Protein 4WF7 (pdb70)

B-factor: mean 33.3, std 8.45, range [8.9, 93.49]

Structure (mmCIF, N/CA/C/O backbone):
data_4WF7
#
_entry.id   4WF7
#
_cell.length_a   96.250
_cell.length_b   133.705
_cell.length_c   196.614
_cell.angle_alpha   90.000
_cell.angle_beta   90.000
_cell.angle_gamma   90.000
#
_symmetry.space_group_name_H-M   'P 21 21 21'
#
loop_
_entity.id
_entity.type
_entity.pdbx_description
1 polymer 'Trehalose synthase'
2 non-polymer 'CALCIUM ION'
3 non-polymer 'MAGNESIUM ION'
4 non-polymer 2-AMINO-2-HYDROXYMETHYL-PROPANE-1,3-DIOL
5 water water
#
loop_
_atom_site.group_PDB
_atom_site.id
_atom_site.type_symbol
_atom_site.label_atom_id
_atom_site.label_alt_id
_atom_site.label_comp_id
_atom_site.label_asym_id
_atom_site.label_entity_id
_atom_site.label_seq_id
_atom_site.pdbx_PDB_ins_code
_atom_site.Cartn_x
_atom_site.Cartn_y
_atom_site.Cartn_z
_atom_site.occupancy
_atom_site.B_iso_or_equiv
_atom_site.auth_seq_id
_atom_site.auth_comp_id
_atom_site.auth_asym_id
_atom_site.auth_atom_id
_atom_site.pdbx_PDB_model_num
ATOM 1 N N . PRO A 1 8 ? 9.720 5.838 16.589 1.00 57.91 6 PRO A N 1
ATOM 2 C CA . PRO A 1 8 ? 8.909 4.685 16.164 1.00 54.67 6 PRO A CA 1
ATOM 3 C C . PRO A 1 8 ? 7.462 4.765 16.661 1.00 47.12 6 PRO A C 1
ATOM 4 O O . PRO A 1 8 ? 7.176 5.515 17.579 1.00 43.47 6 PRO A O 1
ATOM 8 N N . GLU A 1 9 ? 6.561 4.005 16.036 1.00 44.76 7 GLU A N 1
ATOM 9 C CA . GLU A 1 9 ? 5.141 4.043 16.391 1.00 38.96 7 GLU A CA 1
ATOM 10 C C . GLU A 1 9 ? 4.966 3.522 17.818 1.00 36.36 7 GLU A C 1
ATOM 11 O O . GLU A 1 9 ? 5.758 2.685 18.301 1.00 34.26 7 GLU A O 1
ATOM 17 N N . TRP A 1 10 ? 3.936 4.017 18.499 1.00 31.33 8 TRP A N 1
ATOM 18 C CA . TRP A 1 10 ? 3.778 3.765 19.916 1.00 30.69 8 TRP A CA 1
ATOM 19 C C . TRP A 1 10 ? 3.709 2.282 20.270 1.00 30.45 8 TRP A C 1
ATOM 20 O O . TRP A 1 10 ? 4.229 1.886 21.295 1.00 29.40 8 TRP A O 1
ATOM 31 N N . TYR A 1 11 ? 3.063 1.489 19.413 1.00 30.89 9 TYR A N 1
ATOM 32 C CA . TYR A 1 11 ? 2.798 0.063 19.671 1.00 30.17 9 TYR A CA 1
ATOM 33 C C . TYR A 1 11 ? 4.096 -0.728 19.667 1.00 30.04 9 TYR A C 1
ATOM 34 O O . TYR A 1 11 ? 4.173 -1.785 20.257 1.00 30.36 9 TYR A O 1
ATOM 43 N N . LYS A 1 12 ? 5.129 -0.201 19.025 1.00 31.29 10 LYS A N 1
ATOM 44 C CA . LYS A 1 12 ? 6.428 -0.850 19.057 1.00 31.02 10 LYS A CA 1
ATOM 45 C C . LYS A 1 12 ? 7.110 -0.786 20.417 1.00 31.67 10 LYS A C 1
ATOM 46 O O . LYS A 1 12 ? 7.940 -1.660 20.743 1.00 32.86 10 LYS A O 1
ATOM 52 N N . SER A 1 13 ? 6.796 0.239 21.205 1.00 29.66 11 SER A N 1
ATOM 53 C CA . SER A 1 13 ? 7.412 0.412 22.526 1.00 31.47 11 SER A CA 1
ATOM 54 C C . SER A 1 13 ? 6.513 -0.063 23.633 1.00 29.92 11 SER A C 1
ATOM 55 O O . SER A 1 13 ? 6.897 0.016 24.779 1.00 32.05 11 SER A O 1
ATOM 58 N N . ALA A 1 14 ? 5.310 -0.501 23.309 1.00 27.55 12 ALA A N 1
ATOM 59 C CA . ALA A 1 14 ? 4.342 -0.892 24.321 1.00 28.50 12 ALA A CA 1
ATOM 60 C C . ALA A 1 14 ? 4.566 -2.297 24.918 1.00 28.23 12 ALA A C 1
ATOM 61 O O . ALA A 1 14 ? 5.145 -3.191 24.297 1.00 28.93 12 ALA A O 1
ATOM 63 N N . VAL A 1 15 ? 4.078 -2.446 26.141 1.00 25.39 13 VAL A N 1
ATOM 64 C CA . VAL A 1 15 ? 3.848 -3.713 26.757 1.00 25.09 13 VAL A CA 1
ATOM 65 C C . VAL A 1 15 ? 2.335 -3.881 26.885 1.00 24.72 13 VAL A C 1
ATOM 66 O O . VAL A 1 15 ? 1.653 -3.036 27.473 1.00 25.05 13 VAL A O 1
ATOM 70 N N . PHE A 1 16 ? 1.810 -4.975 26.336 1.00 24.75 14 PHE A N 1
ATOM 71 C CA . PHE A 1 16 ? 0.378 -5.210 26.289 1.00 24.16 14 PHE A CA 1
ATOM 72 C C . PHE A 1 16 ? -0.053 -6.105 27.430 1.00 24.99 14 PHE A C 1
ATOM 73 O O . PHE A 1 16 ? 0.764 -6.878 27.971 1.00 27.46 14 PHE A O 1
ATOM 81 N N . TYR A 1 17 ? -1.322 -5.984 27.815 1.00 23.01 15 TYR A N 1
ATOM 82 C CA . TYR A 1 17 ? -1.893 -6.787 28.865 1.00 22.38 15 TYR A CA 1
ATOM 83 C C . TYR A 1 17 ? -3.276 -7.150 28.431 1.00 22.88 15 TYR A C 1
ATOM 84 O O . TYR A 1 17 ? -4.079 -6.271 28.131 1.00 21.77 15 TYR A O 1
ATOM 93 N N . GLU A 1 18 ? -3.542 -8.461 28.396 1.00 24.19 16 GLU A N 1
ATOM 94 C CA . GLU A 1 18 ? -4.818 -9.037 27.965 1.00 23.56 16 GLU A CA 1
ATOM 95 C C . GLU A 1 18 ? -5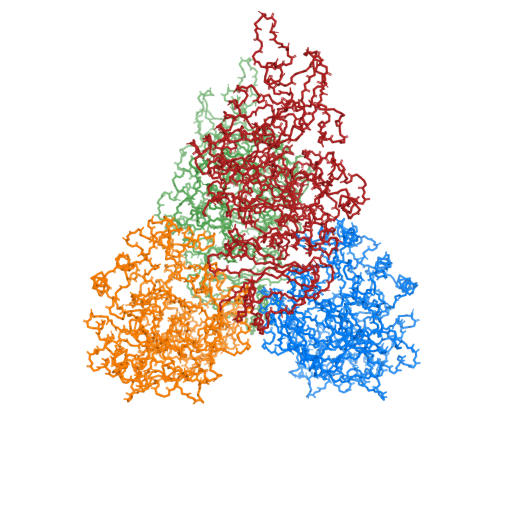.716 -9.378 29.155 1.00 23.21 16 GLU A C 1
ATOM 96 O O . GLU A 1 18 ? -5.340 -10.173 30.007 1.00 20.61 16 GLU A O 1
ATOM 102 N N . LEU A 1 19 ? -6.918 -8.808 29.196 1.00 23.86 17 LEU A N 1
ATOM 103 C CA . LEU A 1 19 ? -7.857 -9.097 30.270 1.00 24.29 17 LEU A CA 1
ATOM 104 C C . LEU A 1 19 ? -9.291 -9.213 29.771 1.00 24.08 17 LEU A C 1
ATOM 105 O O . LEU A 1 19 ? -9.610 -8.712 28.713 1.00 22.13 17 LEU A O 1
ATOM 110 N N . SER A 1 20 ? -10.128 -9.901 30.545 1.00 24.76 18 SER A N 1
ATOM 111 C CA . SER A 1 20 ? -11.550 -10.033 30.261 1.00 25.81 18 SER A CA 1
ATOM 112 C C . SER A 1 20 ? -12.281 -9.219 31.300 1.00 26.52 18 SER A C 1
ATOM 113 O O . SER A 1 20 ? -12.177 -9.502 32.502 1.00 26.03 18 SER A O 1
ATOM 116 N N . VAL A 1 21 ? -13.046 -8.223 30.859 1.00 26.20 19 VAL A N 1
ATOM 117 C CA . VAL A 1 21 ? -13.671 -7.301 31.811 1.00 24.85 19 VAL A CA 1
ATOM 118 C C . VAL A 1 21 ? -14.573 -8.043 32.771 1.00 23.17 19 VAL A C 1
ATOM 119 O O . VAL A 1 21 ? -14.594 -7.754 33.946 1.00 24.88 19 VAL A O 1
ATOM 123 N N . ARG A 1 22 ? -15.311 -9.015 32.271 1.00 22.73 20 ARG A N 1
ATOM 124 C CA . ARG A 1 22 ? -16.222 -9.786 33.107 1.00 23.06 20 ARG A CA 1
ATOM 125 C C . ARG A 1 22 ? -15.518 -10.600 34.207 1.00 24.60 20 ARG A C 1
ATOM 126 O O . ARG A 1 22 ? -16.172 -11.097 35.126 1.00 23.88 20 ARG A O 1
ATOM 134 N N . THR A 1 23 ? -14.194 -10.676 34.133 1.00 23.83 21 THR A N 1
ATOM 135 C CA . THR A 1 23 ? -13.413 -11.540 34.970 1.00 24.76 21 THR A CA 1
ATOM 136 C C . THR A 1 23 ? -12.291 -10.804 35.763 1.00 23.51 21 THR A C 1
ATOM 137 O O . THR A 1 23 ? -11.550 -11.437 36.511 1.00 23.35 21 THR A O 1
ATOM 141 N N . PHE A 1 24 ? -12.197 -9.471 35.636 1.00 21.39 22 PHE A N 1
ATOM 142 C CA . PHE A 1 24 ? -11.090 -8.719 36.206 1.00 23.00 22 PHE A CA 1
ATOM 143 C C . PHE A 1 24 ? -11.497 -8.158 37.561 1.00 24.50 22 PHE A C 1
ATOM 144 O O . PHE A 1 24 ? -10.907 -8.525 38.579 1.00 23.92 22 PHE A O 1
ATOM 152 N N . GLN A 1 25 ? -12.532 -7.318 37.580 1.00 24.42 23 GLN A N 1
ATOM 153 C CA . GLN A 1 25 ? -12.982 -6.722 38.827 1.00 24.52 23 GLN A CA 1
ATOM 154 C C . GLN A 1 25 ? -14.464 -6.383 38.775 1.00 25.52 23 GLN A C 1
ATOM 155 O O . GLN A 1 25 ? -14.896 -5.613 37.920 1.00 26.31 23 GLN A O 1
ATOM 161 N N . ASP A 1 26 ? -15.224 -6.944 39.715 1.00 24.13 24 ASP A N 1
ATOM 162 C CA . ASP A 1 26 ? -16.632 -6.656 39.865 1.00 24.39 24 ASP A CA 1
ATOM 163 C C . ASP A 1 26 ? -16.724 -5.408 40.696 1.00 26.70 24 ASP A C 1
ATOM 164 O O . ASP A 1 26 ? -16.211 -5.378 41.800 1.00 26.80 24 ASP A O 1
ATOM 169 N N . GLY A 1 27 ? -17.361 -4.372 40.160 1.00 28.10 25 GLY A N 1
ATOM 170 C CA . GLY A 1 27 ? -17.551 -3.142 40.882 1.00 29.19 25 GLY A CA 1
ATOM 171 C C . GLY A 1 27 ? -18.920 -3.012 41.528 1.00 30.11 25 GLY A C 1
ATOM 172 O O . GLY A 1 27 ? -19.207 -1.961 42.085 1.00 31.08 25 GLY A O 1
ATOM 173 N N . ASN A 1 28 ? -19.779 -4.040 41.469 1.00 30.41 26 ASN A N 1
ATOM 174 C CA . ASN A 1 28 ? -21.157 -3.867 42.006 1.00 31.05 26 ASN A CA 1
ATOM 175 C C . ASN A 1 28 ? -21.780 -5.059 42.711 1.00 29.30 26 ASN A C 1
ATOM 176 O O . ASN A 1 28 ? -22.998 -5.104 42.909 1.00 28.47 26 ASN A O 1
ATOM 181 N N . GLY A 1 29 ? -20.942 -6.003 43.126 1.00 29.38 27 GLY A N 1
ATOM 182 C CA . GLY A 1 29 ? -21.376 -7.142 43.938 1.00 26.33 27 GLY A CA 1
ATOM 183 C C . GLY A 1 29 ? -22.214 -8.209 43.243 1.00 26.62 27 GLY A C 1
ATOM 184 O O . GLY A 1 29 ? -22.725 -9.098 43.906 1.00 27.44 27 GLY A O 1
ATOM 185 N N . ASP A 1 30 ? -22.372 -8.164 41.927 1.00 25.74 28 ASP A N 1
ATOM 186 C CA . ASP A 1 30 ? -23.239 -9.165 41.289 1.00 26.69 28 ASP A CA 1
ATOM 187 C C . ASP A 1 30 ? -22.441 -10.392 40.812 1.00 25.55 28 ASP A C 1
ATOM 188 O O . ASP A 1 30 ? -22.997 -11.266 40.205 1.00 26.61 28 ASP A O 1
ATOM 193 N N . GLY A 1 31 ? -21.142 -10.456 41.090 1.00 25.86 29 GLY A N 1
ATOM 194 C CA . GLY A 1 31 ? -20.313 -11.612 40.670 1.00 24.09 29 GLY A CA 1
ATOM 195 C C . GLY A 1 31 ? -19.767 -11.508 39.254 1.00 24.07 29 GLY A C 1
ATOM 196 O O . GLY A 1 31 ? -19.022 -12.375 38.819 1.00 23.80 29 GLY A O 1
ATOM 197 N N . LYS A 1 32 ? -20.155 -10.469 38.518 1.00 25.04 30 LYS A N 1
ATOM 198 C CA . LYS A 1 32 ? -19.606 -10.202 37.181 1.00 27.29 30 LYS A CA 1
ATOM 199 C C . LYS A 1 32 ? -18.672 -9.017 37.185 1.00 26.33 30 LYS A C 1
ATOM 200 O O . LYS A 1 32 ? -19.042 -7.945 37.626 1.00 28.70 30 LYS A O 1
ATOM 206 N N . GLY A 1 33 ? -17.475 -9.197 36.654 1.00 26.57 31 GLY A N 1
ATOM 207 C CA . GLY A 1 33 ? -16.559 -8.074 36.404 1.00 25.22 31 GLY A CA 1
ATOM 208 C C . GLY A 1 33 ? -17.189 -7.032 35.496 1.00 26.13 31 GLY A C 1
ATOM 209 O O . GLY A 1 33 ? -18.086 -7.350 34.676 1.00 26.96 31 GLY A O 1
ATOM 210 N N . ASP A 1 34 ? -16.768 -5.783 35.657 1.00 23.41 32 ASP A N 1
ATOM 211 C CA . ASP A 1 34 ? -17.414 -4.702 34.945 1.00 24.41 32 ASP A CA 1
ATOM 212 C C . ASP A 1 34 ? -16.487 -3.527 34.776 1.00 23.96 32 ASP A C 1
ATOM 213 O O . ASP A 1 34 ? -15.364 -3.507 35.305 1.00 21.89 32 ASP A O 1
ATOM 218 N N . PHE A 1 35 ? -16.931 -2.577 33.971 1.00 23.18 33 PHE A N 1
ATOM 219 C CA . PHE A 1 35 ? -16.064 -1.455 33.631 1.00 25.47 33 PHE A CA 1
ATOM 220 C C . PHE A 1 35 ? -15.722 -0.564 34.839 1.00 25.75 33 PHE A C 1
ATOM 221 O O . PHE A 1 35 ? -14.578 -0.151 34.968 1.00 28.48 33 PHE A O 1
ATOM 229 N N . PRO A 1 36 ? -16.696 -0.270 35.718 1.00 27.52 34 PRO A N 1
ATOM 230 C CA . PRO A 1 36 ? -16.347 0.531 36.907 1.00 28.01 34 PRO A CA 1
ATOM 231 C C . PRO A 1 36 ? -15.278 -0.146 37.773 1.00 27.13 34 PRO A C 1
ATOM 232 O O . PRO A 1 36 ? -14.374 0.525 38.298 1.00 27.06 34 PRO A O 1
ATOM 236 N N . GLY A 1 37 ? -15.394 -1.468 37.887 1.00 26.56 35 GLY A N 1
ATOM 237 C CA . GLY A 1 37 ? -14.408 -2.318 38.566 1.00 24.91 35 GLY A CA 1
ATOM 238 C C . GLY A 1 37 ? -13.071 -2.256 37.871 1.00 25.33 35 GLY A C 1
ATOM 239 O O . GLY A 1 37 ? -12.042 -2.084 38.514 1.00 24.47 35 GLY A O 1
ATOM 240 N N . LEU A 1 38 ? -13.070 -2.374 36.545 1.00 26.23 36 LEU A N 1
ATOM 241 C CA . LEU A 1 38 ? -11.825 -2.263 35.816 1.00 26.70 36 LEU A CA 1
ATOM 242 C C . LEU A 1 38 ? -11.203 -0.886 36.051 1.00 27.18 36 LEU A C 1
ATOM 243 O O . LEU A 1 38 ? -9.999 -0.784 36.334 1.00 26.33 36 LEU A O 1
ATOM 248 N N . THR A 1 39 ? -12.024 0.163 35.958 1.00 26.25 37 THR A N 1
ATOM 249 C CA . THR A 1 39 ? -11.537 1.515 36.138 1.00 24.94 37 THR A CA 1
ATOM 250 C C . THR A 1 39 ? -10.873 1.669 37.504 1.00 25.16 37 THR A C 1
ATOM 251 O O . THR A 1 39 ? -9.840 2.272 37.612 1.00 24.91 37 THR A O 1
ATOM 255 N N . SER A 1 40 ? -11.446 1.062 38.530 1.00 25.90 38 SER A N 1
ATOM 256 C CA . SER A 1 40 ? -10.923 1.168 39.877 1.00 26.96 38 SER A CA 1
ATOM 257 C C . SER A 1 40 ? -9.583 0.502 40.112 1.00 25.87 38 SER A C 1
ATOM 258 O O . SER A 1 40 ? -9.044 0.643 41.191 1.00 24.72 38 SER A O 1
ATOM 261 N N . ARG A 1 41 ? -9.102 -0.267 39.137 1.00 24.95 39 ARG A N 1
ATOM 262 C CA . ARG A 1 41 ? -7.877 -1.035 39.228 1.00 24.33 39 ARG A CA 1
ATOM 263 C C . ARG A 1 41 ? -6.802 -0.626 38.258 1.00 24.73 39 ARG A C 1
ATOM 264 O O . ARG A 1 41 ? -5.835 -1.362 38.086 1.00 24.26 39 ARG A O 1
ATOM 272 N N . LEU A 1 42 ? -6.958 0.523 37.604 1.00 25.84 40 LEU A N 1
ATOM 273 C CA . LEU A 1 42 ? -6.015 0.931 36.572 1.00 25.65 40 LEU A CA 1
ATOM 274 C C . LEU A 1 42 ? -4.633 1.299 37.121 1.00 26.50 40 LEU A C 1
ATOM 275 O O . LEU A 1 42 ? -3.639 1.259 36.373 1.00 25.95 40 LEU A O 1
ATOM 280 N N . ASP A 1 43 ? -4.558 1.708 38.385 1.00 25.90 41 ASP A N 1
ATOM 281 C CA . ASP A 1 43 ? -3.264 2.055 38.948 1.00 27.76 41 ASP A CA 1
ATOM 282 C C . ASP A 1 43 ? -2.378 0.833 39.047 1.00 26.43 41 ASP A C 1
ATOM 283 O O . ASP A 1 43 ? -1.187 0.940 38.853 1.00 27.83 41 ASP A O 1
ATOM 288 N N . TYR A 1 44 ? -2.978 -0.311 39.335 1.00 25.07 42 TYR A N 1
ATOM 289 C CA . TYR A 1 44 ? -2.268 -1.586 39.378 1.00 26.11 42 TYR A CA 1
ATOM 290 C C . TYR A 1 44 ? -1.582 -1.863 38.049 1.00 25.22 42 TYR A C 1
ATOM 291 O O . TYR A 1 44 ? -0.401 -2.183 38.018 1.00 24.81 42 TYR A O 1
ATOM 300 N N . LEU A 1 45 ? -2.317 -1.694 36.954 1.00 25.15 43 LEU A N 1
ATOM 301 C CA . LEU A 1 45 ? -1.775 -1.962 35.616 1.00 26.05 43 LEU A CA 1
ATOM 302 C C . LEU A 1 45 ? -0.700 -0.940 35.243 1.00 27.23 43 LEU A C 1
ATOM 303 O O . LEU A 1 45 ? 0.365 -1.305 34.694 1.00 25.19 43 LEU A O 1
ATOM 308 N N . LYS A 1 46 ? -0.983 0.330 35.549 1.00 28.81 44 LYS A N 1
ATOM 309 C CA . LYS A 1 46 ? -0.038 1.427 35.335 1.00 32.60 44 LYS A CA 1
ATOM 310 C C . LYS A 1 46 ? 1.269 1.103 36.033 1.00 32.09 44 LYS A C 1
ATOM 311 O O . LYS A 1 46 ? 2.352 1.195 35.443 1.00 30.86 44 LYS A O 1
ATOM 317 N N . ASN A 1 47 ? 1.163 0.721 37.300 1.00 30.30 45 ASN A N 1
ATOM 318 C CA . ASN A 1 47 ? 2.347 0.465 38.103 1.00 31.37 45 ASN A CA 1
ATOM 319 C C . ASN A 1 47 ? 3.056 -0.834 37.770 1.00 29.50 45 ASN A C 1
ATOM 320 O O . ASN A 1 47 ? 4.240 -0.959 38.002 1.00 28.84 45 ASN A O 1
ATOM 325 N N . LEU A 1 48 ? 2.346 -1.788 37.182 1.00 30.68 46 LEU A N 1
ATOM 326 C CA . LEU A 1 48 ? 2.978 -3.017 36.730 1.00 28.32 46 LEU A CA 1
ATOM 327 C C . LEU A 1 48 ? 4.014 -2.768 35.642 1.00 28.61 46 LEU A C 1
ATOM 328 O O . LEU A 1 48 ? 5.017 -3.479 35.545 1.00 29.34 46 LEU A O 1
ATOM 333 N N . GLY A 1 49 ? 3.756 -1.766 34.809 1.00 28.24 47 GLY A N 1
ATOM 334 C CA . GLY A 1 49 ? 4.594 -1.489 33.656 1.00 28.84 47 GLY A CA 1
ATOM 335 C C . GLY A 1 49 ? 3.916 -1.746 32.320 1.00 29.69 47 GLY A C 1
ATOM 336 O O . GLY A 1 49 ? 4.571 -1.789 31.286 1.00 28.56 47 GLY A O 1
ATOM 337 N N . VAL A 1 50 ? 2.601 -1.894 32.348 1.00 30.58 48 VAL A N 1
ATOM 338 C CA . VAL A 1 50 ? 1.800 -2.109 31.158 1.00 31.85 48 VAL A CA 1
ATOM 339 C C . VAL A 1 50 ? 1.491 -0.797 30.456 1.00 31.25 48 VAL A C 1
ATOM 340 O O . VAL A 1 50 ? 1.233 0.197 31.110 1.00 33.01 48 VAL A O 1
ATOM 344 N N . ASP A 1 51 ? 1.508 -0.800 29.127 1.00 31.14 49 ASP A N 1
ATOM 345 C CA . ASP A 1 51 ? 1.184 0.390 28.331 1.00 31.48 49 ASP A CA 1
ATOM 346 C C . ASP A 1 51 ? -0.116 0.274 27.549 1.00 29.90 49 ASP A C 1
ATOM 347 O O . ASP A 1 51 ? -0.754 1.269 27.280 1.00 28.89 49 ASP A O 1
ATOM 352 N N . CYS A 1 52 ? -0.489 -0.930 27.144 1.00 28.45 50 CYS A N 1
ATOM 353 C CA . CYS A 1 52 ? -1.689 -1.106 26.361 1.00 27.54 50 CYS A CA 1
ATOM 354 C C . CYS A 1 52 ? -2.517 -2.272 26.861 1.00 26.57 50 CYS A C 1
ATOM 355 O O . CYS A 1 52 ? -2.019 -3.392 26.957 1.00 23.33 50 CYS A O 1
ATOM 358 N N . LEU A 1 53 ? -3.795 -1.984 27.136 1.00 25.09 51 LEU A N 1
ATOM 359 C CA . LEU A 1 53 ? -4.749 -2.963 27.573 1.00 25.83 51 LEU A CA 1
ATOM 360 C C . LEU A 1 53 ? -5.482 -3.484 26.375 1.00 25.21 51 LEU A C 1
ATOM 361 O O . LEU A 1 53 ? -6.031 -2.689 25.613 1.00 25.54 51 LEU A O 1
ATOM 366 N N . TRP A 1 54 ? -5.481 -4.803 26.201 1.00 24.72 52 TRP A N 1
ATOM 367 C CA . TRP A 1 54 ? -6.332 -5.466 25.214 1.00 24.85 52 TRP A CA 1
ATOM 368 C C . TRP A 1 54 ? -7.454 -6.154 25.932 1.00 25.28 52 TRP A C 1
ATOM 369 O O . TRP A 1 54 ? -7.229 -7.097 26.667 1.00 27.98 52 TRP A O 1
ATOM 380 N N . LEU A 1 55 ? -8.668 -5.672 25.701 1.00 25.55 53 LEU A N 1
ATOM 381 C CA . LEU A 1 55 ? -9.863 -6.180 26.361 1.00 25.43 53 LEU A CA 1
ATOM 382 C C . LEU A 1 55 ? -10.559 -7.148 25.426 1.00 25.79 53 LEU A C 1
ATOM 383 O O . LEU A 1 55 ? -10.794 -6.820 24.260 1.00 25.89 53 LEU A O 1
ATOM 388 N N . LEU A 1 56 ? -10.899 -8.326 25.944 1.00 26.62 54 LEU A N 1
ATOM 389 C CA . LEU A 1 56 ? -11.779 -9.265 25.260 1.00 27.91 54 LEU A CA 1
ATOM 390 C C . LEU A 1 56 ? -13.130 -8.621 24.961 1.00 28.34 54 LEU A C 1
ATOM 391 O O . LEU A 1 56 ? -13.503 -7.625 25.602 1.00 29.44 54 LEU A O 1
ATOM 396 N N . PRO A 1 57 ? -13.866 -9.189 23.995 1.00 28.26 55 PRO A N 1
ATOM 397 C CA . PRO A 1 57 ? -15.163 -8.652 23.543 1.00 28.86 55 PRO A CA 1
ATOM 398 C C . PRO A 1 57 ? -16.052 -8.199 24.683 1.00 27.11 55 PRO A C 1
ATOM 399 O O . PRO A 1 57 ? -16.304 -8.962 25.590 1.00 30.16 55 PRO A O 1
ATOM 403 N N . TRP A 1 58 ? -16.517 -6.960 24.611 1.00 27.46 56 TRP A N 1
ATOM 404 C CA . TRP A 1 58 ? -17.303 -6.331 25.683 1.00 27.04 56 TRP A CA 1
ATOM 405 C C . TRP A 1 58 ? -18.743 -6.057 25.235 1.00 27.16 56 TRP A C 1
ATOM 406 O O . TRP A 1 58 ? -19.473 -5.310 25.892 1.00 29.14 56 TRP A O 1
ATOM 417 N N . PHE A 1 59 ? -19.143 -6.676 24.121 1.00 28.29 57 PHE A N 1
ATOM 418 C CA . PHE A 1 59 ? -20.405 -6.392 23.421 1.00 26.17 57 PHE A CA 1
ATOM 419 C C . PHE A 1 59 ? -21.581 -7.237 23.913 1.00 25.21 57 PHE A C 1
ATOM 420 O O . PHE A 1 59 ? -21.400 -8.342 24.452 1.00 23.30 57 PHE A O 1
ATOM 428 N N . PRO A 1 60 ? -22.813 -6.743 23.712 1.00 26.02 58 PRO A N 1
ATOM 429 C CA . PRO A 1 60 ? -23.933 -7.617 24.044 1.00 25.95 58 PRO A CA 1
ATOM 430 C C . PRO A 1 60 ? -23.791 -8.944 23.307 1.00 26.95 58 PRO A C 1
ATOM 431 O O . PRO A 1 60 ? -23.319 -8.968 22.175 1.00 28.38 58 PRO A O 1
ATOM 435 N N . SER A 1 61 ? -24.206 -10.024 23.951 1.00 25.98 59 SER A N 1
ATOM 436 C CA . SER A 1 61 ? -23.917 -11.360 23.504 1.00 26.42 59 SER A CA 1
ATOM 437 C C . SER A 1 61 ? -24.572 -12.336 24.478 1.00 27.78 59 SER A C 1
ATOM 438 O O . SER A 1 61 ? -24.644 -12.066 25.691 1.00 28.70 59 SER A O 1
ATOM 441 N N . PRO A 1 62 ? -25.081 -13.464 23.967 1.00 26.87 60 PRO A N 1
ATOM 442 C CA . PRO A 1 62 ? -25.552 -14.481 24.894 1.00 27.34 60 PRO A CA 1
ATOM 443 C C . PRO A 1 62 ? -24.384 -15.310 25.462 1.00 25.76 60 PRO A C 1
ATOM 444 O O . PRO A 1 62 ? -24.607 -16.192 26.247 1.00 27.18 60 PRO A O 1
ATOM 448 N N . LEU A 1 63 ? -23.161 -15.037 25.035 1.00 26.28 61 LEU A N 1
ATOM 449 C CA . LEU A 1 63 ? -21.948 -15.577 25.674 1.00 27.94 61 LEU A CA 1
ATOM 450 C C . LEU A 1 63 ? -21.698 -17.061 25.468 1.00 27.13 61 LEU A C 1
ATOM 451 O O . LEU A 1 63 ? -21.079 -17.708 26.299 1.00 26.22 61 LEU A O 1
ATOM 456 N N . ARG A 1 64 ? -22.144 -17.582 24.337 1.00 28.93 62 ARG A N 1
ATOM 457 C CA . ARG A 1 64 ? -21.948 -18.981 24.024 1.00 29.58 62 ARG A CA 1
ATOM 458 C C . ARG A 1 64 ? -20.481 -19.235 23.664 1.00 28.11 62 ARG A C 1
ATOM 459 O O . ARG A 1 64 ? -19.992 -20.345 23.829 1.00 27.40 62 ARG A O 1
ATOM 467 N N . ASP A 1 65 ? -19.775 -18.207 23.208 1.00 26.87 63 ASP A N 1
ATOM 468 C CA . ASP A 1 65 ? -18.321 -18.274 23.072 1.00 26.90 63 ASP A CA 1
ATOM 469 C C . ASP A 1 65 ? -17.725 -17.110 23.853 1.00 26.86 63 ASP A C 1
ATOM 470 O O . ASP A 1 65 ? -16.841 -16.405 23.376 1.00 25.28 63 ASP A O 1
ATOM 475 N N . ASP A 1 66 ? -18.233 -16.919 25.065 1.00 29.49 64 ASP A N 1
ATOM 476 C CA . ASP A 1 66 ? -17.740 -15.888 25.996 1.00 32.32 64 ASP A CA 1
ATOM 477 C C . ASP A 1 66 ? -17.642 -14.494 25.392 1.00 32.19 64 ASP A C 1
ATOM 478 O O . ASP A 1 66 ? -16.724 -13.758 25.717 1.00 32.19 64 ASP A O 1
ATOM 483 N N . GLY A 1 67 ? -18.575 -14.138 24.506 1.00 31.86 65 GLY A N 1
ATOM 484 C CA . GLY A 1 67 ? -18.593 -12.784 23.921 1.00 31.15 65 GLY A CA 1
ATOM 485 C C . GLY A 1 67 ? -17.991 -12.662 22.536 1.00 29.72 65 GLY A C 1
ATOM 486 O O . GLY A 1 67 ? -18.140 -11.641 21.879 1.00 30.90 65 GLY A O 1
ATOM 487 N N . TYR A 1 68 ? -17.294 -13.696 22.092 1.00 30.06 66 TYR A N 1
ATOM 488 C CA . TYR A 1 68 ? -16.849 -13.767 20.719 1.00 30.87 66 TYR A CA 1
ATOM 489 C C . TYR A 1 68 ? -18.017 -14.132 19.765 1.00 33.90 66 TYR A C 1
ATOM 490 O O . TYR A 1 68 ? -17.817 -14.278 18.549 1.00 35.86 66 TYR A O 1
ATOM 499 N N . ASP A 1 69 ? -19.211 -14.310 20.350 1.00 33.89 67 ASP A N 1
ATOM 500 C CA . ASP A 1 69 ? -20.498 -14.318 19.650 1.00 31.31 67 ASP A CA 1
ATOM 501 C C . ASP A 1 69 ? -21.249 -12.994 19.860 1.00 28.78 67 ASP A C 1
ATOM 502 O O . ASP A 1 69 ? -22.069 -12.857 20.766 1.00 30.05 67 ASP A O 1
ATOM 507 N N . VAL A 1 70 ? -20.956 -12.034 18.998 1.00 27.01 68 VAL A N 1
ATOM 508 C CA . VAL A 1 70 ? -21.460 -10.661 19.118 1.00 28.10 68 VAL A CA 1
ATOM 509 C C . VAL A 1 70 ? -22.881 -10.495 18.582 1.00 28.52 68 VAL A C 1
ATOM 510 O O . VAL A 1 70 ? -23.182 -10.895 17.451 1.00 28.83 68 VAL A O 1
ATOM 514 N N . ALA A 1 71 ? -23.737 -9.907 19.418 1.00 30.07 69 ALA A N 1
ATOM 515 C CA . ALA A 1 71 ? -25.141 -9.610 19.099 1.00 29.95 69 ALA A CA 1
ATOM 516 C C . ALA A 1 71 ? -25.384 -8.128 18.792 1.00 30.33 69 ALA A C 1
ATOM 517 O O . ALA A 1 71 ? -26.455 -7.770 18.303 1.00 32.30 69 ALA A O 1
ATOM 519 N N . ASP A 1 72 ? -24.395 -7.275 19.065 1.00 30.84 70 ASP A N 1
ATOM 520 C CA . ASP A 1 72 ? -24.500 -5.822 18.822 1.00 29.01 70 ASP A CA 1
ATOM 521 C C . ASP A 1 72 ? -23.115 -5.202 18.875 1.00 27.97 70 ASP A C 1
ATOM 522 O O . ASP A 1 72 ? -22.534 -5.072 19.946 1.00 30.14 70 ASP A O 1
ATOM 527 N N . TYR A 1 73 ? -22.597 -4.765 17.739 1.00 28.85 71 TYR A N 1
ATOM 528 C CA . TYR A 1 73 ? -21.243 -4.221 17.696 1.00 29.33 71 TYR A CA 1
ATOM 529 C C . TYR A 1 73 ? -21.093 -2.850 18.289 1.00 30.59 71 TYR A C 1
ATOM 530 O O . TYR A 1 73 ? -19.964 -2.361 18.434 1.00 30.67 71 TYR A O 1
ATOM 539 N N . ARG A 1 74 ? -22.200 -2.195 18.596 1.00 30.97 72 ARG A N 1
ATOM 540 C CA . ARG A 1 74 ? -22.144 -0.784 18.941 1.00 35.17 72 ARG A CA 1
ATOM 541 C C . ARG A 1 74 ? -22.629 -0.567 20.381 1.00 35.93 72 ARG A C 1
ATOM 542 O O . ARG A 1 74 ? -23.109 0.500 20.735 1.00 36.95 72 ARG A O 1
ATOM 550 N N . GLY A 1 75 ? -22.465 -1.583 21.220 1.00 33.07 73 GLY A N 1
ATOM 551 C CA . GLY A 1 75 ? -22.953 -1.519 22.582 1.00 33.32 73 GLY A CA 1
ATOM 552 C C . GLY A 1 75 ? -22.032 -2.151 23.607 1.00 33.81 73 GLY A C 1
ATOM 553 O O . GLY A 1 75 ? -21.025 -2.818 23.268 1.00 32.93 73 GLY A O 1
ATOM 554 N N . ILE A 1 76 ? -22.400 -1.945 24.866 1.00 30.89 74 ILE A N 1
ATOM 555 C CA . ILE A 1 76 ? -21.718 -2.554 25.975 1.00 30.04 74 ILE A CA 1
ATOM 556 C C . ILE A 1 76 ? -22.641 -3.631 26.499 1.00 29.35 74 ILE A C 1
ATOM 557 O O . ILE A 1 76 ? -23.817 -3.383 26.683 1.00 33.30 74 ILE A O 1
ATOM 562 N N . HIS A 1 77 ? -22.119 -4.836 26.693 1.00 27.34 75 HIS A N 1
ATOM 563 C CA . HIS A 1 77 ? -22.868 -5.900 27.347 1.00 27.89 75 HIS A CA 1
ATOM 564 C C . HIS A 1 77 ? -23.396 -5.398 28.702 1.00 28.75 75 HIS A C 1
ATOM 565 O O . HIS A 1 77 ? -22.653 -4.790 29.466 1.00 30.58 75 HIS A O 1
ATOM 572 N N . PRO A 1 78 ? -24.671 -5.651 29.016 1.00 30.58 76 PRO A N 1
ATOM 573 C CA . PRO A 1 78 ? -25.212 -5.149 30.289 1.00 30.55 76 PRO A CA 1
ATOM 574 C C . PRO A 1 78 ? -24.501 -5.653 31.558 1.00 30.97 76 PRO A C 1
ATOM 575 O O . PRO A 1 78 ? -24.506 -4.953 32.567 1.00 33.18 76 PRO A O 1
ATOM 579 N N . ASP A 1 79 ? -23.930 -6.850 31.538 1.00 29.29 77 ASP A N 1
ATOM 580 C CA . ASP A 1 79 ? -23.064 -7.304 32.630 1.00 29.74 77 ASP A CA 1
ATOM 581 C C . ASP A 1 79 ? -21.981 -6.280 32.945 1.00 28.64 77 ASP A C 1
ATOM 582 O O . ASP A 1 79 ? -21.585 -6.129 34.094 1.00 31.27 77 ASP A O 1
ATOM 587 N N . LEU A 1 80 ? -21.475 -5.592 31.936 1.00 26.84 78 LEU A N 1
ATOM 588 C CA . LEU A 1 80 ? -20.277 -4.795 32.123 1.00 27.00 78 LEU A CA 1
ATOM 589 C C . LEU A 1 80 ? -20.524 -3.317 32.438 1.00 29.27 78 LEU A C 1
ATOM 590 O O . LEU A 1 80 ? -19.568 -2.561 32.626 1.00 27.97 78 LEU A O 1
ATOM 595 N N . GLY A 1 81 ? -21.791 -2.919 32.530 1.00 30.57 79 GLY A N 1
ATOM 596 C CA . GLY A 1 81 ? -22.151 -1.518 32.760 1.00 30.06 79 GLY A CA 1
ATOM 597 C C . GLY A 1 81 ? -22.738 -0.897 31.508 1.00 30.88 79 GLY A C 1
ATOM 598 O O . GLY A 1 81 ? -23.440 -1.566 30.749 1.00 32.30 79 GLY A O 1
ATOM 599 N N . THR A 1 82 ? -22.440 0.379 31.293 1.00 29.98 80 THR A N 1
ATOM 600 C CA . THR A 1 82 ? -23.042 1.140 30.228 1.00 30.99 80 THR A CA 1
ATOM 601 C C . THR A 1 82 ? -21.972 1.783 29.387 1.00 30.64 80 THR A C 1
ATOM 602 O O . THR A 1 82 ? -20.805 1.800 29.749 1.00 29.79 80 THR A O 1
ATOM 606 N N . LEU A 1 83 ? -22.396 2.367 28.276 1.00 32.37 81 LEU A N 1
ATOM 607 C CA . LEU A 1 83 ? -21.483 3.058 27.393 1.00 34.85 81 LEU A CA 1
ATOM 608 C C . LEU A 1 83 ? -20.798 4.206 28.122 1.00 34.92 81 LEU A C 1
ATOM 609 O O . LEU A 1 83 ? -19.631 4.492 27.859 1.00 34.88 81 LEU A O 1
ATOM 614 N N . ASP A 1 84 ? -21.526 4.885 29.011 1.00 36.22 82 ASP A N 1
ATOM 615 C CA . ASP A 1 84 ? -20.922 5.915 29.863 1.00 39.27 82 ASP A CA 1
ATOM 616 C C . ASP A 1 84 ? -19.781 5.365 30.689 1.00 32.92 82 ASP A C 1
ATOM 617 O O . ASP A 1 84 ? -18.768 6.017 30.807 1.00 31.53 82 ASP A O 1
ATOM 622 N N . ASP A 1 85 ? -19.989 4.205 31.314 1.00 31.61 83 ASP A N 1
ATOM 623 C CA . ASP A 1 85 ? -18.913 3.527 32.060 1.00 32.32 83 ASP A CA 1
ATOM 624 C C . ASP A 1 85 ? -17.735 3.292 31.145 1.00 30.37 83 ASP A C 1
ATOM 625 O O . ASP A 1 85 ? -16.595 3.521 31.525 1.00 29.33 83 ASP A O 1
ATOM 630 N N . PHE A 1 86 ? -18.011 2.837 29.920 1.00 30.62 84 PHE A N 1
ATOM 631 C CA . PHE A 1 86 ? -16.934 2.594 28.979 1.00 29.13 84 PHE A CA 1
ATOM 632 C C . PHE A 1 86 ? -16.139 3.888 28.681 1.00 30.77 84 PHE A C 1
ATOM 633 O O . PHE A 1 86 ? -14.894 3.885 28.620 1.00 30.91 84 PHE A O 1
ATOM 641 N N . LYS A 1 87 ? -16.836 5.007 28.544 1.00 32.07 85 LYS A N 1
ATOM 642 C CA . LYS A 1 87 ? -16.165 6.282 28.240 1.00 31.78 85 LYS A CA 1
ATOM 643 C C . LYS A 1 87 ? -15.394 6.793 29.436 1.00 31.52 85 LYS A C 1
ATOM 644 O O . LYS A 1 87 ? -14.319 7.366 29.286 1.00 30.35 85 LYS A O 1
ATOM 650 N N . VAL A 1 88 ? -15.934 6.587 30.634 1.00 30.23 86 VAL A N 1
ATOM 651 C CA . VAL A 1 88 ? -15.170 6.939 31.818 1.00 32.31 86 VAL A CA 1
ATOM 652 C C . VAL A 1 88 ? -13.887 6.085 31.884 1.00 29.56 86 VAL A C 1
ATOM 653 O O . VAL A 1 88 ? -12.807 6.624 32.074 1.00 28.74 86 VAL A O 1
ATOM 657 N N . PHE A 1 89 ? -14.014 4.777 31.684 1.00 26.97 87 PHE A N 1
ATOM 658 C CA . PHE A 1 89 ? -12.862 3.877 31.716 1.00 26.20 87 PHE A CA 1
ATOM 659 C C . PHE A 1 89 ? -11.791 4.363 30.741 1.00 27.10 87 PHE A C 1
ATOM 660 O O . PHE A 1 89 ? -10.598 4.486 31.079 1.00 26.12 87 PHE A O 1
ATOM 668 N N . LEU A 1 90 ? -12.220 4.704 29.538 1.00 27.43 88 LEU A N 1
ATOM 669 C CA . LEU A 1 90 ? -11.269 5.053 28.505 1.00 27.32 88 LEU A CA 1
ATOM 670 C C . LEU A 1 90 ? -10.562 6.348 28.861 1.00 28.20 88 LEU A C 1
ATOM 671 O O . LEU A 1 90 ? -9.342 6.474 28.704 1.00 27.68 88 LEU A O 1
ATOM 676 N N . ARG A 1 91 ? -11.325 7.305 29.367 1.00 27.64 89 ARG A N 1
ATOM 677 C CA . ARG A 1 91 ? -10.744 8.563 29.799 1.00 30.53 89 ARG A CA 1
ATOM 678 C C . ARG A 1 91 ? -9.727 8.329 30.936 1.00 27.71 89 ARG A C 1
ATOM 679 O O . ARG A 1 91 ? -8.639 8.864 30.923 1.00 25.77 89 ARG A O 1
ATOM 687 N N . GLU A 1 92 ? -10.086 7.508 31.906 1.00 30.17 90 GLU A N 1
ATOM 688 C CA . GLU A 1 92 ? -9.179 7.202 33.028 1.00 30.98 90 GLU A CA 1
ATOM 689 C C . GLU A 1 92 ? -7.960 6.399 32.600 1.00 28.78 90 GLU A C 1
ATOM 690 O O . GLU A 1 92 ? -6.871 6.605 33.135 1.00 29.11 90 GLU A O 1
ATOM 696 N N . ALA A 1 93 ? -8.129 5.475 31.649 1.00 27.95 91 ALA A N 1
ATOM 697 C CA . ALA A 1 93 ? -6.975 4.747 31.118 1.00 27.71 91 ALA A CA 1
ATOM 698 C C . ALA A 1 93 ? -6.019 5.708 30.407 1.00 27.49 91 ALA A C 1
ATOM 699 O O . ALA A 1 93 ? -4.796 5.714 30.665 1.00 25.55 91 ALA A O 1
ATOM 701 N N . HIS A 1 94 ? -6.586 6.555 29.558 1.00 28.31 92 HIS A N 1
ATOM 702 C CA . HIS A 1 94 ? -5.778 7.531 28.820 1.00 29.65 92 HIS A CA 1
ATOM 703 C C . HIS A 1 94 ? -5.056 8.475 29.769 1.00 29.28 92 HIS A C 1
ATOM 704 O O . HIS A 1 94 ? -3.889 8.741 29.568 1.00 29.66 92 HIS A O 1
ATOM 711 N N . ALA A 1 95 ? -5.709 8.921 30.834 1.00 29.05 93 ALA A N 1
ATOM 712 C CA . ALA A 1 95 ? -5.055 9.847 31.773 1.00 29.50 93 ALA A CA 1
ATOM 713 C C . ALA A 1 95 ? -3.845 9.238 32.470 1.00 30.82 93 ALA A C 1
ATOM 714 O O . ALA A 1 95 ? -3.016 9.952 32.985 1.00 32.55 93 ALA A O 1
ATOM 716 N N . ARG A 1 96 ? -3.756 7.916 32.498 1.00 31.60 94 ARG A N 1
ATOM 717 C CA . ARG A 1 96 ? -2.635 7.242 33.111 1.00 30.91 94 ARG A CA 1
ATOM 718 C C . ARG A 1 96 ? -1.605 6.762 32.098 1.00 29.20 94 ARG A C 1
ATOM 719 O O . ARG A 1 96 ? -0.735 5.998 32.446 1.00 32.75 94 ARG A O 1
ATOM 727 N N . GLY A 1 97 ? -1.678 7.213 30.860 1.00 28.53 95 GLY A N 1
ATOM 728 C CA . GLY A 1 97 ? -0.737 6.757 29.847 1.00 29.70 95 GLY A CA 1
ATOM 729 C C . GLY A 1 97 ? -0.970 5.323 29.356 1.00 30.47 95 GLY A C 1
ATOM 730 O O . GLY A 1 97 ? -0.043 4.654 28.870 1.00 33.46 95 GLY A O 1
ATOM 731 N N . LEU A 1 98 ? -2.202 4.842 29.479 1.00 29.21 96 LEU A N 1
ATOM 732 C CA . LEU A 1 98 ? -2.555 3.533 28.969 1.00 27.82 96 LEU A CA 1
ATOM 733 C C . LEU A 1 98 ? -3.345 3.673 27.682 1.00 27.06 96 LEU A C 1
ATOM 734 O O . LEU A 1 98 ? -4.393 4.283 27.660 1.00 26.37 96 LEU A O 1
ATOM 739 N N . TRP A 1 99 ? -2.850 3.061 26.619 1.00 28.49 97 TRP A N 1
ATOM 740 C CA . TRP A 1 99 ? -3.609 2.871 25.406 1.00 27.26 97 TRP A CA 1
ATOM 741 C C . TRP A 1 99 ? -4.533 1.684 25.636 1.00 28.65 97 TRP A C 1
ATOM 742 O O . TRP A 1 99 ? -4.277 0.846 26.519 1.00 26.21 97 TRP A O 1
ATOM 753 N N . VAL A 1 100 ? -5.607 1.619 24.839 1.00 29.89 98 VAL A N 1
ATOM 754 C CA . VAL A 1 100 ? -6.620 0.580 24.935 1.00 27.65 98 VAL A CA 1
ATOM 755 C C . VAL A 1 100 ? -7.046 0.105 23.561 1.00 27.43 98 VAL A C 1
ATOM 756 O O . VAL A 1 100 ? -7.368 0.906 22.679 1.00 28.65 98 VAL A O 1
ATOM 760 N N . ILE A 1 101 ? -7.053 -1.202 23.373 1.00 26.28 99 ILE A N 1
ATOM 761 C CA . ILE A 1 101 ? -7.582 -1.759 22.147 1.00 26.00 99 ILE A CA 1
ATOM 762 C C . ILE A 1 101 ? -8.674 -2.728 22.464 1.00 25.50 99 ILE A C 1
ATOM 763 O O . ILE A 1 101 ? -8.662 -3.334 23.518 1.00 26.58 99 ILE A O 1
ATOM 768 N N . GLY A 1 102 ? -9.646 -2.803 21.565 1.00 26.61 100 GLY A N 1
ATOM 769 C CA . GLY A 1 1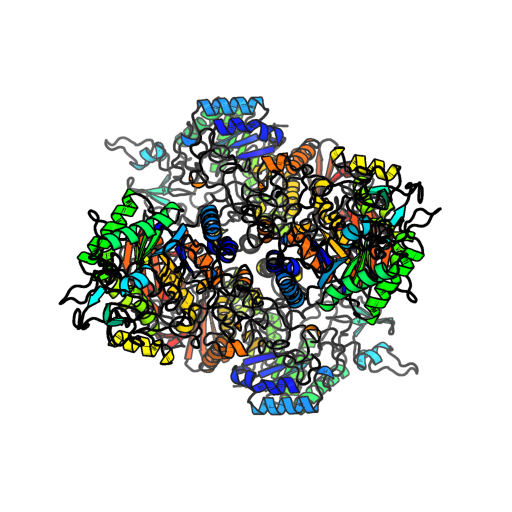02 ? -10.800 -3.686 21.687 1.00 27.70 100 GLY A CA 1
ATOM 770 C C . GLY A 1 102 ? -10.603 -4.889 20.778 1.00 28.72 100 GLY A C 1
ATOM 771 O O . GLY A 1 102 ? -9.594 -4.989 20.093 1.00 29.17 100 GLY A O 1
ATOM 772 N N . ASP A 1 103 ? -11.572 -5.800 20.780 1.00 28.74 101 ASP A N 1
ATOM 773 C CA . ASP A 1 103 ? -11.482 -7.034 20.041 1.00 29.01 101 ASP A CA 1
ATOM 774 C C . ASP A 1 103 ? -12.558 -6.933 18.978 1.00 29.59 101 ASP A C 1
ATOM 775 O O . ASP A 1 103 ? -13.740 -6.937 19.300 1.00 30.19 101 ASP A O 1
ATOM 780 N N . LEU A 1 104 ? -12.156 -6.792 17.719 1.00 30.32 102 LEU A N 1
ATOM 781 C CA . LEU A 1 104 ? -13.114 -6.644 16.605 1.00 29.29 102 LEU A CA 1
ATOM 782 C C . LEU A 1 104 ? -13.360 -8.005 15.965 1.00 29.94 102 LEU A C 1
ATOM 783 O O . LEU A 1 104 ? -12.452 -8.581 15.352 1.00 26.46 102 LEU A O 1
ATOM 788 N N . VAL A 1 105 ? -14.573 -8.526 16.146 1.00 29.01 103 VAL A N 1
ATOM 789 C CA . VAL A 1 105 ? -14.891 -9.866 15.699 1.00 30.42 103 VAL A CA 1
ATOM 790 C C . VAL A 1 105 ? -15.522 -9.768 14.299 1.00 30.71 103 VAL A C 1
ATOM 791 O O . VAL A 1 105 ? -16.743 -9.669 14.162 1.00 31.11 103 VAL A O 1
ATOM 795 N N . THR A 1 106 ? -14.673 -9.825 13.274 1.00 30.94 104 THR A N 1
ATOM 796 C CA . THR A 1 106 ? -15.098 -9.598 11.905 1.00 33.08 104 THR A CA 1
ATOM 797 C C . THR A 1 106 ? -15.707 -10.800 11.201 1.00 30.25 104 THR A C 1
ATOM 798 O O . THR A 1 106 ? -16.536 -10.647 10.306 1.00 29.10 104 THR A O 1
ATOM 802 N N . ASN A 1 107 ? -15.297 -11.995 11.567 1.00 28.32 105 ASN A N 1
ATOM 803 C CA . ASN A 1 107 ? -15.664 -13.143 10.743 1.00 27.61 105 ASN A CA 1
ATOM 804 C C . ASN A 1 107 ? -17.109 -13.636 10.905 1.00 27.12 105 ASN A C 1
ATOM 805 O O . ASN A 1 107 ? -17.642 -14.311 10.027 1.00 29.92 105 ASN A O 1
ATOM 810 N N . HIS A 1 108 ? -17.742 -13.336 12.029 1.00 27.34 106 HIS A N 1
ATOM 811 C CA . HIS A 1 108 ? -19.027 -13.957 12.369 1.00 26.17 106 HIS A CA 1
ATOM 812 C C . HIS A 1 108 ? -19.684 -13.151 13.472 1.00 25.99 106 HIS A C 1
ATOM 813 O O . HIS A 1 108 ? -19.053 -12.289 14.094 1.00 27.31 106 HIS A O 1
ATOM 820 N N . THR A 1 109 ? -20.968 -13.412 13.680 1.00 26.82 107 THR A N 1
ATOM 821 C CA . THR A 1 109 ? -21.765 -12.734 14.693 1.00 24.97 107 THR A CA 1
ATOM 822 C C . THR A 1 109 ? -22.371 -13.852 15.482 1.00 25.45 107 THR A C 1
ATOM 823 O O . THR A 1 109 ? -22.302 -14.995 15.067 1.00 25.48 107 THR A O 1
ATOM 827 N N . SER A 1 110 ? -22.989 -13.523 16.604 1.00 26.13 108 SER A N 1
ATOM 828 C CA . SER A 1 110 ? -23.901 -14.460 17.257 1.00 26.98 108 SER A CA 1
ATOM 829 C C . SER A 1 110 ? -25.077 -14.731 16.331 1.00 28.52 108 SER A C 1
ATOM 830 O O . SER A 1 110 ? -25.429 -13.870 15.501 1.00 29.74 108 SER A O 1
ATOM 833 N N . SER A 1 111 ? -25.692 -15.902 16.494 1.00 28.63 109 SER A N 1
ATOM 834 C CA . SER A 1 111 ? -26.968 -16.203 15.849 1.00 29.54 109 SER A CA 1
ATOM 835 C C . SER A 1 111 ? -28.117 -15.355 16.401 1.00 31.66 109 SER A C 1
ATOM 836 O O . SER A 1 111 ? -29.199 -15.293 15.797 1.00 33.43 109 SER A O 1
ATOM 839 N N . ASP A 1 112 ? -27.891 -14.732 17.550 1.00 31.63 110 ASP A N 1
ATOM 840 C CA . ASP A 1 112 ? -28.839 -13.813 18.150 1.00 32.53 110 ASP A CA 1
ATOM 841 C C . ASP A 1 112 ? -28.644 -12.395 17.623 1.00 31.10 110 ASP A C 1
ATOM 842 O O . ASP A 1 112 ? -29.410 -11.504 17.941 1.00 30.01 110 ASP A O 1
ATOM 847 N N . HIS A 1 113 ? -27.609 -12.147 16.847 1.00 32.27 111 HIS A N 1
ATOM 848 C CA . HIS A 1 113 ? -27.457 -10.816 16.272 1.00 29.78 111 HIS A CA 1
ATOM 849 C C . HIS A 1 113 ? -28.693 -10.543 15.396 1.00 31.28 111 HIS A C 1
ATOM 850 O O . HIS A 1 113 ? -29.108 -11.436 14.654 1.00 30.48 111 HIS A O 1
ATOM 857 N N . PRO A 1 114 ? -29.316 -9.335 15.506 1.00 32.89 112 PRO A N 1
ATOM 858 C CA . PRO A 1 114 ? -30.502 -8.998 14.672 1.00 33.57 112 PRO A CA 1
ATOM 859 C C . PRO A 1 114 ? -30.343 -9.289 13.187 1.00 32.34 112 PRO A C 1
ATOM 860 O O . PRO A 1 114 ? -31.300 -9.701 12.531 1.00 33.16 112 PRO A O 1
ATOM 864 N N . TRP A 1 115 ? -29.149 -9.099 12.659 1.00 31.52 113 TRP A N 1
ATOM 865 C CA . TRP A 1 115 ? -28.900 -9.448 11.275 1.00 32.55 113 TRP A CA 1
ATOM 866 C C . TRP A 1 115 ? -29.202 -10.899 10.979 1.00 31.69 113 TRP A C 1
ATOM 867 O O . TRP A 1 115 ? -29.806 -11.203 9.952 1.00 33.23 113 TRP A O 1
ATOM 878 N N . PHE A 1 116 ? -28.770 -11.808 11.837 1.00 31.29 114 PHE A N 1
ATOM 879 C CA . PHE A 1 116 ? -28.989 -13.220 11.554 1.00 30.16 114 PHE A CA 1
ATOM 880 C C . PHE A 1 116 ? -30.435 -13.598 11.796 1.00 32.11 114 PHE A C 1
ATOM 881 O O . PHE A 1 116 ? -30.980 -14.457 11.092 1.00 31.30 114 PHE A O 1
ATOM 889 N N . GLN A 1 117 ? -31.036 -12.986 12.820 1.00 35.93 115 GLN A N 1
ATOM 890 C CA . GLN A 1 117 ? -32.470 -13.177 13.119 1.00 38.69 115 GLN A CA 1
ATOM 891 C C . GLN A 1 117 ? -33.285 -12.756 11.904 1.00 37.10 115 GLN A C 1
ATOM 892 O O . GLN A 1 117 ? -34.253 -13.401 11.546 1.00 35.17 115 GLN A O 1
ATOM 898 N N . ALA A 1 118 ? -32.848 -11.682 11.260 1.00 36.17 116 ALA A N 1
ATOM 899 C CA . ALA A 1 118 ? -33.446 -11.244 10.015 1.00 35.95 116 ALA A CA 1
ATOM 900 C C . ALA A 1 118 ? -33.139 -12.231 8.889 1.00 37.22 116 ALA A C 1
ATOM 901 O O . ALA A 1 118 ? -34.050 -12.721 8.238 1.00 34.45 116 ALA A O 1
ATOM 903 N N . ALA A 1 119 ? -31.860 -12.532 8.692 1.00 34.19 117 ALA A N 1
ATOM 904 C CA . ALA A 1 119 ? -31.419 -13.366 7.578 1.00 34.49 117 ALA A CA 1
ATOM 905 C C . ALA A 1 119 ? -32.082 -14.719 7.531 1.00 36.03 117 ALA A C 1
ATOM 906 O O . ALA A 1 119 ? -32.312 -15.271 6.437 1.00 35.61 117 ALA A O 1
ATOM 908 N N . ARG A 1 120 ? -32.373 -15.284 8.701 1.00 34.49 118 ARG A N 1
ATOM 909 C CA . ARG A 1 120 ? -32.883 -16.642 8.730 1.00 35.57 118 ARG A CA 1
ATOM 910 C C . ARG A 1 120 ? -34.348 -16.761 8.257 1.00 35.53 118 ARG A C 1
ATOM 911 O O . ARG A 1 120 ? -34.869 -17.872 8.130 1.00 36.76 118 ARG A O 1
ATOM 919 N N . ARG A 1 121 ? -34.993 -15.636 7.958 1.00 34.05 119 ARG A N 1
ATOM 920 C CA . ARG A 1 121 ? -36.357 -15.662 7.451 1.00 36.70 119 ARG A CA 1
ATOM 921 C C . ARG A 1 121 ? -36.315 -16.178 6.023 1.00 39.81 119 ARG A C 1
ATOM 922 O O . ARG A 1 121 ? -37.302 -16.698 5.521 1.00 43.35 119 ARG A O 1
ATOM 930 N N . GLY A 1 122 ? -35.150 -16.071 5.387 1.00 40.27 120 GLY A N 1
ATOM 931 C CA . GLY A 1 122 ? -34.927 -16.602 4.036 1.00 40.89 120 GLY A CA 1
ATOM 932 C C . GLY A 1 122 ? -34.727 -15.479 3.041 1.00 38.23 120 GLY A C 1
ATOM 933 O O . GLY A 1 122 ? -34.670 -14.317 3.425 1.00 35.75 120 GLY A O 1
ATOM 934 N N . PRO A 1 123 ? -34.627 -15.815 1.750 1.00 38.66 121 PRO A N 1
ATOM 935 C CA . PRO A 1 123 ? -34.305 -14.776 0.746 1.00 38.91 121 PRO A CA 1
ATOM 936 C C . PRO A 1 123 ? -35.353 -13.648 0.559 1.00 38.64 121 PRO A C 1
ATOM 937 O O . PRO A 1 123 ? -34.986 -12.525 0.203 1.00 37.71 121 PRO A O 1
ATOM 941 N N . THR A 1 124 ? -36.628 -13.915 0.821 1.00 40.57 122 THR A N 1
ATOM 942 C CA . THR A 1 124 ? -37.648 -12.870 0.695 1.00 44.22 122 THR A CA 1
ATOM 943 C C . THR A 1 124 ? -38.502 -12.816 1.956 1.00 45.11 122 THR A C 1
ATOM 944 O O . THR A 1 124 ? -38.724 -13.840 2.577 1.00 47.00 122 THR A O 1
ATOM 948 N N . LEU A 1 125 ? -38.977 -11.622 2.316 1.00 46.15 123 LEU A N 1
ATOM 949 C CA . LEU A 1 125 ? -39.860 -11.434 3.472 1.00 48.39 123 LEU A CA 1
ATOM 950 C C . LEU A 1 125 ? -41.250 -12.026 3.159 1.00 53.32 123 LEU A C 1
ATOM 951 O O . LEU A 1 125 ? -41.496 -12.431 2.023 1.00 50.44 123 LEU A O 1
ATOM 956 N N . PRO A 1 126 ? -42.152 -12.117 4.160 1.00 59.02 124 PRO A N 1
ATOM 957 C CA . PRO A 1 126 ? -43.451 -12.775 3.911 1.00 60.30 124 PRO A CA 1
ATOM 958 C C . PRO A 1 126 ? -44.214 -12.191 2.720 1.00 62.40 124 PRO A C 1
ATOM 959 O O . PRO A 1 126 ? -44.792 -12.943 1.932 1.00 62.65 124 PRO A O 1
ATOM 963 N N . ASP A 1 127 ? -44.178 -10.865 2.583 1.00 63.08 125 ASP A N 1
ATOM 964 C CA . ASP A 1 127 ? -44.849 -10.153 1.485 1.00 62.89 125 ASP A CA 1
ATOM 965 C C . ASP A 1 127 ? -44.041 -10.085 0.178 1.00 60.64 125 ASP A C 1
ATOM 966 O O . ASP A 1 127 ? -44.122 -9.092 -0.544 1.00 60.40 125 ASP A O 1
ATOM 971 N N . GLY A 1 128 ? -43.258 -11.117 -0.121 1.00 55.82 126 GLY A N 1
ATOM 972 C CA . GLY A 1 128 ? -42.524 -11.191 -1.377 1.00 53.87 126 GLY A CA 1
ATOM 973 C C . GLY A 1 128 ? -41.300 -10.302 -1.541 1.00 53.44 126 GLY A C 1
ATOM 974 O O . GLY A 1 128 ? -40.474 -10.573 -2.412 1.00 54.65 126 GLY A O 1
ATOM 975 N N . SER A 1 129 ? -41.167 -9.251 -0.729 1.00 52.01 127 SER A N 1
ATOM 976 C CA . SER A 1 129 ? -40.024 -8.330 -0.825 1.00 51.73 127 SER A CA 1
ATOM 977 C C . SER A 1 129 ? -38.665 -8.978 -0.477 1.00 51.86 127 SER A C 1
ATOM 978 O O . SER A 1 129 ? -38.589 -9.880 0.370 1.00 50.44 127 SER A O 1
ATOM 981 N N . PRO A 1 130 ? -37.579 -8.507 -1.118 1.00 49.95 128 PRO A N 1
ATOM 982 C CA . PRO A 1 130 ? -36.269 -9.067 -0.764 1.00 49.75 128 PRO A CA 1
ATOM 983 C C . PRO A 1 130 ? -35.842 -8.756 0.688 1.00 47.65 128 PRO A C 1
ATOM 984 O O . PRO A 1 130 ? -35.981 -7.627 1.157 1.00 46.87 128 PRO A O 1
ATOM 988 N N . ASN A 1 131 ? -35.363 -9.784 1.381 1.00 46.62 129 ASN A N 1
ATOM 989 C CA . ASN A 1 131 ? -34.782 -9.673 2.723 1.00 41.77 129 ASN A CA 1
ATOM 990 C C . ASN A 1 131 ? -33.333 -9.246 2.564 1.00 43.18 129 ASN A C 1
ATOM 991 O O . ASN A 1 131 ? -32.469 -10.079 2.259 1.00 41.49 129 ASN A O 1
ATOM 996 N N . GLU A 1 132 ? -33.061 -7.957 2.746 1.00 43.76 130 GLU A N 1
ATOM 997 C CA . GLU A 1 132 ? -31.711 -7.433 2.554 1.00 43.92 130 GLU A CA 1
ATOM 998 C C . GLU A 1 132 ? -30.686 -8.144 3.459 1.00 43.17 130 GLU A C 1
ATOM 999 O O . GLU A 1 132 ? -29.510 -8.238 3.122 1.00 42.74 130 GLU A O 1
ATOM 1005 N N . TYR A 1 133 ? -31.127 -8.660 4.601 1.00 40.70 131 TYR A N 1
ATOM 1006 C CA . TYR A 1 133 ? -30.186 -9.263 5.543 1.00 38.24 131 TYR A CA 1
ATOM 1007 C C . TYR A 1 133 ? -29.868 -10.706 5.221 1.00 36.11 131 TYR A C 1
ATOM 1008 O O . TYR A 1 133 ? -28.893 -11.231 5.732 1.00 37.54 131 TYR A O 1
ATOM 1017 N N . HIS A 1 134 ? -30.657 -11.357 4.372 1.00 35.47 132 HIS A N 1
ATOM 1018 C CA . HIS A 1 134 ? -30.365 -12.742 4.026 1.00 34.39 132 HIS A CA 1
ATOM 1019 C C . HIS A 1 134 ? -28.923 -12.915 3.555 1.00 35.08 132 HIS A C 1
ATOM 1020 O O . HIS A 1 134 ? -28.257 -13.877 3.937 1.00 35.16 132 HIS A O 1
ATOM 1027 N N . ASP A 1 135 ? -28.444 -11.976 2.752 1.00 34.68 133 ASP A N 1
ATOM 1028 C CA . ASP A 1 135 ? -27.115 -12.071 2.166 1.00 38.84 133 ASP A CA 1
ATOM 1029 C C . ASP A 1 135 ? -25.957 -11.617 3.075 1.00 35.56 133 ASP A C 1
ATOM 1030 O O . ASP A 1 135 ? -24.789 -11.565 2.638 1.00 32.85 133 ASP A O 1
ATOM 1035 N N . TYR A 1 136 ? -26.276 -11.254 4.312 1.00 31.95 134 TYR A N 1
ATOM 1036 C CA . TYR A 1 136 ? -25.245 -10.970 5.304 1.00 32.56 134 TYR A CA 1
ATOM 1037 C C . TYR A 1 136 ? -24.479 -12.248 5.664 1.00 30.67 134 TYR A C 1
ATOM 1038 O O . TYR A 1 136 ? -23.322 -12.186 6.093 1.00 29.46 134 TYR A O 1
ATOM 1047 N N . TYR A 1 137 ? -25.108 -13.397 5.440 1.00 30.50 135 TYR A N 1
ATOM 1048 C CA . TYR A 1 137 ? -24.556 -14.695 5.844 1.00 32.01 135 TYR A CA 1
ATOM 1049 C C . TYR A 1 137 ? -24.360 -15.629 4.652 1.00 31.66 135 TYR A C 1
ATOM 1050 O O . TYR A 1 137 ? -24.700 -15.277 3.544 1.00 31.19 135 TYR A O 1
ATOM 1059 N N . VAL A 1 138 ? -23.759 -16.792 4.881 1.00 31.87 136 VAL A N 1
ATOM 1060 C CA . VAL A 1 138 ? -23.314 -17.665 3.794 1.00 31.54 136 VAL A CA 1
ATOM 1061 C C . VAL A 1 138 ? -24.182 -18.912 3.766 1.00 33.06 136 VAL A C 1
ATOM 1062 O O . VAL A 1 138 ? -24.065 -19.753 4.653 1.00 31.75 136 VAL A O 1
ATOM 1066 N N . TRP A 1 139 ? -25.060 -19.008 2.756 1.00 34.51 137 TRP A N 1
ATOM 1067 C CA . TRP A 1 139 ? -26.112 -20.054 2.687 1.00 32.29 137 TRP A CA 1
ATOM 1068 C C . TRP A 1 139 ? -25.870 -21.106 1.603 1.00 33.07 137 TRP A C 1
ATOM 1069 O O . TRP A 1 139 ? -25.182 -20.866 0.602 1.00 30.09 137 TRP A O 1
ATOM 1080 N N . SER A 1 140 ? -26.453 -22.279 1.821 1.00 34.91 138 SER A N 1
ATOM 1081 C CA . SER A 1 140 ? -26.253 -23.412 0.938 1.00 36.24 138 SER A CA 1
ATOM 1082 C C . SER A 1 140 ? -27.442 -24.336 1.015 1.00 39.09 138 SER A C 1
ATOM 1083 O O . SER A 1 140 ? -28.041 -24.535 2.093 1.00 37.15 138 SER A O 1
ATOM 1086 N N . ASP A 1 141 ? -27.784 -24.888 -0.146 1.00 40.55 139 ASP A N 1
ATOM 1087 C CA . ASP A 1 141 ? -28.937 -25.761 -0.289 1.00 42.49 139 ASP A CA 1
ATOM 1088 C C . ASP A 1 141 ? -28.692 -27.052 0.431 1.00 42.44 139 ASP A C 1
ATOM 1089 O O . ASP A 1 141 ? -29.570 -27.541 1.140 1.00 39.23 139 ASP A O 1
ATOM 1094 N N . GLU A 1 142 ? -27.488 -27.587 0.260 1.00 44.82 140 GLU A N 1
ATOM 1095 C CA . GLU A 1 142 ? -27.155 -28.913 0.775 1.00 48.66 140 GLU A CA 1
ATOM 1096 C C . GLU A 1 142 ? -25.854 -28.980 1.566 1.00 48.21 140 GLU A C 1
ATOM 1097 O O . GLU A 1 142 ? -25.417 -30.073 1.930 1.00 48.53 140 GLU A O 1
ATOM 1103 N N . GLY A 1 143 ? -25.229 -27.839 1.833 1.00 44.04 141 GLY A N 1
ATOM 1104 C CA . GLY A 1 143 ? -24.013 -27.832 2.630 1.00 44.57 141 GLY A CA 1
ATOM 1105 C C . GLY A 1 143 ? -22.892 -28.669 2.038 1.00 41.72 141 GLY A C 1
ATOM 1106 O O . GLY A 1 143 ? -22.168 -29.374 2.755 1.00 43.96 141 GLY A O 1
ATOM 1107 N N . LYS A 1 144 ? -22.709 -28.574 0.734 1.00 38.95 142 LYS A N 1
ATOM 1108 C CA . LYS A 1 144 ? -21.666 -29.355 0.112 1.00 42.24 142 LYS A CA 1
ATOM 1109 C C . LYS A 1 144 ? -20.498 -28.541 -0.434 1.00 40.46 142 LYS A C 1
ATOM 1110 O O . LYS A 1 144 ? -19.474 -29.109 -0.836 1.00 40.67 142 LYS A O 1
ATOM 1116 N N . GLU A 1 145 ? -20.608 -27.218 -0.396 1.00 38.06 143 GLU A N 1
ATOM 1117 C CA . GLU A 1 145 ? -19.518 -26.376 -0.862 1.00 38.55 143 GLU A CA 1
ATOM 1118 C C . GLU A 1 145 ? -18.412 -26.394 0.178 1.00 37.51 143 GLU A C 1
ATOM 1119 O O . GLU A 1 145 ? -18.636 -26.753 1.341 1.00 35.54 143 GLU A O 1
ATOM 1125 N N . TYR A 1 146 ? -17.212 -26.063 -0.284 1.00 35.38 144 TYR A N 1
ATOM 1126 C CA . TYR A 1 146 ? -16.032 -25.996 0.553 1.00 34.39 144 TYR A CA 1
ATOM 1127 C C . TYR A 1 146 ? -15.776 -27.277 1.351 1.00 35.54 144 TYR A C 1
ATOM 1128 O O . TYR A 1 146 ? -15.337 -27.220 2.483 1.00 34.90 144 TYR A O 1
ATOM 1137 N N . ALA A 1 147 ? -16.013 -28.431 0.758 1.00 40.13 145 ALA A N 1
ATOM 1138 C CA . ALA A 1 147 ? -15.710 -29.711 1.427 1.00 43.10 145 ALA A CA 1
ATOM 1139 C C . ALA A 1 147 ? -14.220 -29.814 1.810 1.00 43.52 145 ALA A C 1
ATOM 1140 O O . ALA A 1 147 ? -13.382 -29.135 1.243 1.00 43.57 145 ALA A O 1
ATOM 1142 N N . ASP A 1 148 ? -13.893 -30.639 2.797 1.00 52.72 146 ASP A N 1
ATOM 1143 C CA . ASP A 1 148 ? -12.478 -30.878 3.212 1.00 62.56 146 ASP A CA 1
ATOM 1144 C C . ASP A 1 148 ? -11.717 -29.687 3.813 1.00 60.78 146 ASP A C 1
ATOM 1145 O O . ASP A 1 148 ? -10.557 -29.821 4.216 1.00 65.91 146 ASP A O 1
ATOM 1150 N N . THR A 1 149 ? -12.357 -28.531 3.852 1.00 54.45 147 THR A N 1
ATOM 1151 C CA . THR A 1 149 ? -11.940 -27.462 4.721 1.00 49.45 147 THR A CA 1
ATOM 1152 C C . THR A 1 149 ? -11.940 -28.007 6.173 1.00 42.69 147 THR A C 1
ATOM 1153 O O . THR A 1 149 ? -12.768 -28.813 6.545 1.00 42.04 147 THR A O 1
ATOM 1157 N N . ARG A 1 150 ? -10.984 -27.562 6.967 1.00 39.30 148 ARG A N 1
ATOM 1158 C CA . ARG A 1 150 ? -10.775 -28.016 8.353 1.00 38.36 148 ARG A CA 1
ATOM 1159 C C . ARG A 1 150 ? -11.861 -27.556 9.338 1.00 35.31 148 ARG A C 1
ATOM 1160 O O . ARG A 1 150 ? -12.437 -26.479 9.164 1.00 32.77 148 ARG A O 1
ATOM 1168 N N . ILE A 1 151 ? -12.147 -28.376 10.356 1.00 33.56 149 ILE A N 1
ATOM 1169 C CA . ILE A 1 151 ? -12.975 -27.936 11.487 1.00 34.92 149 ILE A CA 1
ATOM 1170 C C . ILE A 1 151 ? -12.134 -27.438 12.669 1.00 35.27 149 ILE A C 1
ATOM 1171 O O . ILE A 1 151 ? -11.284 -28.162 13.171 1.00 34.12 149 ILE A O 1
ATOM 1176 N N . ILE A 1 152 ? -12.402 -26.213 13.130 1.00 32.09 150 ILE A N 1
ATOM 1177 C CA . ILE A 1 152 ? -11.572 -25.604 14.162 1.00 30.62 150 ILE A CA 1
ATOM 1178 C C . ILE A 1 152 ? -11.982 -26.128 15.548 1.00 31.57 150 ILE A C 1
ATOM 1179 O O . ILE A 1 152 ? -11.156 -26.636 16.292 1.00 32.68 150 ILE A O 1
ATOM 1184 N N . PHE A 1 153 ? -13.255 -26.025 15.892 1.00 30.39 151 PHE A N 1
ATOM 1185 C CA . PHE A 1 153 ? -13.712 -26.526 17.186 1.00 30.60 151 PHE A CA 1
ATOM 1186 C C . PHE A 1 153 ? -14.010 -28.012 17.062 1.00 30.04 151 PHE A C 1
ATOM 1187 O O . PHE A 1 153 ? -15.166 -28.418 17.051 1.00 29.20 151 PHE A O 1
ATOM 1195 N N . THR A 1 154 ? -12.941 -28.810 16.958 1.00 31.88 152 THR A N 1
ATOM 1196 C CA . THR A 1 154 ? -13.049 -30.267 16.686 1.00 33.76 152 THR A CA 1
ATOM 1197 C C . THR A 1 154 ? -13.826 -31.032 17.749 1.00 34.88 152 THR A C 1
ATOM 1198 O O . THR A 1 154 ? -14.479 -32.002 17.425 1.00 36.67 152 THR A O 1
ATOM 1202 N N . ASP A 1 155 ? -13.785 -30.588 19.003 1.00 34.42 153 ASP A N 1
ATOM 1203 C CA . ASP A 1 155 ? -14.538 -31.258 20.060 1.00 35.98 153 ASP A CA 1
ATOM 1204 C C . ASP A 1 155 ? -16.019 -30.908 20.133 1.00 34.24 153 ASP A C 1
ATOM 1205 O O . ASP A 1 155 ? -16.731 -31.490 20.926 1.00 35.42 153 ASP A O 1
ATOM 1210 N N . THR A 1 156 ? -16.500 -29.966 19.327 1.00 32.47 154 THR A N 1
ATOM 1211 C CA . THR A 1 156 ? -17.936 -29.607 19.373 1.00 30.22 154 THR A CA 1
ATOM 1212 C C . THR A 1 156 ? -18.655 -29.751 18.041 1.00 28.24 154 THR A C 1
ATOM 1213 O O . THR A 1 156 ? -19.751 -30.237 18.014 1.00 28.41 154 THR A O 1
ATOM 1217 N N . GLU A 1 157 ? -18.020 -29.327 16.959 1.00 27.41 155 GLU A N 1
ATOM 1218 C CA . GLU A 1 157 ? -18.634 -29.263 15.658 1.00 27.14 155 GLU A CA 1
ATOM 1219 C C . GLU A 1 157 ? -18.187 -30.415 14.783 1.00 28.79 155 GLU A C 1
ATOM 1220 O O . GLU A 1 157 ? -17.001 -30.722 14.681 1.00 27.48 155 GLU A O 1
ATOM 1226 N N . VAL A 1 158 ? -19.142 -31.028 14.108 1.00 31.54 156 VAL A N 1
ATOM 1227 C CA . VAL A 1 158 ? -18.832 -32.072 13.144 1.00 35.28 156 VAL A CA 1
ATOM 1228 C C . VAL A 1 158 ? -18.803 -31.547 11.724 1.00 36.38 156 VAL A C 1
ATOM 1229 O O . VAL A 1 158 ? -18.317 -32.231 10.837 1.00 38.47 156 VAL A O 1
ATOM 1233 N N . SER A 1 159 ? -19.313 -30.335 11.514 1.00 36.29 157 SER A N 1
ATOM 1234 C CA . SER A 1 159 ? -19.330 -29.716 10.183 1.00 34.67 157 SER A CA 1
ATOM 1235 C C . SER A 1 159 ? -19.270 -28.193 10.264 1.00 32.44 157 SER A C 1
ATOM 1236 O O . SER A 1 159 ? -19.689 -27.608 11.253 1.00 31.85 157 SER A O 1
ATOM 1239 N N . ASN A 1 160 ? -18.723 -27.572 9.224 1.00 30.55 158 ASN A N 1
ATOM 1240 C CA . ASN A 1 160 ? -18.756 -26.118 9.084 1.00 30.93 158 ASN A CA 1
ATOM 1241 C C . ASN A 1 160 ? -20.095 -25.634 8.490 1.00 29.07 158 ASN A C 1
ATOM 1242 O O . ASN A 1 160 ? -20.282 -24.445 8.324 1.00 29.22 158 ASN A O 1
ATOM 1247 N N . TRP A 1 161 ? -21.013 -26.545 8.166 1.00 29.05 159 TRP A N 1
ATOM 1248 C CA . TRP A 1 161 ? -22.379 -26.173 7.743 1.00 29.11 159 TRP A CA 1
ATOM 1249 C C . TRP A 1 161 ? -23.388 -26.685 8.742 1.00 27.18 159 TRP A C 1
ATOM 1250 O O . TRP A 1 161 ? -23.323 -27.845 9.122 1.00 27.81 159 TRP A O 1
ATOM 1261 N N . THR A 1 162 ? -24.344 -25.836 9.122 1.00 27.76 160 THR A N 1
ATOM 1262 C CA . THR A 1 162 ? -25.464 -26.236 9.965 1.00 27.14 160 THR A CA 1
ATOM 1263 C C . THR A 1 162 ? -26.800 -25.858 9.318 1.00 29.14 160 THR A C 1
ATOM 1264 O O . THR A 1 162 ? -26.961 -24.766 8.767 1.00 31.29 160 THR A O 1
ATOM 1268 N N . LEU A 1 163 ? -27.762 -26.769 9.405 1.00 31.10 161 LEU A N 1
ATOM 1269 C CA . LEU A 1 163 ? -29.102 -26.547 8.872 1.00 32.93 161 LEU A CA 1
ATOM 1270 C C . LEU A 1 163 ? -29.864 -25.647 9.796 1.00 33.11 161 LEU A C 1
ATOM 1271 O O . LEU A 1 163 ? -30.023 -25.979 10.949 1.00 33.33 161 LEU A O 1
ATOM 1276 N N . ASP A 1 164 ? -30.332 -24.505 9.295 1.00 36.94 162 ASP A N 1
ATOM 1277 C CA . ASP A 1 164 ? -31.245 -23.637 10.053 1.00 41.03 162 ASP A CA 1
ATOM 1278 C C . ASP A 1 164 ? -32.701 -24.075 9.806 1.00 46.04 162 ASP A C 1
ATOM 1279 O O . ASP A 1 164 ? -33.132 -24.129 8.664 1.00 43.06 162 ASP A O 1
ATOM 1284 N N . GLU A 1 165 ? -33.439 -24.385 10.876 1.00 51.45 163 GLU A N 1
ATOM 1285 C CA . GLU A 1 165 ? -34.813 -24.880 10.765 1.00 56.78 163 GLU A CA 1
ATOM 1286 C C . GLU A 1 165 ? -35.726 -23.875 10.055 1.00 53.92 163 GLU A C 1
ATOM 1287 O O . GLU A 1 165 ? -36.500 -24.266 9.195 1.00 54.06 163 GLU A O 1
ATOM 1293 N N . GLN A 1 166 ? -35.601 -22.587 10.381 1.00 49.29 164 GLN A N 1
ATOM 1294 C CA . GLN A 1 166 ? -36.478 -21.556 9.823 1.00 47.86 164 GLN A CA 1
ATOM 1295 C C . GLN A 1 166 ? -36.212 -21.190 8.372 1.00 47.95 164 GLN A C 1
ATOM 1296 O O . GLN A 1 166 ? -37.141 -20.825 7.654 1.00 45.81 164 GLN A O 1
ATOM 1302 N N . ALA A 1 167 ? -34.949 -21.195 7.962 1.00 43.49 165 ALA A N 1
ATOM 1303 C CA . ALA A 1 167 ? -34.607 -20.845 6.588 1.00 41.34 165 ALA A CA 1
ATOM 1304 C C . ALA A 1 167 ? -34.682 -22.080 5.714 1.00 40.61 165 ALA A C 1
ATOM 1305 O O . ALA A 1 167 ? -34.855 -21.966 4.505 1.00 36.84 165 ALA A O 1
ATOM 1307 N N . GLY A 1 168 ? -34.531 -23.253 6.338 1.00 39.92 166 GLY A N 1
ATOM 1308 C CA . GLY A 1 168 ? -34.482 -24.531 5.631 1.00 37.62 166 GLY A CA 1
ATOM 1309 C C . GLY A 1 168 ? -33.267 -24.633 4.741 1.00 38.55 166 GLY A C 1
ATOM 1310 O O . GLY A 1 168 ? -33.295 -25.318 3.749 1.00 42.07 166 GLY A O 1
ATOM 1311 N N . LYS A 1 169 ? -32.197 -23.931 5.076 1.00 38.30 167 LYS A N 1
ATOM 1312 C CA . LYS A 1 169 ? -30.955 -24.055 4.336 1.00 38.65 167 LYS A CA 1
ATOM 1313 C C . LYS A 1 169 ? -29.806 -24.075 5.317 1.00 37.65 167 LYS A C 1
ATOM 1314 O O . LYS A 1 169 ? -29.977 -23.768 6.506 1.00 36.53 167 LYS A O 1
ATOM 1320 N N . TYR A 1 170 ? -28.634 -24.429 4.810 1.00 34.99 168 TYR A N 1
ATOM 1321 C CA . TYR A 1 170 ? -27.448 -24.514 5.631 1.00 33.54 168 TYR A CA 1
ATOM 1322 C C . TYR A 1 170 ? -26.763 -23.176 5.652 1.00 32.64 168 TYR A C 1
ATOM 1323 O O . TYR A 1 170 ? -26.822 -22.434 4.677 1.00 30.10 168 TYR A O 1
ATOM 1332 N N . TYR A 1 171 ? -26.121 -22.868 6.773 1.00 29.83 169 TYR A N 1
ATOM 1333 C CA . TYR A 1 171 ? -25.275 -21.682 6.858 1.00 30.28 169 TYR A CA 1
ATOM 1334 C C . TYR A 1 171 ? -23.879 -22.076 7.322 1.00 29.33 169 TYR A C 1
ATOM 1335 O O . TYR A 1 171 ? -23.706 -23.084 8.051 1.00 28.46 169 TYR A O 1
ATOM 1344 N N . TRP A 1 172 ? -22.897 -21.294 6.865 1.00 26.09 170 TRP A N 1
ATOM 1345 C CA . TRP A 1 172 ? -21.494 -21.561 7.132 1.00 26.87 170 TRP A CA 1
ATOM 1346 C C . TRP A 1 172 ? -21.086 -21.000 8.487 1.00 28.16 170 TRP A C 1
ATOM 1347 O O . TRP A 1 172 ? -21.548 -19.920 8.880 1.00 27.96 170 TRP A O 1
ATOM 1358 N N . HIS A 1 173 ? -20.195 -21.709 9.176 1.00 27.30 171 HIS A N 1
ATOM 1359 C CA . HIS A 1 173 ? -19.606 -21.190 10.428 1.00 27.04 171 HIS A CA 1
ATOM 1360 C C . HIS A 1 173 ? -18.298 -21.903 10.721 1.00 25.90 171 HIS A C 1
ATOM 1361 O O . HIS A 1 173 ? -18.269 -23.146 10.812 1.00 24.90 171 HIS A O 1
ATOM 1368 N N . ARG A 1 174 ? -17.220 -21.127 10.828 1.00 25.70 172 ARG A N 1
ATOM 1369 C CA . ARG A 1 174 ? -15.906 -21.686 11.121 1.00 27.96 172 ARG A CA 1
ATOM 1370 C C . ARG A 1 174 ? -15.784 -22.047 12.591 1.00 27.89 172 ARG A C 1
ATOM 1371 O O . ARG A 1 174 ? -14.935 -22.852 12.952 1.00 30.95 172 ARG A O 1
ATOM 1379 N N . PHE A 1 175 ? -16.650 -21.478 13.417 1.00 27.34 173 PHE A N 1
ATOM 1380 C CA . PHE A 1 175 ? -16.649 -21.725 14.860 1.00 28.81 173 PHE A CA 1
ATOM 1381 C C . PHE A 1 175 ? -17.965 -22.389 15.268 1.00 29.41 173 PHE A C 1
ATOM 1382 O O . PHE A 1 175 ? -18.436 -23.271 14.540 1.00 30.37 173 PHE A O 1
ATOM 1390 N N . PHE A 1 176 ? -18.535 -22.040 16.417 1.00 28.59 174 PHE A N 1
ATOM 1391 C CA . PHE A 1 176 ? -19.767 -22.697 16.849 1.00 29.25 174 PHE A CA 1
ATOM 1392 C C . PHE A 1 176 ? -20.920 -22.451 15.855 1.00 29.57 174 PHE A C 1
ATOM 1393 O O . PHE A 1 176 ? -20.934 -21.473 15.096 1.00 26.46 174 PHE A O 1
ATOM 1401 N N . ALA A 1 177 ? -21.897 -23.348 15.895 1.00 29.37 175 ALA A N 1
ATOM 1402 C CA . ALA A 1 177 ? -23.113 -23.197 15.131 1.00 29.55 175 ALA A CA 1
ATOM 1403 C C . ALA A 1 177 ? -23.810 -21.897 15.512 1.00 28.82 175 ALA A C 1
ATOM 1404 O O . ALA A 1 177 ? -24.514 -21.318 14.708 1.00 30.56 175 ALA A O 1
ATOM 1406 N N . SER A 1 178 ? -23.620 -21.442 16.742 1.00 28.59 176 SER A N 1
ATOM 1407 C CA . SER A 1 178 ? -24.197 -20.174 17.198 1.00 27.81 176 SER A CA 1
ATOM 1408 C C . SER A 1 178 ? -23.355 -18.962 16.779 1.00 27.58 176 SER A C 1
ATOM 1409 O O . SER A 1 178 ? -23.600 -17.860 17.272 1.00 29.05 176 SER A O 1
ATOM 1412 N N . GLN A 1 179 ? -22.370 -19.158 15.891 1.00 26.63 177 GLN A N 1
ATOM 1413 C CA . GLN A 1 179 ? -21.548 -18.064 15.364 1.00 25.51 177 GLN A CA 1
ATOM 1414 C C . GLN A 1 179 ? -21.559 -18.100 13.834 1.00 25.56 177 GLN A C 1
ATOM 1415 O O . GLN A 1 179 ? -20.546 -18.421 13.201 1.00 25.56 177 GLN A O 1
ATOM 1421 N N . PRO A 1 180 ? -22.711 -17.773 13.220 1.00 25.85 178 PRO A N 1
ATOM 1422 C CA . PRO A 1 180 ? -22.772 -17.796 11.738 1.00 25.29 178 PRO A CA 1
ATOM 1423 C C . PRO A 1 180 ? -21.783 -16.826 11.082 1.00 24.44 178 PRO A C 1
ATOM 1424 O O . PRO A 1 180 ? -21.727 -15.674 11.459 1.00 26.69 178 PRO A O 1
ATOM 1428 N N . ASP A 1 181 ? -20.996 -17.319 10.136 1.00 24.64 179 ASP A N 1
ATOM 1429 C CA . ASP A 1 181 ? -20.008 -16.526 9.421 1.00 26.24 179 ASP A CA 1
ATOM 1430 C C . ASP A 1 181 ? -20.652 -15.442 8.579 1.00 27.96 179 ASP A C 1
ATOM 1431 O O . ASP A 1 181 ? -21.686 -15.679 7.939 1.00 28.40 179 ASP A O 1
ATOM 1436 N N . LEU A 1 182 ? -20.016 -14.273 8.555 1.00 27.68 180 LEU A N 1
ATOM 1437 C CA . LEU A 1 182 ? -20.486 -13.151 7.752 1.00 28.99 180 LEU A CA 1
ATOM 1438 C C . LEU A 1 182 ? -19.958 -13.223 6.305 1.00 30.07 180 LEU A C 1
ATOM 1439 O O . LEU A 1 182 ? -18.864 -13.734 6.022 1.00 28.74 180 LEU A O 1
ATOM 1444 N N . ASN A 1 183 ? -20.755 -12.669 5.401 1.00 30.45 181 ASN A N 1
ATOM 1445 C CA . ASN A 1 183 ? -20.546 -12.826 3.987 1.00 30.30 181 ASN A CA 1
ATOM 1446 C C . ASN A 1 183 ? -19.799 -11.617 3.456 1.00 30.02 181 ASN A C 1
ATOM 1447 O O . ASN A 1 183 ? -20.398 -10.605 3.096 1.00 29.01 181 ASN A O 1
ATOM 1452 N N . TYR A 1 184 ? -18.483 -11.748 3.386 1.00 29.76 182 TYR A N 1
ATOM 1453 C CA . TYR A 1 184 ? -17.631 -10.665 2.918 1.00 29.13 182 TYR A CA 1
ATOM 1454 C C . TYR A 1 184 ? -17.594 -10.484 1.400 1.00 29.52 182 TYR A C 1
ATOM 1455 O O . TYR A 1 184 ? -16.940 -9.584 0.907 1.00 33.05 182 TYR A O 1
ATOM 1464 N N . ASP A 1 185 ? -18.296 -11.327 0.668 1.00 30.76 183 ASP A N 1
ATOM 1465 C CA . ASP A 1 185 ? -18.561 -11.073 -0.753 1.00 31.87 183 ASP A CA 1
ATOM 1466 C C . ASP A 1 185 ? -19.695 -10.087 -0.941 1.00 31.81 183 ASP A C 1
ATOM 1467 O O . ASP A 1 185 ? -19.880 -9.601 -2.036 1.00 34.35 183 ASP A O 1
ATOM 1472 N N . ASN A 1 186 ? -20.411 -9.772 0.143 1.00 32.02 184 ASN A N 1
ATOM 1473 C CA . ASN A 1 186 ? -21.413 -8.726 0.168 1.00 30.50 184 ASN A CA 1
ATOM 1474 C C . ASN A 1 186 ? -20.827 -7.402 0.639 1.00 31.45 184 ASN A C 1
ATOM 1475 O O . ASN A 1 186 ? -20.509 -7.254 1.813 1.00 30.52 184 ASN A O 1
ATOM 1480 N N . PRO A 1 187 ? -20.708 -6.415 -0.269 1.00 34.10 185 PRO A N 1
ATOM 1481 C CA . PRO A 1 187 ? -20.115 -5.097 0.056 1.00 34.06 185 PRO A CA 1
ATOM 1482 C C . PRO A 1 187 ? -20.742 -4.430 1.262 1.00 34.70 185 PRO A C 1
ATOM 1483 O O . PRO A 1 187 ? -20.100 -3.627 1.947 1.00 35.04 185 PRO A O 1
ATOM 1487 N N . LYS A 1 188 ? -22.004 -4.753 1.498 1.00 34.86 186 LYS A N 1
ATOM 1488 C CA . LYS A 1 188 ? -22.710 -4.195 2.608 1.00 36.02 186 LYS A CA 1
ATOM 1489 C C . LYS A 1 188 ? -22.129 -4.668 3.918 1.00 33.49 186 LYS A C 1
ATOM 1490 O O . LYS A 1 188 ? -22.053 -3.893 4.878 1.00 32.75 186 LYS A O 1
ATOM 1496 N N . VAL A 1 189 ? -21.740 -5.939 3.957 1.00 31.93 187 VAL A N 1
ATOM 1497 C CA . VAL A 1 189 ? -21.161 -6.525 5.165 1.00 31.98 187 VAL A CA 1
ATOM 1498 C C . VAL A 1 189 ? -19.837 -5.807 5.451 1.00 32.21 187 VAL A C 1
ATOM 1499 O O . VAL A 1 189 ? -19.602 -5.350 6.568 1.00 33.53 187 VAL A O 1
ATOM 1503 N N . VAL A 1 190 ? -19.003 -5.645 4.432 1.00 31.78 188 VAL A N 1
ATOM 1504 C CA . VAL A 1 190 ? -17.762 -4.913 4.608 1.00 33.25 188 VAL A CA 1
ATOM 1505 C C . VAL A 1 190 ? -18.034 -3.534 5.211 1.00 36.12 188 VAL A C 1
ATOM 1506 O O . VAL A 1 190 ? -17.364 -3.105 6.152 1.00 33.87 188 VAL A O 1
ATOM 1510 N N . GLU A 1 191 ? -19.026 -2.843 4.661 1.00 37.75 189 GLU A N 1
ATOM 1511 C CA . GLU A 1 191 ? -19.366 -1.512 5.150 1.00 38.49 189 GLU A CA 1
ATOM 1512 C C . GLU A 1 191 ? -19.843 -1.519 6.601 1.00 33.90 189 GLU A C 1
ATOM 1513 O O . GLU A 1 191 ? -19.519 -0.612 7.353 1.00 31.45 189 GLU A O 1
ATOM 1519 N N . GLU A 1 192 ? -20.624 -2.524 6.974 1.00 30.07 190 GLU A N 1
ATOM 1520 C CA . GLU A 1 192 ? -21.088 -2.657 8.356 1.00 31.65 190 GLU A CA 1
ATOM 1521 C C . GLU A 1 192 ? -19.935 -2.769 9.359 1.00 31.23 190 GLU A C 1
ATOM 1522 O O . GLU A 1 192 ? -19.976 -2.204 10.462 1.00 29.84 190 GLU A O 1
ATOM 1528 N N . LEU A 1 193 ? -18.891 -3.490 8.987 1.00 32.29 191 LEU A N 1
ATOM 1529 C CA . LEU A 1 193 ? -17.781 -3.650 9.906 1.00 33.64 191 LEU A CA 1
ATOM 1530 C C . LEU A 1 193 ? -16.796 -2.507 9.891 1.00 33.19 191 LEU A C 1
ATOM 1531 O O . LEU A 1 193 ? -16.200 -2.220 10.934 1.00 31.16 191 LEU A O 1
ATOM 1536 N N . HIS A 1 194 ? -16.666 -1.800 8.761 1.00 33.31 192 HIS A N 1
ATOM 1537 C CA . HIS A 1 194 ? -15.986 -0.494 8.790 1.00 32.66 192 HIS A CA 1
ATOM 1538 C C . HIS A 1 194 ? -16.724 0.463 9.730 1.00 31.68 192 HIS A C 1
ATOM 1539 O O . HIS A 1 194 ? -16.108 1.225 10.454 1.00 32.86 192 HIS A O 1
ATOM 1546 N N . GLY A 1 195 ? -18.052 0.403 9.703 1.00 31.18 193 GLY A N 1
ATOM 1547 C CA . GLY A 1 195 ? -18.892 1.230 10.535 1.00 29.64 193 GLY A CA 1
ATOM 1548 C C . GLY A 1 195 ? -18.759 0.916 11.998 1.00 29.44 193 GLY A C 1
ATOM 1549 O O . GLY A 1 195 ? -18.710 1.829 12.829 1.00 34.00 193 GLY A O 1
ATOM 1550 N N . ALA A 1 196 ? -18.714 -0.366 12.330 1.00 29.33 194 ALA A N 1
ATOM 1551 C CA . ALA A 1 196 ? -18.498 -0.772 13.726 1.00 29.75 194 ALA A CA 1
ATOM 1552 C C . ALA A 1 196 ? -17.163 -0.237 14.232 1.00 29.35 194 ALA A C 1
ATOM 1553 O O . ALA A 1 196 ? -17.082 0.357 15.308 1.00 33.09 194 ALA A O 1
ATOM 1555 N N . ALA A 1 197 ? -16.135 -0.393 13.421 1.00 27.99 195 ALA A N 1
ATOM 1556 C CA . ALA A 1 197 ? -14.815 0.084 13.780 1.00 30.48 195 ALA A CA 1
ATOM 1557 C C . ALA A 1 197 ? -14.781 1.611 14.046 1.00 32.32 195 ALA A C 1
ATOM 1558 O O . ALA A 1 197 ? -14.234 2.068 15.070 1.00 33.06 195 ALA A O 1
ATOM 1560 N N . ARG A 1 198 ? -15.374 2.382 13.131 1.00 29.71 196 ARG A N 1
ATOM 1561 C CA . ARG A 1 198 ? -15.532 3.821 13.301 1.00 30.55 196 ARG A CA 1
ATOM 1562 C C . ARG A 1 198 ? -16.229 4.170 14.589 1.00 28.75 196 ARG A C 1
ATOM 1563 O O . ARG A 1 198 ? -15.821 5.090 15.269 1.00 29.90 196 ARG A O 1
ATOM 1571 N N . PHE A 1 199 ? -17.294 3.457 14.923 1.00 27.51 197 PHE A N 1
ATOM 1572 C CA . PHE A 1 199 ? -18.027 3.788 16.133 1.00 28.85 197 PHE A CA 1
ATOM 1573 C C . PHE A 1 199 ? -17.067 3.867 17.336 1.00 32.19 197 PHE A C 1
ATOM 1574 O O . PHE A 1 199 ? -17.122 4.822 18.121 1.00 35.48 197 PHE A O 1
ATOM 1582 N N . TRP A 1 200 ? -16.178 2.883 17.471 1.00 32.43 198 TRP A N 1
ATOM 1583 C CA . TRP A 1 200 ? -15.303 2.831 18.647 1.00 30.48 198 TRP A CA 1
ATOM 1584 C C . TRP A 1 200 ? -14.127 3.753 18.476 1.00 30.22 198 TRP A C 1
ATOM 1585 O O . TRP A 1 200 ? -13.769 4.423 19.415 1.00 30.78 198 TRP A O 1
ATOM 1596 N N . LEU A 1 201 ? -13.549 3.825 17.283 1.00 29.76 199 LEU A N 1
ATOM 1597 C CA . LEU A 1 201 ? -12.435 4.731 17.074 1.00 30.98 199 LEU A CA 1
ATOM 1598 C C . LEU A 1 201 ? -12.865 6.195 17.245 1.00 32.91 199 LEU A C 1
ATOM 1599 O O . LEU A 1 201 ? -12.057 7.012 17.667 1.00 38.24 199 LEU A O 1
ATOM 1604 N N . ASP A 1 202 ? -14.123 6.517 16.939 1.00 32.26 200 ASP A N 1
ATOM 1605 C CA . ASP A 1 202 ? -14.655 7.853 17.171 1.00 32.24 200 ASP A CA 1
ATOM 1606 C C . ASP A 1 202 ? -14.727 8.175 18.659 1.00 33.47 200 ASP A C 1
ATOM 1607 O O . ASP A 1 202 ? -14.638 9.333 19.029 1.00 35.40 200 ASP A O 1
ATOM 1612 N N . LEU A 1 203 ? -14.914 7.164 19.505 1.00 33.16 201 LEU A N 1
ATOM 1613 C CA . LEU A 1 203 ? -14.829 7.351 20.961 1.00 31.67 201 LEU A CA 1
ATOM 1614 C C . LEU A 1 203 ? -13.387 7.471 21.497 1.00 31.56 201 LEU A C 1
ATOM 1615 O O . LEU A 1 203 ? -13.181 7.816 22.653 1.00 31.77 201 LEU A O 1
ATOM 1620 N N . GLY A 1 204 ? -12.384 7.215 20.673 1.00 29.79 202 GLY A N 1
ATOM 1621 C CA . GLY A 1 204 ? -10.997 7.390 21.105 1.00 28.39 202 GLY A CA 1
ATOM 1622 C C . GLY A 1 204 ? -10.292 6.079 21.440 1.00 29.28 202 GLY A C 1
ATOM 1623 O O . GLY A 1 204 ? -9.186 6.085 21.953 1.00 30.17 202 GLY A O 1
ATOM 1624 N N . LEU A 1 205 ? -10.920 4.948 21.141 1.00 28.54 203 LEU A N 1
ATOM 1625 C CA . LEU A 1 205 ? -10.257 3.676 21.294 1.00 29.41 203 LEU A CA 1
ATOM 1626 C C . LEU A 1 205 ? -9.023 3.698 20.398 1.00 28.97 203 LEU A C 1
ATOM 1627 O O . LEU A 1 205 ? -9.065 4.203 19.276 1.00 30.02 203 LEU A O 1
ATOM 1632 N N . ASP A 1 206 ? -7.924 3.162 20.907 1.00 26.26 204 ASP A N 1
ATOM 1633 C CA . ASP A 1 206 ? -6.643 3.270 20.242 1.00 25.34 204 ASP A CA 1
ATOM 1634 C C . ASP A 1 206 ? -6.398 2.229 19.160 1.00 26.09 204 ASP A C 1
ATOM 1635 O O . ASP A 1 206 ? -5.352 2.261 18.499 1.00 28.98 204 ASP A O 1
ATOM 1640 N N . GLY A 1 207 ? -7.337 1.306 18.960 1.00 26.44 205 GLY A N 1
ATOM 1641 C CA . GLY A 1 207 ? -7.162 0.269 17.932 1.00 27.27 205 GLY A CA 1
ATOM 1642 C C . GLY A 1 207 ? -7.921 -1.003 18.232 1.00 27.35 205 GLY A C 1
ATOM 1643 O O . GLY A 1 207 ? -8.756 -1.038 19.151 1.00 25.07 205 GLY A O 1
ATOM 1644 N N . PHE A 1 208 ? -7.636 -2.052 17.457 1.00 26.49 206 PHE A N 1
ATOM 1645 C CA . PHE A 1 208 ? -8.294 -3.336 17.655 1.00 27.90 206 PHE A CA 1
ATOM 1646 C C . PHE A 1 208 ? -7.332 -4.459 17.505 1.00 27.05 206 PHE A C 1
ATOM 1647 O O . PHE A 1 208 ? -6.433 -4.417 16.651 1.00 26.62 206 PHE A O 1
ATOM 1655 N N . ARG A 1 209 ? -7.522 -5.459 18.358 1.00 29.21 207 ARG A N 1
ATOM 1656 C CA . ARG A 1 209 ? -7.117 -6.804 18.052 1.00 29.49 207 ARG A CA 1
ATOM 1657 C C . ARG A 1 209 ? -8.201 -7.370 17.137 1.00 29.94 207 ARG A C 1
ATOM 1658 O O . ARG A 1 209 ? -9.393 -7.372 17.495 1.00 27.90 207 ARG A O 1
ATOM 1666 N N . VAL A 1 210 ? -7.813 -7.850 15.963 1.00 29.24 208 VAL A N 1
ATOM 1667 C CA . VAL A 1 210 ? -8.796 -8.402 15.035 1.00 29.03 208 VAL A CA 1
ATOM 1668 C C . VAL A 1 210 ? -8.778 -9.914 15.020 1.00 28.23 208 VAL A C 1
ATOM 1669 O O . VAL A 1 210 ? -7.756 -10.562 14.743 1.00 26.52 208 VAL A O 1
ATOM 1673 N N . ASP A 1 211 ? -9.959 -10.449 15.278 1.00 26.82 209 ASP A N 1
ATOM 1674 C CA . ASP A 1 211 ? -10.162 -11.843 15.610 1.00 27.30 209 ASP A CA 1
ATOM 1675 C C . ASP A 1 211 ? -10.254 -12.674 14.334 1.00 27.73 209 ASP A C 1
ATOM 1676 O O . ASP A 1 211 ? -10.892 -12.230 13.362 1.00 27.19 209 ASP A O 1
ATOM 1681 N N . ALA A 1 212 ? -9.615 -13.859 14.337 1.00 26.05 210 ALA A N 1
ATOM 1682 C CA . ALA A 1 212 ? -9.849 -14.888 13.299 1.00 26.42 210 ALA A CA 1
ATOM 1683 C C . ALA A 1 212 ? -9.697 -14.349 11.870 1.00 25.29 210 ALA A C 1
ATOM 1684 O O . ALA A 1 212 ? -10.524 -14.602 11.002 1.00 23.57 210 ALA A O 1
ATOM 1686 N N . VAL A 1 213 ? -8.632 -13.598 11.639 1.00 27.41 211 VAL A N 1
ATOM 1687 C CA . VAL A 1 213 ? -8.491 -12.898 10.368 1.00 28.46 211 VAL A CA 1
ATOM 1688 C C . VAL A 1 213 ? -8.350 -13.828 9.159 1.00 28.85 211 VAL A C 1
ATOM 1689 O O . VAL A 1 213 ? -8.722 -13.428 8.069 1.00 31.15 211 VAL A O 1
ATOM 1693 N N . PRO A 1 214 ? -7.841 -15.060 9.348 1.00 27.26 212 PRO A N 1
ATOM 1694 C CA . PRO A 1 214 ? -7.612 -15.849 8.156 1.00 27.75 212 PRO A CA 1
ATOM 1695 C C . PRO A 1 214 ? -8.851 -16.410 7.498 1.00 29.05 212 PRO A C 1
ATOM 1696 O O . PRO A 1 214 ? -8.739 -16.867 6.371 1.00 29.46 212 PRO A O 1
ATOM 1700 N N . TYR A 1 215 ? -10.006 -16.368 8.169 1.00 29.88 213 TYR A N 1
ATOM 1701 C CA . TYR A 1 215 ? -11.217 -17.066 7.705 1.00 30.21 213 TYR A CA 1
ATOM 1702 C C . TYR A 1 215 ? -12.297 -16.187 7.042 1.00 29.83 213 TYR A C 1
ATOM 1703 O O . TYR A 1 215 ? -13.425 -16.640 6.867 1.00 26.72 213 TYR A O 1
ATOM 1712 N N . LEU A 1 216 ? -11.995 -14.946 6.657 1.00 29.00 214 LEU A N 1
ATOM 1713 C CA . LEU A 1 216 ? -13.089 -14.083 6.162 1.00 28.67 214 LEU A CA 1
ATOM 1714 C C . LEU A 1 216 ? -13.731 -14.672 4.899 1.00 28.62 214 LEU A C 1
ATOM 1715 O O . LEU A 1 216 ? -14.903 -15.046 4.922 1.00 25.95 214 LEU A O 1
ATOM 1720 N N . ILE A 1 217 ? -12.939 -14.817 3.835 1.00 28.68 215 ILE A N 1
ATOM 1721 C CA . ILE A 1 217 ? -13.455 -15.286 2.542 1.00 28.72 215 ILE A CA 1
ATOM 1722 C C . ILE A 1 217 ? -13.299 -16.798 2.395 1.00 29.52 215 ILE A C 1
ATOM 1723 O O . ILE A 1 217 ? -12.292 -17.389 2.809 1.00 30.92 215 ILE A O 1
ATOM 1728 N N . GLU A 1 218 ? -14.310 -17.421 1.800 1.00 28.74 216 GLU A N 1
ATOM 1729 C CA . GLU A 1 218 ? -14.232 -18.821 1.402 1.00 29.44 216 GLU A CA 1
ATOM 1730 C C . GLU A 1 218 ? -14.196 -18.929 -0.134 1.00 30.95 216 GLU A C 1
ATOM 1731 O O . GLU A 1 218 ? -14.880 -18.194 -0.819 1.00 27.92 216 GLU A O 1
ATOM 1737 N N . ARG A 1 219 ? -13.396 -19.850 -0.667 1.00 31.13 217 ARG A N 1
ATOM 1738 C CA . ARG A 1 219 ? -13.368 -20.095 -2.092 1.00 31.47 217 ARG A CA 1
ATOM 1739 C C . ARG A 1 219 ? -13.325 -21.598 -2.326 1.00 32.96 217 ARG A C 1
ATOM 1740 O O . ARG A 1 219 ? -12.587 -22.330 -1.647 1.00 30.57 217 ARG A O 1
ATOM 1748 N N . GLU A 1 220 ? -14.133 -22.033 -3.292 1.00 33.89 218 GLU A N 1
ATOM 1749 C CA . GLU A 1 220 ? -14.205 -23.432 -3.697 1.00 36.57 218 GLU A CA 1
ATOM 1750 C C . GLU A 1 220 ? -12.827 -23.851 -4.161 1.00 33.61 218 GLU A C 1
ATOM 1751 O O . GLU A 1 220 ? -12.103 -23.070 -4.771 1.00 31.66 218 GLU A O 1
ATOM 1757 N N . GLY A 1 221 ? -12.442 -25.069 -3.821 1.00 34.10 219 GLY A N 1
ATOM 1758 C CA . GLY A 1 221 ? -11.108 -25.557 -4.147 1.00 35.27 219 GLY A CA 1
ATOM 1759 C C . GLY A 1 221 ? -9.948 -24.837 -3.481 1.00 37.53 219 GLY A C 1
ATOM 1760 O O . GLY A 1 221 ? -8.865 -24.765 -4.066 1.00 39.97 219 GLY A O 1
ATOM 1761 N N . THR A 1 222 ? -10.172 -24.277 -2.285 1.00 34.53 220 THR A N 1
ATOM 1762 C CA . THR A 1 222 ? -9.073 -23.759 -1.439 1.00 33.23 220 THR A CA 1
ATOM 1763 C C . THR A 1 222 ? -9.283 -24.261 -0.010 1.00 29.91 220 THR A C 1
ATOM 1764 O O . THR A 1 222 ? -10.296 -24.883 0.293 1.00 29.43 220 THR A O 1
ATOM 1768 N N . SER A 1 223 ? -8.332 -23.985 0.872 1.00 30.59 221 SER A N 1
ATOM 1769 C CA . SER A 1 223 ? -8.493 -24.300 2.304 1.00 31.01 221 SER A CA 1
ATOM 1770 C C . SER A 1 223 ? -9.430 -23.316 3.020 1.00 31.21 221 SER A C 1
ATOM 1771 O O . SER A 1 223 ? -9.894 -23.573 4.132 1.00 33.22 221 SER A O 1
ATOM 1774 N N . CYS A 1 224 ? -9.709 -22.189 2.388 1.00 29.05 222 CYS A N 1
ATOM 1775 C CA . CYS A 1 224 ? -10.628 -21.197 2.957 1.00 30.60 222 CYS A CA 1
ATOM 1776 C C . CYS A 1 224 ? -9.987 -20.488 4.158 1.00 29.72 222 CYS A C 1
ATOM 1777 O O . CYS A 1 224 ? -10.686 -20.070 5.089 1.00 29.28 222 CYS A O 1
ATOM 1780 N N . GLU A 1 225 ? -8.661 -20.355 4.057 1.00 28.93 223 GLU A N 1
ATOM 1781 C CA . GLU A 1 225 ? -7.780 -19.750 5.032 1.00 31.85 223 GLU A CA 1
ATOM 1782 C C . GLU A 1 225 ? -6.741 -18.958 4.277 1.00 28.35 223 GLU A C 1
ATOM 1783 O O . GLU A 1 225 ? -6.171 -19.474 3.334 1.00 29.01 223 GLU A O 1
ATOM 1789 N N . ASN A 1 226 ? -6.437 -17.755 4.741 1.00 26.45 224 ASN A N 1
ATOM 1790 C CA . ASN A 1 226 ? -5.373 -16.928 4.167 1.00 27.96 224 ASN A CA 1
ATOM 1791 C C . ASN A 1 226 ? -5.553 -16.562 2.685 1.00 27.85 224 ASN A C 1
ATOM 1792 O O . ASN A 1 226 ? -4.586 -16.264 2.004 1.00 29.63 224 ASN A O 1
ATOM 1797 N N . LEU A 1 227 ? -6.779 -16.540 2.190 1.00 27.69 225 LEU A N 1
ATOM 1798 C CA . LEU A 1 227 ? -7.006 -16.267 0.778 1.00 28.56 225 LEU A CA 1
ATOM 1799 C C . LEU A 1 227 ? -6.613 -14.840 0.405 1.00 29.96 225 LEU A C 1
ATOM 1800 O O . LEU A 1 227 ? -6.742 -13.937 1.218 1.00 31.09 225 LEU A O 1
ATOM 1805 N N . PRO A 1 228 ? -6.102 -14.635 -0.826 1.00 29.99 226 PRO A N 1
ATOM 1806 C CA . PRO A 1 228 ? -5.780 -13.280 -1.267 1.00 29.07 226 PRO A CA 1
ATOM 1807 C C . PRO A 1 228 ? -6.916 -12.321 -1.059 1.00 29.06 226 PRO A C 1
ATOM 1808 O O . PRO A 1 228 ? -6.690 -11.167 -0.709 1.00 30.21 226 PRO A O 1
ATOM 1812 N N . GLU A 1 229 ? -8.135 -12.810 -1.255 1.00 30.26 227 GLU A N 1
ATOM 1813 C CA . GLU A 1 229 ? -9.328 -12.010 -1.159 1.00 30.05 227 GLU A CA 1
ATOM 1814 C C . GLU A 1 229 ? -9.569 -11.553 0.270 1.00 30.75 227 GLU A C 1
ATOM 1815 O O . GLU A 1 229 ? -10.067 -10.454 0.497 1.00 29.55 227 GLU A O 1
ATOM 1821 N N . THR A 1 230 ? -9.231 -12.417 1.229 1.00 30.23 228 THR A N 1
ATOM 1822 C CA . THR A 1 230 ? -9.281 -12.067 2.651 1.00 28.69 228 THR A CA 1
ATOM 1823 C C . THR A 1 230 ? -8.293 -10.960 2.956 1.00 29.13 228 THR A C 1
ATOM 1824 O O . THR A 1 230 ? -8.666 -9.954 3.578 1.00 26.01 228 THR A O 1
ATOM 1828 N N . HIS A 1 231 ? -7.046 -11.134 2.506 1.00 28.80 229 HIS A N 1
ATOM 1829 C CA . HIS A 1 231 ? -6.039 -10.057 2.617 1.00 31.76 229 HIS A CA 1
ATOM 1830 C C . HIS A 1 231 ? -6.484 -8.709 2.015 1.00 34.14 229 HIS A C 1
ATOM 1831 O O . HIS A 1 231 ? -6.252 -7.663 2.589 1.00 34.09 229 HIS A O 1
ATOM 1838 N N . GLU A 1 232 ? -7.128 -8.761 0.862 1.00 35.67 230 GLU A N 1
ATOM 1839 C CA . GLU A 1 232 ? -7.671 -7.570 0.215 1.00 39.00 230 GLU A CA 1
ATOM 1840 C C . GLU A 1 232 ? -8.573 -6.828 1.169 1.00 34.03 230 GLU A C 1
ATOM 1841 O O . GLU A 1 232 ? -8.429 -5.627 1.357 1.00 32.97 230 GLU A O 1
ATOM 1847 N N . ILE A 1 233 ? -9.519 -7.541 1.760 1.00 32.23 231 ILE A N 1
ATOM 1848 C CA . ILE A 1 233 ? -10.444 -6.928 2.709 1.00 33.23 231 ILE A CA 1
ATOM 1849 C C . ILE A 1 233 ? -9.690 -6.287 3.876 1.00 33.80 231 ILE A C 1
ATOM 1850 O O . ILE A 1 233 ? -9.953 -5.141 4.255 1.00 33.93 231 ILE A O 1
ATOM 1855 N N . LEU A 1 234 ? -8.705 -6.993 4.402 1.00 30.90 232 LEU A N 1
ATOM 1856 C CA . LEU A 1 234 ? -8.006 -6.505 5.585 1.00 31.94 232 LEU A CA 1
ATOM 1857 C C . LEU A 1 234 ? -7.213 -5.252 5.250 1.00 32.89 232 LEU A C 1
ATOM 1858 O O . LEU A 1 234 ? -7.138 -4.319 6.054 1.00 31.20 232 LEU A O 1
ATOM 1863 N N . LYS A 1 235 ? -6.640 -5.214 4.055 1.00 32.72 233 LYS A N 1
ATOM 1864 C CA . LYS A 1 235 ? -6.025 -3.976 3.564 1.00 36.34 233 LYS A CA 1
ATOM 1865 C C . LYS A 1 235 ? -7.009 -2.813 3.500 1.00 34.23 233 LYS A C 1
ATOM 1866 O O . LYS A 1 235 ? -6.659 -1.688 3.830 1.00 35.37 233 LYS A O 1
ATOM 1872 N N . GLY A 1 236 ? -8.234 -3.093 3.081 1.00 34.52 234 GLY A N 1
ATOM 1873 C CA . GLY A 1 236 ? -9.320 -2.117 3.162 1.00 31.89 234 GLY A CA 1
ATOM 1874 C C . GLY A 1 236 ? -9.472 -1.515 4.549 1.00 32.57 234 GLY A C 1
ATOM 1875 O O . GLY A 1 236 ? -9.574 -0.294 4.680 1.00 32.83 234 GLY A O 1
ATOM 1876 N N . PHE A 1 237 ? -9.499 -2.357 5.591 1.00 32.40 235 PHE A N 1
ATOM 1877 C CA . PHE A 1 237 ? -9.530 -1.865 6.985 1.00 32.25 235 PHE A CA 1
ATOM 1878 C C . PHE A 1 237 ? -8.323 -0.966 7.283 1.00 29.73 235 PHE A C 1
ATOM 1879 O O . PHE A 1 237 ? -8.453 0.111 7.848 1.00 32.37 235 PHE A O 1
ATOM 1887 N N . ARG A 1 238 ? -7.143 -1.403 6.900 1.00 29.03 236 ARG A N 1
ATOM 1888 C CA . ARG A 1 238 ? -5.944 -0.630 7.167 1.00 30.15 236 ARG A CA 1
ATOM 1889 C C . ARG A 1 238 ? -6.030 0.745 6.487 1.00 30.94 236 ARG A C 1
ATOM 1890 O O . ARG A 1 238 ? -5.700 1.778 7.086 1.00 28.94 236 ARG A O 1
ATOM 1898 N N . ALA A 1 239 ? -6.493 0.771 5.246 1.00 32.20 237 ALA A N 1
ATOM 1899 C CA . ALA A 1 239 ? -6.496 2.038 4.502 1.00 33.48 237 ALA A CA 1
ATOM 1900 C C . ALA A 1 239 ? -7.457 3.013 5.172 1.00 35.48 237 ALA A C 1
ATOM 1901 O O . ALA A 1 239 ? -7.163 4.211 5.285 1.00 37.85 237 ALA A O 1
ATOM 1903 N N . MET A 1 240 ? -8.600 2.482 5.615 1.00 36.25 238 MET A N 1
ATOM 1904 C CA . MET A 1 240 ? -9.600 3.263 6.343 1.00 37.39 238 MET A CA 1
ATOM 1905 C C . MET A 1 240 ? -8.984 3.892 7.592 1.00 36.25 238 MET A C 1
ATOM 1906 O O . MET A 1 240 ? -9.107 5.091 7.821 1.00 36.82 238 MET A O 1
ATOM 1911 N N . VAL A 1 241 ? -8.283 3.090 8.383 1.00 35.32 239 VAL A N 1
ATOM 1912 C CA . VAL A 1 241 ? -7.646 3.602 9.588 1.00 36.47 239 VAL A CA 1
ATOM 1913 C C . VAL A 1 241 ? -6.522 4.623 9.282 1.00 35.79 239 VAL A C 1
ATOM 1914 O O . VAL A 1 241 ? -6.431 5.657 9.946 1.00 34.98 239 VAL A O 1
ATOM 1918 N N . ASP A 1 242 ? -5.679 4.335 8.295 1.00 35.77 240 ASP A N 1
ATOM 1919 C CA . ASP A 1 242 ? -4.640 5.281 7.858 1.00 39.47 240 ASP A CA 1
ATOM 1920 C C . ASP A 1 242 ? -5.166 6.638 7.382 1.00 39.94 240 ASP A C 1
ATOM 1921 O O . ASP A 1 242 ? -4.516 7.651 7.604 1.00 37.18 240 ASP A O 1
ATOM 1926 N N . ARG A 1 243 ? -6.309 6.641 6.696 1.00 42.46 241 ARG A N 1
ATOM 1927 C CA . ARG A 1 243 ? -6.922 7.885 6.197 1.00 43.98 241 ARG A CA 1
ATOM 1928 C C . ARG A 1 243 ? -7.682 8.612 7.293 1.00 40.39 241 ARG A C 1
ATOM 1929 O O . ARG A 1 243 ? -7.542 9.813 7.437 1.00 39.18 241 ARG A O 1
ATOM 1937 N N . GLU A 1 244 ? -8.503 7.888 8.053 1.00 36.86 242 GLU A N 1
ATOM 1938 C CA . GLU A 1 244 ? -9.442 8.528 8.977 1.00 34.54 242 GLU A CA 1
ATOM 1939 C C . GLU A 1 244 ? -8.973 8.580 10.437 1.00 35.06 242 GLU A C 1
ATOM 1940 O O . GLU A 1 244 ? -9.390 9.459 11.167 1.00 34.37 242 GLU A O 1
ATOM 1946 N N . TYR A 1 245 ? -8.141 7.634 10.881 1.00 35.20 243 TYR A N 1
ATOM 1947 C CA . TYR A 1 245 ? -7.699 7.613 12.271 1.00 34.78 243 TYR A CA 1
ATOM 1948 C C . TYR A 1 245 ? -6.196 7.357 12.361 1.00 36.16 243 TYR A C 1
ATOM 1949 O O . TYR A 1 245 ? -5.758 6.324 12.868 1.00 34.95 243 TYR A O 1
ATOM 1958 N N . PRO A 1 246 ? -5.391 8.302 11.865 1.00 36.81 244 PRO A N 1
ATOM 1959 C CA . PRO A 1 246 ? -3.963 8.040 11.822 1.00 36.93 244 PRO A CA 1
ATOM 1960 C C . PRO A 1 246 ? -3.428 7.761 13.213 1.00 35.47 244 PRO A C 1
ATOM 1961 O O . PRO A 1 246 ? -3.816 8.435 14.160 1.00 33.62 244 PRO A O 1
ATOM 1965 N N . GLY A 1 247 ? -2.587 6.733 13.319 1.00 34.24 245 GLY A N 1
ATOM 1966 C CA . GLY A 1 247 ? -1.924 6.368 14.563 1.00 33.68 245 GLY A CA 1
ATOM 1967 C C . GLY A 1 247 ? -2.558 5.231 15.365 1.00 35.41 245 GLY A C 1
ATOM 1968 O O . GLY A 1 247 ? -1.990 4.812 16.376 1.00 35.55 245 GLY A O 1
ATOM 1969 N N . ARG A 1 248 ? -3.716 4.726 14.944 1.00 33.36 246 ARG A N 1
ATOM 1970 C CA . ARG A 1 248 ? -4.363 3.638 15.665 1.00 34.02 246 ARG A CA 1
ATOM 1971 C C . ARG A 1 248 ? -3.838 2.285 15.199 1.00 34.69 246 ARG A C 1
ATOM 1972 O O . ARG A 1 248 ? -3.374 2.125 14.061 1.00 33.23 246 ARG A O 1
ATOM 1980 N N . LEU A 1 249 ? -3.985 1.301 16.082 1.00 32.43 247 LEU A N 1
ATOM 1981 C CA . LEU A 1 249 ? -3.362 0.009 15.909 1.00 29.75 247 LEU A CA 1
ATOM 1982 C C . LEU A 1 249 ? -4.326 -1.004 15.380 1.00 27.81 247 LEU A C 1
ATOM 1983 O O . LEU A 1 249 ? -5.426 -1.120 15.871 1.00 26.97 247 LEU A O 1
ATOM 1988 N N . LEU A 1 250 ? -3.888 -1.761 14.383 1.00 27.19 248 LEU A N 1
ATOM 1989 C CA . LEU A 1 250 ? -4.539 -3.012 14.014 1.00 28.41 248 LEU A CA 1
ATOM 1990 C C . LEU A 1 250 ? -3.560 -4.178 14.290 1.00 27.76 248 LEU A C 1
ATOM 1991 O O . LEU A 1 250 ? -2.452 -4.209 13.765 1.00 24.43 248 LEU A O 1
ATOM 1996 N N . LEU A 1 251 ? -4.024 -5.125 15.101 1.00 28.31 249 LEU A N 1
ATOM 1997 C CA . LEU A 1 251 ? -3.271 -6.290 15.557 1.00 27.67 249 LEU A CA 1
ATOM 1998 C C . LEU A 1 251 ? -4.021 -7.555 15.164 1.00 25.38 249 LEU A C 1
ATOM 1999 O O . LEU A 1 251 ? -5.167 -7.726 15.536 1.00 25.86 249 LEU A O 1
ATOM 2004 N N . ALA A 1 252 ? -3.376 -8.455 14.448 1.00 25.60 250 ALA A N 1
ATOM 2005 C CA . ALA A 1 252 ? -4.081 -9.625 13.871 1.00 26.81 250 ALA A CA 1
ATOM 2006 C C . ALA A 1 252 ? -3.892 -10.886 14.690 1.00 29.05 250 ALA A C 1
ATOM 2007 O O . ALA A 1 252 ? -2.759 -11.221 15.060 1.00 28.67 250 ALA A O 1
ATOM 2009 N N . GLU A 1 253 ? -5.001 -11.576 14.979 1.00 29.78 251 GLU A N 1
ATOM 2010 C CA . GLU A 1 253 ? -4.934 -12.974 15.407 1.00 31.47 251 GLU A CA 1
ATOM 2011 C C . GLU A 1 253 ? -4.909 -13.878 14.180 1.00 30.45 251 GLU A C 1
ATOM 2012 O O . GLU A 1 253 ? -5.973 -14.203 13.627 1.00 29.78 251 GLU A O 1
ATOM 2018 N N . ALA A 1 254 ? -3.705 -14.267 13.762 1.00 28.58 252 ALA A N 1
ATOM 2019 C CA . ALA A 1 254 ? -3.482 -15.199 12.630 1.00 28.05 252 ALA A CA 1
ATOM 2020 C C . ALA A 1 254 ? -2.665 -16.404 13.083 1.00 27.68 252 ALA A C 1
ATOM 2021 O O . ALA A 1 254 ? -1.438 -16.358 13.095 1.00 27.59 252 ALA A O 1
ATOM 2023 N N . ALA A 1 255 ? -3.354 -17.447 13.521 1.00 28.16 253 ALA A N 1
ATOM 2024 C CA . ALA A 1 255 ? -2.713 -18.640 14.053 1.00 29.29 253 ALA A CA 1
ATOM 2025 C C . ALA A 1 255 ? -2.355 -19.590 12.900 1.00 29.00 253 ALA A C 1
ATOM 2026 O O . ALA A 1 255 ? -3.049 -20.555 12.665 1.00 28.35 253 ALA A O 1
ATOM 2028 N N . GLN A 1 256 ? -1.258 -19.295 12.191 1.00 30.30 254 GLN A N 1
ATOM 2029 C CA . GLN A 1 256 ? -0.893 -20.006 10.966 1.00 29.49 254 GLN A CA 1
ATOM 2030 C C . GLN A 1 256 ? 0.618 -20.249 10.897 1.00 30.51 254 GLN A C 1
ATOM 2031 O O . GLN A 1 256 ? 1.366 -19.773 11.751 1.00 29.99 254 GLN A O 1
ATOM 2037 N N . TRP A 1 257 ? 1.061 -20.958 9.850 1.00 32.61 255 TRP A N 1
ATOM 2038 C CA . TRP A 1 257 ? 2.491 -21.173 9.604 1.00 34.93 255 TRP A CA 1
ATOM 2039 C C . TRP A 1 257 ? 3.217 -19.850 9.272 1.00 33.46 255 TRP A C 1
ATOM 2040 O O . TRP A 1 257 ? 2.598 -18.924 8.768 1.00 32.96 255 TRP A O 1
ATOM 2051 N N . PRO A 1 258 ? 4.529 -19.754 9.585 1.00 33.91 256 PRO A N 1
ATOM 2052 C CA . PRO A 1 258 ? 5.280 -18.498 9.509 1.00 35.03 256 PRO A CA 1
ATOM 2053 C C . PRO A 1 258 ? 5.059 -17.664 8.246 1.00 34.30 256 PRO A C 1
ATOM 2054 O O . PRO A 1 258 ? 4.835 -16.456 8.345 1.00 32.99 256 PRO A O 1
ATOM 2058 N N . GLU A 1 259 ? 5.126 -18.306 7.084 1.00 34.82 257 GLU A N 1
ATOM 2059 C CA . GLU A 1 259 ? 5.031 -17.600 5.813 1.00 39.28 257 GLU A CA 1
ATOM 2060 C C . GLU A 1 259 ? 3.600 -17.071 5.583 1.00 35.79 257 GLU A C 1
ATOM 2061 O O . GLU A 1 259 ? 3.437 -15.963 5.112 1.00 38.96 257 GLU A O 1
ATOM 2067 N N . GLU A 1 260 ? 2.581 -17.836 5.977 1.00 32.26 258 GLU A N 1
ATOM 2068 C CA . GLU A 1 260 ? 1.203 -17.363 5.934 1.00 32.11 258 GLU A CA 1
ATOM 2069 C C . GLU A 1 260 ? 0.974 -16.161 6.852 1.00 31.94 258 GLU A C 1
ATOM 2070 O O . GLU A 1 260 ? 0.261 -15.249 6.468 1.00 30.34 258 GLU A O 1
ATOM 2076 N N . VAL A 1 261 ? 1.569 -16.174 8.054 1.00 29.89 259 VAL A N 1
ATOM 2077 C CA . VAL A 1 261 ? 1.339 -15.134 9.067 1.00 30.49 259 VAL A CA 1
ATOM 2078 C C . VAL A 1 261 ? 1.924 -13.814 8.628 1.00 31.39 259 VAL A C 1
ATOM 2079 O O . VAL A 1 261 ? 1.282 -12.785 8.751 1.00 30.45 259 VAL A O 1
ATOM 2083 N N . VAL A 1 262 ? 3.143 -13.851 8.105 1.00 32.24 260 VAL A N 1
ATOM 2084 C CA . VAL A 1 262 ? 3.813 -12.634 7.680 1.00 33.68 260 VAL A CA 1
ATOM 2085 C C . VAL A 1 262 ? 3.111 -11.891 6.549 1.00 32.61 260 VAL A C 1
ATOM 2086 O O . VAL A 1 262 ? 3.247 -10.683 6.440 1.00 35.55 260 VAL A O 1
ATOM 2090 N N . GLU A 1 263 ? 2.326 -12.593 5.759 1.00 31.85 261 GLU A N 1
ATOM 2091 C CA . GLU A 1 263 ? 1.484 -11.943 4.767 1.00 31.66 261 GLU A CA 1
ATOM 2092 C C . GLU A 1 263 ? 0.456 -10.999 5.373 1.00 31.24 261 GLU A C 1
ATOM 2093 O O . GLU A 1 263 ? 0.015 -10.052 4.705 1.00 27.32 261 GLU A O 1
ATOM 2099 N N . TYR A 1 264 ? 0.089 -11.204 6.645 1.00 29.27 262 TYR A N 1
ATOM 2100 C CA . TYR A 1 264 ? -0.929 -10.339 7.255 1.00 27.81 262 TYR A CA 1
ATOM 2101 C C . TYR A 1 264 ? -0.408 -8.941 7.566 1.00 28.60 262 TYR A C 1
ATOM 2102 O O . TYR A 1 264 ? -1.206 -8.039 7.789 1.00 28.57 262 TYR A O 1
ATOM 2111 N N . PHE A 1 265 ? 0.915 -8.746 7.544 1.00 28.90 263 PHE A N 1
ATOM 2112 C CA . PHE A 1 265 ? 1.467 -7.393 7.574 1.00 29.93 263 PHE A CA 1
ATOM 2113 C C . PHE A 1 265 ? 1.290 -6.613 6.249 1.00 30.33 263 PHE A C 1
ATOM 2114 O O . PHE A 1 265 ? 1.383 -5.388 6.236 1.00 30.17 263 PHE A O 1
ATOM 2122 N N . GLY A 1 266 ? 1.043 -7.314 5.144 1.00 31.49 264 GLY A N 1
ATOM 2123 C CA . GLY A 1 266 ? 1.032 -6.684 3.826 1.00 32.30 264 GLY A CA 1
ATOM 2124 C C . GLY A 1 266 ? 2.421 -6.228 3.401 1.00 33.27 264 GLY A C 1
ATOM 2125 O O . GLY A 1 266 ? 3.438 -6.807 3.809 1.00 33.60 264 GLY A O 1
ATOM 2126 N N . THR A 1 267 ? 2.460 -5.172 2.590 1.00 34.43 265 THR A N 1
ATOM 2127 C CA . THR A 1 267 ? 3.707 -4.624 2.069 1.00 35.18 265 THR A CA 1
ATOM 2128 C C . THR A 1 267 ? 3.816 -3.132 2.369 1.00 34.04 265 THR A C 1
ATOM 2129 O O . THR A 1 267 ? 2.893 -2.520 2.878 1.00 35.72 265 THR A O 1
ATOM 2133 N N . GLU A 1 268 ? 4.965 -2.560 2.047 1.00 34.09 266 GLU A N 1
ATOM 2134 C CA . GLU A 1 268 ? 5.168 -1.124 2.173 1.00 36.91 266 GLU A CA 1
ATOM 2135 C C . GLU A 1 268 ? 4.182 -0.390 1.266 1.00 35.99 266 GLU A C 1
ATOM 2136 O O . GLU A 1 268 ? 3.608 0.603 1.645 1.00 36.32 266 GLU A O 1
ATOM 2142 N N . ALA A 1 269 ? 3.983 -0.905 0.063 1.00 38.62 267 ALA A N 1
ATOM 2143 C CA . ALA A 1 269 ? 3.064 -0.296 -0.899 1.00 37.10 267 ALA A CA 1
ATOM 2144 C C . ALA A 1 269 ? 1.604 -0.549 -0.519 1.00 40.00 267 ALA A C 1
ATOM 2145 O O . ALA A 1 269 ? 0.744 0.318 -0.727 1.00 38.14 267 ALA A O 1
ATOM 2147 N N . GLU A 1 270 ? 1.324 -1.750 0.004 1.00 38.21 268 GLU A N 1
ATOM 2148 C CA . GLU A 1 270 ? -0.027 -2.144 0.397 1.00 37.96 268 GLU A CA 1
ATOM 2149 C C . GLU A 1 270 ? -0.118 -2.648 1.846 1.00 37.02 268 GLU A C 1
ATOM 2150 O O . GLU A 1 270 ? -0.193 -3.844 2.097 1.00 35.18 268 GLU A O 1
ATOM 2156 N N . PRO A 1 271 ? -0.124 -1.728 2.803 1.00 36.21 269 PRO A N 1
ATOM 2157 C CA . PRO A 1 271 ? -0.083 -2.138 4.213 1.00 34.54 269 PRO A CA 1
ATOM 2158 C C . PRO A 1 271 ? -1.357 -2.843 4.670 1.00 35.10 269 PRO A C 1
ATOM 2159 O O . PRO A 1 271 ? -2.466 -2.562 4.190 1.00 36.15 269 PRO A O 1
ATOM 2163 N N . GLU A 1 272 ? -1.189 -3.754 5.613 1.00 33.18 270 GLU A N 1
ATOM 2164 C CA . GLU A 1 272 ? -2.296 -4.500 6.156 1.00 30.79 270 GLU A CA 1
ATOM 2165 C C . GLU A 1 272 ? -2.245 -4.316 7.693 1.00 29.41 270 GLU A C 1
ATOM 2166 O O . GLU A 1 272 ? -2.528 -3.212 8.174 1.00 27.06 270 GLU A O 1
ATOM 2172 N N . PHE A 1 273 ? -1.881 -5.332 8.478 1.00 27.43 271 PHE A N 1
ATOM 2173 C CA . PHE A 1 273 ? -1.772 -5.125 9.912 1.00 26.37 271 PHE A CA 1
ATOM 2174 C C . PHE A 1 273 ? -0.462 -4.450 10.317 1.00 26.72 271 PHE A C 1
ATOM 2175 O O . PHE A 1 273 ? 0.576 -4.622 9.660 1.00 25.09 271 PHE A O 1
ATOM 2183 N N . HIS A 1 274 ? -0.531 -3.649 11.383 1.00 27.63 272 HIS A N 1
ATOM 2184 C CA . HIS A 1 274 ? 0.673 -3.163 12.042 1.00 29.16 272 HIS A CA 1
ATOM 2185 C C . HIS A 1 274 ? 1.335 -4.309 12.800 1.00 29.61 272 HIS A C 1
ATOM 2186 O O . HIS A 1 274 ? 2.575 -4.419 12.805 1.00 29.69 272 HIS A O 1
ATOM 2193 N N . MET A 1 275 ? 0.513 -5.153 13.436 1.00 27.60 273 MET A N 1
ATOM 2194 C CA . MET A 1 275 ? 1.010 -6.182 14.331 1.00 28.48 273 MET A CA 1
ATOM 2195 C C . MET A 1 275 ? 0.320 -7.511 14.112 1.00 27.84 273 MET A C 1
ATOM 2196 O O . MET A 1 275 ? -0.862 -7.563 13.787 1.00 25.95 273 MET A O 1
ATOM 2201 N N . CYS A 1 276 ? 1.087 -8.576 14.335 1.00 27.32 274 CYS A N 1
ATOM 2202 C CA . CYS A 1 276 ? 0.585 -9.950 14.353 1.00 28.07 274 CYS A CA 1
ATOM 2203 C C . CYS A 1 276 ? 1.174 -10.668 15.562 1.00 27.89 274 CYS A C 1
ATOM 2204 O O . CYS A 1 276 ? 2.326 -10.429 15.938 1.00 27.69 274 CYS A O 1
ATOM 2207 N N . PHE A 1 277 ? 0.391 -11.529 16.190 1.00 27.64 275 PHE A N 1
ATOM 2208 C CA . PHE A 1 277 ? 0.927 -12.345 17.274 1.00 28.96 275 PHE A CA 1
ATOM 2209 C C . PHE A 1 277 ? 1.932 -13.318 16.672 1.00 28.34 275 PHE A C 1
ATOM 2210 O O . PHE A 1 277 ? 1.656 -13.904 15.635 1.00 27.44 275 PHE A O 1
ATOM 2218 N N . ASN A 1 278 ? 3.093 -13.478 17.302 1.00 29.21 276 ASN A N 1
ATOM 2219 C CA . ASN A 1 278 ? 4.009 -14.584 16.956 1.00 30.22 276 ASN A CA 1
ATOM 2220 C C . ASN A 1 278 ? 3.528 -15.978 17.433 1.00 29.04 276 ASN A C 1
ATOM 2221 O O . ASN A 1 278 ? 4.108 -16.591 18.348 1.00 28.90 276 ASN A O 1
ATOM 2226 N N . PHE A 1 279 ? 2.499 -16.487 16.752 1.00 28.93 277 PHE A N 1
ATOM 2227 C CA . PHE A 1 279 ? 1.961 -17.809 17.026 1.00 29.61 277 PHE A CA 1
ATOM 2228 C C . PHE A 1 279 ? 2.983 -18.925 16.786 1.00 29.35 277 PHE A C 1
ATOM 2229 O O . PHE A 1 279 ? 3.041 -19.870 17.566 1.00 31.71 277 PHE A O 1
ATOM 2237 N N . PRO A 1 280 ? 3.812 -18.801 15.744 1.00 27.70 278 PRO A N 1
ATOM 2238 C CA . PRO A 1 280 ? 4.756 -19.865 15.428 1.00 29.60 278 PRO A CA 1
ATOM 2239 C C . PRO A 1 280 ? 5.770 -20.161 16.523 1.00 30.72 278 PRO A C 1
ATOM 2240 O O . PRO A 1 280 ? 6.022 -21.329 16.816 1.00 30.15 278 PRO A O 1
ATOM 2244 N N . VAL A 1 281 ? 6.348 -19.128 17.134 1.00 30.21 279 VAL A N 1
ATOM 2245 C CA . VAL A 1 281 ? 7.387 -19.365 18.138 1.00 31.63 279 VAL A CA 1
ATOM 2246 C C . VAL A 1 281 ? 6.809 -19.958 19.435 1.00 32.06 279 VAL A C 1
ATOM 2247 O O . VAL A 1 281 ? 7.489 -20.721 20.147 1.00 31.76 279 VAL A O 1
ATOM 2251 N N . MET A 1 282 ? 5.542 -19.649 19.717 1.00 29.26 280 MET A N 1
ATOM 2252 C CA . MET A 1 282 ? 4.983 -19.905 21.030 1.00 29.51 280 MET A CA 1
ATOM 2253 C C . MET A 1 282 ? 5.033 -21.402 21.437 1.00 29.48 280 MET A C 1
ATOM 2254 O O . MET A 1 282 ? 5.513 -21.718 22.519 1.00 30.17 280 MET A O 1
ATOM 2259 N N . PRO A 1 283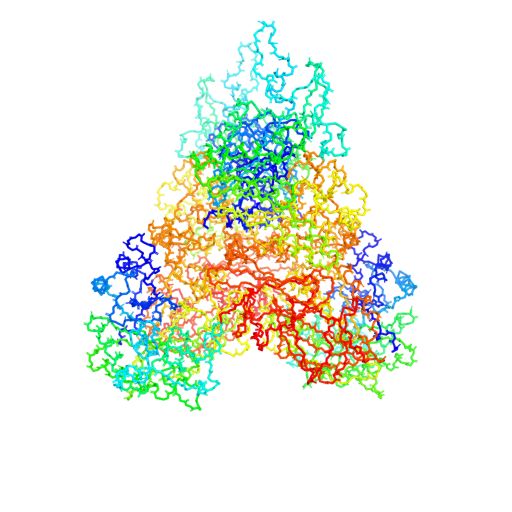 ? 4.550 -22.325 20.586 1.00 26.96 281 PRO A N 1
ATOM 2260 C CA . PRO A 1 283 ? 4.641 -23.720 20.987 1.00 26.95 281 PRO A CA 1
ATOM 2261 C C . PRO A 1 283 ? 6.086 -24.228 21.145 1.00 27.46 281 PRO A C 1
ATOM 2262 O O . PRO A 1 283 ? 6.331 -25.071 21.992 1.00 24.79 281 PRO A O 1
ATOM 2266 N N . ARG A 1 284 ? 7.023 -23.705 20.343 1.00 28.17 282 ARG A N 1
ATOM 2267 C CA . ARG A 1 284 ? 8.419 -24.182 20.349 1.00 28.40 282 ARG A CA 1
ATOM 2268 C C . ARG A 1 284 ? 9.147 -23.783 21.631 1.00 29.96 282 ARG A C 1
ATOM 2269 O O . ARG A 1 284 ? 10.130 -24.427 22.031 1.00 29.69 282 ARG A O 1
ATOM 2277 N N . LEU A 1 285 ? 8.647 -22.742 22.298 1.00 28.52 283 LEU A N 1
ATOM 2278 C CA . LEU A 1 285 ? 9.167 -22.382 23.619 1.00 29.61 283 LEU A CA 1
ATOM 2279 C C . LEU A 1 285 ? 8.954 -23.539 24.635 1.00 28.22 283 LEU A C 1
ATOM 2280 O O . LEU A 1 285 ? 9.866 -23.946 25.357 1.00 25.22 283 LEU A O 1
ATOM 2285 N N . TYR A 1 286 ? 7.735 -24.046 24.671 1.00 27.24 284 TYR A N 1
ATOM 2286 C CA . TYR A 1 286 ? 7.366 -25.085 25.606 1.00 27.74 284 TYR A CA 1
ATOM 2287 C C . TYR A 1 286 ? 8.045 -26.380 25.205 1.00 30.73 284 TYR A C 1
ATOM 2288 O O . TYR A 1 286 ? 8.503 -27.140 26.069 1.00 32.49 284 TYR A O 1
ATOM 2297 N N . MET A 1 287 ? 8.118 -26.629 23.898 1.00 32.66 285 MET A N 1
ATOM 2298 C CA . MET A 1 287 ? 8.776 -27.829 23.390 1.00 35.24 285 MET A CA 1
ATOM 2299 C C . MET A 1 287 ? 10.247 -27.858 23.753 1.00 32.30 285 MET A C 1
ATOM 2300 O O . MET A 1 287 ? 10.753 -28.886 24.237 1.00 30.87 285 MET A O 1
ATOM 2305 N N . SER A 1 288 ? 10.934 -26.748 23.488 1.00 29.68 286 SER A N 1
ATOM 2306 C CA . SER A 1 288 ? 12.359 -26.658 23.772 1.00 29.16 286 SER A CA 1
ATOM 2307 C C . SER A 1 288 ? 12.697 -26.860 25.247 1.00 30.15 286 SER A C 1
ATOM 2308 O O . SER A 1 288 ? 13.749 -27.400 25.575 1.00 29.40 286 SER A O 1
ATOM 2311 N N . LEU A 1 289 ? 11.801 -26.426 26.126 1.00 29.94 287 LEU A N 1
ATOM 2312 C CA . LEU A 1 289 ? 11.991 -26.589 27.558 1.00 31.12 287 LEU A CA 1
ATOM 2313 C C . LEU A 1 289 ? 11.947 -28.082 27.944 1.00 32.71 287 LEU A C 1
ATOM 2314 O O . LEU A 1 289 ? 12.789 -28.579 28.691 1.00 32.92 287 LEU A O 1
ATOM 2319 N N . LYS A 1 290 ? 10.982 -28.816 27.409 1.00 32.90 288 LYS A N 1
ATOM 2320 C CA . LYS A 1 290 ? 10.849 -30.230 27.763 1.00 32.64 288 LYS A CA 1
ATOM 2321 C C . LYS A 1 290 ? 11.961 -31.021 27.121 1.00 31.05 288 LYS A C 1
ATOM 2322 O O . LYS A 1 290 ? 12.519 -31.899 27.740 1.00 31.81 288 LYS A O 1
ATOM 2328 N N . ARG A 1 291 ? 12.302 -30.695 25.879 1.00 30.52 289 ARG A N 1
ATOM 2329 C CA . ARG A 1 291 ? 13.407 -31.366 25.189 1.00 32.75 289 ARG A CA 1
ATOM 2330 C C . ARG A 1 291 ? 14.784 -30.889 25.597 1.00 31.15 289 ARG A C 1
ATOM 2331 O O . ARG A 1 291 ? 15.773 -31.442 25.166 1.00 32.72 289 ARG A O 1
ATOM 2339 N N . GLU A 1 292 ? 14.860 -29.832 26.379 1.00 32.22 290 GLU A N 1
ATOM 2340 C CA . GLU A 1 292 ? 16.151 -29.254 26.723 1.00 33.83 290 GLU A CA 1
ATOM 2341 C C . GLU A 1 292 ? 16.972 -29.059 25.484 1.00 32.85 290 GLU A C 1
ATOM 2342 O O . GLU A 1 292 ? 18.163 -29.322 25.488 1.00 33.09 290 GLU A O 1
ATOM 2348 N N . ASP A 1 293 ? 16.316 -28.565 24.434 1.00 31.72 291 ASP A N 1
ATOM 2349 C CA . ASP A 1 293 ? 16.938 -28.357 23.133 1.00 31.69 291 ASP A CA 1
ATOM 2350 C C . ASP A 1 293 ? 16.159 -27.254 22.446 1.00 30.42 291 ASP A C 1
ATOM 2351 O O . ASP A 1 293 ? 14.947 -27.411 22.221 1.00 27.93 291 ASP A O 1
ATOM 2356 N N . THR A 1 294 ? 16.865 -26.177 22.075 1.00 27.77 292 THR A N 1
ATOM 2357 C CA . THR A 1 294 ? 16.239 -24.959 21.590 1.00 27.29 292 THR A CA 1
ATOM 2358 C C . THR A 1 294 ? 16.340 -24.768 20.084 1.00 29.51 292 THR A C 1
ATOM 2359 O O . THR A 1 294 ? 16.071 -23.670 19.566 1.00 26.02 292 THR A O 1
ATOM 2363 N N . SER A 1 295 ? 16.730 -25.820 19.363 1.00 29.88 293 SER A N 1
ATOM 2364 C CA . SER A 1 295 ? 16.878 -25.698 17.923 1.00 30.67 293 SER A CA 1
ATOM 2365 C C . SER A 1 295 ? 15.547 -25.311 17.230 1.00 29.57 293 SER A C 1
ATOM 2366 O O . SER A 1 295 ? 15.531 -24.536 16.284 1.00 27.48 293 SER A O 1
ATOM 2369 N N . SER A 1 296 ? 14.431 -25.827 17.738 1.00 31.33 294 SER A N 1
ATOM 2370 C CA . SER A 1 296 ? 13.121 -25.554 17.171 1.00 29.70 294 SER A CA 1
ATOM 2371 C C . SER A 1 296 ? 12.828 -24.078 17.252 1.00 31.75 294 SER A C 1
ATOM 2372 O O . SER A 1 296 ? 12.107 -23.556 16.423 1.00 29.73 294 SER A O 1
ATOM 2375 N N . ILE A 1 297 ? 13.367 -23.389 18.258 1.00 33.28 295 ILE A N 1
ATOM 2376 C CA . ILE A 1 297 ? 13.129 -21.952 18.362 1.00 32.22 295 ILE A CA 1
ATOM 2377 C C . ILE A 1 297 ? 13.861 -21.191 17.247 1.00 32.16 295 ILE A C 1
ATOM 2378 O O . ILE A 1 297 ? 13.254 -20.354 16.576 1.00 30.62 295 ILE A O 1
ATOM 2383 N N . ARG A 1 298 ? 15.139 -21.493 17.034 1.00 31.99 296 ARG A N 1
ATOM 2384 C CA . ARG A 1 298 ? 15.901 -20.888 15.921 1.00 33.30 296 ARG A CA 1
ATOM 2385 C C . ARG A 1 298 ? 15.269 -21.204 14.557 1.00 34.01 296 ARG A C 1
ATOM 2386 O O . ARG A 1 298 ? 15.142 -20.317 13.687 1.00 33.43 296 ARG A O 1
ATOM 2394 N N . GLU A 1 299 ? 14.821 -22.450 14.399 1.00 33.35 297 GLU A N 1
ATOM 2395 C CA . GLU A 1 299 ? 14.307 -22.917 13.114 1.00 35.34 297 GLU A CA 1
ATOM 2396 C C . GLU A 1 299 ? 13.034 -22.155 12.756 1.00 35.84 297 GLU A C 1
ATOM 2397 O O . GLU A 1 299 ? 12.921 -21.632 11.659 1.00 35.48 297 GLU A O 1
ATOM 2403 N N . ILE A 1 300 ? 12.101 -22.064 13.698 1.00 32.18 298 ILE A N 1
ATOM 2404 C CA . ILE A 1 300 ? 10.844 -21.371 13.438 1.00 31.15 298 ILE A CA 1
ATOM 2405 C C . ILE A 1 300 ? 11.005 -19.852 13.324 1.00 29.57 298 ILE A C 1
ATOM 2406 O O . ILE A 1 300 ? 10.347 -19.238 12.472 1.00 29.85 298 ILE A O 1
ATOM 2411 N N . MET A 1 301 ? 11.871 -19.243 14.134 1.00 29.65 299 MET A N 1
ATOM 2412 C CA . MET A 1 301 ? 12.212 -17.835 13.909 1.00 32.76 299 MET A CA 1
ATOM 2413 C C . MET A 1 301 ? 12.848 -17.625 12.514 1.00 32.39 299 MET A C 1
ATOM 2414 O O . MET A 1 301 ? 12.574 -16.627 11.857 1.00 33.30 299 MET A O 1
ATOM 2419 N N . GLY A 1 302 ? 13.678 -18.564 12.066 1.00 34.53 300 GLY A N 1
ATOM 2420 C CA . GLY A 1 302 ? 14.380 -18.445 10.773 1.00 32.36 300 GLY A CA 1
ATOM 2421 C C . GLY A 1 302 ? 13.440 -18.513 9.588 1.00 33.97 300 GLY A C 1
ATOM 2422 O O . GLY A 1 302 ? 13.745 -17.985 8.539 1.00 36.96 300 GLY A O 1
ATOM 2423 N N . ARG A 1 303 ? 12.297 -19.178 9.752 1.00 36.06 301 ARG A N 1
ATOM 2424 C CA . ARG A 1 303 ? 11.283 -19.238 8.712 1.00 36.56 301 ARG A CA 1
ATOM 2425 C C . ARG A 1 303 ? 10.403 -17.989 8.658 1.00 37.71 301 ARG A C 1
ATOM 2426 O O . ARG A 1 303 ? 9.573 -17.867 7.759 1.00 38.26 301 ARG A O 1
ATOM 2434 N N . LEU A 1 304 ? 10.550 -17.071 9.617 1.00 37.59 302 LEU A N 1
ATOM 2435 C CA . LEU A 1 304 ? 9.786 -15.825 9.567 1.00 38.84 302 LEU A CA 1
ATOM 2436 C C . LEU A 1 304 ? 10.469 -14.858 8.602 1.00 38.60 302 LEU A C 1
ATOM 2437 O O . LEU A 1 304 ? 11.579 -14.421 8.869 1.00 37.52 302 LEU A O 1
ATOM 2442 N N . PRO A 1 305 ? 9.800 -14.521 7.477 1.00 41.39 303 PRO A N 1
ATOM 2443 C CA . PRO A 1 305 ? 10.360 -13.474 6.614 1.00 41.77 303 PRO A CA 1
ATOM 2444 C C . PRO A 1 305 ? 10.486 -12.116 7.320 1.00 42.08 303 PRO A C 1
ATOM 2445 O O . PRO A 1 305 ? 9.814 -11.862 8.330 1.00 41.42 303 PRO A O 1
ATOM 2449 N N . LYS A 1 306 ? 11.359 -11.270 6.788 1.00 42.98 304 LYS A N 1
ATOM 2450 C CA . LYS A 1 306 ? 11.355 -9.844 7.099 1.00 46.27 304 LYS A CA 1
ATOM 2451 C C . LYS A 1 306 ? 9.920 -9.290 7.067 1.00 41.38 304 LYS A C 1
ATOM 2452 O O . LYS A 1 306 ? 9.105 -9.699 6.239 1.00 39.95 304 LYS A O 1
ATOM 2458 N N . ILE A 1 307 ? 9.621 -8.371 7.974 1.00 36.57 305 ILE A N 1
ATOM 2459 C CA . ILE A 1 307 ? 8.327 -7.709 8.001 1.00 35.73 305 ILE A CA 1
ATOM 2460 C C . ILE A 1 307 ? 8.501 -6.242 7.565 1.00 33.26 305 ILE A C 1
ATOM 2461 O O . ILE A 1 307 ? 9.599 -5.734 7.545 1.00 31.79 305 ILE A O 1
ATOM 2466 N N . PRO A 1 308 ? 7.407 -5.555 7.223 1.00 32.89 306 PRO A N 1
ATOM 2467 C CA . PRO A 1 308 ? 7.512 -4.144 6.799 1.00 32.98 306 PRO A CA 1
ATOM 2468 C C . PRO A 1 308 ? 8.039 -3.185 7.858 1.00 34.16 306 PRO A C 1
ATOM 2469 O O . PRO A 1 308 ? 8.132 -3.534 9.037 1.00 35.40 306 PRO A O 1
ATOM 2473 N N . SER A 1 309 ? 8.366 -1.975 7.425 1.00 33.32 307 SER A N 1
ATOM 2474 C CA . SER A 1 309 ? 8.907 -0.928 8.295 1.00 33.75 307 SER A CA 1
ATOM 2475 C C . SER A 1 309 ? 8.034 -0.671 9.517 1.00 32.51 307 SER A C 1
ATOM 2476 O O . SER A 1 309 ? 8.525 -0.580 10.649 1.00 30.74 307 SER A O 1
ATOM 2479 N N . PHE A 1 310 ? 6.738 -0.537 9.269 1.00 30.40 308 PHE A N 1
ATOM 2480 C CA . PHE A 1 310 ? 5.758 -0.245 10.309 1.00 29.11 308 PHE A CA 1
ATOM 2481 C C . PHE A 1 310 ? 5.397 -1.475 11.185 1.00 29.55 308 PHE A C 1
ATOM 2482 O O . PHE A 1 310 ? 4.742 -1.339 12.201 1.00 28.51 308 PHE A O 1
ATOM 2490 N N . GLY A 1 311 ? 5.768 -2.677 10.754 1.00 30.08 309 GLY A N 1
ATOM 2491 C CA . GLY A 1 311 ? 5.341 -3.906 11.433 1.00 31.84 309 GLY A CA 1
ATOM 2492 C C . GLY A 1 311 ? 6.019 -4.187 12.769 1.00 30.60 309 GLY A C 1
ATOM 2493 O O . GLY A 1 311 ? 7.167 -3.844 12.953 1.00 31.12 309 GLY A O 1
ATOM 2494 N N . GLN A 1 312 ? 5.310 -4.824 13.704 1.00 31.79 310 GLN A N 1
ATOM 2495 C CA . GLN A 1 312 ? 5.926 -5.300 14.962 1.00 29.33 310 GLN A CA 1
ATOM 2496 C C . GLN A 1 312 ? 5.256 -6.582 15.365 1.00 28.14 310 GLN A C 1
ATOM 2497 O O . GLN A 1 312 ? 4.030 -6.663 15.342 1.00 29.74 310 GLN A O 1
ATOM 2503 N N . TRP A 1 313 ? 6.048 -7.585 15.723 1.00 26.16 311 TRP A N 1
ATOM 2504 C CA . TRP A 1 313 ? 5.501 -8.823 16.258 1.00 27.78 311 TRP A CA 1
ATOM 2505 C C . TRP A 1 313 ? 4.888 -8.573 17.629 1.00 27.95 311 TRP A C 1
ATOM 2506 O O . TRP A 1 313 ? 5.383 -7.752 18.395 1.00 30.28 311 TRP A O 1
ATOM 2517 N N . CYS A 1 314 ? 3.813 -9.273 17.943 1.00 28.90 312 CYS A N 1
ATOM 2518 C CA . CYS A 1 314 ? 3.310 -9.268 19.309 1.00 32.49 312 CYS A CA 1
ATOM 2519 C C . CYS A 1 314 ? 3.644 -10.623 19.952 1.00 31.53 312 CYS A C 1
ATOM 2520 O O . CYS A 1 314 ? 3.123 -11.646 19.549 1.00 31.78 312 CYS A O 1
ATOM 2523 N N . ILE A 1 315 ? 4.563 -10.645 20.908 1.00 31.90 313 ILE A N 1
ATOM 2524 C CA . ILE A 1 315 ? 5.026 -11.939 21.478 1.00 33.13 313 ILE A CA 1
ATOM 2525 C C . ILE A 1 315 ? 4.184 -12.320 22.700 1.00 29.58 313 ILE A C 1
ATOM 2526 O O . ILE A 1 315 ? 3.864 -11.472 23.521 1.00 28.76 313 ILE A O 1
ATOM 2531 N N . PHE A 1 316 ? 3.882 -13.600 22.854 1.00 27.50 314 PHE A N 1
ATOM 2532 C CA . PHE A 1 316 ? 3.082 -14.057 23.973 1.00 25.63 314 PHE A CA 1
ATOM 2533 C C . PHE A 1 316 ? 3.419 -15.493 24.414 1.00 26.23 314 PHE A C 1
ATOM 2534 O O . PHE A 1 316 ? 3.971 -16.302 23.643 1.00 26.02 314 PHE A O 1
ATOM 2542 N N . LEU A 1 317 ? 3.055 -15.812 25.659 1.00 25.78 315 LEU A N 1
ATOM 2543 C CA . LEU A 1 317 ? 3.249 -17.166 26.209 1.00 26.89 315 LEU A CA 1
ATOM 2544 C C . LEU A 1 317 ? 1.951 -17.899 26.241 1.00 25.40 315 LEU A C 1
ATOM 2545 O O . LEU A 1 317 ? 1.870 -19.050 25.818 1.00 25.98 315 LEU A O 1
ATOM 2550 N N . ARG A 1 318 ? 0.943 -17.223 26.776 1.00 25.63 316 ARG A N 1
ATOM 2551 C CA . ARG A 1 318 ? -0.397 -17.764 26.843 1.00 25.20 316 ARG A CA 1
ATOM 2552 C C . ARG A 1 318 ? -1.410 -16.663 26.601 1.00 25.31 316 ARG A C 1
ATOM 2553 O O . ARG A 1 318 ? -1.056 -15.489 26.439 1.00 26.25 316 ARG A O 1
ATOM 2561 N N . ASN A 1 319 ? -2.671 -17.074 26.556 1.00 25.25 317 ASN A N 1
ATOM 2562 C CA . ASN A 1 319 ? -3.790 -16.213 26.244 1.00 24.13 317 ASN A CA 1
ATOM 2563 C C . ASN A 1 319 ? -5.068 -16.885 26.752 1.00 23.65 317 ASN A C 1
ATOM 2564 O O . ASN A 1 319 ? -4.998 -17.881 27.472 1.00 24.53 317 ASN A O 1
ATOM 2569 N N . HIS A 1 320 ? -6.213 -16.337 26.390 1.00 22.95 318 HIS A N 1
ATOM 2570 C CA . HIS A 1 320 ? -7.507 -16.774 26.900 1.00 25.05 318 HIS A CA 1
ATOM 2571 C C . HIS A 1 320 ? -7.993 -18.058 26.271 1.00 25.47 318 HIS A C 1
ATOM 2572 O O . HIS A 1 320 ? -9.008 -18.596 26.699 1.00 26.07 318 HIS A O 1
ATOM 2579 N N . ASP A 1 321 ? -7.282 -18.528 25.253 1.00 26.22 319 ASP A N 1
ATOM 2580 C CA . ASP A 1 321 ? -7.590 -19.770 24.575 1.00 26.88 319 ASP A CA 1
ATOM 2581 C C . ASP A 1 321 ? -6.656 -20.876 25.058 1.00 27.50 319 ASP A C 1
ATOM 2582 O O . ASP A 1 321 ? -5.749 -20.662 25.874 1.00 26.92 319 ASP A O 1
ATOM 2587 N N . GLU A 1 322 ? -6.888 -22.062 24.536 1.00 27.18 320 GLU A N 1
ATOM 2588 C CA . GLU A 1 322 ? -5.971 -23.174 24.741 1.00 28.88 320 GLU A CA 1
ATOM 2589 C C . GLU A 1 322 ? -4.632 -22.849 24.125 1.00 27.50 320 GLU A C 1
ATOM 2590 O O . GLU A 1 322 ? -4.532 -21.967 23.242 1.00 27.09 320 GLU A O 1
ATOM 2596 N N . LEU A 1 323 ? -3.598 -23.543 24.610 1.00 26.36 321 LEU A N 1
ATOM 2597 C CA . LEU A 1 323 ? -2.289 -23.518 23.960 1.00 27.43 321 LEU A CA 1
ATOM 2598 C C . LEU A 1 323 ? -2.460 -24.271 22.635 1.00 26.72 321 LEU A C 1
ATOM 2599 O O . LEU A 1 323 ? -2.597 -25.490 22.624 1.00 27.26 321 LEU A O 1
ATOM 2604 N N . THR A 1 324 ? -2.466 -23.557 21.524 1.00 26.31 322 THR A N 1
ATOM 2605 C CA . THR A 1 324 ? -2.821 -24.209 20.270 1.00 28.70 322 THR A CA 1
ATOM 2606 C C . THR A 1 324 ? -1.641 -24.985 19.682 1.00 28.25 322 THR A C 1
ATOM 2607 O O . THR A 1 324 ? -0.495 -24.531 19.695 1.00 26.38 322 THR A O 1
ATOM 2611 N N . LEU A 1 325 ? -1.958 -26.168 19.177 1.00 30.11 323 LEU A N 1
ATOM 2612 C CA . LEU A 1 325 ? -0.980 -27.044 18.562 1.00 30.01 323 LEU A CA 1
ATOM 2613 C C . LEU A 1 325 ? -1.396 -27.350 17.128 1.00 30.82 323 LEU A C 1
ATOM 2614 O O . LEU A 1 325 ? -0.924 -28.302 16.538 1.00 28.80 323 LEU A O 1
ATOM 2619 N N . GLU A 1 326 ? -2.254 -26.510 16.566 1.00 36.27 324 GLU A N 1
ATOM 2620 C CA . GLU A 1 326 ? -2.803 -26.746 15.242 1.00 41.05 324 GLU A CA 1
ATOM 2621 C C . GLU A 1 326 ? -1.745 -26.625 14.144 1.00 38.36 324 GLU A C 1
ATOM 2622 O O . GLU A 1 326 ? -1.794 -27.349 13.140 1.00 35.46 324 GLU A O 1
ATOM 2628 N N . MET A 1 327 ? -0.787 -25.730 14.349 1.00 34.52 325 MET A N 1
ATOM 2629 C CA . MET A 1 327 ? 0.209 -25.425 13.342 1.00 35.27 325 MET A CA 1
ATOM 2630 C C . MET A 1 327 ? 1.597 -25.959 13.686 1.00 37.92 325 MET A C 1
ATOM 2631 O O . MET A 1 327 ? 2.588 -25.295 13.395 1.00 44.16 325 MET A O 1
ATOM 2636 N N . VAL A 1 328 ? 1.667 -27.133 14.331 1.00 36.38 326 VAL A N 1
ATOM 2637 C CA . VAL A 1 328 ? 2.927 -27.887 14.486 1.00 32.20 326 VAL A CA 1
ATOM 2638 C C . VAL A 1 328 ? 2.701 -29.234 13.819 1.00 30.82 326 VAL A C 1
ATOM 2639 O O . VAL A 1 328 ? 1.581 -29.565 13.468 1.00 27.08 326 VAL A O 1
ATOM 2643 N N . THR A 1 329 ? 3.755 -30.028 13.666 1.00 31.04 327 THR A N 1
ATOM 2644 C CA . THR A 1 329 ? 3.612 -31.308 12.972 1.00 30.60 327 THR A CA 1
ATOM 2645 C C . THR A 1 329 ? 2.886 -32.279 13.864 1.00 32.42 327 THR A C 1
ATOM 2646 O O . THR A 1 329 ? 2.696 -32.009 15.053 1.00 33.68 327 THR A O 1
ATOM 2650 N N . ASP A 1 330 ? 2.466 -33.396 13.280 1.00 32.11 328 ASP A N 1
ATOM 2651 C CA . ASP A 1 330 ? 1.826 -34.463 14.036 1.00 33.26 328 ASP A CA 1
ATOM 2652 C C . ASP A 1 330 ? 2.675 -35.004 15.173 1.00 29.89 328 ASP A C 1
ATOM 2653 O O . ASP A 1 330 ? 2.151 -35.304 16.212 1.00 29.06 328 ASP A O 1
ATOM 2658 N N . ASP A 1 331 ? 3.974 -35.122 14.966 1.00 28.93 329 ASP A N 1
ATOM 2659 C CA . ASP A 1 331 ? 4.873 -35.598 16.006 1.00 33.86 329 ASP A CA 1
ATOM 2660 C C . ASP A 1 331 ? 5.145 -34.557 17.100 1.00 32.07 329 ASP A C 1
ATOM 2661 O O . ASP A 1 331 ? 5.302 -34.919 18.245 1.00 32.19 329 ASP A O 1
ATOM 2666 N N . GLU A 1 332 ? 5.215 -33.281 16.737 1.00 32.34 330 GLU A N 1
ATOM 2667 C CA . GLU A 1 332 ? 5.367 -32.212 17.730 1.00 31.38 330 GLU A CA 1
ATOM 2668 C C . GLU A 1 332 ? 4.137 -32.159 18.608 1.00 31.17 330 GLU A C 1
ATOM 2669 O O . GLU A 1 332 ? 4.235 -32.022 19.839 1.00 29.71 330 GLU A O 1
ATOM 2675 N N . ARG A 1 333 ? 2.982 -32.313 17.975 1.00 29.49 331 ARG A N 1
ATOM 2676 C CA . ARG A 1 333 ? 1.737 -32.277 18.688 1.00 30.63 331 ARG A CA 1
ATOM 2677 C C . ARG A 1 333 ? 1.669 -33.404 19.705 1.00 30.82 331 ARG A C 1
ATOM 2678 O O . ARG A 1 333 ? 1.376 -33.171 20.877 1.00 30.89 331 ARG A O 1
ATOM 2686 N N . ALA A 1 334 ? 1.943 -34.621 19.261 1.00 28.72 332 ALA A N 1
ATOM 2687 C CA . ALA A 1 334 ? 1.931 -35.766 20.153 1.00 28.11 332 ALA A CA 1
ATOM 2688 C C . ALA A 1 334 ? 2.957 -35.618 21.275 1.00 26.17 332 ALA A C 1
ATOM 2689 O O . ALA A 1 334 ? 2.660 -35.940 22.428 1.00 27.87 332 ALA A O 1
ATOM 2691 N N . PHE A 1 335 ? 4.135 -35.100 20.951 1.00 24.98 333 PHE A N 1
ATOM 2692 C CA . PHE A 1 335 ? 5.124 -34.794 21.963 1.00 25.07 333 PHE A CA 1
ATOM 2693 C C . PHE A 1 335 ? 4.542 -33.816 22.995 1.00 26.34 333 PHE A C 1
ATOM 2694 O O . PHE A 1 335 ? 4.624 -34.022 24.227 1.00 26.18 333 PHE A O 1
ATOM 2702 N N . MET A 1 336 ? 3.903 -32.772 22.502 1.00 27.13 334 MET A N 1
ATOM 2703 C CA . MET A 1 336 ? 3.359 -31.748 23.405 1.00 28.35 334 MET A CA 1
ATOM 2704 C C . MET A 1 336 ? 2.263 -32.282 24.301 1.00 26.19 334 MET A C 1
ATOM 2705 O O . MET A 1 336 ? 2.188 -31.886 25.443 1.00 25.23 334 MET A O 1
ATOM 2710 N N . TYR A 1 337 ? 1.420 -33.174 23.792 1.00 28.09 335 TYR A N 1
ATOM 2711 C CA . TYR A 1 337 ? 0.341 -33.724 24.602 1.00 29.04 335 TYR A CA 1
ATOM 2712 C C . TYR A 1 337 ? 0.940 -34.603 25.684 1.00 30.98 335 TYR A C 1
ATOM 2713 O O . TYR A 1 337 ? 0.505 -34.554 26.836 1.00 32.27 335 TYR A O 1
ATOM 2722 N N . ALA A 1 338 ? 1.929 -35.422 25.312 1.00 30.24 336 ALA A N 1
ATOM 2723 C CA . ALA A 1 338 ? 2.580 -36.311 26.266 1.00 29.36 336 ALA A CA 1
ATOM 2724 C C . ALA A 1 338 ? 3.253 -35.515 27.358 1.00 29.67 336 ALA A C 1
ATOM 2725 O O . ALA A 1 338 ? 3.207 -35.903 28.510 1.00 32.55 336 ALA A O 1
ATOM 2727 N N . ALA A 1 339 ? 3.884 -34.407 26.989 1.00 27.60 337 ALA A N 1
ATOM 2728 C CA . ALA A 1 339 ? 4.652 -33.617 27.932 1.00 27.28 337 ALA A CA 1
ATOM 2729 C C . ALA A 1 339 ? 3.802 -32.664 28.753 1.00 26.24 337 ALA A C 1
ATOM 2730 O O . ALA A 1 339 ? 4.136 -32.384 29.891 1.00 26.07 337 ALA A O 1
ATOM 2732 N N . TYR A 1 340 ? 2.737 -32.114 28.176 1.00 26.53 338 TYR A N 1
ATOM 2733 C CA . TYR A 1 340 ? 2.010 -31.033 28.853 1.00 26.77 338 TYR A CA 1
ATOM 2734 C C . TYR A 1 340 ? 0.532 -31.303 29.095 1.00 28.39 338 TYR A C 1
ATOM 2735 O O . TYR A 1 340 ? -0.183 -30.457 29.641 1.00 29.62 338 TYR A O 1
ATOM 2744 N N . ALA A 1 341 ? 0.063 -32.483 28.716 1.00 29.69 339 ALA A N 1
ATOM 2745 C CA . ALA A 1 341 ? -1.338 -32.824 28.915 1.00 31.24 339 ALA A CA 1
ATOM 2746 C C . ALA A 1 341 ? -1.458 -34.277 29.306 1.00 32.57 339 ALA A C 1
ATOM 2747 O O . ALA A 1 341 ? -2.046 -35.060 28.582 1.00 32.22 339 ALA A O 1
ATOM 2749 N N . PRO A 1 342 ? -0.865 -34.653 30.443 1.00 35.74 340 PRO A N 1
ATOM 2750 C CA . PRO A 1 342 ? -0.965 -36.056 30.822 1.00 38.23 340 PRO A CA 1
ATOM 2751 C C . PRO A 1 342 ? -2.413 -36.523 31.068 1.00 38.93 340 PRO A C 1
ATOM 2752 O O . PRO A 1 342 ? -2.714 -37.649 30.736 1.00 42.11 340 PRO A O 1
ATOM 2756 N N . ASP A 1 343 ? -3.294 -35.692 31.624 1.00 38.78 341 ASP A N 1
ATOM 2757 C CA . ASP A 1 343 ? -4.722 -36.062 31.745 1.00 40.72 341 ASP A CA 1
ATOM 2758 C C . ASP A 1 343 ? -5.525 -35.601 30.508 1.00 40.03 341 ASP A C 1
ATOM 2759 O O . ASP A 1 343 ? -5.402 -34.457 30.055 1.00 37.20 341 ASP A O 1
ATOM 2764 N N . ALA A 1 344 ? -6.372 -36.481 29.996 1.00 37.05 342 ALA A N 1
ATOM 2765 C CA . ALA A 1 344 ? -7.190 -36.190 28.814 1.00 37.76 342 ALA A CA 1
ATOM 2766 C C . ALA A 1 344 ? -7.968 -34.887 28.925 1.00 36.24 342 ALA A C 1
ATOM 2767 O O . ALA A 1 344 ? -8.053 -34.150 27.949 1.00 36.36 342 ALA A O 1
ATOM 2769 N N . ARG A 1 345 ? -8.546 -34.596 30.087 1.00 32.87 343 ARG A N 1
ATOM 2770 C CA . ARG A 1 345 ? -9.338 -33.384 30.199 1.00 33.96 343 ARG A CA 1
ATOM 2771 C C . ARG A 1 345 ? -8.522 -32.084 30.010 1.00 32.24 343 ARG A C 1
ATOM 2772 O O . ARG A 1 345 ? -9.122 -31.027 29.834 1.00 32.07 343 ARG A O 1
ATOM 2780 N N . MET A 1 346 ? -7.182 -32.168 30.005 1.00 27.54 344 MET A N 1
ATOM 2781 C CA . MET A 1 346 ? -6.325 -31.028 29.723 1.00 27.06 344 MET A CA 1
ATOM 2782 C C . MET A 1 346 ? -6.286 -30.650 28.252 1.00 28.32 344 MET A C 1
ATOM 2783 O O . MET A 1 346 ? -5.725 -29.612 27.888 1.00 29.40 344 MET A O 1
ATOM 2788 N N . LYS A 1 347 ? -6.844 -31.466 27.380 1.00 30.72 345 LYS A N 1
ATOM 2789 C CA . LYS A 1 347 ? -6.744 -31.101 25.999 1.00 35.20 345 LYS A CA 1
ATOM 2790 C C . LYS A 1 347 ? -8.086 -30.653 25.441 1.00 31.93 345 LYS A C 1
ATOM 2791 O O . LYS A 1 347 ? -9.129 -31.070 25.908 1.00 31.60 345 LYS A O 1
ATOM 2797 N N . ILE A 1 348 ? -8.052 -29.725 24.495 1.00 32.55 346 ILE A N 1
ATOM 2798 C CA . ILE A 1 348 ? -9.269 -29.348 23.774 1.00 30.67 346 ILE A CA 1
ATOM 2799 C C . ILE A 1 348 ? -8.940 -28.856 22.365 1.00 28.68 346 ILE A C 1
ATOM 2800 O O . ILE A 1 348 ? -7.947 -28.157 22.166 1.00 27.24 346 ILE A O 1
ATOM 2805 N N . ASN A 1 349 ? -9.750 -29.270 21.387 1.00 30.38 347 ASN A N 1
ATOM 2806 C CA . ASN A 1 349 ? -9.667 -28.747 20.042 1.00 32.22 347 ASN A CA 1
ATOM 2807 C C . ASN A 1 349 ? -8.246 -28.668 19.501 1.00 35.97 347 ASN A C 1
ATOM 2808 O O . ASN A 1 349 ? -7.821 -27.606 19.026 1.00 44.15 347 ASN A O 1
ATOM 2813 N N . VAL A 1 350 ? -7.486 -29.728 19.540 1.00 30.32 348 VAL A N 1
ATOM 2814 C CA . VAL A 1 350 ? -6.122 -29.598 19.001 1.00 30.86 348 VAL A CA 1
ATOM 2815 C C . VAL A 1 350 ? -5.284 -28.597 19.790 1.00 30.26 348 VAL A C 1
ATOM 2816 O O . VAL A 1 350 ? -4.558 -27.784 19.229 1.00 31.21 348 VAL A O 1
ATOM 2820 N N . GLY A 1 351 ? -5.353 -28.684 21.114 1.00 30.82 349 GLY A N 1
ATOM 2821 C CA . GLY A 1 351 ? -4.574 -27.787 21.967 1.00 29.31 349 GLY A CA 1
ATOM 2822 C C . GLY A 1 351 ? -4.701 -28.166 23.423 1.00 28.11 349 GLY A C 1
ATOM 2823 O O . GLY A 1 351 ? -5.318 -29.177 23.776 1.00 28.16 349 GLY A O 1
ATOM 2824 N N . ILE A 1 352 ? -4.115 -27.353 24.277 1.00 26.64 350 ILE A N 1
ATOM 2825 C CA . ILE A 1 352 ? -3.995 -27.699 25.678 1.00 28.00 350 ILE A CA 1
ATOM 2826 C C . ILE A 1 352 ? -4.523 -26.542 26.518 1.00 26.16 350 ILE A C 1
ATOM 2827 O O . ILE A 1 352 ? -3.947 -25.477 26.516 1.00 28.59 350 ILE A O 1
ATOM 2832 N N . ARG A 1 353 ? -5.634 -26.762 27.196 1.00 25.69 351 ARG A N 1
ATOM 2833 C CA . ARG A 1 353 ? -6.316 -25.711 27.934 1.00 26.74 351 ARG A CA 1
ATOM 2834 C C . ARG A 1 353 ? -5.810 -25.546 29.382 1.00 24.89 351 ARG A C 1
ATOM 2835 O O . ARG A 1 353 ? -6.536 -25.783 30.338 1.00 24.68 351 ARG A O 1
ATOM 2843 N N . ARG A 1 354 ? -4.568 -25.117 29.527 1.00 24.25 352 ARG A N 1
ATOM 2844 C CA . ARG A 1 354 ? -3.966 -24.957 30.842 1.00 23.68 352 ARG A CA 1
ATOM 2845 C C . ARG A 1 354 ? -3.272 -23.595 30.925 1.00 22.98 352 ARG A C 1
ATOM 2846 O O . ARG A 1 354 ? -2.800 -23.081 29.925 1.00 21.28 352 ARG A O 1
ATOM 2854 N N . ARG A 1 355 ? -3.154 -23.055 32.125 1.00 22.89 353 ARG A N 1
ATOM 2855 C CA . ARG A 1 355 ? -2.349 -21.851 32.318 1.00 24.56 353 ARG A CA 1
ATOM 2856 C C . ARG A 1 355 ? -0.856 -22.102 32.383 1.00 25.14 353 ARG A C 1
ATOM 2857 O O . ARG A 1 355 ? -0.403 -23.215 32.668 1.00 26.41 353 ARG A O 1
ATOM 2865 N N . LEU A 1 356 ? -0.112 -21.015 32.190 1.00 24.27 354 LEU A N 1
ATOM 2866 C CA . LEU A 1 356 ? 1.345 -21.009 32.184 1.00 24.40 354 LEU A CA 1
ATOM 2867 C C . LEU A 1 356 ? 1.960 -21.678 33.396 1.00 24.09 354 LEU A C 1
ATOM 2868 O O . LEU A 1 356 ? 2.793 -22.587 33.260 1.00 24.08 354 LEU A O 1
ATOM 2873 N N . ALA A 1 357 ? 1.559 -21.244 34.585 1.00 23.48 355 ALA A N 1
ATOM 2874 C CA . ALA A 1 357 ? 2.211 -21.749 35.792 1.00 23.59 355 ALA A CA 1
ATOM 2875 C C . ALA A 1 357 ? 1.998 -23.271 35.960 1.00 23.64 355 ALA A C 1
ATOM 2876 O O . ALA A 1 357 ? 2.967 -24.021 36.160 1.00 24.20 355 ALA A O 1
ATOM 2878 N N . PRO A 1 358 ? 0.757 -23.742 35.803 1.00 24.29 356 PRO A N 1
ATOM 2879 C CA . PRO A 1 358 ? 0.530 -25.189 35.771 1.00 24.16 356 PRO A CA 1
ATOM 2880 C C . PRO A 1 358 ? 1.334 -25.926 34.692 1.00 24.76 356 PRO A C 1
ATOM 2881 O O . PRO A 1 358 ? 1.944 -26.947 34.965 1.00 26.84 356 PRO A O 1
ATOM 2885 N N . LEU A 1 359 ? 1.338 -25.410 33.479 1.00 25.28 357 LEU A N 1
ATOM 2886 C CA . LEU A 1 359 ? 2.140 -25.987 32.415 1.00 24.94 357 LEU A CA 1
ATOM 2887 C C . LEU A 1 359 ? 3.562 -26.199 32.824 1.00 24.92 357 LEU A C 1
ATOM 2888 O O . LEU A 1 359 ? 4.162 -27.159 32.411 1.00 25.56 357 LEU A O 1
ATOM 2893 N N . LEU A 1 360 ? 4.112 -25.279 33.608 1.00 24.90 358 LEU A N 1
ATOM 2894 C CA . LEU A 1 360 ? 5.488 -25.372 34.046 1.00 26.06 358 LEU A CA 1
ATOM 2895 C C . LEU A 1 360 ? 5.654 -25.943 35.457 1.00 25.42 358 LEU A C 1
ATOM 2896 O O . LEU A 1 360 ? 6.642 -25.654 36.097 1.00 24.97 358 LEU A O 1
ATOM 2901 N N . ASP A 1 361 ? 4.707 -26.743 35.940 1.00 28.45 359 ASP A N 1
ATOM 2902 C CA . ASP A 1 361 ? 4.799 -27.344 37.311 1.00 31.28 359 ASP A CA 1
ATOM 2903 C C . ASP A 1 361 ? 4.981 -26.326 38.432 1.00 26.74 359 ASP A C 1
ATOM 2904 O O . ASP A 1 361 ? 5.573 -26.615 39.479 1.00 25.28 359 ASP A O 1
ATOM 2909 N N . ASN A 1 362 ? 4.438 -25.144 38.204 1.00 24.83 360 ASN A N 1
ATOM 2910 C CA . ASN A 1 362 ? 4.564 -24.035 39.124 1.00 25.15 360 ASN A CA 1
ATOM 2911 C C . ASN A 1 362 ? 6.026 -23.739 39.454 1.00 26.24 360 ASN A C 1
ATOM 2912 O O . ASN A 1 362 ? 6.346 -23.238 40.526 1.00 26.17 360 ASN A O 1
ATOM 2917 N N . ASP A 1 363 ? 6.923 -24.031 38.509 1.00 27.22 361 ASP A N 1
ATOM 2918 C CA . ASP A 1 363 ? 8.334 -23.839 38.742 1.00 26.35 361 ASP A CA 1
ATOM 2919 C C . ASP A 1 363 ? 8.723 -22.390 38.386 1.00 26.83 361 ASP A C 1
ATOM 2920 O O . ASP A 1 363 ? 8.898 -22.036 37.226 1.00 27.46 361 ASP A O 1
ATOM 2925 N N . ARG A 1 364 ? 8.865 -21.568 39.406 1.00 25.65 362 ARG A N 1
ATOM 2926 C CA . ARG A 1 364 ? 9.250 -20.192 39.234 1.00 27.24 362 ARG A CA 1
ATOM 2927 C C . ARG A 1 364 ? 10.522 -20.004 38.365 1.00 27.23 362 ARG A C 1
ATOM 2928 O O . ARG A 1 364 ? 10.575 -19.080 37.564 1.00 26.29 362 ARG A O 1
ATOM 2936 N N . ARG A 1 365 ? 11.519 -20.884 38.490 1.00 26.93 363 ARG A N 1
ATOM 2937 C CA . ARG A 1 365 ? 12.718 -20.799 37.632 1.00 26.80 363 ARG A CA 1
ATOM 2938 C C . ARG A 1 365 ? 12.348 -20.909 36.140 1.00 27.11 363 ARG A C 1
ATOM 2939 O O . ARG A 1 365 ? 12.831 -20.131 35.322 1.00 25.65 363 ARG A O 1
ATOM 2947 N N . ARG A 1 366 ? 11.459 -21.841 35.802 1.00 26.72 364 ARG A N 1
ATOM 2948 C CA . ARG A 1 366 ? 10.928 -21.945 34.435 1.00 28.29 364 ARG A CA 1
ATOM 2949 C C . ARG A 1 366 ? 10.012 -20.776 34.012 1.00 25.87 364 ARG A C 1
ATOM 2950 O O . ARG A 1 366 ? 10.133 -20.288 32.905 1.00 23.91 364 ARG A O 1
ATOM 2958 N N . ILE A 1 367 ? 9.117 -20.337 34.895 1.00 26.15 365 ILE A N 1
ATOM 2959 C CA . ILE A 1 367 ? 8.221 -19.219 34.600 1.00 24.16 365 ILE A CA 1
ATOM 2960 C C . ILE A 1 367 ? 9.060 -17.986 34.301 1.00 25.01 365 ILE A C 1
ATOM 2961 O O . ILE A 1 367 ? 8.881 -17.323 33.273 1.00 24.72 365 ILE A O 1
ATOM 2966 N N . GLU A 1 368 ? 10.030 -17.701 35.159 1.00 24.99 366 GLU A N 1
ATOM 2967 C CA . GLU A 1 368 ? 10.917 -16.574 34.916 1.00 26.72 366 GLU A CA 1
ATOM 2968 C C . GLU A 1 368 ? 11.686 -16.737 33.617 1.00 27.06 366 GLU A C 1
ATOM 2969 O O . GLU A 1 368 ? 11.829 -15.774 32.836 1.00 26.29 366 GLU A O 1
ATOM 2975 N N . LEU A 1 369 ? 12.180 -17.952 33.368 1.00 27.71 367 LEU A N 1
ATOM 2976 C CA . LEU A 1 369 ? 12.919 -18.203 32.134 1.00 27.15 367 LEU A CA 1
ATOM 2977 C C . LEU A 1 369 ? 12.106 -17.833 30.903 1.00 26.53 367 LEU A C 1
ATOM 2978 O O . LEU A 1 369 ? 12.570 -17.076 30.049 1.00 26.41 367 LEU A O 1
ATOM 2983 N N . LEU A 1 370 ? 10.900 -18.367 30.812 1.00 27.36 368 LEU A N 1
ATOM 2984 C CA . LEU A 1 370 ? 10.066 -18.106 29.646 1.00 28.26 368 LEU A CA 1
ATOM 2985 C C . LEU A 1 370 ? 9.633 -16.643 29.596 1.00 26.87 368 LEU A C 1
ATOM 2986 O O . LEU A 1 370 ? 9.568 -16.077 28.537 1.00 27.44 368 LEU A O 1
ATOM 2991 N N . ASN A 1 371 ? 9.329 -16.021 30.722 1.00 28.22 369 ASN A N 1
ATOM 2992 C CA . ASN A 1 371 ? 9.021 -14.581 30.675 1.00 28.00 369 ASN A CA 1
ATOM 2993 C C . ASN A 1 371 ? 10.223 -13.778 30.179 1.00 26.31 369 ASN A C 1
ATOM 2994 O O . ASN A 1 371 ? 10.036 -12.808 29.484 1.00 24.98 369 ASN A O 1
ATOM 2999 N N . THR A 1 372 ? 11.442 -14.188 30.515 1.00 24.25 370 THR A N 1
ATOM 3000 C CA . THR A 1 372 ? 12.618 -13.467 30.028 1.00 25.11 370 THR A CA 1
ATOM 3001 C C . THR A 1 372 ? 12.750 -13.563 28.530 1.00 26.69 370 THR A C 1
ATOM 3002 O O . THR A 1 372 ? 13.133 -12.596 27.863 1.00 30.07 370 THR A O 1
ATOM 3006 N N . VAL A 1 373 ? 12.382 -14.707 27.987 1.00 26.85 371 VAL A N 1
ATOM 3007 C CA . VAL A 1 373 ? 12.462 -14.892 26.576 1.00 26.58 371 VAL A CA 1
ATOM 3008 C C . VAL A 1 373 ? 11.349 -14.123 25.919 1.00 26.68 371 VAL A C 1
ATOM 3009 O O . VAL A 1 373 ? 11.575 -13.483 24.897 1.00 26.30 371 VAL A O 1
ATOM 3013 N N . LEU A 1 374 ? 10.150 -14.187 26.493 1.00 27.01 372 LEU A N 1
ATOM 3014 C CA . LEU A 1 374 ? 9.031 -13.321 26.083 1.00 27.52 372 LEU A CA 1
ATOM 3015 C C . LEU A 1 374 ? 9.461 -11.857 25.907 1.00 27.73 372 LEU A C 1
ATOM 3016 O O . LEU A 1 374 ? 9.146 -11.232 24.885 1.00 31.04 372 LEU A O 1
ATOM 3021 N N . LEU A 1 375 ? 10.178 -11.327 26.893 1.00 26.59 373 LEU A N 1
ATOM 3022 C CA . LEU A 1 375 ? 10.580 -9.920 26.890 1.00 27.25 373 LEU A CA 1
ATOM 3023 C C . LEU A 1 375 ? 11.799 -9.620 26.024 1.00 28.50 373 LEU A C 1
ATOM 3024 O O . LEU A 1 375 ? 12.050 -8.470 25.679 1.00 26.59 373 LEU A O 1
ATOM 3029 N N . ALA A 1 376 ? 12.577 -10.641 25.682 1.00 30.03 374 ALA A N 1
ATOM 3030 C CA . ALA A 1 376 ? 13.835 -10.409 24.998 1.00 29.48 374 ALA A CA 1
ATOM 3031 C C . ALA A 1 376 ? 13.790 -10.671 23.503 1.00 30.57 374 ALA A C 1
ATOM 3032 O O . ALA A 1 376 ? 14.699 -10.224 22.788 1.00 30.80 374 ALA A O 1
ATOM 3034 N N . LEU A 1 377 ? 12.769 -11.389 23.021 1.00 31.20 375 LEU A N 1
ATOM 3035 C CA . LEU A 1 377 ? 12.631 -11.643 21.582 1.00 32.91 375 LEU A CA 1
ATOM 3036 C C . LEU A 1 377 ? 12.096 -10.403 20.909 1.00 31.75 375 LEU A C 1
ATOM 3037 O O . LEU A 1 377 ? 11.474 -9.572 21.566 1.00 33.08 375 LEU A O 1
ATOM 3042 N N . PRO A 1 378 ? 12.323 -10.278 19.597 1.00 31.82 376 PRO A N 1
ATOM 3043 C CA . PRO A 1 378 ? 11.917 -9.049 18.920 1.00 32.92 376 PRO A CA 1
ATOM 3044 C C . PRO A 1 378 ? 10.415 -8.884 18.789 1.00 33.49 376 PRO A C 1
ATOM 3045 O O . PRO A 1 378 ? 9.760 -9.654 18.100 1.00 44.02 376 PRO A O 1
ATOM 3049 N N . GLY A 1 379 ? 9.887 -7.858 19.436 1.00 30.49 377 GLY A N 1
ATOM 3050 C CA . GLY A 1 379 ? 8.474 -7.531 19.344 1.00 30.16 377 GLY A CA 1
ATOM 3051 C C . GLY A 1 379 ? 8.020 -6.739 20.549 1.00 30.45 377 GLY A C 1
ATOM 3052 O O . GLY A 1 379 ? 8.845 -6.227 21.337 1.00 30.21 377 GLY A O 1
ATOM 3053 N N . SER A 1 380 ? 6.705 -6.632 20.675 1.00 28.52 378 SER A N 1
ATOM 3054 C CA . SER A 1 380 ? 6.074 -6.059 21.855 1.00 28.79 378 SER A CA 1
ATOM 3055 C C . SER A 1 380 ? 5.379 -7.201 22.582 1.00 27.63 378 SER A C 1
ATOM 3056 O O . SER A 1 380 ? 4.642 -7.960 21.978 1.00 27.35 378 SER A O 1
ATOM 3059 N N . PRO A 1 381 ? 5.659 -7.366 23.876 1.00 28.05 379 PRO A N 1
ATOM 3060 C CA . PRO A 1 381 ? 5.130 -8.526 24.542 1.00 29.02 379 PRO A CA 1
ATOM 3061 C C . PRO A 1 381 ? 3.734 -8.294 25.101 1.00 28.27 379 PRO A C 1
ATOM 3062 O O . PRO A 1 381 ? 3.369 -7.151 25.423 1.00 27.97 379 PRO A O 1
ATOM 3066 N N . VAL A 1 382 ? 2.977 -9.373 25.237 1.00 27.41 380 VAL A N 1
ATOM 3067 C CA . VAL A 1 382 ? 1.669 -9.300 25.887 1.00 29.65 380 VAL A CA 1
ATOM 3068 C C . VAL A 1 382 ? 1.616 -10.288 27.055 1.00 28.08 380 VAL A C 1
ATOM 3069 O O . VAL A 1 382 ? 1.986 -11.473 26.911 1.00 26.93 380 VAL A O 1
ATOM 3073 N N . LEU A 1 383 ? 1.196 -9.770 28.212 1.00 25.53 381 LEU A N 1
ATOM 3074 C CA . LEU A 1 383 ? 1.004 -10.564 29.410 1.00 24.98 381 LEU A CA 1
ATOM 3075 C C . LEU A 1 383 ? -0.439 -10.950 29.480 1.00 23.22 381 LEU A C 1
ATOM 3076 O O . LEU A 1 383 ? -1.312 -10.130 29.232 1.00 23.04 381 LEU A O 1
ATOM 3081 N N . TYR A 1 384 ? -0.716 -12.197 29.824 1.00 22.23 382 TYR A N 1
ATOM 3082 C CA . TYR A 1 384 ? -2.096 -12.603 30.047 1.00 21.78 382 TYR A CA 1
ATOM 3083 C C . TYR A 1 384 ? -2.426 -12.365 31.518 1.00 21.98 382 TYR A C 1
ATOM 3084 O O . TYR A 1 384 ? -1.643 -12.722 32.385 1.00 21.96 382 TYR A O 1
ATOM 3093 N N . TYR A 1 385 ? -3.593 -11.784 31.796 1.00 23.39 383 TYR A N 1
ATOM 3094 C CA . TYR A 1 385 ? -3.872 -11.236 33.112 1.00 23.17 383 TYR A CA 1
ATOM 3095 C C . TYR A 1 385 ? -3.738 -12.351 34.126 1.00 24.47 383 TYR A C 1
ATOM 3096 O O . TYR A 1 385 ? -4.188 -13.481 33.905 1.00 25.93 383 TYR A O 1
ATOM 3105 N N . GLY A 1 386 ? -3.092 -12.039 35.232 1.00 24.49 384 GLY A N 1
ATOM 3106 C CA . GLY A 1 386 ? -2.918 -12.995 36.282 1.00 24.07 384 GLY A CA 1
ATOM 3107 C C . GLY A 1 386 ? -1.676 -13.858 36.168 1.00 24.02 384 GLY A C 1
ATOM 3108 O O . GLY A 1 386 ? -1.304 -14.484 37.155 1.00 24.37 384 GLY A O 1
ATOM 3109 N N . ASP A 1 387 ? -1.038 -13.929 35.002 1.00 22.87 385 ASP A N 1
ATOM 3110 C CA . ASP A 1 387 ? 0.182 -14.712 34.907 1.00 23.18 385 ASP A CA 1
ATOM 3111 C C . ASP A 1 387 ? 1.285 -14.046 35.694 1.00 23.05 385 ASP A C 1
ATOM 3112 O O . ASP A 1 387 ? 2.164 -14.743 36.177 1.00 23.24 385 ASP A O 1
ATOM 3117 N N . GLU A 1 388 ? 1.230 -12.725 35.859 1.00 23.96 386 GLU A N 1
ATOM 3118 C CA . GLU A 1 388 ? 2.235 -12.005 36.670 1.00 23.98 386 GLU A CA 1
ATOM 3119 C C . GLU A 1 388 ? 2.216 -12.334 38.180 1.00 24.19 386 GLU A C 1
ATOM 3120 O O . GLU A 1 388 ? 3.162 -12.006 38.905 1.00 25.06 386 GLU A O 1
ATOM 3126 N N . ILE A 1 389 ? 1.146 -12.959 38.665 1.00 24.54 387 ILE A N 1
ATOM 3127 C CA . ILE A 1 389 ? 1.122 -13.482 40.044 1.00 24.65 387 ILE A CA 1
ATOM 3128 C C . ILE A 1 389 ? 1.157 -15.007 40.088 1.00 24.81 387 ILE A C 1
ATOM 3129 O O . ILE A 1 389 ? 1.189 -15.572 41.171 1.00 25.32 387 ILE A O 1
ATOM 3134 N N . GLY A 1 390 ? 1.171 -15.669 38.930 1.00 23.65 388 GLY A N 1
ATOM 3135 C CA . GLY A 1 390 ? 1.274 -17.123 38.879 1.00 23.55 388 GLY A CA 1
ATOM 3136 C C . GLY A 1 390 ? -0.073 -17.810 39.047 1.00 24.23 388 GLY A C 1
ATOM 3137 O O . GLY A 1 390 ? -0.174 -18.840 39.671 1.00 20.35 388 GLY A O 1
ATOM 3138 N N . MET A 1 391 ? -1.132 -17.249 38.480 1.00 25.18 389 MET A N 1
ATOM 3139 C CA . MET A 1 391 ? -2.427 -17.915 38.598 1.00 25.12 389 MET A CA 1
ATOM 3140 C C . MET A 1 391 ? -2.416 -19.296 37.969 1.00 23.93 389 MET A C 1
ATOM 3141 O O . MET A 1 391 ? -1.659 -19.565 37.029 1.00 24.51 389 MET A O 1
ATOM 3146 N N . GLY A 1 392 ? -3.274 -20.158 38.497 1.00 23.46 390 GLY A N 1
ATOM 3147 C CA . GLY A 1 392 ? -3.536 -21.460 37.923 1.00 24.43 390 GLY A CA 1
ATOM 3148 C C . GLY A 1 392 ? -4.801 -21.507 37.082 1.00 25.53 390 GLY A C 1
ATOM 3149 O O . GLY A 1 392 ? -5.279 -20.473 36.564 1.00 27.09 390 GLY A O 1
ATOM 3150 N N . ASP A 1 393 ? -5.337 -22.715 36.935 1.00 25.15 391 ASP A N 1
ATOM 3151 C CA . ASP A 1 393 ? -6.537 -22.935 36.155 1.00 26.20 391 ASP A CA 1
ATOM 3152 C C . ASP A 1 393 ? -7.565 -23.807 36.878 1.00 26.49 391 ASP A C 1
ATOM 3153 O O . ASP A 1 393 ? -7.284 -24.381 37.922 1.00 25.45 391 ASP A O 1
ATOM 3158 N N . ASP A 1 394 ? -8.761 -23.892 36.300 1.00 25.71 392 ASP A N 1
ATOM 3159 C CA . ASP A 1 394 ? -9.797 -24.748 36.813 1.00 26.27 392 ASP A CA 1
ATOM 3160 C C . ASP A 1 394 ? -10.367 -25.572 35.665 1.00 27.52 392 ASP A C 1
ATOM 3161 O O . ASP A 1 394 ? -11.354 -25.200 35.027 1.00 26.90 392 ASP A O 1
ATOM 3166 N N . LEU A 1 395 ? -9.748 -26.720 35.430 1.00 29.51 393 LEU A N 1
ATOM 3167 C CA . LEU A 1 395 ? -10.165 -27.622 34.339 1.00 31.52 393 LEU A CA 1
ATOM 3168 C C . LEU A 1 395 ? -11.506 -28.324 34.568 1.00 29.50 393 LEU A C 1
ATOM 3169 O O . LEU A 1 395 ? -11.977 -29.034 33.691 1.00 29.62 393 LEU A O 1
ATOM 3174 N N . GLY A 1 396 ? -12.130 -28.100 35.725 1.00 30.54 394 GLY A N 1
ATOM 3175 C CA . GLY A 1 396 ? -13.556 -28.451 35.910 1.00 29.52 394 GLY A CA 1
ATOM 3176 C C . GLY A 1 396 ? -14.536 -27.574 35.123 1.00 28.41 394 GLY A C 1
ATOM 3177 O O . GLY A 1 396 ? -15.688 -27.946 34.938 1.00 32.49 394 GLY A O 1
ATOM 3178 N N . LEU A 1 397 ? -14.105 -26.391 34.699 1.00 26.65 395 LEU A N 1
ATOM 3179 C CA . LEU A 1 397 ? -14.939 -25.518 33.912 1.00 27.22 395 LEU A CA 1
ATOM 3180 C C . LEU A 1 397 ? -14.872 -25.922 32.465 1.00 27.04 395 LEU A C 1
ATOM 3181 O O . LEU A 1 397 ? -13.827 -26.393 31.990 1.00 26.80 395 LEU A O 1
ATOM 3186 N N . PRO A 1 398 ? -15.982 -25.709 31.740 1.00 28.21 396 PRO A N 1
ATOM 3187 C CA . PRO A 1 398 ? -16.070 -26.160 30.346 1.00 27.16 396 PRO A CA 1
ATOM 3188 C C . PRO A 1 398 ? -15.294 -25.306 29.374 1.00 26.52 396 PRO A C 1
ATOM 3189 O O . PRO A 1 398 ? -14.888 -24.179 29.678 1.00 26.93 396 PRO A O 1
ATOM 3193 N N . ASP A 1 399 ? -15.083 -25.873 28.199 1.00 25.46 397 ASP A N 1
ATOM 3194 C CA . ASP A 1 399 ? -14.433 -25.195 27.104 1.00 25.80 397 ASP A CA 1
ATOM 3195 C C . ASP A 1 399 ? -13.068 -24.626 27.541 1.00 25.47 397 ASP A C 1
ATOM 3196 O O . ASP A 1 399 ? -12.249 -25.371 28.096 1.00 26.85 397 ASP A O 1
ATOM 3201 N N . ARG A 1 400 ? -12.795 -23.356 27.261 1.00 23.91 398 ARG A N 1
ATOM 3202 C CA . ARG A 1 400 ? -11.532 -22.738 27.637 1.00 23.12 398 ARG A CA 1
ATOM 3203 C C . ARG A 1 400 ? -11.695 -21.830 28.837 1.00 21.96 398 ARG A C 1
ATOM 3204 O O . ARG A 1 400 ? -10.826 -21.067 29.148 1.00 23.19 398 ARG A O 1
ATOM 3212 N N . ASN A 1 401 ? -12.806 -21.954 29.533 1.00 23.58 399 ASN A N 1
ATOM 3213 C CA . ASN A 1 401 ? -13.122 -21.095 30.657 1.00 25.38 399 ASN A CA 1
ATOM 3214 C C . ASN A 1 401 ? -12.229 -21.283 31.882 1.00 26.03 399 ASN A C 1
ATOM 3215 O O . ASN A 1 401 ? -12.123 -20.371 32.711 1.00 24.12 399 ASN A O 1
ATOM 3220 N N . GLY A 1 402 ? -11.639 -22.473 32.004 1.00 22.69 400 GLY A N 1
ATOM 3221 C CA . GLY A 1 402 ? -10.704 -22.757 33.090 1.00 24.38 400 GLY A CA 1
ATOM 3222 C C . GLY A 1 402 ? -9.434 -21.925 33.162 1.00 22.52 400 GLY A C 1
ATOM 3223 O O . GLY A 1 402 ? -8.784 -21.918 34.185 1.00 25.40 400 GLY A O 1
ATOM 3224 N N . VAL A 1 403 ? -9.084 -21.223 32.095 1.00 23.46 401 VAL A N 1
ATOM 3225 C CA . VAL A 1 403 ? -7.989 -20.223 32.133 1.00 23.57 401 VAL A CA 1
ATOM 3226 C C . VAL A 1 403 ? -8.466 -18.756 32.289 1.00 22.94 401 VAL A C 1
ATOM 3227 O O . VAL A 1 403 ? -7.665 -17.824 32.224 1.00 21.32 401 VAL A O 1
ATOM 3231 N N . ARG A 1 404 ? -9.760 -18.583 32.550 1.00 23.00 402 ARG A N 1
ATOM 3232 C CA . ARG A 1 404 ? -10.406 -17.284 32.577 1.00 23.92 402 ARG A CA 1
ATOM 3233 C C . ARG A 1 404 ? -11.070 -16.998 33.915 1.00 25.31 402 ARG A C 1
ATOM 3234 O O . ARG A 1 404 ? -12.023 -16.189 33.984 1.00 25.32 402 ARG A O 1
ATOM 3242 N N . THR A 1 405 ? -10.588 -17.665 34.971 1.00 23.91 403 THR A N 1
ATOM 3243 C CA . THR A 1 405 ? -11.136 -17.473 36.310 1.00 23.71 403 THR A CA 1
ATOM 3244 C C . THR A 1 405 ? -10.794 -16.046 36.765 1.00 23.24 403 THR A C 1
ATOM 3245 O O . THR A 1 405 ? -9.867 -15.414 36.219 1.00 24.07 403 THR A O 1
ATOM 3249 N N . PRO A 1 406 ? -11.566 -15.507 37.730 1.00 23.76 404 PRO A N 1
ATOM 3250 C CA . PRO A 1 406 ? -11.367 -14.153 38.232 1.00 22.88 404 PRO A CA 1
ATOM 3251 C C . PRO A 1 406 ? -9.952 -13.836 38.704 1.00 22.57 404 PRO A C 1
ATOM 3252 O O . PRO A 1 406 ? -9.303 -14.637 39.363 1.00 23.57 404 PRO A O 1
ATOM 3256 N N . MET A 1 407 ? -9.517 -12.627 38.408 1.00 23.01 405 MET A N 1
ATOM 3257 C CA . MET A 1 407 ? -8.267 -12.115 38.907 1.00 22.84 405 MET A CA 1
ATOM 3258 C C . MET A 1 407 ? -8.238 -12.188 40.456 1.00 23.16 405 MET A C 1
ATOM 3259 O O . MET A 1 407 ? -9.270 -11.997 41.135 1.00 23.45 405 MET A O 1
ATOM 3264 N N . GLN A 1 408 ? -7.057 -12.466 41.005 1.00 23.08 406 GLN A N 1
ATOM 3265 C CA . GLN A 1 408 ? -6.905 -12.759 42.435 1.00 22.19 406 GLN A CA 1
ATOM 3266 C C . GLN A 1 408 ? -6.170 -11.621 43.124 1.00 22.77 406 GLN A C 1
ATOM 3267 O O . GLN A 1 408 ? -4.935 -11.557 43.155 1.00 23.17 406 GLN A O 1
ATOM 3273 N N . TRP A 1 409 ? -6.964 -10.711 43.674 1.00 22.15 407 TRP A N 1
ATOM 3274 C CA . TRP A 1 409 ? -6.469 -9.450 44.188 1.00 24.32 407 TRP A CA 1
ATOM 3275 C C . TRP A 1 409 ? -5.984 -9.554 45.618 1.00 24.14 407 TRP A C 1
ATOM 3276 O O . TRP A 1 409 ? -5.004 -8.909 46.001 1.00 23.04 407 TRP A O 1
ATOM 3287 N N . ASN A 1 410 ? -6.655 -10.389 46.397 1.00 23.92 408 ASN A N 1
ATOM 3288 C CA . ASN A 1 410 ? -6.291 -10.534 47.789 1.00 24.86 408 ASN A CA 1
ATOM 3289 C C . ASN A 1 410 ? -6.893 -11.811 48.344 1.00 23.89 408 ASN A C 1
ATOM 3290 O O . ASN A 1 410 ? -7.483 -12.591 47.590 1.00 25.19 408 ASN A O 1
ATOM 3295 N N . ALA A 1 411 ? -6.754 -12.036 49.645 1.00 23.70 409 ALA A N 1
ATOM 3296 C CA . ALA A 1 411 ? -7.221 -13.279 50.270 1.00 24.76 409 ALA A CA 1
ATOM 3297 C C . ALA A 1 411 ? -8.621 -13.155 50.830 1.00 24.36 409 ALA A C 1
ATOM 3298 O O . ALA A 1 411 ? -9.115 -14.093 51.416 1.00 24.98 409 ALA A O 1
ATOM 3300 N N . GLY A 1 412 ? -9.266 -12.012 50.635 1.00 26.46 410 GLY A N 1
ATOM 3301 C CA . GLY A 1 412 ? -10.606 -11.767 51.168 1.00 25.51 410 GLY A CA 1
ATOM 3302 C C . GLY A 1 412 ? -11.660 -12.423 50.296 1.00 26.11 410 GLY A C 1
ATOM 3303 O O . GLY A 1 412 ? -11.334 -13.233 49.430 1.00 27.88 410 GLY A O 1
ATOM 3304 N N . THR A 1 413 ? -12.924 -12.087 50.539 1.00 26.50 411 THR A N 1
ATOM 3305 C CA . THR A 1 413 ? -14.058 -12.686 49.829 1.00 26.15 411 THR A CA 1
ATOM 3306 C C . THR A 1 413 ? -13.751 -12.838 48.334 1.00 24.85 411 THR A C 1
ATOM 3307 O O . THR A 1 413 ? -13.405 -11.854 47.676 1.00 25.24 411 THR A O 1
ATOM 3311 N N . SER A 1 414 ? -13.846 -14.063 47.811 1.00 22.86 412 SER A N 1
ATOM 3312 C CA . SER A 1 414 ? -13.699 -14.322 46.361 1.00 23.18 412 SER A CA 1
ATOM 3313 C C . SER A 1 414 ? -12.395 -13.775 45.742 1.00 23.27 412 SER A C 1
ATOM 3314 O O . SER A 1 414 ? -12.365 -13.374 44.585 1.00 23.85 412 SER A O 1
ATOM 3317 N N . GLY A 1 415 ? -11.321 -13.770 46.531 1.00 23.99 413 GLY A N 1
ATOM 3318 C CA . GLY A 1 415 ? -10.037 -13.275 46.069 1.00 23.79 413 GLY A CA 1
ATOM 3319 C C . GLY A 1 415 ? -10.024 -11.782 45.808 1.00 25.18 413 GLY A C 1
ATOM 3320 O O . GLY A 1 415 ? -9.138 -11.297 45.111 1.00 25.23 413 GLY A O 1
ATOM 3321 N N . GLY A 1 416 ? -10.983 -11.039 46.382 1.00 25.26 414 GLY A N 1
ATOM 3322 C CA . GLY A 1 416 ? -11.044 -9.605 46.172 1.00 25.44 414 GLY A CA 1
ATOM 3323 C C . GLY A 1 416 ? -11.701 -9.223 44.842 1.00 26.59 414 GLY A C 1
ATOM 3324 O O . GLY A 1 416 ? -11.934 -8.033 44.576 1.00 26.12 414 GLY A O 1
ATOM 3325 N N . PHE A 1 417 ? -11.985 -10.217 43.997 1.00 24.77 415 PHE A N 1
ATOM 3326 C CA . PHE A 1 417 ? -12.659 -9.981 42.728 1.00 24.84 415 PHE A CA 1
ATOM 3327 C C . PHE A 1 417 ? -14.057 -9.421 42.897 1.00 25.57 415 PHE A C 1
ATOM 3328 O O . PHE A 1 417 ? -14.504 -8.624 42.063 1.00 25.24 415 PHE A O 1
ATOM 3336 N N . SER A 1 418 ? -14.738 -9.844 43.963 1.00 24.70 416 SER A N 1
ATOM 3337 C CA . SER A 1 418 ? -16.113 -9.455 44.204 1.00 24.69 416 SER A CA 1
ATOM 3338 C C . SER A 1 418 ? -16.473 -9.626 45.656 1.00 25.81 416 SER A C 1
ATOM 3339 O O . SER A 1 418 ? -15.906 -10.490 46.336 1.00 26.58 416 SER A O 1
ATOM 3342 N N . THR A 1 419 ? -17.449 -8.845 46.126 1.00 26.49 417 THR A N 1
ATOM 3343 C CA . THR A 1 419 ? -18.031 -9.068 47.439 1.00 28.35 417 THR A CA 1
ATOM 3344 C C . THR A 1 419 ? -19.059 -10.197 47.449 1.00 29.47 417 THR A C 1
ATOM 3345 O O . THR A 1 419 ? -19.489 -10.616 48.517 1.00 30.44 417 THR A O 1
ATOM 3349 N N . ALA A 1 420 ? -19.469 -10.674 46.283 1.00 29.26 418 ALA A N 1
ATOM 3350 C CA . ALA A 1 420 ? -20.323 -11.834 46.223 1.00 29.25 418 ALA A CA 1
ATOM 3351 C C . ALA A 1 420 ? -19.480 -13.084 46.490 1.00 30.81 418 ALA A C 1
ATOM 3352 O O . ALA A 1 420 ? -18.268 -13.143 46.177 1.00 28.07 418 ALA A O 1
ATOM 3354 N N . GLN A 1 421 ? -20.133 -14.082 47.076 1.00 32.06 419 GLN A N 1
ATOM 3355 C CA . GLN A 1 421 ? -19.494 -15.372 47.391 1.00 32.29 419 GLN A CA 1
ATOM 3356 C C . GLN A 1 421 ? -18.936 -16.059 46.134 1.00 29.68 419 GLN A C 1
ATOM 3357 O O . GLN A 1 421 ? -19.450 -15.851 45.030 1.00 28.98 419 GLN A O 1
ATOM 3363 N N . PRO A 1 422 ? -17.895 -16.882 46.295 1.00 28.36 420 PRO A N 1
ATOM 3364 C CA . PRO A 1 422 ? -17.286 -17.581 45.162 1.00 28.31 420 PRO A CA 1
ATOM 3365 C C . PRO A 1 422 ? -18.258 -18.245 44.211 1.00 27.21 420 PRO A C 1
ATOM 3366 O O . PRO A 1 422 ? -18.121 -18.103 42.996 1.00 25.99 420 PRO A O 1
ATOM 3370 N N . SER A 1 423 ? -19.246 -18.943 44.752 1.00 28.18 421 SER A N 1
ATOM 3371 C CA . SER A 1 423 ? -20.183 -19.711 43.932 1.00 31.66 421 SER A CA 1
ATOM 3372 C C . SER A 1 423 ? -21.198 -18.864 43.191 1.00 32.19 421 SER A C 1
ATOM 3373 O O . SER A 1 423 ? -21.951 -19.401 42.388 1.00 35.02 421 SER A O 1
ATOM 3376 N N . ASP A 1 424 ? -21.248 -17.569 43.490 1.00 31.07 422 ASP A N 1
ATOM 3377 C CA . ASP A 1 424 ? -22.049 -16.622 42.727 1.00 32.00 422 ASP A CA 1
ATOM 3378 C C . ASP A 1 424 ? -21.221 -15.853 41.708 1.00 32.26 422 ASP A C 1
ATOM 3379 O O . ASP A 1 424 ? -21.762 -15.018 41.017 1.00 28.51 422 ASP A O 1
ATOM 3384 N N . CYS A 1 425 ? -19.921 -16.123 41.607 1.00 30.65 423 CYS A N 1
ATOM 3385 C CA . CYS A 1 425 ? -19.114 -15.430 40.604 1.00 30.40 423 CYS A CA 1
ATOM 3386 C C . CYS A 1 425 ? -19.344 -16.033 39.216 1.00 27.84 423 CYS A C 1
ATOM 3387 O O . CYS A 1 425 ? -19.647 -17.204 39.084 1.00 27.21 423 CYS A O 1
ATOM 3390 N N . PHE A 1 426 ? -19.240 -15.202 38.190 1.00 27.72 424 PHE A N 1
ATOM 3391 C CA . PHE A 1 426 ? -19.498 -15.637 36.830 1.00 27.38 424 PHE A CA 1
ATOM 3392 C C . PHE A 1 426 ? -18.682 -16.901 36.526 1.00 27.64 424 PHE A C 1
ATOM 3393 O O . PHE A 1 426 ? -19.218 -17.876 36.008 1.00 26.01 424 PHE A O 1
ATOM 3401 N N . PHE A 1 427 ? -17.387 -16.861 36.811 1.00 26.92 425 PHE A N 1
ATOM 3402 C CA . PHE A 1 427 ? -16.600 -18.088 36.918 1.00 27.42 425 PHE A CA 1
ATOM 3403 C C . PHE A 1 427 ? -16.055 -18.127 38.336 1.00 28.94 425 PHE A C 1
ATOM 3404 O O . PHE A 1 427 ? -15.742 -17.053 38.913 1.00 28.03 425 PHE A O 1
ATOM 3412 N N . PRO A 1 428 ? -15.946 -19.348 38.909 1.00 27.61 426 PRO A N 1
ATOM 3413 C CA . PRO A 1 428 ? -15.511 -19.453 40.296 1.00 28.91 426 PRO A CA 1
ATOM 3414 C C . PRO A 1 428 ? -14.004 -19.117 40.504 1.00 27.76 426 PRO A C 1
ATOM 3415 O O . PRO A 1 428 ? -13.124 -19.638 39.801 1.00 26.54 426 PRO A O 1
ATOM 3419 N N . PRO A 1 429 ? -13.723 -18.235 41.461 1.00 27.24 427 PRO A N 1
ATOM 3420 C CA . PRO A 1 429 ? -12.342 -17.910 41.764 1.00 28.37 427 PRO A CA 1
ATOM 3421 C C . PRO A 1 429 ? -11.571 -19.136 42.307 1.00 27.43 427 PRO A C 1
ATOM 3422 O O . PRO A 1 429 ? -12.114 -19.936 43.084 1.00 25.38 427 PRO A O 1
ATOM 3426 N N . ILE A 1 430 ? -10.337 -19.316 41.840 1.00 26.18 428 ILE A N 1
ATOM 3427 C CA . ILE A 1 430 ? -9.613 -20.527 42.183 1.00 25.39 428 ILE A CA 1
ATOM 3428 C C . ILE A 1 430 ? -9.332 -20.576 43.703 1.00 26.14 428 ILE A C 1
ATOM 3429 O O . ILE A 1 430 ? -8.849 -19.597 44.283 1.00 22.88 428 ILE A O 1
ATOM 3434 N N . GLN A 1 431 ? -9.650 -21.712 44.334 1.00 25.42 429 GLN A N 1
ATOM 3435 C CA . GLN A 1 431 ? -9.398 -21.871 45.745 1.00 27.01 429 GLN A CA 1
ATOM 3436 C C . GLN A 1 431 ? -8.526 -23.042 46.123 1.00 29.04 429 GLN A C 1
ATOM 3437 O O . GLN A 1 431 ? -8.436 -23.332 47.302 1.00 29.78 429 GLN A O 1
ATOM 3443 N N . ASP A 1 432 ? -7.891 -23.731 45.178 1.00 29.30 430 ASP A N 1
ATOM 3444 C CA . ASP A 1 432 ? -7.149 -24.938 45.554 1.00 29.42 430 ASP A CA 1
ATOM 3445 C C . ASP A 1 432 ? -5.875 -24.587 46.358 1.00 28.38 430 ASP A C 1
ATOM 3446 O O . ASP A 1 432 ? -5.399 -23.453 46.338 1.00 28.37 430 ASP A O 1
ATOM 3451 N N . PRO A 1 433 ? -5.312 -25.567 47.073 1.00 29.80 431 PRO A N 1
ATOM 3452 C CA . PRO A 1 433 ? -4.177 -25.229 47.970 1.00 27.49 431 PRO A CA 1
ATOM 3453 C C . PRO A 1 433 ? -2.921 -24.702 47.279 1.00 28.76 431 PRO A C 1
ATOM 3454 O O . PRO A 1 433 ? -2.068 -24.082 47.941 1.00 26.95 431 PRO A O 1
ATOM 3458 N N . VAL A 1 434 ? -2.781 -24.944 45.974 1.00 27.04 432 VAL A N 1
ATOM 3459 C CA . VAL A 1 434 ? -1.562 -24.542 45.270 1.00 27.02 432 VAL A CA 1
ATOM 3460 C C . VAL A 1 434 ? -1.743 -23.163 44.669 1.00 28.81 432 VAL A C 1
ATOM 3461 O O . VAL A 1 434 ? -0.901 -22.269 44.876 1.00 27.94 432 VAL A O 1
ATOM 3465 N N . TYR A 1 435 ? -2.857 -22.981 43.957 1.00 25.78 433 TYR A N 1
ATOM 3466 C CA . TYR A 1 435 ? -3.064 -21.765 43.165 1.00 25.59 433 TYR A CA 1
ATOM 3467 C C . TYR A 1 435 ? -4.171 -20.840 43.685 1.00 24.98 433 TYR A C 1
ATOM 3468 O O . TYR A 1 435 ? -4.380 -19.754 43.139 1.00 23.58 433 TYR A O 1
ATOM 3477 N N . GLY A 1 436 ? -4.860 -21.258 44.746 1.00 25.96 434 GLY A N 1
ATOM 3478 C CA . GLY A 1 436 ? -6.020 -20.512 45.255 1.00 25.74 434 GLY A CA 1
ATOM 3479 C C . GLY A 1 436 ? -5.662 -19.116 45.727 1.00 25.94 434 GLY A C 1
ATOM 3480 O O . GLY A 1 436 ? -4.487 -18.830 45.986 1.00 25.67 434 GLY A O 1
ATOM 3481 N N . PHE A 1 437 ? -6.670 -18.241 45.818 1.00 25.62 435 PHE A N 1
ATOM 3482 C CA . PHE A 1 437 ? -6.430 -16.857 46.217 1.00 24.85 435 PHE A CA 1
ATOM 3483 C C . PHE A 1 437 ? -5.854 -16.748 47.631 1.00 25.26 435 PHE A C 1
ATOM 3484 O O . PHE A 1 437 ? -5.208 -15.761 47.954 1.00 26.52 435 PHE A O 1
ATOM 3492 N N . GLY A 1 438 ? -6.033 -17.784 48.445 1.00 25.50 436 GLY A N 1
ATOM 3493 C CA . GLY A 1 438 ? -5.400 -17.831 49.771 1.00 27.02 436 GLY A CA 1
ATOM 3494 C C . GLY A 1 438 ? -3.896 -17.708 49.683 1.00 26.67 436 GLY A C 1
ATOM 3495 O O . GLY A 1 438 ? -3.280 -17.120 50.542 1.00 28.67 436 GLY A O 1
ATOM 3496 N N . ARG A 1 439 ? -3.327 -18.265 48.623 1.00 26.09 437 ARG A N 1
ATOM 3497 C CA . ARG A 1 439 ? -1.904 -18.374 48.454 1.00 27.06 437 ARG A CA 1
ATOM 3498 C C . ARG A 1 439 ? -1.360 -17.499 47.340 1.00 25.49 437 ARG A C 1
ATOM 3499 O O . ARG A 1 439 ? -0.261 -17.002 47.458 1.00 27.79 437 ARG A O 1
ATOM 3507 N N . VAL A 1 440 ? -2.119 -17.317 46.274 1.00 23.78 438 VAL A N 1
ATOM 3508 C CA . VAL A 1 440 ? -1.707 -16.499 45.134 1.00 23.55 438 VAL A CA 1
ATOM 3509 C C . VAL A 1 440 ? -2.632 -15.265 44.973 1.00 22.85 438 VAL A C 1
ATOM 3510 O O . VAL A 1 440 ? -3.799 -15.380 44.547 1.00 20.79 438 VAL A O 1
ATOM 3514 N N . ASN A 1 441 ? -2.129 -14.092 45.330 1.00 21.79 439 ASN A N 1
ATOM 3515 C CA . ASN A 1 441 ? -2.921 -12.868 45.220 1.00 21.74 439 ASN A CA 1
ATOM 3516 C C . ASN A 1 441 ? -2.051 -11.671 45.224 1.00 22.10 439 ASN A C 1
ATOM 3517 O O . ASN A 1 441 ? -0.944 -11.689 45.774 1.00 20.55 439 ASN A O 1
ATOM 3522 N N . VAL A 1 442 ? -2.558 -10.622 44.590 1.00 23.30 440 VAL A N 1
ATOM 3523 C CA . VAL A 1 442 ? -1.775 -9.435 44.313 1.00 23.82 440 VAL A CA 1
ATOM 3524 C C . VAL A 1 442 ? -1.255 -8.845 45.621 1.00 25.55 440 VAL A C 1
ATOM 3525 O O . VAL A 1 442 ? -0.048 -8.488 45.753 1.00 24.28 440 VAL A O 1
ATOM 3529 N N . GLN A 1 443 ? -2.155 -8.754 46.592 1.00 25.81 441 GLN A N 1
ATOM 3530 C CA . GLN A 1 443 ? -1.833 -8.059 47.842 1.00 29.53 441 GLN A CA 1
ATOM 3531 C C . GLN A 1 443 ? -0.655 -8.712 48.582 1.00 28.58 441 GLN A C 1
ATOM 3532 O O . GLN A 1 443 ? 0.283 -8.029 48.996 1.00 29.45 441 GLN A O 1
ATOM 3538 N N . SER A 1 444 ? -0.690 -10.030 48.707 1.00 27.97 442 SER A N 1
ATOM 3539 C CA . SER A 1 444 ? 0.445 -10.768 49.262 1.00 29.14 442 SER A CA 1
ATOM 3540 C C . SER A 1 444 ? 1.727 -10.428 48.514 1.00 28.58 442 SER A C 1
ATOM 3541 O O . SER A 1 444 ? 2.769 -10.185 49.119 1.00 27.24 442 SER A O 1
ATOM 3544 N N . GLN A 1 445 ? 1.649 -10.432 47.183 1.00 26.84 443 GLN A N 1
ATOM 3545 C CA . GLN A 1 445 ? 2.840 -10.222 46.364 1.00 27.16 443 GLN A CA 1
ATOM 3546 C C . GLN A 1 445 ? 3.328 -8.779 46.359 1.00 25.80 443 GLN A C 1
ATOM 3547 O O . GLN A 1 445 ? 4.498 -8.520 46.074 1.00 27.40 443 GLN A O 1
ATOM 3553 N N . LEU A 1 446 ? 2.450 -7.851 46.697 1.00 26.85 444 LEU A N 1
ATOM 3554 C CA . LEU A 1 446 ? 2.862 -6.459 46.908 1.00 28.96 444 LEU A CA 1
ATOM 3555 C C . LEU A 1 446 ? 3.633 -6.327 48.202 1.00 29.48 444 LEU A C 1
ATOM 3556 O O . LEU A 1 446 ? 4.480 -5.483 48.308 1.00 31.06 444 LEU A O 1
ATOM 3561 N N . GLN A 1 447 ? 3.344 -7.158 49.186 1.00 30.87 445 GLN A N 1
ATOM 3562 C CA . GLN A 1 447 ? 4.093 -7.134 50.452 1.00 32.18 445 GLN A CA 1
ATOM 3563 C C . GLN A 1 447 ? 5.294 -8.076 50.526 1.00 32.47 445 GLN A C 1
ATOM 3564 O O . GLN A 1 447 ? 6.197 -7.860 51.308 1.00 33.54 445 GLN A O 1
ATOM 3570 N N . ASP A 1 448 ? 5.307 -9.117 49.711 1.00 29.79 446 ASP A N 1
ATOM 3571 C CA . ASP A 1 448 ? 6.421 -10.042 49.678 1.00 29.52 446 ASP A CA 1
ATOM 3572 C C . ASP A 1 448 ? 7.520 -9.461 48.814 1.00 27.35 446 ASP A C 1
ATOM 3573 O O . ASP A 1 448 ? 7.310 -9.305 47.623 1.00 26.06 446 ASP A O 1
ATOM 3578 N N . PRO A 1 449 ? 8.709 -9.184 49.391 1.00 27.05 447 PRO A N 1
ATOM 3579 C CA . PRO A 1 449 ? 9.762 -8.538 48.625 1.00 26.97 447 PRO A CA 1
ATOM 3580 C C . PRO A 1 449 ? 10.211 -9.343 47.442 1.00 27.77 447 PRO A C 1
ATOM 3581 O O . PRO A 1 449 ? 10.696 -8.754 46.501 1.00 31.81 447 PRO A O 1
ATOM 3585 N N . SER A 1 450 ? 10.066 -10.671 47.472 1.00 25.27 448 SER A N 1
ATOM 3586 C CA . SER A 1 450 ? 10.622 -11.498 46.405 1.00 25.84 448 SER A CA 1
ATOM 3587 C C . SER A 1 450 ? 9.571 -12.168 45.536 1.00 25.66 448 SER A C 1
ATOM 3588 O O . SER A 1 450 ? 9.837 -13.221 44.953 1.00 24.81 448 SER A O 1
ATOM 3591 N N . SER A 1 451 ? 8.378 -11.563 45.455 1.00 25.66 449 SER A N 1
ATOM 3592 C CA . SER A 1 451 ? 7.252 -12.164 44.754 1.00 24.94 449 SER A CA 1
ATOM 3593 C C . SER A 1 451 ? 7.445 -12.138 43.249 1.00 24.99 449 SER A C 1
ATOM 3594 O O . SER A 1 451 ? 8.207 -11.346 42.732 1.00 24.61 449 SER A O 1
ATOM 3597 N N . LEU A 1 452 ? 6.665 -12.966 42.562 1.00 24.09 450 LEU A N 1
ATOM 3598 C CA . LEU A 1 452 ? 6.630 -12.993 41.119 1.00 23.80 450 LEU A CA 1
ATOM 3599 C C . LEU A 1 452 ? 6.122 -11.668 40.519 1.00 23.75 450 LEU A C 1
ATOM 3600 O O . LEU A 1 452 ? 6.606 -11.204 39.491 1.00 23.54 450 LEU A O 1
ATOM 3605 N N . LEU A 1 453 ? 5.151 -11.058 41.183 1.00 25.80 451 LEU A N 1
ATOM 3606 C CA . LEU A 1 453 ? 4.623 -9.771 40.772 1.00 25.48 451 LEU A CA 1
ATOM 3607 C C . LEU A 1 453 ? 5.728 -8.745 40.720 1.00 25.54 451 LEU A C 1
ATOM 3608 O O . LEU A 1 453 ? 5.930 -8.092 39.708 1.00 24.43 451 LEU A O 1
ATOM 3613 N N . LYS A 1 454 ? 6.465 -8.655 41.819 1.00 25.83 452 LYS A N 1
ATOM 3614 C CA . LYS A 1 454 ? 7.623 -7.781 41.911 1.00 28.70 452 LYS A CA 1
ATOM 3615 C C . LYS A 1 454 ? 8.653 -8.114 40.865 1.00 25.25 452 LYS A C 1
ATOM 3616 O O . LYS A 1 454 ? 9.274 -7.225 40.305 1.00 24.58 452 LYS A O 1
ATOM 3622 N N . TRP A 1 455 ? 8.892 -9.403 40.659 1.00 24.44 453 TRP A N 1
ATOM 3623 C CA . TRP A 1 455 ? 9.916 -9.814 39.713 1.00 24.59 453 TRP A CA 1
ATOM 3624 C C . TRP A 1 455 ? 9.544 -9.350 38.316 1.00 25.89 453 TRP A C 1
ATOM 3625 O O . TRP A 1 455 ? 10.396 -8.881 37.576 1.00 25.37 453 TRP A O 1
ATOM 3636 N N . THR A 1 456 ? 8.258 -9.471 37.975 1.00 27.01 454 THR A N 1
ATOM 3637 C CA . THR A 1 456 ? 7.766 -9.128 36.638 1.00 26.17 454 THR A CA 1
ATOM 3638 C C . THR A 1 456 ? 7.845 -7.623 36.404 1.00 26.93 454 THR A C 1
ATOM 3639 O O . THR A 1 456 ? 8.252 -7.199 35.329 1.00 25.84 454 THR A O 1
ATOM 3643 N N . ALA A 1 457 ? 7.417 -6.815 37.387 1.00 25.54 455 ALA A N 1
ATOM 3644 C CA . ALA A 1 457 ? 7.506 -5.351 37.254 1.00 25.28 455 ALA A CA 1
ATOM 3645 C C . ALA A 1 457 ? 8.973 -4.925 37.102 1.00 26.00 455 ALA A C 1
ATOM 3646 O O . ALA A 1 457 ? 9.309 -4.030 36.309 1.00 25.24 455 ALA A O 1
ATOM 3648 N N . ARG A 1 458 ? 9.853 -5.585 37.846 1.00 24.72 456 ARG A N 1
ATOM 3649 C CA . ARG A 1 458 ? 11.269 -5.262 37.772 1.00 25.68 456 ARG A CA 1
ATOM 3650 C C . ARG A 1 458 ? 11.845 -5.658 36.406 1.00 26.15 456 ARG A C 1
ATOM 3651 O O . ARG A 1 458 ? 12.549 -4.877 35.776 1.00 28.09 456 ARG A O 1
ATOM 3659 N N . GLN A 1 459 ? 11.499 -6.845 35.924 1.00 25.35 457 GLN A N 1
ATOM 3660 C CA . GLN A 1 459 ? 11.988 -7.297 34.638 1.00 26.65 457 GLN A CA 1
ATOM 3661 C C . GLN A 1 459 ? 11.496 -6.372 33.508 1.00 26.57 457 GLN A C 1
ATOM 3662 O O . GLN A 1 459 ? 12.266 -6.049 32.611 1.00 25.37 457 GLN A O 1
ATOM 3668 N N . LEU A 1 460 ? 10.241 -5.918 33.568 1.00 24.98 458 LEU A N 1
ATOM 3669 C CA . LEU A 1 460 ? 9.754 -4.897 32.627 1.00 26.00 458 LEU A CA 1
ATOM 3670 C C . LEU A 1 460 ? 10.554 -3.578 32.710 1.00 28.66 458 LEU A C 1
ATOM 3671 O O . LEU A 1 460 ? 10.919 -2.970 31.684 1.00 28.08 458 LEU A O 1
ATOM 3676 N N . GLU A 1 461 ? 10.851 -3.148 33.931 1.00 31.11 459 GLU A N 1
ATOM 3677 C CA . GLU A 1 461 ? 11.614 -1.913 34.124 1.00 33.66 459 GLU A CA 1
ATOM 3678 C C . GLU A 1 461 ? 13.007 -2.055 33.513 1.00 32.24 459 GLU A C 1
ATOM 3679 O O . GLU A 1 461 ? 13.527 -1.119 32.906 1.00 30.09 459 GLU A O 1
ATOM 3685 N N . LEU A 1 462 ? 13.567 -3.254 33.626 1.00 31.72 460 LEU A N 1
ATOM 3686 C CA . LEU A 1 462 ? 14.846 -3.560 33.046 1.00 31.18 460 LEU A CA 1
ATOM 3687 C C . LEU A 1 462 ? 14.740 -3.563 31.521 1.00 32.42 460 LEU A C 1
ATOM 3688 O O . LEU A 1 462 ? 15.551 -2.934 30.832 1.00 30.79 460 LEU A O 1
ATOM 3693 N N . ARG A 1 463 ? 13.730 -4.237 30.983 1.00 30.10 461 ARG A N 1
ATOM 3694 C CA . ARG A 1 463 ? 13.465 -4.143 29.551 1.00 28.99 461 ARG A CA 1
ATOM 3695 C C . ARG A 1 463 ? 13.337 -2.685 29.079 1.00 29.06 461 ARG A C 1
ATOM 3696 O O . ARG A 1 463 ? 14.009 -2.285 28.137 1.00 26.70 461 ARG A O 1
ATOM 3704 N N . ARG A 1 464 ? 12.480 -1.913 29.743 1.00 30.06 462 ARG A N 1
ATOM 3705 C CA . ARG A 1 464 ? 12.263 -0.488 29.418 1.00 32.29 462 ARG A CA 1
ATOM 3706 C C . ARG A 1 464 ? 13.558 0.347 29.374 1.00 31.49 462 ARG A C 1
ATOM 3707 O O . ARG A 1 464 ? 13.692 1.233 28.549 1.00 33.57 462 ARG A O 1
ATOM 3715 N N . ALA A 1 465 ? 14.513 0.067 30.242 1.00 30.55 463 ALA A N 1
ATOM 3716 C CA . ALA A 1 465 ? 15.765 0.816 30.215 1.00 32.56 463 ALA A CA 1
ATOM 3717 C C . ALA A 1 465 ? 16.638 0.487 28.998 1.00 31.73 463 ALA A C 1
ATOM 3718 O O . ALA A 1 465 ? 17.633 1.160 28.768 1.00 32.61 463 ALA A O 1
ATOM 3720 N N . HIS A 1 466 ? 16.273 -0.532 28.212 1.00 32.39 464 HIS A N 1
ATOM 3721 C CA . HIS A 1 466 ? 17.049 -0.888 27.004 1.00 30.72 464 HIS A CA 1
ATOM 3722 C C . HIS A 1 466 ? 16.204 -1.022 25.746 1.00 29.92 464 HIS A C 1
ATOM 3723 O O . HIS A 1 466 ? 15.748 -2.099 25.431 1.00 29.04 464 HIS A O 1
ATOM 3730 N N . PRO A 1 467 ? 16.031 0.078 25.002 1.00 30.41 465 PRO A N 1
ATOM 3731 C CA . PRO A 1 467 ? 15.157 0.083 23.836 1.00 29.80 465 PRO A CA 1
ATOM 3732 C C . PRO A 1 467 ? 15.460 -0.951 22.745 1.00 29.79 465 PRO A C 1
ATOM 3733 O O . PRO A 1 467 ? 14.616 -1.154 21.851 1.00 30.47 465 PRO A O 1
ATOM 3737 N N . ALA A 1 468 ? 16.621 -1.593 22.800 1.00 27.83 466 ALA A N 1
ATOM 3738 C CA . ALA A 1 468 ? 16.964 -2.628 21.825 1.00 28.76 466 ALA A CA 1
ATOM 3739 C C . ALA A 1 468 ? 16.070 -3.868 21.948 1.00 29.17 466 ALA A C 1
ATOM 3740 O O . ALA A 1 468 ? 15.922 -4.621 21.002 1.00 28.36 466 ALA A O 1
ATOM 3742 N N . PHE A 1 469 ? 15.473 -4.096 23.108 1.00 29.27 467 PHE A N 1
ATOM 3743 C CA . PHE A 1 469 ? 14.549 -5.205 23.217 1.00 29.66 467 PHE A CA 1
ATOM 3744 C C . PHE A 1 469 ? 13.318 -4.949 22.344 1.00 31.16 467 PHE A C 1
ATOM 3745 O O . PHE A 1 469 ? 12.815 -5.859 21.699 1.00 32.66 467 PHE A O 1
ATOM 3753 N N . ALA A 1 470 ? 12.821 -3.715 22.374 1.00 32.06 468 ALA A N 1
ATOM 3754 C CA . ALA A 1 470 ? 11.633 -3.328 21.609 1.00 32.80 468 ALA A CA 1
ATOM 3755 C C . ALA A 1 470 ? 11.931 -3.129 20.139 1.00 32.64 468 ALA A C 1
ATOM 3756 O O . ALA A 1 470 ? 11.095 -3.476 19.296 1.00 32.30 468 ALA A O 1
ATOM 3758 N N . HIS A 1 471 ? 13.106 -2.559 19.840 1.00 30.78 469 HIS A N 1
ATOM 3759 C CA . HIS A 1 471 ? 13.430 -2.080 18.484 1.00 31.40 469 HIS A CA 1
ATOM 3760 C C . HIS A 1 471 ? 14.617 -2.766 17.773 1.00 31.09 469 HIS A C 1
ATOM 3761 O O . HIS A 1 471 ? 14.821 -2.559 16.589 1.00 29.55 469 HIS A O 1
ATOM 3768 N N . GLY A 1 472 ? 15.379 -3.604 18.466 1.00 30.53 470 GLY A N 1
ATOM 3769 C CA . GLY A 1 472 ? 16.624 -4.121 17.894 1.00 30.50 470 GLY A CA 1
ATOM 3770 C C . GLY A 1 472 ? 16.415 -5.161 16.816 1.00 31.27 470 GLY A C 1
ATOM 3771 O O . GLY A 1 472 ? 15.310 -5.705 16.670 1.00 31.09 470 GLY A O 1
ATOM 3772 N N . ASP A 1 473 ? 17.467 -5.438 16.050 1.00 29.21 471 ASP A N 1
ATOM 3773 C CA . ASP A 1 473 ? 17.465 -6.630 15.201 1.00 31.19 471 ASP A CA 1
ATOM 3774 C C . ASP A 1 473 ? 17.721 -7.869 16.093 1.00 30.98 471 ASP A C 1
ATOM 3775 O O . ASP A 1 473 ? 17.899 -7.759 17.308 1.00 31.33 471 ASP A O 1
ATOM 3780 N N . LEU A 1 474 ? 17.719 -9.039 15.492 1.00 30.80 472 LEU A N 1
ATOM 3781 C CA . LEU A 1 474 ? 18.011 -10.268 16.218 1.00 32.64 472 LEU A CA 1
ATOM 3782 C C . LEU A 1 474 ? 19.048 -11.068 15.454 1.00 31.84 472 LEU A C 1
ATOM 3783 O O . LEU A 1 474 ? 18.874 -11.297 14.257 1.00 28.67 472 LEU A O 1
ATOM 3788 N N . THR A 1 475 ? 20.104 -11.520 16.124 1.00 31.85 473 THR A N 1
ATOM 3789 C CA . THR A 1 475 ? 20.996 -12.502 15.498 1.00 31.87 473 THR A CA 1
ATOM 3790 C C . THR A 1 475 ? 21.252 -13.651 16.419 1.00 31.34 473 THR A C 1
ATOM 3791 O O . THR A 1 475 ? 21.795 -13.451 17.503 1.00 31.58 473 THR A O 1
ATOM 3795 N N . PHE A 1 476 ? 20.936 -14.863 15.987 1.00 30.32 474 PHE A N 1
ATOM 3796 C CA . PHE A 1 476 ? 21.251 -16.019 16.818 1.00 32.27 474 PHE A CA 1
ATOM 3797 C C . PHE A 1 476 ? 22.746 -16.315 16.800 1.00 34.32 474 PHE A C 1
ATOM 3798 O O . PHE A 1 476 ? 23.401 -16.122 15.793 1.00 35.22 474 PHE A O 1
ATOM 3806 N N . ILE A 1 477 ? 23.262 -16.750 17.942 1.00 33.26 475 ILE A N 1
ATOM 3807 C CA . ILE A 1 477 ? 24.669 -17.017 18.141 1.00 35.99 475 ILE A CA 1
ATOM 3808 C C . ILE A 1 477 ? 24.821 -18.525 18.375 1.00 37.57 475 ILE A C 1
ATOM 3809 O O . ILE A 1 477 ? 24.041 -19.139 19.139 1.00 33.86 475 ILE A O 1
ATOM 3814 N N . GLU A 1 478 ? 25.824 -19.123 17.738 1.00 36.73 476 GLU A N 1
ATOM 3815 C CA . GLU A 1 478 ? 26.063 -20.556 17.911 1.00 39.59 476 GLU A CA 1
ATOM 3816 C C . GLU A 1 478 ? 26.618 -20.789 19.313 1.00 34.89 476 GLU A C 1
ATOM 3817 O O . GLU A 1 478 ? 27.445 -20.013 19.778 1.00 30.95 476 GLU A O 1
ATOM 3823 N N . THR A 1 479 ? 26.166 -21.843 19.983 1.00 32.48 477 THR A N 1
ATOM 3824 C CA . THR A 1 479 ? 26.582 -22.094 21.375 1.00 33.09 477 THR A CA 1
ATOM 3825 C C . THR A 1 479 ? 27.276 -23.417 21.623 1.00 33.81 477 THR A C 1
ATOM 3826 O O . THR A 1 479 ? 27.842 -23.615 22.707 1.00 35.03 477 THR A O 1
ATOM 3830 N N . GLY A 1 480 ? 27.197 -24.327 20.655 1.00 34.53 478 GLY A N 1
ATOM 3831 C CA . GLY A 1 480 ? 27.714 -25.689 20.796 1.00 33.09 478 GLY A CA 1
ATOM 3832 C C . GLY A 1 480 ? 26.909 -26.574 21.739 1.00 33.89 478 GLY A C 1
ATOM 3833 O O . GLY A 1 480 ? 27.277 -27.723 22.000 1.00 32.44 478 GLY A O 1
ATOM 3834 N N . ASN A 1 481 ? 25.804 -26.055 22.249 1.00 32.05 479 ASN A N 1
ATOM 3835 C CA . ASN A 1 481 ? 24.973 -26.831 23.139 1.00 33.85 479 ASN A CA 1
ATOM 3836 C C . ASN A 1 481 ? 23.509 -26.491 22.845 1.00 34.49 479 ASN A C 1
ATOM 3837 O O . ASN A 1 481 ? 23.103 -25.365 23.048 1.00 32.59 479 ASN A O 1
ATOM 3842 N N . PRO A 1 482 ? 22.721 -27.472 22.371 1.00 33.56 480 PRO A N 1
ATOM 3843 C CA . PRO A 1 482 ? 21.354 -27.151 22.009 1.00 33.74 480 PRO A CA 1
ATOM 3844 C C . PRO A 1 482 ? 20.529 -26.624 23.183 1.00 34.38 480 PRO A C 1
ATOM 3845 O O . PRO A 1 482 ? 19.527 -25.950 22.961 1.00 34.35 480 PRO A O 1
ATOM 3849 N N . ALA A 1 483 ? 20.940 -26.934 24.411 1.00 33.18 481 ALA A N 1
ATOM 3850 C CA . ALA A 1 483 ? 20.210 -26.492 25.599 1.00 33.51 481 ALA A CA 1
ATOM 3851 C C . ALA A 1 483 ? 20.319 -24.978 25.830 1.00 32.30 481 ALA A C 1
ATOM 3852 O O . ALA A 1 483 ? 19.452 -24.364 26.468 1.00 31.44 481 ALA A O 1
ATOM 3854 N N . ILE A 1 484 ? 21.393 -24.390 25.312 1.00 30.07 482 ILE A N 1
ATOM 3855 C CA . ILE A 1 484 ? 21.688 -22.991 25.501 1.00 30.24 482 ILE A CA 1
ATOM 3856 C C . ILE A 1 484 ? 21.325 -22.195 24.238 1.00 29.83 482 ILE A C 1
ATOM 3857 O O . ILE A 1 484 ? 21.913 -22.409 23.169 1.00 30.97 482 ILE A O 1
ATOM 3862 N N . LEU A 1 485 ? 20.376 -21.282 24.391 1.00 26.65 483 LEU A N 1
ATOM 3863 C CA . LEU A 1 485 ? 19.951 -20.365 23.343 1.00 27.47 483 LEU A CA 1
ATOM 3864 C C . LEU A 1 485 ? 20.671 -19.043 23.533 1.00 28.96 483 LEU A C 1
ATOM 3865 O O . LEU A 1 485 ? 20.666 -18.484 24.629 1.00 31.21 483 LEU A O 1
ATOM 3870 N N . ALA A 1 486 ? 21.304 -18.529 22.491 1.00 29.17 484 ALA A N 1
ATOM 3871 C CA . ALA A 1 486 ? 21.927 -17.226 22.614 1.00 30.19 484 ALA A CA 1
ATOM 3872 C C . ALA A 1 486 ? 21.579 -16.344 21.434 1.00 28.46 484 ALA A C 1
ATOM 3873 O O . ALA A 1 486 ? 21.533 -16.802 20.303 1.00 29.20 484 ALA A O 1
ATOM 3875 N N . PHE A 1 487 ? 21.323 -15.073 21.688 1.00 29.28 485 PHE A N 1
ATOM 3876 C CA . PHE A 1 487 ? 21.188 -14.127 20.576 1.00 28.55 485 PHE A CA 1
ATOM 3877 C C . PHE A 1 487 ? 21.582 -12.751 20.975 1.00 29.15 485 PHE A C 1
ATOM 3878 O O . PHE A 1 487 ? 21.631 -12.446 22.164 1.00 33.60 485 PHE A O 1
ATOM 3886 N N . THR A 1 488 ? 21.883 -11.934 19.973 1.00 28.76 486 THR A N 1
ATOM 3887 C CA . THR A 1 488 ? 22.102 -10.520 20.170 1.00 30.34 486 THR A CA 1
ATOM 3888 C C . THR A 1 488 ? 20.912 -9.701 19.658 1.00 30.02 486 THR A C 1
ATOM 3889 O O . THR A 1 488 ? 20.213 -10.105 18.717 1.00 29.98 486 THR A O 1
ATOM 3893 N N . ARG A 1 489 ? 20.667 -8.585 20.336 1.00 30.20 487 ARG A N 1
ATOM 3894 C CA . ARG A 1 489 ? 19.735 -7.557 19.892 1.00 31.76 487 ARG A CA 1
ATOM 3895 C C . ARG A 1 489 ? 20.548 -6.273 19.809 1.00 32.73 487 ARG A C 1
ATOM 3896 O O . ARG A 1 489 ? 21.185 -5.893 20.794 1.00 31.38 487 ARG A O 1
ATOM 3904 N N . GLN A 1 490 ? 20.542 -5.621 18.645 1.00 35.15 488 GLN A N 1
ATOM 3905 C CA . GLN A 1 490 ? 21.342 -4.392 18.419 1.00 38.20 488 GLN A CA 1
ATOM 3906 C C . GLN A 1 490 ? 20.451 -3.261 17.984 1.00 35.16 488 GLN A C 1
ATOM 3907 O O . GLN A 1 490 ? 19.600 -3.444 17.137 1.00 36.20 488 GLN A O 1
ATOM 3913 N N . TYR A 1 491 ? 20.639 -2.099 18.578 1.00 34.59 489 TYR A N 1
ATOM 3914 C CA . TYR A 1 491 ? 19.847 -0.933 18.223 1.00 36.71 489 TYR A CA 1
ATOM 3915 C C . TYR A 1 491 ? 20.527 0.316 18.752 1.00 39.75 489 TYR A C 1
ATOM 3916 O O . TYR A 1 491 ? 20.802 0.417 19.952 1.00 37.86 489 TYR A O 1
ATOM 3925 N N . ASP A 1 492 ? 20.846 1.233 17.839 1.00 42.69 490 ASP A N 1
ATOM 3926 C CA . ASP A 1 492 ? 21.226 2.589 18.188 1.00 44.47 490 ASP A CA 1
ATOM 3927 C C . ASP A 1 492 ? 22.419 2.643 19.130 1.00 44.51 490 ASP A C 1
ATOM 3928 O O . ASP A 1 492 ? 22.372 3.311 20.161 1.00 50.28 490 ASP A O 1
ATOM 3933 N N . GLY A 1 493 ? 23.473 1.910 18.797 1.00 41.59 491 GLY A N 1
ATOM 3934 C CA . GLY A 1 493 ? 24.698 1.935 19.586 1.00 42.71 491 GLY A CA 1
ATOM 3935 C C . GLY A 1 493 ? 24.811 0.939 20.743 1.00 44.96 491 GLY A C 1
ATOM 3936 O O . GLY A 1 493 ? 25.890 0.804 21.322 1.00 45.23 491 GLY A O 1
ATOM 3937 N N . GLU A 1 494 ? 23.722 0.256 21.098 1.00 42.25 492 GLU A N 1
ATOM 3938 C CA . GLU A 1 494 ? 23.765 -0.803 22.127 1.00 40.76 492 GLU A CA 1
ATOM 3939 C C . GLU A 1 494 ? 23.608 -2.188 21.498 1.00 37.67 492 GLU A C 1
ATOM 3940 O O . GLU A 1 494 ? 22.689 -2.418 20.706 1.00 35.57 492 GLU A O 1
ATOM 3946 N N . THR A 1 495 ? 24.527 -3.087 21.840 1.00 34.86 493 THR A N 1
ATOM 3947 C CA . THR A 1 495 ? 24.373 -4.506 21.569 1.00 35.19 493 THR A CA 1
ATOM 3948 C C . THR A 1 495 ? 24.102 -5.298 22.850 1.00 33.29 493 THR A C 1
ATOM 3949 O O . THR A 1 495 ? 24.911 -5.301 23.774 1.00 31.12 493 THR A O 1
ATOM 3953 N N . LEU A 1 496 ? 22.968 -5.982 22.882 1.00 32.23 494 LEU A N 1
ATOM 3954 C CA . LEU A 1 496 ? 22.630 -6.900 23.970 1.00 31.10 494 LEU A CA 1
ATOM 3955 C C . LEU A 1 496 ? 22.918 -8.359 23.581 1.00 30.31 494 LEU A C 1
ATOM 3956 O O . LEU A 1 496 ? 22.737 -8.771 22.423 1.00 29.17 494 LEU A O 1
ATOM 3961 N N . LEU A 1 497 ? 23.394 -9.116 24.559 1.00 29.79 495 LEU A N 1
ATOM 3962 C CA . LEU A 1 497 ? 23.612 -10.543 24.429 1.00 31.29 495 LEU A CA 1
ATOM 3963 C C . LEU A 1 497 ? 22.754 -11.232 25.464 1.00 29.82 495 LEU A C 1
ATOM 3964 O O . LEU A 1 497 ? 22.909 -11.006 26.653 1.00 28.93 495 LEU A O 1
ATOM 3969 N N . ILE A 1 498 ? 21.864 -12.082 24.978 1.00 30.32 496 ILE A N 1
ATOM 3970 C CA . ILE A 1 498 ? 20.888 -12.770 25.790 1.00 28.86 496 ILE A CA 1
ATOM 3971 C C . ILE A 1 498 ? 21.162 -14.279 25.704 1.00 27.80 496 ILE A C 1
ATOM 3972 O O . ILE A 1 498 ? 21.149 -14.860 24.622 1.00 25.88 496 ILE A O 1
ATOM 3977 N N . VAL A 1 499 ? 21.437 -14.896 26.847 1.00 26.51 497 VAL A N 1
ATOM 3978 C CA . VAL A 1 499 ? 21.876 -16.294 26.884 1.00 26.63 497 VAL A CA 1
ATOM 3979 C C . VAL A 1 499 ? 20.949 -16.994 27.853 1.00 26.74 497 VAL A C 1
ATOM 3980 O O . VAL A 1 499 ? 20.768 -16.530 28.993 1.00 26.47 497 VAL A O 1
ATOM 3984 N N . SER A 1 500 ? 20.319 -18.065 27.386 1.00 26.91 498 SER A N 1
ATOM 3985 C CA . SER A 1 500 ? 19.254 -18.722 28.133 1.00 28.13 498 SER A CA 1
ATOM 3986 C C . SER A 1 500 ? 19.478 -20.229 28.135 1.00 30.06 498 SER A C 1
ATOM 3987 O O . SER A 1 500 ? 19.742 -20.825 27.083 1.00 29.79 498 SER A O 1
ATOM 3990 N N . ASN A 1 501 ? 19.387 -20.840 29.318 1.00 29.58 499 ASN A N 1
ATOM 3991 C CA . ASN A 1 501 ? 19.537 -22.282 29.482 1.00 27.09 499 ASN A CA 1
ATOM 3992 C C . ASN A 1 501 ? 18.197 -22.954 29.667 1.00 27.82 499 ASN A C 1
ATOM 3993 O O . ASN A 1 501 ? 17.541 -22.752 30.703 1.00 27.43 499 ASN A O 1
ATOM 3998 N N . PHE A 1 502 ? 17.820 -23.814 28.713 1.00 26.66 500 PHE A N 1
ATOM 3999 C CA . PHE A 1 502 ? 16.512 -24.465 28.751 1.00 27.86 500 PHE A CA 1
ATOM 4000 C C . PHE A 1 502 ? 16.574 -25.832 29.414 1.00 28.56 500 PHE A C 1
ATOM 4001 O O . PHE A 1 502 ? 15.569 -26.553 29.415 1.00 29.98 500 PHE A O 1
ATOM 4009 N N . ALA A 1 503 ? 17.734 -26.187 29.956 1.00 25.74 501 ALA A N 1
ATOM 4010 C CA . ALA A 1 503 ? 17.880 -27.423 30.688 1.00 27.56 501 ALA A CA 1
ATOM 4011 C C . ALA A 1 503 ? 17.717 -27.233 32.185 1.00 28.98 501 ALA A C 1
ATOM 4012 O O . ALA A 1 503 ? 18.030 -26.160 32.734 1.00 31.12 501 ALA A O 1
ATOM 4014 N N . GLY A 1 504 ? 17.282 -28.301 32.855 1.00 29.41 502 GLY A N 1
ATOM 4015 C CA . GLY A 1 504 ? 17.020 -28.301 34.291 1.00 30.43 502 GLY A CA 1
ATOM 4016 C C . GLY A 1 504 ? 18.231 -28.597 35.159 1.00 32.55 502 GLY A C 1
ATOM 4017 O O . GLY A 1 504 ? 18.105 -28.823 36.360 1.00 33.53 502 GLY A O 1
ATOM 4018 N N . ASN A 1 505 ? 19.415 -28.565 34.556 1.00 32.48 503 ASN A N 1
ATOM 4019 C CA . ASN A 1 505 ? 20.646 -28.728 35.274 1.00 31.70 503 ASN A CA 1
ATOM 4020 C C . ASN A 1 505 ? 21.713 -27.910 34.574 1.00 30.62 503 ASN A C 1
ATOM 4021 O O . ASN A 1 505 ? 21.453 -27.342 33.515 1.00 31.50 503 ASN A O 1
ATOM 4026 N N . ALA A 1 506 ? 22.898 -27.835 35.168 1.00 28.46 504 ALA A N 1
ATOM 4027 C CA . ALA A 1 506 ? 23.925 -26.942 34.670 1.00 28.25 504 ALA A CA 1
ATOM 4028 C C . ALA A 1 506 ? 24.416 -27.403 33.316 1.00 27.13 504 ALA A C 1
ATOM 4029 O O . ALA A 1 506 ? 24.422 -28.573 33.057 1.00 27.10 504 ALA A O 1
ATOM 4031 N N . GLN A 1 507 ? 24.820 -26.453 32.480 1.00 27.11 505 GLN A N 1
ATOM 4032 C CA . GLN A 1 507 ? 25.174 -26.697 31.097 1.00 28.07 505 GLN A CA 1
ATOM 4033 C C . GLN A 1 507 ? 26.330 -25.784 30.711 1.00 29.80 505 GLN A C 1
ATOM 4034 O O . GLN A 1 507 ? 26.433 -24.651 31.199 1.00 28.47 505 GLN A O 1
ATOM 4040 N N . ALA A 1 508 ? 27.195 -26.289 29.825 1.00 32.44 506 ALA A N 1
ATOM 4041 C CA . ALA A 1 508 ? 28.308 -25.525 29.266 1.00 32.44 506 ALA A CA 1
ATOM 4042 C C . ALA A 1 508 ? 28.054 -25.238 27.809 1.00 34.50 506 ALA A C 1
ATOM 4043 O O . ALA A 1 508 ? 27.435 -26.028 27.113 1.00 31.65 506 ALA A O 1
ATOM 4045 N N . GLY A 1 509 ? 28.566 -24.102 27.348 1.00 36.43 507 GLY A N 1
ATOM 4046 C CA . GLY A 1 509 ? 28.471 -23.752 25.949 1.00 39.24 507 GLY A CA 1
ATOM 4047 C C . GLY A 1 509 ? 29.745 -23.080 25.518 1.00 39.28 507 GLY A C 1
ATOM 4048 O O . GLY A 1 509 ? 30.581 -22.719 26.347 1.00 39.48 507 GLY A O 1
ATOM 4049 N N . LEU A 1 510 ? 29.883 -22.910 24.211 1.00 38.03 508 LEU A N 1
ATOM 4050 C CA . LEU A 1 510 ? 31.021 -22.221 23.640 1.00 36.84 508 LEU A CA 1
ATOM 4051 C C . LEU A 1 510 ? 30.411 -21.255 22.655 1.00 36.36 508 LEU A C 1
ATOM 4052 O O . LEU A 1 510 ? 30.027 -21.637 21.555 1.00 36.42 508 LEU A O 1
ATOM 4057 N N . LEU A 1 511 ? 30.245 -20.006 23.072 1.00 36.52 509 LEU A N 1
ATOM 4058 C CA . LEU A 1 511 ? 29.540 -19.039 22.233 1.00 36.46 509 LEU A CA 1
ATOM 4059 C C . LEU A 1 511 ? 30.441 -18.501 21.117 1.00 36.71 509 LEU A C 1
ATOM 4060 O O . LEU A 1 511 ? 31.603 -18.161 21.357 1.00 36.55 509 LEU A O 1
ATOM 4065 N N . ASP A 1 512 ? 29.900 -18.372 19.908 1.00 36.22 510 ASP A N 1
ATOM 4066 C CA . ASP A 1 512 ? 30.669 -17.803 18.802 1.00 34.43 510 ASP A CA 1
ATOM 4067 C C . ASP A 1 512 ? 30.512 -16.299 18.824 1.00 33.70 510 ASP A C 1
ATOM 4068 O O . ASP A 1 512 ? 29.596 -15.752 18.232 1.00 33.56 510 ASP A O 1
ATOM 4073 N N . LEU A 1 513 ? 31.432 -15.642 19.510 1.00 34.62 511 LEU A N 1
ATOM 4074 C CA . LEU A 1 513 ? 31.480 -14.198 19.590 1.00 35.29 511 LEU A CA 1
ATOM 4075 C C . LEU A 1 513 ? 32.601 -13.589 18.733 1.00 36.31 511 LEU A C 1
ATOM 4076 O O . LEU A 1 513 ? 33.078 -12.489 19.012 1.00 35.60 511 LEU A O 1
ATOM 4081 N N . ALA A 1 514 ? 32.986 -14.290 17.666 1.00 38.24 512 ALA A N 1
ATOM 4082 C CA . ALA A 1 514 ? 33.978 -13.780 16.705 1.00 37.42 512 ALA A CA 1
ATOM 4083 C C . ALA A 1 514 ? 33.735 -12.326 16.318 1.00 37.45 512 ALA A C 1
ATOM 4084 O O . ALA A 1 514 ? 34.660 -11.519 16.341 1.00 41.28 512 ALA A O 1
ATOM 4086 N N . PRO A 1 515 ? 32.481 -11.958 16.018 1.00 39.58 513 PRO A N 1
ATOM 4087 C CA . PRO A 1 515 ? 32.283 -10.573 15.632 1.00 38.23 513 PRO A CA 1
ATOM 4088 C C . PRO A 1 515 ? 32.505 -9.549 16.758 1.00 39.07 513 PRO A C 1
ATOM 4089 O O . PRO A 1 515 ? 32.436 -8.355 16.497 1.00 40.07 513 PRO A O 1
ATOM 4093 N N . PHE A 1 516 ? 32.782 -9.981 17.985 1.00 38.19 514 PHE A N 1
ATOM 4094 C CA . PHE A 1 516 ? 32.906 -9.040 19.082 1.00 37.73 514 PHE A CA 1
ATOM 4095 C C . PHE A 1 516 ? 34.222 -9.125 19.836 1.00 38.13 514 PHE A C 1
ATOM 4096 O O . PHE A 1 516 ? 34.296 -8.724 20.998 1.00 36.03 514 PHE A O 1
ATOM 4104 N N . VAL A 1 517 ? 35.284 -9.585 19.171 1.00 39.04 515 VAL A N 1
ATOM 4105 C CA . VAL A 1 517 ? 36.596 -9.612 19.813 1.00 33.68 515 VAL A CA 1
ATOM 4106 C C . VAL A 1 517 ? 36.959 -8.238 20.334 1.00 35.37 515 VAL A C 1
ATOM 4107 O O . VAL A 1 517 ? 36.743 -7.225 19.666 1.00 33.67 515 VAL A O 1
ATOM 4111 N N . GLY A 1 518 ? 37.481 -8.202 21.557 1.00 36.32 516 GLY A N 1
ATOM 4112 C CA . GLY A 1 518 ? 37.775 -6.933 22.229 1.00 36.51 516 GLY A CA 1
ATOM 4113 C C . GLY A 1 518 ? 36.613 -6.266 22.946 1.00 39.06 516 GLY A C 1
ATOM 4114 O O . GLY A 1 518 ? 36.787 -5.182 23.502 1.00 40.73 516 GLY A O 1
ATOM 4115 N N . ARG A 1 519 ? 35.420 -6.873 22.926 1.00 41.45 517 ARG A N 1
ATOM 4116 C CA . ARG A 1 519 ? 34.269 -6.313 23.651 1.00 39.16 517 ARG A CA 1
ATOM 4117 C C . ARG A 1 519 ? 34.145 -6.908 25.045 1.00 38.41 517 ARG A C 1
ATOM 4118 O O . ARG A 1 519 ? 34.578 -8.039 25.297 1.00 35.17 517 ARG A O 1
ATOM 4126 N N . ALA A 1 520 ? 33.526 -6.142 25.938 1.00 35.51 518 ALA A N 1
ATOM 4127 C CA . ALA A 1 520 ? 33.505 -6.500 27.350 1.00 35.38 518 ALA A CA 1
ATOM 4128 C C . ALA A 1 520 ? 32.064 -6.733 27.777 1.00 34.98 518 ALA A C 1
ATOM 4129 O O . ALA A 1 520 ? 31.333 -5.753 27.990 1.00 35.45 518 ALA A O 1
ATOM 4131 N N . PRO A 1 521 ? 31.646 -8.015 27.905 1.00 32.83 519 PRO A N 1
ATOM 4132 C CA . PRO A 1 521 ? 30.289 -8.272 28.371 1.00 33.32 519 PRO A CA 1
ATOM 4133 C C . PRO A 1 521 ? 30.094 -7.871 29.827 1.00 31.59 519 PRO A C 1
ATOM 4134 O O . PRO A 1 521 ? 30.960 -8.142 30.673 1.00 30.72 519 PRO A O 1
ATOM 4138 N N . VAL A 1 522 ? 28.969 -7.209 30.099 1.00 30.61 520 VAL A N 1
ATOM 4139 C CA . VAL A 1 522 ? 28.582 -6.847 31.454 1.00 29.17 520 VAL A CA 1
ATOM 4140 C C . VAL A 1 522 ? 27.092 -7.114 31.663 1.00 28.44 520 VAL A C 1
ATOM 4141 O O . VAL A 1 522 ? 26.302 -6.958 30.736 1.00 26.45 520 VAL A O 1
ATOM 4145 N N . THR A 1 523 ? 26.709 -7.524 32.876 1.00 26.52 521 THR A N 1
ATOM 4146 C CA . THR A 1 523 ? 25.306 -7.785 33.167 1.00 27.69 521 THR A CA 1
ATOM 4147 C C . THR A 1 523 ? 24.535 -6.477 33.106 1.00 28.13 521 THR A C 1
ATOM 4148 O O . THR A 1 523 ? 25.019 -5.476 33.577 1.00 28.02 521 THR A O 1
ATOM 4152 N N . LEU A 1 524 ? 23.332 -6.494 32.541 1.00 28.87 522 LEU A N 1
ATOM 4153 C CA . LEU A 1 524 ? 22.455 -5.318 32.572 1.00 29.61 522 LEU A CA 1
ATOM 4154 C C . LEU A 1 524 ? 22.105 -4.925 33.998 1.00 29.91 522 LEU A C 1
ATOM 4155 O O . LEU A 1 524 ? 21.923 -3.767 34.294 1.00 30.44 522 LEU A O 1
ATOM 4160 N N . SER A 1 525 ? 22.013 -5.892 34.882 1.00 30.99 523 SER A N 1
ATOM 4161 C CA . SER A 1 525 ? 21.708 -5.596 36.252 1.00 30.68 523 SER A CA 1
ATOM 4162 C C . SER A 1 525 ? 23.040 -5.550 37.011 1.00 31.75 523 SER A C 1
ATOM 4163 O O . SER A 1 525 ? 23.658 -6.585 37.305 1.00 33.69 523 SER A O 1
ATOM 4166 N N . GLY A 1 526 ? 23.518 -4.331 37.265 1.00 29.40 524 GLY A N 1
ATOM 4167 C CA . GLY A 1 526 ? 24.708 -4.100 38.085 1.00 30.73 524 GLY A CA 1
ATOM 4168 C C . GLY A 1 526 ? 26.047 -4.081 37.347 1.00 31.77 524 GLY A C 1
ATOM 4169 O O . GLY A 1 526 ? 27.064 -3.795 37.953 1.00 35.58 524 GLY A O 1
ATOM 4170 N N . ALA A 1 527 ? 26.053 -4.381 36.051 1.00 31.62 525 ALA A N 1
ATOM 4171 C CA . ALA A 1 527 ? 27.274 -4.317 35.223 1.00 32.72 525 ALA A CA 1
ATOM 4172 C C . ALA A 1 527 ? 28.400 -5.144 35.798 1.00 32.38 525 ALA A C 1
ATOM 4173 O O . ALA A 1 527 ? 29.556 -4.729 35.765 1.00 32.58 525 ALA A O 1
ATOM 4175 N N . SER A 1 528 ? 28.067 -6.328 36.303 1.00 31.29 526 SER A N 1
ATOM 4176 C CA . SER A 1 528 ? 29.103 -7.271 36.681 1.00 30.51 526 SER A CA 1
ATOM 4177 C C . SER A 1 528 ? 29.858 -7.694 35.412 1.00 30.20 526 SER A C 1
ATOM 4178 O O . SER A 1 528 ? 29.250 -8.127 34.431 1.00 27.92 526 SER A O 1
ATOM 4181 N N . PRO A 1 529 ? 31.194 -7.579 35.431 1.00 32.45 527 PRO A N 1
ATOM 4182 C CA . PRO A 1 529 ? 31.999 -7.895 34.240 1.00 32.88 527 PRO A CA 1
ATOM 4183 C C . PRO A 1 529 ? 32.276 -9.404 34.025 1.00 33.23 527 PRO A C 1
ATOM 4184 O O . PRO A 1 529 ? 32.561 -10.154 34.976 1.00 34.84 527 PRO A O 1
ATOM 4188 N N . LEU A 1 530 ? 32.167 -9.829 32.771 1.00 32.80 528 LEU A N 1
ATOM 4189 C CA . LEU A 1 530 ? 32.647 -11.136 32.320 1.00 33.48 528 LEU A CA 1
ATOM 4190 C C . LEU A 1 530 ? 33.950 -10.911 31.569 1.00 31.81 528 LEU A C 1
ATOM 4191 O O . LEU A 1 530 ? 34.245 -9.791 31.214 1.00 30.75 528 LEU A O 1
ATOM 4196 N N . PRO A 1 531 ? 34.729 -11.977 31.305 1.00 34.63 529 PRO A N 1
ATOM 4197 C CA . PRO A 1 531 ? 36.005 -11.745 30.618 1.00 33.76 529 PRO A CA 1
ATOM 4198 C C . PRO A 1 531 ? 35.816 -11.114 29.257 1.00 33.91 529 PRO A C 1
ATOM 4199 O O . PRO A 1 531 ? 34.848 -11.394 28.564 1.00 32.19 529 PRO A O 1
ATOM 4203 N N . VAL A 1 532 ? 36.738 -10.228 28.908 1.00 38.82 530 VAL A N 1
ATOM 4204 C CA . VAL A 1 532 ? 36.720 -9.562 27.624 1.00 37.90 530 VAL A CA 1
ATOM 4205 C C . VAL A 1 532 ? 36.875 -10.652 26.577 1.00 38.84 530 VAL A C 1
ATOM 4206 O O . VAL A 1 532 ? 37.533 -11.667 26.818 1.00 40.56 530 VAL A O 1
ATOM 4210 N N . VAL A 1 533 ? 36.231 -10.458 25.435 1.00 38.41 531 VAL A N 1
ATOM 4211 C CA . VAL A 1 533 ? 36.235 -11.456 24.376 1.00 40.35 531 VAL A CA 1
ATOM 4212 C C . VAL A 1 533 ? 37.563 -11.295 23.662 1.00 40.61 531 VAL A C 1
ATOM 4213 O O . VAL A 1 533 ? 37.915 -10.170 23.287 1.00 38.32 531 VAL A O 1
ATOM 4217 N N . THR A 1 534 ? 38.280 -12.411 23.488 1.00 39.88 532 THR A N 1
ATOM 4218 C CA . THR A 1 534 ? 39.602 -12.424 22.863 1.00 41.17 532 THR A CA 1
ATOM 4219 C C . THR A 1 534 ? 39.775 -13.584 21.882 1.00 40.16 532 THR A C 1
ATOM 4220 O O . THR A 1 534 ? 38.941 -14.483 21.801 1.00 36.86 532 THR A O 1
ATOM 4224 N N . GLY A 1 535 ? 40.875 -13.524 21.125 1.00 42.40 533 GLY A N 1
ATOM 4225 C CA . GLY A 1 535 ? 41.325 -14.616 20.261 1.00 39.89 533 GLY A CA 1
ATOM 4226 C C . GLY A 1 535 ? 40.391 -14.786 19.096 1.00 39.50 533 GLY A C 1
ATOM 4227 O O . GLY A 1 535 ? 40.001 -13.813 18.456 1.00 39.13 533 GLY A O 1
ATOM 4228 N N . ASN A 1 536 ? 40.015 -16.031 18.841 1.00 41.92 534 ASN A N 1
ATOM 4229 C CA . ASN A 1 536 ? 38.985 -16.355 17.843 1.00 43.73 534 ASN A CA 1
ATOM 4230 C C . ASN A 1 536 ? 37.559 -16.065 18.320 1.00 43.05 534 ASN A C 1
ATOM 4231 O O . ASN A 1 536 ? 36.597 -16.323 17.608 1.00 44.76 534 ASN A O 1
ATOM 4236 N N . GLY A 1 537 ? 37.418 -15.553 19.536 1.00 43.51 535 GLY A N 1
ATOM 4237 C CA . GLY A 1 537 ? 36.112 -15.142 20.034 1.00 41.93 535 GLY A CA 1
ATOM 4238 C C . GLY A 1 537 ? 35.190 -16.289 20.389 1.00 40.14 535 GLY A C 1
ATOM 4239 O O . GLY A 1 537 ? 33.987 -16.098 20.473 1.00 39.67 535 GLY A O 1
ATOM 4240 N N . GLN A 1 538 ? 35.733 -17.486 20.584 1.00 37.36 536 GLN A N 1
ATOM 4241 C CA . GLN A 1 538 ? 34.921 -18.615 21.019 1.00 36.35 536 GLN A CA 1
ATOM 4242 C C . GLN A 1 538 ? 34.909 -18.536 22.530 1.00 36.07 536 GLN A C 1
ATOM 4243 O O . GLN A 1 538 ? 35.930 -18.754 23.183 1.00 39.50 536 GLN A O 1
ATOM 4249 N N . TYR A 1 539 ? 33.742 -18.215 23.072 1.00 33.58 537 TYR A N 1
ATOM 4250 C CA . TYR A 1 539 ? 33.602 -17.734 24.439 1.00 32.98 537 TYR A CA 1
ATOM 4251 C C . TYR A 1 539 ? 32.923 -18.759 25.354 1.00 31.10 537 TYR A C 1
ATOM 4252 O O . TYR A 1 539 ? 31.747 -19.015 25.205 1.00 30.52 537 TYR A O 1
ATOM 4261 N N . PRO A 1 540 ? 33.665 -19.352 26.295 1.00 30.59 538 PRO A N 1
ATOM 4262 C CA . PRO A 1 540 ? 33.020 -20.389 27.095 1.00 32.26 538 PRO A CA 1
ATOM 4263 C C . PRO A 1 540 ? 32.114 -19.812 28.174 1.00 31.66 538 PRO A C 1
ATOM 4264 O O . PRO A 1 540 ? 32.384 -18.752 28.719 1.00 31.92 538 PRO A O 1
ATOM 4268 N N . VAL A 1 541 ? 31.034 -20.541 28.442 1.00 33.89 539 VAL A N 1
ATOM 4269 C CA . VAL A 1 541 ? 30.089 -20.224 29.490 1.00 34.17 539 VAL A CA 1
ATOM 4270 C C . VAL A 1 541 ? 29.639 -21.492 30.187 1.00 32.48 539 VAL A C 1
ATOM 4271 O O . VAL A 1 541 ? 29.588 -22.572 29.613 1.00 33.18 539 VAL A O 1
ATOM 4275 N N . VAL A 1 542 ? 29.309 -21.339 31.449 1.00 32.52 540 VAL A N 1
ATOM 4276 C CA . VAL A 1 542 ? 28.518 -22.325 32.136 1.00 31.36 540 VAL A CA 1
ATOM 4277 C C . VAL A 1 542 ? 27.272 -21.581 32.626 1.00 31.20 540 VAL A C 1
ATOM 4278 O O . VAL A 1 542 ? 27.297 -20.359 32.845 1.00 29.72 540 VAL A O 1
ATOM 4282 N N . MET A 1 543 ? 26.187 -22.337 32.758 1.00 30.35 541 MET A N 1
ATOM 4283 C CA . MET A 1 543 ? 24.924 -21.814 33.200 1.00 29.50 541 MET A CA 1
ATOM 4284 C C . MET A 1 543 ? 24.281 -22.797 34.178 1.00 28.12 541 MET A C 1
ATOM 4285 O O . MET A 1 543 ? 24.354 -24.011 34.000 1.00 28.77 541 MET A O 1
ATOM 4290 N N . GLY A 1 544 ? 23.670 -22.257 35.220 1.00 26.39 542 GLY A N 1
ATOM 4291 C CA . GLY A 1 544 ? 22.807 -23.028 36.088 1.00 26.06 542 GLY A CA 1
ATOM 4292 C C . GLY A 1 544 ? 21.484 -23.328 35.432 1.00 25.42 542 GLY A C 1
ATOM 4293 O O . GLY A 1 544 ? 21.100 -22.687 34.453 1.00 28.16 542 GLY A O 1
ATOM 4294 N N . LYS A 1 545 ? 20.794 -24.338 35.946 1.00 24.88 543 LYS A N 1
ATOM 4295 C CA . LYS A 1 545 ? 19.460 -24.696 35.449 1.00 26.47 543 LYS A CA 1
ATOM 4296 C C . LYS A 1 545 ? 18.546 -23.465 35.202 1.00 25.34 543 LYS A C 1
ATOM 4297 O O . LYS A 1 545 ? 18.456 -22.563 36.030 1.00 23.58 543 LYS A O 1
ATOM 4303 N N . TYR A 1 546 ? 17.911 -23.413 34.044 1.00 25.24 544 TYR A N 1
ATOM 4304 C CA . TYR A 1 546 ? 16.964 -22.330 33.700 1.00 24.95 544 TYR A CA 1
ATOM 4305 C C . TYR A 1 546 ? 17.489 -20.888 33.860 1.00 24.96 544 TYR A C 1
ATOM 4306 O O . TYR A 1 546 ? 16.692 -19.938 33.903 1.00 26.46 544 TYR A O 1
ATOM 4315 N N . ASP A 1 547 ? 18.808 -20.719 33.890 1.00 23.40 545 ASP A N 1
ATOM 4316 C CA . ASP A 1 547 ? 19.414 -19.399 33.983 1.00 25.77 545 ASP A CA 1
ATOM 4317 C C . ASP A 1 547 ? 19.114 -18.526 32.759 1.00 25.00 545 ASP A C 1
ATOM 4318 O O . ASP A 1 547 ? 19.002 -19.030 31.635 1.00 25.62 545 ASP A O 1
ATOM 4323 N N . TYR A 1 548 ? 19.054 -17.221 32.988 1.00 23.20 546 TYR A N 1
ATOM 4324 C CA . TYR A 1 548 ? 19.025 -16.247 31.922 1.00 23.76 546 TYR A CA 1
ATOM 4325 C C . TYR A 1 548 ? 20.076 -15.213 32.207 1.00 24.12 546 TYR A C 1
ATOM 4326 O O . TYR A 1 548 ? 20.065 -14.592 33.270 1.00 23.96 546 TYR A O 1
ATOM 4335 N N . TYR A 1 549 ? 20.994 -15.050 31.257 1.00 24.80 547 TYR A N 1
ATOM 4336 C CA . TYR A 1 549 ? 22.009 -14.014 31.319 1.00 26.18 547 TYR A CA 1
ATOM 4337 C C . TYR A 1 549 ? 21.605 -12.889 30.371 1.00 28.54 547 TYR A C 1
ATOM 4338 O O . TYR A 1 549 ? 21.594 -13.072 29.145 1.00 26.81 547 TYR A O 1
ATOM 4347 N N . TRP A 1 550 ? 21.277 -11.733 30.949 1.00 28.98 548 TRP A N 1
ATOM 4348 C CA . TRP A 1 550 ? 21.012 -10.523 30.184 1.00 29.22 548 TRP A CA 1
ATOM 4349 C C . TRP A 1 550 ? 22.215 -9.605 30.229 1.00 27.79 548 TRP A C 1
ATOM 4350 O O . TRP A 1 550 ? 22.494 -9.001 31.266 1.00 28.14 548 TRP A O 1
ATOM 4361 N N . LEU A 1 551 ? 22.912 -9.483 29.099 1.00 29.18 549 LEU A N 1
ATOM 4362 C CA . LEU A 1 551 ? 24.223 -8.820 29.062 1.00 31.31 549 LEU A CA 1
ATOM 4363 C C . LEU A 1 551 ? 24.270 -7.687 28.056 1.00 32.37 549 LEU A C 1
ATOM 4364 O O . LEU A 1 551 ? 23.440 -7.608 27.167 1.00 32.30 549 LEU A O 1
ATOM 4369 N N . ARG A 1 552 ? 25.241 -6.801 28.222 1.00 33.37 550 ARG A N 1
ATOM 4370 C CA . ARG A 1 552 ? 25.550 -5.785 27.230 1.00 35.10 550 ARG A CA 1
ATOM 4371 C C . ARG A 1 552 ? 27.005 -5.984 26.822 1.00 33.58 550 ARG A C 1
ATOM 4372 O O . ARG A 1 552 ? 27.861 -6.232 27.663 1.00 30.61 550 ARG A O 1
ATOM 4380 N N . LEU A 1 553 ? 27.268 -5.909 25.520 1.00 32.76 551 LEU A N 1
ATOM 4381 C CA . LEU A 1 553 ? 28.631 -5.967 25.003 1.00 32.30 551 LEU A CA 1
ATOM 4382 C C . LEU A 1 553 ? 29.174 -4.557 24.817 1.00 32.03 551 LEU A C 1
ATOM 4383 O O . LEU A 1 553 ? 28.918 -3.904 23.813 1.00 33.16 551 LEU A O 1
ATOM 4388 N N . ASN A 1 554 ? 29.916 -4.074 25.802 1.00 33.19 552 ASN A N 1
ATOM 4389 C CA . ASN A 1 554 ? 30.494 -2.751 25.710 1.00 36.12 552 ASN A CA 1
ATOM 4390 C C . ASN A 1 554 ? 31.494 -2.750 24.550 1.00 39.17 552 ASN A C 1
ATOM 4391 O O . ASN A 1 554 ? 32.218 -3.714 24.377 1.00 41.73 552 ASN A O 1
ATOM 4396 N N . SER A 1 555 ? 31.504 -1.699 23.732 1.00 44.87 553 SER A N 1
ATOM 4397 C CA . SER A 1 555 ? 32.204 -1.755 22.407 1.00 50.67 553 SER A CA 1
ATOM 4398 C C . SER A 1 555 ? 33.723 -1.588 22.444 1.00 48.21 553 SER A C 1
ATOM 4399 O O . SER A 1 555 ? 34.279 -1.013 23.365 1.00 48.98 553 SER A O 1
ATOM 4402 N N . PRO B 1 8 ? 7.015 -77.481 15.980 1.00 65.68 6 PRO B N 1
ATOM 4403 C CA . PRO B 1 8 ? 7.323 -78.696 16.733 1.00 64.43 6 PRO B CA 1
ATOM 4404 C C . PRO B 1 8 ? 8.663 -78.689 17.498 1.00 55.44 6 PRO B C 1
ATOM 4405 O O . PRO B 1 8 ? 8.795 -79.480 18.427 1.00 55.96 6 PRO B O 1
ATOM 4409 N N . GLU B 1 9 ? 9.646 -77.846 17.140 1.00 48.70 7 GLU B N 1
ATOM 4410 C CA . GLU B 1 9 ? 10.854 -77.720 18.009 1.00 44.17 7 GLU B CA 1
ATOM 4411 C C . GLU B 1 9 ? 10.418 -77.140 19.351 1.00 38.59 7 GLU B C 1
ATOM 4412 O O . GLU B 1 9 ? 9.642 -76.186 19.403 1.00 36.65 7 GLU B O 1
ATOM 4418 N N . TRP B 1 10 ? 10.872 -77.741 20.436 1.00 32.54 8 TRP B N 1
ATOM 4419 C CA . TRP B 1 10 ? 10.379 -77.358 21.753 1.00 29.56 8 TRP B CA 1
ATOM 4420 C C . TRP B 1 10 ? 10.334 -75.827 21.982 1.00 27.74 8 TRP B C 1
ATOM 4421 O O . TRP B 1 10 ? 9.409 -75.350 22.570 1.00 27.33 8 TRP B O 1
ATOM 4432 N N . TYR B 1 11 ? 11.323 -75.077 21.494 1.00 27.57 9 TYR B N 1
ATOM 4433 C CA . TYR B 1 11 ? 11.449 -73.655 21.819 1.00 27.42 9 TYR B CA 1
ATOM 4434 C C . TYR B 1 11 ? 10.316 -72.826 21.199 1.00 28.10 9 TYR B C 1
ATOM 4435 O O . TYR B 1 11 ? 9.995 -71.750 21.686 1.00 23.87 9 TYR B O 1
ATOM 4444 N N . LYS B 1 12 ? 9.701 -73.342 20.141 1.00 28.62 10 LYS B N 1
ATOM 4445 C CA . LYS B 1 12 ? 8.529 -72.705 19.563 1.00 29.91 10 LYS B CA 1
ATOM 4446 C C . LYS B 1 12 ? 7.312 -72.708 20.475 1.00 31.35 10 LYS B C 1
ATOM 4447 O O . LYS B 1 12 ? 6.468 -71.791 20.399 1.00 28.35 10 LYS B O 1
ATOM 4453 N N . SER B 1 13 ? 7.216 -73.739 21.322 1.00 31.68 11 SER B N 1
ATOM 4454 C CA . SER B 1 13 ? 6.063 -73.917 22.206 1.00 32.16 11 SER B CA 1
ATOM 4455 C C . SER B 1 13 ? 6.294 -73.428 23.604 1.00 30.23 11 SER B C 1
ATOM 4456 O O . SER B 1 13 ? 5.384 -73.433 24.412 1.00 34.76 11 SER B O 1
ATOM 4459 N N . ALA B 1 14 ? 7.511 -73.030 23.897 1.00 28.58 12 ALA B N 1
ATOM 4460 C CA . ALA B 1 14 ? 7.912 -72.717 25.253 1.00 27.61 12 ALA B CA 1
ATOM 4461 C C . ALA B 1 14 ? 7.498 -71.306 25.683 1.00 27.23 12 ALA B C 1
ATOM 4462 O O . ALA B 1 14 ? 7.417 -70.392 24.857 1.00 27.83 12 ALA B O 1
ATOM 4464 N N . VAL B 1 15 ? 7.222 -71.161 26.979 1.00 26.09 13 VAL B N 1
ATOM 4465 C CA . VAL B 1 15 ? 7.141 -69.882 27.644 1.00 25.61 13 VAL B CA 1
ATOM 4466 C C . VAL B 1 15 ? 8.426 -69.736 28.453 1.00 24.67 13 VAL B C 1
ATOM 4467 O O . VAL B 1 15 ? 8.787 -70.617 29.247 1.00 22.41 13 VAL B O 1
ATOM 4471 N N . PHE B 1 16 ? 9.108 -68.612 28.253 1.00 23.39 14 PHE B N 1
ATOM 4472 C CA . PHE B 1 16 ? 10.414 -68.393 28.837 1.00 22.60 14 PHE B CA 1
ATOM 4473 C C . PHE B 1 16 ? 10.294 -67.466 30.040 1.00 23.03 14 PHE B C 1
ATOM 4474 O O . PHE B 1 16 ? 9.363 -66.661 30.145 1.00 23.21 14 PHE B O 1
ATOM 4482 N N . TYR B 1 17 ? 11.264 -67.559 30.931 1.00 22.52 15 TYR B N 1
ATOM 4483 C CA . TYR B 1 17 ? 11.251 -66.784 32.140 1.00 22.96 15 TYR B CA 1
ATOM 4484 C C . TYR B 1 17 ? 12.685 -66.427 32.468 1.00 23.35 15 TYR B C 1
ATOM 4485 O O . TYR B 1 17 ? 13.550 -67.303 32.586 1.00 23.66 15 TYR B O 1
ATOM 4494 N N . GLU B 1 18 ? 12.921 -65.123 32.583 1.00 23.51 16 GLU B N 1
ATOM 4495 C CA . GLU B 1 18 ? 14.231 -64.553 32.724 1.00 24.16 16 GLU B CA 1
ATOM 4496 C C . GLU B 1 18 ? 14.489 -64.256 34.185 1.00 24.94 16 GLU B C 1
ATOM 4497 O O . GLU B 1 18 ? 13.758 -63.479 34.799 1.00 23.91 16 GLU B O 1
ATOM 4503 N N . LEU B 1 19 ? 15.543 -64.838 34.746 1.00 25.69 17 LEU B N 1
ATOM 4504 C CA . LEU B 1 19 ? 15.871 -64.548 36.147 1.00 25.46 17 LEU B CA 1
ATOM 4505 C C . LEU B 1 19 ? 17.363 -64.448 36.398 1.00 24.63 17 LEU B C 1
ATOM 4506 O O . LEU B 1 19 ? 18.169 -64.964 35.633 1.00 25.58 17 LEU B O 1
ATOM 4511 N N . SER B 1 20 ? 17.701 -63.731 37.459 1.00 23.55 18 SER B N 1
ATOM 4512 C CA . SER B 1 20 ? 19.043 -63.636 37.943 1.00 24.57 18 SER B CA 1
ATOM 4513 C C . SER B 1 20 ? 19.197 -64.452 39.213 1.00 25.45 18 SER B C 1
ATOM 4514 O O . SER B 1 20 ? 18.586 -64.140 40.246 1.00 26.67 18 SER B O 1
ATOM 4517 N N . VAL B 1 21 ? 20.023 -65.493 39.153 1.00 26.21 19 VAL B N 1
ATOM 4518 C CA . VAL B 1 21 ? 20.211 -66.358 40.308 1.00 26.10 19 VAL B CA 1
ATOM 4519 C C . VAL B 1 21 ? 20.565 -65.564 41.577 1.00 25.93 19 VAL B C 1
ATOM 4520 O O . VAL B 1 21 ? 20.002 -65.829 42.653 1.00 25.02 19 VAL B O 1
ATOM 4524 N N . ARG B 1 22 ? 21.446 -64.565 41.442 1.00 25.17 20 ARG B N 1
ATOM 4525 C CA . ARG B 1 22 ? 21.882 -63.773 42.577 1.00 26.27 20 ARG B CA 1
ATOM 4526 C C . ARG B 1 22 ? 20.736 -62.975 43.241 1.00 25.63 20 ARG B C 1
ATOM 4527 O O . ARG B 1 22 ? 20.885 -62.406 44.326 1.00 26.09 20 ARG B O 1
ATOM 4535 N N . THR B 1 23 ? 19.578 -62.986 42.618 1.00 24.31 21 THR B N 1
ATOM 4536 C CA . THR B 1 23 ? 18.523 -62.079 42.993 1.00 26.67 21 THR B CA 1
ATOM 4537 C C . THR B 1 23 ? 17.147 -62.788 43.143 1.00 25.91 21 THR B C 1
ATOM 4538 O O . THR B 1 23 ? 16.147 -62.145 43.452 1.00 23.63 21 THR B O 1
ATOM 4542 N N . PHE B 1 24 ? 17.115 -64.116 42.971 1.00 24.75 22 PHE B N 1
ATOM 4543 C CA . PHE B 1 24 ? 15.860 -64.863 42.951 1.00 24.46 22 PHE B CA 1
ATOM 4544 C C . PHE B 1 24 ? 15.589 -65.480 44.319 1.00 24.50 22 PHE B C 1
ATOM 4545 O O . PHE B 1 24 ? 14.579 -65.165 44.945 1.00 22.69 22 PHE B O 1
ATOM 4553 N N . GLN B 1 25 ? 16.496 -66.335 44.806 1.00 24.06 23 GLN B N 1
ATOM 4554 C CA . GLN B 1 25 ? 16.342 -66.912 46.146 1.00 23.84 23 GLN B CA 1
ATOM 4555 C C . GLN B 1 25 ? 17.687 -67.262 46.787 1.00 24.98 23 GLN B C 1
ATOM 4556 O O . GLN B 1 25 ? 18.461 -68.071 46.257 1.00 25.96 23 GLN B O 1
ATOM 4562 N N . ASP B 1 26 ? 17.944 -66.639 47.932 1.00 25.37 24 ASP B N 1
ATOM 4563 C CA . ASP B 1 26 ? 19.089 -66.932 48.762 1.00 25.80 24 ASP B CA 1
ATOM 4564 C C . ASP B 1 26 ? 18.766 -68.223 49.516 1.00 28.46 24 ASP B C 1
ATOM 4565 O O . ASP B 1 26 ? 17.769 -68.282 50.231 1.00 30.56 24 ASP B O 1
ATOM 4570 N N . GLY B 1 27 ? 19.583 -69.260 49.336 1.00 30.77 25 GLY B N 1
ATOM 4571 C CA . GLY B 1 27 ? 19.410 -70.529 50.073 1.00 30.54 25 GLY B CA 1
ATOM 4572 C C . GLY B 1 27 ? 20.275 -70.667 51.324 1.00 30.07 25 GLY B C 1
ATOM 4573 O O . GLY B 1 27 ? 20.206 -71.697 52.021 1.00 30.65 25 GLY B O 1
ATOM 4574 N N . ASN B 1 28 ? 21.102 -69.661 51.632 1.00 26.80 26 ASN B N 1
ATOM 4575 C CA . ASN B 1 28 ? 22.027 -69.828 52.752 1.00 27.24 26 ASN B CA 1
ATOM 4576 C C . ASN B 1 28 ? 22.234 -68.659 53.673 1.00 27.31 26 ASN B C 1
ATOM 4577 O O . ASN B 1 28 ? 23.210 -68.639 54.414 1.00 28.96 26 ASN B O 1
ATOM 4582 N N . GLY B 1 29 ? 21.318 -67.692 53.640 1.00 27.33 27 GLY B N 1
ATOM 4583 C CA . GLY B 1 29 ? 21.339 -66.567 54.573 1.00 27.67 27 GLY B CA 1
ATOM 4584 C C . GLY B 1 29 ? 22.458 -65.540 54.433 1.00 28.66 27 GLY B C 1
ATOM 4585 O O . GLY B 1 29 ? 22.619 -64.694 55.305 1.00 28.63 27 GLY B O 1
ATOM 4586 N N . ASP B 1 30 ? 23.228 -65.582 53.352 1.00 27.18 28 ASP B N 1
ATOM 4587 C CA . ASP B 1 30 ? 24.253 -64.572 53.160 1.00 26.78 28 ASP B CA 1
ATOM 4588 C C . ASP B 1 30 ? 23.754 -63.317 52.398 1.00 28.74 28 ASP B C 1
ATOM 4589 O O . ASP B 1 30 ? 24.518 -62.407 52.163 1.00 27.45 28 ASP B O 1
ATOM 4594 N N . GLY B 1 31 ? 22.487 -63.252 51.998 1.00 29.63 29 GLY B N 1
ATOM 4595 C CA . GLY B 1 31 ? 22.017 -62.067 51.246 1.00 29.35 29 GLY B CA 1
ATOM 4596 C C . GLY B 1 31 ? 22.095 -62.164 49.728 1.00 27.91 29 GLY B C 1
ATOM 4597 O O . GLY B 1 31 ? 21.602 -61.291 49.005 1.00 29.60 29 GLY B O 1
ATOM 4598 N N . LYS B 1 32 ? 22.689 -63.233 49.234 1.00 27.41 30 LYS B N 1
ATOM 4599 C CA . LYS B 1 32 ? 22.884 -63.423 47.800 1.00 27.90 30 LYS B CA 1
ATOM 4600 C C . LYS B 1 32 ? 22.139 -64.653 47.353 1.00 26.87 30 LYS B C 1
ATOM 4601 O O . LYS B 1 32 ? 22.190 -65.676 48.021 1.00 26.86 30 LYS B O 1
ATOM 4607 N N . GLY B 1 33 ? 21.440 -64.524 46.232 1.00 25.44 31 GLY B N 1
ATOM 4608 C CA . GLY B 1 33 ? 20.715 -65.612 45.629 1.00 24.73 31 GLY B CA 1
ATOM 4609 C C . GLY B 1 33 ? 21.705 -66.640 45.117 1.00 24.79 31 GLY B C 1
ATOM 4610 O O . GLY B 1 33 ? 22.824 -66.303 44.709 1.00 25.85 31 GLY B O 1
ATOM 4611 N N . ASP B 1 34 ? 21.300 -67.902 45.162 1.00 23.31 32 ASP B N 1
ATOM 4612 C CA . ASP B 1 34 ? 22.181 -68.983 44.807 1.00 23.99 32 ASP B CA 1
ATOM 4613 C C . ASP B 1 34 ? 21.379 -70.132 44.194 1.00 23.96 32 ASP B C 1
ATOM 4614 O O . ASP B 1 34 ? 20.123 -70.096 44.195 1.00 22.05 32 ASP B O 1
ATOM 4619 N N . PHE B 1 35 ? 22.105 -71.103 43.628 1.00 22.50 33 PHE B N 1
ATOM 4620 C CA . PHE B 1 35 ? 21.491 -72.203 42.909 1.00 23.46 33 PHE B CA 1
ATOM 4621 C C . PHE B 1 35 ? 20.663 -73.116 43.813 1.00 23.94 33 PHE B C 1
ATOM 4622 O O . PHE B 1 35 ? 19.596 -73.589 43.403 1.00 24.40 33 PHE B O 1
ATOM 4630 N N . PRO B 1 36 ? 21.120 -73.358 45.046 1.00 25.85 34 PRO B N 1
ATOM 4631 C CA . PRO B 1 36 ? 20.239 -74.169 45.934 1.00 26.50 34 PRO B CA 1
ATOM 4632 C C . PRO B 1 36 ? 18.928 -73.436 46.238 1.00 26.93 34 PRO B C 1
ATOM 4633 O O . PRO B 1 36 ? 17.871 -74.060 46.339 1.00 28.20 34 PRO B O 1
ATOM 4637 N N . GLY B 1 37 ? 18.991 -72.117 46.337 1.00 27.22 35 GLY B N 1
ATOM 4638 C CA . GLY B 1 37 ? 17.787 -71.317 46.585 1.00 27.11 35 GLY B CA 1
ATOM 4639 C C . GLY B 1 37 ? 16.841 -71.376 45.402 1.00 25.79 35 GLY B C 1
ATOM 4640 O O . GLY B 1 37 ? 15.633 -71.524 45.564 1.00 25.61 35 GLY B O 1
ATOM 4641 N N . LEU B 1 38 ? 17.414 -71.298 44.219 1.00 24.77 36 LEU B N 1
ATOM 4642 C CA . LEU B 1 38 ? 16.652 -71.388 42.996 1.00 25.70 36 LEU B CA 1
ATOM 4643 C C . LEU B 1 38 ? 16.025 -72.758 42.863 1.00 25.85 36 LEU B C 1
ATOM 4644 O O . LEU B 1 38 ? 14.859 -72.876 42.457 1.00 23.86 36 LEU B O 1
ATOM 4649 N N . THR B 1 39 ? 16.819 -73.789 43.160 1.00 26.07 37 THR B N 1
ATOM 4650 C CA . THR B 1 39 ? 16.345 -75.146 43.045 1.00 25.81 37 THR B CA 1
ATOM 4651 C C . THR B 1 39 ? 15.112 -75.284 43.911 1.00 24.99 37 THR B C 1
ATOM 4652 O O . THR B 1 39 ? 14.142 -75.897 43.500 1.00 25.14 37 THR B O 1
ATOM 4656 N N . SER B 1 40 ? 15.142 -74.681 45.093 1.00 23.47 38 SER B N 1
ATOM 4657 C CA . SER B 1 40 ? 14.036 -74.787 46.038 1.00 23.07 38 SER B CA 1
ATOM 4658 C C . SER B 1 40 ? 12.743 -74.110 45.611 1.00 23.28 38 SER B C 1
ATOM 4659 O O . SER B 1 40 ? 11.745 -74.318 46.287 1.00 21.33 38 SER B O 1
ATOM 4662 N N . ARG B 1 41 ? 12.752 -73.330 44.515 1.00 23.70 39 ARG B N 1
ATOM 4663 C CA . ARG B 1 41 ? 11.562 -72.599 44.042 1.00 24.47 39 ARG B CA 1
ATOM 4664 C C . ARG B 1 41 ? 11.085 -73.034 42.658 1.00 25.96 39 ARG B C 1
ATOM 4665 O O . ARG B 1 41 ? 10.273 -72.343 42.005 1.00 26.39 39 ARG B O 1
ATOM 4673 N N . LEU B 1 42 ? 11.592 -74.158 42.179 1.00 25.10 40 LEU B N 1
ATOM 4674 C CA . LEU B 1 42 ? 11.278 -74.586 40.834 1.00 24.76 40 LEU B CA 1
ATOM 4675 C C . LEU B 1 42 ? 9.808 -74.924 40.657 1.00 26.06 40 LEU B C 1
ATOM 4676 O O . LEU B 1 42 ? 9.264 -74.739 39.562 1.00 25.56 40 LEU B O 1
ATOM 4681 N N . ASP B 1 43 ? 9.146 -75.405 41.712 1.00 25.14 41 ASP B N 1
ATOM 4682 C CA . ASP B 1 43 ? 7.717 -75.671 41.603 1.00 24.55 41 ASP B CA 1
ATOM 4683 C C . ASP B 1 43 ? 6.905 -74.415 41.327 1.00 24.66 41 ASP B C 1
ATOM 4684 O O . ASP B 1 43 ? 5.917 -74.461 40.585 1.00 23.71 41 ASP B O 1
ATOM 4689 N N . TYR B 1 44 ? 7.315 -73.296 41.909 1.00 23.04 42 TYR B N 1
ATOM 4690 C CA . TYR B 1 44 ? 6.649 -72.033 41.623 1.00 24.33 42 TYR B CA 1
ATOM 4691 C C . TYR B 1 44 ? 6.676 -71.755 40.108 1.00 24.60 42 TYR B C 1
ATOM 4692 O O . TYR B 1 44 ? 5.676 -71.412 39.517 1.00 22.85 42 TYR B O 1
ATOM 4701 N N . LEU B 1 45 ? 7.838 -71.926 39.492 1.00 26.34 43 LEU B N 1
ATOM 4702 C CA . LEU B 1 45 ? 7.987 -71.700 38.054 1.00 27.19 43 LEU B CA 1
ATOM 4703 C C . LEU B 1 45 ? 7.211 -72.737 37.225 1.00 28.66 43 LEU B C 1
ATOM 4704 O O . LEU B 1 45 ? 6.501 -72.387 36.279 1.00 28.91 43 LEU B O 1
ATOM 4709 N N . LYS B 1 46 ? 7.358 -74.007 37.581 1.00 30.93 44 LYS B N 1
ATOM 4710 C CA . LYS B 1 46 ? 6.579 -75.076 36.969 1.00 31.95 44 LYS B CA 1
ATOM 4711 C C . LYS B 1 46 ? 5.084 -74.728 37.027 1.00 30.27 44 LYS B C 1
ATOM 4712 O O . LYS B 1 46 ? 4.406 -74.743 36.021 1.00 28.24 44 LYS B O 1
ATOM 4718 N N . ASN B 1 47 ? 4.586 -74.375 38.203 1.00 29.95 45 ASN B N 1
ATOM 4719 C CA . ASN B 1 47 ? 3.160 -74.088 38.366 1.00 29.97 45 ASN B CA 1
ATOM 4720 C C . ASN B 1 47 ? 2.699 -72.792 37.738 1.00 29.38 45 ASN B C 1
ATOM 4721 O O . ASN B 1 47 ? 1.532 -72.648 37.443 1.00 28.73 45 ASN B O 1
ATOM 4726 N N . LEU B 1 48 ? 3.608 -71.858 37.502 1.00 27.20 46 LEU B N 1
ATOM 4727 C CA . LEU B 1 48 ? 3.243 -70.629 36.806 1.00 27.93 46 LEU B CA 1
ATOM 4728 C C . LEU B 1 48 ? 2.838 -70.879 35.355 1.00 28.55 46 LEU B C 1
ATOM 4729 O O . LEU B 1 48 ? 2.034 -70.133 34.790 1.00 29.19 46 LEU B O 1
ATOM 4734 N N . GLY B 1 49 ? 3.387 -71.930 34.762 1.00 29.32 47 GLY B N 1
ATOM 4735 C CA . GLY B 1 49 ? 3.200 -72.208 33.343 1.00 29.43 47 GLY B CA 1
ATOM 4736 C C . GLY B 1 49 ? 4.430 -71.884 32.513 1.00 29.54 47 GLY B C 1
ATOM 4737 O O . GLY B 1 49 ? 4.336 -71.743 31.286 1.00 29.19 47 GLY B O 1
ATOM 4738 N N . VAL B 1 50 ? 5.584 -71.780 33.168 1.00 29.08 48 VAL B N 1
ATOM 4739 C CA . VAL B 1 50 ? 6.860 -71.537 32.490 1.00 30.26 48 VAL B CA 1
ATOM 4740 C C . VAL B 1 50 ? 7.459 -72.857 31.999 1.00 29.31 48 VAL B C 1
ATOM 4741 O O . VAL B 1 50 ? 7.386 -73.868 32.695 1.00 30.73 48 VAL B O 1
ATOM 4745 N N . ASP B 1 51 ? 8.092 -72.829 30.835 1.00 27.41 49 ASP B N 1
ATOM 4746 C CA . ASP B 1 51 ? 8.776 -74.002 30.290 1.00 28.69 49 ASP B CA 1
ATOM 4747 C C . ASP B 1 51 ? 10.269 -73.873 30.193 1.00 28.59 49 ASP B C 1
ATOM 4748 O O . ASP B 1 51 ? 10.967 -74.903 30.166 1.00 28.75 49 ASP B O 1
ATOM 4753 N N . CYS B 1 52 ? 10.777 -72.645 30.012 1.00 29.12 50 CYS B N 1
ATOM 4754 C CA . CYS B 1 52 ? 12.221 -72.456 29.863 1.00 27.52 50 CYS B CA 1
ATOM 4755 C C . CYS B 1 52 ? 12.745 -71.307 30.704 1.00 27.75 50 CYS B C 1
ATOM 4756 O O . CYS B 1 52 ? 12.239 -70.204 30.624 1.00 28.02 50 CYS B O 1
ATOM 4759 N N . LEU B 1 53 ? 13.764 -71.588 31.513 1.00 26.05 51 LEU B N 1
ATOM 4760 C CA . LEU B 1 53 ? 14.381 -70.594 32.333 1.00 25.87 51 LEU B CA 1
ATOM 4761 C C . LEU B 1 53 ? 15.602 -70.061 31.584 1.00 25.54 51 LEU B C 1
ATOM 4762 O O . LEU B 1 53 ? 16.451 -70.821 31.153 1.00 24.50 51 LEU B O 1
ATOM 4767 N N . TRP B 1 54 ? 15.673 -68.745 31.423 1.00 25.03 52 TRP B N 1
ATOM 4768 C CA . TRP B 1 54 ? 16.885 -68.068 30.949 1.00 24.82 52 TRP B CA 1
ATOM 4769 C C . TRP B 1 54 ? 17.547 -67.429 32.178 1.00 23.85 52 TRP B C 1
ATOM 4770 O O . TRP B 1 54 ? 16.977 -66.562 32.843 1.00 24.47 52 TRP B O 1
ATOM 4781 N N . LEU B 1 55 ? 18.745 -67.907 32.479 1.00 24.52 53 LEU B N 1
ATOM 4782 C CA . LEU B 1 55 ? 19.500 -67.475 33.626 1.00 25.54 53 LEU B CA 1
ATOM 4783 C C . LEU B 1 55 ? 20.564 -66.512 33.167 1.00 26.14 53 LEU B C 1
ATOM 4784 O O . LEU B 1 55 ? 21.283 -66.781 32.197 1.00 26.67 53 LEU B O 1
ATOM 4789 N N . LEU B 1 56 ? 20.666 -65.393 33.870 1.00 27.81 54 LEU B N 1
ATOM 4790 C CA . LEU B 1 56 ? 21.707 -64.407 33.599 1.00 27.87 54 LEU B CA 1
ATOM 4791 C C . LEU B 1 56 ? 23.063 -64.986 33.957 1.00 28.52 54 LEU B C 1
ATOM 4792 O O . LEU B 1 56 ? 23.141 -65.982 34.691 1.00 26.14 54 LEU B O 1
ATOM 4797 N N . PRO B 1 57 ? 24.146 -64.348 33.470 1.00 28.18 55 PRO B N 1
ATOM 4798 C CA . PRO B 1 57 ? 25.446 -64.936 33.707 1.00 27.94 55 PRO B CA 1
ATOM 4799 C C . PRO B 1 57 ? 25.674 -65.374 35.153 1.00 27.27 55 PRO B C 1
ATOM 4800 O O . PRO B 1 57 ? 25.535 -64.588 36.082 1.00 30.75 55 PRO B O 1
ATOM 4804 N N . TRP B 1 58 ? 26.036 -66.634 35.310 1.00 26.04 56 TRP B N 1
ATOM 4805 C CA . TRP B 1 58 ? 26.325 -67.241 36.603 1.00 26.41 56 TRP B CA 1
ATOM 4806 C C . TRP B 1 58 ? 27.835 -67.493 36.821 1.00 27.13 56 TRP B C 1
ATOM 4807 O O . TRP B 1 58 ? 28.203 -68.224 37.734 1.00 25.77 56 TRP B O 1
ATOM 4818 N N . PHE B 1 59 ? 28.693 -66.880 36.000 1.00 27.66 57 PHE B N 1
ATOM 4819 C CA . PHE B 1 59 ? 30.142 -67.196 35.971 1.00 27.21 57 PHE B CA 1
ATOM 4820 C C . PHE B 1 59 ? 30.957 -66.343 36.956 1.00 26.73 57 PHE B C 1
ATOM 4821 O O . PHE B 1 59 ? 30.563 -65.228 37.272 1.00 26.11 57 PHE B O 1
ATOM 4829 N N . PRO B 1 60 ? 32.133 -66.842 37.406 1.00 26.30 58 PRO B N 1
ATOM 4830 C CA . PRO B 1 60 ? 33.004 -65.954 38.179 1.00 25.22 58 PRO B CA 1
ATOM 4831 C C . PRO B 1 60 ? 33.198 -64.645 37.454 1.00 25.21 58 PRO B C 1
ATOM 4832 O O . PRO B 1 60 ? 33.318 -64.616 36.238 1.00 23.17 58 PRO B O 1
ATOM 4836 N N . SER B 1 61 ? 33.237 -63.570 38.216 1.00 26.51 59 SER B N 1
ATOM 4837 C CA . SER B 1 61 ? 33.169 -62.221 37.684 1.00 26.40 59 SER B CA 1
ATOM 4838 C C . SER B 1 61 ? 33.355 -61.271 38.838 1.00 26.11 59 SER B C 1
ATOM 4839 O O . SER B 1 61 ? 32.881 -61.554 39.933 1.00 29.49 59 SER B O 1
ATOM 4842 N N . PRO B 1 62 ? 34.021 -60.134 38.610 1.00 26.26 60 PRO B N 1
ATOM 4843 C CA . PRO B 1 62 ? 34.037 -59.114 39.655 1.00 26.85 60 PRO B CA 1
ATOM 4844 C C . PRO B 1 62 ? 32.732 -58.309 39.630 1.00 26.48 60 PRO B C 1
ATOM 4845 O O . PRO B 1 62 ? 32.537 -57.446 40.459 1.00 26.41 60 PRO B O 1
ATOM 4849 N N . LEU B 1 63 ? 31.830 -58.645 38.708 1.00 25.66 61 LEU B N 1
ATOM 4850 C CA . LEU B 1 63 ? 30.481 -58.105 38.660 1.00 25.13 61 LEU B CA 1
ATOM 4851 C C . LEU B 1 63 ? 30.413 -56.619 38.346 1.00 25.61 61 LEU B C 1
ATOM 4852 O O . LEU B 1 63 ? 29.417 -55.981 38.663 1.00 25.35 61 LEU B O 1
ATOM 4857 N N . ARG B 1 64 ? 31.420 -56.071 37.686 1.00 25.95 62 ARG B N 1
ATOM 4858 C CA . ARG B 1 64 ? 31.335 -54.671 37.273 1.00 28.63 62 ARG B CA 1
ATOM 4859 C C . ARG B 1 64 ? 30.169 -54.427 36.293 1.00 27.17 62 ARG B C 1
ATOM 4860 O O . ARG B 1 64 ? 29.606 -53.316 36.260 1.00 26.72 62 ARG B O 1
ATOM 4868 N N . ASP B 1 65 ? 29.798 -55.453 35.526 1.00 25.96 63 ASP B N 1
ATOM 4869 C CA . ASP B 1 65 ? 28.565 -55.413 34.739 1.00 27.26 63 ASP B CA 1
ATOM 4870 C C . ASP B 1 65 ? 27.650 -56.572 35.134 1.00 28.24 63 ASP B C 1
ATOM 4871 O O . ASP B 1 65 ? 27.022 -57.241 34.286 1.00 26.65 63 ASP B O 1
ATOM 4876 N N . ASP B 1 66 ? 27.566 -56.789 36.445 1.00 30.15 64 ASP B N 1
ATOM 4877 C CA . ASP B 1 66 ? 26.640 -57.775 37.029 1.00 33.00 64 ASP B CA 1
ATOM 4878 C C . ASP B 1 66 ? 26.791 -59.214 36.502 1.00 31.13 64 ASP B C 1
ATOM 4879 O O . ASP B 1 66 ? 25.808 -59.968 36.445 1.00 34.36 64 ASP B O 1
ATOM 4884 N N . GLY B 1 67 ? 28.002 -59.590 36.094 1.00 28.37 65 GLY B N 1
ATOM 4885 C CA . GLY B 1 67 ? 28.239 -60.943 35.576 1.00 28.06 65 GLY B CA 1
ATOM 4886 C C . GLY B 1 67 ? 28.449 -61.014 34.079 1.00 27.73 65 GLY B C 1
ATOM 4887 O O . GLY B 1 67 ? 28.990 -62.000 33.567 1.00 25.34 65 GLY B O 1
ATOM 4888 N N . TYR B 1 68 ? 28.014 -59.979 33.358 1.00 29.29 66 TYR B N 1
ATOM 4889 C CA . TYR B 1 68 ? 28.307 -59.885 31.916 1.00 28.19 66 TYR B CA 1
ATOM 4890 C C . TYR B 1 68 ? 29.772 -59.522 31.677 1.00 30.57 66 TYR B C 1
ATOM 4891 O O . TYR B 1 68 ? 30.189 -59.402 30.524 1.00 32.48 66 TYR B O 1
ATOM 4900 N N . ASP B 1 69 ? 30.530 -59.286 32.770 1.00 31.13 67 ASP B N 1
ATOM 4901 C CA . ASP B 1 69 ? 32.012 -59.332 32.751 1.00 28.48 67 ASP B CA 1
ATOM 4902 C C . ASP B 1 69 ? 32.509 -60.648 33.319 1.00 27.24 67 ASP B C 1
ATOM 4903 O O . ASP B 1 69 ? 32.753 -60.773 34.536 1.00 27.70 67 ASP B O 1
ATOM 4908 N N . VAL B 1 70 ? 32.672 -61.619 32.424 1.00 26.05 68 VAL B N 1
ATOM 4909 C CA . VAL B 1 70 ? 33.098 -62.970 32.782 1.00 26.28 68 VAL B CA 1
ATOM 4910 C C . VAL B 1 70 ? 34.622 -63.114 32.983 1.00 27.97 68 VAL B C 1
ATOM 4911 O O . VAL B 1 70 ? 35.408 -62.751 32.097 1.00 27.64 68 VAL B O 1
ATOM 4915 N N . ALA B 1 71 ? 35.021 -63.683 34.128 1.00 28.39 69 ALA B N 1
ATOM 4916 C CA . ALA B 1 71 ? 36.413 -64.012 34.434 1.00 29.83 69 ALA B CA 1
ATOM 4917 C C . ALA B 1 71 ? 36.771 -65.514 34.281 1.00 32.69 69 ALA B C 1
ATOM 4918 O O . ALA B 1 71 ? 37.943 -65.878 34.372 1.00 31.46 69 ALA B O 1
ATOM 4920 N N . ASP B 1 72 ? 35.766 -66.360 34.023 1.00 31.49 70 ASP B N 1
ATOM 4921 C CA . ASP B 1 72 ? 35.946 -67.785 33.882 1.00 28.69 70 ASP B CA 1
ATOM 4922 C C . ASP B 1 72 ? 34.688 -68.395 33.257 1.00 26.93 70 ASP B C 1
ATOM 4923 O O . ASP B 1 72 ? 33.654 -68.519 33.907 1.00 25.73 70 ASP B O 1
ATOM 4928 N N . TYR B 1 73 ? 34.777 -68.795 31.998 1.00 26.38 71 TYR B N 1
ATOM 4929 C CA . TYR B 1 73 ? 33.610 -69.345 31.292 1.00 28.66 71 TYR B CA 1
ATOM 4930 C C . TYR B 1 73 ? 33.184 -70.743 31.729 1.00 28.68 71 TYR B C 1
ATOM 4931 O O . TYR B 1 73 ? 32.144 -71.239 31.297 1.00 28.70 71 TYR B O 1
ATOM 4940 N N . ARG B 1 74 ? 33.973 -71.390 32.579 1.00 31.46 72 ARG B N 1
ATOM 4941 C CA . ARG B 1 74 ? 33.717 -72.780 32.911 1.00 32.37 72 ARG B CA 1
ATOM 4942 C C . ARG B 1 74 ? 33.447 -73.016 34.387 1.00 33.31 72 ARG B C 1
ATOM 4943 O O . ARG B 1 74 ? 33.516 -74.146 34.851 1.00 30.79 72 ARG B O 1
ATOM 4951 N N . GLY B 1 75 ? 33.090 -71.949 35.106 1.00 33.11 73 GLY B N 1
ATOM 4952 C CA . GLY B 1 75 ? 32.807 -72.061 36.528 1.00 32.99 73 GLY B CA 1
ATOM 4953 C C . GLY B 1 75 ? 31.487 -71.431 36.938 1.00 31.85 73 GLY B C 1
ATOM 4954 O O . GLY B 1 75 ? 30.781 -70.810 36.115 1.00 30.20 73 GLY B O 1
ATOM 4955 N N . ILE B 1 76 ? 31.171 -71.621 38.221 1.00 29.15 74 ILE B N 1
ATOM 4956 C CA . ILE B 1 76 ? 30.070 -70.956 38.865 1.00 28.66 74 ILE B CA 1
ATOM 4957 C C . ILE B 1 76 ? 30.641 -69.887 39.765 1.00 27.00 74 ILE B C 1
ATOM 4958 O O . ILE B 1 76 ? 31.576 -70.135 40.494 1.00 27.53 74 ILE B O 1
ATOM 4963 N N . HIS B 1 77 ? 30.092 -68.677 39.701 1.00 26.57 75 HIS B N 1
ATOM 4964 C CA . HIS B 1 77 ? 30.500 -67.614 40.620 1.00 25.30 75 HIS B CA 1
ATOM 4965 C C . HIS B 1 77 ? 30.306 -68.172 42.022 1.00 26.81 75 HIS B C 1
ATOM 4966 O O . HIS B 1 77 ? 29.251 -68.792 42.318 1.00 27.54 75 HIS B O 1
ATOM 4973 N N . PRO B 1 78 ? 31.307 -67.975 42.894 1.00 27.91 76 PRO B N 1
ATOM 4974 C CA . PRO B 1 78 ? 31.229 -68.409 44.301 1.00 29.46 76 PRO B CA 1
ATOM 4975 C C . PRO B 1 78 ? 29.988 -67.952 45.081 1.00 30.10 76 PRO B C 1
ATOM 4976 O O . PRO B 1 78 ? 29.518 -68.694 45.926 1.00 31.89 76 PRO B O 1
ATOM 4980 N N . ASP B 1 79 ? 29.489 -66.737 44.864 1.00 28.07 77 ASP B N 1
ATOM 4981 C CA . ASP B 1 79 ? 28.199 -66.345 45.443 1.00 28.47 77 ASP B CA 1
ATOM 4982 C C . ASP B 1 79 ? 27.055 -67.335 45.191 1.00 28.74 77 ASP B C 1
ATOM 4983 O O . ASP B 1 79 ? 26.105 -67.369 45.948 1.00 29.78 77 ASP B O 1
ATOM 4988 N N . LEU B 1 80 ? 27.098 -68.078 44.092 1.00 29.21 78 LEU B N 1
ATOM 4989 C CA . LEU B 1 80 ? 25.913 -68.782 43.615 1.00 29.03 78 LEU B CA 1
ATOM 4990 C C . LEU B 1 80 ? 25.937 -70.243 43.975 1.00 29.48 78 LEU B C 1
ATOM 4991 O O . LEU B 1 80 ? 24.974 -70.958 43.736 1.00 31.59 78 LEU B O 1
ATOM 4996 N N . GLY B 1 81 ? 27.042 -70.688 44.552 1.00 31.71 79 GLY B N 1
ATOM 4997 C CA . GLY B 1 81 ? 27.212 -72.083 44.890 1.00 31.26 79 GLY B CA 1
ATOM 4998 C C . GLY B 1 81 ? 28.345 -72.653 44.085 1.00 32.07 79 GLY B C 1
ATOM 4999 O O . GLY B 1 81 ? 29.298 -71.943 43.750 1.00 34.73 79 GLY B O 1
ATOM 5000 N N . THR B 1 82 ? 28.225 -73.939 43.784 1.00 30.01 80 THR B N 1
ATOM 5001 C CA . THR B 1 82 ? 29.275 -74.703 43.172 1.00 28.92 80 THR B CA 1
ATOM 5002 C C . THR B 1 82 ? 28.740 -75.386 41.948 1.00 27.70 80 THR B C 1
ATOM 5003 O O . THR B 1 82 ? 27.536 -75.493 41.748 1.00 28.77 80 THR B O 1
ATOM 5007 N N . LEU B 1 83 ? 29.651 -75.910 41.152 1.00 27.12 81 LEU B N 1
ATOM 5008 C CA . LEU B 1 83 ? 29.258 -76.648 39.981 1.00 29.31 81 LEU B CA 1
ATOM 5009 C C . LEU B 1 83 ? 28.330 -77.814 40.324 1.00 31.82 81 LEU B C 1
ATOM 5010 O O . LEU B 1 83 ? 27.411 -78.140 39.556 1.00 31.20 81 LEU B O 1
ATOM 5015 N N . ASP B 1 84 ? 28.558 -78.454 41.470 1.00 33.19 82 ASP B N 1
ATOM 5016 C CA . ASP B 1 84 ? 27.670 -79.533 41.877 1.00 34.19 82 ASP B CA 1
ATOM 5017 C C . ASP B 1 84 ? 26.269 -78.973 42.116 1.00 31.34 82 ASP B C 1
ATOM 5018 O O . ASP B 1 84 ? 25.280 -79.596 41.726 1.00 31.73 82 ASP B O 1
ATOM 5023 N N . ASP B 1 85 ? 26.172 -77.819 42.783 1.00 29.82 83 ASP B N 1
ATOM 5024 C CA . ASP B 1 85 ? 24.850 -77.198 42.998 1.00 27.10 83 ASP B CA 1
ATOM 5025 C C . ASP B 1 85 ? 24.165 -76.930 41.670 1.00 28.77 83 ASP B C 1
ATOM 5026 O O . ASP B 1 85 ? 22.956 -77.163 41.531 1.00 29.66 83 ASP B O 1
ATOM 5031 N N . PHE B 1 86 ? 24.937 -76.440 40.692 1.00 28.36 84 PHE B N 1
ATOM 5032 C CA . PHE B 1 86 ? 24.407 -76.140 39.367 1.00 27.81 84 PHE B CA 1
ATOM 5033 C C . PHE B 1 86 ? 23.839 -77.408 38.755 1.00 29.07 84 PHE B C 1
ATOM 5034 O O . PHE B 1 86 ? 22.749 -77.384 38.183 1.00 27.51 84 PHE B O 1
ATOM 5042 N N . LYS B 1 87 ? 24.583 -78.509 38.886 1.00 30.66 85 LYS B N 1
ATOM 5043 C CA . LYS B 1 87 ? 24.152 -79.797 38.360 1.00 33.52 85 LYS B CA 1
ATOM 5044 C C . LYS B 1 87 ? 22.867 -80.312 38.990 1.00 31.30 85 LYS B C 1
ATOM 5045 O O . LYS B 1 87 ? 22.000 -80.839 38.299 1.00 29.04 85 LYS B O 1
ATOM 5051 N N . VAL B 1 88 ? 22.743 -80.158 40.294 1.00 30.43 86 VAL B N 1
ATOM 5052 C CA . VAL B 1 88 ? 21.518 -80.577 40.980 1.00 30.87 86 VAL B CA 1
ATOM 5053 C C . VAL B 1 88 ? 20.370 -79.720 40.457 1.00 28.36 86 VAL B C 1
ATOM 5054 O O . VAL B 1 88 ? 19.287 -80.215 40.165 1.00 28.07 86 VAL B O 1
ATOM 5058 N N . PHE B 1 89 ? 20.616 -78.422 40.343 1.00 27.15 87 PHE B N 1
ATOM 5059 C CA . PHE B 1 89 ? 19.615 -77.477 39.812 1.00 25.55 87 PHE B CA 1
ATOM 5060 C C . PHE B 1 89 ? 19.110 -77.950 38.470 1.00 24.83 87 PHE B C 1
ATOM 5061 O O . PHE B 1 89 ? 17.893 -78.051 38.229 1.00 25.28 87 PHE B O 1
ATOM 5069 N N . LEU B 1 90 ? 20.048 -78.268 37.599 1.00 26.11 88 LEU B N 1
ATOM 5070 C CA . LEU B 1 90 ? 19.710 -78.645 36.222 1.00 28.09 88 LEU B CA 1
ATOM 5071 C C . LEU B 1 90 ? 18.876 -79.922 36.150 1.00 29.00 88 LEU B C 1
ATOM 5072 O O . LEU B 1 90 ? 17.873 -79.985 35.407 1.00 28.76 88 LEU B O 1
ATOM 5077 N N . ARG B 1 91 ? 19.269 -80.908 36.953 1.00 30.02 89 ARG B N 1
ATOM 5078 C CA . ARG B 1 91 ? 18.558 -82.194 37.069 1.00 33.00 89 ARG B CA 1
ATOM 5079 C C . ARG B 1 91 ? 17.130 -82.016 37.608 1.00 29.89 89 ARG B C 1
ATOM 5080 O O . ARG B 1 91 ? 16.167 -82.544 37.064 1.00 29.44 89 ARG B O 1
ATOM 5088 N N . GLU B 1 92 ? 17.005 -81.202 38.642 1.00 31.38 90 GLU B N 1
ATOM 5089 C CA . GLU B 1 92 ? 15.711 -80.878 39.235 1.00 31.38 90 GLU B CA 1
ATOM 5090 C C . GLU B 1 92 ? 14.838 -80.045 38.287 1.00 29.00 90 GLU B C 1
ATOM 5091 O O . GLU B 1 92 ? 13.619 -80.239 38.224 1.00 26.28 90 GLU B O 1
ATOM 5097 N N . ALA B 1 93 ? 15.461 -79.138 37.528 1.00 27.74 91 ALA B N 1
ATOM 5098 C CA . ALA B 1 93 ? 14.700 -78.363 36.549 1.00 26.63 91 ALA B CA 1
ATOM 5099 C C . ALA B 1 93 ? 14.187 -79.298 35.471 1.00 27.35 91 ALA B C 1
ATOM 5100 O O . ALA B 1 93 ? 12.985 -79.310 35.161 1.00 27.72 91 ALA B O 1
ATOM 5102 N N . HIS B 1 94 ? 15.078 -80.114 34.929 1.00 27.26 92 HIS B N 1
ATOM 5103 C CA . HIS B 1 94 ? 14.672 -81.069 33.897 1.00 29.52 92 HIS B CA 1
ATOM 5104 C C . HIS B 1 94 ? 13.599 -82.043 34.372 1.00 29.56 92 HIS B C 1
ATOM 5105 O O . HIS B 1 94 ? 12.726 -82.373 33.631 1.00 31.59 92 HIS B O 1
ATOM 5112 N N . ALA B 1 95 ? 13.646 -82.468 35.619 1.00 30.09 93 ALA B N 1
ATOM 5113 C CA . ALA B 1 95 ? 12.659 -83.401 36.150 1.00 29.19 93 ALA B CA 1
ATOM 5114 C C . ALA B 1 95 ? 11.262 -82.791 36.197 1.00 30.81 93 ALA B C 1
ATOM 5115 O O . ALA B 1 95 ? 10.279 -83.504 36.170 1.00 32.61 93 ALA B O 1
ATOM 5117 N N . ARG B 1 96 ? 11.182 -81.466 36.265 1.00 32.04 94 ARG B N 1
ATOM 5118 C CA . ARG B 1 96 ? 9.910 -80.760 36.306 1.00 30.05 94 ARG B CA 1
ATOM 5119 C C . ARG B 1 96 ? 9.429 -80.303 34.932 1.00 29.86 94 ARG B C 1
ATOM 5120 O O . ARG B 1 96 ? 8.405 -79.619 34.805 1.00 28.11 94 ARG B O 1
ATOM 5128 N N . GLY B 1 97 ? 10.149 -80.686 33.889 1.00 31.73 95 GLY B N 1
ATOM 5129 C CA . GLY B 1 97 ? 9.735 -80.335 32.523 1.00 31.39 95 GLY B CA 1
ATOM 5130 C C . GLY B 1 97 ? 10.202 -78.950 32.125 1.00 32.11 95 GLY B C 1
ATOM 5131 O O . GLY B 1 97 ? 9.644 -78.349 31.214 1.00 35.07 95 GLY B O 1
ATOM 5132 N N . LEU B 1 98 ? 11.217 -78.448 32.821 1.00 30.67 96 LEU B N 1
ATOM 5133 C CA . LEU B 1 98 ? 11.798 -77.146 32.556 1.00 31.58 96 LEU B CA 1
ATOM 5134 C C . LEU B 1 98 ? 13.126 -77.271 31.799 1.00 29.70 96 LEU B C 1
ATOM 5135 O O . LEU B 1 98 ? 14.088 -77.835 32.311 1.00 30.68 96 LEU B O 1
ATOM 5140 N N . TRP B 1 99 ? 13.164 -76.726 30.591 1.00 27.87 97 TRP B N 1
ATOM 5141 C CA . TRP B 1 99 ? 14.415 -76.466 29.892 1.00 28.06 97 TRP B CA 1
ATOM 5142 C C . TRP B 1 99 ? 15.148 -75.265 30.521 1.00 27.76 97 TRP B C 1
ATOM 5143 O O . TRP B 1 99 ? 14.549 -74.416 31.189 1.00 28.20 97 TRP B O 1
ATOM 5154 N N . VAL B 1 100 ? 16.445 -75.173 30.286 1.00 28.03 98 VAL B N 1
ATOM 5155 C CA . VAL B 1 100 ? 17.248 -74.131 30.893 1.00 27.78 98 VAL B CA 1
ATOM 5156 C C . VAL B 1 100 ? 18.281 -73.699 29.889 1.00 28.26 98 VAL B C 1
ATOM 5157 O O . VAL B 1 100 ? 18.920 -74.541 29.276 1.00 29.42 98 VAL B O 1
ATOM 5161 N N . ILE B 1 101 ? 18.423 -72.393 29.715 1.00 27.03 99 ILE B N 1
ATOM 5162 C CA . ILE B 1 101 ? 19.476 -71.835 28.889 1.00 26.25 99 ILE B CA 1
ATOM 5163 C C . ILE B 1 101 ? 20.273 -70.838 29.711 1.00 26.72 99 ILE B C 1
ATOM 5164 O O . ILE B 1 101 ? 19.743 -70.196 30.628 1.00 28.42 99 ILE B O 1
ATOM 5169 N N . GLY B 1 102 ? 21.555 -70.746 29.404 1.00 25.75 100 GLY B N 1
ATOM 5170 C CA . GLY B 1 102 ? 22.435 -69.827 30.077 1.00 28.01 100 GLY B CA 1
ATOM 5171 C C . GLY B 1 102 ? 22.742 -68.654 29.167 1.00 29.18 100 GLY B C 1
ATOM 5172 O O . GLY B 1 102 ? 22.168 -68.536 28.093 1.00 31.34 100 GLY B O 1
ATOM 5173 N N . ASP B 1 103 ? 23.669 -67.802 29.588 1.00 29.67 101 ASP B N 1
ATOM 5174 C CA . ASP B 1 103 ? 23.962 -66.572 28.888 1.00 30.08 101 ASP B CA 1
ATOM 5175 C C . ASP B 1 103 ? 25.419 -66.652 28.424 1.00 29.93 101 ASP B C 1
ATOM 5176 O O . ASP B 1 103 ? 26.340 -66.649 29.230 1.00 31.64 101 ASP B O 1
ATOM 5181 N N . LEU B 1 104 ? 25.623 -66.764 27.118 1.00 28.78 102 LEU B N 1
ATOM 5182 C CA . LEU B 1 104 ? 26.955 -66.903 26.550 1.00 28.08 102 LEU B CA 1
ATOM 5183 C C . LEU B 1 104 ? 27.402 -65.511 26.112 1.00 29.57 102 LEU B C 1
ATOM 5184 O O . LEU B 1 104 ? 26.849 -64.931 25.151 1.00 28.95 102 LEU B O 1
ATOM 5189 N N . VAL B 1 105 ? 28.365 -64.961 26.857 1.00 29.61 103 VAL B N 1
ATOM 5190 C CA . VAL B 1 105 ? 28.875 -63.630 26.618 1.00 30.56 103 VAL B CA 1
ATOM 5191 C C . VAL B 1 105 ? 30.084 -63.736 25.677 1.00 32.03 103 VAL B C 1
ATOM 5192 O O . VAL B 1 105 ? 31.223 -63.865 26.115 1.00 29.80 103 VAL B O 1
ATOM 5196 N N . THR B 1 106 ? 29.809 -63.656 24.378 1.00 32.65 104 THR B N 1
ATOM 5197 C CA . THR B 1 106 ? 30.814 -63.905 23.341 1.00 32.89 104 THR B CA 1
ATOM 5198 C C . THR B 1 106 ? 31.699 -62.728 22.992 1.00 29.99 104 THR B C 1
ATOM 5199 O O . THR B 1 106 ? 32.847 -62.915 22.599 1.00 31.98 104 THR B O 1
ATOM 5203 N N . ASN B 1 107 ? 31.178 -61.524 23.113 1.00 28.02 105 ASN B N 1
ATOM 5204 C CA . ASN B 1 107 ? 31.863 -60.365 22.525 1.00 26.17 105 ASN B CA 1
ATOM 5205 C C . ASN B 1 107 ? 33.058 -59.874 23.329 1.00 25.92 105 ASN B C 1
ATOM 5206 O O . ASN B 1 107 ? 33.958 -59.209 22.782 1.00 25.02 105 ASN B O 1
ATOM 5211 N N . HIS B 1 108 ? 33.072 -60.193 24.623 1.00 25.64 106 HIS B N 1
ATOM 5212 C CA . HIS B 1 108 ? 34.012 -59.578 25.554 1.00 26.49 106 HIS B CA 1
ATOM 5213 C C . HIS B 1 108 ? 34.166 -60.404 26.830 1.00 25.98 106 HIS B C 1
ATOM 5214 O O . HIS B 1 108 ? 33.305 -61.201 27.161 1.00 28.39 106 HIS B O 1
ATOM 5221 N N . THR B 1 109 ? 35.275 -60.214 27.531 1.00 25.87 107 THR B N 1
ATOM 5222 C CA . THR B 1 109 ? 35.484 -60.809 28.856 1.00 25.49 107 THR B CA 1
ATOM 5223 C C . THR B 1 109 ? 35.661 -59.695 29.885 1.00 25.74 107 THR B C 1
ATOM 5224 O O . THR B 1 109 ? 35.749 -58.494 29.529 1.00 25.11 107 THR B O 1
ATOM 5228 N N . SER B 1 110 ? 35.738 -60.091 31.156 1.00 26.45 108 SER B N 1
ATOM 5229 C CA . SER B 1 110 ? 36.188 -59.178 32.222 1.00 26.55 108 SER B CA 1
ATOM 5230 C C . SER B 1 110 ? 37.636 -58.892 31.970 1.00 25.34 108 SER B C 1
ATOM 5231 O O . SER B 1 110 ? 38.312 -59.708 31.366 1.00 25.78 108 SER B O 1
ATOM 5234 N N . SER B 1 111 ? 38.108 -57.749 32.447 1.00 27.43 109 SER B N 1
ATOM 5235 C CA . SER B 1 111 ? 39.536 -57.454 32.459 1.00 28.17 109 SER B CA 1
ATOM 5236 C C . SER B 1 111 ? 40.258 -58.305 33.512 1.00 29.20 109 SER B C 1
ATOM 5237 O O . SER B 1 111 ? 41.481 -58.399 33.496 1.00 25.74 109 SER B O 1
ATOM 5240 N N . ASP B 1 112 ? 39.503 -58.910 34.426 1.00 28.98 110 ASP B N 1
ATOM 5241 C CA . ASP B 1 112 ? 40.076 -59.896 35.347 1.00 31.20 110 ASP B CA 1
ATOM 5242 C C . ASP B 1 112 ? 40.179 -61.301 34.732 1.00 29.31 110 ASP B C 1
ATOM 5243 O O . ASP B 1 112 ? 40.741 -62.182 35.335 1.00 30.13 110 ASP B O 1
ATOM 5248 N N . HIS B 1 113 ? 39.626 -61.541 33.559 1.00 28.20 111 HIS B N 1
ATOM 5249 C CA . HIS B 1 113 ? 39.812 -62.851 32.951 1.00 27.54 111 HIS B CA 1
ATOM 5250 C C . HIS B 1 113 ? 41.325 -63.088 32.767 1.00 28.21 111 HIS B C 1
ATOM 5251 O O . HIS B 1 113 ? 42.039 -62.162 32.400 1.00 25.65 111 HIS B O 1
ATOM 5258 N N . PRO B 1 114 ? 41.824 -64.303 33.079 1.00 29.50 112 PRO B N 1
ATOM 5259 C CA . PRO B 1 114 ? 43.271 -64.586 32.903 1.00 30.73 112 PRO B CA 1
ATOM 5260 C C . PRO B 1 114 ? 43.814 -64.338 31.490 1.00 30.22 112 PRO B C 1
ATOM 5261 O O . PRO B 1 114 ? 44.969 -63.988 31.357 1.00 29.37 112 PRO B O 1
ATOM 5265 N N . TRP B 1 115 ? 42.993 -64.544 30.459 1.00 30.68 113 TRP B N 1
ATOM 5266 C CA . TRP B 1 115 ? 43.380 -64.212 29.084 1.00 31.47 113 TRP B CA 1
ATOM 5267 C C . TRP B 1 115 ? 43.773 -62.753 28.938 1.00 32.91 113 TRP B C 1
ATOM 5268 O O . TRP B 1 115 ? 44.745 -62.454 28.244 1.00 34.32 113 TRP B O 1
ATOM 5279 N N . PHE B 1 116 ? 43.000 -61.853 29.550 1.00 31.85 114 PHE B N 1
ATOM 5280 C CA . PHE B 1 116 ? 43.298 -60.420 29.460 1.00 30.96 114 PHE B CA 1
ATOM 5281 C C . PHE B 1 116 ? 44.508 -60.030 30.322 1.00 30.82 114 PHE B C 1
ATOM 5282 O O . PHE B 1 116 ? 45.281 -59.175 29.929 1.00 27.20 114 PHE B O 1
ATOM 5290 N N . GLN B 1 117 ? 44.628 -60.640 31.501 1.00 31.34 115 GLN B N 1
ATOM 5291 C CA . GLN B 1 117 ? 45.772 -60.431 32.388 1.00 33.25 115 GLN B CA 1
ATOM 5292 C C . GLN B 1 117 ? 47.068 -60.886 31.695 1.00 31.29 115 GLN B C 1
ATOM 5293 O O . GLN B 1 117 ? 48.092 -60.206 31.761 1.00 29.76 115 GLN B O 1
ATOM 5299 N N . ALA B 1 118 ? 47.013 -61.992 30.965 1.00 30.52 116 ALA B N 1
ATOM 5300 C CA . ALA B 1 118 ? 48.176 -62.402 30.170 1.00 29.69 116 ALA B CA 1
ATOM 5301 C C . ALA B 1 118 ? 48.374 -61.466 28.964 1.00 30.54 116 ALA B C 1
ATOM 5302 O O . ALA B 1 118 ? 49.492 -61.000 28.703 1.00 30.17 116 ALA B O 1
ATOM 5304 N N . ALA B 1 119 ? 47.285 -61.178 28.249 1.00 31.23 117 ALA B N 1
ATOM 5305 C CA . ALA B 1 119 ? 47.334 -60.330 27.044 1.00 30.94 117 ALA B CA 1
ATOM 5306 C C . ALA B 1 119 ? 47.991 -58.989 27.254 1.00 32.01 117 ALA B C 1
ATOM 5307 O O . ALA B 1 119 ? 48.778 -58.555 26.418 1.00 32.80 117 ALA B O 1
ATOM 5309 N N . ARG B 1 120 ? 47.637 -58.311 28.343 1.00 31.39 118 ARG B N 1
ATOM 5310 C CA . ARG B 1 120 ? 48.125 -56.959 28.588 1.00 33.72 118 ARG B CA 1
ATOM 5311 C C . ARG B 1 120 ? 49.612 -56.891 28.973 1.00 34.96 118 ARG B C 1
ATOM 5312 O O . ARG B 1 120 ? 50.145 -55.803 29.192 1.00 36.88 118 ARG B O 1
ATOM 5320 N N . ARG B 1 121 ? 50.276 -58.033 29.071 1.00 35.40 119 ARG B N 1
ATOM 5321 C CA . ARG B 1 121 ? 51.728 -58.047 29.253 1.00 40.48 119 ARG B CA 1
ATOM 5322 C C . ARG B 1 121 ? 52.469 -57.580 27.981 1.00 39.06 119 ARG B C 1
ATOM 5323 O O . ARG B 1 121 ? 53.625 -57.209 28.040 1.00 36.74 119 ARG B O 1
ATOM 5331 N N . GLY B 1 122 ? 51.782 -57.603 26.841 1.00 38.37 120 GLY B N 1
ATOM 5332 C CA . GLY B 1 122 ? 52.341 -57.180 25.569 1.00 36.95 120 GLY B CA 1
ATOM 5333 C C . GLY B 1 122 ? 52.443 -58.347 24.602 1.00 36.06 120 GLY B C 1
ATOM 5334 O O . GLY B 1 122 ? 52.113 -59.481 24.944 1.00 33.40 120 GLY B O 1
ATOM 5335 N N . PRO B 1 123 ? 52.900 -58.069 23.378 1.00 36.87 121 PRO B N 1
ATOM 5336 C CA . PRO B 1 123 ? 53.028 -59.088 22.334 1.00 37.18 121 PRO B CA 1
ATOM 5337 C C . PRO B 1 123 ? 54.124 -60.140 22.592 1.00 37.10 121 PRO B C 1
ATOM 5338 O O . PRO B 1 123 ? 54.083 -61.232 22.021 1.00 37.04 121 PRO B O 1
ATOM 5342 N N . THR B 1 124 ? 55.088 -59.834 23.445 1.00 40.99 122 THR B N 1
ATOM 5343 C CA . THR B 1 124 ? 56.148 -60.801 23.753 1.00 44.26 122 THR B CA 1
ATOM 5344 C C . THR B 1 124 ? 56.284 -60.969 25.255 1.00 45.41 122 THR B C 1
ATOM 5345 O O . THR B 1 124 ? 56.024 -60.040 26.004 1.00 44.34 122 THR B O 1
ATOM 5349 N N . LEU B 1 125 ? 56.673 -62.160 25.691 1.00 50.12 123 LEU B N 1
ATOM 5350 C CA . LEU B 1 125 ? 56.939 -62.406 27.112 1.00 56.25 123 LEU B CA 1
ATOM 5351 C C . LEU B 1 125 ? 58.325 -61.848 27.486 1.00 58.93 123 LEU B C 1
ATOM 5352 O O . LEU B 1 125 ? 59.173 -61.671 26.604 1.00 56.48 123 LEU B O 1
ATOM 5357 N N . PRO B 1 126 ? 58.563 -61.560 28.786 1.00 61.60 124 PRO B N 1
ATOM 5358 C CA . PRO B 1 126 ? 59.883 -61.059 29.221 1.00 62.25 124 PRO B CA 1
ATOM 5359 C C . PRO B 1 126 ? 61.103 -61.917 28.801 1.00 65.23 124 PRO B C 1
ATOM 5360 O O . PRO B 1 126 ? 62.233 -61.518 29.062 1.00 68.29 124 PRO B O 1
ATOM 5364 N N . ASP B 1 127 ? 60.874 -63.063 28.159 1.00 63.92 125 ASP B N 1
ATOM 5365 C CA . ASP B 1 127 ? 61.934 -63.880 27.576 1.00 61.12 125 ASP B CA 1
ATOM 5366 C C . ASP B 1 127 ? 61.870 -63.922 26.037 1.00 62.60 125 ASP B C 1
ATOM 5367 O O . ASP B 1 127 ? 62.376 -64.859 25.396 1.00 60.79 125 ASP B O 1
ATOM 5372 N N . GLY B 1 128 ? 61.206 -62.938 25.439 1.00 58.93 126 GLY B N 1
ATOM 5373 C CA . GLY B 1 128 ? 61.229 -62.779 23.986 1.00 56.60 126 GLY B CA 1
ATOM 5374 C C . GLY B 1 128 ? 60.310 -63.643 23.133 1.00 52.88 126 GLY B C 1
ATOM 5375 O O . GLY B 1 128 ? 60.037 -63.300 21.976 1.00 53.69 126 GLY B O 1
ATOM 5376 N N . SER B 1 129 ? 59.832 -64.760 23.662 1.00 47.09 127 SER B N 1
ATOM 5377 C CA . SER B 1 129 ? 58.879 -65.573 22.910 1.00 47.97 127 SER B CA 1
ATOM 5378 C C . SER B 1 129 ? 57.512 -64.847 22.755 1.00 44.48 127 SER B C 1
ATOM 5379 O O . SER B 1 129 ? 57.195 -63.918 23.513 1.00 43.75 127 SER B O 1
ATOM 5382 N N . PRO B 1 130 ? 56.714 -65.259 21.765 1.00 42.39 128 PRO B N 1
ATOM 5383 C CA . PRO B 1 130 ? 55.390 -64.664 21.527 1.00 44.75 128 PRO B CA 1
ATOM 5384 C C . PRO B 1 130 ? 54.401 -64.890 22.682 1.00 42.52 128 PRO B C 1
ATOM 5385 O O . PRO B 1 130 ? 54.295 -65.993 23.194 1.00 40.51 128 PRO B O 1
ATOM 5389 N N . ASN B 1 131 ? 53.712 -63.831 23.095 1.00 41.74 129 ASN B N 1
ATOM 5390 C CA . ASN B 1 131 ? 52.616 -63.939 24.064 1.00 37.04 129 ASN B CA 1
ATOM 5391 C C . ASN B 1 131 ? 51.341 -64.265 23.297 1.00 36.22 129 ASN B C 1
ATOM 5392 O O . ASN B 1 131 ? 50.718 -63.386 22.722 1.00 36.47 129 ASN B O 1
ATOM 5397 N N . GLU B 1 132 ? 50.962 -65.531 23.297 1.00 40.49 130 GLU B N 1
ATOM 5398 C CA . GLU B 1 132 ? 49.822 -66.038 22.533 1.00 44.99 130 GLU B CA 1
ATOM 5399 C C . GLU B 1 132 ? 48.474 -65.389 22.899 1.00 43.59 130 GLU B C 1
ATOM 5400 O O . GLU B 1 132 ? 47.538 -65.350 22.089 1.00 43.35 130 GLU B O 1
ATOM 5406 N N . TYR B 1 133 ? 48.372 -64.905 24.129 1.00 38.07 131 TYR B N 1
ATOM 5407 C CA . TYR B 1 133 ? 47.147 -64.306 24.597 1.00 35.11 131 TYR B CA 1
ATOM 5408 C C . TYR B 1 133 ? 47.019 -62.853 24.174 1.00 33.08 131 TYR B C 1
ATOM 5409 O O . TYR B 1 133 ? 45.932 -62.289 24.262 1.00 33.40 131 TYR B O 1
ATOM 5418 N N . HIS B 1 134 ? 48.100 -62.224 23.717 1.00 31.85 132 HIS B N 1
ATOM 5419 C CA . HIS B 1 134 ? 48.003 -60.807 23.344 1.00 32.83 132 HIS B CA 1
ATOM 5420 C C . HIS B 1 134 ? 46.884 -60.600 22.310 1.00 33.66 132 HIS B C 1
ATOM 5421 O O . HIS B 1 134 ? 46.054 -59.691 22.446 1.00 33.23 132 HIS B O 1
ATOM 5428 N N . ASP B 1 135 ? 46.848 -61.479 21.312 1.00 32.85 133 ASP B N 1
ATOM 5429 C CA . ASP B 1 135 ? 45.944 -61.334 20.184 1.00 35.24 133 ASP B CA 1
ATOM 5430 C C . ASP B 1 135 ? 44.551 -61.859 20.466 1.00 33.39 133 ASP B C 1
ATOM 5431 O O . ASP B 1 135 ? 43.746 -61.926 19.549 1.00 33.05 133 ASP B O 1
ATOM 5436 N N . TYR B 1 136 ? 44.275 -62.286 21.694 1.00 32.71 134 TYR B N 1
ATOM 5437 C CA . TYR B 1 136 ? 42.901 -62.595 22.088 1.00 31.59 134 TYR B CA 1
ATOM 5438 C C . TYR B 1 136 ? 42.061 -61.305 22.102 1.00 31.74 134 TYR B C 1
ATOM 5439 O O . TYR B 1 136 ? 40.824 -61.354 21.954 1.00 31.72 134 TYR B O 1
ATOM 5448 N N . TYR B 1 137 ? 42.730 -60.158 22.267 1.00 30.31 135 TYR B N 1
ATOM 5449 C CA . TYR B 1 137 ? 42.053 -58.863 22.378 1.00 28.96 135 TYR B CA 1
ATOM 5450 C C . TYR B 1 137 ? 42.449 -57.914 21.251 1.00 29.70 135 TYR B C 1
ATOM 5451 O O . TYR B 1 137 ? 43.223 -58.279 20.361 1.00 32.13 135 TYR B O 1
ATOM 5460 N N . VAL B 1 138 ? 41.872 -56.721 21.252 1.00 27.76 136 VAL B N 1
ATOM 5461 C CA . VAL B 1 138 ? 41.934 -55.854 20.100 1.00 27.63 136 VAL B CA 1
ATOM 5462 C C . VAL B 1 138 ? 42.708 -54.599 20.463 1.00 29.17 136 VAL B C 1
ATOM 5463 O O . VAL B 1 138 ? 42.212 -53.757 21.199 1.00 26.42 136 VAL B O 1
ATOM 5467 N N . TRP B 1 139 ? 43.930 -54.475 19.943 1.00 30.81 137 TRP B N 1
ATOM 5468 C CA . TRP B 1 139 ? 44.864 -53.432 20.412 1.00 30.38 137 TRP B CA 1
ATOM 5469 C C . TRP B 1 139 ? 45.139 -52.366 19.368 1.00 28.70 137 TRP B C 1
ATOM 5470 O O . TRP B 1 139 ? 44.945 -52.606 18.195 1.00 28.55 137 TRP B O 1
ATOM 5481 N N . SER B 1 140 ? 45.612 -51.199 19.806 1.00 30.21 138 SER B N 1
ATOM 5482 C CA . SER B 1 140 ? 45.859 -50.048 18.926 1.00 31.17 138 SER B CA 1
ATOM 5483 C C . SER B 1 140 ? 46.945 -49.187 19.543 1.00 31.69 138 SER B C 1
ATOM 5484 O O . SER B 1 140 ? 47.024 -49.082 20.755 1.00 30.19 138 SER B O 1
ATOM 5487 N N . ASP B 1 141 ? 47.781 -48.562 18.727 1.00 33.49 139 ASP B N 1
ATOM 5488 C CA . ASP B 1 141 ? 48.874 -47.731 19.267 1.00 36.14 139 ASP B CA 1
ATOM 5489 C C . ASP B 1 141 ? 48.315 -46.430 19.840 1.00 35.13 139 ASP B C 1
ATOM 5490 O O . ASP B 1 141 ? 48.756 -45.947 20.871 1.00 34.86 139 ASP B O 1
ATOM 5495 N N . GLU B 1 142 ? 47.326 -45.868 19.169 1.00 36.35 140 GLU B N 1
ATOM 5496 C CA . GLU B 1 142 ? 46.809 -44.574 19.551 1.00 37.81 140 GLU B CA 1
ATOM 5497 C C . GLU B 1 142 ? 45.307 -44.447 19.581 1.00 34.25 140 GLU B C 1
ATOM 5498 O O . GLU B 1 142 ? 44.816 -43.350 19.778 1.00 38.03 140 GLU B O 1
ATOM 5504 N N . GLY B 1 143 ? 44.576 -45.531 19.397 1.00 32.64 141 GLY B N 1
ATOM 5505 C CA . GLY B 1 143 ? 43.112 -45.483 19.516 1.00 34.48 141 GLY B CA 1
ATOM 5506 C C . GLY B 1 143 ? 42.424 -44.650 18.448 1.00 36.87 141 GLY B C 1
ATOM 5507 O O . GLY B 1 143 ? 41.381 -44.033 18.701 1.00 35.51 141 GLY B O 1
ATOM 5508 N N . LYS B 1 144 ? 42.994 -44.639 17.243 1.00 39.17 142 LYS B N 1
ATOM 5509 C CA . LYS B 1 144 ? 42.420 -43.866 16.144 1.00 41.11 142 LYS B CA 1
ATOM 5510 C C . LYS B 1 144 ? 41.551 -44.690 15.191 1.00 37.09 142 LYS B C 1
ATOM 5511 O O . LYS B 1 144 ? 40.753 -44.115 14.472 1.00 35.22 142 LYS B O 1
ATOM 5517 N N . GLU B 1 145 ? 41.656 -46.020 15.220 1.00 36.03 143 GLU B N 1
ATOM 5518 C CA . GLU B 1 145 ? 40.855 -46.878 14.318 1.00 36.10 143 GLU B CA 1
ATOM 5519 C C . GLU B 1 145 ? 39.370 -46.874 14.724 1.00 33.96 143 GLU B C 1
ATOM 5520 O O . GLU B 1 145 ? 39.022 -46.540 15.866 1.00 34.08 143 GLU B O 1
ATOM 5526 N N . TYR B 1 146 ? 38.517 -47.251 13.780 1.00 32.25 144 TYR B N 1
ATOM 5527 C CA . TYR B 1 146 ? 37.067 -47.327 13.984 1.00 33.68 144 TYR B CA 1
ATOM 5528 C C . TYR B 1 146 ? 36.427 -46.102 14.627 1.00 34.74 144 TYR B C 1
ATOM 5529 O O . TYR B 1 146 ? 35.534 -46.270 15.457 1.00 32.70 144 TYR B O 1
ATOM 5538 N N . ALA B 1 147 ? 36.852 -44.889 14.253 1.00 37.27 145 ALA B N 1
ATOM 5539 C CA . ALA B 1 147 ? 36.247 -43.645 14.785 1.00 38.99 145 ALA B CA 1
ATOM 5540 C C . ALA B 1 147 ? 34.769 -43.476 14.382 1.00 43.63 145 ALA B C 1
ATOM 5541 O O . ALA B 1 147 ? 34.267 -44.181 13.487 1.00 42.28 145 ALA B O 1
ATOM 5543 N N . ASP B 1 148 ? 34.065 -42.553 15.043 1.00 50.78 146 ASP B N 1
ATOM 5544 C CA . ASP B 1 148 ? 32.625 -42.296 14.751 1.00 60.15 146 ASP B CA 1
ATOM 5545 C C . ASP B 1 148 ? 31.834 -43.596 14.716 1.00 55.04 146 ASP B C 1
ATOM 5546 O O . ASP B 1 148 ? 31.006 -43.830 13.847 1.00 59.30 146 ASP B O 1
ATOM 5551 N N . THR B 1 149 ? 32.149 -44.445 15.674 1.00 49.89 147 THR B N 1
ATOM 5552 C CA . THR B 1 149 ? 31.465 -45.693 15.897 1.00 44.54 147 THR B CA 1
ATOM 5553 C C . THR B 1 149 ? 30.699 -45.401 17.182 1.00 38.93 147 THR B C 1
ATOM 5554 O O . THR B 1 149 ? 31.181 -44.737 18.082 1.00 35.31 147 THR B O 1
ATOM 5558 N N . ARG B 1 150 ? 29.461 -45.822 17.227 1.00 36.54 148 ARG B N 1
ATOM 5559 C CA . ARG B 1 150 ? 28.588 -45.499 18.332 1.00 35.22 148 ARG B CA 1
ATOM 5560 C C . ARG B 1 150 ? 29.169 -45.956 19.678 1.00 33.59 148 ARG B C 1
ATOM 5561 O O . ARG B 1 150 ? 29.835 -46.997 19.757 1.00 32.63 148 ARG B O 1
ATOM 5569 N N . ILE B 1 151 ? 28.947 -45.165 20.724 1.00 30.79 149 ILE B N 1
ATOM 5570 C CA . ILE B 1 151 ? 29.232 -45.594 22.096 1.00 30.27 149 ILE B CA 1
ATOM 5571 C C . ILE B 1 151 ? 27.940 -46.063 22.751 1.00 30.49 149 ILE B C 1
ATOM 5572 O O . ILE B 1 151 ? 26.971 -45.316 22.814 1.00 31.31 149 ILE B O 1
ATOM 5577 N N . ILE B 1 152 ? 27.921 -47.291 23.246 1.00 28.91 150 ILE B N 1
ATOM 5578 C CA . ILE B 1 152 ? 26.688 -47.859 23.799 1.00 29.37 150 ILE B CA 1
ATOM 5579 C C . ILE B 1 152 ? 26.380 -47.360 25.208 1.00 29.00 150 ILE B C 1
ATOM 5580 O O . ILE B 1 152 ? 25.281 -46.878 25.466 1.00 31.11 150 ILE B O 1
ATOM 5585 N N . PHE B 1 153 ? 27.339 -47.459 26.114 1.00 28.96 151 PHE B N 1
ATOM 5586 C CA . PHE B 1 153 ? 27.152 -46.979 27.479 1.00 28.76 151 PHE B CA 1
ATOM 5587 C C . PHE B 1 153 ? 27.484 -45.494 27.539 1.00 31.13 151 PHE B C 1
ATOM 5588 O O . PHE B 1 153 ? 28.546 -45.086 28.074 1.00 32.02 151 PHE B O 1
ATOM 5596 N N . THR B 1 154 ? 26.587 -44.685 26.982 1.00 30.04 152 THR B N 1
ATOM 5597 C CA . THR B 1 154 ? 26.878 -43.263 26.790 1.00 31.70 152 THR B CA 1
ATOM 5598 C C . THR B 1 154 ? 27.012 -42.534 28.120 1.00 33.12 152 THR B C 1
ATOM 5599 O O . THR B 1 154 ? 27.696 -41.507 28.178 1.00 31.32 152 THR B O 1
ATOM 5603 N N . ASP B 1 155 ? 26.367 -43.050 29.176 1.00 32.91 153 ASP B N 1
ATOM 5604 C CA . ASP B 1 155 ? 26.455 -42.409 30.491 1.00 34.36 153 ASP B CA 1
ATOM 5605 C C . ASP B 1 155 ? 27.761 -42.702 31.214 1.00 33.48 153 ASP B C 1
ATOM 5606 O O . ASP B 1 155 ? 28.060 -42.042 32.190 1.00 31.67 153 ASP B O 1
ATOM 5611 N N . THR B 1 156 ? 28.557 -43.659 30.734 1.00 30.32 154 THR B N 1
ATOM 5612 C CA . THR B 1 156 ? 29.818 -43.962 31.407 1.00 30.20 154 THR B CA 1
ATOM 5613 C C . THR B 1 156 ? 31.064 -43.810 30.546 1.00 29.77 154 THR B C 1
ATOM 5614 O O . THR B 1 156 ? 32.092 -43.376 31.049 1.00 26.17 154 THR B O 1
ATOM 5618 N N . GLU B 1 157 ? 30.987 -44.203 29.276 1.00 30.14 155 GLU B N 1
ATOM 5619 C CA . GLU B 1 157 ? 32.192 -44.297 28.436 1.00 33.05 155 GLU B CA 1
ATOM 5620 C C . GLU B 1 157 ? 32.271 -43.115 27.462 1.00 31.28 155 GLU B C 1
ATOM 5621 O O . GLU B 1 157 ? 31.283 -42.741 26.855 1.00 35.02 155 GLU B O 1
ATOM 5627 N N . VAL B 1 158 ? 33.446 -42.516 27.354 1.00 32.55 156 VAL B N 1
ATOM 5628 C CA . VAL B 1 158 ? 33.696 -41.428 26.398 1.00 33.77 156 VAL B CA 1
ATOM 5629 C C . VAL B 1 158 ? 34.338 -41.966 25.132 1.00 33.73 156 VAL B C 1
ATOM 5630 O O . VAL B 1 158 ? 34.322 -41.302 24.110 1.00 37.49 156 VAL B O 1
ATOM 5634 N N . SER B 1 159 ? 34.856 -43.192 25.179 1.00 31.62 157 SER B N 1
ATOM 5635 C CA . SER B 1 159 ? 35.458 -43.784 24.005 1.00 31.28 157 SER B CA 1
ATOM 5636 C C . SER B 1 159 ? 35.285 -45.289 24.024 1.00 32.25 157 SER B C 1
ATOM 5637 O O . SER B 1 159 ? 35.092 -45.885 25.081 1.00 33.60 157 SER B O 1
ATOM 5640 N N . ASN B 1 160 ? 35.371 -45.895 22.844 1.00 31.67 158 ASN B N 1
ATOM 5641 C CA . ASN B 1 160 ? 35.456 -47.343 22.718 1.00 32.14 158 ASN B CA 1
ATOM 5642 C C . ASN B 1 160 ? 36.892 -47.896 22.840 1.00 30.49 158 ASN B C 1
ATOM 5643 O O . ASN B 1 160 ? 37.092 -49.102 22.868 1.00 29.55 158 ASN B O 1
ATOM 5648 N N . TRP B 1 161 ? 37.870 -47.005 22.923 1.00 29.94 159 TRP B N 1
ATOM 5649 C CA . TRP B 1 161 ? 39.285 -47.356 23.159 1.00 29.62 159 TRP B CA 1
ATOM 5650 C C . TRP B 1 161 ? 39.675 -46.865 24.541 1.00 29.98 159 TRP B C 1
ATOM 5651 O O . TRP B 1 161 ? 39.335 -45.727 24.876 1.00 29.24 159 TRP B O 1
ATOM 5662 N N . THR B 1 162 ? 40.388 -47.695 25.317 1.00 28.51 160 THR B N 1
ATOM 5663 C CA . THR B 1 162 ? 40.932 -47.301 26.604 1.00 27.75 160 THR B CA 1
ATOM 5664 C C . THR B 1 162 ? 42.410 -47.709 26.727 1.00 28.72 160 THR B C 1
ATOM 5665 O O . THR B 1 162 ? 42.799 -48.796 26.305 1.00 27.98 160 THR B O 1
ATOM 5669 N N . LEU B 1 163 ? 43.232 -46.855 27.327 1.00 30.04 161 LEU B N 1
ATOM 5670 C CA . LEU B 1 163 ? 44.673 -47.134 27.427 1.00 32.99 161 LEU B CA 1
ATOM 5671 C C . LEU B 1 163 ? 44.921 -48.110 28.550 1.00 34.05 161 LEU B C 1
ATOM 5672 O O . LEU B 1 163 ? 44.613 -47.789 29.686 1.00 35.92 161 LEU B O 1
ATOM 5677 N N . ASP B 1 164 ? 45.447 -49.296 28.253 1.00 35.62 162 ASP B N 1
ATOM 5678 C CA . ASP B 1 164 ? 45.905 -50.195 29.320 1.00 38.60 162 ASP B CA 1
ATOM 5679 C C . ASP B 1 164 ? 47.286 -49.739 29.771 1.00 41.41 162 ASP B C 1
ATOM 5680 O O . ASP B 1 164 ? 48.195 -49.617 28.968 1.00 38.64 162 ASP B O 1
ATOM 5685 N N . GLU B 1 165 ? 47.444 -49.483 31.055 1.00 47.60 163 GLU B N 1
ATOM 5686 C CA . GLU B 1 165 ? 48.663 -48.834 31.515 1.00 53.91 163 GLU B CA 1
ATOM 5687 C C . GLU B 1 165 ? 49.840 -49.814 31.472 1.00 48.79 163 GLU B C 1
ATOM 5688 O O . GLU B 1 165 ? 50.961 -49.425 31.200 1.00 49.95 163 GLU B O 1
ATOM 5694 N N . GLN B 1 166 ? 49.573 -51.095 31.663 1.00 45.69 164 GLN B N 1
ATOM 5695 C CA . GLN B 1 166 ? 50.635 -52.086 31.589 1.00 45.23 164 GLN B CA 1
ATOM 5696 C C . GLN B 1 166 ? 51.105 -52.437 30.180 1.00 40.42 164 GLN B C 1
ATOM 5697 O O . GLN B 1 166 ? 52.271 -52.735 29.997 1.00 38.46 164 GLN B O 1
ATOM 5703 N N . ALA B 1 167 ? 50.194 -52.468 29.214 1.00 38.71 165 ALA B N 1
ATOM 5704 C CA . ALA B 1 167 ? 50.546 -52.746 27.823 1.00 37.31 165 ALA B CA 1
ATOM 5705 C C . ALA B 1 167 ? 51.030 -51.496 27.115 1.00 34.72 165 ALA B C 1
ATOM 5706 O O . ALA B 1 167 ? 51.689 -51.584 26.098 1.00 36.42 165 ALA B O 1
ATOM 5708 N N . GLY B 1 168 ? 50.668 -50.333 27.633 1.00 33.26 166 GLY B N 1
ATOM 5709 C CA . GLY B 1 168 ? 50.965 -49.085 26.963 1.00 34.98 166 GLY B CA 1
ATOM 5710 C C . GLY B 1 168 ? 50.304 -48.973 25.608 1.00 34.99 166 GLY B C 1
ATOM 5711 O O . GLY B 1 168 ? 50.792 -48.275 24.734 1.00 35.58 166 GLY B O 1
ATOM 5712 N N . LYS B 1 169 ? 49.175 -49.644 25.454 1.00 35.01 167 LYS B N 1
ATOM 5713 C CA . LYS B 1 169 ? 48.384 -49.557 24.249 1.00 36.74 167 LYS B CA 1
ATOM 5714 C C . LYS B 1 169 ? 46.905 -49.546 24.592 1.00 35.89 167 LYS B C 1
ATOM 5715 O O . LYS B 1 169 ? 46.484 -49.962 25.688 1.00 33.47 167 LYS B O 1
ATOM 5721 N N . TYR B 1 170 ? 46.128 -49.088 23.623 1.00 33.39 168 TYR B N 1
ATOM 5722 C CA . TYR B 1 170 ? 44.698 -48.994 23.752 1.00 34.08 168 TYR B CA 1
ATOM 5723 C C . TYR B 1 170 ? 44.061 -50.317 23.395 1.00 32.53 168 TYR B C 1
ATOM 5724 O O . TYR B 1 170 ? 44.529 -50.993 22.487 1.00 31.37 168 TYR B O 1
ATOM 5733 N N . TYR B 1 171 ? 42.995 -50.677 24.113 1.00 29.42 169 TYR B N 1
ATOM 5734 C CA . TYR B 1 171 ? 42.216 -51.873 23.786 1.00 27.67 169 TYR B CA 1
ATOM 5735 C C . TYR B 1 171 ? 40.782 -51.444 23.538 1.00 26.02 169 TYR B C 1
ATOM 5736 O O . TYR B 1 171 ? 40.304 -50.445 24.093 1.00 25.12 169 TYR B O 1
ATOM 5745 N N . TRP B 1 172 ? 40.112 -52.210 22.695 1.00 24.73 170 TRP B N 1
ATOM 5746 C CA . TRP B 1 172 ? 38.758 -51.938 22.285 1.00 25.30 170 TRP B CA 1
ATOM 5747 C C . TRP B 1 172 ? 37.719 -52.517 23.244 1.00 25.85 170 TRP B C 1
ATOM 5748 O O . TRP B 1 172 ? 37.836 -53.659 23.687 1.00 24.96 170 TRP B O 1
ATOM 5759 N N . HIS B 1 173 ? 36.681 -51.735 23.539 1.00 24.73 171 HIS B N 1
ATOM 5760 C CA . HIS B 1 173 ? 35.543 -52.244 24.287 1.00 24.27 171 HIS B CA 1
ATOM 5761 C C . HIS B 1 173 ? 34.250 -51.536 23.891 1.00 24.49 171 HIS B C 1
ATOM 5762 O O . HIS B 1 173 ? 34.129 -50.291 23.964 1.00 28.28 171 HIS B O 1
ATOM 5769 N N . ARG B 1 174 ? 33.277 -52.326 23.475 1.00 23.09 172 ARG B N 1
ATOM 5770 C CA . ARG B 1 174 ? 31.969 -51.785 23.170 1.00 25.04 172 ARG B CA 1
ATOM 5771 C C . ARG B 1 174 ? 31.170 -51.497 24.435 1.00 25.63 172 ARG B C 1
ATOM 5772 O O . ARG B 1 174 ? 30.175 -50.768 24.377 1.00 27.27 172 ARG B O 1
ATOM 5780 N N . PHE B 1 175 ? 31.561 -52.090 25.560 1.00 25.85 173 PHE B N 1
ATOM 5781 C CA . PHE B 1 175 ? 30.833 -51.854 26.811 1.00 25.85 173 PHE B CA 1
ATOM 5782 C C . PHE B 1 175 ? 31.769 -51.147 27.804 1.00 26.94 173 PHE B C 1
ATOM 5783 O O . PHE B 1 175 ? 32.462 -50.201 27.391 1.00 28.34 173 PHE B O 1
ATOM 5791 N N . PHE B 1 176 ? 31.787 -51.521 29.081 1.00 24.01 174 PHE B N 1
ATOM 5792 C CA . PHE B 1 176 ? 32.640 -50.817 29.994 1.00 24.06 174 PHE B CA 1
ATOM 5793 C C . PHE B 1 176 ? 34.101 -51.113 29.673 1.00 24.60 174 PHE B C 1
ATOM 5794 O O . PHE B 1 176 ? 34.449 -52.171 29.117 1.00 23.31 174 PHE B O 1
ATOM 5802 N N . ALA B 1 177 ? 34.955 -50.187 30.083 1.00 25.32 175 ALA B N 1
ATOM 5803 C CA . ALA B 1 177 ? 36.404 -50.342 29.984 1.00 26.16 175 ALA B CA 1
ATOM 5804 C C . ALA B 1 177 ? 36.886 -51.629 30.652 1.00 25.77 175 ALA B C 1
ATOM 5805 O O . ALA B 1 177 ? 37.897 -52.205 30.244 1.00 24.39 175 ALA B O 1
ATOM 5807 N N . SER B 1 178 ? 36.150 -52.089 31.656 1.00 25.57 176 SER B N 1
ATOM 5808 C CA . SER B 1 178 ? 36.490 -53.345 32.317 1.00 26.94 176 SER B CA 1
ATOM 5809 C C . SER B 1 178 ? 35.926 -54.587 31.595 1.00 25.45 176 SER B C 1
ATOM 5810 O O . SER B 1 178 ? 36.017 -55.690 32.119 1.00 27.04 176 SER B O 1
ATOM 5813 N N . GLN B 1 179 ? 35.365 -54.399 30.397 1.00 25.05 177 GLN B N 1
ATOM 5814 C CA . GLN B 1 179 ? 34.944 -55.481 29.524 1.00 24.10 177 GLN B CA 1
ATOM 5815 C C . GLN B 1 179 ? 35.700 -55.468 28.171 1.00 25.73 177 GLN B C 1
ATOM 5816 O O . GLN B 1 179 ? 35.116 -55.197 27.110 1.00 30.14 177 GLN B O 1
ATOM 5822 N N . PRO B 1 180 ? 36.976 -55.826 28.183 1.00 24.63 178 PRO B N 1
ATOM 5823 C CA . PRO B 1 180 ? 37.670 -55.833 26.901 1.00 26.56 178 PRO B CA 1
ATOM 5824 C C . PRO B 1 180 ? 37.079 -56.777 25.818 1.00 25.32 178 PRO B C 1
ATOM 5825 O O . PRO B 1 180 ? 36.762 -57.941 26.087 1.00 24.74 178 PRO B O 1
ATOM 5829 N N . ASP B 1 181 ? 36.973 -56.259 24.598 1.00 24.77 179 ASP B N 1
ATOM 5830 C CA . ASP B 1 181 ? 36.416 -57.000 23.479 1.00 24.16 179 ASP B CA 1
ATOM 5831 C C . ASP B 1 181 ? 37.379 -58.091 23.006 1.00 25.81 179 ASP B C 1
ATOM 5832 O O . ASP B 1 181 ? 38.626 -57.871 22.884 1.00 25.05 179 ASP B O 1
ATOM 5837 N N . LEU B 1 182 ? 36.802 -59.249 22.702 1.00 25.34 180 LEU B N 1
ATOM 5838 C CA . LEU B 1 182 ? 37.578 -60.362 22.175 1.00 26.69 180 LEU B CA 1
ATOM 5839 C C . LEU B 1 182 ? 37.791 -60.217 20.661 1.00 27.28 180 LEU B C 1
ATOM 5840 O O . LEU B 1 182 ? 36.951 -59.700 19.947 1.00 27.45 180 LEU B O 1
ATOM 5845 N N . ASN B 1 183 ? 38.933 -60.695 20.183 1.00 29.15 181 ASN B N 1
ATOM 5846 C CA . ASN B 1 183 ? 39.352 -60.526 18.802 1.00 27.55 181 ASN B CA 1
ATOM 5847 C C . ASN B 1 183 ? 38.943 -61.706 17.950 1.00 26.99 181 ASN B C 1
ATOM 5848 O O . ASN B 1 183 ? 39.634 -62.719 17.892 1.00 28.51 181 ASN B O 1
ATOM 5853 N N . TYR B 1 184 ? 37.818 -61.583 17.267 1.00 26.84 182 TYR B N 1
ATOM 5854 C CA . TYR B 1 184 ? 37.304 -62.695 16.480 1.00 27.66 182 TYR B CA 1
ATOM 5855 C C . TYR B 1 184 ? 38.002 -62.895 15.137 1.00 26.77 182 TYR B C 1
ATOM 5856 O O . TYR B 1 184 ? 37.692 -63.816 14.404 1.00 26.34 182 TYR B O 1
ATOM 5865 N N . ASP B 1 185 ? 38.945 -62.039 14.803 1.00 29.35 183 ASP B N 1
ATOM 5866 C CA . ASP B 1 185 ? 39.834 -62.339 13.678 1.00 30.55 183 ASP B CA 1
ATOM 5867 C C . ASP B 1 185 ? 40.924 -63.311 14.086 1.00 31.51 183 ASP B C 1
ATOM 5868 O O . ASP B 1 185 ? 41.716 -63.708 13.247 1.00 35.63 183 ASP B O 1
ATOM 5873 N N . ASN B 1 186 ? 40.955 -63.709 15.358 1.00 32.14 184 ASN B N 1
ATOM 5874 C CA . ASN B 1 186 ? 41.892 -64.741 15.827 1.00 31.43 184 ASN B CA 1
ATOM 5875 C C . ASN B 1 186 ? 41.149 -66.067 15.919 1.00 31.11 184 ASN B C 1
ATOM 5876 O O . ASN B 1 186 ? 40.205 -66.200 16.705 1.00 32.59 184 ASN B O 1
ATOM 5881 N N . PRO B 1 187 ? 41.543 -67.056 15.090 1.00 31.42 185 PRO B N 1
ATOM 5882 C CA . PRO B 1 187 ? 40.863 -68.359 15.137 1.00 31.31 185 PRO B CA 1
ATOM 5883 C C . PRO B 1 187 ? 40.881 -69.009 16.506 1.00 30.92 185 PRO B C 1
ATOM 5884 O O . PRO B 1 187 ? 39.987 -69.779 16.809 1.00 30.62 185 PRO B O 1
ATOM 5888 N N . LYS B 1 188 ? 41.896 -68.716 17.316 1.00 32.11 186 LYS B N 1
ATOM 5889 C CA . LYS B 1 188 ? 41.977 -69.261 18.662 1.00 35.90 186 LYS B CA 1
ATOM 5890 C C . LYS B 1 188 ? 40.794 -68.783 19.524 1.00 34.25 186 LYS B C 1
ATOM 5891 O O . LYS B 1 188 ? 40.288 -69.515 20.380 1.00 31.60 186 LYS B O 1
ATOM 5897 N N . VAL B 1 189 ? 40.385 -67.540 19.316 1.00 33.11 187 VAL B N 1
ATOM 5898 C CA . VAL B 1 189 ? 39.289 -66.950 20.076 1.00 32.12 187 VAL B CA 1
ATOM 5899 C C . VAL B 1 189 ? 37.994 -67.673 19.764 1.00 31.20 187 VAL B C 1
ATOM 5900 O O . VAL B 1 189 ? 37.248 -68.022 20.677 1.00 30.84 187 VAL B O 1
ATOM 5904 N N . VAL B 1 190 ? 37.762 -67.929 18.481 1.00 31.82 188 VAL B N 1
ATOM 5905 C CA . VAL B 1 190 ? 36.571 -68.634 18.041 1.00 34.19 188 VAL B CA 1
ATOM 5906 C C . VAL B 1 190 ? 36.501 -70.010 18.690 1.00 34.17 188 VAL B C 1
ATOM 5907 O O . VAL B 1 190 ? 35.438 -70.460 19.128 1.00 34.75 188 VAL B O 1
ATOM 5911 N N . GLU B 1 191 ? 37.639 -70.665 18.784 1.00 34.24 189 GLU B N 1
ATOM 5912 C CA . GLU B 1 191 ? 37.669 -72.001 19.363 1.00 37.82 189 GLU B CA 1
ATOM 5913 C C . GLU B 1 191 ? 37.465 -71.982 20.873 1.00 35.10 189 GLU B C 1
ATOM 5914 O O . GLU B 1 191 ? 36.735 -72.819 21.406 1.00 34.33 189 GLU B O 1
ATOM 5920 N N . GLU B 1 192 ? 38.088 -71.024 21.560 1.00 33.53 190 GLU B N 1
ATOM 5921 C CA . GLU B 1 192 ? 37.884 -70.884 22.999 1.00 33.55 190 GLU B CA 1
ATOM 5922 C C . GLU B 1 192 ? 36.394 -70.793 23.315 1.00 35.74 190 GLU B C 1
ATOM 5923 O O . GLU B 1 192 ? 35.895 -71.426 24.278 1.00 33.14 190 GLU B O 1
ATOM 5929 N N . LEU B 1 193 ? 35.664 -70.025 22.507 1.00 35.66 191 LEU B N 1
ATOM 5930 C CA . LEU B 1 193 ? 34.240 -69.868 22.787 1.00 37.05 191 LEU B CA 1
ATOM 5931 C C . LEU B 1 193 ? 33.368 -70.997 22.287 1.00 33.12 191 LEU B C 1
ATOM 5932 O O . LEU B 1 193 ? 32.335 -71.282 22.898 1.00 34.28 191 LEU B O 1
ATOM 5937 N N . HIS B 1 194 ? 33.773 -71.680 21.231 1.00 30.02 192 HIS B N 1
ATOM 5938 C CA . HIS B 1 194 ? 33.122 -72.975 20.959 1.00 30.03 192 HIS B CA 1
ATOM 5939 C C . HIS B 1 194 ? 33.312 -73.921 22.160 1.00 28.97 192 HIS B C 1
ATOM 5940 O O . HIS B 1 194 ? 32.380 -74.588 22.586 1.00 28.30 192 HIS B O 1
ATOM 5947 N N . GLY B 1 195 ? 34.516 -73.939 22.720 1.00 29.55 193 GLY B N 1
ATOM 5948 C CA . GLY B 1 195 ? 34.830 -74.803 23.852 1.00 30.42 193 GLY B CA 1
ATOM 5949 C C . GLY B 1 195 ? 34.043 -74.454 25.112 1.00 31.22 193 GLY B C 1
ATOM 5950 O O . GLY B 1 195 ? 33.584 -75.365 25.815 1.00 29.51 193 GLY B O 1
ATOM 5951 N N . ALA B 1 196 ? 33.902 -73.149 25.401 1.00 28.48 194 ALA B N 1
ATOM 5952 C CA . ALA B 1 196 ? 33.059 -72.695 26.490 1.00 30.78 194 ALA B CA 1
ATOM 5953 C C . ALA B 1 196 ? 31.646 -73.249 26.307 1.00 30.29 194 ALA B C 1
ATOM 5954 O O . ALA B 1 196 ? 31.077 -73.819 27.224 1.00 31.48 194 ALA B O 1
ATOM 5956 N N . ALA B 1 197 ? 31.110 -73.136 25.106 1.00 30.96 195 ALA B N 1
ATOM 5957 C CA . ALA B 1 197 ? 29.763 -73.622 24.837 1.00 32.47 195 ALA B CA 1
ATOM 5958 C C . ALA B 1 197 ? 29.664 -75.123 25.060 1.00 33.52 195 ALA B C 1
ATOM 5959 O O . ALA B 1 197 ? 28.699 -75.591 25.674 1.00 33.11 195 ALA B O 1
ATOM 5961 N N . ARG B 1 198 ? 30.659 -75.873 24.580 1.00 34.84 196 ARG B N 1
ATOM 5962 C CA . ARG B 1 198 ? 30.679 -77.346 24.750 1.00 34.74 196 ARG B CA 1
ATOM 5963 C C . ARG B 1 198 ? 30.681 -77.737 26.217 1.00 33.55 196 ARG B C 1
ATOM 5964 O O . ARG B 1 198 ? 29.999 -78.681 26.615 1.00 29.53 196 ARG B O 1
ATOM 5972 N N . PHE B 1 199 ? 31.456 -77.005 27.010 1.00 30.95 197 PHE B N 1
ATOM 5973 C CA . PHE B 1 199 ? 31.528 -77.286 28.415 1.00 31.69 197 PHE B CA 1
ATOM 5974 C C . PHE B 1 199 ? 30.132 -77.400 29.065 1.00 32.09 197 PHE B C 1
ATOM 5975 O O . PHE B 1 199 ? 29.857 -78.358 29.773 1.00 36.05 197 PHE B O 1
ATOM 5983 N N . TRP B 1 200 ? 29.263 -76.438 28.806 1.00 30.76 198 TRP B N 1
ATOM 5984 C CA . TRP B 1 200 ? 27.942 -76.413 29.424 1.00 30.08 198 TRP B CA 1
ATOM 5985 C C . TRP B 1 200 ? 26.969 -77.308 28.704 1.00 28.64 198 TRP B C 1
ATOM 5986 O O . TRP B 1 200 ? 26.072 -77.883 29.331 1.00 27.82 198 TRP B O 1
ATOM 5997 N N . LEU B 1 201 ? 27.102 -77.397 27.387 1.00 27.48 199 LEU B N 1
ATOM 5998 C CA . LEU B 1 201 ? 26.196 -78.248 26.635 1.00 28.38 199 LEU B CA 1
ATOM 5999 C C . LEU B 1 201 ? 26.420 -79.721 26.976 1.00 29.71 199 LEU B C 1
ATOM 6000 O O . LEU B 1 201 ? 25.465 -80.485 26.977 1.00 30.11 199 LEU B O 1
ATOM 6005 N N . ASP B 1 202 ? 27.667 -80.105 27.282 1.00 31.30 200 ASP B N 1
ATOM 6006 C CA . ASP B 1 202 ? 27.988 -81.469 27.749 1.00 33.36 200 ASP B CA 1
ATOM 6007 C C . ASP B 1 202 ? 27.350 -81.791 29.091 1.00 33.99 200 ASP B C 1
ATOM 6008 O O . ASP B 1 202 ? 27.125 -82.954 29.379 1.00 31.49 200 ASP B O 1
ATOM 6013 N N . LEU B 1 203 ? 27.107 -80.764 29.908 1.00 33.32 201 LEU B N 1
ATOM 6014 C CA . LEU B 1 203 ? 26.431 -80.918 31.188 1.00 31.30 201 LEU B CA 1
ATOM 6015 C C . LEU B 1 203 ? 24.917 -81.029 31.065 1.00 30.10 201 LEU B C 1
ATOM 6016 O O . LEU B 1 203 ? 24.261 -81.324 32.071 1.00 29.15 201 LEU B O 1
ATOM 6021 N N . GLY B 1 204 ? 24.373 -80.808 29.859 1.00 27.77 202 GLY B N 1
ATOM 6022 C CA . GLY B 1 204 ? 22.935 -80.975 29.595 1.00 26.50 202 GLY B CA 1
ATOM 6023 C C . GLY B 1 204 ? 22.139 -79.667 29.499 1.00 27.68 202 GLY B C 1
ATOM 6024 O O . GLY B 1 204 ? 20.915 -79.675 29.382 1.00 28.04 202 GLY B O 1
ATOM 6025 N N . LEU B 1 205 ? 22.819 -78.533 29.566 1.00 27.75 203 LEU B N 1
ATOM 6026 C CA . LEU B 1 205 ? 22.167 -77.236 29.323 1.00 26.65 203 LEU B CA 1
ATOM 6027 C C . LEU B 1 205 ? 21.520 -77.265 27.952 1.00 26.91 203 LEU B C 1
ATOM 6028 O O . LEU B 1 205 ? 22.100 -77.804 27.004 1.00 27.96 203 LEU B O 1
ATOM 6033 N N . ASP B 1 206 ? 20.324 -76.706 27.840 1.00 25.87 204 ASP B N 1
ATOM 6034 C CA . ASP B 1 206 ? 19.525 -76.860 26.631 1.00 26.62 204 ASP B CA 1
ATOM 6035 C C . ASP B 1 206 ? 19.792 -75.816 25.542 1.00 25.92 204 ASP B C 1
ATOM 6036 O O . ASP B 1 206 ? 19.164 -75.842 24.472 1.00 26.37 204 ASP B O 1
ATOM 6041 N N . GLY B 1 207 ? 20.712 -74.904 25.801 1.00 26.33 205 GLY B N 1
ATOM 6042 C CA . GLY B 1 207 ? 21.062 -73.874 24.826 1.00 25.80 205 GLY B CA 1
ATOM 6043 C C . GLY B 1 207 ? 21.530 -72.628 25.518 1.00 25.63 205 GLY B C 1
ATOM 6044 O O . GLY B 1 207 ? 21.757 -72.638 26.718 1.00 28.00 205 GLY B O 1
ATOM 6045 N N . PHE B 1 208 ? 21.670 -71.549 24.759 1.00 27.46 206 PHE B N 1
ATOM 6046 C CA . PHE B 1 208 ? 22.212 -70.300 25.267 1.00 28.04 206 PHE B CA 1
ATOM 6047 C C . PHE B 1 208 ? 21.433 -69.114 24.714 1.00 30.36 206 PHE B C 1
ATOM 6048 O O . PHE B 1 208 ? 21.021 -69.141 23.541 1.00 28.47 206 PHE B O 1
ATOM 6056 N N . ARG B 1 209 ? 21.212 -68.091 25.558 1.00 30.40 207 ARG B N 1
ATOM 6057 C CA . ARG B 1 209 ? 20.964 -66.749 25.078 1.00 27.68 207 ARG B CA 1
ATOM 6058 C C . ARG B 1 209 ? 22.349 -66.209 24.804 1.00 27.28 207 ARG B C 1
ATOM 6059 O O . ARG B 1 209 ? 23.231 -66.291 25.671 1.00 26.62 207 ARG B O 1
ATOM 6067 N N . VAL B 1 210 ? 22.553 -65.672 23.612 1.00 25.88 208 VAL B N 1
ATOM 6068 C CA . VAL B 1 210 ? 23.849 -65.140 23.245 1.00 25.66 208 VAL B CA 1
ATOM 6069 C C . VAL B 1 210 ? 23.793 -63.632 23.234 1.00 25.72 208 VAL B C 1
ATOM 6070 O O . VAL B 1 210 ? 22.943 -63.006 22.592 1.00 26.50 208 VAL B O 1
ATOM 6074 N N . ASP B 1 211 ? 24.736 -63.063 23.966 1.00 26.33 209 ASP B N 1
ATOM 6075 C CA . ASP B 1 211 ? 24.743 -61.666 24.334 1.00 25.62 209 ASP B CA 1
ATOM 6076 C C . ASP B 1 211 ? 25.441 -60.843 23.254 1.00 27.79 209 ASP B C 1
ATOM 6077 O O . ASP B 1 211 ? 26.486 -61.254 22.731 1.00 27.44 209 ASP B O 1
ATOM 6082 N N . ALA B 1 212 ? 24.862 -59.683 22.924 1.00 28.12 210 ALA B N 1
ATOM 6083 C CA . ALA B 1 212 ? 25.573 -58.644 22.161 1.00 26.69 210 ALA B CA 1
ATOM 6084 C C . ALA B 1 212 ? 26.097 -59.156 20.826 1.00 26.48 210 ALA B C 1
ATOM 6085 O O . ALA B 1 212 ? 27.188 -58.786 20.381 1.00 26.20 210 ALA B O 1
ATOM 6087 N N . VAL B 1 213 ? 25.299 -59.971 20.161 1.00 25.59 211 VAL B N 1
ATOM 6088 C CA . VAL B 1 213 ? 25.779 -60.619 18.946 1.00 27.35 211 VAL B CA 1
ATOM 6089 C C . VAL B 1 213 ? 26.198 -59.671 17.822 1.00 27.65 211 VAL B C 1
ATOM 6090 O O . VAL B 1 213 ? 27.054 -60.058 17.039 1.00 30.15 211 VAL B O 1
ATOM 6094 N N . PRO B 1 214 ? 25.625 -58.446 17.733 1.00 26.26 212 PRO B N 1
ATOM 6095 C CA . PRO B 1 214 ? 26.000 -57.653 16.547 1.00 27.08 212 PRO B CA 1
ATOM 6096 C C . PRO B 1 214 ? 27.425 -57.129 16.529 1.00 26.95 212 PRO B C 1
ATOM 6097 O O . PRO B 1 214 ? 27.894 -56.689 15.479 1.00 28.65 212 PRO B O 1
ATOM 6101 N N . TYR B 1 215 ? 28.126 -57.199 17.654 1.00 27.25 213 TYR B N 1
ATOM 6102 C CA . TYR B 1 215 ? 29.374 -56.451 17.827 1.00 28.32 213 TYR B CA 1
ATOM 6103 C C . TYR B 1 215 ? 30.671 -57.244 17.734 1.00 28.31 213 TYR B C 1
ATOM 6104 O O . TYR B 1 215 ? 31.745 -56.708 18.030 1.00 29.01 213 TYR B O 1
ATOM 6113 N N . LEU B 1 216 ? 30.611 -58.475 17.255 1.00 26.81 214 LEU B N 1
ATOM 6114 C CA . LEU B 1 216 ? 31.809 -59.317 17.266 1.00 26.68 214 LEU B CA 1
ATOM 6115 C C . LEU B 1 216 ? 32.980 -58.721 16.485 1.00 26.19 214 LEU B C 1
ATOM 6116 O O . LEU B 1 216 ? 34.010 -58.363 17.089 1.00 25.25 214 LEU B O 1
ATOM 6121 N N . ILE B 1 217 ? 32.807 -58.587 15.165 1.00 27.23 215 ILE B N 1
ATOM 6122 C CA . ILE B 1 217 ? 33.848 -58.032 14.278 1.00 27.19 215 ILE B CA 1
ATOM 6123 C C . ILE B 1 217 ? 33.759 -56.505 14.120 1.00 25.66 215 ILE B C 1
ATOM 6124 O O . ILE B 1 217 ? 32.678 -55.947 13.971 1.00 25.97 215 ILE B O 1
ATOM 6129 N N . GLU B 1 218 ? 34.907 -55.837 14.187 1.00 26.70 216 GLU B N 1
ATOM 6130 C CA . GLU B 1 218 ? 35.016 -54.425 13.821 1.00 27.27 216 GLU B CA 1
ATOM 6131 C C . GLU B 1 218 ? 35.706 -54.329 12.469 1.00 28.65 216 GLU B C 1
ATOM 6132 O O . GLU B 1 218 ? 36.605 -55.141 12.168 1.00 29.56 216 GLU B O 1
ATOM 6138 N N . ARG B 1 219 ? 35.322 -53.330 11.672 1.00 29.29 217 ARG B N 1
ATOM 6139 C CA . ARG B 1 219 ? 36.010 -53.027 10.402 1.00 29.20 217 ARG B CA 1
ATOM 6140 C C . ARG B 1 219 ? 36.027 -51.524 10.163 1.00 30.38 217 ARG B C 1
ATOM 6141 O O . ARG B 1 219 ? 34.980 -50.863 10.259 1.00 28.92 217 ARG B O 1
ATOM 6149 N N . GLU B 1 220 ? 37.210 -50.994 9.828 1.00 31.20 218 GLU B N 1
ATOM 6150 C CA . GLU B 1 220 ? 37.376 -49.582 9.492 1.00 30.55 218 GLU B CA 1
ATOM 6151 C C . GLU B 1 220 ? 36.343 -49.146 8.443 1.00 28.27 218 GLU B C 1
ATOM 6152 O O . GLU B 1 220 ? 36.037 -49.887 7.526 1.00 26.32 218 GLU B O 1
ATOM 6158 N N . GLY B 1 221 ? 35.768 -47.966 8.609 1.00 26.35 219 GLY B N 1
ATOM 6159 C CA . GLY B 1 221 ? 34.800 -47.477 7.640 1.00 26.68 219 GLY B CA 1
ATOM 6160 C C . GLY B 1 221 ? 33.445 -48.158 7.656 1.00 29.65 219 GLY B C 1
ATOM 6161 O O . GLY B 1 221 ? 32.665 -47.950 6.718 1.00 28.79 219 GLY B O 1
ATOM 6162 N N . THR B 1 222 ? 33.153 -48.954 8.704 1.00 30.44 220 THR B N 1
ATOM 6163 C CA . THR B 1 222 ? 31.811 -49.539 8.932 1.00 29.38 220 THR B CA 1
ATOM 6164 C C . THR B 1 222 ? 31.267 -49.107 10.286 1.00 29.88 220 THR B C 1
ATOM 6165 O O . THR B 1 222 ? 31.980 -48.548 11.093 1.00 28.92 220 THR B O 1
ATOM 6169 N N . SER B 1 223 ? 29.990 -49.370 10.533 1.00 30.78 221 SER B N 1
ATOM 6170 C CA . SER B 1 223 ? 29.398 -49.121 11.864 1.00 31.43 221 SER B CA 1
ATOM 6171 C C . SER B 1 223 ? 29.931 -50.098 12.911 1.00 31.47 221 SER B C 1
ATOM 6172 O O . SER B 1 223 ? 29.731 -49.896 14.107 1.00 33.41 221 SER B O 1
ATOM 6175 N N . CYS B 1 224 ? 30.572 -51.176 12.461 1.00 30.69 222 CYS B N 1
ATOM 6176 C CA . CYS B 1 224 ? 31.071 -52.225 13.350 1.00 30.21 222 CYS B CA 1
ATOM 6177 C C . CYS B 1 224 ? 29.921 -52.898 14.097 1.00 29.21 222 CYS B C 1
ATOM 6178 O O . CYS B 1 224 ? 30.082 -53.345 15.236 1.00 27.69 222 CYS B O 1
ATOM 6181 N N . GLU B 1 225 ? 28.761 -52.938 13.451 1.00 30.69 223 GLU B N 1
ATOM 6182 C CA . GLU B 1 225 ? 27.615 -53.712 13.913 1.00 30.78 223 GLU B CA 1
ATOM 6183 C C . GLU B 1 225 ? 27.051 -54.506 12.727 1.00 28.69 223 GLU B C 1
ATOM 6184 O O . GLU B 1 225 ? 26.969 -53.996 11.608 1.00 27.24 223 GLU B O 1
ATOM 6190 N N . ASN B 1 226 ? 26.641 -55.739 12.979 1.00 27.00 224 ASN B N 1
ATOM 6191 C CA . ASN B 1 226 ? 25.896 -56.513 12.002 1.00 27.08 224 ASN B CA 1
ATOM 6192 C C . ASN B 1 226 ? 26.708 -56.848 10.757 1.00 27.84 224 ASN B C 1
ATOM 6193 O O . ASN B 1 226 ? 26.118 -57.136 9.707 1.00 30.11 224 ASN B O 1
ATOM 6198 N N . LEU B 1 227 ? 28.034 -56.826 10.864 1.00 26.19 225 LEU B N 1
ATOM 6199 C CA . LEU B 1 227 ? 28.887 -57.068 9.715 1.00 28.21 225 LEU B CA 1
ATOM 6200 C C . LEU B 1 227 ? 28.748 -58.504 9.242 1.00 29.50 225 LEU B C 1
ATOM 6201 O O . LEU B 1 227 ? 28.568 -59.419 10.050 1.00 29.09 225 LEU B O 1
ATOM 6206 N N . PRO B 1 228 ? 28.837 -58.718 7.924 1.00 28.97 226 PRO B N 1
ATOM 6207 C CA . PRO B 1 228 ? 28.771 -60.091 7.417 1.00 28.69 226 PRO B CA 1
ATOM 6208 C C . PRO B 1 228 ? 29.748 -61.070 8.104 1.00 29.86 226 PRO B C 1
ATOM 6209 O O . PRO B 1 228 ? 29.423 -62.263 8.281 1.00 30.44 226 PRO B O 1
ATOM 6213 N N . GLU B 1 229 ? 30.931 -60.583 8.481 1.00 30.28 227 GLU B N 1
ATOM 6214 C CA . GLU B 1 229 ? 31.917 -61.436 9.128 1.00 32.39 227 GLU B CA 1
ATOM 6215 C C . GLU B 1 229 ? 31.429 -61.898 10.492 1.00 31.68 227 GLU B C 1
ATOM 6216 O O . GLU B 1 229 ? 31.708 -63.022 10.900 1.00 34.15 227 GLU B O 1
ATOM 6222 N N . THR B 1 230 ? 30.719 -61.021 11.196 1.00 29.76 228 THR B N 1
ATOM 6223 C CA . THR B 1 230 ? 30.089 -61.370 12.463 1.00 28.42 228 THR B CA 1
ATOM 6224 C C . THR B 1 230 ? 29.075 -62.501 12.252 1.00 28.72 228 THR B C 1
ATOM 6225 O O . THR B 1 230 ? 29.035 -63.474 13.024 1.00 28.76 228 THR B O 1
ATOM 6229 N N . HIS B 1 231 ? 28.260 -62.359 11.211 1.00 27.72 229 HIS B N 1
ATOM 6230 C CA . HIS B 1 231 ? 27.248 -63.350 10.890 1.00 30.91 229 HIS B CA 1
ATOM 6231 C C . HIS B 1 231 ? 27.867 -64.699 10.558 1.00 31.66 229 HIS B C 1
ATOM 6232 O O . HIS B 1 231 ? 27.305 -65.740 10.887 1.00 29.97 229 HIS B O 1
ATOM 6239 N N . GLU B 1 232 ? 29.020 -64.667 9.897 1.00 34.73 230 GLU B N 1
ATOM 6240 C CA . GLU B 1 232 ? 29.715 -65.887 9.543 1.00 37.55 230 GLU B CA 1
ATOM 6241 C C . GLU B 1 232 ? 30.148 -66.621 10.812 1.00 34.49 230 GLU B C 1
ATOM 6242 O O . GLU B 1 232 ? 29.962 -67.826 10.946 1.00 29.69 230 GLU B O 1
ATOM 6248 N N . ILE B 1 233 ? 30.706 -65.881 11.754 1.00 33.81 231 ILE B N 1
ATOM 6249 C CA . ILE B 1 233 ? 31.095 -66.474 13.025 1.00 32.99 231 ILE B CA 1
ATOM 6250 C C . ILE B 1 233 ? 29.881 -67.091 13.710 1.00 31.46 231 ILE B C 1
ATOM 6251 O O . ILE B 1 233 ? 29.945 -68.202 14.194 1.00 31.44 231 ILE B O 1
ATOM 6256 N N . LEU B 1 234 ? 28.762 -66.389 13.706 1.00 30.87 232 LEU B N 1
ATOM 6257 C CA . LEU B 1 234 ? 27.582 -66.896 14.387 1.00 30.93 232 LEU B CA 1
ATOM 6258 C C . LEU B 1 234 ? 27.058 -68.151 13.692 1.00 31.85 232 LEU B C 1
ATOM 6259 O O . LEU B 1 234 ? 26.577 -69.071 14.360 1.00 28.47 232 LEU B O 1
ATOM 6264 N N . LYS B 1 235 ? 27.184 -68.195 12.364 1.00 32.24 233 LYS B N 1
ATOM 6265 C CA . LYS B 1 235 ? 26.842 -69.398 11.601 1.00 33.05 233 LYS B CA 1
ATOM 6266 C C . LYS B 1 235 ? 27.634 -70.618 12.038 1.00 31.44 233 LYS B C 1
ATOM 6267 O O . LYS B 1 235 ? 27.081 -71.693 12.120 1.00 33.03 233 LYS B O 1
ATOM 6273 N N . GLY B 1 236 ? 28.916 -70.433 12.345 1.00 32.19 234 GLY B N 1
ATOM 6274 C CA . GLY B 1 236 ? 29.763 -71.492 12.902 1.00 32.27 234 GLY B CA 1
ATOM 6275 C C . GLY B 1 236 ? 29.303 -72.031 14.256 1.00 32.97 234 GLY B C 1
ATOM 6276 O O . GLY B 1 236 ? 29.404 -73.224 14.517 1.00 32.62 234 GLY B O 1
ATOM 6277 N N . PHE B 1 237 ? 28.813 -71.167 15.137 1.00 33.12 235 PHE B N 1
ATOM 6278 C CA . PHE B 1 237 ? 28.293 -71.643 16.418 1.00 33.61 235 PHE B CA 1
ATOM 6279 C C . PHE B 1 237 ? 27.098 -72.529 16.150 1.00 31.98 235 PHE B C 1
ATOM 6280 O O . PHE B 1 237 ? 26.948 -73.583 16.765 1.00 32.40 235 PHE B O 1
ATOM 6288 N N . ARG B 1 238 ? 26.234 -72.091 15.243 1.00 31.08 236 ARG B N 1
ATOM 6289 C CA . ARG B 1 238 ? 25.040 -72.875 14.892 1.00 29.65 236 ARG B CA 1
ATOM 6290 C C . ARG B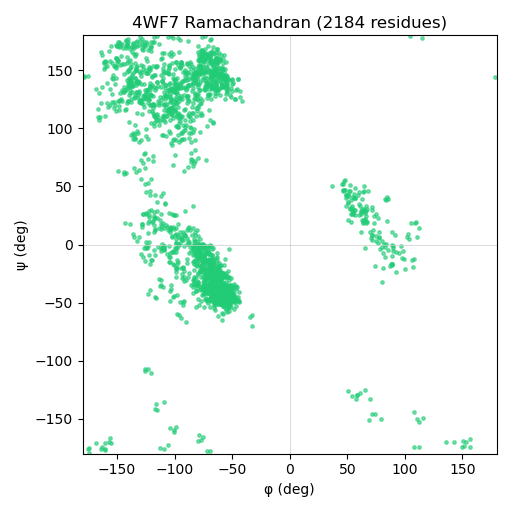 1 238 ? 25.416 -74.188 14.253 1.00 29.73 236 ARG B C 1
ATOM 6291 O O . ARG B 1 238 ? 24.771 -75.211 14.503 1.00 33.34 236 ARG B O 1
ATOM 6299 N N . ALA B 1 239 ? 26.430 -74.166 13.398 1.00 28.83 237 ALA B N 1
ATOM 6300 C CA . ALA B 1 239 ? 26.870 -75.396 12.721 1.00 30.69 237 ALA B CA 1
ATOM 6301 C C . ALA B 1 239 ? 27.419 -76.379 13.753 1.00 32.04 237 ALA B C 1
ATOM 6302 O O . ALA B 1 239 ? 27.184 -77.569 13.686 1.00 31.40 237 ALA B O 1
ATOM 6304 N N . MET B 1 240 ? 28.147 -75.852 14.721 1.00 32.88 238 MET B N 1
ATOM 6305 C CA . MET B 1 240 ? 28.694 -76.669 15.767 1.00 34.81 238 MET B CA 1
ATOM 6306 C C . MET B 1 240 ? 27.550 -77.297 16.545 1.00 35.78 238 MET B C 1
ATOM 6307 O O . MET B 1 240 ? 27.527 -78.487 16.762 1.00 36.12 238 MET B O 1
ATOM 6312 N N . VAL B 1 241 ? 26.567 -76.497 16.920 1.00 35.33 239 VAL B N 1
ATOM 6313 C CA . VAL B 1 241 ? 25.457 -77.008 17.706 1.00 36.99 239 VAL B CA 1
ATOM 6314 C C . VAL B 1 241 ? 24.641 -78.049 16.942 1.00 34.36 239 VAL B C 1
ATOM 6315 O O . VAL B 1 241 ? 24.378 -79.112 17.470 1.00 33.88 239 VAL B O 1
ATOM 6319 N N . ASP B 1 242 ? 24.248 -77.735 15.714 1.00 36.57 240 ASP B N 1
ATOM 6320 C CA . ASP B 1 242 ? 23.558 -78.692 14.833 1.00 38.70 240 ASP B CA 1
ATOM 6321 C C . ASP B 1 242 ? 24.277 -80.045 14.731 1.00 38.78 240 ASP B C 1
ATOM 6322 O O . ASP B 1 242 ? 23.642 -81.087 14.834 1.00 37.32 240 ASP B O 1
ATOM 6327 N N . ARG B 1 243 ? 25.595 -80.024 14.552 1.00 40.80 241 ARG B N 1
ATOM 6328 C CA . ARG B 1 243 ? 26.355 -81.261 14.375 1.00 42.02 241 ARG B CA 1
ATOM 6329 C C . ARG B 1 243 ? 26.495 -82.023 15.685 1.00 40.96 241 ARG B C 1
ATOM 6330 O O . ARG B 1 243 ? 26.249 -83.210 15.704 1.00 39.36 241 ARG B O 1
ATOM 6338 N N . GLU B 1 244 ? 26.862 -81.334 16.773 1.00 40.47 242 GLU B N 1
ATOM 6339 C CA . GLU B 1 244 ? 27.247 -81.988 18.050 1.00 37.04 242 GLU B CA 1
ATOM 6340 C C . GLU B 1 244 ? 26.195 -82.036 19.159 1.00 35.91 242 GLU B C 1
ATOM 6341 O O . GLU B 1 244 ? 26.375 -82.781 20.111 1.00 33.05 242 GLU B O 1
ATOM 6347 N N . TYR B 1 245 ? 25.152 -81.213 19.079 1.00 35.20 243 TYR B N 1
ATOM 6348 C CA . TYR B 1 245 ? 24.154 -81.100 20.149 1.00 34.89 243 TYR B CA 1
ATOM 6349 C C . TYR B 1 245 ? 22.821 -80.763 19.507 1.00 36.80 243 TYR B C 1
ATOM 6350 O O . TYR B 1 245 ? 22.246 -79.686 19.746 1.00 36.37 243 TYR B O 1
ATOM 6359 N N . PRO B 1 246 ? 22.320 -81.686 18.668 1.00 37.55 244 PRO B N 1
ATOM 6360 C CA . PRO B 1 246 ? 21.041 -81.455 17.989 1.00 36.38 244 PRO B CA 1
ATOM 6361 C C . PRO B 1 246 ? 19.921 -81.189 18.987 1.00 34.94 244 PRO B C 1
ATOM 6362 O O . PRO B 1 246 ? 19.853 -81.856 20.004 1.00 36.65 244 PRO B O 1
ATOM 6366 N N . GLY B 1 247 ? 19.072 -80.203 18.706 1.00 33.45 245 GLY B N 1
ATOM 6367 C CA . GLY B 1 247 ? 17.907 -79.924 19.533 1.00 30.88 245 GLY B CA 1
ATOM 6368 C C . GLY B 1 247 ? 18.111 -78.839 20.590 1.00 33.71 245 GLY B C 1
ATOM 6369 O O . GLY B 1 247 ? 17.154 -78.450 21.244 1.00 32.50 245 GLY B O 1
ATOM 6370 N N . ARG B 1 248 ? 19.346 -78.359 20.760 1.00 32.42 246 ARG B N 1
ATOM 6371 C CA . ARG B 1 248 ? 19.625 -77.260 21.648 1.00 31.87 246 ARG B CA 1
ATOM 6372 C C . ARG B 1 248 ? 19.417 -75.910 20.961 1.00 31.76 246 ARG B C 1
ATOM 6373 O O . ARG B 1 248 ? 19.526 -75.787 19.738 1.00 32.38 246 ARG B O 1
ATOM 6381 N N . LEU B 1 249 ? 19.146 -74.898 21.777 1.00 29.15 247 LEU B N 1
ATOM 6382 C CA . LEU B 1 249 ? 18.667 -73.609 21.308 1.00 29.12 247 LEU B CA 1
ATOM 6383 C C . LEU B 1 249 ? 19.733 -72.525 21.337 1.00 29.82 247 LEU B C 1
ATOM 6384 O O . LEU B 1 249 ? 20.468 -72.391 22.291 1.00 30.21 247 LEU B O 1
ATOM 6389 N N . LEU B 1 250 ? 19.756 -71.721 20.291 1.00 30.07 248 LEU B N 1
ATOM 6390 C CA . LEU B 1 250 ? 20.544 -70.510 20.238 1.00 29.30 248 LEU B CA 1
ATOM 6391 C C . LEU B 1 250 ? 19.592 -69.321 20.019 1.00 29.32 248 LEU B C 1
ATOM 6392 O O . LEU B 1 250 ? 18.868 -69.255 19.029 1.00 28.15 248 LEU B O 1
ATOM 6397 N N . LEU B 1 251 ? 19.613 -68.394 20.971 1.00 27.89 249 LEU B N 1
ATOM 6398 C CA . LEU B 1 251 ? 18.703 -67.272 21.026 1.00 27.38 249 LEU B CA 1
ATOM 6399 C C . LEU B 1 251 ? 19.571 -66.019 21.041 1.00 28.18 249 LEU B C 1
ATOM 6400 O O . LEU B 1 251 ? 20.451 -65.882 21.879 1.00 28.76 249 LEU B O 1
ATOM 6405 N N . ALA B 1 252 ? 19.321 -65.099 20.124 1.00 27.50 250 ALA B N 1
ATOM 6406 C CA . ALA B 1 252 ? 20.182 -63.948 19.972 1.00 26.74 250 ALA B CA 1
ATOM 6407 C C . ALA B 1 252 ? 19.602 -62.667 20.579 1.00 26.38 250 ALA B C 1
ATOM 6408 O O . ALA B 1 252 ? 18.439 -62.345 20.379 1.00 25.75 250 ALA B O 1
ATOM 6410 N N . GLU B 1 253 ? 20.440 -61.956 21.331 1.00 28.19 251 GLU B N 1
ATOM 6411 C CA . GLU B 1 253 ? 20.195 -60.564 21.699 1.00 30.15 251 GLU B CA 1
ATOM 6412 C C . GLU B 1 253 ? 20.756 -59.647 20.604 1.00 29.03 251 GLU B C 1
ATOM 6413 O O . GLU B 1 253 ? 21.931 -59.336 20.620 1.00 33.81 251 GLU B O 1
ATOM 6419 N N . ALA B 1 254 ? 19.905 -59.222 19.681 1.00 27.57 252 ALA B N 1
ATOM 6420 C CA . ALA B 1 254 ? 20.261 -58.254 18.657 1.00 29.50 252 ALA B CA 1
ATOM 6421 C C . ALA B 1 254 ? 19.295 -57.070 18.692 1.00 29.73 252 ALA B C 1
ATOM 6422 O O . ALA B 1 254 ? 18.220 -57.101 18.075 1.00 32.43 252 ALA B O 1
ATOM 6424 N N . ALA B 1 255 ? 19.669 -56.037 19.429 1.00 28.14 253 ALA B N 1
ATOM 6425 C CA . ALA B 1 255 ? 18.855 -54.821 19.521 1.00 27.09 253 ALA B CA 1
ATOM 6426 C C . ALA B 1 255 ? 19.099 -53.899 18.331 1.00 27.27 253 ALA B C 1
ATOM 6427 O O . ALA B 1 255 ? 19.860 -52.963 18.434 1.00 27.21 253 ALA B O 1
ATOM 6429 N N . GLN B 1 256 ? 18.458 -54.177 17.199 1.00 29.39 254 GLN B N 1
ATOM 6430 C CA . GLN B 1 256 ? 18.744 -53.478 15.931 1.00 29.12 254 GLN B CA 1
ATOM 6431 C C . GLN B 1 256 ? 17.445 -53.209 15.159 1.00 29.68 254 GLN B C 1
ATOM 6432 O O . GLN B 1 256 ? 16.360 -53.683 15.552 1.00 29.17 254 GLN B O 1
ATOM 6438 N N . TRP B 1 257 ? 17.545 -52.485 14.044 1.00 28.76 255 TRP B N 1
ATOM 6439 C CA . TRP B 1 257 ? 16.364 -52.242 13.214 1.00 31.15 255 TRP B CA 1
ATOM 6440 C C . TRP B 1 257 ? 15.910 -53.581 12.618 1.00 31.98 255 TRP B C 1
ATOM 6441 O O . TRP B 1 257 ? 16.710 -54.513 12.532 1.00 30.42 255 TRP B O 1
ATOM 6452 N N . PRO B 1 258 ? 14.613 -53.709 12.290 1.00 33.40 256 PRO B N 1
ATOM 6453 C CA . PRO B 1 258 ? 14.008 -54.950 11.831 1.00 36.23 256 PRO B CA 1
ATOM 6454 C C . PRO B 1 258 ? 14.789 -55.706 10.758 1.00 36.32 256 PRO B C 1
ATOM 6455 O O . PRO B 1 258 ? 14.997 -56.916 10.870 1.00 37.49 256 PRO B O 1
ATOM 6459 N N . GLU B 1 259 ? 15.230 -54.982 9.744 1.00 36.15 257 GLU B N 1
ATOM 6460 C CA . GLU B 1 259 ? 15.895 -55.614 8.622 1.00 37.93 257 GLU B CA 1
ATOM 6461 C C . GLU B 1 259 ? 17.257 -56.166 9.049 1.00 35.50 257 GLU B C 1
ATOM 6462 O O . GLU B 1 259 ? 17.686 -57.176 8.512 1.00 36.27 257 GLU B O 1
ATOM 6468 N N . GLU B 1 260 ? 17.905 -55.572 10.058 1.00 33.15 258 GLU B N 1
ATOM 6469 C CA . GLU B 1 260 ? 19.180 -56.133 10.569 1.00 33.86 258 GLU B CA 1
ATOM 6470 C C . GLU B 1 260 ? 18.964 -57.310 11.496 1.00 32.03 258 GLU B C 1
ATOM 6471 O O . GLU B 1 260 ? 19.772 -58.226 11.517 1.00 30.20 258 GLU B O 1
ATOM 6477 N N . VAL B 1 261 ? 17.881 -57.265 12.272 1.00 29.66 259 VAL B N 1
ATOM 6478 C CA . VAL B 1 261 ? 17.603 -58.288 13.255 1.00 29.83 259 VAL B CA 1
ATOM 6479 C C . VAL B 1 261 ? 17.301 -59.600 12.543 1.00 28.97 259 VAL B C 1
ATOM 6480 O O . VAL B 1 261 ? 17.867 -60.635 12.890 1.00 28.70 259 VAL B O 1
ATOM 6484 N N . VAL B 1 262 ? 16.435 -59.556 11.537 1.00 29.47 260 VAL B N 1
ATOM 6485 C CA . VAL B 1 262 ? 16.046 -60.785 10.809 1.00 31.11 260 VAL B CA 1
ATOM 6486 C C . VAL B 1 262 ? 17.227 -61.571 10.210 1.00 30.79 260 VAL B C 1
ATOM 6487 O O . VAL B 1 262 ? 17.166 -62.781 10.061 1.00 31.30 260 VAL B O 1
ATOM 6491 N N . GLU B 1 263 ? 18.311 -60.899 9.883 1.00 33.39 261 GLU B N 1
ATOM 6492 C CA . GLU B 1 263 ? 19.465 -61.615 9.372 1.00 34.01 261 GLU B CA 1
ATOM 6493 C C . GLU B 1 263 ? 20.038 -62.590 10.368 1.00 32.66 261 GLU B C 1
ATOM 6494 O O . GLU B 1 263 ? 20.658 -63.581 9.983 1.00 32.87 261 GLU B O 1
ATOM 6500 N N . TYR B 1 264 ? 19.864 -62.330 11.655 1.00 30.51 262 TYR B N 1
ATOM 6501 C CA . TYR B 1 264 ? 20.465 -63.215 12.643 1.00 28.40 262 TYR B CA 1
ATOM 6502 C C . TYR B 1 264 ? 19.846 -64.631 12.643 1.00 27.31 262 TYR B C 1
ATOM 6503 O O . TYR B 1 264 ? 20.444 -65.547 13.182 1.00 27.16 262 TYR B O 1
ATOM 6512 N N . PHE B 1 265 ? 18.699 -64.837 11.990 1.00 27.92 263 PHE B N 1
ATOM 6513 C CA . PHE B 1 265 ? 18.189 -66.201 11.765 1.00 28.12 263 PHE B CA 1
ATOM 6514 C C . PHE B 1 265 ? 18.987 -66.928 10.672 1.00 30.65 263 PHE B C 1
ATOM 6515 O O . PHE B 1 265 ? 18.970 -68.162 10.611 1.00 29.38 263 PHE B O 1
ATOM 6523 N N . GLY B 1 266 ? 19.673 -66.175 9.808 1.00 30.30 264 GLY B N 1
ATOM 6524 C CA . GLY B 1 266 ? 20.394 -66.775 8.687 1.00 30.59 264 GLY B CA 1
ATOM 6525 C C . GLY B 1 266 ? 19.372 -67.254 7.687 1.00 30.86 264 GLY B C 1
ATOM 6526 O O . GLY B 1 266 ? 18.295 -66.658 7.578 1.00 29.99 264 GLY B O 1
ATOM 6527 N N . THR B 1 267 ? 19.677 -68.370 7.016 1.00 33.68 265 THR B N 1
ATOM 6528 C CA . THR B 1 267 ? 18.783 -68.970 6.004 1.00 33.34 265 THR B CA 1
ATOM 6529 C C . THR B 1 267 ? 18.677 -70.474 6.146 1.00 33.05 265 THR B C 1
ATOM 6530 O O . THR B 1 267 ? 19.404 -71.098 6.916 1.00 32.47 265 THR B O 1
ATOM 6534 N N . GLU B 1 268 ? 17.779 -71.048 5.354 1.00 34.57 266 GLU B N 1
ATOM 6535 C CA . GLU B 1 268 ? 17.554 -72.483 5.337 1.00 36.62 266 GLU B CA 1
ATOM 6536 C C . GLU B 1 268 ? 18.863 -73.181 5.007 1.00 37.33 266 GLU B C 1
ATOM 6537 O O . GLU B 1 268 ? 19.237 -74.155 5.657 1.00 39.60 266 GLU B O 1
ATOM 6543 N N . ALA B 1 269 ? 19.577 -72.660 4.019 1.00 36.29 267 ALA B N 1
ATOM 6544 C CA . ALA B 1 269 ? 20.831 -73.271 3.598 1.00 37.39 267 ALA B CA 1
ATOM 6545 C C . ALA B 1 269 ? 21.933 -72.989 4.607 1.00 37.78 267 ALA B C 1
ATOM 6546 O O . ALA B 1 269 ? 22.753 -73.875 4.880 1.00 39.64 267 ALA B O 1
ATOM 6548 N N . GLU B 1 270 ? 21.943 -71.764 5.151 1.00 36.15 268 GLU B N 1
ATOM 6549 C CA . GLU B 1 270 ? 22.966 -71.311 6.098 1.00 37.23 268 GLU B CA 1
ATOM 6550 C C . GLU B 1 270 ? 22.334 -70.783 7.379 1.00 35.81 268 GLU B C 1
ATOM 6551 O O . GLU B 1 270 ? 22.212 -69.571 7.571 1.00 32.91 268 GLU B O 1
ATOM 6557 N N . PRO B 1 271 ? 21.919 -71.692 8.259 1.00 33.80 269 PRO B N 1
ATOM 6558 C CA . PRO B 1 271 ? 21.223 -71.287 9.473 1.00 30.67 269 PRO B CA 1
ATOM 6559 C C . PRO B 1 271 ? 22.131 -70.580 10.467 1.00 30.08 269 PRO B C 1
ATOM 6560 O O . PRO B 1 271 ? 23.351 -70.843 10.547 1.00 26.57 269 PRO B O 1
ATOM 6564 N N . GLU B 1 272 ? 21.529 -69.684 11.225 1.00 26.98 270 GLU B N 1
ATOM 6565 C CA . GLU B 1 272 ? 22.267 -68.966 12.234 1.00 28.49 270 GLU B CA 1
ATOM 6566 C C . GLU B 1 272 ? 21.520 -69.164 13.555 1.00 27.51 270 GLU B C 1
ATOM 6567 O O . GLU B 1 272 ? 21.509 -70.269 14.069 1.00 27.61 270 GLU B O 1
ATOM 6573 N N . PHE B 1 273 ? 20.836 -68.163 14.090 1.00 27.54 271 PHE B N 1
ATOM 6574 C CA . PHE B 1 273 ? 20.086 -68.399 15.319 1.00 27.74 271 PHE B CA 1
ATOM 6575 C C . PHE B 1 273 ? 18.752 -69.080 15.086 1.00 26.48 271 PHE B C 1
ATOM 6576 O O . PHE B 1 273 ? 18.133 -68.918 14.038 1.00 29.40 271 PHE B O 1
ATOM 6584 N N . HIS B 1 274 ? 18.320 -69.869 16.055 1.00 25.50 272 HIS B N 1
ATOM 6585 C CA . HIS B 1 274 ? 16.950 -70.387 16.078 1.00 24.90 272 HIS B CA 1
ATOM 6586 C C . HIS B 1 274 ? 15.984 -69.299 16.455 1.00 24.97 272 HIS B C 1
ATOM 6587 O O . HIS B 1 274 ? 14.912 -69.223 15.894 1.00 22.67 272 HIS B O 1
ATOM 6594 N N . MET B 1 275 ? 16.369 -68.474 17.435 1.00 26.53 273 MET B N 1
ATOM 6595 C CA . MET B 1 275 ? 15.493 -67.410 17.938 1.00 27.71 273 MET B CA 1
ATOM 6596 C C . MET B 1 275 ? 16.176 -66.063 18.022 1.00 28.51 273 MET B C 1
ATOM 6597 O O . MET B 1 275 ? 17.395 -65.982 18.269 1.00 31.92 273 MET B O 1
ATOM 6602 N N . CYS B 1 276 ? 15.384 -65.009 17.843 1.00 27.95 274 CYS B N 1
ATOM 6603 C CA . CYS B 1 276 ? 15.825 -63.620 18.089 1.00 28.06 274 CYS B CA 1
ATOM 6604 C C . CYS B 1 276 ? 14.774 -62.916 18.964 1.00 27.35 274 CYS B C 1
ATOM 6605 O O . CYS B 1 276 ? 13.595 -63.162 18.808 1.00 28.10 274 CYS B O 1
ATOM 6608 N N . PHE B 1 277 ? 15.193 -62.096 19.926 1.00 26.83 275 PHE B N 1
ATOM 6609 C CA . PHE B 1 277 ? 14.246 -61.227 20.618 1.00 27.23 275 PHE B CA 1
ATOM 6610 C C . PHE B 1 277 ? 13.656 -60.234 19.642 1.00 27.22 275 PHE B C 1
ATOM 6611 O O . PHE B 1 277 ? 14.356 -59.708 18.786 1.00 27.86 275 PHE B O 1
ATOM 6619 N N . ASN B 1 278 ? 12.369 -59.954 19.798 1.00 30.02 276 ASN B N 1
ATOM 6620 C CA . ASN B 1 278 ? 11.702 -58.943 18.991 1.00 30.68 276 ASN B CA 1
ATOM 6621 C C . ASN B 1 278 ? 11.877 -57.539 19.602 1.00 29.74 276 ASN B C 1
ATOM 6622 O O . ASN B 1 278 ? 10.926 -56.916 20.126 1.00 28.62 276 ASN B O 1
ATOM 6627 N N . PHE B 1 279 ? 13.108 -57.042 19.503 1.00 27.84 277 PHE B N 1
ATOM 6628 C CA . PHE B 1 279 ? 13.425 -55.721 20.003 1.00 28.32 277 PHE B CA 1
ATOM 6629 C C . PHE B 1 279 ? 12.610 -54.673 19.259 1.00 27.49 277 PHE B C 1
ATOM 6630 O O . PHE B 1 279 ? 12.123 -53.757 19.894 1.00 28.81 277 PHE B O 1
ATOM 6638 N N . PRO B 1 280 ? 12.446 -54.813 17.919 1.00 26.66 278 PRO B N 1
ATOM 6639 C CA . PRO B 1 280 ? 11.707 -53.812 17.184 1.00 26.40 278 PRO B CA 1
ATOM 6640 C C . PRO B 1 280 ? 10.332 -53.462 17.729 1.00 27.04 278 PRO B C 1
ATOM 6641 O O . PRO B 1 280 ? 10.041 -52.271 17.884 1.00 27.98 278 PRO B O 1
ATOM 6645 N N . VAL B 1 281 ? 9.512 -54.452 18.072 1.00 28.05 279 VAL B N 1
ATOM 6646 C CA . VAL B 1 281 ? 8.132 -54.152 18.437 1.00 28.19 279 VAL B CA 1
ATOM 6647 C C . VAL B 1 281 ? 8.014 -53.614 19.856 1.00 27.29 279 VAL B C 1
ATOM 6648 O O . VAL B 1 281 ? 7.054 -52.933 20.187 1.00 26.69 279 VAL B O 1
ATOM 6652 N N . MET B 1 282 ? 8.989 -53.913 20.698 1.00 26.56 280 MET B N 1
ATOM 6653 C CA . MET B 1 282 ? 8.834 -53.680 22.129 1.00 25.91 280 MET B CA 1
ATOM 6654 C C . MET B 1 282 ? 8.588 -52.203 22.489 1.00 27.14 280 MET B C 1
ATOM 6655 O O . MET B 1 282 ? 7.651 -51.904 23.222 1.00 29.40 280 MET B O 1
ATOM 6660 N N . PRO B 1 283 ? 9.405 -51.266 21.974 1.00 26.67 281 PRO B N 1
ATOM 6661 C CA . PRO B 1 283 ? 9.123 -49.857 22.308 1.00 27.00 281 PRO B CA 1
ATOM 6662 C C . PRO B 1 283 ? 7.794 -49.334 21.756 1.00 26.18 281 PRO B C 1
ATOM 6663 O O . PRO B 1 283 ? 7.162 -48.479 22.373 1.00 26.10 281 PRO B O 1
ATOM 6667 N N . ARG B 1 284 ? 7.375 -49.859 20.609 1.00 27.70 282 ARG B N 1
ATOM 6668 C CA . ARG B 1 284 ? 6.151 -49.418 19.942 1.00 26.75 282 ARG B CA 1
ATOM 6669 C C . ARG B 1 284 ? 4.887 -49.814 20.709 1.00 26.50 282 ARG B C 1
ATOM 6670 O O . ARG B 1 284 ? 3.849 -49.174 20.552 1.00 24.37 282 ARG B O 1
ATOM 6678 N N . LEU B 1 285 ? 4.968 -50.872 21.516 1.00 25.83 283 LEU B N 1
ATOM 6679 C CA . LEU B 1 285 ? 3.872 -51.212 22.433 1.00 26.02 283 LEU B CA 1
ATOM 6680 C C . LEU B 1 285 ? 3.611 -50.088 23.406 1.00 26.55 283 LEU B C 1
ATOM 6681 O O . LEU B 1 285 ? 2.479 -49.736 23.629 1.00 25.82 283 LEU B O 1
ATOM 6686 N N . TYR B 1 286 ? 4.675 -49.544 23.987 1.00 27.64 284 TYR B N 1
ATOM 6687 C CA . TYR B 1 286 ? 4.585 -48.469 24.987 1.00 28.20 284 TYR B CA 1
ATOM 6688 C C . TYR B 1 286 ? 4.223 -47.135 24.334 1.00 29.44 284 TYR B C 1
ATOM 6689 O O . TYR B 1 286 ? 3.444 -46.369 24.897 1.00 29.36 284 TYR B O 1
ATOM 6698 N N . MET B 1 287 ? 4.795 -46.861 23.161 1.00 29.47 285 MET B N 1
ATOM 6699 C CA . MET B 1 287 ? 4.453 -45.657 22.387 1.00 31.81 285 MET B CA 1
ATOM 6700 C C . MET B 1 287 ? 2.983 -45.624 22.033 1.00 28.11 285 MET B C 1
ATOM 6701 O O . MET B 1 287 ? 2.318 -44.629 22.246 1.00 27.62 285 MET B O 1
ATOM 6706 N N . SER B 1 288 ? 2.493 -46.717 21.470 1.00 26.70 286 SER B N 1
ATOM 6707 C CA . SER B 1 288 ? 1.122 -46.809 21.032 1.00 26.40 286 SER B CA 1
ATOM 6708 C C . SER B 1 288 ? 0.107 -46.630 22.183 1.00 28.17 286 SER B C 1
ATOM 6709 O O . SER B 1 288 ? -0.967 -46.059 22.005 1.00 27.74 286 SER B O 1
ATOM 6712 N N . LEU B 1 289 ? 0.445 -47.129 23.358 1.00 27.98 287 LEU B N 1
ATOM 6713 C CA . LEU B 1 289 ? -0.408 -46.938 24.539 1.00 30.19 287 LEU B CA 1
ATOM 6714 C C . LEU B 1 289 ? -0.548 -45.434 24.892 1.00 29.55 287 LEU B C 1
ATOM 6715 O O . LEU B 1 289 ? -1.648 -44.935 25.103 1.00 30.28 287 LEU B O 1
ATOM 6720 N N . LYS B 1 290 ? 0.558 -44.709 24.885 1.00 29.42 288 LYS B N 1
ATOM 6721 C CA . LYS B 1 290 ? 0.527 -43.292 25.220 1.00 33.16 288 LYS B CA 1
ATOM 6722 C C . LYS B 1 290 ? -0.147 -42.466 24.112 1.00 32.33 288 LYS B C 1
ATOM 6723 O O . LYS B 1 290 ? -0.961 -41.587 24.403 1.00 32.06 288 LYS B O 1
ATOM 6729 N N . ARG B 1 291 ? 0.137 -42.781 22.852 1.00 29.99 289 ARG B N 1
ATOM 6730 C CA . ARG B 1 291 ? -0.530 -42.122 21.748 1.00 31.35 289 ARG B CA 1
ATOM 6731 C C . ARG B 1 291 ? -1.949 -42.610 21.502 1.00 31.06 289 ARG B C 1
ATOM 6732 O O . ARG B 1 291 ? -2.651 -42.023 20.716 1.00 31.08 289 ARG B O 1
ATOM 6740 N N . GLU B 1 292 ? -2.357 -43.685 22.155 1.00 31.34 290 GLU B N 1
ATOM 6741 C CA . GLU B 1 292 ? -3.634 -44.306 21.888 1.00 33.26 290 GLU B CA 1
ATOM 6742 C C . GLU B 1 292 ? -3.803 -44.549 20.392 1.00 33.41 290 GLU B C 1
ATOM 6743 O O . GLU B 1 292 ? -4.873 -44.312 19.826 1.00 32.15 290 GLU B O 1
ATOM 6749 N N . ASP B 1 293 ? -2.731 -45.031 19.771 1.00 33.03 291 ASP B N 1
ATOM 6750 C CA . ASP B 1 293 ? -2.661 -45.215 18.314 1.00 33.41 291 ASP B CA 1
ATOM 6751 C C . ASP B 1 293 ? -1.679 -46.329 18.044 1.00 28.59 291 ASP B C 1
ATOM 6752 O O . ASP B 1 293 ? -0.498 -46.195 18.351 1.00 28.92 291 ASP B O 1
ATOM 6757 N N . THR B 1 294 ? -2.158 -47.415 17.449 1.00 28.91 292 THR B N 1
ATOM 6758 C CA . THR B 1 294 ? -1.338 -48.631 17.269 1.00 27.27 292 THR B CA 1
ATOM 6759 C C . THR B 1 294 ? -0.660 -48.767 15.893 1.00 27.61 292 THR B C 1
ATOM 6760 O O . THR B 1 294 ? -0.200 -49.846 15.536 1.00 26.01 292 THR B O 1
ATOM 6764 N N . SER B 1 295 ? -0.538 -47.692 15.122 1.00 28.04 293 SER B N 1
ATOM 6765 C CA . SER B 1 295 ? 0.024 -47.865 13.774 1.00 30.22 293 SER B CA 1
ATOM 6766 C C . SER B 1 295 ? 1.518 -48.217 13.804 1.00 28.64 293 SER B C 1
ATOM 6767 O O . SER B 1 295 ? 1.985 -48.956 12.964 1.00 29.01 293 SER B O 1
ATOM 6770 N N . SER B 1 296 ? 2.265 -47.702 14.776 1.00 28.73 294 SER B N 1
ATOM 6771 C CA . SER B 1 296 ? 3.684 -48.006 14.850 1.00 28.35 294 SER B CA 1
ATOM 6772 C C . SER B 1 296 ? 3.895 -49.503 15.071 1.00 29.62 294 SER B C 1
ATOM 6773 O O . SER B 1 296 ? 4.899 -50.046 14.621 1.00 27.99 294 SER B O 1
ATOM 6776 N N . ILE B 1 297 ? 2.935 -50.167 15.731 1.00 29.40 295 ILE B N 1
ATOM 6777 C CA . ILE B 1 297 ? 2.982 -51.612 15.913 1.00 30.75 295 ILE B CA 1
ATOM 6778 C C . ILE B 1 297 ? 2.858 -52.355 14.586 1.00 32.42 295 ILE B C 1
ATOM 6779 O O . ILE B 1 297 ? 3.731 -53.172 14.249 1.00 32.45 295 ILE B O 1
ATOM 6784 N N . ARG B 1 298 ? 1.792 -52.063 13.836 1.00 35.27 296 ARG B N 1
ATOM 6785 C CA . ARG B 1 298 ? 1.629 -52.584 12.454 1.00 36.30 296 ARG B CA 1
ATOM 6786 C C . ARG B 1 298 ? 2.815 -52.271 11.531 1.00 35.48 296 ARG B C 1
ATOM 6787 O O . ARG B 1 298 ? 3.329 -53.157 10.837 1.00 35.66 296 ARG B O 1
ATOM 6795 N N . GLU B 1 299 ? 3.232 -51.005 11.524 1.00 34.54 297 GLU B N 1
ATOM 6796 C CA . GLU B 1 299 ? 4.353 -50.546 10.698 1.00 34.83 297 GLU B CA 1
ATOM 6797 C C . GLU B 1 299 ? 5.662 -51.332 11.010 1.00 32.80 297 GLU B C 1
ATOM 6798 O O . GLU B 1 299 ? 6.322 -51.858 10.114 1.00 33.90 297 GLU B O 1
ATOM 6804 N N . ILE B 1 300 ? 6.031 -51.424 12.282 1.00 30.97 298 ILE B N 1
ATOM 6805 C CA . ILE B 1 300 ? 7.301 -52.050 12.627 1.00 31.32 298 ILE B CA 1
ATOM 6806 C C . ILE B 1 300 ? 7.204 -53.551 12.398 1.00 31.21 298 ILE B C 1
ATOM 6807 O O . ILE B 1 300 ? 8.176 -54.145 11.977 1.00 32.50 298 ILE B O 1
ATOM 6812 N N . MET B 1 301 ? 6.040 -54.155 12.668 1.00 31.19 299 MET B N 1
ATOM 6813 C CA . MET B 1 301 ? 5.859 -55.593 12.417 1.00 32.36 299 MET B CA 1
ATOM 6814 C C . MET B 1 301 ? 5.880 -55.910 10.913 1.00 32.43 299 MET B C 1
ATOM 6815 O O . MET B 1 301 ? 6.444 -56.921 10.518 1.00 30.99 299 MET B O 1
ATOM 6820 N N . GLY B 1 302 ? 5.260 -55.056 10.093 1.00 31.96 300 GLY B N 1
ATOM 6821 C CA . GLY B 1 302 ? 5.328 -55.193 8.644 1.00 32.17 300 GLY B CA 1
ATOM 6822 C C . GLY B 1 302 ? 6.756 -55.081 8.096 1.00 31.52 300 GLY B C 1
ATOM 6823 O O . GLY B 1 302 ? 7.020 -55.489 6.990 1.00 29.93 300 GLY B O 1
ATOM 6824 N N . ARG B 1 303 ? 7.684 -54.521 8.856 1.00 30.86 301 ARG B N 1
ATOM 6825 C CA . ARG B 1 303 ? 9.074 -54.506 8.420 1.00 31.75 301 ARG B CA 1
ATOM 6826 C C . ARG B 1 303 ? 9.848 -55.770 8.809 1.00 31.08 301 ARG B C 1
ATOM 6827 O O . ARG B 1 303 ? 11.006 -55.906 8.486 1.00 30.75 301 ARG B O 1
ATOM 6835 N N . LEU B 1 304 ? 9.217 -56.688 9.516 1.00 31.88 302 LEU B N 1
ATOM 6836 C CA . LEU B 1 304 ? 9.827 -57.971 9.805 1.00 31.86 302 LEU B CA 1
ATOM 6837 C C . LEU B 1 304 ? 9.348 -58.970 8.760 1.00 33.01 302 LEU B C 1
ATOM 6838 O O . LEU B 1 304 ? 8.197 -59.394 8.789 1.00 32.31 302 LEU B O 1
ATOM 6843 N N . PRO B 1 305 ? 10.222 -59.341 7.818 1.00 36.16 303 PRO B N 1
ATOM 6844 C CA . PRO B 1 305 ? 9.812 -60.336 6.833 1.00 37.18 303 PRO B CA 1
ATOM 6845 C C . PRO B 1 305 ? 9.729 -61.763 7.394 1.00 36.03 303 PRO B C 1
ATOM 6846 O O . PRO B 1 305 ? 10.050 -62.015 8.551 1.00 39.31 303 PRO B O 1
ATOM 6850 N N . LYS B 1 306 ? 9.356 -62.679 6.528 1.00 36.40 304 LYS B N 1
ATOM 6851 C CA . LYS B 1 306 ? 9.364 -64.112 6.786 1.00 40.73 304 LYS B CA 1
ATOM 6852 C C . LYS B 1 306 ? 10.725 -64.566 7.327 1.00 37.46 304 LYS B C 1
ATOM 6853 O O . LYS B 1 306 ? 11.772 -64.206 6.796 1.00 41.43 304 LYS B O 1
ATOM 6859 N N . ILE B 1 307 ? 10.696 -65.387 8.359 1.00 34.52 305 ILE B N 1
ATOM 6860 C CA . ILE B 1 307 ? 11.898 -65.972 8.929 1.00 32.61 305 ILE B CA 1
ATOM 6861 C C . ILE B 1 307 ? 11.949 -67.418 8.494 1.00 30.63 305 ILE B C 1
ATOM 6862 O O . ILE B 1 307 ? 10.956 -67.935 8.062 1.00 29.66 305 ILE B O 1
ATOM 6867 N N . PRO B 1 308 ? 13.108 -68.080 8.606 1.00 32.76 306 PRO B N 1
ATOM 6868 C CA . PRO B 1 308 ? 13.188 -69.475 8.188 1.00 32.40 306 PRO B CA 1
ATOM 6869 C C . PRO B 1 308 ? 12.273 -70.388 8.964 1.00 32.68 306 PRO B C 1
ATOM 6870 O O . PRO B 1 308 ? 11.795 -70.029 10.033 1.00 32.45 306 PRO B O 1
ATOM 6874 N N . SER B 1 309 ? 12.085 -71.582 8.426 1.00 33.48 307 SER B N 1
ATOM 6875 C CA . SER B 1 309 ? 11.270 -72.632 9.027 1.00 33.98 307 SER B CA 1
ATOM 6876 C C . SER B 1 309 ? 11.579 -72.918 10.494 1.00 31.87 307 SER B C 1
ATOM 6877 O O . SER B 1 309 ? 10.679 -73.128 11.281 1.00 33.28 307 SER B O 1
ATOM 6880 N N . PHE B 1 310 ? 12.851 -72.953 10.844 1.00 29.80 308 PHE B N 1
ATOM 6881 C CA . PHE B 1 310 ? 13.264 -73.242 12.214 1.00 29.98 308 PHE B CA 1
ATOM 6882 C C . PHE B 1 310 ? 13.163 -72.025 13.132 1.00 29.29 308 PHE B C 1
ATOM 6883 O O . PHE B 1 310 ? 13.381 -72.136 14.327 1.00 30.17 308 PHE B O 1
ATOM 6891 N N . GLY B 1 311 ? 12.881 -70.861 12.572 1.00 28.80 309 GLY B N 1
ATOM 6892 C CA . GLY B 1 311 ? 12.963 -69.626 13.322 1.00 29.53 309 GLY B CA 1
ATOM 6893 C C . GLY B 1 311 ? 11.783 -69.367 14.224 1.00 29.45 309 GLY B C 1
ATOM 6894 O O . GLY B 1 311 ? 10.690 -69.833 13.953 1.00 27.42 309 GLY B O 1
ATOM 6895 N N . GLN B 1 312 ? 12.008 -68.603 15.295 1.00 29.12 310 GLN B N 1
ATOM 6896 C CA . GLN B 1 312 ? 10.918 -68.169 16.167 1.00 28.19 310 GLN B CA 1
ATOM 6897 C C . GLN B 1 312 ? 11.323 -66.879 16.865 1.00 28.36 310 GLN B C 1
ATOM 6898 O O . GLN B 1 312 ? 12.392 -66.782 17.468 1.00 30.83 310 GLN B O 1
ATOM 6904 N N . TRP B 1 313 ? 10.466 -65.879 16.799 1.00 28.44 311 TRP B N 1
ATOM 6905 C CA . TRP B 1 313 ? 10.683 -64.660 17.580 1.00 28.41 311 TRP B CA 1
ATOM 6906 C C . TRP B 1 313 ? 10.533 -64.939 19.065 1.00 26.68 311 TRP B C 1
ATOM 6907 O O . TRP B 1 313 ? 9.716 -65.732 19.482 1.00 27.16 311 TRP B O 1
ATOM 6918 N N . CYS B 1 314 ? 11.336 -64.283 19.867 1.00 28.35 312 CYS B N 1
ATOM 6919 C CA . CYS B 1 314 ? 11.108 -64.276 21.294 1.00 31.43 312 CYS B CA 1
ATOM 6920 C C . CYS B 1 314 ? 10.530 -62.902 21.663 1.00 32.51 312 CYS B C 1
ATOM 6921 O O . CYS B 1 314 ? 11.195 -61.859 21.473 1.00 31.26 312 CYS B O 1
ATOM 6924 N N . ILE B 1 315 ? 9.290 -62.903 22.163 1.00 31.98 313 ILE B N 1
ATOM 6925 C CA . ILE B 1 315 ? 8.565 -61.659 22.465 1.00 32.60 313 ILE B CA 1
ATOM 6926 C C . ILE B 1 315 ? 8.738 -61.277 23.922 1.00 29.34 313 ILE B C 1
ATOM 6927 O O . ILE B 1 315 ? 8.597 -62.123 24.803 1.00 26.55 313 ILE B O 1
ATOM 6932 N N . PHE B 1 316 ? 9.013 -59.995 24.177 1.00 29.22 314 PHE B N 1
ATOM 6933 C CA . PHE B 1 316 ? 9.199 -59.518 25.551 1.00 28.91 314 PHE B CA 1
ATOM 6934 C C . PHE B 1 316 ? 8.705 -58.084 25.682 1.00 28.01 314 PHE B C 1
ATOM 6935 O O . PHE B 1 316 ? 8.663 -57.326 24.692 1.00 27.05 314 PHE B O 1
ATOM 6943 N N . LEU B 1 317 ? 8.325 -57.736 26.910 1.00 26.64 315 LEU B N 1
ATOM 6944 C CA . LEU B 1 317 ? 7.939 -56.375 27.282 1.00 27.33 315 LEU B CA 1
ATOM 6945 C C . LEU B 1 317 ? 9.068 -55.664 28.007 1.00 27.21 315 LEU B C 1
ATOM 6946 O O . LEU B 1 317 ? 9.331 -54.500 27.742 1.00 25.14 315 LEU B O 1
ATOM 6951 N N . ARG B 1 318 ? 9.697 -56.355 28.963 1.00 27.37 316 ARG B N 1
ATOM 6952 C CA . ARG B 1 318 ? 10.863 -55.820 29.659 1.00 26.17 316 ARG B CA 1
ATOM 6953 C C . ARG B 1 318 ? 11.881 -56.914 29.932 1.00 26.13 316 ARG B C 1
ATOM 6954 O O . ARG B 1 318 ? 11.651 -58.091 29.674 1.00 25.77 316 ARG B O 1
ATOM 6962 N N . ASN B 1 319 ? 13.019 -56.498 30.464 1.00 26.83 317 ASN B N 1
ATOM 6963 C CA . ASN B 1 319 ? 14.129 -57.392 30.748 1.00 26.32 317 ASN B CA 1
ATOM 6964 C C . ASN B 1 319 ? 15.003 -56.772 31.838 1.00 25.16 317 ASN B C 1
ATOM 6965 O O . ASN B 1 319 ? 14.603 -55.796 32.475 1.00 26.06 317 ASN B O 1
ATOM 6970 N N . HIS B 1 320 ? 16.168 -57.356 32.060 1.00 23.71 318 HIS B N 1
ATOM 6971 C CA . HIS B 1 320 ? 17.127 -56.875 33.043 1.00 24.85 318 HIS B CA 1
ATOM 6972 C C . HIS B 1 320 ? 17.829 -55.542 32.681 1.00 25.07 318 HIS B C 1
ATOM 6973 O O . HIS B 1 320 ? 18.465 -54.914 33.547 1.00 23.04 318 HIS B O 1
ATOM 6980 N N . ASP B 1 321 ? 17.717 -55.106 31.427 1.00 25.04 319 ASP B N 1
ATOM 6981 C CA . ASP B 1 321 ? 18.283 -53.823 31.009 1.00 27.04 319 ASP B CA 1
ATOM 6982 C C . ASP B 1 321 ? 17.259 -52.699 31.053 1.00 27.32 319 ASP B C 1
ATOM 6983 O O . ASP B 1 321 ? 16.074 -52.913 31.347 1.00 29.40 319 ASP B O 1
ATOM 6988 N N . GLU B 1 322 ? 17.711 -51.489 30.761 1.00 28.10 320 GLU B N 1
ATOM 6989 C CA . GLU B 1 322 ? 16.767 -50.389 30.556 1.00 29.89 320 GLU B CA 1
ATOM 6990 C C . GLU B 1 322 ? 15.889 -50.722 29.356 1.00 27.86 320 GLU B C 1
ATOM 6991 O O . GLU B 1 322 ? 16.246 -51.554 28.544 1.00 27.75 320 GLU B O 1
ATOM 6997 N N . LEU B 1 323 ? 14.716 -50.112 29.288 1.00 27.35 321 LEU B N 1
ATOM 6998 C CA . LEU B 1 323 ? 13.914 -50.123 28.076 1.00 26.66 321 LEU B CA 1
ATOM 6999 C C . LEU B 1 323 ? 14.685 -49.320 26.997 1.00 26.98 321 LEU B C 1
ATOM 7000 O O . LEU B 1 323 ? 14.769 -48.077 27.056 1.00 29.26 321 LEU B O 1
ATOM 7005 N N . THR B 1 324 ? 15.284 -50.028 26.045 1.00 26.23 322 THR B N 1
ATOM 7006 C CA . THR B 1 324 ? 16.157 -49.369 25.069 1.00 27.89 322 THR B CA 1
ATOM 7007 C C . THR B 1 324 ? 15.378 -48.554 24.019 1.00 28.42 322 THR B C 1
ATOM 7008 O O . THR B 1 324 ? 14.388 -49.022 23.455 1.00 26.88 322 THR B O 1
ATOM 7012 N N . LEU B 1 325 ? 15.852 -47.331 23.786 1.00 29.41 323 LEU B N 1
ATOM 7013 C CA . LEU B 1 325 ? 15.310 -46.449 22.764 1.00 30.51 323 LEU B CA 1
ATOM 7014 C C . LEU B 1 325 ? 16.372 -46.133 21.684 1.00 31.81 323 LEU B C 1
ATOM 7015 O O . LEU B 1 325 ? 16.285 -45.126 20.974 1.00 29.86 323 LEU B O 1
ATOM 7020 N N . GLU B 1 326 ? 17.358 -47.006 21.563 1.00 32.51 324 GLU B N 1
ATOM 7021 C CA . GLU B 1 326 ? 18.453 -46.794 20.636 1.00 37.34 324 GLU B CA 1
ATOM 7022 C C . GLU B 1 326 ? 18.015 -47.031 19.186 1.00 35.10 324 GLU B C 1
ATOM 7023 O O . GLU B 1 326 ? 18.530 -46.388 18.287 1.00 37.07 324 GLU B O 1
ATOM 7029 N N . MET B 1 327 ? 17.039 -47.904 18.959 1.00 33.21 325 MET B N 1
ATOM 7030 C CA . MET B 1 327 ? 16.590 -48.187 17.600 1.00 34.11 325 MET B CA 1
ATOM 7031 C C . MET B 1 327 ? 15.185 -47.653 17.275 1.00 35.42 325 MET B C 1
ATOM 7032 O O . MET B 1 327 ? 14.359 -48.368 16.673 1.00 40.57 325 MET B O 1
ATOM 7037 N N . VAL B 1 328 ? 14.905 -46.412 17.676 1.00 31.75 326 VAL B N 1
ATOM 7038 C CA . VAL B 1 328 ? 13.692 -45.705 17.253 1.00 29.19 326 VAL B CA 1
ATOM 7039 C C . VAL B 1 328 ? 14.156 -44.372 16.714 1.00 29.44 326 VAL B C 1
ATOM 7040 O O . VAL B 1 328 ? 15.294 -43.971 16.960 1.00 28.17 326 VAL B O 1
ATOM 7044 N N . THR B 1 329 ? 13.287 -43.633 16.041 1.00 29.63 327 THR B N 1
ATOM 7045 C CA . THR B 1 329 ? 13.710 -42.311 15.539 1.00 29.86 327 THR B CA 1
ATOM 7046 C C . THR B 1 329 ? 14.014 -41.352 16.661 1.00 29.85 327 THR B C 1
ATOM 7047 O O . THR B 1 329 ? 13.655 -41.594 17.811 1.00 30.09 327 THR B O 1
ATOM 7051 N N . ASP B 1 330 ? 14.689 -40.262 16.331 1.00 31.52 328 ASP B N 1
ATOM 7052 C CA . ASP B 1 330 ? 14.885 -39.146 17.281 1.00 33.33 328 ASP B CA 1
ATOM 7053 C C . ASP B 1 330 ? 13.587 -38.599 17.879 1.00 33.40 328 ASP B C 1
ATOM 7054 O O . ASP B 1 330 ? 13.499 -38.299 19.077 1.00 35.75 328 ASP B O 1
ATOM 7059 N N . ASP B 1 331 ? 12.573 -38.452 17.051 1.00 34.97 329 ASP B N 1
ATOM 7060 C CA . ASP B 1 331 ? 11.323 -37.952 17.549 1.00 36.66 329 ASP B CA 1
ATOM 7061 C C . ASP B 1 331 ? 10.633 -38.985 18.443 1.00 34.67 329 ASP B C 1
ATOM 7062 O O . ASP B 1 331 ? 10.112 -38.625 19.491 1.00 34.55 329 ASP B O 1
ATOM 7067 N N . GLU B 1 332 ? 10.679 -40.259 18.069 1.00 31.90 330 GLU B N 1
ATOM 7068 C CA . GLU B 1 332 ? 10.097 -41.318 18.908 1.00 31.92 330 GLU B CA 1
ATOM 7069 C C . GLU B 1 332 ? 10.810 -41.425 20.274 1.00 29.76 330 GLU B C 1
ATOM 7070 O O . GLU B 1 332 ? 10.171 -41.578 21.310 1.00 27.46 330 GLU B O 1
ATOM 7076 N N . ARG B 1 333 ? 12.125 -41.313 20.270 1.00 28.51 331 ARG B N 1
ATOM 7077 C CA . ARG B 1 333 ? 12.858 -41.303 21.510 1.00 30.87 331 ARG B CA 1
ATOM 7078 C C . ARG B 1 333 ? 12.427 -40.134 22.409 1.00 28.18 331 ARG B C 1
ATOM 7079 O O . ARG B 1 333 ? 12.202 -40.303 23.608 1.00 26.89 331 ARG B O 1
ATOM 7087 N N . ALA B 1 334 ? 12.361 -38.941 21.843 1.00 28.20 332 ALA B N 1
ATOM 7088 C CA . ALA B 1 334 ? 11.967 -37.756 22.616 1.00 27.69 332 ALA B CA 1
ATOM 7089 C C . ALA B 1 334 ? 10.590 -37.936 23.196 1.00 26.29 332 ALA B C 1
ATOM 7090 O O . ALA B 1 334 ? 10.338 -37.594 24.347 1.00 28.11 332 ALA B O 1
ATOM 7092 N N . PHE B 1 335 ? 9.693 -38.480 22.389 1.00 25.57 333 PHE B N 1
ATOM 7093 C CA . PHE B 1 335 ? 8.353 -38.779 22.848 1.00 27.23 333 PHE B CA 1
ATOM 7094 C C . PHE B 1 335 ? 8.352 -39.713 24.052 1.00 27.85 333 PHE B C 1
ATOM 7095 O O . PHE B 1 335 ? 7.614 -39.500 25.027 1.00 26.20 333 PHE B O 1
ATOM 7103 N N . MET B 1 336 ? 9.177 -40.754 23.982 1.00 28.15 334 MET B N 1
ATOM 7104 C CA . MET B 1 336 ? 9.152 -41.802 24.993 1.00 28.61 334 MET B CA 1
ATOM 7105 C C . MET B 1 336 ? 9.701 -41.297 26.305 1.00 27.56 334 MET B C 1
ATOM 7106 O O . MET B 1 336 ? 9.163 -41.649 27.364 1.00 26.25 334 MET B O 1
ATOM 7111 N N . TYR B 1 337 ? 10.731 -40.448 26.230 1.00 27.55 335 TYR B N 1
ATOM 7112 C CA . TYR B 1 337 ? 11.276 -39.781 27.422 1.00 27.28 335 TYR B CA 1
ATOM 7113 C C . TYR B 1 337 ? 10.226 -38.921 28.071 1.00 27.66 335 TYR B C 1
ATOM 7114 O O . TYR B 1 337 ? 10.087 -38.956 29.286 1.00 26.78 335 TYR B O 1
ATOM 7123 N N . ALA B 1 338 ? 9.517 -38.124 27.271 1.00 25.97 336 ALA B N 1
ATOM 7124 C CA . ALA B 1 338 ? 8.476 -37.278 27.799 1.00 26.08 336 ALA B CA 1
ATOM 7125 C C . ALA B 1 338 ? 7.353 -38.092 28.425 1.00 26.33 336 ALA B C 1
ATOM 7126 O O . ALA B 1 338 ? 6.856 -37.754 29.492 1.00 28.21 336 ALA B O 1
ATOM 7128 N N . ALA B 1 339 ? 6.978 -39.188 27.792 1.00 26.87 337 ALA B N 1
ATOM 7129 C CA . ALA B 1 339 ? 5.848 -39.978 28.253 1.00 26.62 337 ALA B CA 1
ATOM 7130 C C . ALA B 1 339 ? 6.172 -40.878 29.440 1.00 27.24 337 ALA B C 1
ATOM 7131 O O . ALA B 1 339 ? 5.307 -41.114 30.288 1.00 26.80 337 ALA B O 1
ATOM 7133 N N . TYR B 1 340 ? 7.391 -41.416 29.470 1.00 26.78 338 TYR B N 1
ATOM 7134 C CA . TYR B 1 340 ? 7.747 -42.478 30.404 1.00 26.12 338 TYR B CA 1
ATOM 7135 C C . TYR B 1 340 ? 8.965 -42.166 31.265 1.00 28.35 338 TYR B C 1
ATOM 7136 O O . TYR B 1 340 ? 9.335 -42.977 32.132 1.00 28.21 338 TYR B O 1
ATOM 7145 N N . ALA B 1 341 ? 9.600 -41.017 31.047 1.00 29.17 339 ALA B N 1
ATOM 7146 C CA . ALA B 1 341 ? 10.737 -40.628 31.872 1.00 30.96 339 ALA B CA 1
ATOM 7147 C C . ALA B 1 341 ? 10.572 -39.204 32.426 1.00 33.03 339 ALA B C 1
ATOM 7148 O O . ALA B 1 341 ? 11.443 -38.366 32.233 1.00 34.39 339 ALA B O 1
ATOM 7150 N N . PRO B 1 342 ? 9.474 -38.938 33.145 1.00 33.21 340 PRO B N 1
ATOM 7151 C CA . PRO B 1 342 ? 9.320 -37.591 33.713 1.00 37.11 340 PRO B CA 1
ATOM 7152 C C . PRO B 1 342 ? 10.558 -37.096 34.513 1.00 40.46 340 PRO B C 1
ATOM 7153 O O . PRO B 1 342 ? 10.951 -35.952 34.334 1.00 43.87 340 PRO B O 1
ATOM 7157 N N . ASP B 1 343 ? 11.150 -37.939 35.366 1.00 39.06 341 ASP B N 1
ATOM 7158 C CA . ASP B 1 343 ? 12.370 -37.593 36.123 1.00 37.52 341 ASP B CA 1
ATOM 7159 C C . ASP B 1 343 ? 13.647 -37.902 35.357 1.00 33.69 341 ASP B C 1
ATOM 7160 O O . ASP B 1 343 ? 13.756 -38.925 34.708 1.00 33.06 341 ASP B O 1
ATOM 7165 N N . ALA B 1 344 ? 14.639 -37.047 35.485 1.00 33.37 342 ALA B N 1
ATOM 7166 C CA . ALA B 1 344 ? 15.938 -37.266 34.835 1.00 34.68 342 ALA B CA 1
ATOM 7167 C C . ALA B 1 344 ? 16.590 -38.582 35.227 1.00 33.30 342 ALA B C 1
ATOM 7168 O O . ALA B 1 344 ? 17.127 -39.263 34.378 1.00 34.34 342 ALA B O 1
ATOM 7170 N N . ARG B 1 345 ? 16.557 -38.959 36.499 1.00 33.24 343 ARG B N 1
ATOM 7171 C CA . ARG B 1 345 ? 17.225 -40.199 36.892 1.00 34.96 343 ARG B CA 1
ATOM 7172 C C . ARG B 1 345 ? 16.579 -41.475 36.320 1.00 31.78 343 ARG B C 1
ATOM 7173 O O . ARG B 1 345 ? 17.169 -42.543 36.392 1.00 31.90 343 ARG B O 1
ATOM 7181 N N . MET B 1 346 ? 15.375 -41.361 35.767 1.00 29.21 344 MET B N 1
ATOM 7182 C CA . MET B 1 346 ? 14.746 -42.465 35.058 1.00 28.61 344 MET B CA 1
ATOM 7183 C C . MET B 1 346 ? 15.436 -42.843 33.766 1.00 28.46 344 MET B C 1
ATOM 7184 O O . MET B 1 346 ? 15.139 -43.891 33.202 1.00 29.60 344 MET B O 1
ATOM 7189 N N . LYS B 1 347 ? 16.363 -42.039 33.276 1.00 31.60 345 LYS B N 1
ATOM 7190 C CA . LYS B 1 347 ? 17.015 -42.465 32.049 1.00 35.87 345 LYS B CA 1
ATOM 7191 C C . LYS B 1 347 ? 18.457 -42.875 32.187 1.00 32.67 345 LYS B C 1
ATOM 7192 O O . LYS B 1 347 ? 19.161 -42.443 33.107 1.00 32.16 345 LYS B O 1
ATOM 7198 N N . ILE B 1 348 ? 18.863 -43.767 31.292 1.00 30.54 346 ILE B N 1
ATOM 7199 C CA . ILE B 1 348 ? 20.257 -44.173 31.184 1.00 31.11 346 ILE B CA 1
ATOM 7200 C C . ILE B 1 348 ? 20.584 -44.675 29.765 1.00 30.51 346 ILE B C 1
ATOM 7201 O O . ILE B 1 348 ? 19.740 -45.310 29.108 1.00 28.94 346 ILE B O 1
ATOM 7206 N N . ASN B 1 349 ? 21.799 -44.366 29.292 1.00 31.79 347 ASN B N 1
ATOM 7207 C CA . ASN B 1 349 ? 22.293 -44.839 27.989 1.00 31.75 347 ASN B CA 1
ATOM 7208 C C . ASN B 1 349 ? 21.273 -44.916 26.857 1.00 35.12 347 ASN B C 1
ATOM 7209 O O . ASN B 1 349 ? 21.152 -45.953 26.192 1.00 47.00 347 ASN B O 1
ATOM 7214 N N . VAL B 1 350 ? 20.519 -43.876 26.617 1.00 30.99 348 VAL B N 1
ATOM 7215 C CA . VAL B 1 350 ? 19.550 -43.961 25.505 1.00 30.06 348 VAL B CA 1
ATOM 7216 C C . VAL B 1 350 ? 18.417 -44.964 25.791 1.00 29.65 348 VAL B C 1
ATOM 7217 O O . VAL B 1 350 ? 18.026 -45.763 24.947 1.00 28.93 348 VAL B O 1
ATOM 7221 N N . GLY B 1 351 ? 17.862 -44.885 26.991 1.00 29.58 349 GLY B N 1
ATOM 7222 C CA . GLY B 1 351 ? 16.780 -45.769 27.384 1.00 29.03 349 GLY B CA 1
ATOM 7223 C C . GLY B 1 351 ? 16.221 -45.385 28.743 1.00 26.42 349 GLY B C 1
ATOM 7224 O O . GLY B 1 351 ? 16.667 -44.434 29.358 1.00 23.79 349 GLY B O 1
ATOM 7225 N N . ILE B 1 352 ? 15.235 -46.149 29.184 1.00 25.82 350 ILE B N 1
ATOM 7226 C CA . ILE B 1 352 ? 14.487 -45.849 30.387 1.00 27.47 350 ILE B CA 1
ATOM 7227 C C . ILE B 1 352 ? 14.588 -47.012 31.378 1.00 26.65 350 ILE B C 1
ATOM 7228 O O . ILE B 1 352 ? 14.119 -48.078 31.097 1.00 25.26 350 ILE B O 1
ATOM 7233 N N . ARG B 1 353 ? 15.220 -46.781 32.523 1.00 28.03 351 ARG B N 1
ATOM 7234 C CA . ARG B 1 353 ? 15.533 -47.854 33.492 1.00 28.57 351 ARG B CA 1
ATOM 7235 C C . ARG B 1 353 ? 14.450 -48.047 34.538 1.00 26.16 351 ARG B C 1
ATOM 7236 O O . ARG B 1 353 ? 14.670 -47.896 35.727 1.00 24.63 351 ARG B O 1
ATOM 7244 N N . ARG B 1 354 ? 13.279 -48.433 34.070 1.00 26.68 352 ARG B N 1
ATOM 7245 C CA . ARG B 1 354 ? 12.128 -48.623 34.948 1.00 26.41 352 ARG B CA 1
ATOM 7246 C C . ARG B 1 354 ? 11.506 -49.987 34.685 1.00 25.58 352 ARG B C 1
ATOM 7247 O O . ARG B 1 354 ? 11.620 -50.522 33.582 1.00 24.34 352 ARG B O 1
ATOM 7255 N N . ARG B 1 355 ? 10.834 -50.535 35.692 1.00 23.75 353 ARG B N 1
ATOM 7256 C CA . ARG B 1 355 ? 10.088 -51.765 35.504 1.00 23.05 353 ARG B CA 1
ATOM 7257 C C . ARG B 1 355 ? 8.747 -51.529 34.843 1.00 23.36 353 ARG B C 1
ATOM 7258 O O . ARG B 1 355 ? 8.224 -50.396 34.810 1.00 24.35 353 ARG B O 1
ATOM 7266 N N . LEU B 1 356 ? 8.163 -52.628 34.373 1.00 22.55 354 LEU B N 1
ATOM 7267 C CA . LEU B 1 356 ? 6.879 -52.619 33.681 1.00 23.16 354 LEU B CA 1
ATOM 7268 C C . LEU B 1 356 ? 5.744 -51.955 34.461 1.00 23.99 354 LEU B C 1
ATOM 7269 O O . LEU B 1 356 ? 5.123 -51.016 33.978 1.00 21.73 354 LEU B O 1
ATOM 7274 N N . ALA B 1 357 ? 5.444 -52.451 35.656 1.00 24.27 355 ALA B N 1
ATOM 7275 C CA . ALA B 1 357 ? 4.321 -51.917 36.378 1.00 23.66 355 ALA B CA 1
ATOM 7276 C C . ALA B 1 357 ? 4.421 -50.381 36.547 1.00 24.49 355 ALA B C 1
ATOM 7277 O O . ALA B 1 357 ? 3.455 -49.659 36.232 1.00 24.56 355 ALA B O 1
ATOM 7279 N N . PRO B 1 358 ? 5.577 -49.865 36.998 1.00 23.64 356 PRO B N 1
ATOM 7280 C CA . PRO B 1 358 ? 5.730 -48.406 37.136 1.00 23.23 356 PRO B CA 1
ATOM 7281 C C . PRO B 1 358 ? 5.628 -47.607 35.823 1.00 24.06 356 PRO B C 1
ATOM 7282 O O . PRO B 1 358 ? 5.140 -46.468 35.813 1.00 24.53 356 PRO B O 1
ATOM 7286 N N . LEU B 1 359 ? 6.106 -48.191 34.735 1.00 22.82 357 LEU B N 1
ATOM 7287 C CA . LEU B 1 359 ? 5.956 -47.609 33.437 1.00 22.53 357 LEU B CA 1
ATOM 7288 C C . LEU B 1 359 ? 4.501 -47.404 33.117 1.00 23.60 357 LEU B C 1
ATOM 7289 O O . LEU B 1 359 ? 4.164 -46.452 32.457 1.00 22.89 357 LEU B O 1
ATOM 7294 N N . LEU B 1 360 ? 3.651 -48.316 33.563 1.00 24.12 358 LEU B N 1
ATOM 7295 C CA . LEU B 1 360 ? 2.261 -48.267 33.246 1.00 24.48 358 LEU B CA 1
ATOM 7296 C C . LEU B 1 360 ? 1.440 -47.682 34.397 1.00 25.33 358 LEU B C 1
ATOM 7297 O O . LEU B 1 360 ? 0.238 -47.983 34.528 1.00 26.16 358 LEU B O 1
ATOM 7302 N N . ASP B 1 361 ? 2.070 -46.859 35.229 1.00 25.20 359 ASP B N 1
ATOM 7303 C CA . ASP B 1 361 ? 1.404 -46.255 36.403 1.00 26.95 359 ASP B CA 1
ATOM 7304 C C . ASP B 1 361 ? 0.739 -47.253 37.345 1.00 25.20 359 ASP B C 1
ATOM 7305 O O . ASP B 1 361 ? -0.291 -46.959 37.987 1.00 23.35 359 ASP B O 1
ATOM 7310 N N . ASN B 1 362 ? 1.328 -48.434 37.411 1.00 23.51 360 ASN B N 1
ATOM 7311 C CA . ASN B 1 362 ? 0.763 -49.536 38.148 1.00 23.92 360 ASN B CA 1
ATOM 7312 C C . ASN B 1 362 ? -0.673 -49.854 37.737 1.00 25.03 360 ASN B C 1
ATOM 7313 O O . ASN B 1 362 ? -1.408 -50.444 38.510 1.00 26.66 360 ASN B O 1
ATOM 7318 N N . ASP B 1 363 ? -1.055 -49.530 36.500 1.00 24.90 361 ASP B N 1
ATOM 7319 C CA . ASP B 1 363 ? -2.445 -49.706 36.081 1.00 25.72 361 ASP B CA 1
ATOM 7320 C C . ASP B 1 363 ? -2.597 -51.127 35.583 1.00 26.34 361 ASP B C 1
ATOM 7321 O O . ASP B 1 363 ? -2.098 -51.503 34.505 1.00 25.38 361 ASP B O 1
ATOM 7326 N N . ARG B 1 364 ? -3.311 -51.914 36.373 1.00 25.44 362 ARG B N 1
ATOM 7327 C CA . ARG B 1 364 ? -3.512 -53.314 36.083 1.00 26.01 362 ARG B CA 1
ATOM 7328 C C . ARG B 1 364 ? -4.212 -53.583 34.721 1.00 25.64 362 ARG B C 1
ATOM 7329 O O . ARG B 1 364 ? -3.939 -54.596 34.079 1.00 23.49 362 ARG B O 1
ATOM 7337 N N . ARG B 1 365 ? -5.112 -52.699 34.286 1.00 24.96 363 ARG B N 1
ATOM 7338 C CA . ARG B 1 365 ? -5.788 -52.895 33.009 1.00 26.04 363 ARG B CA 1
ATOM 7339 C C . ARG B 1 365 ? -4.731 -52.760 31.902 1.00 25.32 363 ARG B C 1
ATOM 7340 O O . ARG B 1 365 ? -4.761 -53.453 30.918 1.00 24.90 363 ARG B O 1
ATOM 7348 N N . ARG B 1 366 ? -3.774 -51.879 32.091 1.00 24.63 364 ARG B N 1
ATOM 7349 C CA . ARG B 1 366 ? -2.701 -51.706 31.113 1.00 26.85 364 ARG B CA 1
ATOM 7350 C C . ARG B 1 366 ? -1.657 -52.818 31.144 1.00 26.37 364 ARG B C 1
ATOM 7351 O O . ARG B 1 366 ? -1.146 -53.252 30.107 1.00 28.74 364 ARG B O 1
ATOM 7359 N N . ILE B 1 367 ? -1.333 -53.265 32.340 1.00 25.45 365 ILE B N 1
ATOM 7360 C CA . ILE B 1 367 ? -0.419 -54.362 32.497 1.00 24.67 365 ILE B CA 1
ATOM 7361 C C . ILE B 1 367 ? -0.992 -55.609 31.826 1.00 24.59 365 ILE B C 1
ATOM 7362 O O . ILE B 1 367 ? -0.279 -56.334 31.105 1.00 22.56 365 ILE B O 1
ATOM 7367 N N . GLU B 1 368 ? -2.272 -55.870 32.054 1.00 24.14 366 GLU B N 1
ATOM 7368 C CA . GLU B 1 368 ? -2.887 -57.039 31.462 1.00 26.16 366 GLU B CA 1
ATOM 7369 C C . GLU B 1 368 ? -2.901 -56.852 29.951 1.00 26.06 366 GLU B C 1
ATOM 7370 O O . GLU B 1 368 ? -2.599 -57.782 29.206 1.00 27.40 366 GLU B O 1
ATOM 7376 N N . LEU B 1 369 ? -3.275 -55.664 29.494 1.00 24.45 367 LEU B N 1
ATOM 7377 C CA . LEU B 1 369 ? -3.375 -55.472 28.064 1.00 25.28 367 LEU B CA 1
ATOM 7378 C C . LEU B 1 369 ? -2.038 -55.812 27.416 1.00 24.11 367 LEU B C 1
ATOM 7379 O O . LEU B 1 369 ? -1.975 -56.625 26.504 1.00 23.29 367 LEU B O 1
ATOM 7384 N N . LEU B 1 370 ? -0.972 -55.178 27.877 1.00 23.92 368 LEU B N 1
ATOM 7385 C CA . LEU B 1 370 ? 0.336 -55.418 27.267 1.00 24.70 368 LEU B CA 1
ATOM 7386 C C . LEU B 1 370 ? 0.794 -56.864 27.429 1.00 25.69 368 LEU B C 1
ATOM 7387 O O . LEU B 1 370 ? 1.402 -57.404 26.523 1.00 27.91 368 LEU B O 1
ATOM 7392 N N . ASN B 1 371 ? 0.455 -57.516 28.533 1.00 26.26 369 ASN B N 1
ATOM 7393 C CA . ASN B 1 371 ? 0.717 -58.946 28.636 1.00 26.86 369 ASN B CA 1
ATOM 7394 C C . ASN B 1 371 ? -0.051 -59.767 27.600 1.00 27.14 369 ASN B C 1
ATOM 7395 O O . ASN B 1 371 ? 0.500 -60.722 27.049 1.00 26.14 369 ASN B O 1
ATOM 7400 N N . THR B 1 372 ? -1.308 -59.418 27.331 1.00 26.35 370 THR B N 1
ATOM 7401 C CA . THR B 1 372 ? -2.063 -60.170 26.331 1.00 26.32 370 THR B CA 1
ATOM 7402 C C . THR B 1 372 ? -1.439 -60.033 24.950 1.00 27.38 370 THR B C 1
ATOM 7403 O O . THR B 1 372 ? -1.365 -61.013 24.185 1.00 26.55 370 THR B O 1
ATOM 7407 N N . VAL B 1 373 ? -0.937 -58.842 24.645 1.00 27.72 371 VAL B N 1
ATOM 7408 C CA . VAL B 1 373 ? -0.305 -58.625 23.353 1.00 28.47 371 VAL B CA 1
ATOM 7409 C C . VAL B 1 373 ? 0.983 -59.423 23.273 1.00 29.38 371 VAL B C 1
ATOM 7410 O O . VAL B 1 373 ? 1.222 -60.115 22.270 1.00 30.09 371 VAL B O 1
ATOM 7414 N N . LEU B 1 374 ? 1.794 -59.348 24.330 1.00 29.70 372 LEU B N 1
ATOM 7415 C CA . LEU B 1 374 ? 2.946 -60.236 24.507 1.00 30.24 372 LEU B CA 1
ATOM 7416 C C . LEU B 1 374 ? 2.624 -61.711 24.190 1.00 29.54 372 LEU B C 1
ATOM 7417 O O . LEU B 1 374 ? 3.358 -62.371 23.462 1.00 26.81 372 LEU B O 1
ATOM 7422 N N . LEU B 1 375 ? 1.530 -62.217 24.750 1.00 28.09 373 LEU B N 1
ATOM 7423 C CA . LEU B 1 375 ? 1.195 -63.625 24.578 1.00 28.79 373 LEU B CA 1
ATOM 7424 C C . LEU B 1 375 ? 0.530 -63.909 23.244 1.00 28.65 373 LEU B C 1
ATOM 7425 O O . LEU B 1 375 ? 0.457 -65.078 22.845 1.00 29.73 373 LEU B O 1
ATOM 7430 N N . ALA B 1 376 ? 0.044 -62.867 22.559 1.00 26.65 374 ALA B N 1
ATOM 7431 C CA . ALA B 1 376 ? -0.713 -63.066 21.309 1.00 28.12 374 ALA B CA 1
ATOM 7432 C C . ALA B 1 376 ? -0.003 -62.749 19.996 1.00 27.37 374 ALA B C 1
ATOM 7433 O O . ALA B 1 376 ? -0.475 -63.128 18.935 1.00 28.80 374 ALA B O 1
ATOM 7435 N N . LEU B 1 377 ? 1.111 -62.047 20.042 1.00 29.37 375 LEU B N 1
ATOM 7436 C CA . LEU B 1 377 ? 1.930 -61.862 18.836 1.00 29.55 375 LEU B CA 1
ATOM 7437 C C . LEU B 1 377 ? 2.694 -63.161 18.508 1.00 31.12 375 LEU B C 1
ATOM 7438 O O . LEU B 1 377 ? 2.875 -64.029 19.387 1.00 27.27 375 LEU B O 1
ATOM 7443 N N . PRO B 1 378 ? 3.103 -63.326 17.235 1.00 31.92 376 PRO B N 1
ATOM 7444 C CA . PRO B 1 378 ? 3.748 -64.585 16.840 1.00 31.73 376 PRO B CA 1
ATOM 7445 C C . PRO B 1 378 ? 5.105 -64.695 17.497 1.00 31.85 376 PRO B C 1
ATOM 7446 O O . PRO B 1 378 ? 5.908 -63.791 17.375 1.00 39.61 376 PRO B O 1
ATOM 7450 N N . GLY B 1 379 ? 5.345 -65.771 18.213 1.00 29.71 377 GLY B N 1
ATOM 7451 C CA . GLY B 1 379 ? 6.611 -65.938 18.887 1.00 29.72 377 GLY B CA 1
ATOM 7452 C C . GLY B 1 379 ? 6.434 -66.743 20.139 1.00 29.21 377 GLY B C 1
ATOM 7453 O O . GLY B 1 379 ? 5.339 -67.285 20.421 1.00 28.33 377 GLY B O 1
ATOM 7454 N N . SER B 1 380 ? 7.528 -66.834 20.877 1.00 26.56 378 SER B N 1
ATOM 7455 C CA . SER B 1 380 ? 7.509 -67.450 22.191 1.00 25.56 378 SER B CA 1
ATOM 7456 C C . SER B 1 380 ? 7.773 -66.343 23.173 1.00 24.59 378 SER B C 1
ATOM 7457 O O . SER B 1 380 ? 8.728 -65.590 23.021 1.00 26.62 378 SER B O 1
ATOM 7460 N N . PRO B 1 381 ? 6.909 -66.198 24.170 1.00 24.42 379 PRO B N 1
ATOM 7461 C CA . PRO B 1 381 ? 7.084 -65.072 25.077 1.00 25.41 379 PRO B CA 1
ATOM 7462 C C . PRO B 1 381 ? 8.074 -65.338 26.183 1.00 25.11 379 PRO B C 1
ATOM 7463 O O . PRO B 1 381 ? 8.273 -66.492 26.571 1.00 24.72 379 PRO B O 1
ATOM 7467 N N . VAL B 1 382 ? 8.693 -64.271 26.681 1.00 27.74 380 VAL B N 1
ATOM 7468 C CA . VAL B 1 382 ? 9.485 -64.354 27.889 1.00 29.32 380 VAL B CA 1
ATOM 7469 C C . VAL B 1 382 ? 8.986 -63.345 28.921 1.00 29.62 380 VAL B C 1
ATOM 7470 O O . VAL B 1 382 ? 8.777 -62.160 28.616 1.00 30.77 380 VAL B O 1
ATOM 7474 N N . LEU B 1 383 ? 8.821 -63.834 30.148 1.00 28.88 381 LEU B N 1
ATOM 7475 C CA . LEU B 1 383 ? 8.474 -62.998 31.308 1.00 27.70 381 LEU B CA 1
ATOM 7476 C C . LEU B 1 383 ? 9.731 -62.635 32.112 1.00 25.32 381 LEU B C 1
ATOM 7477 O O . LEU B 1 383 ? 10.605 -63.467 32.314 1.00 22.26 381 LEU B O 1
ATOM 7482 N N . TYR B 1 384 ? 9.811 -61.388 32.568 1.00 23.36 382 TYR B N 1
ATOM 7483 C CA . TYR B 1 384 ? 10.912 -60.954 33.378 1.00 21.90 382 TYR B CA 1
ATOM 7484 C C . TYR B 1 384 ? 10.515 -61.218 34.830 1.00 22.94 382 TYR B C 1
ATOM 7485 O O . TYR B 1 384 ? 9.411 -60.886 35.257 1.00 20.85 382 TYR B O 1
ATOM 7494 N N . TYR B 1 385 ? 11.418 -61.813 35.594 1.00 21.94 383 TYR B N 1
ATOM 7495 C CA . TYR B 1 385 ? 11.027 -62.363 36.894 1.00 22.41 383 TYR B CA 1
ATOM 7496 C C . TYR B 1 385 ? 10.381 -61.237 37.696 1.00 22.60 383 TYR B C 1
ATOM 7497 O O . TYR B 1 385 ? 10.836 -60.104 37.656 1.00 23.08 383 TYR B O 1
ATOM 7506 N N . GLY B 1 386 ? 9.289 -61.531 38.368 1.00 22.27 384 GLY B N 1
ATOM 7507 C CA . GLY B 1 386 ? 8.681 -60.530 39.222 1.00 23.58 384 GLY B CA 1
ATOM 7508 C C . GLY B 1 386 ? 7.602 -59.685 38.556 1.00 23.90 384 GLY B C 1
ATOM 7509 O O . GLY B 1 386 ? 6.732 -59.164 39.254 1.00 24.02 384 GLY B O 1
ATOM 7510 N N . ASP B 1 387 ? 7.627 -59.565 37.230 1.00 22.12 385 ASP B N 1
ATOM 7511 C CA . ASP B 1 387 ? 6.572 -58.851 36.530 1.00 22.32 385 ASP B CA 1
ATOM 7512 C C . ASP B 1 387 ? 5.210 -59.529 36.755 1.00 22.44 385 ASP B C 1
ATOM 7513 O O . ASP B 1 387 ? 4.183 -58.841 36.854 1.00 24.70 385 ASP B O 1
ATOM 7518 N N . GLU B 1 388 ? 5.207 -60.848 36.928 1.00 21.67 386 GLU B N 1
ATOM 7519 C CA . GLU B 1 388 ? 3.969 -61.611 37.125 1.00 21.91 386 GLU B CA 1
ATOM 7520 C C . GLU B 1 388 ? 3.247 -61.256 38.446 1.00 23.11 386 GLU B C 1
ATOM 7521 O O . GLU B 1 388 ? 2.084 -61.587 38.643 1.00 22.82 386 GLU B O 1
ATOM 7527 N N . ILE B 1 389 ? 3.949 -60.606 39.363 1.00 23.06 387 ILE B N 1
ATOM 7528 C CA . ILE B 1 389 ? 3.305 -60.090 40.576 1.00 23.82 387 ILE B CA 1
ATOM 7529 C C . ILE B 1 389 ? 3.245 -58.568 40.601 1.00 22.64 387 ILE B C 1
ATOM 7530 O O . ILE B 1 389 ? 2.684 -58.018 41.522 1.00 22.86 387 ILE B O 1
ATOM 7535 N N . GLY B 1 390 ? 3.818 -57.894 39.608 1.00 22.58 388 GLY B N 1
ATOM 7536 C CA . GLY B 1 390 ? 3.742 -56.438 39.546 1.00 22.72 388 GLY B CA 1
ATOM 7537 C C . GLY B 1 390 ? 4.795 -55.726 40.372 1.00 22.26 388 GLY B C 1
ATOM 7538 O O . GLY B 1 390 ? 4.499 -54.735 41.012 1.00 21.96 388 GLY B O 1
ATOM 7539 N N . MET B 1 391 ? 6.026 -56.237 40.351 1.00 22.74 389 MET B N 1
ATOM 7540 C CA . MET B 1 391 ? 7.142 -55.610 41.041 1.00 22.18 389 MET B CA 1
ATOM 7541 C C . MET B 1 391 ? 7.445 -54.246 40.461 1.00 22.70 389 MET B C 1
ATOM 7542 O O . MET B 1 391 ? 7.181 -53.980 39.282 1.00 21.28 389 MET B O 1
ATOM 7547 N N . GLY B 1 392 ? 7.956 -53.380 41.319 1.00 21.61 390 GLY B N 1
ATOM 7548 C CA . GLY B 1 392 ? 8.417 -52.079 40.926 1.00 22.21 390 GLY B CA 1
ATOM 7549 C C . GLY B 1 392 ? 9.925 -52.066 40.794 1.00 22.49 390 GLY B C 1
ATOM 7550 O O . GLY B 1 392 ? 10.547 -53.110 40.612 1.00 22.99 390 GLY B O 1
ATOM 7551 N N . ASP B 1 393 ? 10.494 -50.864 40.853 1.00 23.40 391 ASP B N 1
ATOM 7552 C CA . ASP B 1 393 ? 11.931 -50.636 40.690 1.00 24.19 391 ASP B CA 1
ATOM 7553 C C . ASP B 1 393 ? 12.507 -49.811 41.827 1.00 24.28 391 ASP B C 1
ATOM 7554 O O . ASP B 1 393 ? 11.769 -49.320 42.684 1.00 23.82 391 ASP B O 1
ATOM 7559 N N . ASP B 1 394 ? 13.829 -49.675 41.849 1.00 24.13 392 ASP B N 1
ATOM 7560 C CA . ASP B 1 394 ? 14.496 -48.851 42.854 1.00 26.41 392 ASP B CA 1
ATOM 7561 C C . ASP B 1 394 ? 15.562 -48.021 42.138 1.00 26.60 392 ASP B C 1
ATOM 7562 O O . ASP B 1 394 ? 16.720 -48.430 42.016 1.00 24.36 392 ASP B O 1
ATOM 7567 N N . LEU B 1 395 ? 15.154 -46.840 41.699 1.00 26.65 393 LEU B N 1
ATOM 7568 C CA . LEU B 1 395 ? 16.025 -45.964 40.932 1.00 28.62 393 LEU B CA 1
ATOM 7569 C C . LEU B 1 395 ? 17.105 -45.280 41.774 1.00 27.68 393 LEU B C 1
ATOM 7570 O O . LEU B 1 395 ? 17.940 -44.546 41.234 1.00 26.80 393 LEU B O 1
ATOM 7575 N N . GLY B 1 396 ? 17.090 -45.518 43.081 1.00 25.82 394 GLY B N 1
ATOM 7576 C CA . GLY B 1 396 ? 18.232 -45.185 43.939 1.00 25.95 394 GLY B CA 1
ATOM 7577 C C . GLY B 1 396 ? 19.456 -46.050 43.699 1.00 25.82 394 GLY B C 1
ATOM 7578 O O . GLY B 1 396 ? 20.547 -45.707 44.104 1.00 27.13 394 GLY B O 1
ATOM 7579 N N . LEU B 1 397 ? 19.287 -47.182 43.034 1.00 27.50 395 LEU B N 1
ATOM 7580 C CA . LEU B 1 397 ? 20.402 -48.060 42.720 1.00 26.32 395 LEU B CA 1
ATOM 7581 C C . LEU B 1 397 ? 21.058 -47.603 41.416 1.00 27.69 395 LEU B C 1
ATOM 7582 O O . LEU B 1 397 ? 20.379 -47.121 40.508 1.00 26.21 395 LEU B O 1
ATOM 7587 N N . PRO B 1 398 ? 22.381 -47.770 41.310 1.00 27.08 396 PRO B N 1
ATOM 7588 C CA . PRO B 1 398 ? 23.090 -47.344 40.094 1.00 27.67 396 PRO B CA 1
ATOM 7589 C C . PRO B 1 398 ? 22.835 -48.207 38.860 1.00 26.04 396 PRO B C 1
ATOM 7590 O O . PRO B 1 398 ? 22.350 -49.344 38.947 1.00 25.78 396 PRO B O 1
ATOM 7594 N N . ASP B 1 399 ? 23.197 -47.651 37.715 1.00 25.61 397 ASP B N 1
ATOM 7595 C CA . ASP B 1 399 ? 23.149 -48.338 36.431 1.00 25.57 397 ASP B CA 1
ATOM 7596 C C . ASP B 1 399 ? 21.756 -48.961 36.250 1.00 26.27 397 ASP B C 1
ATOM 7597 O O . ASP B 1 399 ? 20.756 -48.246 36.382 1.00 27.04 397 ASP B O 1
ATOM 7602 N N . ARG B 1 400 ? 21.656 -50.259 35.979 1.00 26.27 398 ARG B N 1
ATOM 7603 C CA . ARG B 1 400 ? 20.364 -50.878 35.720 1.00 26.36 398 ARG B CA 1
ATOM 7604 C C . ARG B 1 400 ? 19.953 -51.801 36.882 1.00 26.47 398 ARG B C 1
ATOM 7605 O O . ARG B 1 400 ? 19.027 -52.595 36.770 1.00 24.26 398 ARG B O 1
ATOM 7613 N N . ASN B 1 401 ? 20.639 -51.678 38.008 1.00 25.45 399 ASN B N 1
ATOM 7614 C CA . ASN B 1 401 ? 20.323 -52.502 39.157 1.00 26.59 399 ASN B CA 1
ATOM 7615 C C . ASN B 1 401 ? 18.911 -52.270 39.732 1.00 26.34 399 ASN B C 1
ATOM 7616 O O . ASN B 1 401 ? 18.332 -53.178 40.344 1.00 27.59 399 ASN B O 1
ATOM 7621 N N . GLY B 1 402 ? 18.373 -51.073 39.559 1.00 23.68 400 GLY B N 1
ATOM 7622 C CA . GLY B 1 402 ? 17.042 -50.761 40.044 1.00 24.36 400 GLY B CA 1
ATOM 7623 C C . GLY B 1 402 ? 15.942 -51.690 39.541 1.00 23.77 400 GLY B C 1
ATOM 7624 O O . GLY B 1 402 ? 14.904 -51.805 40.188 1.00 26.09 400 GLY B O 1
ATOM 7625 N N . VAL B 1 403 ? 16.125 -52.342 38.393 1.00 24.13 401 VAL B N 1
ATOM 7626 C CA . VAL B 1 403 ? 15.135 -53.342 37.940 1.00 24.52 401 VAL B CA 1
ATOM 7627 C C . VAL B 1 403 ? 15.545 -54.777 38.263 1.00 25.09 401 VAL B C 1
ATOM 7628 O O . VAL B 1 403 ? 14.914 -55.730 37.793 1.00 26.75 401 VAL B O 1
ATOM 7632 N N . ARG B 1 404 ? 16.541 -54.933 39.132 1.00 25.16 402 ARG B N 1
ATOM 7633 C CA . ARG B 1 404 ? 17.086 -56.250 39.461 1.00 24.93 402 ARG B CA 1
ATOM 7634 C C . ARG B 1 404 ? 17.009 -56.570 40.954 1.00 23.38 402 ARG B C 1
ATOM 7635 O O . ARG B 1 404 ? 17.824 -57.335 41.469 1.00 21.91 402 ARG B O 1
ATOM 7643 N N . THR B 1 405 ? 16.019 -55.996 41.638 1.00 22.90 403 THR B N 1
ATOM 7644 C CA . THR B 1 405 ? 15.867 -56.206 43.061 1.00 21.95 403 THR B CA 1
ATOM 7645 C C . THR B 1 405 ? 15.342 -57.597 43.376 1.00 22.46 403 THR B C 1
ATOM 7646 O O . THR B 1 405 ? 14.799 -58.269 42.501 1.00 22.37 403 THR B O 1
ATOM 7650 N N . PRO B 1 406 ? 15.553 -58.062 44.616 1.00 22.33 404 PRO B N 1
ATOM 7651 C CA . PRO B 1 406 ? 15.189 -59.427 44.929 1.00 22.17 404 PRO B CA 1
ATOM 7652 C C . PRO B 1 406 ? 13.718 -59.711 44.673 1.00 23.45 404 PRO B C 1
ATOM 7653 O O . PRO B 1 406 ? 12.836 -58.843 44.886 1.00 20.99 404 PRO B O 1
ATOM 7657 N N . MET B 1 407 ? 13.471 -60.938 44.226 1.00 24.14 405 MET B N 1
ATOM 7658 C CA . MET B 1 407 ? 12.124 -61.432 44.069 1.00 24.26 405 MET B CA 1
ATOM 7659 C C . MET B 1 407 ? 11.390 -61.338 45.416 1.00 22.82 405 MET B C 1
ATOM 7660 O O . MET B 1 407 ? 11.972 -61.524 46.494 1.00 21.45 405 MET B O 1
ATOM 7665 N N . GLN B 1 408 ? 10.114 -60.999 45.344 1.00 22.54 406 GLN B N 1
ATOM 7666 C CA . GLN B 1 408 ? 9.267 -60.786 46.524 1.00 22.94 406 GLN B CA 1
ATOM 7667 C C . GLN B 1 408 ? 8.308 -61.957 46.752 1.00 23.28 406 GLN B C 1
ATOM 7668 O O . GLN B 1 408 ? 7.260 -62.041 46.142 1.00 25.02 406 GLN B O 1
ATOM 7674 N N . TRP B 1 409 ? 8.690 -62.875 47.646 1.00 25.23 407 TRP B N 1
ATOM 7675 C CA . TRP B 1 409 ? 7.992 -64.171 47.820 1.00 23.35 407 TRP B CA 1
ATOM 7676 C C . TRP B 1 409 ? 6.902 -64.130 48.887 1.00 23.79 407 TRP B C 1
ATOM 7677 O O . TRP B 1 409 ? 5.907 -64.837 48.806 1.00 22.91 407 TRP B O 1
ATOM 7688 N N . ASN B 1 410 ? 7.106 -63.309 49.904 1.00 24.08 408 ASN B N 1
ATOM 7689 C CA . ASN B 1 410 ? 6.140 -63.179 50.981 1.00 23.57 408 ASN B CA 1
ATOM 7690 C C . ASN B 1 410 ? 6.443 -61.853 51.680 1.00 23.17 408 ASN B C 1
ATOM 7691 O O . ASN B 1 410 ? 7.316 -61.107 51.244 1.00 21.68 408 ASN B O 1
ATOM 7696 N N . ALA B 1 411 ? 5.712 -61.562 52.746 1.00 23.65 409 ALA B N 1
ATOM 7697 C CA . ALA B 1 411 ? 5.834 -60.316 53.471 1.00 24.37 409 ALA B CA 1
ATOM 7698 C C . ALA B 1 411 ? 6.818 -60.436 54.650 1.00 26.04 409 ALA B C 1
ATOM 7699 O O . ALA B 1 411 ? 6.932 -59.517 55.451 1.00 25.95 409 ALA B O 1
ATOM 7701 N N . GLY B 1 412 ? 7.508 -61.562 54.745 1.00 25.88 410 GLY B N 1
ATOM 7702 C CA . GLY B 1 412 ? 8.470 -61.788 55.800 1.00 26.16 410 GLY B CA 1
ATOM 7703 C C . GLY B 1 412 ? 9.793 -61.103 55.550 1.00 26.66 410 GLY B C 1
ATOM 7704 O O . GLY B 1 412 ? 9.911 -60.218 54.715 1.00 25.30 410 GLY B O 1
ATOM 7705 N N . THR B 1 413 ? 10.792 -61.547 56.293 1.00 28.38 411 THR B N 1
ATOM 7706 C CA . THR B 1 413 ? 12.012 -60.820 56.496 1.00 30.41 411 THR B CA 1
ATOM 7707 C C . THR B 1 413 ? 12.502 -59.961 55.330 1.00 35.90 411 THR B C 1
ATOM 7708 O O . THR B 1 413 ? 12.504 -58.708 55.431 1.00 50.48 411 THR B O 1
ATOM 7712 N N . SER B 1 414 ? 12.952 -60.538 54.249 1.00 30.25 412 SER B N 1
ATOM 7713 C CA . SER B 1 414 ? 13.440 -59.603 53.184 1.00 27.09 412 SER B CA 1
ATOM 7714 C C . SER B 1 414 ? 12.586 -59.917 51.992 1.00 25.38 412 SER B C 1
ATOM 7715 O O . SER B 1 414 ? 13.082 -60.337 50.959 1.00 23.90 412 SER B O 1
ATOM 7718 N N . GLY B 1 415 ? 11.271 -59.807 52.219 1.00 24.57 413 GLY B N 1
ATOM 7719 C CA . GLY B 1 415 ? 10.259 -60.317 51.308 1.00 24.34 413 GLY B CA 1
ATOM 7720 C C . GLY B 1 415 ? 10.410 -61.785 50.984 1.00 24.60 413 GLY B C 1
ATOM 7721 O O . GLY B 1 415 ? 10.008 -62.224 49.887 1.00 22.50 413 GLY B O 1
ATOM 7722 N N . GLY B 1 416 ? 11.000 -62.541 51.925 1.00 24.96 414 GLY B N 1
ATOM 7723 C CA . GLY B 1 416 ? 11.196 -63.988 51.766 1.00 24.82 414 GLY B CA 1
ATOM 7724 C C . GLY B 1 416 ? 12.364 -64.415 50.884 1.00 23.43 414 GLY B C 1
ATOM 7725 O O . GLY B 1 416 ? 12.633 -65.607 50.726 1.00 23.32 414 GLY B O 1
ATOM 7726 N N . PHE B 1 417 ? 13.040 -63.446 50.292 1.00 22.90 415 PHE B N 1
ATOM 7727 C CA . PHE B 1 417 ? 14.212 -63.699 49.485 1.00 23.18 415 PHE B CA 1
ATOM 7728 C C . PHE B 1 417 ? 15.413 -64.205 50.323 1.00 24.05 415 PHE B C 1
ATOM 7729 O O . PHE B 1 417 ? 16.211 -65.016 49.835 1.00 24.30 415 PHE B O 1
ATOM 7737 N N . SER B 1 418 ? 15.553 -63.731 51.564 1.00 22.99 416 SER B N 1
ATOM 7738 C CA . SER B 1 418 ? 16.677 -64.112 52.409 1.00 23.58 416 SER B CA 1
ATOM 7739 C C . SER B 1 418 ? 16.228 -64.051 53.859 1.00 25.07 416 SER B C 1
ATOM 7740 O O . SER B 1 418 ? 15.310 -63.298 54.197 1.00 23.90 416 SER B O 1
ATOM 7743 N N . THR B 1 419 ? 16.870 -64.835 54.715 1.00 24.26 417 THR B N 1
ATOM 7744 C CA . THR B 1 419 ? 16.731 -64.612 56.153 1.00 26.67 417 THR B CA 1
ATOM 7745 C C . THR B 1 419 ? 17.640 -63.478 56.637 1.00 27.29 417 THR B C 1
ATOM 7746 O O . THR B 1 419 ? 17.481 -63.002 57.754 1.00 28.33 417 THR B O 1
ATOM 7750 N N . ALA B 1 420 ? 18.586 -63.047 55.802 1.00 28.17 418 ALA B N 1
ATOM 7751 C CA . ALA B 1 420 ? 19.355 -61.848 56.105 1.00 28.91 418 ALA B CA 1
ATOM 7752 C C . ALA B 1 420 ? 18.466 -60.611 55.992 1.00 28.33 418 ALA B C 1
ATOM 7753 O O . ALA B 1 420 ? 17.461 -60.607 55.280 1.00 26.38 418 ALA B O 1
ATOM 7755 N N . GLN B 1 421 ? 18.873 -59.545 56.668 1.00 28.91 419 GLN B N 1
ATOM 7756 C CA . GLN B 1 421 ? 18.109 -58.290 56.703 1.00 30.01 419 GLN B CA 1
ATOM 7757 C C . GLN B 1 421 ? 18.220 -57.563 55.359 1.00 28.07 419 GLN B C 1
ATOM 7758 O O . GLN B 1 421 ? 19.204 -57.725 54.654 1.00 28.93 419 GLN B O 1
ATOM 7764 N N . PRO B 1 422 ? 17.213 -56.752 55.003 1.00 28.70 420 PRO B N 1
ATOM 7765 C CA . PRO B 1 422 ? 17.233 -56.080 53.695 1.00 28.29 420 PRO B CA 1
ATOM 7766 C C . PRO B 1 422 ? 18.530 -55.389 53.374 1.00 29.45 420 PRO B C 1
ATOM 7767 O O . PRO B 1 422 ? 19.003 -55.522 52.269 1.00 26.71 420 PRO B O 1
ATOM 7771 N N . SER B 1 423 ? 19.133 -54.703 54.341 1.00 30.53 421 SER B N 1
ATOM 7772 C CA . SER B 1 423 ? 20.368 -53.953 54.074 1.00 31.19 421 SER B CA 1
ATOM 7773 C C . SER B 1 423 ? 21.581 -54.856 53.919 1.00 32.93 421 SER B C 1
ATOM 7774 O O . SER B 1 423 ? 22.650 -54.382 53.532 1.00 32.57 421 SER B O 1
ATOM 7777 N N . ASP B 1 424 ? 21.436 -56.154 54.212 1.00 32.10 422 ASP B N 1
ATOM 7778 C CA . ASP B 1 424 ? 22.496 -57.104 53.917 1.00 31.05 422 ASP B CA 1
ATOM 7779 C C . ASP B 1 424 ? 22.288 -57.854 52.604 1.00 29.85 422 ASP B C 1
ATOM 7780 O O . ASP B 1 424 ? 23.092 -58.696 52.265 1.00 28.63 422 ASP B O 1
ATOM 7785 N N . CYS B 1 425 ? 21.217 -57.583 51.873 1.00 26.32 423 CYS B N 1
ATOM 7786 C CA . CYS B 1 425 ? 20.990 -58.282 50.634 1.00 25.17 423 CYS B CA 1
ATOM 7787 C C . CYS B 1 425 ? 21.793 -57.639 49.518 1.00 26.71 423 CYS B C 1
ATOM 7788 O O . CYS B 1 425 ? 22.034 -56.419 49.521 1.00 26.31 423 CYS B O 1
ATOM 7791 N N . PHE B 1 426 ? 22.159 -58.451 48.531 1.00 27.77 424 PHE B N 1
ATOM 7792 C CA . PHE B 1 426 ? 23.034 -57.993 47.455 1.00 28.44 424 PHE B CA 1
ATOM 7793 C C . PHE B 1 426 ? 22.458 -56.716 46.868 1.00 28.02 424 PHE B C 1
ATOM 7794 O O . PHE B 1 426 ? 23.165 -55.732 46.735 1.00 30.10 424 PHE B O 1
ATOM 7802 N N . PHE B 1 427 ? 21.177 -56.752 46.504 1.00 28.28 425 PHE B N 1
ATOM 7803 C CA . PHE B 1 427 ? 20.395 -55.532 46.257 1.00 25.99 425 PHE B CA 1
ATOM 7804 C C . PHE B 1 427 ? 19.255 -55.520 47.270 1.00 25.63 425 PHE B C 1
ATOM 7805 O O . PHE B 1 427 ? 18.738 -56.580 47.631 1.00 23.92 425 PHE B O 1
ATOM 7813 N N . PRO B 1 428 ? 18.855 -54.329 47.739 1.00 25.32 426 PRO B N 1
ATOM 7814 C CA . PRO B 1 428 ? 17.815 -54.246 48.735 1.00 26.33 426 PRO B CA 1
ATOM 7815 C C . PRO B 1 428 ? 16.437 -54.601 48.195 1.00 26.77 426 PRO B C 1
ATOM 7816 O O . PRO B 1 428 ? 16.029 -54.067 47.195 1.00 27.18 426 PRO B O 1
ATOM 7820 N N . PRO B 1 429 ? 15.722 -55.516 48.858 1.00 27.64 427 PRO B N 1
ATOM 7821 C CA . PRO B 1 429 ? 14.314 -55.765 48.516 1.00 26.59 427 PRO B CA 1
ATOM 7822 C C . PRO B 1 429 ? 13.522 -54.466 48.580 1.00 25.37 427 PRO B C 1
ATOM 7823 O O . PRO B 1 429 ? 13.754 -53.646 49.489 1.00 23.96 427 PRO B O 1
ATOM 7827 N N . ILE B 1 430 ? 12.614 -54.269 47.630 1.00 24.16 428 ILE B N 1
ATOM 7828 C CA . ILE B 1 430 ? 11.827 -53.036 47.577 1.00 24.45 428 ILE B CA 1
ATOM 7829 C C . ILE B 1 430 ? 10.844 -53.025 48.745 1.00 24.84 428 ILE B C 1
ATOM 7830 O O . ILE B 1 430 ? 10.167 -54.039 49.029 1.00 25.09 428 ILE B O 1
ATOM 7835 N N . GLN B 1 431 ? 10.772 -51.887 49.430 1.00 25.98 429 GLN B N 1
ATOM 7836 C CA . GLN B 1 431 ? 9.902 -51.739 50.595 1.00 27.70 429 GLN B CA 1
ATOM 7837 C C . GLN B 1 431 ? 8.986 -50.516 50.528 1.00 28.17 429 GLN B C 1
ATOM 7838 O O . GLN B 1 431 ? 8.481 -50.103 51.547 1.00 30.09 429 GLN B O 1
ATOM 7844 N N . ASP B 1 432 ? 8.765 -49.923 49.368 1.00 27.28 430 ASP B N 1
ATOM 7845 C CA . ASP B 1 432 ? 7.966 -48.692 49.350 1.00 28.42 430 ASP B CA 1
ATOM 7846 C C . ASP B 1 432 ? 6.487 -49.048 49.514 1.00 27.38 430 ASP B C 1
ATOM 7847 O O . ASP B 1 432 ? 6.107 -50.214 49.418 1.00 25.43 430 ASP B O 1
ATOM 7852 N N . PRO B 1 433 ? 5.647 -48.046 49.802 1.00 28.46 431 PRO B N 1
ATOM 7853 C CA . PRO B 1 433 ? 4.232 -48.383 50.068 1.00 26.27 431 PRO B CA 1
ATOM 7854 C C . PRO B 1 433 ? 3.442 -48.915 48.880 1.00 25.45 431 PRO B C 1
ATOM 7855 O O . PRO B 1 433 ? 2.402 -49.549 49.081 1.00 24.43 431 PRO B O 1
ATOM 7859 N N . VAL B 1 434 ? 3.921 -48.692 47.658 1.00 24.32 432 VAL B N 1
ATOM 7860 C CA . VAL B 1 434 ? 3.188 -49.128 46.472 1.00 23.20 432 VAL B CA 1
ATOM 7861 C C . VAL B 1 434 ? 3.637 -50.514 46.033 1.00 23.44 432 VAL B C 1
ATOM 7862 O O . VAL B 1 434 ? 2.821 -51.429 45.869 1.00 25.99 432 VAL B O 1
ATOM 7866 N N . TYR B 1 435 ? 4.941 -50.671 45.884 1.00 22.87 433 TYR B N 1
ATOM 7867 C CA . TYR B 1 435 ? 5.525 -51.869 45.320 1.00 25.17 433 TYR B CA 1
ATOM 7868 C C . TYR B 1 435 ? 6.305 -52.756 46.288 1.00 23.83 433 TYR B C 1
ATOM 7869 O O . TYR B 1 435 ? 6.769 -53.825 45.898 1.00 25.14 433 TYR B O 1
ATOM 7878 N N . GLY B 1 436 ? 6.424 -52.337 47.533 1.00 23.65 434 GLY B N 1
ATOM 7879 C CA . GLY B 1 436 ? 7.152 -53.100 48.535 1.00 24.08 434 GLY B CA 1
ATOM 7880 C C . GLY B 1 436 ? 6.597 -54.483 48.804 1.00 23.80 434 GLY B C 1
ATOM 7881 O O . GLY B 1 436 ? 5.441 -54.754 48.520 1.00 23.34 434 GLY B O 1
ATOM 7882 N N . PHE B 1 437 ? 7.427 -55.360 49.372 1.00 24.64 435 PHE B N 1
ATOM 7883 C CA . PHE B 1 437 ? 6.999 -56.740 49.605 1.00 24.04 435 PHE B CA 1
ATOM 7884 C C . PHE B 1 437 ? 5.854 -56.905 50.581 1.00 24.51 435 PHE B C 1
ATOM 7885 O O . PHE B 1 437 ? 5.171 -57.927 50.555 1.00 25.10 435 PHE B O 1
ATOM 7893 N N . GLY B 1 438 ? 5.620 -55.921 51.437 1.00 24.32 436 GLY B N 1
ATOM 7894 C CA . GLY B 1 438 ? 4.440 -55.961 52.291 1.00 24.19 436 GLY B CA 1
ATOM 7895 C C . GLY B 1 438 ? 3.157 -55.913 51.473 1.00 26.18 436 GLY B C 1
ATOM 7896 O O . GLY B 1 438 ? 2.124 -56.446 51.883 1.00 28.04 436 GLY B O 1
ATOM 7897 N N . ARG B 1 439 ? 3.215 -55.271 50.311 1.00 25.70 437 ARG B N 1
ATOM 7898 C CA . ARG B 1 439 ? 2.075 -55.159 49.437 1.00 25.12 437 ARG B CA 1
ATOM 7899 C C . ARG B 1 439 ? 2.143 -56.100 48.218 1.00 24.90 437 ARG B C 1
ATOM 7900 O O . ARG B 1 439 ? 1.129 -56.663 47.835 1.00 24.75 437 ARG B O 1
ATOM 7908 N N . VAL B 1 440 ? 3.321 -56.246 47.624 1.00 23.28 438 VAL B N 1
ATOM 7909 C CA . VAL B 1 440 ? 3.518 -57.056 46.423 1.00 22.78 438 VAL B CA 1
ATOM 7910 C C . VAL B 1 440 ? 4.385 -58.280 46.781 1.00 24.01 438 VAL B C 1
ATOM 7911 O O . VAL B 1 440 ? 5.583 -58.158 47.011 1.00 25.12 438 VAL B O 1
ATOM 7915 N N . ASN B 1 441 ? 3.772 -59.453 46.855 1.00 23.42 439 ASN B N 1
ATOM 7916 C CA . ASN B 1 441 ? 4.514 -60.690 47.061 1.00 24.15 439 ASN B CA 1
ATOM 7917 C C . ASN B 1 441 ? 3.705 -61.912 46.617 1.00 22.65 439 ASN B C 1
ATOM 7918 O O . ASN B 1 441 ? 2.487 -61.862 46.573 1.00 19.97 439 ASN B O 1
ATOM 7923 N N . VAL B 1 442 ? 4.409 -63.003 46.306 1.00 22.65 440 VAL B N 1
ATOM 7924 C CA . VAL B 1 442 ? 3.809 -64.217 45.723 1.00 22.28 440 VAL B CA 1
ATOM 7925 C C . VAL B 1 442 ? 2.761 -64.817 46.642 1.00 23.72 440 VAL B C 1
ATOM 7926 O O . VAL B 1 442 ? 1.658 -65.168 46.209 1.00 24.10 440 VAL B O 1
ATOM 7930 N N . GLN B 1 443 ? 3.101 -64.917 47.917 1.00 25.77 441 GLN B N 1
ATOM 7931 C CA . GLN B 1 443 ? 2.236 -65.586 48.874 1.00 28.12 441 GLN B CA 1
ATOM 7932 C C . GLN B 1 443 ? 0.855 -64.890 48.994 1.00 27.79 441 GLN B C 1
ATOM 7933 O O . GLN B 1 443 ? -0.197 -65.555 48.935 1.00 27.58 441 GLN B O 1
ATOM 7939 N N . SER B 1 444 ? 0.838 -63.568 49.114 1.00 26.11 442 SER B N 1
ATOM 7940 C CA . SER B 1 444 ? -0.445 -62.839 49.071 1.00 27.19 442 SER B CA 1
ATOM 7941 C C . SER B 1 444 ? -1.233 -63.174 47.840 1.00 26.05 442 SER B C 1
ATOM 7942 O O . SER B 1 444 ? -2.449 -63.406 47.890 1.00 23.71 442 SER B O 1
ATOM 7945 N N . GLN B 1 445 ? -0.536 -63.180 46.712 1.00 26.10 443 GLN B N 1
ATOM 7946 C CA . GLN B 1 445 ? -1.217 -63.366 45.442 1.00 26.14 443 GLN B CA 1
ATOM 7947 C C . GLN B 1 445 ? -1.646 -64.799 45.230 1.00 26.63 443 GLN B C 1
ATOM 7948 O O . GLN B 1 445 ? -2.589 -65.051 44.480 1.00 28.05 443 GLN B O 1
ATOM 7954 N N . LEU B 1 446 ? -0.995 -65.731 45.911 1.00 26.64 444 LEU B N 1
ATOM 7955 C CA . LEU B 1 446 ? -1.464 -67.126 45.907 1.00 27.80 444 LEU B CA 1
ATOM 7956 C C . LEU B 1 446 ? -2.765 -67.266 46.670 1.00 27.78 444 LEU B C 1
ATOM 7957 O O . LEU B 1 446 ? -3.561 -68.136 46.358 1.00 28.15 444 LEU B O 1
ATOM 7962 N N . GLN B 1 447 ? -2.997 -66.410 47.659 1.00 28.03 445 GLN B N 1
ATOM 7963 C CA . GLN B 1 447 ? -4.235 -66.477 48.442 1.00 30.06 445 GLN B CA 1
ATOM 7964 C C . GLN B 1 447 ? -5.323 -65.544 47.927 1.00 30.58 445 GLN B C 1
ATOM 7965 O O . GLN B 1 447 ? -6.481 -65.755 48.202 1.00 34.00 445 GLN B O 1
ATOM 7971 N N . ASP B 1 448 ? -4.944 -64.527 47.158 1.00 29.36 446 ASP B N 1
ATOM 7972 C CA . ASP B 1 448 ? -5.879 -63.556 46.592 1.00 28.90 446 ASP B CA 1
ATOM 7973 C C . ASP B 1 448 ? -6.491 -64.113 45.271 1.00 29.04 446 ASP B C 1
ATOM 7974 O O . ASP B 1 448 ? -5.785 -64.249 44.265 1.00 26.22 446 ASP B O 1
ATOM 7979 N N . PRO B 1 449 ? -7.813 -64.395 45.267 1.00 28.56 447 PRO B N 1
ATOM 7980 C CA . PRO B 1 449 ? -8.479 -65.024 44.112 1.00 28.01 447 PRO B CA 1
ATOM 7981 C C . PRO B 1 449 ? -8.310 -64.253 42.806 1.00 28.37 447 PRO B C 1
ATOM 7982 O O . PRO B 1 449 ? -8.363 -64.862 41.758 1.00 28.55 447 PRO B O 1
ATOM 7986 N N . SER B 1 450 ? -8.098 -62.936 42.873 1.00 27.95 448 SER B N 1
ATOM 7987 C CA . SER B 1 450 ? -8.021 -62.104 41.670 1.00 28.74 448 SER B CA 1
ATOM 7988 C C . SER B 1 450 ? -6.675 -61.411 41.479 1.00 27.79 448 SER B C 1
ATOM 7989 O O . SER B 1 450 ? -6.597 -60.399 40.792 1.00 26.93 448 SER B O 1
ATOM 7992 N N . SER B 1 451 ? -5.608 -61.971 42.045 1.00 27.79 449 SER B N 1
ATOM 7993 C CA . SER B 1 451 ? -4.272 -61.406 41.880 1.00 26.72 449 SER B CA 1
ATOM 7994 C C . SER B 1 451 ? -3.771 -61.433 40.444 1.00 24.93 449 SER B C 1
ATOM 7995 O O . SER B 1 451 ? -4.225 -62.223 39.624 1.00 25.16 449 SER B O 1
ATOM 7998 N N . LEU B 1 452 ? -2.789 -60.592 40.186 1.00 24.16 450 LEU B N 1
ATOM 7999 C CA . LEU B 1 452 ? -2.065 -60.569 38.920 1.00 25.10 450 LEU B CA 1
ATOM 8000 C C . LEU B 1 452 ? -1.321 -61.877 38.657 1.00 24.53 450 LEU B C 1
ATOM 8001 O O . LEU B 1 452 ? -1.237 -62.313 37.511 1.00 25.13 450 LEU B O 1
ATOM 8006 N N . LEU B 1 453 ? -0.815 -62.515 39.706 1.00 23.88 451 LEU B N 1
ATOM 8007 C CA . LEU B 1 453 ? -0.125 -63.805 39.560 1.00 24.61 451 LEU B CA 1
ATOM 8008 C C . LEU B 1 453 ? -1.088 -64.849 39.005 1.00 24.66 451 LEU B C 1
ATOM 8009 O O . LEU B 1 453 ? -0.772 -65.560 38.065 1.00 25.86 451 LEU B O 1
ATOM 8014 N N . LYS B 1 454 ? -2.264 -64.929 39.599 1.00 26.46 452 LYS B N 1
ATOM 8015 C CA . LYS B 1 454 ? -3.305 -65.861 39.165 1.00 27.47 452 LYS B CA 1
ATOM 8016 C C . LYS B 1 454 ? -3.747 -65.538 37.750 1.00 25.55 452 LYS B C 1
ATOM 8017 O O . LYS B 1 454 ? -4.000 -66.433 36.952 1.00 26.57 452 LYS B O 1
ATOM 8023 N N . TRP B 1 455 ? -3.894 -64.256 37.457 1.00 23.12 453 TRP B N 1
ATOM 8024 C CA . TRP B 1 455 ? -4.342 -63.841 36.141 1.00 23.67 453 TRP B CA 1
ATOM 8025 C C . TRP B 1 455 ? -3.319 -64.273 35.083 1.00 23.63 453 TRP B C 1
ATOM 8026 O O . TRP B 1 455 ? -3.695 -64.763 34.013 1.00 23.99 453 TRP B O 1
ATOM 8037 N N . THR B 1 456 ? -2.029 -64.117 35.397 1.00 23.28 454 THR B N 1
ATOM 8038 C CA . THR B 1 456 ? -0.969 -64.456 34.469 1.00 22.64 454 THR B CA 1
ATOM 8039 C C . THR B 1 456 ? -0.956 -65.958 34.185 1.00 24.46 454 THR B C 1
ATOM 8040 O O . THR B 1 456 ? -1.000 -66.374 33.036 1.00 24.01 454 THR B O 1
ATOM 8044 N N . ALA B 1 457 ? -0.938 -66.770 35.246 1.00 25.98 455 ALA B N 1
ATOM 8045 C CA . ALA B 1 457 ? -1.027 -68.229 35.124 1.00 26.01 455 ALA B CA 1
ATOM 8046 C C . ALA B 1 457 ? -2.235 -68.649 34.298 1.00 25.24 455 ALA B C 1
ATOM 8047 O O . ALA B 1 457 ? -2.135 -69.487 33.398 1.00 25.88 455 ALA B O 1
ATOM 8049 N N . ARG B 1 458 ? -3.382 -68.072 34.604 1.00 24.79 456 ARG B N 1
ATOM 8050 C CA . ARG B 1 458 ? -4.596 -68.383 33.845 1.00 26.05 456 ARG B CA 1
ATOM 8051 C C . ARG B 1 458 ? -4.476 -67.990 32.370 1.00 25.78 456 ARG B C 1
ATOM 8052 O O . ARG B 1 458 ? -4.940 -68.714 31.488 1.00 26.26 456 ARG B O 1
ATOM 8060 N N . GLN B 1 459 ? -3.852 -66.847 32.104 1.00 25.25 457 GLN B N 1
ATOM 8061 C CA . GLN B 1 459 ? -3.735 -66.362 30.730 1.00 25.03 457 GLN B CA 1
ATOM 8062 C C . GLN B 1 459 ? -2.741 -67.226 29.929 1.00 26.35 457 GLN B C 1
ATOM 8063 O O . GLN B 1 459 ? -2.949 -67.482 28.736 1.00 25.93 457 GLN B O 1
ATOM 8069 N N . LEU B 1 460 ? -1.671 -67.683 30.580 1.00 27.57 458 LEU B N 1
ATOM 8070 C CA . LEU B 1 460 ? -0.740 -68.631 29.951 1.00 28.87 458 LEU B CA 1
ATOM 8071 C C . LEU B 1 460 ? -1.428 -69.955 29.657 1.00 29.43 458 LEU B C 1
ATOM 8072 O O . LEU B 1 460 ? -1.164 -70.583 28.636 1.00 30.62 458 LEU B O 1
ATOM 8077 N N . GLU B 1 461 ? -2.274 -70.399 30.580 1.00 30.22 459 GLU B N 1
ATOM 8078 C CA . GLU B 1 461 ? -3.040 -71.637 30.380 1.00 31.78 459 GLU B CA 1
ATOM 8079 C C . GLU B 1 461 ? -4.022 -71.504 29.185 1.00 31.81 459 GLU B C 1
ATOM 8080 O O . GLU B 1 461 ? -4.165 -72.410 28.364 1.00 30.65 459 GLU B O 1
ATOM 8086 N N . LEU B 1 462 ? -4.671 -70.354 29.085 1.00 30.23 460 LEU B N 1
ATOM 8087 C CA . LEU B 1 462 ? -5.524 -70.053 27.959 1.00 29.93 460 LEU B CA 1
ATOM 8088 C C . LEU B 1 462 ? -4.701 -70.033 26.683 1.00 28.47 460 LEU B C 1
ATOM 8089 O O . LEU B 1 462 ? -5.081 -70.605 25.688 1.00 31.53 460 LEU B O 1
ATOM 8094 N N . ARG B 1 463 ? -3.549 -69.394 26.708 1.00 28.08 461 ARG B N 1
ATOM 8095 C CA . ARG B 1 463 ? -2.639 -69.469 25.576 1.00 28.51 461 ARG B CA 1
ATOM 8096 C C . ARG B 1 463 ? -2.242 -70.914 25.228 1.00 29.43 461 ARG B C 1
ATOM 8097 O O . ARG B 1 463 ? -2.207 -71.300 24.044 1.00 27.18 461 ARG B O 1
ATOM 8105 N N . ARG B 1 464 ? -1.914 -71.693 26.256 1.00 29.35 462 ARG B N 1
ATOM 8106 C CA . ARG B 1 464 ? -1.492 -73.067 26.058 1.00 31.95 462 ARG B CA 1
ATOM 8107 C C . ARG B 1 464 ? -2.578 -73.907 25.344 1.00 30.84 462 ARG B C 1
ATOM 8108 O O . ARG B 1 464 ? -2.264 -74.751 24.520 1.00 31.41 462 ARG B O 1
ATOM 8116 N N . ALA B 1 465 ? -3.850 -73.652 25.637 1.00 30.16 463 ALA B N 1
ATOM 8117 C CA . ALA B 1 465 ? -4.934 -74.393 25.019 1.00 30.27 463 ALA B CA 1
ATOM 8118 C C . ALA B 1 465 ? -5.123 -74.093 23.545 1.00 30.78 463 ALA B C 1
ATOM 8119 O O . ALA B 1 465 ? -5.929 -74.734 22.916 1.00 30.99 463 ALA B O 1
ATOM 8121 N N . HIS B 1 466 ? -4.411 -73.107 22.997 1.00 30.53 464 HIS B N 1
ATOM 8122 C CA . HIS B 1 466 ? -4.593 -72.700 21.604 1.00 31.44 464 HIS B CA 1
ATOM 8123 C C . HIS B 1 466 ? -3.263 -72.527 20.898 1.00 29.73 464 HIS B C 1
ATOM 8124 O O . HIS B 1 466 ? -2.673 -71.451 20.938 1.00 32.29 464 HIS B O 1
ATOM 8131 N N . PRO B 1 467 ? -2.770 -73.598 20.261 1.00 30.21 465 PRO B N 1
ATOM 8132 C CA . PRO B 1 467 ? -1.461 -73.646 19.567 1.00 30.22 465 PRO B CA 1
ATOM 8133 C C . PRO B 1 467 ? -1.219 -72.553 18.513 1.00 28.70 465 PRO B C 1
ATOM 8134 O O . PRO B 1 467 ? -0.074 -72.244 18.183 1.00 32.56 465 PRO B O 1
ATOM 8138 N N . ALA B 1 468 ? -2.289 -71.987 17.985 1.00 28.58 466 ALA B N 1
ATOM 8139 C CA . ALA B 1 468 ? -2.213 -70.894 17.014 1.00 31.36 466 ALA B CA 1
ATOM 8140 C C . ALA B 1 468 ? -1.459 -69.676 17.562 1.00 30.29 466 ALA B C 1
ATOM 8141 O O . ALA B 1 468 ? -0.873 -68.887 16.807 1.00 32.38 466 ALA B O 1
ATOM 8143 N N . PHE B 1 469 ? -1.433 -69.531 18.874 1.00 28.28 467 PHE B N 1
ATOM 8144 C CA . PHE B 1 469 ? -0.650 -68.438 19.446 1.00 28.26 467 PHE B CA 1
ATOM 8145 C C . PHE B 1 469 ? 0.836 -68.691 19.225 1.00 27.83 467 PHE B C 1
ATOM 8146 O O . PHE B 1 469 ? 1.542 -67.805 18.809 1.00 27.78 467 PHE B O 1
ATOM 8154 N N . ALA B 1 470 ? 1.296 -69.909 19.507 1.00 30.03 468 ALA B N 1
ATOM 8155 C CA . ALA B 1 470 ? 2.729 -70.273 19.346 1.00 31.03 468 ALA B CA 1
ATOM 8156 C C . ALA B 1 470 ? 3.189 -70.470 17.889 1.00 30.55 468 ALA B C 1
ATOM 8157 O O . ALA B 1 470 ? 4.330 -70.189 17.569 1.00 30.09 468 ALA B O 1
ATOM 8159 N N . HIS B 1 471 ? 2.297 -70.945 17.024 1.00 30.85 469 HIS B N 1
ATOM 8160 C CA . HIS B 1 471 ? 2.676 -71.401 15.682 1.00 31.86 469 HIS B CA 1
ATOM 8161 C C . HIS B 1 471 ? 1.989 -70.716 14.527 1.00 31.75 469 HIS B C 1
ATOM 8162 O O . HIS B 1 471 ? 2.378 -70.919 13.395 1.00 36.63 469 HIS B O 1
ATOM 8169 N N . GLY B 1 472 ? 0.982 -69.902 14.793 1.00 31.79 470 GLY B N 1
ATOM 8170 C CA . GLY B 1 472 ? 0.117 -69.434 13.728 1.00 31.27 470 GLY B CA 1
ATOM 8171 C C . GLY B 1 472 ? 0.765 -68.334 12.928 1.00 32.50 470 GLY B C 1
ATOM 8172 O O . GLY B 1 472 ? 1.676 -67.671 13.416 1.00 31.30 470 GLY B O 1
ATOM 8173 N N . ASP B 1 473 ? 0.289 -68.136 11.699 1.00 32.15 471 ASP B N 1
ATOM 8174 C CA . ASP B 1 473 ? 0.672 -66.954 10.933 1.00 32.94 471 ASP B CA 1
ATOM 8175 C C . ASP B 1 473 ? 0.053 -65.714 11.590 1.00 32.38 471 ASP B C 1
ATOM 8176 O O . ASP B 1 473 ? -0.675 -65.835 12.568 1.00 32.59 471 ASP B O 1
ATOM 8181 N N . LEU B 1 474 ? 0.339 -64.532 11.062 1.00 33.89 472 LEU B N 1
ATOM 8182 C CA . LEU B 1 474 ? -0.306 -63.323 11.554 1.00 35.92 472 LEU B CA 1
ATOM 8183 C C . LEU B 1 474 ? -0.743 -62.401 10.432 1.00 33.79 472 LEU B C 1
ATOM 8184 O O . LEU B 1 474 ? 0.039 -62.090 9.578 1.00 36.91 472 LEU B O 1
ATOM 8189 N N . THR B 1 475 ? -1.981 -61.933 10.481 1.00 33.72 473 THR B N 1
ATOM 8190 C CA . THR B 1 475 ? -2.502 -60.968 9.516 1.00 32.52 473 THR B CA 1
ATOM 8191 C C . THR B 1 475 ? -3.206 -59.838 10.250 1.00 31.99 473 THR B C 1
ATOM 8192 O O . THR B 1 475 ? -4.114 -60.109 11.030 1.00 32.07 473 THR B O 1
ATOM 8196 N N . PHE B 1 476 ? -2.826 -58.584 9.995 1.00 30.66 474 PHE B N 1
ATOM 8197 C CA . PHE B 1 476 ? -3.483 -57.479 10.667 1.00 32.07 474 PHE B CA 1
ATOM 8198 C C . PHE B 1 476 ? -4.791 -57.182 9.958 1.00 32.88 474 PHE B C 1
ATOM 8199 O O . PHE B 1 476 ? -4.878 -57.326 8.758 1.00 32.34 474 PHE B O 1
ATOM 8207 N N . ILE B 1 477 ? -5.782 -56.746 10.721 1.00 31.12 475 ILE B N 1
ATOM 8208 C CA . ILE B 1 477 ? -7.119 -56.490 10.224 1.00 32.59 475 ILE B CA 1
ATOM 8209 C C . ILE B 1 477 ? -7.392 -54.993 10.403 1.00 33.89 475 ILE B C 1
ATOM 8210 O O . ILE B 1 477 ? -7.154 -54.436 11.490 1.00 31.84 475 ILE B O 1
ATOM 8215 N N . GLU B 1 478 ? -7.914 -54.348 9.363 1.00 34.53 476 GLU B N 1
ATOM 8216 C CA . GLU B 1 478 ? -8.251 -52.935 9.460 1.00 37.38 476 GLU B CA 1
ATOM 8217 C C . GLU B 1 478 ? -9.446 -52.768 10.389 1.00 32.24 476 GLU B C 1
ATOM 8218 O O . GLU B 1 478 ? -10.339 -53.600 10.408 1.00 28.15 476 GLU B O 1
ATOM 8224 N N . THR B 1 479 ? -9.420 -51.685 11.157 1.00 28.32 477 THR B N 1
ATOM 8225 C CA . THR B 1 479 ? -10.390 -51.422 12.203 1.00 29.68 477 THR B CA 1
ATOM 8226 C C . THR B 1 479 ? -11.090 -50.082 12.090 1.00 30.88 477 THR B C 1
ATOM 8227 O O . THR B 1 479 ? -12.090 -49.893 12.760 1.00 35.65 477 THR B O 1
ATOM 8231 N N . GLY B 1 480 ? -10.570 -49.173 11.267 1.00 29.41 478 GLY B N 1
ATOM 8232 C CA . GLY B 1 480 ? -11.152 -47.869 11.088 1.00 27.28 478 GLY B CA 1
ATOM 8233 C C . GLY B 1 480 ? -10.830 -46.973 12.263 1.00 28.88 478 GLY B C 1
ATOM 8234 O O . GLY B 1 480 ? -11.247 -45.840 12.296 1.00 28.22 478 GLY B O 1
ATOM 8235 N N . ASN B 1 481 ? -10.073 -47.473 13.230 1.00 28.82 479 ASN B N 1
ATOM 8236 C CA . ASN B 1 481 ? -9.729 -46.700 14.409 1.00 28.81 479 ASN B CA 1
ATOM 8237 C C . ASN B 1 481 ? -8.343 -47.107 14.912 1.00 29.58 479 ASN B C 1
ATOM 8238 O O . ASN B 1 481 ? -8.153 -48.248 15.330 1.00 30.43 479 ASN B O 1
ATOM 8243 N N . PRO B 1 482 ? -7.378 -46.178 14.883 1.00 29.82 480 PRO B N 1
ATOM 8244 C CA . PRO B 1 482 ? -5.997 -46.508 15.228 1.00 30.93 480 PRO B CA 1
ATOM 8245 C C . PRO B 1 482 ? -5.800 -46.978 16.666 1.00 29.83 480 PRO B C 1
ATOM 8246 O O . PRO B 1 482 ? -4.780 -47.595 16.970 1.00 29.44 480 PRO B O 1
ATOM 8250 N N . ALA B 1 483 ? -6.742 -46.658 17.543 1.00 30.11 481 ALA B N 1
ATOM 8251 C CA . ALA B 1 483 ? -6.631 -47.043 18.945 1.00 30.07 481 ALA B CA 1
ATOM 8252 C C . ALA B 1 483 ? -6.870 -48.540 19.065 1.00 29.50 481 ALA B C 1
ATOM 8253 O O . ALA B 1 483 ? -6.394 -49.162 20.007 1.00 26.73 481 ALA B O 1
ATOM 8255 N N . ILE B 1 484 ? -7.608 -49.108 18.103 1.00 27.42 482 ILE B N 1
ATOM 8256 C CA . ILE B 1 484 ? -7.934 -50.516 18.128 1.00 27.82 482 ILE B CA 1
ATOM 8257 C C . ILE B 1 484 ? -7.039 -51.314 17.179 1.00 29.60 482 ILE B C 1
ATOM 8258 O O . ILE B 1 484 ? -7.008 -51.058 15.961 1.00 30.43 482 ILE B O 1
ATOM 8263 N N . LEU B 1 485 ? -6.311 -52.275 17.745 1.00 28.27 483 LEU B N 1
ATOM 8264 C CA . LEU B 1 485 ? -5.452 -53.156 16.971 1.00 28.61 483 LEU B CA 1
ATOM 8265 C C . LEU B 1 485 ? -6.177 -54.501 16.878 1.00 30.35 483 LEU B C 1
ATOM 8266 O O . LEU B 1 485 ? -6.707 -55.006 17.873 1.00 32.06 483 LEU B O 1
ATOM 8271 N N . ALA B 1 486 ? -6.238 -55.057 15.676 1.00 29.85 484 ALA B N 1
ATOM 8272 C CA . ALA B 1 486 ? -6.837 -56.361 15.478 1.00 28.98 484 ALA B CA 1
ATOM 8273 C C . ALA B 1 486 ? -5.975 -57.181 14.534 1.00 29.79 484 ALA B C 1
ATOM 8274 O O . ALA B 1 486 ? -5.441 -56.673 13.540 1.00 30.47 484 ALA B O 1
ATOM 8276 N N . PHE B 1 487 ? -5.828 -58.455 14.860 1.00 28.99 485 PHE B N 1
ATOM 8277 C CA . PHE B 1 487 ? -5.206 -59.401 13.955 1.00 28.78 485 PHE B CA 1
ATOM 8278 C C . PHE B 1 487 ? -5.730 -60.806 14.154 1.00 28.21 485 PHE B C 1
ATOM 8279 O O . PHE B 1 487 ? -6.307 -61.125 15.191 1.00 26.89 485 PHE B O 1
ATOM 8287 N N . THR B 1 488 ? -5.524 -61.632 13.131 1.00 28.88 486 THR B N 1
ATOM 8288 C CA . THR B 1 488 ? -5.836 -63.061 13.193 1.00 28.73 486 THR B CA 1
ATOM 8289 C C . THR B 1 488 ? -4.553 -63.872 13.307 1.00 28.70 486 THR B C 1
ATOM 8290 O O . THR B 1 488 ? -3.489 -63.473 12.800 1.00 27.09 486 THR B O 1
ATOM 8294 N N . ARG B 1 489 ? -4.657 -64.996 14.002 1.00 29.62 487 ARG B N 1
ATOM 8295 C CA . ARG B 1 489 ? -3.599 -66.000 14.035 1.00 30.76 487 ARG B CA 1
ATOM 8296 C C . ARG B 1 489 ? -4.247 -67.306 13.561 1.00 33.10 487 ARG B C 1
ATOM 8297 O O . ARG B 1 489 ? -5.247 -67.736 14.147 1.00 32.19 487 ARG B O 1
ATOM 8305 N N . GLN B 1 490 ? -3.730 -67.913 12.491 1.00 34.28 488 GLN B N 1
ATOM 8306 C CA . GLN B 1 490 ? -4.311 -69.165 11.960 1.00 34.68 488 GLN B CA 1
ATOM 8307 C C . GLN B 1 490 ? -3.285 -70.258 11.954 1.00 33.01 488 GLN B C 1
ATOM 8308 O O . GLN B 1 490 ? -2.133 -70.039 11.596 1.00 30.82 488 GLN B O 1
ATOM 8314 N N . TYR B 1 491 ? -3.735 -71.444 12.341 1.00 34.54 489 TYR B N 1
ATOM 8315 C CA . TYR B 1 491 ? -2.891 -72.612 12.432 1.00 35.08 489 TYR B CA 1
ATOM 8316 C C . TYR B 1 491 ? -3.738 -73.878 12.611 1.00 36.13 489 TYR B C 1
ATOM 8317 O O . TYR B 1 491 ? -4.677 -73.897 13.424 1.00 34.42 489 TYR B O 1
ATOM 8326 N N . ASP B 1 492 ? -3.420 -74.924 11.845 1.00 37.63 490 ASP B N 1
ATOM 8327 C CA . ASP B 1 492 ? -4.037 -76.237 12.040 1.00 39.67 490 ASP B CA 1
ATOM 8328 C C . ASP B 1 492 ? -5.571 -76.163 12.123 1.00 37.83 490 ASP B C 1
ATOM 8329 O O . ASP B 1 492 ? -6.196 -76.785 12.977 1.00 39.21 490 ASP B O 1
ATOM 8334 N N . GLY B 1 493 ? -6.169 -75.357 11.264 1.00 36.91 491 GLY B N 1
ATOM 8335 C CA . GLY B 1 493 ? -7.599 -75.257 11.208 1.00 38.32 491 GLY B CA 1
ATOM 8336 C C . GLY B 1 493 ? -8.268 -74.387 12.259 1.00 42.01 491 GLY B C 1
ATOM 8337 O O . GLY B 1 493 ? -9.481 -74.238 12.216 1.00 45.83 491 GLY B O 1
ATOM 8338 N N . GLU B 1 494 ? -7.521 -73.801 13.193 1.00 39.17 492 GLU B N 1
ATOM 8339 C CA . GLU B 1 494 ? -8.107 -72.814 14.098 1.00 38.28 492 GLU B CA 1
ATOM 8340 C C . GLU B 1 494 ? -7.746 -71.421 13.626 1.00 38.12 492 GLU B C 1
ATOM 8341 O O . GLU B 1 494 ? -6.594 -71.179 13.218 1.00 40.21 492 GLU B O 1
ATOM 8347 N N . THR B 1 495 ? -8.722 -70.507 13.667 1.00 36.75 493 THR B N 1
ATOM 8348 C CA . THR B 1 495 ? -8.462 -69.096 13.399 1.00 34.01 493 THR B CA 1
ATOM 8349 C C . THR B 1 495 ? -8.852 -68.222 14.589 1.00 33.00 493 THR B C 1
ATOM 8350 O O . THR B 1 495 ? -10.019 -68.168 14.971 1.00 30.90 493 THR B O 1
ATOM 8354 N N . LEU B 1 496 ? -7.868 -67.506 15.123 1.00 30.56 494 LEU B N 1
ATOM 8355 C CA . LEU B 1 496 ? -8.045 -66.627 16.256 1.00 30.68 494 LEU B CA 1
ATOM 8356 C C . LEU B 1 496 ? -8.148 -65.181 15.779 1.00 30.33 494 LEU B C 1
ATOM 8357 O O . LEU B 1 496 ? -7.473 -64.799 14.822 1.00 31.36 494 LEU B O 1
ATOM 8362 N N . LEU B 1 497 ? -9.027 -64.416 16.425 1.00 27.30 495 LEU B N 1
ATOM 8363 C CA . LEU B 1 497 ? -9.144 -62.987 16.222 1.00 27.53 495 LEU B CA 1
ATOM 8364 C C . LEU B 1 497 ? -8.852 -62.293 17.555 1.00 27.26 495 LEU B C 1
ATOM 8365 O O . LEU B 1 497 ? -9.604 -62.437 18.531 1.00 27.03 495 LEU B O 1
ATOM 8370 N N . ILE B 1 498 ? -7.735 -61.560 17.570 1.00 26.13 496 ILE B N 1
ATOM 8371 C CA . ILE B 1 498 ? -7.286 -60.802 18.704 1.00 25.20 496 ILE B CA 1
ATOM 8372 C C . ILE B 1 498 ? -7.489 -59.308 18.454 1.00 26.00 496 ILE B C 1
ATOM 8373 O O . ILE B 1 498 ? -6.926 -58.742 17.536 1.00 25.20 496 ILE B O 1
ATOM 8378 N N . VAL B 1 499 ? -8.307 -58.684 19.291 1.00 26.78 497 VAL B N 1
ATOM 8379 C CA . VAL B 1 499 ? -8.677 -57.287 19.137 1.00 26.39 497 VAL B CA 1
ATOM 8380 C C . VAL B 1 499 ? -8.327 -56.606 20.441 1.00 27.20 497 VAL B C 1
ATOM 8381 O O . VAL B 1 499 ? -8.685 -57.094 21.510 1.00 25.97 497 VAL B O 1
ATOM 8385 N N . SER B 1 500 ? -7.644 -55.474 20.364 1.00 27.19 498 SER B N 1
ATOM 8386 C CA . SER B 1 500 ? -7.074 -54.845 21.558 1.00 26.05 498 SER B CA 1
ATOM 8387 C C . SER B 1 500 ? -7.279 -53.334 21.511 1.00 25.60 498 SER B C 1
ATOM 8388 O O . SER B 1 500 ? -6.988 -52.705 20.490 1.00 23.72 498 SER B O 1
ATOM 8391 N N . ASN B 1 501 ? -7.747 -52.746 22.610 1.00 24.67 499 ASN B N 1
ATOM 8392 C CA . ASN B 1 501 ? -7.957 -51.298 22.642 1.00 25.19 499 ASN B CA 1
ATOM 8393 C C . ASN B 1 501 ? -6.866 -50.632 23.426 1.00 24.70 499 ASN B C 1
ATOM 8394 O O . ASN B 1 501 ? -6.785 -50.802 24.637 1.00 27.10 499 ASN B O 1
ATOM 8399 N N . PHE B 1 502 ? -6.050 -49.845 22.751 1.00 23.10 500 PHE B N 1
ATOM 8400 C CA . PHE B 1 502 ? -4.953 -49.155 23.402 1.00 24.77 500 PHE B CA 1
ATOM 8401 C C . PHE B 1 502 ? -5.315 -47.793 24.006 1.00 25.70 500 PHE B C 1
ATOM 8402 O O . PHE B 1 502 ? -4.438 -47.104 24.554 1.00 27.05 500 PHE B O 1
ATOM 8410 N N . ALA B 1 503 ? -6.582 -47.400 23.921 1.00 25.98 501 ALA B N 1
ATOM 8411 C CA . ALA B 1 503 ? -7.014 -46.126 24.516 1.00 27.28 501 ALA B CA 1
ATOM 8412 C C . ALA B 1 503 ? -7.576 -46.314 25.932 1.00 25.60 501 ALA B C 1
ATOM 8413 O O . ALA B 1 503 ? -8.034 -47.404 26.295 1.00 26.67 501 ALA B O 1
ATOM 8415 N N . GLY B 1 504 ? -7.539 -45.241 26.708 1.00 24.38 502 GLY B N 1
ATOM 8416 C CA . GLY B 1 504 ? -8.039 -45.227 28.071 1.00 26.53 502 GLY B CA 1
ATOM 8417 C C . GLY B 1 504 ? -9.523 -44.908 28.225 1.00 27.54 502 GLY B C 1
ATOM 8418 O O . GLY B 1 504 ? -9.996 -44.637 29.327 1.00 31.41 502 GLY B O 1
ATOM 8419 N N . ASN B 1 505 ? -10.272 -44.973 27.135 1.00 26.08 503 ASN B N 1
ATOM 8420 C CA . ASN B 1 505 ? -11.705 -44.849 27.191 1.00 25.63 503 ASN B CA 1
ATOM 8421 C C . ASN B 1 505 ? -12.336 -45.677 26.072 1.00 26.77 503 ASN B C 1
ATOM 8422 O O . ASN B 1 505 ? -11.627 -46.264 25.238 1.00 24.06 503 ASN B O 1
ATOM 8427 N N . ALA B 1 506 ? -13.662 -45.750 26.066 1.00 26.54 504 ALA B N 1
ATOM 8428 C CA . ALA B 1 506 ? -14.341 -46.621 25.142 1.00 26.96 504 ALA B CA 1
ATOM 8429 C C . ALA B 1 506 ? -14.099 -46.171 23.703 1.00 27.84 504 ALA B C 1
ATOM 8430 O O . ALA B 1 506 ? -13.952 -44.978 23.439 1.00 26.61 504 ALA B O 1
ATOM 8432 N N . GLN B 1 507 ? -14.028 -47.143 22.789 1.00 28.92 505 GLN B N 1
ATOM 8433 C CA . GLN B 1 507 ? -13.754 -46.879 21.373 1.00 30.36 505 GLN B CA 1
ATOM 8434 C C . GLN B 1 507 ? -14.579 -47.785 20.454 1.00 31.18 505 GLN B C 1
ATOM 8435 O O . GLN B 1 507 ? -14.872 -48.925 20.792 1.00 31.84 505 GLN B O 1
ATOM 8441 N N . ALA B 1 508 ? -14.925 -47.272 19.275 1.00 31.65 506 ALA B N 1
ATOM 8442 C CA . ALA B 1 508 ? -15.623 -48.056 18.269 1.00 29.86 506 ALA B CA 1
ATOM 8443 C C . ALA B 1 508 ? -14.703 -48.341 17.091 1.00 28.86 506 ALA B C 1
ATOM 8444 O O . ALA B 1 508 ? -13.896 -47.523 16.702 1.00 28.65 506 ALA B O 1
ATOM 8446 N N . GLY B 1 509 ? -14.834 -49.528 16.536 1.00 30.17 507 GLY B N 1
ATOM 8447 C CA . GLY B 1 509 ? -14.046 -49.930 15.393 1.00 30.55 507 GLY B CA 1
ATOM 8448 C C . GLY B 1 509 ? -14.997 -50.552 14.407 1.00 31.96 507 GLY B C 1
ATOM 8449 O O . GLY B 1 509 ? -16.123 -50.896 14.744 1.00 30.01 507 GLY B O 1
ATOM 8450 N N . LEU B 1 510 ? -14.543 -50.691 13.178 1.00 32.04 508 LEU B N 1
ATOM 8451 C CA . LEU B 1 510 ? -15.320 -51.370 12.164 1.00 32.36 508 LEU B CA 1
ATOM 8452 C C . LEU B 1 510 ? -14.332 -52.284 11.490 1.00 30.63 508 LEU B C 1
ATOM 8453 O O . LEU B 1 510 ? -13.488 -51.830 10.746 1.00 30.15 508 LEU B O 1
ATOM 8458 N N . LEU B 1 511 ? -14.413 -53.558 11.827 1.00 29.78 509 LEU B N 1
ATOM 8459 C CA . LEU B 1 511 ? -13.396 -54.520 11.455 1.00 32.05 509 LEU B CA 1
ATOM 8460 C C . LEU B 1 511 ? -13.630 -55.062 10.043 1.00 31.54 509 LEU B C 1
ATOM 8461 O O . LEU B 1 511 ? -14.743 -55.420 9.683 1.00 29.03 509 LEU B O 1
ATOM 8466 N N . ASP B 1 512 ? -12.572 -55.134 9.246 1.00 34.39 510 ASP B N 1
ATOM 8467 C CA . ASP B 1 512 ? -12.659 -55.781 7.944 1.00 33.81 510 ASP B CA 1
ATOM 8468 C C . ASP B 1 512 ? -12.513 -57.307 8.035 1.00 33.64 510 ASP B C 1
ATOM 8469 O O . ASP B 1 512 ? -11.411 -57.876 7.941 1.00 35.53 510 ASP B O 1
ATOM 8474 N N . LEU B 1 513 ? -13.646 -57.967 8.203 1.00 32.27 511 LEU B N 1
ATOM 8475 C CA . LEU B 1 513 ? -13.689 -59.408 8.249 1.00 31.17 511 LEU B CA 1
ATOM 8476 C C . LEU B 1 513 ? -14.332 -59.937 6.972 1.00 33.11 511 LEU B C 1
ATOM 8477 O O . LEU B 1 513 ? -15.032 -60.937 7.005 1.00 30.80 511 LEU B O 1
ATOM 8482 N N . ALA B 1 514 ? -14.076 -59.283 5.839 1.00 34.26 512 ALA B N 1
ATOM 8483 C CA . ALA B 1 514 ? -14.592 -59.757 4.540 1.00 35.89 512 ALA B CA 1
ATOM 8484 C C . ALA B 1 514 ? -14.232 -61.222 4.259 1.00 36.73 512 ALA B C 1
ATOM 8485 O O . ALA B 1 514 ? -15.079 -61.993 3.854 1.00 43.39 512 ALA B O 1
ATOM 8487 N N . PRO B 1 515 ? -12.992 -61.640 4.538 1.00 35.83 513 PRO B N 1
ATOM 8488 C CA . PRO B 1 515 ? -12.701 -63.032 4.291 1.00 34.76 513 PRO B CA 1
ATOM 8489 C C . PRO B 1 515 ? -13.418 -64.012 5.237 1.00 37.32 513 PRO B C 1
ATOM 8490 O O . PRO B 1 515 ? -13.214 -65.223 5.111 1.00 38.97 513 PRO B O 1
ATOM 8494 N N . PHE B 1 516 ? -14.225 -63.529 6.182 1.00 34.13 514 PHE B N 1
ATOM 8495 C CA . PHE B 1 516 ? -14.805 -64.424 7.166 1.00 34.00 514 PHE B CA 1
ATOM 8496 C C . PHE B 1 516 ? -16.321 -64.353 7.228 1.00 34.84 514 PHE B C 1
ATOM 8497 O O . PHE B 1 516 ? -16.900 -64.656 8.269 1.00 36.25 514 PHE B O 1
ATOM 8505 N N . VAL B 1 517 ? -16.968 -63.987 6.119 1.00 33.17 515 VAL B N 1
ATOM 8506 C CA . VAL B 1 517 ? -18.425 -63.960 6.076 1.00 32.50 515 VAL B CA 1
ATOM 8507 C C . VAL B 1 517 ? -18.960 -65.365 6.306 1.00 31.53 515 VAL B C 1
ATOM 8508 O O . VAL B 1 517 ? -18.469 -66.312 5.727 1.00 32.14 515 VAL B O 1
ATOM 8512 N N . GLY B 1 518 ? -19.942 -65.495 7.188 1.00 31.54 516 GLY B N 1
ATOM 8513 C CA . GLY B 1 518 ? -20.514 -66.795 7.526 1.00 30.75 516 GLY B CA 1
ATOM 8514 C C . GLY B 1 518 ? -19.968 -67.359 8.821 1.00 32.60 516 GLY B C 1
ATOM 8515 O O . GLY B 1 518 ? -20.580 -68.226 9.431 1.00 31.60 516 GLY B O 1
ATOM 8516 N N . ARG B 1 519 ? -18.800 -66.888 9.240 1.00 34.35 517 ARG B N 1
ATOM 8517 C CA . ARG B 1 519 ? -18.184 -67.390 10.468 1.00 34.20 517 ARG B CA 1
ATOM 8518 C C . ARG B 1 519 ? -18.771 -66.782 11.746 1.00 32.30 517 ARG B C 1
ATOM 8519 O O . ARG B 1 519 ? -19.263 -65.660 11.743 1.00 33.83 517 ARG B O 1
ATOM 8527 N N . ALA B 1 520 ? -18.688 -67.540 12.836 1.00 31.78 518 ALA B N 1
ATOM 8528 C CA . ALA B 1 520 ? -19.206 -67.127 14.156 1.00 33.52 518 ALA B CA 1
ATOM 8529 C C . ALA B 1 520 ? -18.065 -66.817 15.146 1.00 32.32 518 ALA B C 1
ATOM 8530 O O . ALA B 1 520 ? -17.336 -67.732 15.568 1.00 33.39 518 ALA B O 1
ATOM 8532 N N . PRO B 1 521 ? -17.891 -65.539 15.524 1.00 29.70 519 PRO B N 1
ATOM 8533 C CA . PRO B 1 521 ? -16.919 -65.255 16.607 1.00 30.16 519 PRO B CA 1
ATOM 8534 C C . PRO B 1 521 ? -17.431 -65.683 17.983 1.00 29.57 519 PRO B C 1
ATOM 8535 O O . PRO B 1 521 ? -18.595 -65.461 18.301 1.00 27.97 519 PRO B O 1
ATOM 8539 N N . VAL B 1 522 ? -16.561 -66.310 18.768 1.00 30.00 520 VAL B N 1
ATOM 8540 C CA . VAL B 1 522 ? -16.873 -66.715 20.132 1.00 30.75 520 VAL B CA 1
ATOM 8541 C C . VAL B 1 522 ? -15.642 -66.453 21.015 1.00 31.55 520 VAL B C 1
ATOM 8542 O O . VAL B 1 522 ? -14.487 -66.522 20.543 1.00 30.62 520 VAL B O 1
ATOM 8546 N N . THR B 1 523 ? -15.880 -66.144 22.285 1.00 30.85 521 THR B N 1
ATOM 8547 C CA . THR B 1 523 ? -14.781 -65.848 23.210 1.00 29.35 521 THR B CA 1
ATOM 8548 C C . THR B 1 523 ? -14.014 -67.141 23.481 1.00 29.05 521 THR B C 1
ATOM 8549 O O . THR B 1 523 ? -14.621 -68.192 23.643 1.00 26.58 521 THR B O 1
ATOM 8553 N N . LEU B 1 524 ? -12.683 -67.072 23.510 1.00 29.64 522 LEU B N 1
ATOM 8554 C CA . LEU B 1 524 ? -11.899 -68.222 23.930 1.00 29.61 522 LEU B CA 1
ATOM 8555 C C . LEU B 1 524 ? -12.322 -68.633 25.333 1.00 31.18 522 LEU B C 1
ATOM 8556 O O . LEU B 1 524 ? -12.422 -69.798 25.632 1.00 31.35 522 LEU B O 1
ATOM 8561 N N . SER B 1 525 ? -12.640 -67.671 26.182 1.00 32.82 523 SER B N 1
ATOM 8562 C CA . SER B 1 525 ? -13.041 -67.980 27.539 1.00 32.51 523 SER B CA 1
ATOM 8563 C C . SER B 1 525 ? -14.574 -67.978 27.600 1.00 33.83 523 SER B C 1
ATOM 8564 O O . SER B 1 525 ? -15.216 -66.917 27.631 1.00 35.88 523 SER B O 1
ATOM 8567 N N . GLY B 1 526 ? -15.156 -69.177 27.589 1.00 31.30 524 GLY B N 1
ATOM 8568 C CA . GLY B 1 526 ? -16.600 -69.352 27.731 1.00 31.83 524 GLY B CA 1
ATOM 8569 C C . GLY B 1 526 ? -17.394 -69.530 26.444 1.00 29.76 524 GLY B C 1
ATOM 8570 O O . GLY B 1 526 ? -18.556 -69.889 26.493 1.00 27.18 524 GLY B O 1
ATOM 8571 N N . ALA B 1 527 ? -16.762 -69.283 25.302 1.00 28.73 525 ALA B N 1
ATOM 8572 C CA . ALA B 1 527 ? -17.432 -69.300 24.018 1.00 27.64 525 ALA B CA 1
ATOM 8573 C C . ALA B 1 527 ? -18.694 -68.435 24.017 1.00 29.71 525 ALA B C 1
ATOM 8574 O O . ALA B 1 527 ? -19.734 -68.857 23.514 1.00 27.52 525 ALA B O 1
ATOM 8576 N N . SER B 1 528 ? -18.600 -67.214 24.563 1.00 29.25 526 SER B N 1
ATOM 8577 C CA . SER B 1 528 ? -19.707 -66.268 24.436 1.00 30.17 526 SER B CA 1
ATOM 8578 C C . SER B 1 528 ? -19.796 -65.795 22.988 1.00 29.72 526 SER B C 1
ATOM 8579 O O . SER B 1 528 ? -18.793 -65.358 22.415 1.00 29.48 526 SER B O 1
ATOM 8582 N N . PRO B 1 529 ? -20.992 -65.876 22.389 1.00 30.59 527 PRO B N 1
ATOM 8583 C CA . PRO B 1 529 ? -21.114 -65.627 20.947 1.00 30.84 527 PRO B CA 1
ATOM 8584 C C . PRO B 1 529 ? -21.326 -64.159 20.583 1.00 30.01 527 PRO B C 1
ATOM 8585 O O . PRO B 1 529 ? -22.093 -63.441 21.224 1.00 30.22 527 PRO B O 1
ATOM 8589 N N . LEU B 1 530 ? -20.618 -63.742 19.553 1.00 31.67 528 LEU B N 1
ATOM 8590 C CA . LEU B 1 530 ? -20.820 -62.454 18.902 1.00 32.58 528 LEU B CA 1
ATOM 8591 C C . LEU B 1 530 ? -21.635 -62.699 17.604 1.00 33.13 528 LEU B C 1
ATOM 8592 O O . LEU B 1 530 ? -21.746 -63.836 17.155 1.00 29.24 528 LEU B O 1
ATOM 8597 N N . PRO B 1 531 ? -22.225 -61.641 17.007 1.00 33.66 529 PRO B N 1
ATOM 8598 C CA . PRO B 1 531 ? -23.004 -61.870 15.779 1.00 32.99 529 PRO B CA 1
ATOM 8599 C C . PRO B 1 531 ? -22.182 -62.556 14.686 1.00 32.38 529 PRO B C 1
ATOM 8600 O O . PRO B 1 531 ? -20.989 -62.286 14.526 1.00 31.19 529 PRO B O 1
ATOM 8604 N N . VAL B 1 532 ? -22.820 -63.465 13.966 1.00 32.14 530 VAL B N 1
ATOM 8605 C CA . VAL B 1 532 ? -22.236 -64.041 12.767 1.00 32.51 530 VAL B CA 1
ATOM 8606 C C . VAL B 1 532 ? -21.817 -62.930 11.802 1.00 33.56 530 VAL B C 1
ATOM 8607 O O . VAL B 1 532 ? -22.492 -61.907 11.692 1.00 34.78 530 VAL B O 1
ATOM 8611 N N . VAL B 1 533 ? -20.694 -63.124 11.124 1.00 33.13 531 VAL B N 1
ATOM 8612 C CA . VAL B 1 533 ? -20.178 -62.131 10.189 1.00 35.90 531 VAL B CA 1
ATOM 8613 C C . VAL B 1 533 ? -21.017 -62.220 8.912 1.00 38.55 531 VAL B C 1
ATOM 8614 O O . VAL B 1 533 ? -21.113 -63.303 8.300 1.00 37.90 531 VAL B O 1
ATOM 8618 N N . THR B 1 534 ? -21.607 -61.093 8.508 1.00 37.88 532 THR B N 1
ATOM 8619 C CA . THR B 1 534 ? -22.551 -61.067 7.365 1.00 37.02 532 THR B CA 1
ATOM 8620 C C . THR B 1 534 ? -22.195 -59.976 6.362 1.00 36.98 532 THR B C 1
ATOM 8621 O O . THR B 1 534 ? -21.217 -59.221 6.531 1.00 33.61 532 THR B O 1
ATOM 8625 N N . GLY B 1 535 ? -22.999 -59.925 5.298 1.00 39.26 533 GLY B N 1
ATOM 8626 C CA . GLY B 1 535 ? -22.978 -58.831 4.347 1.00 37.11 533 GLY B CA 1
ATOM 8627 C C . GLY B 1 535 ? -21.602 -58.683 3.764 1.00 38.01 533 GLY B C 1
ATOM 8628 O O . GLY B 1 535 ? -20.971 -59.663 3.376 1.00 41.49 533 GLY B O 1
ATOM 8629 N N . ASN B 1 536 ? -21.113 -57.456 3.727 1.00 37.13 534 ASN B N 1
ATOM 8630 C CA . ASN B 1 536 ? -19.770 -57.215 3.244 1.00 37.46 534 ASN B CA 1
ATOM 8631 C C . ASN B 1 536 ? -18.673 -57.496 4.288 1.00 35.41 534 ASN B C 1
ATOM 8632 O O . ASN B 1 536 ? -17.514 -57.223 4.036 1.00 34.40 534 ASN B O 1
ATOM 8637 N N . GLY B 1 537 ? -19.045 -57.982 5.476 1.00 34.63 535 GLY B N 1
ATOM 8638 C CA . GLY B 1 537 ? -18.066 -58.398 6.487 1.00 34.03 535 GLY B CA 1
ATOM 8639 C C . GLY B 1 537 ? -17.413 -57.259 7.248 1.00 34.45 535 GLY B C 1
ATOM 8640 O O . GLY B 1 537 ? -16.440 -57.471 7.967 1.00 34.46 535 GLY B O 1
ATOM 8641 N N . GLN B 1 538 ? -17.935 -56.051 7.088 1.00 32.86 536 GLN B N 1
ATOM 8642 C CA . GLN B 1 538 ? -17.437 -54.904 7.799 1.00 34.97 536 GLN B CA 1
ATOM 8643 C C . GLN B 1 538 ? -18.143 -54.928 9.144 1.00 36.91 536 GLN B C 1
ATOM 8644 O O . GLN B 1 538 ? -19.349 -54.768 9.207 1.00 37.57 536 GLN B O 1
ATOM 8650 N N . TYR B 1 539 ? -17.385 -55.160 10.215 1.00 34.71 537 TYR B N 1
ATOM 8651 C CA . TYR B 1 539 ? -17.940 -55.682 11.465 1.00 34.92 537 TYR B CA 1
ATOM 8652 C C . TYR B 1 539 ? -17.777 -54.704 12.634 1.00 33.20 537 TYR B C 1
ATOM 8653 O O . TYR B 1 539 ? -16.666 -54.483 13.107 1.00 32.74 537 TYR B O 1
ATOM 8662 N N . PRO B 1 540 ? -18.891 -54.124 13.096 1.00 33.16 538 PRO B N 1
ATOM 8663 C CA . PRO B 1 540 ? -18.799 -53.107 14.131 1.00 34.67 538 PRO B CA 1
ATOM 8664 C C . PRO B 1 540 ? -18.447 -53.693 15.501 1.00 32.89 538 PRO B C 1
ATOM 8665 O O . PRO B 1 540 ? -18.903 -54.784 15.849 1.00 31.05 538 PRO B O 1
ATOM 8669 N N . VAL B 1 541 ? -17.595 -52.988 16.240 1.00 32.88 539 VAL B N 1
ATOM 8670 C CA . VAL B 1 541 ? -17.327 -53.335 17.627 1.00 31.87 539 VAL B CA 1
ATOM 8671 C C . VAL B 1 541 ? -17.242 -52.097 18.475 1.00 33.22 539 VAL B C 1
ATOM 8672 O O . VAL B 1 541 ? -16.887 -51.013 17.980 1.00 35.04 539 VAL B O 1
ATOM 8676 N N . VAL B 1 542 ? -17.575 -52.258 19.752 1.00 31.30 540 VAL B N 1
ATOM 8677 C CA . VAL B 1 542 ? -17.216 -51.274 20.744 1.00 31.85 540 VAL B CA 1
ATOM 8678 C C . VAL B 1 542 ? -16.261 -51.995 21.704 1.00 31.80 540 VAL B C 1
ATOM 8679 O O . VAL B 1 542 ? -16.304 -53.216 21.808 1.00 30.81 540 VAL B O 1
ATOM 8683 N N . MET B 1 543 ? -15.382 -51.243 22.363 1.00 28.95 541 MET B N 1
ATOM 8684 C CA . MET B 1 543 ? -14.465 -51.799 23.358 1.00 28.72 541 MET B CA 1
ATOM 8685 C C . MET B 1 543 ? -14.338 -50.793 24.504 1.00 27.39 541 MET B C 1
ATOM 8686 O O . MET B 1 543 ? -14.276 -49.584 24.278 1.00 26.07 541 MET B O 1
ATOM 8691 N N . GLY B 1 544 ? -14.264 -51.288 25.727 1.00 26.85 542 GLY B N 1
ATOM 8692 C CA . GLY B 1 544 ? -13.991 -50.427 26.867 1.00 25.12 542 GLY B CA 1
ATOM 8693 C C . GLY B 1 544 ? -12.514 -50.151 26.925 1.00 25.05 542 GLY B C 1
ATOM 8694 O O . GLY B 1 544 ? -11.723 -50.736 26.170 1.00 27.12 542 GLY B O 1
ATOM 8695 N N . LYS B 1 545 ? -12.128 -49.241 27.796 1.00 24.63 543 LYS B N 1
ATOM 8696 C CA . LYS B 1 545 ? -10.709 -48.894 27.921 1.00 26.01 543 LYS B CA 1
ATOM 8697 C C . LYS B 1 545 ? -9.812 -50.115 28.181 1.00 24.89 543 LYS B C 1
ATOM 8698 O O . LYS B 1 545 ? -10.103 -50.943 29.052 1.00 22.68 543 LYS B O 1
ATOM 8704 N N . TYR B 1 546 ? -8.736 -50.209 27.409 1.00 24.76 544 TYR B N 1
ATOM 8705 C CA . TYR B 1 546 ? -7.684 -51.219 27.602 1.00 25.04 544 TYR B CA 1
ATOM 8706 C C . TYR B 1 546 ? -8.161 -52.681 27.439 1.00 26.10 544 TYR B C 1
ATOM 8707 O O . TYR B 1 546 ? -7.503 -53.637 27.903 1.00 25.72 544 TYR B O 1
ATOM 8716 N N . ASP B 1 547 ? -9.284 -52.851 26.745 1.00 24.68 545 ASP B N 1
ATOM 8717 C CA . ASP B 1 547 ? -9.900 -54.156 26.640 1.00 25.91 545 ASP B CA 1
ATOM 8718 C C . ASP B 1 547 ? -9.115 -55.004 25.671 1.00 25.34 545 ASP B C 1
ATOM 8719 O O . ASP B 1 547 ? -8.561 -54.501 24.694 1.00 23.98 545 ASP B O 1
ATOM 8724 N N . TYR B 1 548 ? -9.108 -56.301 25.944 1.00 25.62 546 TYR B N 1
ATOM 8725 C CA . TYR B 1 548 ? -8.581 -57.289 25.025 1.00 24.36 546 TYR B CA 1
ATOM 8726 C C . TYR B 1 548 ? -9.659 -58.315 24.769 1.00 25.74 546 TYR B C 1
ATOM 8727 O O . TYR B 1 548 ? -10.231 -58.887 25.708 1.00 24.81 546 TYR B O 1
ATOM 8736 N N . TYR B 1 549 ? -9.951 -58.547 23.494 1.00 25.61 547 TYR B N 1
ATOM 8737 C CA . TYR B 1 549 ? -10.883 -59.603 23.103 1.00 26.22 547 TYR B CA 1
ATOM 8738 C C . TYR B 1 549 ? -10.107 -60.746 22.437 1.00 25.89 547 TYR B C 1
ATOM 8739 O O . TYR B 1 549 ? -9.516 -60.586 21.366 1.00 26.66 547 TYR B O 1
ATOM 8748 N N . TRP B 1 550 ? -10.131 -61.906 23.076 1.00 26.21 548 TRP B N 1
ATOM 8749 C CA . TRP B 1 550 ? -9.520 -63.114 22.534 1.00 25.94 548 TRP B CA 1
ATOM 8750 C C . TRP B 1 550 ? -10.632 -63.984 21.965 1.00 26.65 548 TRP B C 1
ATOM 8751 O O . TRP B 1 550 ? -11.465 -64.517 22.718 1.00 29.06 548 TRP B O 1
ATOM 8762 N N . LEU B 1 551 ? -10.646 -64.125 20.638 1.00 27.05 549 LEU B N 1
ATOM 8763 C CA . LEU B 1 551 ? -11.760 -64.759 19.936 1.00 28.04 549 LEU B CA 1
ATOM 8764 C C . LEU B 1 551 ? -11.305 -65.872 19.015 1.00 28.65 549 LEU B C 1
ATOM 8765 O O . LEU B 1 551 ? -10.157 -65.891 18.563 1.00 28.15 549 LEU B O 1
ATOM 8770 N N . ARG B 1 552 ? -12.218 -66.810 18.780 1.00 27.71 550 ARG B N 1
ATOM 8771 C CA . ARG B 1 552 ? -12.062 -67.844 17.789 1.00 30.01 550 ARG B CA 1
ATOM 8772 C C . ARG B 1 552 ? -13.141 -67.570 16.770 1.00 30.84 550 ARG B C 1
ATOM 8773 O O . ARG B 1 552 ? -14.248 -67.180 17.137 1.00 31.68 550 ARG B O 1
ATOM 8781 N N . LEU B 1 553 ? -12.810 -67.736 15.494 1.00 32.16 551 LEU B N 1
ATOM 8782 C CA . LEU B 1 553 ? -13.772 -67.588 14.401 1.00 32.78 551 LEU B CA 1
ATOM 8783 C C . LEU B 1 553 ? -14.116 -68.993 13.938 1.00 33.05 551 LEU B C 1
ATOM 8784 O O . LEU B 1 553 ? -13.357 -69.603 13.177 1.00 34.19 551 LEU B O 1
ATOM 8789 N N . ASN B 1 554 ? -15.220 -69.529 14.460 1.00 31.91 552 ASN B N 1
ATOM 8790 C CA . ASN B 1 554 ? -15.716 -70.847 14.059 1.00 34.11 552 ASN B CA 1
ATOM 8791 C C . ASN B 1 554 ? -16.108 -70.808 12.585 1.00 36.68 552 ASN B C 1
ATOM 8792 O O . ASN B 1 554 ? -16.721 -69.845 12.159 1.00 36.88 552 ASN B O 1
ATOM 8797 N N . SER B 1 555 ? -15.744 -71.817 11.795 1.00 44.86 553 SER B N 1
ATOM 8798 C CA . SER B 1 555 ? -15.970 -71.755 10.319 1.00 50.76 553 SER B CA 1
ATOM 8799 C C . SER B 1 555 ? -17.242 -72.435 9.849 1.00 47.22 553 SER B C 1
ATOM 8800 O O . SER B 1 555 ? -17.628 -73.442 10.422 1.00 51.59 553 SER B O 1
ATOM 8803 N N . PRO C 1 8 ? -32.242 -29.529 43.762 1.00 56.21 6 PRO C N 1
ATOM 8804 C CA . PRO C 1 8 ? -31.952 -28.381 44.592 1.00 54.90 6 PRO C CA 1
ATOM 8805 C C . PRO C 1 8 ? -31.782 -28.578 46.105 1.00 48.60 6 PRO C C 1
ATOM 8806 O O . PRO C 1 8 ? -30.929 -27.905 46.659 1.00 49.17 6 PRO C O 1
ATOM 8810 N N . GLU C 1 9 ? -32.533 -29.462 46.774 1.00 45.06 7 GLU C N 1
ATOM 8811 C CA . GLU C 1 9 ? -32.224 -29.765 48.201 1.00 41.26 7 GLU C CA 1
ATOM 8812 C C . GLU C 1 9 ? -30.850 -30.449 48.301 1.00 36.65 7 GLU C C 1
ATOM 8813 O O . GLU C 1 9 ? -30.550 -31.358 47.522 1.00 34.80 7 GLU C O 1
ATOM 8819 N N . TRP C 1 10 ? -30.019 -30.017 49.242 1.00 34.49 8 TRP C N 1
ATOM 8820 C CA . TRP C 1 10 ? -28.609 -30.433 49.249 1.00 34.47 8 TRP C CA 1
ATOM 8821 C C . TRP C 1 10 ? -28.420 -31.957 49.248 1.00 35.45 8 TRP C C 1
ATOM 8822 O O . TRP C 1 10 ? -27.530 -32.478 48.575 1.00 32.50 8 TRP C O 1
ATOM 8833 N N . TYR C 1 11 ? -29.288 -32.662 49.980 1.00 36.11 9 TYR C N 1
ATOM 8834 C CA . TYR C 1 11 ? -29.202 -34.119 50.104 1.00 33.89 9 TYR C CA 1
ATOM 8835 C C . TYR C 1 11 ? -29.416 -34.884 48.777 1.00 34.54 9 TYR C C 1
ATOM 8836 O O . TYR C 1 11 ? -29.000 -36.041 48.661 1.00 32.48 9 TYR C O 1
ATOM 8845 N N . LYS C 1 12 ? -30.052 -34.256 47.796 1.00 31.56 10 LYS C N 1
ATOM 8846 C CA . LYS C 1 12 ? -30.196 -34.879 46.469 1.00 33.20 10 LYS C CA 1
ATOM 8847 C C . LYS C 1 12 ? -28.900 -34.832 45.643 1.00 33.06 10 LYS C C 1
ATOM 8848 O O . LYS C 1 12 ? -28.746 -35.609 44.708 1.00 34.59 10 LYS C O 1
ATOM 8854 N N . SER C 1 13 ? -27.994 -33.924 46.003 1.00 33.54 11 SER C N 1
ATOM 8855 C CA . SER C 1 13 ? -26.690 -33.743 45.329 1.00 35.14 11 SER C CA 1
ATOM 8856 C C . SER C 1 13 ? -25.522 -34.305 46.121 1.00 33.70 11 SER C C 1
ATOM 8857 O O . SER C 1 13 ? -24.382 -34.192 45.683 1.00 32.67 11 SER C O 1
ATOM 8860 N N . ALA C 1 14 ? -25.796 -34.853 47.302 1.00 33.32 12 ALA C N 1
ATOM 8861 C CA . ALA C 1 14 ? -24.730 -35.267 48.205 1.00 32.46 12 ALA C CA 1
ATOM 8862 C C . ALA C 1 14 ? -24.296 -36.682 47.941 1.00 30.35 12 ALA C C 1
ATOM 8863 O O . ALA C 1 14 ? -25.098 -37.535 47.555 1.00 27.88 12 ALA C O 1
ATOM 8865 N N . VAL C 1 15 ? -23.016 -36.904 48.196 1.00 30.23 13 VAL C N 1
ATOM 8866 C CA . VAL C 1 15 ? -22.473 -38.227 48.391 1.00 31.44 13 VAL C CA 1
ATOM 8867 C C . VAL C 1 15 ? -22.271 -38.444 49.891 1.00 29.38 13 VAL C C 1
ATOM 8868 O O . VAL C 1 15 ? -21.606 -37.664 50.555 1.00 29.44 13 VAL C O 1
ATOM 8872 N N . PHE C 1 16 ? -22.861 -39.513 50.403 1.00 28.38 14 PHE C N 1
ATOM 8873 C CA . PHE C 1 16 ? -22.766 -39.869 51.805 1.00 27.59 14 PHE C CA 1
ATOM 8874 C C . PHE C 1 16 ? -21.643 -40.870 52.061 1.00 27.27 14 PHE C C 1
ATOM 8875 O O . PHE C 1 16 ? -21.228 -41.599 51.170 1.00 25.87 14 PHE C O 1
ATOM 8883 N N . TYR C 1 17 ? -21.165 -40.892 53.297 1.00 27.84 15 TYR C N 1
ATOM 8884 C CA . TYR C 1 17 ? -20.127 -41.825 53.724 1.00 27.37 15 TYR C CA 1
ATOM 8885 C C . TYR C 1 17 ? -20.486 -42.291 55.129 1.00 27.57 15 TYR C C 1
ATOM 8886 O O . TYR C 1 17 ? -20.668 -41.457 56.038 1.00 26.40 15 TYR C O 1
ATOM 8895 N N . GLU C 1 18 ? -20.598 -43.608 55.296 1.00 25.68 16 GLU C N 1
ATOM 8896 C CA . GLU C 1 18 ? -21.007 -44.198 56.552 1.00 26.76 16 GLU C CA 1
ATOM 8897 C C . GLU C 1 18 ? -19.802 -44.652 57.366 1.00 26.74 16 GLU C C 1
ATOM 8898 O O . GLU C 1 18 ? -19.072 -45.539 56.952 1.00 25.67 16 GLU C O 1
ATOM 8904 N N . LEU C 1 19 ? -19.622 -44.081 58.546 1.00 27.86 17 LEU C N 1
ATOM 8905 C CA . LEU C 1 19 ? -18.513 -44.474 59.418 1.00 27.76 17 LEU C CA 1
ATOM 8906 C C . LEU C 1 19 ? -18.922 -44.601 60.874 1.00 28.38 17 LEU C C 1
ATOM 8907 O O . LEU C 1 19 ? -19.903 -43.981 61.306 1.00 26.67 17 LEU C O 1
ATOM 8912 N N . SER C 1 20 ? -18.150 -45.418 61.604 1.00 27.38 18 SER C N 1
ATOM 8913 C CA . SER C 1 20 ? -18.286 -45.589 63.034 1.00 27.00 18 SER C CA 1
ATOM 8914 C C . SER C 1 20 ? -17.110 -44.878 63.680 1.00 27.27 18 SER C C 1
ATOM 8915 O O . SER C 1 20 ? -15.944 -45.197 63.396 1.00 29.56 18 SER C O 1
ATOM 8918 N N . VAL C 1 21 ? -17.396 -43.908 64.527 1.00 24.83 19 VAL C N 1
ATOM 8919 C CA . VAL C 1 21 ? -16.335 -43.130 65.137 1.00 25.33 19 VAL C CA 1
ATOM 8920 C C . VAL C 1 21 ? -15.342 -44.008 65.937 1.00 25.92 19 VAL C C 1
ATOM 8921 O O . VAL C 1 21 ? -14.121 -43.767 65.923 1.00 25.08 19 VAL C O 1
ATOM 8925 N N . ARG C 1 22 ? -15.855 -45.010 66.653 1.00 25.70 20 ARG C N 1
ATOM 8926 C CA . ARG C 1 22 ? -15.015 -45.902 67.473 1.00 26.02 20 ARG C CA 1
ATOM 8927 C C . ARG C 1 22 ? -14.013 -46.715 66.636 1.00 26.32 20 ARG C C 1
ATOM 8928 O O . ARG C 1 22 ? -13.056 -47.310 67.155 1.00 26.54 20 ARG C O 1
ATOM 8936 N N . THR C 1 23 ? -14.228 -46.710 65.336 1.00 25.89 21 THR C N 1
ATOM 8937 C CA . THR C 1 23 ? -13.544 -47.585 64.428 1.00 27.69 21 THR C CA 1
ATOM 8938 C C . THR C 1 23 ? -12.782 -46.811 63.307 1.00 26.41 21 THR C C 1
ATOM 8939 O O . THR C 1 23 ? -12.114 -47.418 62.470 1.00 25.69 21 THR C O 1
ATOM 8943 N N . PHE C 1 24 ? -12.869 -45.475 63.290 1.00 25.49 22 PHE C N 1
ATOM 8944 C CA . PHE C 1 24 ? -12.280 -44.683 62.197 1.00 24.08 22 PHE C CA 1
ATOM 8945 C C . PHE C 1 24 ? -10.832 -44.279 62.482 1.00 24.08 22 PHE C C 1
ATOM 8946 O O . PHE C 1 24 ? -9.904 -44.758 61.807 1.00 20.58 22 PHE C O 1
ATOM 8954 N N . GLN C 1 25 ? -10.641 -43.417 63.485 1.00 22.52 23 GLN C N 1
ATOM 8955 C CA . GLN C 1 25 ? -9.320 -42.960 63.862 1.00 23.10 23 GLN C CA 1
ATOM 8956 C C . GLN C 1 25 ? -9.242 -42.710 65.369 1.00 23.39 23 GLN C C 1
ATOM 8957 O O . GLN C 1 25 ? -10.018 -41.953 65.928 1.00 25.23 23 GLN C O 1
ATOM 8963 N N . ASP C 1 26 ? -8.276 -43.344 66.000 1.00 24.61 24 ASP C N 1
ATOM 8964 C CA . ASP C 1 26 ? -7.979 -43.188 67.412 1.00 24.88 24 ASP C CA 1
ATOM 8965 C C . ASP C 1 26 ? -6.996 -42.064 67.499 1.00 25.06 24 ASP C C 1
ATOM 8966 O O . ASP C 1 26 ? -5.952 -42.143 66.892 1.00 24.11 24 ASP C O 1
ATOM 8971 N N . GLY C 1 27 ? -7.338 -41.010 68.234 1.00 25.98 25 GLY C N 1
ATOM 8972 C CA . GLY C 1 27 ? -6.484 -39.837 68.369 1.00 27.13 25 GLY C CA 1
ATOM 8973 C C . GLY C 1 27 ? -5.561 -39.888 69.592 1.00 30.18 25 GLY C C 1
ATOM 8974 O O . GLY C 1 27 ? -4.499 -39.289 69.590 1.00 32.34 25 GLY C O 1
ATOM 8975 N N . ASN C 1 28 ? -5.926 -40.631 70.628 1.00 31.20 26 ASN C N 1
ATOM 8976 C CA . ASN C 1 28 ? -5.173 -40.574 71.898 1.00 33.26 26 ASN C CA 1
ATOM 8977 C C . ASN C 1 28 ? -4.450 -41.874 72.271 1.00 33.64 26 ASN C C 1
ATOM 8978 O O . ASN C 1 28 ? -3.781 -41.934 73.288 1.00 35.15 26 ASN C O 1
ATOM 8983 N N . GLY C 1 29 ? -4.588 -42.919 71.466 1.00 32.69 27 GLY C N 1
ATOM 8984 C CA . GLY C 1 29 ? -3.782 -44.118 71.664 1.00 30.97 27 GLY C CA 1
ATOM 8985 C C . GLY C 1 29 ? -4.396 -45.171 72.550 1.00 30.38 27 GLY C C 1
ATOM 8986 O O . GLY C 1 29 ? -3.736 -46.141 72.854 1.00 32.32 27 GLY C O 1
ATOM 8987 N N . ASP C 1 30 ? -5.658 -45.008 72.939 1.00 28.56 28 ASP C N 1
ATOM 8988 C CA . ASP C 1 30 ? -6.312 -45.948 73.852 1.00 28.64 28 ASP C CA 1
ATOM 8989 C C . ASP C 1 30 ? -6.989 -47.105 73.122 1.00 28.96 28 ASP C C 1
ATOM 8990 O O . ASP C 1 30 ? -7.665 -47.908 73.742 1.00 28.82 28 ASP C O 1
ATOM 8995 N N . GLY C 1 31 ? -6.824 -47.191 71.804 1.00 28.20 29 GLY C N 1
ATOM 8996 C CA . GLY C 1 31 ? -7.360 -48.306 71.027 1.00 26.89 29 GLY C CA 1
ATOM 8997 C C . GLY C 1 31 ? -8.772 -48.108 70.530 1.00 25.95 29 GLY C C 1
ATOM 8998 O O . GLY C 1 31 ? -9.313 -48.986 69.852 1.00 27.79 29 GLY C O 1
ATOM 8999 N N . LYS C 1 32 ? -9.378 -46.970 70.854 1.00 24.99 30 LYS C N 1
ATOM 9000 C CA . LYS C 1 32 ? -10.717 -46.661 70.382 1.00 25.54 30 LYS C CA 1
ATOM 9001 C C . LYS C 1 32 ? -10.705 -45.390 69.551 1.00 25.45 30 LYS C C 1
ATOM 9002 O O . LYS C 1 32 ? -10.043 -44.425 69.896 1.00 25.10 30 LYS C O 1
ATOM 9008 N N . GLY C 1 33 ? -11.428 -45.397 68.436 1.00 25.13 31 GLY C N 1
ATOM 9009 C CA . GLY C 1 33 ? -11.552 -44.218 67.610 1.00 24.84 31 GLY C CA 1
ATOM 9010 C C . GLY C 1 33 ? -12.374 -43.164 68.346 1.00 25.00 31 GLY C C 1
ATOM 9011 O O . GLY C 1 33 ? -13.216 -43.497 69.195 1.00 24.58 31 GLY C O 1
ATOM 9012 N N . ASP C 1 34 ? -12.087 -41.896 68.060 1.00 24.82 32 ASP C N 1
ATOM 9013 C CA . ASP C 1 34 ? -12.690 -40.805 68.800 1.00 26.09 32 ASP C CA 1
ATOM 9014 C C . ASP C 1 34 ? -12.881 -39.623 67.900 1.00 26.03 32 ASP C C 1
ATOM 9015 O O . ASP C 1 34 ? -12.409 -39.626 66.769 1.00 26.68 32 ASP C O 1
ATOM 9020 N N . PHE C 1 35 ? -13.577 -38.606 68.415 1.00 26.03 33 PHE C N 1
ATOM 9021 C CA . PHE C 1 35 ? -13.897 -37.428 67.620 1.00 26.23 33 PHE C CA 1
ATOM 9022 C C . PHE C 1 35 ? -12.711 -36.583 67.164 1.00 25.72 33 PHE C C 1
ATOM 9023 O O . PHE C 1 35 ? -12.720 -36.093 66.036 1.00 28.79 33 PHE C O 1
ATOM 9031 N N . PRO C 1 36 ? -11.702 -36.396 68.022 1.00 25.92 34 PRO C N 1
ATOM 9032 C CA . PRO C 1 36 ? -10.521 -35.674 67.572 1.00 24.90 34 PRO C CA 1
ATOM 9033 C C . PRO C 1 36 ? -9.782 -36.409 66.480 1.00 25.14 34 PRO C C 1
ATOM 9034 O O . PRO C 1 36 ? -9.211 -35.757 65.592 1.00 27.39 34 PRO C O 1
ATOM 9038 N N . GLY C 1 37 ? -9.778 -37.742 66.541 1.00 23.88 35 GLY C N 1
ATOM 9039 C CA . GLY C 1 37 ? -9.203 -38.600 65.471 1.00 23.33 35 GLY C CA 1
ATOM 9040 C C . GLY C 1 37 ? -9.924 -38.405 64.146 1.00 23.06 35 GLY C C 1
ATOM 9041 O O . GLY C 1 37 ? -9.329 -38.125 63.103 1.00 22.36 35 GLY C O 1
ATOM 9042 N N . LEU C 1 38 ? -11.233 -38.505 64.209 1.00 23.68 36 LEU C N 1
ATOM 9043 C CA . LEU C 1 38 ? -12.071 -38.290 63.050 1.00 23.90 36 LEU C CA 1
ATOM 9044 C C . LEU C 1 38 ? -11.896 -36.912 62.471 1.00 23.35 36 LEU C C 1
ATOM 9045 O O . LEU C 1 38 ? -11.888 -36.739 61.240 1.00 22.36 36 LEU C O 1
ATOM 9050 N N . THR C 1 39 ? -11.804 -35.913 63.344 1.00 23.78 37 THR C N 1
ATOM 9051 C CA . THR C 1 39 ? -11.652 -34.537 62.877 1.00 23.79 37 THR C CA 1
ATOM 9052 C C . THR C 1 39 ? -10.384 -34.382 62.011 1.00 24.74 37 THR C C 1
ATOM 9053 O O . THR C 1 39 ? -10.404 -33.657 61.005 1.00 24.61 37 THR C O 1
ATOM 9057 N N . SER C 1 40 ? -9.324 -35.103 62.383 1.00 23.30 38 SER C N 1
ATOM 9058 C CA . SER C 1 40 ? -8.023 -35.058 61.694 1.00 25.22 38 SER C CA 1
ATOM 9059 C C . SER C 1 40 ? -8.066 -35.753 60.328 1.00 24.61 38 SER C C 1
ATOM 9060 O O . SER C 1 40 ? -7.147 -35.625 59.540 1.00 26.19 38 SER C O 1
ATOM 9063 N N . ARG C 1 41 ? -9.127 -36.517 60.067 1.00 25.02 39 ARG C N 1
ATOM 9064 C CA . ARG C 1 41 ? -9.330 -37.206 58.803 1.00 24.42 39 ARG C CA 1
ATOM 9065 C C . ARG C 1 41 ? -10.378 -36.547 57.857 1.00 26.17 39 ARG C C 1
ATOM 9066 O O . ARG C 1 41 ? -10.762 -37.112 56.823 1.00 26.14 39 ARG C O 1
ATOM 9074 N N . LEU C 1 42 ? -10.807 -35.339 58.195 1.00 26.52 40 LEU C N 1
ATOM 9075 C CA . LEU C 1 42 ? -11.825 -34.660 57.430 1.00 27.99 40 LEU C CA 1
ATOM 9076 C C . LEU C 1 42 ? -11.320 -34.197 56.052 1.00 27.60 40 LEU C C 1
ATOM 9077 O O . LEU C 1 42 ? -12.086 -34.234 55.093 1.00 25.43 40 LEU C O 1
ATOM 9082 N N . ASP C 1 43 ? -10.054 -33.803 55.928 1.00 26.81 41 ASP C N 1
ATOM 9083 C CA . ASP C 1 43 ? -9.515 -33.500 54.595 1.00 28.45 41 ASP C CA 1
ATOM 9084 C C . ASP C 1 43 ? -9.523 -34.737 53.701 1.00 28.13 41 ASP C C 1
ATOM 9085 O O . ASP C 1 43 ? -9.867 -34.642 52.530 1.00 30.78 41 ASP C O 1
ATOM 9090 N N . TYR C 1 44 ? -9.151 -35.892 54.239 1.00 26.01 42 TYR C N 1
ATOM 9091 C CA . TYR C 1 44 ? -9.231 -37.132 53.463 1.00 25.16 42 TYR C CA 1
ATOM 9092 C C . TYR C 1 44 ? -10.645 -37.362 52.889 1.00 25.54 42 TYR C C 1
ATOM 9093 O O . TYR C 1 44 ? -10.800 -37.650 51.703 1.00 26.02 42 TYR C O 1
ATOM 9102 N N . LEU C 1 45 ? -11.675 -37.247 53.719 1.00 25.84 43 LEU C N 1
ATOM 9103 C CA . LEU C 1 45 ? -13.041 -37.469 53.234 1.00 25.02 43 LEU C CA 1
ATOM 9104 C C . LEU C 1 45 ? -13.481 -36.451 52.199 1.00 25.89 43 LEU C C 1
ATOM 9105 O O . LEU C 1 45 ? -14.147 -36.789 51.219 1.00 24.94 43 LEU C O 1
ATOM 9110 N N . LYS C 1 46 ? -13.142 -35.193 52.444 1.00 28.14 44 LYS C N 1
ATOM 9111 C CA . LYS C 1 46 ? -13.480 -34.102 51.536 1.00 30.35 44 LYS C CA 1
ATOM 9112 C C . LYS C 1 46 ? -12.768 -34.311 50.215 1.00 29.68 44 LYS C C 1
ATOM 9113 O O . LYS C 1 46 ? -13.357 -34.154 49.173 1.00 30.62 44 LYS C O 1
ATOM 9119 N N . ASN C 1 47 ? -11.494 -34.677 50.265 1.00 31.11 45 ASN C N 1
ATOM 9120 C CA . ASN C 1 47 ? -10.747 -34.929 49.042 1.00 31.47 45 ASN C CA 1
ATOM 9121 C C . ASN C 1 47 ? -11.253 -36.132 48.306 1.00 30.25 45 ASN C C 1
ATOM 9122 O O . ASN C 1 47 ? -11.146 -36.155 47.093 1.00 26.65 45 ASN C O 1
ATOM 9127 N N . LEU C 1 48 ? -11.794 -37.126 49.019 1.00 26.67 46 LEU C N 1
ATOM 9128 C CA . LEU C 1 48 ? -12.389 -38.285 48.344 1.00 27.47 46 LEU C CA 1
ATOM 9129 C C . LEU C 1 48 ? -13.589 -37.904 47.479 1.00 29.62 46 LEU C C 1
ATOM 9130 O O . LEU C 1 48 ? -13.869 -38.549 46.463 1.00 28.30 46 LEU C O 1
ATOM 9135 N N . GLY C 1 49 ? -14.283 -36.839 47.876 1.00 32.36 47 GLY C N 1
ATOM 9136 C CA . GLY C 1 49 ? -15.471 -36.353 47.144 1.00 32.97 47 GLY C CA 1
ATOM 9137 C C . GLY C 1 49 ? -16.768 -36.602 47.890 1.00 30.96 47 GLY C C 1
ATOM 9138 O O . GLY C 1 49 ? -17.846 -36.561 47.296 1.00 26.54 47 GLY C O 1
ATOM 9139 N N . VAL C 1 50 ? -16.641 -36.844 49.195 1.00 30.83 48 VAL C N 1
ATOM 9140 C CA . VAL C 1 50 ? -17.767 -37.051 50.097 1.00 32.56 48 VAL C CA 1
ATOM 9141 C C . VAL C 1 50 ? -18.345 -35.709 50.545 1.00 32.61 48 VAL C C 1
ATOM 9142 O O . VAL C 1 50 ? -17.582 -34.765 50.831 1.00 31.50 48 VAL C O 1
ATOM 9146 N N . ASP C 1 51 ? -19.679 -35.628 50.638 1.00 31.72 49 ASP C N 1
ATOM 9147 C CA . ASP C 1 51 ? -20.359 -34.392 51.084 1.00 29.93 49 ASP C CA 1
ATOM 9148 C C . ASP C 1 51 ? -20.985 -34.520 52.444 1.00 30.89 49 ASP C C 1
ATOM 9149 O O . ASP C 1 51 ? -21.002 -33.553 53.202 1.00 30.80 49 ASP C O 1
ATOM 9154 N N . CYS C 1 52 ? -21.535 -35.696 52.745 1.00 30.94 50 CYS C N 1
ATOM 9155 C CA . CYS C 1 52 ? -22.217 -35.910 54.008 1.00 29.30 50 CYS C CA 1
ATOM 9156 C C . CYS C 1 52 ? -21.718 -37.162 54.726 1.00 29.27 50 CYS C C 1
ATOM 9157 O O . CYS C 1 52 ? -21.746 -38.256 54.163 1.00 29.48 50 CYS C O 1
ATOM 9160 N N . LEU C 1 53 ? -21.265 -36.999 55.975 1.00 29.37 51 LEU C N 1
ATOM 9161 C CA . LEU C 1 53 ? -20.933 -38.124 56.832 1.00 27.65 51 LEU C CA 1
ATOM 9162 C C . LEU C 1 53 ? -22.148 -38.574 57.622 1.00 27.56 51 LEU C C 1
ATOM 9163 O O . LEU C 1 53 ? -22.791 -37.782 58.297 1.00 28.73 51 LEU C O 1
ATOM 9168 N N . TRP C 1 54 ? -22.465 -39.852 57.557 1.00 27.65 52 TRP C N 1
ATOM 9169 C CA . TRP C 1 54 ? -23.425 -40.450 58.475 1.00 27.54 52 TRP C CA 1
ATOM 9170 C C . TRP C 1 54 ? -22.620 -41.239 59.489 1.00 27.93 52 TRP C C 1
ATOM 9171 O O . TRP C 1 54 ? -21.909 -42.185 59.141 1.00 27.22 52 TRP C O 1
ATOM 9182 N N . LEU C 1 55 ? -22.722 -40.822 60.743 1.00 26.90 53 LEU C N 1
ATOM 9183 C CA . LEU C 1 55 ? -22.032 -41.458 61.837 1.00 27.69 53 LEU C CA 1
ATOM 9184 C C . LEU C 1 55 ? -22.947 -42.428 62.573 1.00 28.43 53 LEU C C 1
ATOM 9185 O O . LEU C 1 55 ? -24.083 -42.073 62.963 1.00 29.69 53 LEU C O 1
ATOM 9190 N N . LEU C 1 56 ? -22.438 -43.640 62.798 1.00 28.40 54 LEU C N 1
ATOM 9191 C CA . LEU C 1 56 ? -23.105 -44.603 63.682 1.00 28.77 54 LEU C CA 1
ATOM 9192 C C . LEU C 1 56 ? -23.321 -44.028 65.102 1.00 28.90 54 LEU C C 1
ATOM 9193 O O . LEU C 1 56 ? -22.731 -42.992 65.485 1.00 26.76 54 LEU C O 1
ATOM 9198 N N . PRO C 1 57 ? -24.206 -44.663 65.868 1.00 29.15 55 PRO C N 1
ATOM 9199 C CA . PRO C 1 57 ? -24.555 -44.074 67.168 1.00 30.06 55 PRO C CA 1
ATOM 9200 C C . PRO C 1 57 ? -23.335 -43.744 68.002 1.00 29.47 55 PRO C C 1
ATOM 9201 O O . PRO C 1 57 ? -22.476 -44.583 68.176 1.00 27.85 55 PRO C O 1
ATOM 9205 N N . TRP C 1 58 ? -23.269 -42.513 68.497 1.00 29.72 56 TRP C N 1
ATOM 9206 C CA . TRP C 1 58 ? -22.107 -42.030 69.266 1.00 28.85 56 TRP C CA 1
ATOM 9207 C C . TRP C 1 58 ? -22.414 -41.827 70.748 1.00 28.62 56 TRP C C 1
ATOM 9208 O O . TRP C 1 58 ? -21.651 -41.149 71.450 1.00 28.01 56 TRP C O 1
ATOM 9219 N N . PHE C 1 59 ? -23.505 -42.443 71.218 1.00 28.08 57 PHE C N 1
ATOM 9220 C CA . PHE C 1 59 ? -24.056 -42.184 72.553 1.00 27.15 57 PHE C CA 1
ATOM 9221 C C . PHE C 1 59 ? -23.561 -43.170 73.606 1.00 25.88 57 PHE C C 1
ATOM 9222 O O . PHE C 1 59 ? -23.192 -44.313 73.292 1.00 25.23 57 PHE C O 1
ATOM 9230 N N . PRO C 1 60 ? -23.580 -42.749 74.886 1.00 25.77 58 PRO C N 1
ATOM 9231 C CA . PRO C 1 60 ? -23.297 -43.662 76.002 1.00 25.53 58 PRO C CA 1
ATOM 9232 C C . PRO C 1 60 ? -24.112 -44.915 75.873 1.00 26.03 58 PRO C C 1
ATOM 9233 O O . PRO C 1 60 ? -25.267 -44.837 75.518 1.00 26.09 58 PRO C O 1
ATOM 9237 N N . SER C 1 61 ? -23.515 -46.058 76.162 1.00 27.65 59 SER C N 1
ATOM 9238 C CA . SER C 1 61 ? -24.124 -47.356 75.835 1.00 28.60 59 SER C CA 1
ATOM 9239 C C . SER C 1 61 ? -23.210 -48.471 76.321 1.00 27.76 59 SER C C 1
ATOM 9240 O O . SER C 1 61 ? -21.996 -48.309 76.285 1.00 29.47 59 SER C O 1
ATOM 9243 N N . PRO C 1 62 ? -23.775 -49.596 76.785 1.00 29.19 60 PRO C N 1
ATOM 9244 C CA . PRO C 1 62 ? -22.919 -50.752 77.095 1.00 31.58 60 PRO C CA 1
ATOM 9245 C C . PRO C 1 62 ? -22.461 -51.525 75.840 1.00 31.50 60 PRO C C 1
ATOM 9246 O O . PRO C 1 62 ? -21.693 -52.463 75.963 1.00 34.83 60 PRO C O 1
ATOM 9250 N N . LEU C 1 63 ? -22.919 -51.107 74.656 1.00 32.31 61 LEU C N 1
ATOM 9251 C CA . LEU C 1 63 ? -22.426 -51.587 73.339 1.00 31.74 61 LEU C CA 1
ATOM 9252 C C . LEU C 1 63 ? -22.723 -53.048 73.071 1.00 33.06 61 LEU C C 1
ATOM 9253 O O . LEU C 1 63 ? -22.000 -53.699 72.308 1.00 30.24 61 LEU C O 1
ATOM 9258 N N . ARG C 1 64 ? -23.804 -53.551 73.653 1.00 33.11 62 ARG C N 1
ATOM 9259 C CA . ARG C 1 64 ? -24.264 -54.900 73.344 1.00 33.98 62 ARG C CA 1
ATOM 9260 C C . ARG C 1 64 ? -24.794 -55.007 71.909 1.00 31.81 62 ARG C C 1
ATOM 9261 O O . ARG C 1 64 ? -24.715 -56.073 71.279 1.00 30.50 62 ARG C O 1
ATOM 9269 N N . ASP C 1 65 ? -25.313 -53.908 71.373 1.00 31.42 63 ASP C N 1
ATOM 9270 C CA . ASP C 1 65 ? -25.548 -53.831 69.924 1.00 31.98 63 ASP C CA 1
ATOM 9271 C C . ASP C 1 65 ? -24.706 -52.726 69.316 1.00 30.62 63 ASP C C 1
ATOM 9272 O O . ASP C 1 65 ? -25.188 -51.952 68.487 1.00 28.16 63 ASP C O 1
ATOM 9277 N N . ASP C 1 66 ? -23.448 -52.659 69.765 1.00 32.61 64 ASP C N 1
ATOM 9278 C CA . ASP C 1 66 ? -22.449 -51.702 69.268 1.00 32.63 64 ASP C CA 1
ATOM 9279 C C . ASP C 1 66 ? -22.899 -50.228 69.286 1.00 32.07 64 ASP C C 1
ATOM 9280 O O . ASP C 1 66 ? -22.470 -49.432 68.442 1.00 35.05 64 ASP C O 1
ATOM 9285 N N . GLY C 1 67 ? -23.753 -49.856 70.230 1.00 28.99 65 GLY C N 1
ATOM 9286 C CA . GLY C 1 67 ? -24.231 -48.477 70.318 1.00 29.87 65 GLY C CA 1
ATOM 9287 C C . GLY C 1 67 ? -25.671 -48.282 69.866 1.00 30.84 65 GLY C C 1
ATOM 9288 O O . GLY C 1 67 ? -26.257 -47.229 70.107 1.00 30.67 65 GLY C O 1
ATOM 9289 N N . TYR C 1 68 ? -26.245 -49.280 69.197 1.00 30.94 66 TYR C N 1
ATOM 9290 C CA . TYR C 1 68 ? -27.679 -49.228 68.839 1.00 33.84 66 TYR C CA 1
ATOM 9291 C C . TYR C 1 68 ? -28.574 -49.533 70.066 1.00 36.45 66 TYR C C 1
ATOM 9292 O O . TYR C 1 68 ? -29.816 -49.526 69.975 1.00 34.36 66 TYR C O 1
ATOM 9301 N N . ASP C 1 69 ? -27.899 -49.824 71.191 1.00 37.37 67 ASP C N 1
ATOM 9302 C CA . ASP C 1 69 ? -28.481 -49.862 72.536 1.00 35.21 67 ASP C CA 1
ATOM 9303 C C . ASP C 1 69 ? -28.131 -48.596 73.339 1.00 33.87 67 ASP C C 1
ATOM 9304 O O . ASP C 1 69 ? -27.180 -48.578 74.117 1.00 36.25 67 ASP C O 1
ATOM 9309 N N . VAL C 1 70 ? -28.932 -47.547 73.162 1.00 35.90 68 VAL C N 1
ATOM 9310 C CA . VAL C 1 70 ? -28.623 -46.212 73.679 1.00 35.36 68 VAL C CA 1
ATOM 9311 C C . VAL C 1 70 ? -29.010 -46.081 75.144 1.00 34.43 68 VAL C C 1
ATOM 9312 O O . VAL C 1 70 ? -30.133 -46.417 75.519 1.00 34.67 68 VAL C O 1
ATOM 9316 N N . ALA C 1 71 ? -28.077 -45.585 75.954 1.00 31.92 69 ALA C N 1
ATOM 9317 C CA . ALA C 1 71 ? -28.311 -45.379 77.382 1.00 35.27 69 ALA C CA 1
ATOM 9318 C C . ALA C 1 71 ? -28.415 -43.906 77.765 1.00 33.82 69 ALA C C 1
ATOM 9319 O O . ALA C 1 71 ? -28.722 -43.601 78.899 1.00 34.71 69 ALA C O 1
ATOM 9321 N N . ASP C 1 72 ? -28.182 -43.002 76.812 1.00 34.41 70 ASP C N 1
ATOM 9322 C CA . ASP C 1 72 ? -28.319 -41.558 77.026 1.00 32.55 70 ASP C CA 1
ATOM 9323 C C . ASP C 1 72 ? -28.305 -40.867 75.660 1.00 34.09 70 ASP C C 1
ATOM 9324 O O . ASP C 1 72 ? -27.295 -40.902 74.959 1.00 35.95 70 ASP C O 1
ATOM 9329 N N . TYR C 1 73 ? -29.409 -40.213 75.317 1.00 33.51 71 TYR C N 1
ATOM 9330 C CA . TYR C 1 73 ? -29.600 -39.623 73.993 1.00 32.82 71 TYR C CA 1
ATOM 9331 C C . TYR C 1 73 ? -28.906 -38.287 73.835 1.00 32.50 71 TYR C C 1
ATOM 9332 O O . TYR C 1 73 ? -28.803 -37.785 72.708 1.00 35.45 71 TYR C O 1
ATOM 9341 N N . ARG C 1 74 ? -28.395 -37.727 74.926 1.00 30.69 72 ARG C N 1
ATOM 9342 C CA . ARG C 1 74 ? -27.821 -36.400 74.881 1.00 30.89 72 ARG C CA 1
ATOM 9343 C C . ARG C 1 74 ? -26.357 -36.319 75.243 1.00 31.64 72 ARG C C 1
ATOM 9344 O O . ARG C 1 74 ? -25.854 -35.237 75.583 1.00 30.92 72 ARG C O 1
ATOM 9352 N N . GLY C 1 75 ? -25.655 -37.443 75.151 1.00 31.25 73 GLY C N 1
ATOM 9353 C CA . GLY C 1 75 ? -24.230 -37.449 75.444 1.00 29.47 73 GLY C CA 1
ATOM 9354 C C . GLY C 1 75 ? -23.397 -38.063 74.354 1.00 28.48 73 GLY C C 1
ATOM 9355 O O . GLY C 1 75 ? -23.901 -38.551 73.341 1.00 28.01 73 GLY C O 1
ATOM 9356 N N . ILE C 1 76 ? -22.101 -38.011 74.591 1.00 28.62 74 ILE C N 1
ATOM 9357 C CA . ILE C 1 76 ? -21.090 -38.669 73.794 1.00 27.04 74 ILE C CA 1
ATOM 9358 C C . ILE C 1 76 ? -20.540 -39.834 74.593 1.00 26.29 74 ILE C C 1
ATOM 9359 O O . ILE C 1 76 ? -20.161 -39.673 75.749 1.00 26.53 74 ILE C O 1
ATOM 9364 N N . HIS C 1 77 ? -20.518 -41.024 74.004 1.00 25.32 75 HIS C N 1
ATOM 9365 C CA . HIS C 1 77 ? -19.928 -42.159 74.679 1.00 25.16 75 HIS C CA 1
ATOM 9366 C C . HIS C 1 77 ? -18.493 -41.767 75.060 1.00 26.17 75 HIS C C 1
ATOM 9367 O O . HIS C 1 77 ? -17.763 -41.232 74.207 1.00 26.87 75 HIS C O 1
ATOM 9374 N N . PRO C 1 78 ? -18.092 -41.970 76.335 1.00 25.51 76 PRO C N 1
ATOM 9375 C CA . PRO C 1 78 ? -16.744 -41.541 76.757 1.00 26.94 76 PRO C CA 1
ATOM 9376 C C . PRO C 1 78 ? -15.551 -42.183 75.974 1.00 26.18 76 PRO C C 1
ATOM 9377 O O . PRO C 1 78 ? -14.504 -41.569 75.868 1.00 32.24 76 PRO C O 1
ATOM 9381 N N . ASP C 1 79 ? -15.710 -43.359 75.408 1.00 25.52 77 ASP C N 1
ATOM 9382 C CA . ASP C 1 79 ? -14.775 -43.887 74.388 1.00 28.72 77 ASP C CA 1
ATOM 9383 C C . ASP C 1 79 ? -14.409 -42.881 73.297 1.00 26.91 77 ASP C C 1
ATOM 9384 O O . ASP C 1 79 ? -13.316 -42.910 72.747 1.00 27.65 77 ASP C O 1
ATOM 9389 N N . LEU C 1 80 ? -15.369 -42.057 72.931 1.00 28.59 78 LEU C N 1
ATOM 9390 C CA . LEU C 1 80 ? -15.286 -41.240 71.723 1.00 28.01 78 LEU C CA 1
ATOM 9391 C C . LEU C 1 80 ? -14.851 -39.798 72.003 1.00 27.33 78 LEU C C 1
ATOM 9392 O O . LEU C 1 80 ? -14.675 -39.014 71.086 1.00 26.16 78 LEU C O 1
ATOM 9397 N N . GLY C 1 81 ? -14.662 -39.459 73.278 1.00 27.81 79 GLY C N 1
ATOM 9398 C CA . GLY C 1 81 ? -14.328 -38.098 73.678 1.00 26.35 79 GLY C CA 1
ATOM 9399 C C . GLY C 1 81 ? -15.476 -37.452 74.409 1.00 27.94 79 GLY C C 1
ATOM 9400 O O . GLY C 1 81 ? -16.268 -38.091 75.088 1.00 30.75 79 GLY C O 1
ATOM 9401 N N . THR C 1 82 ? -15.560 -36.151 74.279 1.00 29.97 80 THR C N 1
ATOM 9402 C CA . THR C 1 82 ? -16.514 -35.366 75.035 1.00 29.49 80 THR C CA 1
ATOM 9403 C C . THR C 1 82 ? -17.429 -34.637 74.067 1.00 29.68 80 THR C C 1
ATOM 9404 O O . THR C 1 82 ? -17.155 -34.575 72.851 1.00 27.06 80 THR C O 1
ATOM 9408 N N . LEU C 1 83 ? -18.480 -34.039 74.624 1.00 29.95 81 LEU C N 1
ATOM 9409 C CA . LEU C 1 83 ? -19.364 -33.164 73.870 1.00 32.37 81 LEU C CA 1
ATOM 9410 C C . LEU C 1 83 ? -18.616 -31.955 73.264 1.00 34.13 81 LEU C C 1
ATOM 9411 O O . LEU C 1 83 ? -18.941 -31.517 72.154 1.00 35.19 81 LEU C O 1
ATOM 9416 N N . ASP C 1 84 ? -17.624 -31.408 73.962 1.00 33.69 82 ASP C N 1
ATOM 9417 C CA . ASP C 1 84 ? -16.793 -30.355 73.351 1.00 32.90 82 ASP C CA 1
ATOM 9418 C C . ASP C 1 84 ? -16.040 -30.867 72.107 1.00 33.00 82 ASP C C 1
ATOM 9419 O O . ASP C 1 84 ? -15.991 -30.174 71.092 1.00 33.29 82 ASP C O 1
ATOM 9424 N N . ASP C 1 85 ? -15.494 -32.087 72.171 1.00 32.12 83 ASP C N 1
ATOM 9425 C CA . ASP C 1 85 ? -14.873 -32.704 70.987 1.00 31.83 83 ASP C CA 1
ATOM 9426 C C . ASP C 1 85 ? -15.867 -32.798 69.836 1.00 29.15 83 ASP C C 1
ATOM 9427 O O . ASP C 1 85 ? -15.536 -32.498 68.686 1.00 27.48 83 ASP C O 1
ATOM 9432 N N . PHE C 1 86 ? -17.090 -33.205 70.161 1.00 28.64 84 PHE C N 1
ATOM 9433 C CA . PHE C 1 86 ? -18.135 -33.333 69.168 1.00 28.82 84 PHE C CA 1
ATOM 9434 C C . PHE C 1 86 ? -18.416 -32.010 68.477 1.00 29.90 84 PHE C C 1
ATOM 9435 O O . PHE C 1 86 ? -18.500 -31.952 67.245 1.00 28.67 84 PHE C O 1
ATOM 9443 N N . LYS C 1 87 ? -18.578 -30.950 69.278 1.00 30.79 85 LYS C N 1
ATOM 9444 C CA . LYS C 1 87 ? -18.884 -29.612 68.749 1.00 29.86 85 LYS C CA 1
ATOM 9445 C C . LYS C 1 87 ? -17.750 -29.105 67.874 1.00 28.61 85 LYS C C 1
ATOM 9446 O O . LYS C 1 87 ? -17.983 -28.510 66.830 1.00 27.53 85 LYS C O 1
ATOM 9452 N N . VAL C 1 88 ? -16.513 -29.324 68.310 1.00 28.17 86 VAL C N 1
ATOM 9453 C CA . VAL C 1 88 ? -15.359 -28.967 67.493 1.00 28.27 86 VAL C CA 1
ATOM 9454 C C . VAL C 1 88 ? -15.378 -29.771 66.181 1.00 28.70 86 VAL C C 1
ATOM 9455 O O . VAL C 1 88 ? -15.118 -29.221 65.119 1.00 28.53 86 VAL C O 1
ATOM 9459 N N . PHE C 1 89 ? -15.707 -31.063 66.242 1.00 29.32 87 PHE C N 1
ATOM 9460 C CA . PHE C 1 89 ? -15.753 -31.897 65.009 1.00 26.96 87 PHE C CA 1
ATOM 9461 C C . PHE C 1 89 ? -16.751 -31.337 64.006 1.00 26.79 87 PHE C C 1
ATOM 9462 O O . PHE C 1 89 ? -16.454 -31.139 62.823 1.00 26.67 87 PHE C O 1
ATOM 9470 N N . LEU C 1 90 ? -17.944 -31.069 64.515 1.00 27.00 88 LEU C N 1
ATOM 9471 C CA . LEU C 1 90 ? -19.047 -30.534 63.733 1.00 27.80 88 LEU C CA 1
ATOM 9472 C C . LEU C 1 90 ? -18.678 -29.205 63.096 1.00 27.69 88 LEU C C 1
ATOM 9473 O O . LEU C 1 90 ? -18.933 -28.990 61.925 1.00 27.98 88 LEU C O 1
ATOM 9478 N N . ARG C 1 91 ? -18.053 -28.329 63.871 1.00 27.71 89 ARG C N 1
ATOM 9479 C CA . ARG C 1 91 ? -17.644 -27.036 63.363 1.00 31.34 89 ARG C CA 1
ATOM 9480 C C . ARG C 1 91 ? -16.643 -27.234 62.203 1.00 31.18 89 ARG C C 1
ATOM 9481 O O . ARG C 1 91 ? -16.776 -26.641 61.118 1.00 28.81 89 ARG C O 1
ATOM 9489 N N . GLU C 1 92 ? -15.663 -28.098 62.434 1.00 29.35 90 GLU C N 1
ATOM 9490 C CA . GLU C 1 92 ? -14.638 -28.371 61.435 1.00 29.85 90 GLU C CA 1
ATOM 9491 C C . GLU C 1 92 ? -15.199 -29.070 60.204 1.00 29.62 90 GLU C C 1
ATOM 9492 O O . GLU C 1 92 ? -14.713 -28.857 59.092 1.00 31.00 90 GLU C O 1
ATOM 9498 N N . ALA C 1 93 ? -16.195 -29.935 60.382 1.00 28.58 91 ALA C N 1
ATOM 9499 C CA . ALA C 1 93 ? -16.788 -30.571 59.220 1.00 28.91 91 ALA C CA 1
ATOM 9500 C C . ALA C 1 93 ? -17.475 -29.481 58.404 1.00 30.32 91 ALA C C 1
ATOM 9501 O O . ALA C 1 93 ? -17.330 -29.426 57.179 1.00 31.07 91 ALA C O 1
ATOM 9503 N N . HIS C 1 94 ? -18.212 -28.608 59.086 1.00 29.84 92 HIS C N 1
ATOM 9504 C CA . HIS C 1 94 ? -18.934 -27.543 58.400 1.00 31.04 92 HIS C CA 1
ATOM 9505 C C . HIS C 1 94 ? -18.003 -26.546 57.734 1.00 30.73 92 HIS C C 1
ATOM 9506 O O . HIS C 1 94 ? -18.287 -26.077 56.640 1.00 31.17 92 HIS C O 1
ATOM 9513 N N . ALA C 1 95 ? -16.896 -26.228 58.402 1.00 30.75 93 ALA C N 1
ATOM 9514 C CA . ALA C 1 95 ? -15.858 -25.377 57.847 1.00 29.75 93 ALA C CA 1
ATOM 9515 C C . ALA C 1 95 ? -15.363 -25.888 56.499 1.00 31.16 93 ALA C C 1
ATOM 9516 O O . ALA C 1 95 ? -14.896 -25.112 55.676 1.00 32.72 93 ALA C O 1
ATOM 9518 N N . ARG C 1 96 ? -15.436 -27.192 56.265 1.00 31.65 94 ARG C N 1
ATOM 9519 C CA . ARG C 1 96 ? -14.990 -27.758 54.986 1.00 30.87 94 ARG C CA 1
ATOM 9520 C C . ARG C 1 96 ? -16.121 -27.988 53.998 1.00 31.01 94 ARG C C 1
ATOM 9521 O O . ARG C 1 96 ? -15.923 -28.615 52.964 1.00 32.58 94 ARG C O 1
ATOM 9529 N N . GLY C 1 97 ? -17.315 -27.509 54.320 1.00 30.71 95 GLY C N 1
ATOM 9530 C CA . GLY C 1 97 ? -18.457 -27.692 53.458 1.00 29.69 95 GLY C CA 1
ATOM 9531 C C . GLY C 1 97 ? -19.001 -29.103 53.500 1.00 30.81 95 GLY C C 1
ATOM 9532 O O . GLY C 1 97 ? -19.618 -29.530 52.542 1.00 34.88 95 GLY C O 1
ATOM 9533 N N . LEU C 1 98 ? -18.790 -29.820 54.604 1.00 29.46 96 LEU C N 1
ATOM 9534 C CA . LEU C 1 98 ? -19.383 -31.156 54.800 1.00 29.22 96 LEU C CA 1
ATOM 9535 C C . LEU C 1 98 ? -20.655 -31.064 55.648 1.00 29.56 96 LEU C C 1
ATOM 9536 O O . LEU C 1 98 ? -20.733 -30.263 56.572 1.00 33.30 96 LEU C O 1
ATOM 9541 N N . TRP C 1 99 ? -21.645 -31.885 55.335 1.00 28.98 97 TRP C N 1
ATOM 9542 C CA . TRP C 1 99 ? -22.821 -32.052 56.169 1.00 28.67 97 TRP C CA 1
ATOM 9543 C C . TRP C 1 99 ? -22.563 -33.265 57.072 1.00 30.07 97 TRP C C 1
ATOM 9544 O O . TRP C 1 99 ? -21.766 -34.138 56.736 1.00 28.41 97 TRP C O 1
ATOM 9555 N N . VAL C 1 100 ? -23.237 -33.320 58.216 1.00 28.62 98 VAL C N 1
ATOM 9556 C CA . VAL C 1 100 ? -23.089 -34.427 59.132 1.00 27.89 98 VAL C CA 1
ATOM 9557 C C . VAL C 1 100 ? -24.459 -34.819 59.665 1.00 28.23 98 VAL C C 1
ATOM 9558 O O . VAL C 1 100 ? -25.196 -33.958 60.178 1.00 27.79 98 VAL C O 1
ATOM 9562 N N . ILE C 1 101 ? -24.809 -36.101 59.514 1.00 27.41 99 ILE C N 1
ATOM 9563 C CA . ILE C 1 101 ? -25.982 -36.663 60.168 1.00 27.52 99 ILE C CA 1
ATOM 9564 C C . ILE C 1 101 ? -25.576 -37.736 61.162 1.00 28.10 99 ILE C C 1
ATOM 9565 O O . ILE C 1 101 ? -24.534 -38.386 61.010 1.00 27.81 99 ILE C O 1
ATOM 9570 N N . GLY C 1 102 ? -26.413 -37.903 62.181 1.00 26.25 100 GLY C N 1
ATOM 9571 C CA . GLY C 1 102 ? -26.209 -38.895 63.215 1.00 26.62 100 GLY C CA 1
ATOM 9572 C C . GLY C 1 102 ? -27.286 -39.935 63.094 1.00 28.25 100 GLY C C 1
ATOM 9573 O O . GLY C 1 102 ? -28.070 -39.892 62.159 1.00 31.90 100 GLY C O 1
ATOM 9574 N N . ASP C 1 103 ? -27.312 -40.878 64.027 1.00 29.35 101 ASP C N 1
ATOM 9575 C CA . ASP C 1 103 ? -28.177 -42.033 63.963 1.00 30.07 101 ASP C CA 1
ATOM 9576 C C . ASP C 1 103 ? -29.146 -41.967 65.132 1.00 31.18 101 ASP C C 1
ATOM 9577 O O . ASP C 1 103 ? -28.743 -42.084 66.287 1.00 31.95 101 ASP C O 1
ATOM 9582 N N . LEU C 1 104 ? -30.427 -41.743 64.836 1.00 32.49 102 LEU C N 1
ATOM 9583 C CA . LEU C 1 104 ? -31.453 -41.613 65.876 1.00 32.70 102 LEU C CA 1
ATOM 9584 C C . LEU C 1 104 ? -32.134 -42.966 66.067 1.00 32.44 102 LEU C C 1
ATOM 9585 O O . LEU C 1 104 ? -32.831 -43.460 65.183 1.00 35.19 102 LEU C O 1
ATOM 9590 N N . VAL C 1 105 ? -31.906 -43.568 67.223 1.00 33.75 103 VAL C N 1
ATOM 9591 C CA . VAL C 1 105 ? -32.437 -44.879 67.544 1.00 33.82 103 VAL C CA 1
ATOM 9592 C C . VAL C 1 105 ? -33.754 -44.693 68.296 1.00 36.17 103 VAL C C 1
ATOM 9593 O O . VAL C 1 105 ? -33.791 -44.574 69.526 1.00 38.32 103 VAL C O 1
ATOM 9597 N N . THR C 1 106 ? -34.831 -44.660 67.521 1.00 36.40 104 THR C N 1
ATOM 9598 C CA . THR C 1 106 ? -36.159 -44.356 68.017 1.00 36.40 104 THR C CA 1
ATOM 9599 C C . THR C 1 106 ? -36.908 -45.534 68.627 1.00 36.04 104 THR C C 1
ATOM 9600 O O . THR C 1 106 ? -37.735 -45.366 69.523 1.00 36.04 104 THR C O 1
ATOM 9604 N N . ASN C 1 107 ? -36.662 -46.723 68.128 1.00 35.33 105 ASN C N 1
ATOM 9605 C CA . ASN C 1 107 ? -37.541 -47.824 68.453 1.00 37.25 105 ASN C CA 1
ATOM 9606 C C . ASN C 1 107 ? -37.319 -48.412 69.829 1.00 36.08 105 ASN C C 1
ATOM 9607 O O . ASN C 1 107 ? -38.204 -49.078 70.352 1.00 37.88 105 ASN C O 1
ATOM 9612 N N . HIS C 1 108 ? -36.132 -48.217 70.393 1.00 35.26 106 HIS C N 1
ATOM 9613 C CA . HIS C 1 108 ? -35.731 -48.957 71.590 1.00 33.72 106 HIS C CA 1
ATOM 9614 C C . HIS C 1 108 ? -34.537 -48.253 72.247 1.00 34.66 106 HIS C C 1
ATOM 9615 O O . HIS C 1 108 ? -33.898 -47.404 71.626 1.00 35.26 106 HIS C O 1
ATOM 9622 N N . THR C 1 109 ? -34.277 -48.587 73.512 1.00 35.21 107 THR C N 1
ATOM 9623 C CA . THR C 1 109 ? -33.119 -48.071 74.258 1.00 36.17 107 THR C CA 1
ATOM 9624 C C . THR C 1 109 ? -32.326 -49.258 74.778 1.00 37.00 107 THR C C 1
ATOM 9625 O O . THR C 1 109 ? -32.774 -50.397 74.631 1.00 37.84 107 THR C O 1
ATOM 9629 N N . SER C 1 110 ? -31.171 -48.988 75.391 1.00 35.67 108 SER C N 1
ATOM 9630 C CA . SER C 1 110 ? -30.492 -49.984 76.213 1.00 36.26 108 SER C CA 1
ATOM 9631 C C . SER C 1 110 ? -31.362 -50.295 77.421 1.00 35.80 108 SER C C 1
ATOM 9632 O O . SER C 1 110 ? -32.061 -49.417 77.960 1.00 35.78 108 SER C O 1
ATOM 9635 N N . SER C 1 111 ? -31.303 -51.544 77.861 1.00 35.62 109 SER C N 1
ATOM 9636 C CA . SER C 1 111 ? -31.863 -51.903 79.153 1.00 36.96 109 SER C CA 1
ATOM 9637 C C . SER C 1 111 ? -31.150 -51.113 80.254 1.00 35.72 109 SER C C 1
ATOM 9638 O O . SER C 1 111 ? -31.734 -50.889 81.306 1.00 36.54 109 SER C O 1
ATOM 9641 N N . ASP C 1 112 ? -29.912 -50.669 80.007 1.00 35.97 110 ASP C N 1
ATOM 9642 C CA . ASP C 1 112 ? -29.208 -49.794 80.975 1.00 36.00 110 ASP C CA 1
ATOM 9643 C C . ASP C 1 112 ? -29.637 -48.335 80.916 1.00 34.93 110 ASP C C 1
ATOM 9644 O O . ASP C 1 112 ? -29.122 -47.551 81.686 1.00 32.33 110 ASP C O 1
ATOM 9649 N N . HIS C 1 113 ? -30.537 -47.948 80.001 1.00 33.29 111 HIS C N 1
ATOM 9650 C CA . HIS C 1 113 ? -30.994 -46.570 79.966 1.00 32.47 111 HIS C CA 1
ATOM 9651 C C . HIS C 1 113 ? -31.732 -46.336 81.282 1.00 34.08 111 HIS C C 1
ATOM 9652 O O . HIS C 1 113 ? -32.458 -47.220 81.739 1.00 35.65 111 HIS C O 1
ATOM 9659 N N . PRO C 1 114 ? -31.507 -45.177 81.927 1.00 34.05 112 PRO C N 1
ATOM 9660 C CA . PRO C 1 114 ? -32.183 -44.898 83.205 1.00 35.61 112 PRO C CA 1
ATOM 9661 C C . PRO C 1 114 ? -33.720 -44.993 83.135 1.00 35.92 112 PRO C C 1
ATOM 9662 O O . PRO C 1 114 ? -34.350 -45.414 84.107 1.00 37.67 112 PRO C O 1
ATOM 9666 N N . TRP C 1 115 ? -34.315 -44.582 82.015 1.00 35.97 113 TRP C N 1
ATOM 9667 C CA . TRP C 1 115 ? -35.752 -44.803 81.765 1.00 33.93 113 TRP C CA 1
ATOM 9668 C C . TRP C 1 115 ? -36.150 -46.226 82.060 1.00 34.53 113 TRP C C 1
ATOM 9669 O O . TRP C 1 115 ? -37.126 -46.439 82.773 1.00 38.56 113 TRP C O 1
ATOM 9680 N N . PHE C 1 116 ? -35.400 -47.197 81.535 1.00 34.83 114 PHE C N 1
ATOM 9681 C CA . PHE C 1 116 ? -35.755 -48.606 81.714 1.00 33.89 114 PHE C CA 1
ATOM 9682 C C . PHE C 1 116 ? -35.472 -49.119 83.106 1.00 35.96 114 PHE C C 1
ATOM 9683 O O . PHE C 1 116 ? -36.244 -49.926 83.620 1.00 37.20 114 PHE C O 1
ATOM 9691 N N . GLN C 1 117 ? -34.348 -48.682 83.684 1.00 39.09 115 GLN C N 1
ATOM 9692 C CA . GLN C 1 117 ? -33.992 -48.996 85.080 1.00 39.47 115 GLN C CA 1
ATOM 9693 C C . GLN C 1 117 ? -35.086 -48.490 86.018 1.00 41.32 115 GLN C C 1
ATOM 9694 O O . GLN C 1 117 ? -35.502 -49.198 86.946 1.00 42.32 115 GLN C O 1
ATOM 9700 N N . ALA C 1 118 ? -35.575 -47.279 85.754 1.00 41.68 116 ALA C N 1
ATOM 9701 C CA . ALA C 1 118 ? -36.764 -46.776 86.450 1.00 43.95 116 ALA C CA 1
ATOM 9702 C C . ALA C 1 118 ? -38.024 -47.618 86.127 1.00 44.73 116 ALA C C 1
ATOM 9703 O O . ALA C 1 118 ? -38.741 -48.071 87.016 1.00 40.80 116 ALA C O 1
ATOM 9705 N N . ALA C 1 119 ? -38.274 -47.832 84.846 1.00 47.08 117 ALA C N 1
ATOM 9706 C CA . ALA C 1 119 ? -39.503 -48.499 84.402 1.00 47.16 117 ALA C CA 1
ATOM 9707 C C . ALA C 1 119 ? -39.685 -49.902 84.972 1.00 44.83 117 ALA C C 1
ATOM 9708 O O . ALA C 1 119 ? -40.798 -50.311 85.234 1.00 43.95 117 ALA C O 1
ATOM 9710 N N . ARG C 1 120 ? -38.594 -50.643 85.143 1.00 45.99 118 ARG C N 1
ATOM 9711 C CA . ARG C 1 120 ? -38.689 -52.036 85.593 1.00 46.01 118 ARG C CA 1
ATOM 9712 C C . ARG C 1 120 ? -38.987 -52.201 87.098 1.00 44.33 118 ARG C C 1
ATOM 9713 O O . ARG C 1 120 ? -39.123 -53.328 87.601 1.00 41.48 118 ARG C O 1
ATOM 9721 N N . ARG C 1 121 ? -39.097 -51.070 87.792 1.00 45.45 119 ARG C N 1
ATOM 9722 C CA . ARG C 1 121 ? -39.498 -51.036 89.189 1.00 47.62 119 ARG C CA 1
ATOM 9723 C C . ARG C 1 121 ? -41.014 -51.211 89.363 1.00 49.11 119 ARG C C 1
ATOM 9724 O O . ARG C 1 121 ? -41.483 -51.303 90.494 1.00 51.48 119 ARG C O 1
ATOM 9732 N N . GLY C 1 122 ? -41.768 -51.252 88.256 1.00 47.99 120 GLY C N 1
ATOM 9733 C CA . GLY C 1 122 ? -43.209 -51.514 88.277 1.00 47.11 120 GLY C CA 1
ATOM 9734 C C . GLY C 1 122 ? -44.091 -50.282 88.060 1.00 49.00 120 GLY C C 1
ATOM 9735 O O . GLY C 1 122 ? -43.590 -49.154 87.884 1.00 47.86 120 GLY C O 1
ATOM 9736 N N . PRO C 1 123 ? -45.423 -50.487 88.069 1.00 51.15 121 PRO C N 1
ATOM 9737 C CA . PRO C 1 123 ? -46.424 -49.427 87.805 1.00 51.03 121 PRO C CA 1
ATOM 9738 C C . PRO C 1 123 ? -46.566 -48.334 88.878 1.00 51.67 121 PRO C C 1
ATOM 9739 O O . PRO C 1 123 ? -47.014 -47.222 88.565 1.00 49.59 121 PRO C O 1
ATOM 9743 N N . THR C 1 124 ? -46.192 -48.626 90.124 1.00 55.66 122 THR C N 1
ATOM 9744 C CA . THR C 1 124 ? -46.289 -47.625 91.199 1.00 57.95 122 THR C CA 1
ATOM 9745 C C . THR C 1 124 ? -44.999 -47.579 92.024 1.00 56.94 122 THR C C 1
ATOM 9746 O O . THR C 1 124 ? -44.391 -48.609 92.300 1.00 55.81 122 THR C O 1
ATOM 9750 N N . LEU C 1 125 ? -44.586 -46.372 92.397 1.00 58.42 123 LEU C N 1
ATOM 9751 C CA . LEU C 1 125 ? -43.371 -46.155 93.195 1.00 63.12 123 LEU C CA 1
ATOM 9752 C C . LEU C 1 125 ? -43.579 -46.628 94.644 1.00 66.26 123 LEU C C 1
ATOM 9753 O O . LEU C 1 125 ? -44.726 -46.780 95.079 1.00 69.29 123 LEU C O 1
ATOM 9758 N N . PRO C 1 126 ? -42.481 -46.850 95.404 1.00 68.48 124 PRO C N 1
ATOM 9759 C CA . PRO C 1 126 ? -42.643 -47.510 96.708 1.00 68.74 124 PRO C CA 1
ATOM 9760 C C . PRO C 1 126 ? -43.422 -46.681 97.745 1.00 73.89 124 PRO C C 1
ATOM 9761 O O . PRO C 1 126 ? -43.900 -47.237 98.728 1.00 72.01 124 PRO C O 1
ATOM 9765 N N . ASP C 1 127 ? -43.561 -45.373 97.518 1.00 78.18 125 ASP C N 1
ATOM 9766 C CA . ASP C 1 127 ? -44.497 -44.543 98.287 1.00 77.85 125 ASP C CA 1
ATOM 9767 C C . ASP C 1 127 ? -45.891 -44.463 97.629 1.00 76.38 125 ASP C C 1
ATOM 9768 O O . ASP C 1 127 ? -46.584 -43.456 97.781 1.00 75.16 125 ASP C O 1
ATOM 9773 N N . GLY C 1 128 ? -46.294 -45.503 96.891 1.00 72.77 126 GLY C N 1
ATOM 9774 C CA . GLY C 1 128 ? -47.633 -45.570 96.278 1.00 67.80 126 GLY C CA 1
ATOM 9775 C C . GLY C 1 128 ? -47.892 -44.807 94.978 1.00 65.47 126 GLY C C 1
ATOM 9776 O O . GLY C 1 128 ? -48.701 -45.247 94.155 1.00 67.23 126 GLY C O 1
ATOM 9777 N N . SER C 1 129 ? -47.235 -43.662 94.790 1.00 65.71 127 SER C N 1
ATOM 9778 C CA . SER C 1 129 ? -47.478 -42.799 93.621 1.00 66.89 127 SER C CA 1
ATOM 9779 C C . SER C 1 129 ? -47.068 -43.470 92.297 1.00 66.21 127 SER C C 1
ATOM 9780 O O . SER C 1 129 ? -46.096 -44.226 92.268 1.00 65.46 127 SER C O 1
ATOM 9783 N N . PRO C 1 130 ? -47.795 -43.193 91.194 1.00 62.90 128 PRO C N 1
ATOM 9784 C CA . PRO C 1 130 ? -47.495 -43.881 89.926 1.00 60.25 128 PRO C CA 1
ATOM 9785 C C . PRO C 1 130 ? -46.062 -43.656 89.430 1.00 52.58 128 PRO C C 1
ATOM 9786 O O . PRO C 1 130 ? -45.508 -42.566 89.575 1.00 49.84 128 PRO C O 1
ATOM 9790 N N . ASN C 1 131 ? -45.468 -44.696 88.865 1.00 52.12 129 ASN C N 1
ATOM 9791 C CA . ASN C 1 131 ? -44.119 -44.599 88.319 1.00 51.64 129 ASN C CA 1
ATOM 9792 C C . ASN C 1 131 ? -44.231 -44.178 86.861 1.00 50.95 129 ASN C C 1
ATOM 9793 O O . ASN C 1 131 ? -44.553 -44.994 86.020 1.00 48.05 129 ASN C O 1
ATOM 9798 N N . GLU C 1 132 ? -43.964 -42.903 86.573 1.00 54.64 130 GLU C N 1
ATOM 9799 C CA . GLU C 1 132 ? -44.191 -42.332 85.228 1.00 56.96 130 GLU C CA 1
ATOM 9800 C C . GLU C 1 132 ? -43.383 -43.053 84.135 1.00 53.20 130 GLU C C 1
ATOM 9801 O O . GLU C 1 132 ? -43.836 -43.168 82.999 1.00 51.06 130 GLU C O 1
ATOM 9807 N N . TYR C 1 133 ? -42.200 -43.549 84.490 1.00 46.48 131 TYR C N 1
ATOM 9808 C CA . TYR C 1 133 ? -41.329 -44.229 83.536 1.00 43.34 131 TYR C CA 1
ATOM 9809 C C . TYR C 1 133 ? -41.779 -45.642 83.140 1.00 43.23 131 TYR C C 1
ATOM 9810 O O . TYR C 1 133 ? -41.319 -46.164 82.126 1.00 43.11 131 TYR C O 1
ATOM 9819 N N . HIS C 1 134 ? -42.700 -46.248 83.885 1.00 41.46 132 HIS C N 1
ATOM 9820 C CA . HIS C 1 134 ? -43.112 -47.629 83.595 1.00 42.17 132 HIS C CA 1
ATOM 9821 C C . HIS C 1 134 ? -43.729 -47.807 82.209 1.00 43.60 132 HIS C C 1
ATOM 9822 O O . HIS C 1 134 ? -43.495 -48.833 81.551 1.00 46.00 132 HIS C O 1
ATOM 9829 N N . ASP C 1 135 ? -44.518 -46.827 81.774 1.00 41.17 133 ASP C N 1
ATOM 9830 C CA . ASP C 1 135 ? -45.190 -46.909 80.468 1.00 43.39 133 ASP C CA 1
ATOM 9831 C C . ASP C 1 135 ? -44.369 -46.342 79.298 1.00 40.35 133 ASP C C 1
ATOM 9832 O O . ASP C 1 135 ? -44.917 -46.104 78.222 1.00 37.39 133 ASP C O 1
ATOM 9837 N N . TYR C 1 136 ? -43.078 -46.089 79.534 1.00 39.30 134 TYR C N 1
ATOM 9838 C CA . TYR C 1 136 ? -42.091 -45.835 78.458 1.00 37.02 134 TYR C CA 1
ATOM 9839 C C . TYR C 1 136 ? -41.828 -47.096 77.640 1.00 35.22 134 TYR C C 1
ATOM 9840 O O . TYR C 1 136 ? -41.481 -47.001 76.472 1.00 35.50 134 TYR C O 1
ATOM 9849 N N . TYR C 1 137 ? -42.013 -48.265 78.257 1.00 34.47 135 TYR C N 1
ATOM 9850 C CA . TYR C 1 137 ? -41.759 -49.537 77.604 1.00 35.06 135 TYR C CA 1
ATOM 9851 C C . TYR C 1 137 ? -43.043 -50.367 77.510 1.00 36.51 135 TYR C C 1
ATOM 9852 O O . TYR C 1 137 ? -44.103 -49.961 78.015 1.00 39.50 135 TYR C O 1
ATOM 9861 N N . VAL C 1 138 ? -42.947 -51.501 76.826 1.00 34.64 136 VAL C N 1
ATOM 9862 C CA . VAL C 1 138 ? -44.108 -52.276 76.417 1.00 35.99 136 VAL C CA 1
ATOM 9863 C C . VAL C 1 138 ? -44.185 -53.561 77.250 1.00 36.81 136 VAL C C 1
ATOM 9864 O O . VAL C 1 138 ? -43.417 -54.508 77.056 1.00 35.82 136 VAL C O 1
ATOM 9868 N N . TRP C 1 139 ? -45.122 -53.577 78.190 1.00 38.67 137 TRP C N 1
ATOM 9869 C CA . TRP C 1 139 ? -45.203 -54.640 79.185 1.00 41.55 137 TRP C CA 1
ATOM 9870 C C . TRP C 1 139 ? -46.412 -55.522 78.997 1.00 42.01 137 TRP C C 1
ATOM 9871 O O . TRP C 1 139 ? -47.499 -55.035 78.706 1.00 43.26 137 TRP C O 1
ATOM 9882 N N . SER C 1 140 ? -46.218 -56.816 79.201 1.00 42.81 138 SER C N 1
ATOM 9883 C CA . SER C 1 140 ? -47.293 -57.788 79.115 1.00 44.82 138 SER C CA 1
ATOM 9884 C C . SER C 1 140 ? -47.214 -58.710 80.318 1.00 46.06 138 SER C C 1
ATOM 9885 O O . SER C 1 140 ? -46.123 -58.940 80.820 1.00 45.81 138 SER C O 1
ATOM 9888 N N . ASP C 1 141 ? -48.346 -59.258 80.770 1.00 49.79 139 ASP C N 1
ATOM 9889 C CA . ASP C 1 141 ? -48.335 -60.230 81.886 1.00 51.57 139 ASP C CA 1
ATOM 9890 C C . ASP C 1 141 ? -47.815 -61.627 81.522 1.00 55.30 139 ASP C C 1
ATOM 9891 O O . ASP C 1 141 ? -47.218 -62.298 82.374 1.00 50.88 139 ASP C O 1
ATOM 9896 N N . GLU C 1 142 ? -48.069 -62.092 80.292 1.00 58.86 140 GLU C N 1
ATOM 9897 C CA . GLU C 1 142 ? -47.635 -63.448 79.872 1.00 58.89 140 GLU C CA 1
ATOM 9898 C C . GLU C 1 142 ? -47.008 -63.527 78.465 1.00 57.53 140 GLU C C 1
ATOM 9899 O O . GLU C 1 142 ? -46.754 -64.620 77.956 1.00 52.04 140 GLU C O 1
ATOM 9905 N N . GLY C 1 143 ? -46.752 -62.375 77.844 1.00 56.94 141 GLY C N 1
ATOM 9906 C CA . GLY C 1 143 ? -46.129 -62.333 76.532 1.00 56.69 141 GLY C CA 1
ATOM 9907 C C . GLY C 1 143 ? -46.855 -63.125 75.464 1.00 56.50 141 GLY C C 1
ATOM 9908 O O . GLY C 1 143 ? -46.224 -63.832 74.684 1.00 58.38 141 GLY C O 1
ATOM 9909 N N . LYS C 1 144 ? -48.180 -63.012 75.424 1.00 57.27 142 LYS C N 1
ATOM 9910 C CA . LYS C 1 144 ? -48.977 -63.687 74.393 1.00 57.01 142 LYS C CA 1
ATOM 9911 C C . LYS C 1 144 ? -49.464 -62.751 73.294 1.00 52.87 142 LYS C C 1
ATOM 9912 O O . LYS C 1 144 ? -49.875 -63.213 72.247 1.00 48.40 142 LYS C O 1
ATOM 9918 N N . GLU C 1 145 ? -49.398 -61.440 73.523 1.00 50.73 143 GLU C N 1
ATOM 9919 C CA . GLU C 1 145 ? -49.800 -60.465 72.509 1.00 52.43 143 GLU C CA 1
ATOM 9920 C C . GLU C 1 145 ? -48.787 -60.446 71.369 1.00 51.55 143 GLU C C 1
ATOM 9921 O O . GLU C 1 145 ? -47.620 -60.803 71.546 1.00 55.35 143 GLU C O 1
ATOM 9927 N N . TYR C 1 146 ? -49.249 -60.012 70.204 1.00 50.65 144 TYR C N 1
ATOM 9928 C CA . TYR C 1 146 ? -48.414 -59.885 69.014 1.00 48.64 144 TYR C CA 1
ATOM 9929 C C . TYR C 1 146 ? -47.723 -61.193 68.648 1.00 48.82 144 TYR C C 1
ATOM 9930 O O . TYR C 1 146 ? -46.557 -61.190 68.269 1.00 47.06 144 TYR C O 1
ATOM 9939 N N . ALA C 1 147 ? -48.416 -62.313 68.774 1.00 49.22 145 ALA C N 1
ATOM 9940 C CA . ALA C 1 147 ? -47.834 -63.580 68.342 1.00 55.13 145 ALA C CA 1
ATOM 9941 C C . ALA C 1 147 ? -47.746 -63.559 66.808 1.00 57.86 145 ALA C C 1
ATOM 9942 O O . ALA C 1 147 ? -48.198 -62.599 66.177 1.00 60.63 145 ALA C O 1
ATOM 9944 N N . ASP C 1 148 ? -47.168 -64.591 66.203 1.00 62.99 146 ASP C N 1
ATOM 9945 C CA . ASP C 1 148 ? -47.042 -64.637 64.730 1.00 72.97 146 ASP C CA 1
ATOM 9946 C C . ASP C 1 148 ? -46.395 -63.337 64.225 1.00 71.36 146 ASP C C 1
ATOM 9947 O O . ASP C 1 148 ? -46.919 -62.653 63.336 1.00 78.14 146 ASP C O 1
ATOM 9952 N N . THR C 1 149 ? -45.264 -62.999 64.826 1.00 59.84 147 THR C N 1
ATOM 9953 C CA . THR C 1 149 ? -44.576 -61.745 64.553 1.00 56.05 147 THR C CA 1
ATOM 9954 C C . THR C 1 149 ? -43.139 -62.138 64.306 1.00 46.00 147 THR C C 1
ATOM 9955 O O . THR C 1 149 ? -42.586 -62.936 65.055 1.00 40.17 147 THR C O 1
ATOM 9959 N N . ARG C 1 150 ? -42.550 -61.621 63.239 1.00 42.91 148 ARG C N 1
ATOM 9960 C CA . ARG C 1 150 ? -41.199 -62.029 62.849 1.00 40.74 148 ARG C CA 1
ATOM 9961 C C . ARG C 1 150 ? -40.175 -61.708 63.949 1.00 39.61 148 ARG C C 1
ATOM 9962 O O . ARG C 1 150 ? -40.315 -60.713 64.687 1.00 40.87 148 ARG C O 1
ATOM 9970 N N . ILE C 1 151 ? -39.182 -62.579 64.087 1.00 37.41 149 ILE C N 1
ATOM 9971 C CA . ILE C 1 151 ? -38.039 -62.342 64.948 1.00 40.43 149 ILE C CA 1
ATOM 9972 C C . ILE C 1 151 ? -36.868 -61.932 64.057 1.00 43.01 149 ILE C C 1
ATOM 9973 O O . ILE C 1 151 ? -36.350 -62.743 63.274 1.00 43.24 149 ILE C O 1
ATOM 9978 N N . ILE C 1 152 ? -36.437 -60.683 64.196 1.00 39.89 150 ILE C N 1
ATOM 9979 C CA . ILE C 1 152 ? -35.439 -60.140 63.287 1.00 39.69 150 ILE C CA 1
ATOM 9980 C C . ILE C 1 152 ? -34.049 -60.714 63.513 1.00 37.42 150 ILE C C 1
ATOM 9981 O O . ILE C 1 152 ? -33.403 -61.115 62.556 1.00 38.96 150 ILE C O 1
ATOM 9986 N N . PHE C 1 153 ? -33.587 -60.750 64.759 1.00 36.36 151 PHE C N 1
ATOM 9987 C CA . PHE C 1 153 ? -32.320 -61.435 65.089 1.00 36.21 151 PHE C CA 1
ATOM 9988 C C . PHE C 1 153 ? -32.550 -62.931 65.274 1.00 37.81 151 PHE C C 1
ATOM 9989 O O . PHE C 1 153 ? -32.422 -63.447 66.395 1.00 34.41 151 PHE C O 1
ATOM 9997 N N . THR C 1 154 ? -32.842 -63.613 64.160 1.00 39.15 152 THR C N 1
ATOM 9998 C CA . THR C 1 154 ? -33.286 -65.019 64.163 1.00 42.51 152 THR C CA 1
ATOM 9999 C C . THR C 1 154 ? -32.255 -65.965 64.788 1.00 41.67 152 THR C C 1
ATOM 10000 O O . THR C 1 154 ? -32.620 -66.943 65.431 1.00 44.99 152 THR C O 1
ATOM 10004 N N . ASP C 1 155 ? -30.975 -65.673 64.634 1.00 39.83 153 ASP C N 1
ATOM 10005 C CA . ASP C 1 155 ? -29.948 -66.593 65.128 1.00 38.90 153 ASP C CA 1
ATOM 10006 C C . ASP C 1 155 ? -29.731 -66.557 66.656 1.00 40.26 153 ASP C C 1
ATOM 10007 O O . ASP C 1 155 ? -29.120 -67.472 67.237 1.00 37.24 153 ASP C O 1
ATOM 10012 N N . THR C 1 156 ? -30.259 -65.519 67.300 1.00 39.51 154 THR C N 1
ATOM 10013 C CA . THR C 1 156 ? -30.047 -65.295 68.730 1.00 40.60 154 THR C CA 1
ATOM 10014 C C . THR C 1 156 ? -31.334 -65.379 69.565 1.00 40.07 154 THR C C 1
ATOM 10015 O O . THR C 1 156 ? -31.330 -65.996 70.619 1.00 35.74 154 THR C O 1
ATOM 10019 N N . GLU C 1 157 ? -32.410 -64.737 69.102 1.00 39.48 155 GLU C N 1
ATOM 10020 C CA . GLU C 1 157 ? -33.614 -64.560 69.908 1.00 38.78 155 GLU C CA 1
ATOM 10021 C C . GLU C 1 157 ? -34.677 -65.600 69.603 1.00 38.31 155 GLU C C 1
ATOM 10022 O O . GLU C 1 157 ? -34.950 -65.900 68.453 1.00 42.12 155 GLU C O 1
ATOM 10028 N N . VAL C 1 158 ? -35.285 -66.148 70.642 1.00 39.72 156 VAL C N 1
ATOM 10029 C CA . VAL C 1 158 ? -36.414 -67.057 70.472 1.00 39.86 156 VAL C CA 1
ATOM 10030 C C . VAL C 1 158 ? -37.764 -66.359 70.538 1.00 40.73 156 VAL C C 1
ATOM 10031 O O . VAL C 1 158 ? -38.721 -66.821 69.929 1.00 42.52 156 VAL C O 1
ATOM 10035 N N . SER C 1 159 ? -37.848 -65.255 71.273 1.00 40.80 157 SER C N 1
ATOM 10036 C CA . SER C 1 159 ? -39.114 -64.530 71.432 1.00 40.02 157 SER C CA 1
ATOM 10037 C C . SER C 1 159 ? -38.880 -63.026 71.338 1.00 39.00 157 SER C C 1
ATOM 10038 O O . SER C 1 159 ? -37.796 -62.555 71.654 1.00 41.53 157 SER C O 1
ATOM 10041 N N . ASN C 1 160 ? -39.886 -62.266 70.910 1.00 37.29 158 ASN C N 1
ATOM 10042 C CA . ASN C 1 160 ? -39.825 -60.805 71.042 1.00 38.65 158 ASN C CA 1
ATOM 10043 C C . ASN C 1 160 ? -40.226 -60.316 72.466 1.00 41.00 158 ASN C C 1
ATOM 10044 O O . ASN C 1 160 ? -40.098 -59.144 72.783 1.00 41.42 158 ASN C O 1
ATOM 10049 N N . TRP C 1 161 ? -40.702 -61.236 73.312 1.00 43.75 159 TRP C N 1
ATOM 10050 C CA . TRP C 1 161 ? -41.017 -60.965 74.723 1.00 41.92 159 TRP C CA 1
ATOM 10051 C C . TRP C 1 161 ? -39.943 -61.564 75.599 1.00 40.42 159 TRP C C 1
ATOM 10052 O O . TRP C 1 161 ? -39.574 -62.719 75.424 1.00 42.17 159 TRP C O 1
ATOM 10063 N N . THR C 1 162 ? -39.461 -60.784 76.554 1.00 41.48 160 THR C N 1
ATOM 10064 C CA . THR C 1 162 ? -38.536 -61.285 77.563 1.00 42.24 160 THR C CA 1
ATOM 10065 C C . THR C 1 162 ? -39.045 -60.913 78.969 1.00 41.45 160 THR C C 1
ATOM 10066 O O . THR C 1 162 ? -39.543 -59.813 79.183 1.00 40.02 160 THR C O 1
ATOM 10070 N N . LEU C 1 163 ? -38.940 -61.862 79.902 1.00 44.14 161 LEU C N 1
ATOM 10071 C CA . LEU C 1 163 ? -39.377 -61.676 81.287 1.00 47.22 161 LEU C CA 1
ATOM 10072 C C . LEU C 1 163 ? -38.356 -60.891 82.097 1.00 46.18 161 LEU C C 1
ATOM 10073 O O . LEU C 1 163 ? -37.226 -61.340 82.280 1.00 40.93 161 LEU C O 1
ATOM 10078 N N . ASP C 1 164 ? -38.771 -59.733 82.606 1.00 45.62 162 ASP C N 1
ATOM 10079 C CA . ASP C 1 164 ? -37.917 -58.943 83.469 1.00 46.71 162 ASP C CA 1
ATOM 10080 C C . ASP C 1 164 ? -38.106 -59.373 84.929 1.00 48.54 162 ASP C C 1
ATOM 10081 O O . ASP C 1 164 ? -39.208 -59.348 85.474 1.00 45.73 162 ASP C O 1
ATOM 10086 N N . GLU C 1 165 ? -36.987 -59.736 85.537 1.00 53.47 163 GLU C N 1
ATOM 10087 C CA . GLU C 1 165 ? -36.930 -60.360 86.849 1.00 57.93 163 GLU C CA 1
ATOM 10088 C C . GLU C 1 165 ? -37.444 -59.430 87.939 1.00 56.60 163 GLU C C 1
ATOM 10089 O O . GLU C 1 165 ? -38.178 -59.859 88.813 1.00 53.97 163 GLU C O 1
ATOM 10095 N N . GLN C 1 166 ? -37.078 -58.155 87.890 1.00 60.85 164 GLN C N 1
ATOM 10096 C CA . GLN C 1 166 ? -37.540 -57.217 88.912 1.00 60.43 164 GLN C CA 1
ATOM 10097 C C . GLN C 1 166 ? -39.006 -56.821 88.711 1.00 57.47 164 GLN C C 1
ATOM 10098 O O . GLN C 1 166 ? -39.757 -56.737 89.667 1.00 56.33 164 GLN C O 1
ATOM 10104 N N . ALA C 1 167 ? -39.411 -56.559 87.474 1.00 56.16 165 ALA C N 1
ATOM 10105 C CA . ALA C 1 167 ? -40.783 -56.148 87.225 1.00 53.00 165 ALA C CA 1
ATOM 10106 C C . ALA C 1 167 ? -41.750 -57.321 87.331 1.00 50.25 165 ALA C C 1
ATOM 10107 O O . ALA C 1 167 ? -42.943 -57.109 87.512 1.00 48.30 165 ALA C O 1
ATOM 10109 N N . GLY C 1 168 ? -41.237 -58.545 87.188 1.00 50.08 166 GLY C N 1
ATOM 10110 C CA . GLY C 1 168 ? -42.069 -59.740 87.111 1.00 49.85 166 GLY C CA 1
ATOM 10111 C C . GLY C 1 168 ? -42.980 -59.792 85.883 1.00 51.69 166 GLY C C 1
ATOM 10112 O O . GLY C 1 168 ? -43.976 -60.507 85.868 1.00 49.11 166 GLY C O 1
ATOM 10113 N N . LYS C 1 169 ? -42.646 -59.036 84.845 1.00 52.07 167 LYS C N 1
ATOM 10114 C CA . LYS C 1 169 ? -43.438 -59.026 83.618 1.00 52.74 167 LYS C CA 1
ATOM 10115 C C . LYS C 1 169 ? -42.544 -59.113 82.388 1.00 50.06 167 LYS C C 1
ATOM 10116 O O . LYS C 1 169 ? -41.334 -58.835 82.448 1.00 47.47 167 LYS C O 1
ATOM 10122 N N . TYR C 1 170 ? -43.169 -59.481 81.275 1.00 46.38 168 TYR C N 1
ATOM 10123 C CA . TYR C 1 170 ? -42.503 -59.567 79.991 1.00 46.36 168 TYR C CA 1
ATOM 10124 C C . TYR C 1 170 ? -42.461 -58.201 79.334 1.00 45.75 168 TYR C C 1
ATOM 10125 O O . TYR C 1 170 ? -43.446 -57.449 79.375 1.00 45.86 168 TYR C O 1
ATOM 10134 N N . TYR C 1 171 ? -41.322 -57.879 78.727 1.00 43.21 169 TYR C N 1
ATOM 10135 C CA . TYR C 1 171 ? -41.203 -56.648 77.948 1.00 41.10 169 TYR C CA 1
ATOM 10136 C C . TYR C 1 171 ? -40.857 -56.974 76.493 1.00 37.61 169 TYR C C 1
ATOM 10137 O O . TYR C 1 171 ? -40.133 -57.927 76.202 1.00 36.22 169 TYR C O 1
ATOM 10146 N N . TRP C 1 172 ? -41.415 -56.166 75.599 1.00 35.68 170 TRP C N 1
ATOM 10147 C CA . TRP C 1 172 ? -41.252 -56.307 74.147 1.00 36.70 170 TRP C CA 1
ATOM 10148 C C . TRP C 1 172 ? -39.917 -55.751 73.645 1.00 33.18 170 TRP C C 1
ATOM 10149 O O . TRP C 1 172 ? -39.520 -54.656 74.041 1.00 31.21 170 TRP C O 1
ATOM 10160 N N . HIS C 1 173 ? -39.250 -56.499 72.766 1.00 32.12 171 HIS C N 1
ATOM 10161 C CA . HIS C 1 173 ? -38.050 -56.003 72.058 1.00 33.85 171 HIS C CA 1
ATOM 10162 C C . HIS C 1 173 ? -37.979 -56.620 70.672 1.00 34.06 171 HIS C C 1
ATOM 10163 O O . HIS C 1 173 ? -38.017 -57.853 70.544 1.00 37.78 171 HIS C O 1
ATOM 10170 N N . ARG C 1 174 ? -37.902 -55.797 69.626 1.00 32.68 172 ARG C N 1
ATOM 10171 C CA . ARG C 1 174 ? -37.743 -56.358 68.275 1.00 33.19 172 ARG C CA 1
ATOM 10172 C C . ARG C 1 174 ? -36.298 -56.816 68.011 1.00 35.66 172 ARG C C 1
ATOM 10173 O O . ARG C 1 174 ? -36.065 -57.665 67.152 1.00 35.94 172 ARG C O 1
ATOM 10181 N N . PHE C 1 175 ? -35.342 -56.273 68.768 1.00 34.81 173 PHE C N 1
ATOM 10182 C CA . PHE C 1 175 ? -33.945 -56.675 68.647 1.00 35.96 173 PHE C CA 1
ATOM 10183 C C . PHE C 1 175 ? -33.480 -57.471 69.863 1.00 34.73 173 PHE C C 1
ATOM 10184 O O . PHE C 1 175 ? -34.220 -58.371 70.271 1.00 34.43 173 PHE C O 1
ATOM 10192 N N . PHE C 1 176 ? -32.293 -57.208 70.426 1.00 33.69 174 PHE C N 1
ATOM 10193 C CA . PHE C 1 176 ? -31.805 -58.035 71.561 1.00 33.22 174 PHE C CA 1
ATOM 10194 C C . PHE C 1 176 ? -32.633 -57.789 72.813 1.00 33.69 174 PHE C C 1
ATOM 10195 O O . PHE C 1 176 ? -33.277 -56.751 72.967 1.00 34.30 174 PHE C O 1
ATOM 10203 N N . ALA C 1 177 ? -32.575 -58.735 73.738 1.00 33.56 175 ALA C N 1
ATOM 10204 C CA . ALA C 1 177 ? -33.281 -58.584 75.001 1.00 34.68 175 ALA C CA 1
ATOM 10205 C C . ALA C 1 177 ? -32.788 -57.338 75.752 1.00 34.12 175 ALA C C 1
ATOM 10206 O O . ALA C 1 177 ? -33.557 -56.721 76.505 1.00 34.44 175 ALA C O 1
ATOM 10208 N N . SER C 1 178 ? -31.548 -56.924 75.491 1.00 31.41 176 SER C N 1
ATOM 10209 C CA . SER C 1 178 ? -30.984 -55.717 76.106 1.00 32.20 176 SER C CA 1
ATOM 10210 C C . SER C 1 178 ? -31.363 -54.420 75.341 1.00 33.68 176 SER C C 1
ATOM 10211 O O . SER C 1 178 ? -30.773 -53.358 75.568 1.00 31.35 176 SER C O 1
ATOM 10214 N N . GLN C 1 179 ? -32.343 -54.509 74.440 1.00 33.61 177 GLN C N 1
ATOM 10215 C CA . GLN C 1 179 ? -32.859 -53.332 73.721 1.00 33.75 177 GLN C CA 1
ATOM 10216 C C . GLN C 1 179 ? -34.383 -53.323 73.852 1.00 33.18 177 GLN C C 1
ATOM 10217 O O . GLN C 1 179 ? -35.085 -53.654 72.901 1.00 33.97 177 GLN C O 1
ATOM 10223 N N . PRO C 1 180 ? -34.901 -52.992 75.048 1.00 31.79 178 PRO C N 1
ATOM 10224 C CA . PRO C 1 180 ? -36.359 -52.906 75.221 1.00 32.85 178 PRO C CA 1
ATOM 10225 C C . PRO C 1 180 ? -36.979 -51.818 74.339 1.00 32.69 178 PRO C C 1
ATOM 10226 O O . PRO C 1 180 ? -36.456 -50.703 74.286 1.00 33.47 178 PRO C O 1
ATOM 10230 N N . ASP C 1 181 ? -38.069 -52.157 73.652 1.00 32.48 179 ASP C N 1
ATOM 10231 C CA . ASP C 1 181 ? -38.757 -51.233 72.758 1.00 32.16 179 ASP C CA 1
ATOM 10232 C C . ASP C 1 181 ? -39.451 -50.114 73.527 1.00 33.93 179 ASP C C 1
ATOM 10233 O O . ASP C 1 181 ? -40.091 -50.352 74.557 1.00 35.44 179 ASP C O 1
ATOM 10238 N N . LEU C 1 182 ? -39.344 -48.896 73.016 1.00 32.95 180 LEU C N 1
ATOM 10239 C CA . LEU C 1 182 ? -40.112 -47.783 73.545 1.00 33.60 180 LEU C CA 1
ATOM 10240 C C . LEU C 1 182 ? -41.592 -47.857 73.125 1.00 35.63 180 LEU C C 1
ATOM 10241 O O . LEU C 1 182 ? -41.942 -48.403 72.056 1.00 35.94 180 LEU C O 1
ATOM 10246 N N . ASN C 1 183 ? -42.452 -47.311 73.989 1.00 36.28 181 ASN C N 1
ATOM 10247 C CA . ASN C 1 183 ? -43.909 -47.413 73.815 1.00 36.28 181 ASN C CA 1
ATOM 10248 C C . ASN C 1 183 ? -44.398 -46.127 73.192 1.00 33.37 181 ASN C C 1
ATOM 10249 O O . ASN C 1 183 ? -44.512 -45.102 73.861 1.00 30.25 181 ASN C O 1
ATOM 10254 N N . TYR C 1 184 ? -44.654 -46.186 71.898 1.00 33.39 182 TYR C N 1
ATOM 10255 C CA . TYR C 1 184 ? -45.014 -44.990 71.160 1.00 37.18 182 TYR C CA 1
ATOM 10256 C C . TYR C 1 184 ? -46.509 -44.660 71.264 1.00 37.82 182 TYR C C 1
ATOM 10257 O O . TYR C 1 184 ? -46.945 -43.637 70.766 1.00 40.00 182 TYR C O 1
ATOM 10266 N N . ASP C 1 185 ? -47.274 -45.494 71.961 1.00 39.20 183 ASP C N 1
ATOM 10267 C CA . ASP C 1 185 ? -48.620 -45.108 72.380 1.00 40.67 183 ASP C CA 1
ATOM 10268 C C . ASP C 1 185 ? -48.622 -44.183 73.621 1.00 42.48 183 ASP C C 1
ATOM 10269 O O . ASP C 1 185 ? -49.675 -43.737 74.105 1.00 40.19 183 ASP C O 1
ATOM 10274 N N . ASN C 1 186 ? -47.434 -43.870 74.112 1.00 42.26 184 ASN C N 1
ATOM 10275 C CA . ASN C 1 186 ? -47.285 -42.921 75.192 1.00 40.21 184 ASN C CA 1
ATOM 10276 C C . ASN C 1 186 ? -46.707 -41.609 74.622 1.00 40.55 184 ASN C C 1
ATOM 10277 O O . ASN C 1 186 ? -45.583 -41.593 74.135 1.00 42.89 184 ASN C O 1
ATOM 10282 N N . PRO C 1 187 ? -47.478 -40.508 74.668 1.00 40.33 185 PRO C N 1
ATOM 10283 C CA . PRO C 1 187 ? -46.961 -39.265 74.072 1.00 40.29 185 PRO C CA 1
ATOM 10284 C C . PRO C 1 187 ? -45.737 -38.686 74.807 1.00 39.12 185 PRO C C 1
ATOM 10285 O O . PRO C 1 187 ? -45.016 -37.872 74.233 1.00 35.48 185 PRO C O 1
ATOM 10289 N N . LYS C 1 188 ? -45.499 -39.101 76.052 1.00 40.22 186 LYS C N 1
ATOM 10290 C CA . LYS C 1 188 ? -44.287 -38.662 76.763 1.00 41.62 186 LYS C CA 1
ATOM 10291 C C . LYS C 1 188 ? -43.053 -39.211 76.058 1.00 37.37 186 LYS C C 1
ATOM 10292 O O . LYS C 1 188 ? -42.069 -38.501 75.906 1.00 38.37 186 LYS C O 1
ATOM 10298 N N . VAL C 1 189 ? -43.131 -40.450 75.597 1.00 32.83 187 VAL C N 1
ATOM 10299 C CA . VAL C 1 189 ? -42.071 -41.044 74.772 1.00 34.67 187 VAL C CA 1
ATOM 10300 C C . VAL C 1 189 ? -41.843 -40.253 73.478 1.00 36.53 187 VAL C C 1
ATOM 10301 O O . VAL C 1 189 ? -40.699 -39.914 73.152 1.00 34.26 187 VAL C O 1
ATOM 10305 N N . VAL C 1 190 ? -42.919 -39.945 72.752 1.00 36.80 188 VAL C N 1
ATOM 10306 C CA . VAL C 1 190 ? -42.808 -39.112 71.546 1.00 37.08 188 VAL C CA 1
ATOM 10307 C C . VAL C 1 190 ? -42.100 -37.789 71.879 1.00 38.61 188 VAL C C 1
ATOM 10308 O O . VAL C 1 190 ? -41.150 -37.386 71.186 1.00 39.70 188 VAL C O 1
ATOM 10312 N N . GLU C 1 191 ? -42.516 -37.122 72.950 1.00 38.46 189 GLU C N 1
ATOM 10313 C CA . GLU C 1 191 ? -41.874 -35.859 73.293 1.00 38.97 189 GLU C CA 1
ATOM 10314 C C . GLU C 1 191 ? -40.387 -36.023 73.711 1.00 36.43 189 GLU C C 1
ATOM 10315 O O . GLU C 1 191 ? -39.561 -35.164 73.403 1.00 36.79 189 GLU C O 1
ATOM 10321 N N . GLU C 1 192 ? -40.057 -37.102 74.421 1.00 35.25 190 GLU C N 1
ATOM 10322 C CA . GLU C 1 192 ? -38.655 -37.420 74.764 1.00 35.14 190 GLU C CA 1
ATOM 10323 C C . GLU C 1 192 ? -37.797 -37.566 73.484 1.00 33.13 190 GLU C C 1
ATOM 10324 O O . GLU C 1 192 ? -36.703 -37.018 73.395 1.00 31.46 190 GLU C O 1
ATOM 10330 N N . LEU C 1 193 ? -38.296 -38.285 72.488 1.00 31.29 191 LEU C N 1
ATOM 10331 C CA . LEU C 1 193 ? -37.517 -38.422 71.275 1.00 35.64 191 LEU C CA 1
ATOM 10332 C C . LEU C 1 193 ? -37.526 -37.198 70.345 1.00 36.34 191 LEU C C 1
ATOM 10333 O O . LEU C 1 193 ? -36.531 -36.971 69.656 1.00 38.94 191 LEU C O 1
ATOM 10338 N N . HIS C 1 194 ? -38.593 -36.396 70.356 1.00 35.30 192 HIS C N 1
ATOM 10339 C CA . HIS C 1 194 ? -38.541 -35.086 69.722 1.00 36.86 192 HIS C CA 1
ATOM 10340 C C . HIS C 1 194 ? -37.464 -34.247 70.396 1.00 35.18 192 HIS C C 1
ATOM 10341 O O . HIS C 1 194 ? -36.709 -33.536 69.736 1.00 36.16 192 HIS C O 1
ATOM 10348 N N . GLY C 1 195 ? -37.395 -34.340 71.716 1.00 34.86 193 GLY C N 1
ATOM 10349 C CA . GLY C 1 195 ? -36.426 -33.583 72.487 1.00 34.70 193 GLY C CA 1
ATOM 10350 C C . GLY C 1 195 ? -35.003 -34.034 72.204 1.00 35.28 193 GLY C C 1
ATOM 10351 O O . GLY C 1 195 ? -34.116 -33.206 72.038 1.00 33.35 193 GLY C O 1
ATOM 10352 N N . ALA C 1 196 ? -34.788 -35.351 72.144 1.00 35.35 194 ALA C N 1
ATOM 10353 C CA . ALA C 1 196 ? -33.478 -35.887 71.774 1.00 36.54 194 ALA C CA 1
ATOM 10354 C C . ALA C 1 196 ? -33.016 -35.284 70.438 1.00 35.61 194 ALA C C 1
ATOM 10355 O O . ALA C 1 196 ? -31.911 -34.740 70.349 1.00 33.98 194 ALA C O 1
ATOM 10357 N N . ALA C 1 197 ? -33.887 -35.329 69.431 1.00 34.62 195 ALA C N 1
ATOM 10358 C CA . ALA C 1 197 ? -33.589 -34.740 68.117 1.00 33.83 195 ALA C CA 1
ATOM 10359 C C . ALA C 1 197 ? -33.233 -33.261 68.222 1.00 34.91 195 ALA C C 1
ATOM 10360 O O . ALA C 1 197 ? -32.222 -32.801 67.669 1.00 36.37 195 ALA C O 1
ATOM 10362 N N . ARG C 1 198 ? -34.082 -32.516 68.921 1.00 36.32 196 ARG C N 1
ATOM 10363 C CA . ARG C 1 198 ? -33.852 -31.096 69.147 1.00 36.87 196 ARG C CA 1
ATOM 10364 C C . ARG C 1 198 ? -32.469 -30.816 69.703 1.00 33.69 196 ARG C C 1
ATOM 10365 O O . ARG C 1 198 ? -31.770 -29.928 69.233 1.00 34.06 196 ARG C O 1
ATOM 10373 N N . PHE C 1 199 ? -32.084 -31.564 70.719 1.00 31.37 197 PHE C N 1
ATOM 10374 C CA . PHE C 1 199 ? -30.786 -31.343 71.355 1.00 32.26 197 PHE C CA 1
ATOM 10375 C C . PHE C 1 199 ? -29.643 -31.240 70.329 1.00 33.43 197 PHE C C 1
ATOM 10376 O O . PHE C 1 199 ? -28.829 -30.308 70.378 1.00 33.49 197 PHE C O 1
ATOM 10384 N N . TRP C 1 200 ? -29.592 -32.202 69.407 1.00 31.36 198 TRP C N 1
ATOM 10385 C CA . TRP C 1 200 ? -28.525 -32.262 68.418 1.00 31.49 198 TRP C CA 1
ATOM 10386 C C . TRP C 1 200 ? -28.763 -31.309 67.245 1.00 32.64 198 TRP C C 1
ATOM 10387 O O . TRP C 1 200 ? -27.805 -30.801 66.673 1.00 29.90 198 TRP C O 1
ATOM 10398 N N . LEU C 1 201 ? -30.015 -31.084 66.843 1.00 33.98 199 LEU C N 1
ATOM 10399 C CA . LEU C 1 201 ? -30.235 -30.098 65.772 1.00 34.32 199 LEU C CA 1
ATOM 10400 C C . LEU C 1 201 ? -29.939 -28.690 66.306 1.00 34.08 199 LEU C C 1
ATOM 10401 O O . LEU C 1 201 ? -29.427 -27.852 65.569 1.00 32.14 199 LEU C O 1
ATOM 10406 N N . ASP C 1 202 ? -30.190 -28.449 67.595 1.00 32.68 200 ASP C N 1
ATOM 10407 C CA . ASP C 1 202 ? -29.756 -27.186 68.219 1.00 36.48 200 ASP C CA 1
ATOM 10408 C C . ASP C 1 202 ? -28.247 -26.990 68.175 1.00 35.77 200 ASP C C 1
ATOM 10409 O O . ASP C 1 202 ? -27.775 -25.858 68.194 1.00 36.10 200 ASP C O 1
ATOM 10414 N N . LEU C 1 203 ? -27.486 -28.078 68.146 1.00 34.04 201 LEU C N 1
ATOM 10415 C CA . LEU C 1 203 ? -26.044 -27.966 67.992 1.00 35.06 201 LEU C CA 1
ATOM 10416 C C . LEU C 1 203 ? -25.564 -27.772 66.547 1.00 32.07 201 LEU C C 1
ATOM 10417 O O . LEU C 1 203 ? -24.375 -27.587 66.337 1.00 34.32 201 LEU C O 1
ATOM 10422 N N . GLY C 1 204 ? -26.460 -27.824 65.563 1.00 29.70 202 GLY C N 1
ATOM 10423 C CA . GLY C 1 204 ? -26.085 -27.638 64.164 1.00 30.69 202 GLY C CA 1
ATOM 10424 C C . GLY C 1 204 ? -25.978 -28.929 63.355 1.00 32.24 202 GLY C C 1
ATOM 10425 O O . GLY C 1 204 ? -25.570 -28.921 62.186 1.00 32.83 202 GLY C O 1
ATOM 10426 N N . LEU C 1 205 ? -26.351 -30.050 63.955 1.00 31.38 203 LEU C N 1
ATOM 10427 C CA . LEU C 1 205 ? -26.383 -31.291 63.216 1.00 31.31 203 LEU C CA 1
ATOM 10428 C C . LEU C 1 205 ? -27.350 -31.134 62.029 1.00 32.64 203 LEU C C 1
ATOM 10429 O O . LEU C 1 205 ? -28.447 -30.617 62.192 1.00 34.81 203 LEU C O 1
ATOM 10434 N N . ASP C 1 206 ? -26.949 -31.643 60.866 1.00 30.07 204 ASP C N 1
ATOM 10435 C CA . ASP C 1 206 ? -27.695 -31.477 59.630 1.00 29.38 204 ASP C CA 1
ATOM 10436 C C . ASP C 1 206 ? -28.843 -32.449 59.394 1.00 28.24 204 ASP C C 1
ATOM 10437 O O . ASP C 1 206 ? -29.526 -32.350 58.382 1.00 29.75 204 ASP C O 1
ATOM 10442 N N . GLY C 1 207 ? -29.085 -33.371 60.318 1.00 28.30 205 GLY C N 1
ATOM 10443 C CA . GLY C 1 207 ? -30.079 -34.421 60.097 1.00 26.35 205 GLY C CA 1
ATOM 10444 C C . GLY C 1 207 ? -29.776 -35.706 60.839 1.00 26.78 205 GLY C C 1
ATOM 10445 O O . GLY C 1 207 ? -28.832 -35.782 61.640 1.00 25.77 205 GLY C O 1
ATOM 10446 N N . PHE C 1 208 ? -30.579 -36.725 60.549 1.00 26.62 206 PHE C N 1
ATOM 10447 C CA . PHE C 1 208 ? -30.497 -38.021 61.213 1.00 27.86 206 PHE C CA 1
ATOM 10448 C C . PHE C 1 208 ? -30.797 -39.144 60.251 1.00 28.87 206 PHE C C 1
ATOM 10449 O O . PHE C 1 208 ? -31.757 -39.058 59.482 1.00 32.90 206 PHE C O 1
ATOM 10457 N N . ARG C 1 209 ? -29.992 -40.200 60.300 1.00 29.25 207 ARG C N 1
ATOM 10458 C CA . ARG C 1 209 ? -30.440 -41.484 59.849 1.00 30.73 207 ARG C CA 1
ATOM 10459 C C . ARG C 1 209 ? -31.305 -41.990 60.992 1.00 31.16 207 ARG C C 1
ATOM 10460 O O . ARG C 1 209 ? -30.854 -42.040 62.138 1.00 31.28 207 ARG C O 1
ATOM 10468 N N . VAL C 1 210 ? -32.538 -42.368 60.689 1.00 30.69 208 VAL C N 1
ATOM 10469 C CA . VAL C 1 210 ? -33.420 -42.873 61.711 1.00 32.56 208 VAL C CA 1
ATOM 10470 C C . VAL C 1 210 ? -33.492 -44.370 61.575 1.00 34.09 208 VAL C C 1
ATOM 10471 O O . VAL C 1 210 ? -33.850 -44.914 60.522 1.00 33.62 208 VAL C O 1
ATOM 10475 N N . ASP C 1 211 ? -33.159 -45.020 62.680 1.00 36.22 209 ASP C N 1
ATOM 10476 C CA . ASP C 1 211 ? -33.042 -46.465 62.760 1.00 35.95 209 ASP C CA 1
ATOM 10477 C C . ASP C 1 211 ? -34.380 -47.202 62.894 1.00 36.21 209 ASP C C 1
ATOM 10478 O O . ASP C 1 211 ? -35.297 -46.734 63.588 1.00 35.84 209 ASP C O 1
ATOM 10483 N N . ALA C 1 212 ? -34.455 -48.358 62.229 1.00 36.17 210 ALA C N 1
ATOM 10484 C CA . ALA C 1 212 ? -35.495 -49.356 62.430 1.00 36.81 210 ALA C CA 1
ATOM 10485 C C . ALA C 1 212 ? -36.889 -48.756 62.436 1.00 38.13 210 ALA C C 1
ATOM 10486 O O . ALA C 1 212 ? -37.688 -49.088 63.304 1.00 33.86 210 ALA C O 1
ATOM 10488 N N . VAL C 1 213 ? -37.189 -47.893 61.459 1.00 36.24 211 VAL C N 1
ATOM 10489 C CA . VAL C 1 213 ? -38.435 -47.143 61.503 1.00 35.83 211 VAL C CA 1
ATOM 10490 C C . VAL C 1 213 ? -39.731 -47.971 61.320 1.00 35.44 211 VAL C C 1
ATOM 10491 O O . VAL C 1 213 ? -40.769 -47.573 61.831 1.00 34.38 211 VAL C O 1
ATOM 10495 N N . PRO C 1 214 ? -39.684 -49.129 60.631 1.00 33.52 212 PRO C N 1
ATOM 10496 C CA . PRO C 1 214 ? -40.949 -49.842 60.476 1.00 32.65 212 PRO C CA 1
ATOM 10497 C C . PRO C 1 214 ? -41.576 -50.411 61.735 1.00 34.45 212 PRO C C 1
ATOM 10498 O O . PRO C 1 214 ? -42.661 -50.962 61.627 1.00 36.09 212 PRO C O 1
ATOM 10502 N N . TYR C 1 215 ? -40.926 -50.293 62.900 1.00 36.18 213 TYR C N 1
ATOM 10503 C CA . TYR C 1 215 ? -41.293 -51.123 64.071 1.00 37.27 213 TYR C CA 1
ATOM 10504 C C . TYR C 1 215 ? -41.796 -50.394 65.318 1.00 34.51 213 TYR C C 1
ATOM 10505 O O . TYR C 1 215 ? -41.931 -51.011 66.377 1.00 33.97 213 TYR C O 1
ATOM 10514 N N . LEU C 1 216 ? -42.080 -49.108 65.197 1.00 33.50 214 LEU C N 1
ATOM 10515 C CA . LEU C 1 216 ? -42.454 -48.285 66.350 1.00 34.40 214 LEU C CA 1
ATOM 10516 C C . LEU C 1 216 ? -43.685 -48.857 67.030 1.00 35.28 214 LEU C C 1
ATOM 10517 O O . LEU C 1 216 ? -43.638 -49.248 68.202 1.00 33.80 214 LEU C O 1
ATOM 10522 N N . ILE C 1 217 ? -44.774 -48.948 66.272 1.00 35.49 215 ILE C N 1
ATOM 10523 C CA . ILE C 1 217 ? -46.060 -49.329 66.835 1.00 36.42 215 ILE C CA 1
ATOM 10524 C C . ILE C 1 217 ? -46.355 -50.792 66.580 1.00 36.20 215 ILE C C 1
ATOM 10525 O O . ILE C 1 217 ? -46.049 -51.345 65.530 1.00 36.67 215 ILE C O 1
ATOM 10530 N N . GLU C 1 218 ? -46.951 -51.403 67.591 1.00 38.42 216 GLU C N 1
ATOM 10531 C CA . GLU C 1 218 ? -47.418 -52.769 67.532 1.00 41.01 216 GLU C CA 1
ATOM 10532 C C . GLU C 1 218 ? -48.938 -52.758 67.666 1.00 41.28 216 GLU C C 1
ATOM 10533 O O . GLU C 1 218 ? -49.480 -51.976 68.428 1.00 40.87 216 GLU C O 1
ATOM 10539 N N . ARG C 1 219 ? -49.613 -53.607 66.898 1.00 43.77 217 ARG C N 1
ATOM 10540 C CA . ARG C 1 219 ? -51.056 -53.768 66.997 1.00 42.87 217 ARG C CA 1
ATOM 10541 C C . ARG C 1 219 ? -51.406 -55.220 66.845 1.00 43.66 217 ARG C C 1
ATOM 10542 O O . ARG C 1 219 ? -50.886 -55.878 65.947 1.00 41.57 217 ARG C O 1
ATOM 10550 N N . GLU C 1 220 ? -52.305 -55.705 67.704 1.00 42.88 218 GLU C N 1
ATOM 10551 C CA . GLU C 1 220 ? -52.742 -57.097 67.671 1.00 42.61 218 GLU C CA 1
ATOM 10552 C C . GLU C 1 220 ? -53.304 -57.411 66.296 1.00 40.51 218 GLU C C 1
ATOM 10553 O O . GLU C 1 220 ? -53.838 -56.532 65.640 1.00 42.60 218 GLU C O 1
ATOM 10559 N N . GLY C 1 221 ? -53.149 -58.654 65.856 1.00 42.20 219 GLY C N 1
ATOM 10560 C CA . GLY C 1 221 ? -53.572 -59.073 64.526 1.00 44.14 219 GLY C CA 1
ATOM 10561 C C . GLY C 1 221 ? -52.894 -58.389 63.348 1.00 46.57 219 GLY C C 1
ATOM 10562 O O . GLY C 1 221 ? -53.473 -58.307 62.268 1.00 48.80 219 GLY C O 1
ATOM 10563 N N . THR C 1 222 ? -51.671 -57.892 63.536 1.00 46.78 220 THR C N 1
ATOM 10564 C CA . THR C 1 222 ? -50.901 -57.296 62.439 1.00 43.72 220 THR C CA 1
ATOM 10565 C C . THR C 1 222 ? -49.493 -57.815 62.524 1.00 43.27 220 THR C C 1
ATOM 10566 O O . THR C 1 222 ? -49.082 -58.311 63.561 1.00 43.31 220 THR C O 1
ATOM 10570 N N . SER C 1 223 ? -48.743 -57.659 61.438 1.00 40.73 221 SER C N 1
ATOM 10571 C CA . SER C 1 223 ? -47.337 -58.020 61.425 1.00 39.36 221 SER C CA 1
ATOM 10572 C C . SER C 1 223 ? -46.459 -57.098 62.301 1.00 40.06 221 SER C C 1
ATOM 10573 O O . SER C 1 223 ? -45.266 -57.372 62.481 1.00 38.47 221 SER C O 1
ATOM 10576 N N . CYS C 1 224 ? -47.038 -56.006 62.813 1.00 38.37 222 CYS C N 1
ATOM 10577 C CA . CYS C 1 224 ? -46.339 -55.058 63.681 1.00 39.54 222 CYS C CA 1
ATOM 10578 C C . CYS C 1 224 ? -45.179 -54.337 62.964 1.00 38.15 222 CYS C C 1
ATOM 10579 O O . CYS C 1 224 ? -44.196 -53.949 63.581 1.00 35.30 222 CYS C O 1
ATOM 10582 N N . GLU C 1 225 ? -45.367 -54.159 61.662 1.00 37.34 223 GLU C N 1
ATOM 10583 C CA . GLU C 1 225 ? -44.447 -53.522 60.751 1.00 41.27 223 GLU C CA 1
ATOM 10584 C C . GLU C 1 225 ? -45.236 -52.536 59.902 1.00 40.50 223 GLU C C 1
ATOM 10585 O O . GLU C 1 225 ? -46.312 -52.869 59.415 1.00 37.59 223 GLU C O 1
ATOM 10591 N N . ASN C 1 226 ? -44.686 -51.351 59.677 1.00 38.32 224 ASN C N 1
ATOM 10592 C CA . ASN C 1 226 ? -45.212 -50.463 58.647 1.00 40.34 224 ASN C CA 1
ATOM 10593 C C . ASN C 1 226 ? -46.622 -50.001 58.948 1.00 43.60 224 ASN C C 1
ATOM 10594 O O . ASN C 1 226 ? -47.375 -49.723 58.024 1.00 43.06 224 ASN C O 1
ATOM 10599 N N . LEU C 1 227 ? -46.992 -49.913 60.225 1.00 42.97 225 LEU C N 1
ATOM 10600 C CA . LEU C 1 227 ? -48.355 -49.561 60.565 1.00 41.49 225 LEU C CA 1
ATOM 10601 C C . LEU C 1 227 ? -48.611 -48.070 60.364 1.00 42.93 225 LEU C C 1
ATOM 10602 O O . LEU C 1 227 ? -47.713 -47.248 60.601 1.00 46.16 225 LEU C O 1
ATOM 10607 N N . PRO C 1 228 ? -49.826 -47.715 59.898 1.00 41.14 226 PRO C N 1
ATOM 10608 C CA . PRO C 1 228 ? -50.287 -46.329 59.732 1.00 40.48 226 PRO C CA 1
ATOM 10609 C C . PRO C 1 228 ? -49.937 -45.466 60.915 1.00 37.54 226 PRO C C 1
ATOM 10610 O O . PRO C 1 228 ? -49.527 -44.319 60.766 1.00 39.81 226 PRO C O 1
ATOM 10614 N N . GLU C 1 229 ? -50.089 -46.033 62.094 1.00 37.21 227 GLU C N 1
ATOM 10615 C CA . GLU C 1 229 ? -49.766 -45.317 63.326 1.00 42.65 227 GLU C CA 1
ATOM 10616 C C . GLU C 1 229 ? -48.263 -45.006 63.457 1.00 40.71 227 GLU C C 1
ATOM 10617 O O . GLU C 1 229 ? -47.867 -43.964 64.001 1.00 39.73 227 GLU C O 1
ATOM 10623 N N . THR C 1 230 ? -47.442 -45.946 62.984 1.00 38.76 228 THR C N 1
ATOM 10624 C CA . THR C 1 230 ? -46.012 -45.737 62.908 1.00 37.38 228 THR C CA 1
ATOM 10625 C C . THR C 1 230 ? -45.740 -44.613 61.933 1.00 34.78 228 THR C C 1
ATOM 10626 O O . THR C 1 230 ? -45.016 -43.683 62.268 1.00 32.34 228 THR C O 1
ATOM 10630 N N . HIS C 1 231 ? -46.339 -44.687 60.744 1.00 34.43 229 HIS C N 1
ATOM 10631 C CA . HIS C 1 231 ? -46.156 -43.614 59.753 1.00 35.02 229 HIS C CA 1
ATOM 10632 C C . HIS C 1 231 ? -46.616 -42.274 60.296 1.00 35.65 229 HIS C C 1
ATOM 10633 O O . HIS C 1 231 ? -45.957 -41.277 60.055 1.00 36.80 229 HIS C O 1
ATOM 10640 N N . GLU C 1 232 ? -47.709 -42.252 61.060 1.00 36.97 230 GLU C N 1
ATOM 10641 C CA . GLU C 1 232 ? -48.191 -40.986 61.661 1.00 41.92 230 GLU C CA 1
ATOM 10642 C C . GLU C 1 232 ? -47.167 -40.372 62.605 1.00 39.81 230 GLU C C 1
ATOM 10643 O O . GLU C 1 232 ? -46.904 -39.167 62.564 1.00 39.10 230 GLU C O 1
ATOM 10649 N N . ILE C 1 233 ? -46.587 -41.202 63.458 1.00 36.70 231 ILE C N 1
ATOM 10650 C CA . ILE C 1 233 ? -45.494 -40.728 64.317 1.00 37.54 231 ILE C CA 1
ATOM 10651 C C . ILE C 1 233 ? -44.322 -40.139 63.527 1.00 35.44 231 ILE C C 1
ATOM 10652 O O . ILE C 1 233 ? -43.807 -39.059 63.860 1.00 33.89 231 ILE C O 1
ATOM 10657 N N . LEU C 1 234 ? -43.932 -40.815 62.459 1.00 34.15 232 LEU C N 1
ATOM 10658 C CA . LEU C 1 234 ? -42.789 -40.357 61.667 1.00 36.16 232 LEU C CA 1
ATOM 10659 C C . LEU C 1 234 ? -43.111 -39.017 61.006 1.00 37.24 232 LEU C C 1
ATOM 10660 O O . LEU C 1 234 ? -42.245 -38.157 60.920 1.00 35.48 232 LEU C O 1
ATOM 10665 N N . LYS C 1 235 ? -44.365 -38.832 60.574 1.00 37.09 233 LYS C N 1
ATOM 10666 C CA . LYS C 1 235 ? -44.821 -37.537 60.048 1.00 38.32 233 LYS C CA 1
ATOM 10667 C C . LYS C 1 235 ? -44.678 -36.446 61.073 1.00 35.05 233 LYS C C 1
ATOM 10668 O O . LYS C 1 235 ? -44.423 -35.292 60.730 1.00 34.59 233 LYS C O 1
ATOM 10674 N N . GLY C 1 236 ? -44.854 -36.815 62.338 1.00 34.84 234 GLY C N 1
ATOM 10675 C CA . GLY C 1 236 ? -44.680 -35.871 63.441 1.00 35.68 234 GLY C CA 1
ATOM 10676 C C . GLY C 1 236 ? -43.261 -35.354 63.563 1.00 36.27 234 GLY C C 1
ATOM 10677 O O . GLY C 1 236 ? -43.058 -34.155 63.805 1.00 38.03 234 GLY C O 1
ATOM 10678 N N . PHE C 1 237 ? -42.277 -36.251 63.395 1.00 34.49 235 PHE C N 1
ATOM 10679 C CA . PHE C 1 237 ? -40.864 -35.852 63.414 1.00 36.05 235 PHE C CA 1
ATOM 10680 C C . PHE C 1 237 ? -40.564 -34.930 62.240 1.00 33.02 235 PHE C C 1
ATOM 10681 O O . PHE C 1 237 ? -39.840 -33.946 62.388 1.00 30.40 235 PHE C O 1
ATOM 10689 N N . ARG C 1 238 ? -41.137 -35.247 61.081 1.00 33.67 236 ARG C N 1
ATOM 10690 C CA . ARG C 1 238 ? -40.931 -34.428 59.884 1.00 35.66 236 ARG C CA 1
ATOM 10691 C C . ARG C 1 238 ? -41.503 -33.009 60.046 1.00 37.62 236 ARG C C 1
ATOM 10692 O O . ARG C 1 238 ? -40.813 -32.014 59.798 1.00 38.16 236 ARG C O 1
ATOM 10700 N N . ALA C 1 239 ? -42.758 -32.925 60.480 1.00 39.08 237 ALA C N 1
ATOM 10701 C CA . ALA C 1 239 ? -43.377 -31.635 60.808 1.00 39.49 237 ALA C CA 1
ATOM 10702 C C . ALA C 1 239 ? -42.465 -30.828 61.742 1.00 40.75 237 ALA C C 1
ATOM 10703 O O . ALA C 1 239 ? -42.170 -29.651 61.495 1.00 40.32 237 ALA C O 1
ATOM 10705 N N . MET C 1 240 ? -41.987 -31.467 62.801 1.00 40.25 238 MET C N 1
ATOM 10706 C CA . MET C 1 240 ? -41.136 -30.769 63.761 1.00 40.80 238 MET C CA 1
ATOM 10707 C C . MET C 1 240 ? -39.893 -30.220 63.077 1.00 40.23 238 MET C C 1
ATOM 10708 O O . MET C 1 240 ? -39.513 -29.065 63.284 1.00 37.35 238 MET C O 1
ATOM 10713 N N . VAL C 1 241 ? -39.270 -31.036 62.237 1.00 39.05 239 VAL C N 1
ATOM 10714 C CA . VAL C 1 241 ? -38.050 -30.600 61.547 1.00 39.86 239 VAL C CA 1
ATOM 10715 C C . VAL C 1 241 ? -38.364 -29.468 60.553 1.00 40.43 239 VAL C C 1
ATOM 10716 O O . VAL C 1 241 ? -37.651 -28.461 60.510 1.00 40.83 239 VAL C O 1
ATOM 10720 N N . ASP C 1 242 ? -39.418 -29.628 59.749 1.00 38.31 240 ASP C N 1
ATOM 10721 C CA . ASP C 1 242 ? -39.821 -28.556 58.824 1.00 40.31 240 ASP C CA 1
ATOM 10722 C C . ASP C 1 242 ? -40.076 -27.229 59.533 1.00 39.58 240 ASP C C 1
ATOM 10723 O O . ASP C 1 242 ? -39.729 -26.175 59.013 1.00 40.48 240 ASP C O 1
ATOM 10728 N N . ARG C 1 243 ? -40.709 -27.292 60.699 1.00 40.33 241 ARG C N 1
ATOM 10729 C CA . ARG C 1 243 ? -41.121 -26.093 61.404 1.00 42.70 241 ARG C CA 1
ATOM 10730 C C . ARG C 1 243 ? -39.928 -25.437 62.106 1.00 42.89 241 ARG C C 1
ATOM 10731 O O . ARG C 1 243 ? -39.691 -24.244 61.954 1.00 40.93 241 ARG C O 1
ATOM 10739 N N . GLU C 1 244 ? -39.156 -26.230 62.842 1.00 41.98 242 GLU C N 1
ATOM 10740 C CA . GLU C 1 244 ? -38.111 -25.684 63.710 1.00 40.01 242 GLU C CA 1
ATOM 10741 C C . GLU C 1 244 ? -36.716 -25.722 63.104 1.00 38.77 242 GLU C C 1
ATOM 10742 O O . GLU C 1 244 ? -35.843 -25.004 63.561 1.00 35.10 242 GLU C O 1
ATOM 10748 N N . TYR C 1 245 ? -36.486 -26.564 62.091 1.00 39.11 243 TYR C N 1
ATOM 10749 C CA . TYR C 1 245 ? -35.133 -26.715 61.524 1.00 38.46 243 TYR C CA 1
ATOM 10750 C C . TYR C 1 245 ? -35.179 -26.921 60.028 1.00 36.02 243 TYR C C 1
ATOM 10751 O O . TYR C 1 245 ? -34.737 -27.951 59.534 1.00 34.81 243 TYR C O 1
ATOM 10760 N N . PRO C 1 246 ? -35.720 -25.943 59.290 1.00 36.34 244 PRO C N 1
ATOM 10761 C CA . PRO C 1 246 ? -35.848 -26.137 57.848 1.00 33.13 244 PRO C CA 1
ATOM 10762 C C . PRO C 1 246 ? -34.503 -26.479 57.199 1.00 30.42 244 PRO C C 1
ATOM 10763 O O . PRO C 1 246 ? -33.478 -26.018 57.655 1.00 31.01 244 PRO C O 1
ATOM 10767 N N . GLY C 1 247 ? -34.517 -27.308 56.165 1.00 30.09 245 GLY C N 1
ATOM 10768 C CA . GLY C 1 247 ? -33.300 -27.752 55.504 1.00 30.78 245 GLY C CA 1
ATOM 10769 C C . GLY C 1 247 ? -32.629 -29.003 56.061 1.00 33.14 245 GLY C C 1
ATOM 10770 O O . GLY C 1 247 ? -31.821 -29.613 55.366 1.00 36.52 245 GLY C O 1
ATOM 10771 N N . ARG C 1 248 ? -32.945 -29.409 57.290 1.00 33.06 246 ARG C N 1
ATOM 10772 C CA . ARG C 1 248 ? -32.300 -30.582 57.892 1.00 32.51 246 ARG C CA 1
ATOM 10773 C C . ARG C 1 248 ? -32.842 -31.893 57.303 1.00 34.39 246 ARG C C 1
ATOM 10774 O O . ARG C 1 248 ? -33.979 -31.938 56.832 1.00 33.43 246 ARG C O 1
ATOM 10782 N N . LEU C 1 249 ? -32.045 -32.963 57.359 1.00 31.67 247 LEU C N 1
ATOM 10783 C CA . LEU C 1 249 ? -32.420 -34.233 56.707 1.00 31.89 247 LEU C CA 1
ATOM 10784 C C . LEU C 1 249 ? -32.926 -35.338 57.660 1.00 32.45 247 LEU C C 1
ATOM 10785 O O . LEU C 1 249 ? -32.387 -35.552 58.759 1.00 29.96 247 LEU C O 1
ATOM 10790 N N . LEU C 1 250 ? -33.971 -36.032 57.205 1.00 30.41 248 LEU C N 1
ATOM 10791 C CA . LEU C 1 250 ? -34.450 -37.263 57.825 1.00 31.58 248 LEU C CA 1
ATOM 10792 C C . LEU C 1 250 ? -34.326 -38.357 56.775 1.00 32.19 248 LEU C C 1
ATOM 10793 O O . LEU C 1 250 ? -34.926 -38.280 55.709 1.00 30.18 248 LEU C O 1
ATOM 10798 N N . LEU C 1 251 ? -33.531 -39.368 57.104 1.00 33.59 249 LEU C N 1
ATOM 10799 C CA . LEU C 1 251 ? -33.258 -40.497 56.229 1.00 32.09 249 LEU C CA 1
ATOM 10800 C C . LEU C 1 251 ? -33.698 -41.750 56.978 1.00 30.89 249 LEU C C 1
ATOM 10801 O O . LEU C 1 251 ? -33.329 -41.952 58.129 1.00 32.32 249 LEU C O 1
ATOM 10806 N N . ALA C 1 252 ? -34.487 -42.584 56.327 1.00 31.01 250 ALA C N 1
ATOM 10807 C CA . ALA C 1 252 ? -35.076 -43.757 56.974 1.00 32.42 250 ALA C CA 1
ATOM 10808 C C . ALA C 1 252 ? -34.309 -45.032 56.693 1.00 31.12 250 ALA C C 1
ATOM 10809 O O . ALA C 1 252 ? -33.961 -45.296 55.568 1.00 31.01 250 ALA C O 1
ATOM 10811 N N . GLU C 1 253 ? -34.079 -45.838 57.717 1.00 33.17 251 GLU C N 1
ATOM 10812 C CA . GLU C 1 253 ? -33.695 -47.221 57.500 1.00 34.26 251 GLU C CA 1
ATOM 10813 C C . GLU C 1 253 ? -34.979 -48.051 57.511 1.00 33.80 251 GLU C C 1
ATOM 10814 O O . GLU C 1 253 ? -35.544 -48.322 58.574 1.00 34.08 251 GLU C O 1
ATOM 10820 N N . ALA C 1 254 ? -35.431 -48.445 56.326 1.00 35.26 252 ALA C N 1
ATOM 10821 C CA . ALA C 1 254 ? -36.679 -49.188 56.167 1.00 35.39 252 ALA C CA 1
ATOM 10822 C C . ALA C 1 254 ? -36.467 -50.361 55.208 1.00 36.04 252 ALA C C 1
ATOM 10823 O O . ALA C 1 254 ? -36.517 -50.215 53.969 1.00 33.33 252 ALA C O 1
ATOM 10825 N N . ALA C 1 255 ? -36.192 -51.525 55.790 1.00 35.12 253 ALA C N 1
ATOM 10826 C CA . ALA C 1 255 ? -35.765 -52.692 55.011 1.00 35.41 253 ALA C CA 1
ATOM 10827 C C . ALA C 1 255 ? -36.994 -53.537 54.757 1.00 35.54 253 ALA C C 1
ATOM 10828 O O . ALA C 1 255 ? -37.333 -54.413 55.548 1.00 34.68 253 ALA C O 1
ATOM 10830 N N . GLN C 1 256 ? -37.680 -53.234 53.661 1.00 37.86 254 GLN C N 1
ATOM 10831 C CA . GLN C 1 256 ? -39.034 -53.745 53.410 1.00 36.48 254 GLN C CA 1
ATOM 10832 C C . GLN C 1 256 ? -39.202 -53.835 51.911 1.00 38.31 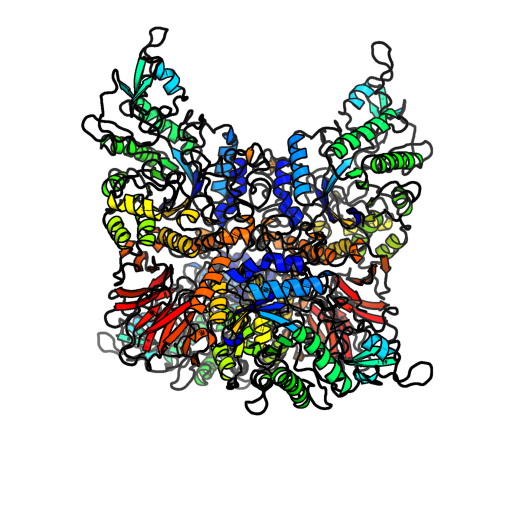254 GLN C C 1
ATOM 10833 O O . GLN C 1 256 ? -38.341 -53.355 51.168 1.00 40.18 254 GLN C O 1
ATOM 10839 N N . TRP C 1 257 ? -40.301 -54.437 51.462 1.00 38.89 255 TRP C N 1
ATOM 10840 C CA . TRP C 1 257 ? -40.633 -54.499 50.029 1.00 39.99 255 TRP C CA 1
ATOM 10841 C C . TRP C 1 257 ? -40.869 -53.092 49.415 1.00 37.71 255 TRP C C 1
ATOM 10842 O O . TRP C 1 257 ? -41.138 -52.136 50.140 1.00 32.74 255 TRP C O 1
ATOM 10853 N N . PRO C 1 258 ? -40.765 -52.962 48.075 1.00 38.57 256 PRO C N 1
ATOM 10854 C CA . PRO C 1 258 ? -40.815 -51.658 47.403 1.00 38.70 256 PRO C CA 1
ATOM 10855 C C . PRO C 1 258 ? -41.945 -50.732 47.869 1.00 41.01 256 PRO C C 1
ATOM 10856 O O . PRO C 1 258 ? -41.691 -49.566 48.254 1.00 39.08 256 PRO C O 1
ATOM 10860 N N . GLU C 1 259 ? -43.176 -51.250 47.847 1.00 42.22 257 GLU C N 1
ATOM 10861 C CA . GLU C 1 259 ? -44.361 -50.447 48.175 1.00 45.53 257 GLU C CA 1
ATOM 10862 C C . GLU C 1 259 ? -44.369 -49.975 49.627 1.00 44.48 257 GLU C C 1
ATOM 10863 O O . GLU C 1 259 ? -44.697 -48.827 49.911 1.00 45.06 257 GLU C O 1
ATOM 10869 N N . GLU C 1 260 ? -43.998 -50.874 50.529 1.00 38.46 258 GLU C N 1
ATOM 10870 C CA . GLU C 1 260 ? -43.902 -50.563 51.931 1.00 39.49 258 GLU C CA 1
ATOM 10871 C C . GLU C 1 260 ? -42.860 -49.476 52.153 1.00 36.50 258 GLU C C 1
ATOM 10872 O O . GLU C 1 260 ? -43.128 -48.545 52.887 1.00 35.16 258 GLU C O 1
ATOM 10878 N N . VAL C 1 261 ? -41.703 -49.591 51.485 1.00 33.14 259 VAL C N 1
ATOM 10879 C CA . VAL C 1 261 ? -40.608 -48.634 51.637 1.00 34.72 259 VAL C CA 1
ATOM 10880 C C . VAL C 1 261 ? -41.011 -47.252 51.142 1.00 35.90 259 VAL C C 1
ATOM 10881 O O . VAL C 1 261 ? -40.806 -46.250 51.835 1.00 35.96 259 VAL C O 1
ATOM 10885 N N . VAL C 1 262 ? -41.590 -47.189 49.950 1.00 35.97 260 VAL C N 1
ATOM 10886 C CA . VAL C 1 262 ? -41.961 -45.898 49.382 1.00 35.74 260 VAL C CA 1
ATOM 10887 C C . VAL C 1 262 ? -42.950 -45.140 50.264 1.00 35.87 260 VAL C C 1
ATOM 10888 O O . VAL C 1 262 ? -42.904 -43.915 50.318 1.00 34.93 260 VAL C O 1
ATOM 10892 N N . GLU C 1 263 ? -43.779 -45.846 51.021 1.00 36.38 261 GLU C N 1
ATOM 10893 C CA . GLU C 1 263 ? -44.688 -45.162 51.926 1.00 37.35 261 GLU C CA 1
ATOM 10894 C C . GLU C 1 263 ? -43.966 -44.299 52.965 1.00 38.91 261 GLU C C 1
ATOM 10895 O O . GLU C 1 263 ? -44.546 -43.327 53.469 1.00 40.21 261 GLU C O 1
ATOM 10901 N N . TYR C 1 264 ? -42.708 -44.617 53.285 1.00 36.80 262 TYR C N 1
ATOM 10902 C CA . TYR C 1 264 ? -41.976 -43.839 54.317 1.00 34.51 262 TYR C CA 1
ATOM 10903 C C . TYR C 1 264 ? -41.634 -42.409 53.880 1.00 34.37 262 TYR C C 1
ATOM 10904 O O . TYR C 1 264 ? -41.293 -41.569 54.716 1.00 33.34 262 TYR C O 1
ATOM 10913 N N . PHE C 1 265 ? -41.734 -42.132 52.580 1.00 33.65 263 PHE C N 1
ATOM 10914 C CA . PHE C 1 265 ? -41.589 -40.768 52.065 1.00 34.36 263 PHE C CA 1
ATOM 10915 C C . PHE C 1 265 ? -42.788 -39.876 52.422 1.00 33.37 263 PHE C C 1
ATOM 10916 O O . PHE C 1 265 ? -42.641 -38.663 52.528 1.00 32.26 263 PHE C O 1
ATOM 10924 N N . GLY C 1 266 ? -43.958 -40.473 52.635 1.00 33.56 264 GLY C N 1
ATOM 10925 C CA . GLY C 1 266 ? -45.173 -39.696 52.914 1.00 33.67 264 GLY C CA 1
ATOM 10926 C C . GLY C 1 266 ? -45.756 -39.138 51.631 1.00 35.23 264 GLY C C 1
ATOM 10927 O O . GLY C 1 266 ? -45.620 -39.735 50.573 1.00 36.02 264 GLY C O 1
ATOM 10928 N N . THR C 1 267 ? -46.415 -37.988 51.711 1.00 37.67 265 THR C N 1
ATOM 10929 C CA . THR C 1 267 ? -47.027 -37.378 50.522 1.00 39.21 265 THR C CA 1
ATOM 10930 C C . THR C 1 267 ? -46.649 -35.914 50.426 1.00 40.53 265 THR C C 1
ATOM 10931 O O . THR C 1 267 ? -46.060 -35.347 51.357 1.00 40.40 265 THR C O 1
ATOM 10935 N N . GLU C 1 268 ? -46.998 -35.295 49.304 1.00 40.88 266 GLU C N 1
ATOM 10936 C CA . GLU C 1 268 ? -46.747 -33.868 49.136 1.00 40.31 266 GLU C CA 1
ATOM 10937 C C . GLU C 1 268 ? -47.436 -33.112 50.273 1.00 40.26 266 GLU C C 1
ATOM 10938 O O . GLU C 1 268 ? -46.852 -32.207 50.871 1.00 40.77 266 GLU C O 1
ATOM 10944 N N . ALA C 1 269 ? -48.664 -33.508 50.609 1.00 40.43 267 ALA C N 1
ATOM 10945 C CA . ALA C 1 269 ? -49.404 -32.809 51.674 1.00 42.10 267 ALA C CA 1
ATOM 10946 C C . ALA C 1 269 ? -48.937 -33.203 53.070 1.00 42.83 267 ALA C C 1
ATOM 10947 O O . ALA C 1 269 ? -48.832 -32.355 53.945 1.00 47.66 267 ALA C O 1
ATOM 10949 N N . GLU C 1 270 ? -48.632 -34.477 53.282 1.00 44.87 268 GLU C N 1
ATOM 10950 C CA . GLU C 1 270 ? -48.145 -34.936 54.586 1.00 44.08 268 GLU C CA 1
ATOM 10951 C C . GLU C 1 270 ? -46.724 -35.529 54.496 1.00 42.80 268 GLU C C 1
ATOM 10952 O O . GLU C 1 270 ? -46.536 -36.746 54.507 1.00 38.52 268 GLU C O 1
ATOM 10958 N N . PRO C 1 271 ? -45.711 -34.659 54.384 1.00 42.38 269 PRO C N 1
ATOM 10959 C CA . PRO C 1 271 ? -44.375 -35.207 54.198 1.00 40.55 269 PRO C CA 1
ATOM 10960 C C . PRO C 1 271 ? -43.947 -36.116 55.351 1.00 39.78 269 PRO C C 1
ATOM 10961 O O . PRO C 1 271 ? -44.353 -35.926 56.510 1.00 38.73 269 PRO C O 1
ATOM 10965 N N . GLU C 1 272 ? -43.152 -37.123 55.017 1.00 36.61 270 GLU C N 1
ATOM 10966 C CA . GLU C 1 272 ? -42.563 -37.989 56.017 1.00 36.13 270 GLU C CA 1
ATOM 10967 C C . GLU C 1 272 ? -41.014 -37.912 55.898 1.00 34.66 270 GLU C C 1
ATOM 10968 O O . GLU C 1 272 ? -40.428 -36.863 56.185 1.00 32.76 270 GLU C O 1
ATOM 10974 N N . PHE C 1 273 ? -40.341 -38.971 55.454 1.00 32.14 271 PHE C N 1
ATOM 10975 C CA . PHE C 1 273 ? -38.905 -38.871 55.242 1.00 31.96 271 PHE C CA 1
ATOM 10976 C C . PHE C 1 273 ? -38.551 -38.183 53.929 1.00 32.31 271 PHE C C 1
ATOM 10977 O O . PHE C 1 273 ? -39.250 -38.329 52.927 1.00 33.67 271 PHE C O 1
ATOM 10985 N N . HIS C 1 274 ? -37.447 -37.447 53.948 1.00 31.31 272 HIS C N 1
ATOM 10986 C CA . HIS C 1 274 ? -36.848 -36.943 52.731 1.00 31.63 272 HIS C CA 1
ATOM 10987 C C . HIS C 1 274 ? -36.209 -38.088 51.959 1.00 32.55 272 HIS C C 1
ATOM 10988 O O . HIS C 1 274 ? -36.303 -38.131 50.738 1.00 32.98 272 HIS C O 1
ATOM 10995 N N . MET C 1 275 ? -35.529 -38.992 52.668 1.00 30.46 273 MET C N 1
ATOM 10996 C CA . MET C 1 275 ? -34.795 -40.060 52.017 1.00 30.07 273 MET C CA 1
ATOM 10997 C C . MET C 1 275 ? -35.084 -41.378 52.692 1.00 31.42 273 MET C C 1
ATOM 10998 O O . MET C 1 275 ? -35.343 -41.412 53.904 1.00 30.93 273 MET C O 1
ATOM 11003 N N . CYS C 1 276 ? -35.015 -42.438 51.878 1.00 32.07 274 CYS C N 1
ATOM 11004 C CA . CYS C 1 276 ? -35.074 -43.849 52.269 1.00 31.87 274 CYS C CA 1
ATOM 11005 C C . CYS C 1 276 ? -33.972 -44.599 51.531 1.00 33.33 274 CYS C C 1
ATOM 11006 O O . CYS C 1 276 ? -33.666 -44.290 50.368 1.00 30.82 274 CYS C O 1
ATOM 11009 N N . PHE C 1 277 ? -33.369 -45.575 52.210 1.00 34.37 275 PHE C N 1
ATOM 11010 C CA . PHE C 1 277 ? -32.376 -46.433 51.598 1.00 33.47 275 PHE C CA 1
ATOM 11011 C C . PHE C 1 277 ? -33.012 -47.341 50.559 1.00 34.77 275 PHE C C 1
ATOM 11012 O O . PHE C 1 277 ? -34.070 -47.908 50.813 1.00 35.25 275 PHE C O 1
ATOM 11020 N N . ASN C 1 278 ? -32.358 -47.503 49.408 1.00 35.05 276 ASN C N 1
ATOM 11021 C CA . ASN C 1 278 ? -32.863 -48.399 48.355 1.00 36.41 276 ASN C CA 1
ATOM 11022 C C . ASN C 1 278 ? -32.492 -49.853 48.622 1.00 34.36 276 ASN C C 1
ATOM 11023 O O . ASN C 1 278 ? -31.640 -50.444 47.935 1.00 33.00 276 ASN C O 1
ATOM 11028 N N . PHE C 1 279 ? -33.159 -50.412 49.627 1.00 32.67 277 PHE C N 1
ATOM 11029 C CA . PHE C 1 279 ? -32.973 -51.796 50.003 1.00 32.99 277 PHE C CA 1
ATOM 11030 C C . PHE C 1 279 ? -33.332 -52.775 48.880 1.00 32.88 277 PHE C C 1
ATOM 11031 O O . PHE C 1 279 ? -32.611 -53.736 48.678 1.00 33.32 277 PHE C O 1
ATOM 11039 N N . PRO C 1 280 ? -34.442 -52.543 48.155 1.00 33.26 278 PRO C N 1
ATOM 11040 C CA . PRO C 1 280 ? -34.838 -53.538 47.133 1.00 33.44 278 PRO C CA 1
ATOM 11041 C C . PRO C 1 280 ? -33.797 -53.812 46.048 1.00 32.75 278 PRO C C 1
ATOM 11042 O O . PRO C 1 280 ? -33.536 -54.965 45.722 1.00 32.82 278 PRO C O 1
ATOM 11046 N N . VAL C 1 281 ? -33.172 -52.778 45.509 1.00 31.60 279 VAL C N 1
ATOM 11047 C CA . VAL C 1 281 ? -32.221 -52.992 44.412 1.00 30.80 279 VAL C CA 1
ATOM 11048 C C . VAL C 1 281 ? -30.928 -53.723 44.861 1.00 31.32 279 VAL C C 1
ATOM 11049 O O . VAL C 1 281 ? -30.322 -54.510 44.092 1.00 28.84 279 VAL C O 1
ATOM 11053 N N . MET C 1 282 ? -30.537 -53.470 46.112 1.00 30.89 280 MET C N 1
ATOM 11054 C CA . MET C 1 282 ? -29.230 -53.865 46.630 1.00 29.42 280 MET C CA 1
ATOM 11055 C C . MET C 1 282 ? -28.912 -55.336 46.423 1.00 28.80 280 MET C C 1
ATOM 11056 O O . MET C 1 282 ? -27.892 -55.654 45.827 1.00 29.51 280 MET C O 1
ATOM 11061 N N . PRO C 1 283 ? -29.800 -56.250 46.843 1.00 29.54 281 PRO C N 1
ATOM 11062 C CA . PRO C 1 283 ? -29.426 -57.657 46.605 1.00 27.71 281 PRO C CA 1
ATOM 11063 C C . PRO C 1 283 ? -29.423 -58.059 45.122 1.00 28.59 281 PRO C C 1
ATOM 11064 O O . PRO C 1 283 ? -28.678 -58.982 44.718 1.00 27.25 281 PRO C O 1
ATOM 11068 N N . ARG C 1 284 ? -30.241 -57.391 44.309 1.00 27.37 282 ARG C N 1
ATOM 11069 C CA . ARG C 1 284 ? -30.347 -57.778 42.885 1.00 27.56 282 ARG C CA 1
ATOM 11070 C C . ARG C 1 284 ? -29.087 -57.395 42.127 1.00 27.47 282 ARG C C 1
ATOM 11071 O O . ARG C 1 284 ? -28.752 -58.015 41.114 1.00 28.45 282 ARG C O 1
ATOM 11079 N N . LEU C 1 285 ? -28.397 -56.351 42.590 1.00 27.57 283 LEU C N 1
ATOM 11080 C CA . LEU C 1 285 ? -27.093 -56.014 42.027 1.00 27.37 283 LEU C CA 1
ATOM 11081 C C . LEU C 1 285 ? -26.179 -57.225 42.099 1.00 26.80 283 LEU C C 1
ATOM 11082 O O . LEU C 1 285 ? -25.548 -57.565 41.123 1.00 29.66 283 LEU C O 1
ATOM 11087 N N . TYR C 1 286 ? -26.124 -57.882 43.246 1.00 26.60 284 TYR C N 1
ATOM 11088 C CA . TYR C 1 286 ? -25.181 -58.987 43.464 1.00 26.64 284 TYR C CA 1
ATOM 11089 C C . TYR C 1 286 ? -25.617 -60.255 42.777 1.00 28.71 284 TYR C C 1
ATOM 11090 O O . TYR C 1 286 ? -24.807 -60.990 42.182 1.00 27.16 284 TYR C O 1
ATOM 11099 N N . MET C 1 287 ? -26.907 -60.518 42.903 1.00 29.77 285 MET C N 1
ATOM 11100 C CA . MET C 1 287 ? -27.530 -61.624 42.223 1.00 32.92 285 MET C CA 1
ATOM 11101 C C . MET C 1 287 ? -27.330 -61.556 40.701 1.00 31.51 285 MET C C 1
ATOM 11102 O O . MET C 1 287 ? -27.025 -62.568 40.071 1.00 31.18 285 MET C O 1
ATOM 11107 N N . SER C 1 288 ? -27.475 -60.363 40.120 1.00 30.06 286 SER C N 1
ATOM 11108 C CA . SER C 1 288 ? -27.367 -60.195 38.674 1.00 29.12 286 SER C CA 1
ATOM 11109 C C . SER C 1 288 ? -25.944 -60.454 38.200 1.00 30.12 286 SER C C 1
ATOM 11110 O O . SER C 1 288 ? -25.733 -60.980 37.098 1.00 28.24 286 SER C O 1
ATOM 11113 N N . LEU C 1 289 ? -24.974 -60.090 39.039 1.00 28.11 287 LEU C N 1
ATOM 11114 C CA . LEU C 1 289 ? -23.561 -60.334 38.746 1.00 30.51 287 LEU C CA 1
ATOM 11115 C C . LEU C 1 289 ? -23.275 -61.833 38.614 1.00 28.68 287 LEU C C 1
ATOM 11116 O O . LEU C 1 289 ? -22.649 -62.286 37.682 1.00 25.63 287 LEU C O 1
ATOM 11121 N N . LYS C 1 290 ? -23.816 -62.609 39.523 1.00 28.88 288 LYS C N 1
ATOM 11122 C CA . LYS C 1 290 ? -23.524 -64.013 39.530 1.00 31.48 288 LYS C CA 1
ATOM 11123 C C . LYS C 1 290 ? -24.349 -64.799 38.489 1.00 31.65 288 LYS C C 1
ATOM 11124 O O . LYS C 1 290 ? -23.869 -65.796 37.966 1.00 31.88 288 LYS C O 1
ATOM 11130 N N . ARG C 1 291 ? -25.579 -64.363 38.210 1.00 33.67 289 ARG C N 1
ATOM 11131 C CA . ARG C 1 291 ? -26.414 -64.972 37.152 1.00 35.00 289 ARG C CA 1
ATOM 11132 C C . ARG C 1 291 ? -25.993 -64.495 35.779 1.00 33.39 289 ARG C C 1
ATOM 11133 O O . ARG C 1 291 ? -26.382 -65.094 34.790 1.00 33.08 289 ARG C O 1
ATOM 11141 N N . GLU C 1 292 ? -25.247 -63.390 35.741 1.00 32.33 290 GLU C N 1
ATOM 11142 C CA . GLU C 1 292 ? -24.909 -62.675 34.510 1.00 31.80 290 GLU C CA 1
ATOM 11143 C C . GLU C 1 292 ? -26.188 -62.295 33.782 1.00 30.18 290 GLU C C 1
ATOM 11144 O O . GLU C 1 292 ? -26.292 -62.362 32.565 1.00 30.41 290 GLU C O 1
ATOM 11150 N N . ASP C 1 293 ? -27.163 -61.876 34.556 1.00 31.39 291 ASP C N 1
ATOM 11151 C CA . ASP C 1 293 ? -28.464 -61.552 34.024 1.00 31.15 291 ASP C CA 1
ATOM 11152 C C . ASP C 1 293 ? -29.054 -60.447 34.869 1.00 29.23 291 ASP C C 1
ATOM 11153 O O . ASP C 1 293 ? -29.201 -60.610 36.066 1.00 28.37 291 ASP C O 1
ATOM 11158 N N . THR C 1 294 ? -29.407 -59.333 34.239 1.00 29.53 292 THR C N 1
ATOM 11159 C CA . THR C 1 294 ? -29.745 -58.120 34.960 1.00 29.66 292 THR C CA 1
ATOM 11160 C C . THR C 1 294 ? -31.255 -57.883 35.022 1.00 29.33 292 THR C C 1
ATOM 11161 O O . THR C 1 294 ? -31.714 -56.847 35.531 1.00 31.51 292 THR C O 1
ATOM 11165 N N . SER C 1 295 ? -32.024 -58.848 34.539 1.00 27.81 293 SER C N 1
ATOM 11166 C CA . SER C 1 295 ? -33.486 -58.766 34.536 1.00 28.99 293 SER C CA 1
ATOM 11167 C C . SER C 1 295 ? -33.998 -58.342 35.892 1.00 30.84 293 SER C C 1
ATOM 11168 O O . SER C 1 295 ? -34.897 -57.496 35.966 1.00 29.86 293 SER C O 1
ATOM 11171 N N . SER C 1 296 ? -33.442 -58.930 36.963 1.00 29.22 294 SER C N 1
ATOM 11172 C CA . SER C 1 296 ? -33.937 -58.629 38.326 1.00 31.04 294 SER C CA 1
ATOM 11173 C C . SER C 1 296 ? -33.773 -57.159 38.731 1.00 30.10 294 SER C C 1
ATOM 11174 O O . SER C 1 296 ? -34.544 -56.640 39.536 1.00 28.55 294 SER C O 1
ATOM 11177 N N . ILE C 1 297 ? -32.760 -56.494 38.188 1.00 31.48 295 ILE C N 1
ATOM 11178 C CA . ILE C 1 297 ? -32.521 -55.091 38.529 1.00 30.66 295 ILE C CA 1
ATOM 11179 C C . ILE C 1 297 ? -33.621 -54.275 37.893 1.00 32.12 295 ILE C C 1
ATOM 11180 O O . ILE C 1 297 ? -34.227 -53.440 38.553 1.00 31.99 295 ILE C O 1
ATOM 11185 N N . ARG C 1 298 ? -33.856 -54.497 36.600 1.00 33.42 296 ARG C N 1
ATOM 11186 C CA . ARG C 1 298 ? -34.935 -53.808 35.921 1.00 35.77 296 ARG C CA 1
ATOM 11187 C C . ARG C 1 298 ? -36.273 -54.134 36.584 1.00 36.13 296 ARG C C 1
ATOM 11188 O O . ARG C 1 298 ? -37.071 -53.234 36.792 1.00 34.73 296 ARG C O 1
ATOM 11196 N N . GLU C 1 299 ? -36.529 -55.403 36.904 1.00 37.32 297 GLU C N 1
ATOM 11197 C CA . GLU C 1 299 ? -37.798 -55.758 37.527 1.00 41.26 297 GLU C CA 1
ATOM 11198 C C . GLU C 1 299 ? -37.998 -54.993 38.833 1.00 42.00 297 GLU C C 1
ATOM 11199 O O . GLU C 1 299 ? -39.025 -54.335 39.014 1.00 45.44 297 GLU C O 1
ATOM 11205 N N . ILE C 1 300 ? -37.030 -55.050 39.740 1.00 39.31 298 ILE C N 1
ATOM 11206 C CA . ILE C 1 300 ? -37.229 -54.414 41.059 1.00 37.28 298 ILE C CA 1
ATOM 11207 C C . ILE C 1 300 ? -37.308 -52.890 40.959 1.00 36.40 298 ILE C C 1
ATOM 11208 O O . ILE C 1 300 ? -38.115 -52.283 41.663 1.00 35.84 298 ILE C O 1
ATOM 11213 N N . MET C 1 301 ? -36.509 -52.270 40.089 1.00 34.63 299 MET C N 1
ATOM 11214 C CA . MET C 1 301 ? -36.558 -50.817 39.958 1.00 38.03 299 MET C CA 1
ATOM 11215 C C . MET C 1 301 ? -37.917 -50.420 39.413 1.00 43.34 299 MET C C 1
ATOM 11216 O O . MET C 1 301 ? -38.483 -49.409 39.823 1.00 44.29 299 MET C O 1
ATOM 11221 N N . GLY C 1 302 ? -38.432 -51.224 38.486 1.00 46.65 300 GLY C N 1
ATOM 11222 C CA . GLY C 1 302 ? -39.777 -51.026 37.940 1.00 47.01 300 GLY C CA 1
ATOM 11223 C C . GLY C 1 302 ? -40.875 -51.069 38.992 1.00 47.22 300 GLY C C 1
ATOM 11224 O O . GLY C 1 302 ? -41.847 -50.348 38.891 1.00 47.31 300 GLY C O 1
ATOM 11225 N N . ARG C 1 303 ? -40.715 -51.907 40.011 1.00 49.78 301 ARG C N 1
ATOM 11226 C CA . ARG C 1 303 ? -41.736 -52.052 41.066 1.00 48.53 301 ARG C CA 1
ATOM 11227 C C . ARG C 1 303 ? -41.751 -50.948 42.127 1.00 46.27 301 ARG C C 1
ATOM 11228 O O . ARG C 1 303 ? -42.560 -51.015 43.044 1.00 48.40 301 ARG C O 1
ATOM 11236 N N . LEU C 1 304 ? -40.862 -49.964 42.018 1.00 43.44 302 LEU C N 1
ATOM 11237 C CA . LEU C 1 304 ? -40.794 -48.879 42.981 1.00 43.72 302 LEU C CA 1
ATOM 11238 C C . LEU C 1 304 ? -41.755 -47.790 42.558 1.00 42.81 302 LEU C C 1
ATOM 11239 O O . LEU C 1 304 ? -41.527 -47.134 41.541 1.00 41.85 302 LEU C O 1
ATOM 11244 N N . PRO C 1 305 ? -42.819 -47.569 43.340 1.00 42.08 303 PRO C N 1
ATOM 11245 C CA . PRO C 1 305 ? -43.660 -46.424 43.027 1.00 42.77 303 PRO C CA 1
ATOM 11246 C C . PRO C 1 305 ? -42.871 -45.115 42.976 1.00 42.63 303 PRO C C 1
ATOM 11247 O O . PRO C 1 305 ? -41.792 -45.003 43.561 1.00 41.77 303 PRO C O 1
ATOM 11251 N N . LYS C 1 306 ? -43.425 -44.149 42.258 1.00 43.56 304 LYS C N 1
ATOM 11252 C CA . LYS C 1 306 ? -42.915 -42.798 42.198 1.00 44.23 304 LYS C CA 1
ATOM 11253 C C . LYS C 1 306 ? -42.890 -42.208 43.626 1.00 41.28 304 LYS C C 1
ATOM 11254 O O . LYS C 1 306 ? -43.735 -42.522 44.441 1.00 39.05 304 LYS C O 1
ATOM 11260 N N . ILE C 1 307 ? -41.915 -41.356 43.919 1.00 39.50 305 ILE C N 1
ATOM 11261 C CA . ILE C 1 307 ? -41.770 -40.760 45.242 1.00 37.66 305 ILE C CA 1
ATOM 11262 C C . ILE C 1 307 ? -42.089 -39.263 45.133 1.00 38.34 305 ILE C C 1
ATOM 11263 O O . ILE C 1 307 ? -42.046 -38.693 44.036 1.00 38.87 305 ILE C O 1
ATOM 11268 N N . PRO C 1 308 ? -42.410 -38.611 46.257 1.00 36.15 306 PRO C N 1
ATOM 11269 C CA . PRO C 1 308 ? -42.751 -37.180 46.172 1.00 35.81 306 PRO C CA 1
ATOM 11270 C C . PRO C 1 308 ? -41.597 -36.270 45.711 1.00 36.87 306 PRO C C 1
ATOM 11271 O O . PRO C 1 308 ? -40.432 -36.666 45.750 1.00 37.15 306 PRO C O 1
ATOM 11275 N N . SER C 1 309 ? -41.933 -35.055 45.297 1.00 34.19 307 SER C N 1
ATOM 11276 C CA . SER C 1 309 ? -40.961 -34.087 44.788 1.00 35.65 307 SER C CA 1
ATOM 11277 C C . SER C 1 309 ? -39.713 -33.911 45.670 1.00 36.11 307 SER C C 1
ATOM 11278 O O . SER C 1 309 ? -38.609 -33.722 45.158 1.00 33.55 307 SER C O 1
ATOM 11281 N N . PHE C 1 310 ? -39.900 -33.952 46.987 1.00 35.23 308 PHE C N 1
ATOM 11282 C CA . PHE C 1 310 ? -38.793 -33.804 47.946 1.00 37.38 308 PHE C CA 1
ATOM 11283 C C . PHE C 1 310 ? -37.956 -35.099 48.157 1.00 35.42 308 PHE C C 1
ATOM 11284 O O . PHE C 1 310 ? -36.882 -35.052 48.734 1.00 34.95 308 PHE C O 1
ATOM 11292 N N . GLY C 1 311 ? -38.464 -36.239 47.715 1.00 33.33 309 GLY C N 1
ATOM 11293 C CA . GLY C 1 311 ? -37.855 -37.525 48.026 1.00 33.42 309 GLY C CA 1
ATOM 11294 C C . GLY C 1 311 ? -36.587 -37.775 47.222 1.00 33.80 309 GLY C C 1
ATOM 11295 O O . GLY C 1 311 ? -36.452 -37.319 46.090 1.00 33.11 309 GLY C O 1
ATOM 11296 N N . GLN C 1 312 ? -35.643 -38.488 47.821 1.00 33.57 310 GLN C N 1
ATOM 11297 C CA . GLN C 1 312 ? -34.464 -38.964 47.115 1.00 33.86 310 GLN C CA 1
ATOM 11298 C C . GLN C 1 312 ? -34.121 -40.330 47.685 1.00 35.81 310 GLN C C 1
ATOM 11299 O O . GLN C 1 312 ? -34.080 -40.505 48.907 1.00 33.45 310 GLN C O 1
ATOM 11305 N N . TRP C 1 313 ? -33.895 -41.308 46.812 1.00 35.99 311 TRP C N 1
ATOM 11306 C CA . TRP C 1 313 ? -33.359 -42.594 47.252 1.00 35.03 311 TRP C CA 1
ATOM 11307 C C . TRP C 1 313 ? -31.929 -42.425 47.754 1.00 34.19 311 TRP C C 1
ATOM 11308 O O . TRP C 1 313 ? -31.170 -41.605 47.223 1.00 33.55 311 TRP C O 1
ATOM 11319 N N . CYS C 1 314 ? -31.589 -43.167 48.809 1.00 35.28 312 CYS C N 1
ATOM 11320 C CA . CYS C 1 314 ? -30.189 -43.423 49.179 1.00 35.26 312 CYS C CA 1
ATOM 11321 C C . CYS C 1 314 ? -29.755 -44.809 48.666 1.00 35.10 312 CYS C C 1
ATOM 11322 O O . CYS C 1 314 ? -30.205 -45.831 49.164 1.00 35.18 312 CYS C O 1
ATOM 11325 N N . ILE C 1 315 ? -28.873 -44.832 47.678 1.00 35.47 313 ILE C N 1
ATOM 11326 C CA . ILE C 1 315 ? -28.403 -46.070 47.048 1.00 35.35 313 ILE C CA 1
ATOM 11327 C C . ILE C 1 315 ? -27.133 -46.539 47.750 1.00 32.06 313 ILE C C 1
ATOM 11328 O O . ILE C 1 315 ? -26.240 -45.743 48.003 1.00 30.48 313 ILE C O 1
ATOM 11333 N N . PHE C 1 316 ? -27.041 -47.830 48.048 1.00 30.27 314 PHE C N 1
ATOM 11334 C CA . PHE C 1 316 ? -25.866 -48.373 48.734 1.00 27.89 314 PHE C CA 1
ATOM 11335 C C . PHE C 1 316 ? -25.560 -49.776 48.257 1.00 27.10 314 PHE C C 1
ATOM 11336 O O . PHE C 1 316 ? -26.446 -50.479 47.772 1.00 25.82 314 PHE C O 1
ATOM 11344 N N . LEU C 1 317 ? -24.297 -50.178 48.396 1.00 26.73 315 LEU C N 1
ATOM 11345 C CA . LEU C 1 317 ? -23.880 -51.557 48.104 1.00 24.79 315 LEU C CA 1
ATOM 11346 C C . LEU C 1 317 ? -23.736 -52.366 49.384 1.00 24.55 315 LEU C C 1
ATOM 11347 O O . LEU C 1 317 ? -24.167 -53.503 49.448 1.00 25.30 315 LEU C O 1
ATOM 11352 N N . ARG C 1 318 ? -23.108 -51.777 50.398 1.00 24.88 316 ARG C N 1
ATOM 11353 C CA . ARG C 1 318 ? -22.937 -52.420 51.691 1.00 25.30 316 ARG C CA 1
ATOM 11354 C C . ARG C 1 318 ? -23.089 -51.394 52.795 1.00 26.84 316 ARG C C 1
ATOM 11355 O O . ARG C 1 318 ? -23.149 -50.182 52.541 1.00 26.96 316 ARG C O 1
ATOM 11363 N N . ASN C 1 319 ? -23.140 -51.899 54.025 1.00 27.38 317 ASN C N 1
ATOM 11364 C CA . ASN C 1 319 ? -23.274 -51.088 55.215 1.00 27.59 317 ASN C CA 1
ATOM 11365 C C . ASN C 1 319 ? -22.683 -51.865 56.401 1.00 28.34 317 ASN C C 1
ATOM 11366 O O . ASN C 1 319 ? -22.054 -52.910 56.204 1.00 27.18 317 ASN C O 1
ATOM 11371 N N . HIS C 1 320 ? -22.893 -51.361 57.617 1.00 27.07 318 HIS C N 1
ATOM 11372 C CA . HIS C 1 320 ? -22.339 -51.958 58.837 1.00 28.35 318 HIS C CA 1
ATOM 11373 C C . HIS C 1 320 ? -23.056 -53.262 59.263 1.00 28.01 318 HIS C C 1
ATOM 11374 O O . HIS C 1 320 ? -22.591 -53.968 60.164 1.00 25.81 318 HIS C O 1
ATOM 11381 N N . ASP C 1 321 ? -24.190 -53.568 58.637 1.00 28.49 319 ASP C N 1
ATOM 11382 C CA . ASP C 1 321 ? -24.903 -54.817 58.890 1.00 28.59 319 ASP C CA 1
ATOM 11383 C C . ASP C 1 321 ? -24.545 -55.852 57.837 1.00 29.19 319 ASP C C 1
ATOM 11384 O O . ASP C 1 321 ? -23.762 -55.590 56.899 1.00 28.37 319 ASP C O 1
ATOM 11389 N N . GLU C 1 322 ? -25.117 -57.048 58.010 1.00 31.04 320 GLU C N 1
ATOM 11390 C CA . GLU C 1 322 ? -25.080 -58.092 56.993 1.00 30.38 320 GLU C CA 1
ATOM 11391 C C . GLU C 1 322 ? -25.807 -57.653 55.722 1.00 29.67 320 GLU C C 1
ATOM 11392 O O . GLU C 1 322 ? -26.653 -56.748 55.744 1.00 29.35 320 GLU C O 1
ATOM 11398 N N . LEU C 1 323 ? -25.433 -58.276 54.609 1.00 28.04 321 LEU C N 1
ATOM 11399 C CA . LEU C 1 323 ? -26.145 -58.107 53.336 1.00 27.58 321 LEU C CA 1
ATOM 11400 C C . LEU C 1 323 ? -27.487 -58.835 53.475 1.00 28.19 321 LEU C C 1
ATOM 11401 O O . LEU C 1 323 ? -27.552 -60.077 53.421 1.00 27.99 321 LEU C O 1
ATOM 11406 N N . THR C 1 324 ? -28.549 -58.069 53.706 1.00 28.68 322 THR C N 1
ATOM 11407 C CA . THR C 1 324 ? -29.832 -58.678 54.042 1.00 28.41 322 THR C CA 1
ATOM 11408 C C . THR C 1 324 ? -30.443 -59.342 52.839 1.00 29.00 322 THR C C 1
ATOM 11409 O O . THR C 1 324 ? -30.376 -58.825 51.740 1.00 28.44 322 THR C O 1
ATOM 11413 N N . LEU C 1 325 ? -30.966 -60.537 53.063 1.00 30.93 323 LEU C N 1
ATOM 11414 C CA . LEU C 1 325 ? -31.721 -61.285 52.060 1.00 32.39 323 LEU C CA 1
ATOM 11415 C C . LEU C 1 325 ? -33.165 -61.517 52.535 1.00 33.04 323 LEU C C 1
ATOM 11416 O O . LEU C 1 325 ? -33.876 -62.360 51.999 1.00 33.93 323 LEU C O 1
ATOM 11421 N N . GLU C 1 326 ? -33.609 -60.757 53.529 1.00 35.38 324 GLU C N 1
ATOM 11422 C CA . GLU C 1 326 ? -34.962 -60.920 54.074 1.00 37.16 324 GLU C CA 1
ATOM 11423 C C . GLU C 1 326 ? -36.084 -60.654 53.036 1.00 39.29 324 GLU C C 1
ATOM 11424 O O . GLU C 1 326 ? -37.140 -61.254 53.136 1.00 42.95 324 GLU C O 1
ATOM 11430 N N . MET C 1 327 ? -35.843 -59.820 52.023 1.00 40.84 325 MET C N 1
ATOM 11431 C CA . MET C 1 327 ? -36.900 -59.350 51.122 1.00 42.87 325 MET C CA 1
ATOM 11432 C C . MET C 1 327 ? -36.988 -60.055 49.778 1.00 44.59 325 MET C C 1
ATOM 11433 O O . MET C 1 327 ? -37.911 -59.789 49.003 1.00 56.39 325 MET C O 1
ATOM 11438 N N . VAL C 1 328 ? -36.041 -60.924 49.473 1.00 43.62 326 VAL C N 1
ATOM 11439 C CA . VAL C 1 328 ? -36.080 -61.671 48.216 1.00 40.60 326 VAL C CA 1
ATOM 11440 C C . VAL C 1 328 ? -36.864 -62.957 48.392 1.00 40.10 326 VAL C C 1
ATOM 11441 O O . VAL C 1 328 ? -37.280 -63.307 49.513 1.00 41.80 326 VAL C O 1
ATOM 11445 N N . THR C 1 329 ? -37.063 -63.678 47.298 1.00 37.47 327 THR C N 1
ATOM 11446 C CA . THR C 1 329 ? -37.804 -64.939 47.362 1.00 37.91 327 THR C CA 1
ATOM 11447 C C . THR C 1 329 ? -36.940 -66.015 47.972 1.00 39.34 327 THR C C 1
ATOM 11448 O O . THR C 1 329 ? -35.716 -65.855 48.069 1.00 37.67 327 THR C O 1
ATOM 11452 N N . ASP C 1 330 ? -37.584 -67.112 48.368 1.00 39.34 328 ASP C N 1
ATOM 11453 C CA . ASP C 1 330 ? -36.887 -68.313 48.840 1.00 41.12 328 ASP C CA 1
ATOM 11454 C C . ASP C 1 330 ? -35.820 -68.823 47.878 1.00 40.01 328 ASP C C 1
ATOM 11455 O O . ASP C 1 330 ? -34.748 -69.270 48.301 1.00 35.71 328 ASP C O 1
ATOM 11460 N N . ASP C 1 331 ? -36.134 -68.777 46.589 1.00 38.50 329 ASP C N 1
ATOM 11461 C CA . ASP C 1 331 ? -35.213 -69.233 45.569 1.00 39.53 329 ASP C CA 1
ATOM 11462 C C . ASP C 1 331 ? -34.080 -68.234 45.345 1.00 35.63 329 ASP C C 1
ATOM 11463 O O . ASP C 1 331 ? -32.939 -68.616 45.132 1.00 33.31 329 ASP C O 1
ATOM 11468 N N . GLU C 1 332 ? -34.396 -66.955 45.400 1.00 35.11 330 GLU C N 1
ATOM 11469 C CA . GLU C 1 332 ? -33.371 -65.946 45.249 1.00 34.79 330 GLU C CA 1
ATOM 11470 C C . GLU C 1 332 ? -32.396 -66.028 46.416 1.00 34.68 330 GLU C C 1
ATOM 11471 O O . GLU C 1 332 ? -31.190 -65.921 46.237 1.00 34.30 330 GLU C O 1
ATOM 11477 N N . ARG C 1 333 ? -32.932 -66.228 47.605 1.00 31.87 331 ARG C N 1
ATOM 11478 C CA . ARG C 1 333 ? -32.128 -66.325 48.807 1.00 34.73 331 ARG C CA 1
ATOM 11479 C C . ARG C 1 333 ? -31.191 -67.528 48.714 1.00 33.90 331 ARG C C 1
ATOM 11480 O O . ARG C 1 333 ? -30.014 -67.407 48.998 1.00 32.16 331 ARG C O 1
ATOM 11488 N N . ALA C 1 334 ? -31.721 -68.685 48.318 1.00 34.46 332 ALA C N 1
ATOM 11489 C CA . ALA C 1 334 ? -30.930 -69.908 48.199 1.00 33.68 332 ALA C CA 1
ATOM 11490 C C . ALA C 1 334 ? -29.842 -69.756 47.142 1.00 34.15 332 ALA C C 1
ATOM 11491 O O . ALA C 1 334 ? -28.722 -70.270 47.312 1.00 32.85 332 ALA C O 1
ATOM 11493 N N . PHE C 1 335 ? -30.167 -69.036 46.066 1.00 30.26 333 PHE C N 1
ATOM 11494 C CA . PHE C 1 335 ? -29.174 -68.723 45.056 1.00 30.71 333 PHE C CA 1
ATOM 11495 C C . PHE C 1 335 ? -28.055 -67.843 45.623 1.00 29.70 333 PHE C C 1
ATOM 11496 O O . PHE C 1 335 ? -26.853 -68.063 45.366 1.00 30.92 333 PHE C O 1
ATOM 11504 N N . MET C 1 336 ? -28.456 -66.838 46.381 1.00 28.89 334 MET C N 1
ATOM 11505 C CA . MET C 1 336 ? -27.499 -65.917 46.987 1.00 29.49 334 MET C CA 1
ATOM 11506 C C . MET C 1 336 ? -26.610 -66.611 48.029 1.00 29.72 334 MET C C 1
ATOM 11507 O O . MET C 1 336 ? -25.401 -66.376 48.058 1.00 27.50 334 MET C O 1
ATOM 11512 N N . TYR C 1 337 ? -27.183 -67.485 48.859 1.00 28.82 335 TYR C N 1
ATOM 11513 C CA . TYR C 1 337 ? -26.349 -68.231 49.804 1.00 29.50 335 TYR C CA 1
ATOM 11514 C C . TYR C 1 337 ? -25.295 -69.051 49.078 1.00 31.25 335 TYR C C 1
ATOM 11515 O O . TYR C 1 337 ? -24.129 -69.031 49.457 1.00 36.72 335 TYR C O 1
ATOM 11524 N N . ALA C 1 338 ? -25.702 -69.749 48.019 1.00 31.60 336 ALA C N 1
ATOM 11525 C CA . ALA C 1 338 ? -24.809 -70.632 47.302 1.00 31.01 336 ALA C CA 1
ATOM 11526 C C . ALA C 1 338 ? -23.702 -69.862 46.608 1.00 30.58 336 ALA C C 1
ATOM 11527 O O . ALA C 1 338 ? -22.568 -70.344 46.514 1.00 30.12 336 ALA C O 1
ATOM 11529 N N . ALA C 1 339 ? -24.031 -68.668 46.118 1.00 31.04 337 ALA C N 1
ATOM 11530 C CA . ALA C 1 339 ? -23.072 -67.855 45.344 1.00 29.89 337 ALA C CA 1
ATOM 11531 C C . ALA C 1 339 ? -22.128 -67.082 46.255 1.00 29.17 337 ALA C C 1
ATOM 11532 O O . ALA C 1 339 ? -20.926 -66.935 45.976 1.00 26.32 337 ALA C O 1
ATOM 11534 N N . TYR C 1 340 ? -22.689 -66.559 47.335 1.00 27.63 338 TYR C N 1
ATOM 11535 C CA . TYR C 1 340 ? -21.971 -65.596 48.162 1.00 28.28 338 TYR C CA 1
ATOM 11536 C C . TYR C 1 340 ? -21.707 -66.012 49.620 1.00 31.45 338 TYR C C 1
ATOM 11537 O O . TYR C 1 340 ? -21.017 -65.276 50.361 1.00 30.06 338 TYR C O 1
ATOM 11546 N N . ALA C 1 341 ? -22.231 -67.170 50.044 1.00 31.21 339 ALA C N 1
ATOM 11547 C CA . ALA C 1 341 ? -21.946 -67.675 51.397 1.00 32.68 339 ALA C CA 1
ATOM 11548 C C . ALA C 1 341 ? -21.518 -69.134 51.328 1.00 32.23 339 ALA C C 1
ATOM 11549 O O . ALA C 1 341 ? -22.215 -69.988 51.855 1.00 33.48 339 ALA C O 1
ATOM 11551 N N . PRO C 1 342 ? -20.369 -69.423 50.680 1.00 31.14 340 PRO C N 1
ATOM 11552 C CA . PRO C 1 342 ? -19.863 -70.793 50.625 1.00 30.56 340 PRO C CA 1
ATOM 11553 C C . PRO C 1 342 ? -19.552 -71.377 51.989 1.00 31.00 340 PRO C C 1
ATOM 11554 O O . PRO C 1 342 ? -19.627 -72.585 52.172 1.00 32.99 340 PRO C O 1
ATOM 11558 N N . ASP C 1 343 ? -19.195 -70.533 52.947 1.00 30.18 341 ASP C N 1
ATOM 11559 C CA . ASP C 1 343 ? -19.024 -70.984 54.328 1.00 29.91 341 ASP C CA 1
ATOM 11560 C C . ASP C 1 343 ? -20.310 -70.642 55.099 1.00 27.83 341 ASP C C 1
ATOM 11561 O O . ASP C 1 343 ? -20.782 -69.519 55.075 1.00 26.43 341 ASP C O 1
ATOM 11566 N N . ALA C 1 344 ? -20.913 -71.614 55.761 1.00 28.80 342 ALA C N 1
ATOM 11567 C CA . ALA C 1 344 ? -22.126 -71.340 56.510 1.00 28.25 342 ALA C CA 1
ATOM 11568 C C . ALA C 1 344 ? -21.932 -70.245 57.593 1.00 28.76 342 ALA C C 1
ATOM 11569 O O . ALA C 1 344 ? -22.867 -69.530 57.901 1.00 26.88 342 ALA C O 1
ATOM 11571 N N . ARG C 1 345 ? -20.718 -70.073 58.125 1.00 29.50 343 ARG C N 1
ATOM 11572 C CA . ARG C 1 345 ? -20.449 -68.987 59.092 1.00 28.94 343 ARG C CA 1
ATOM 11573 C C . ARG C 1 345 ? -20.631 -67.609 58.482 1.00 28.53 343 ARG C C 1
ATOM 11574 O O . ARG C 1 345 ? -20.738 -66.627 59.228 1.00 27.60 343 ARG C O 1
ATOM 11582 N N . MET C 1 346 ? -20.676 -67.529 57.147 1.00 26.67 344 MET C N 1
ATOM 11583 C CA . MET C 1 346 ? -20.944 -66.279 56.452 1.00 27.84 344 MET C CA 1
ATOM 11584 C C . MET C 1 346 ? -22.402 -65.836 56.501 1.00 28.09 344 MET C C 1
ATOM 11585 O O . MET C 1 346 ? -22.735 -64.707 56.098 1.00 28.07 344 MET C O 1
ATOM 11590 N N . LYS C 1 347 ? -23.273 -66.713 56.963 1.00 28.51 345 LYS C N 1
ATOM 11591 C CA . LYS C 1 347 ? -24.700 -66.389 57.091 1.00 30.59 345 LYS C CA 1
ATOM 11592 C C . LYS C 1 347 ? -25.023 -65.774 58.447 1.00 29.13 345 LYS C C 1
ATOM 11593 O O . LYS C 1 347 ? -24.483 -66.193 59.450 1.00 30.00 345 LYS C O 1
ATOM 11599 N N . ILE C 1 348 ? -25.910 -64.788 58.478 1.00 29.59 346 ILE C N 1
ATOM 11600 C CA . ILE C 1 348 ? -26.509 -64.363 59.735 1.00 29.10 346 ILE C CA 1
ATOM 11601 C C . ILE C 1 348 ? -27.825 -63.625 59.515 1.00 28.71 346 ILE C C 1
ATOM 11602 O O . ILE C 1 348 ? -27.980 -62.836 58.568 1.00 27.71 346 ILE C O 1
ATOM 11607 N N . ASN C 1 349 ? -28.788 -63.934 60.375 1.00 28.65 347 ASN C N 1
ATOM 11608 C CA . ASN C 1 349 ? -30.066 -63.258 60.406 1.00 29.47 347 ASN C CA 1
ATOM 11609 C C . ASN C 1 349 ? -30.689 -63.105 59.023 1.00 30.72 347 ASN C C 1
ATOM 11610 O O . ASN C 1 349 ? -31.151 -62.035 58.677 1.00 34.82 347 ASN C O 1
ATOM 11615 N N . VAL C 1 350 ? -30.713 -64.166 58.236 1.00 29.48 348 VAL C N 1
ATOM 11616 C CA . VAL C 1 350 ? -31.276 -64.094 56.885 1.00 29.66 348 VAL C CA 1
ATOM 11617 C C . VAL C 1 350 ? -30.456 -63.144 56.007 1.00 30.36 348 VAL C C 1
ATOM 11618 O O . VAL C 1 350 ? -30.996 -62.272 55.330 1.00 30.58 348 VAL C O 1
ATOM 11622 N N . GLY C 1 351 ? -29.144 -63.336 55.990 1.00 29.28 349 GLY C N 1
ATOM 11623 C CA . GLY C 1 351 ? -28.261 -62.455 55.230 1.00 28.16 349 GLY C CA 1
ATOM 11624 C C . GLY C 1 351 ? -26.818 -62.922 55.266 1.00 27.48 349 GLY C C 1
ATOM 11625 O O . GLY C 1 351 ? -26.510 -63.980 55.815 1.00 27.19 349 GLY C O 1
ATOM 11626 N N . ILE C 1 352 ? -25.925 -62.141 54.679 1.00 27.35 350 ILE C N 1
ATOM 11627 C CA . ILE C 1 352 ? -24.538 -62.555 54.522 1.00 26.27 350 ILE C CA 1
ATOM 11628 C C . ILE C 1 352 ? -23.631 -61.473 55.081 1.00 26.43 350 ILE C C 1
ATOM 11629 O O . ILE C 1 352 ? -23.646 -60.345 54.619 1.00 27.27 350 ILE C O 1
ATOM 11634 N N . ARG C 1 353 ? -22.822 -61.833 56.067 1.00 27.41 351 ARG C N 1
ATOM 11635 C CA . ARG C 1 353 ? -22.035 -60.868 56.807 1.00 26.90 351 ARG C CA 1
ATOM 11636 C C . ARG C 1 353 ? -20.606 -60.835 56.295 1.00 28.11 351 ARG C C 1
ATOM 11637 O O . ARG C 1 353 ? -19.679 -61.386 56.907 1.00 28.19 351 ARG C O 1
ATOM 11645 N N . ARG C 1 354 ? -20.449 -60.175 55.151 1.00 28.09 352 ARG C N 1
ATOM 11646 C CA . ARG C 1 354 ? -19.184 -60.059 54.469 1.00 25.11 352 ARG C CA 1
ATOM 11647 C C . ARG C 1 354 ? -19.085 -58.691 53.833 1.00 25.12 352 ARG C C 1
ATOM 11648 O O . ARG C 1 354 ? -20.091 -58.071 53.495 1.00 24.52 352 ARG C O 1
ATOM 11656 N N . ARG C 1 355 ? -17.849 -58.251 53.632 1.00 24.44 353 ARG C N 1
ATOM 11657 C CA . ARG C 1 355 ? -17.569 -57.019 52.937 1.00 23.59 353 ARG C CA 1
ATOM 11658 C C . ARG C 1 355 ? -17.676 -57.139 51.431 1.00 23.19 353 ARG C C 1
ATOM 11659 O O . ARG C 1 355 ? -17.566 -58.212 50.857 1.00 25.32 353 ARG C O 1
ATOM 11667 N N . LEU C 1 356 ? -17.855 -56.000 50.793 1.00 24.36 354 LEU C N 1
ATOM 11668 C CA . LEU C 1 356 ? -17.910 -55.908 49.342 1.00 24.66 354 LEU C CA 1
ATOM 11669 C C . LEU C 1 356 ? -16.785 -56.631 48.630 1.00 24.22 354 LEU C C 1
ATOM 11670 O O . LEU C 1 356 ? -17.020 -57.460 47.749 1.00 24.10 354 LEU C O 1
ATOM 11675 N N . ALA C 1 357 ? -15.553 -56.302 48.978 1.00 23.69 355 ALA C N 1
ATOM 11676 C CA . ALA C 1 357 ? -14.433 -56.863 48.236 1.00 25.35 355 ALA C CA 1
ATOM 11677 C C . ALA C 1 357 ? -14.383 -58.416 48.293 1.00 26.53 355 ALA C C 1
ATOM 11678 O O . ALA C 1 357 ? -14.336 -59.063 47.227 1.00 26.76 355 ALA C O 1
ATOM 11680 N N . PRO C 1 358 ? -14.454 -59.028 49.503 1.00 26.35 356 PRO C N 1
ATOM 11681 C CA . PRO C 1 358 ? -14.541 -60.506 49.606 1.00 25.73 356 PRO C CA 1
ATOM 11682 C C . PRO C 1 358 ? -15.742 -61.105 48.907 1.00 25.74 356 PRO C C 1
ATOM 11683 O O . PRO C 1 358 ? -15.648 -62.184 48.318 1.00 28.15 356 PRO C O 1
ATOM 11687 N N . LEU C 1 359 ? -16.883 -60.435 49.006 1.00 24.56 357 LEU C N 1
ATOM 11688 C CA . LEU C 1 359 ? -18.054 -60.880 48.271 1.00 25.37 357 LEU C CA 1
ATOM 11689 C C . LEU C 1 359 ? -17.743 -61.004 46.774 1.00 25.73 357 LEU C C 1
ATOM 11690 O O . LEU C 1 359 ? -18.260 -61.882 46.111 1.00 25.09 357 LEU C O 1
ATOM 11695 N N . LEU C 1 360 ? -16.917 -60.109 46.250 1.00 24.77 358 LEU C N 1
ATOM 11696 C CA . LEU C 1 360 ? -16.631 -60.108 44.847 1.00 25.37 358 LEU C CA 1
ATOM 11697 C C . LEU C 1 360 ? -15.294 -60.752 44.523 1.00 25.70 358 LEU C C 1
ATOM 11698 O O . LEU C 1 360 ? -14.701 -60.461 43.483 1.00 24.81 358 LEU C O 1
ATOM 11703 N N . ASP C 1 361 ? -14.838 -61.653 45.399 1.00 27.63 359 ASP C N 1
ATOM 11704 C CA . ASP C 1 361 ? -13.544 -62.315 45.243 1.00 29.90 359 ASP C CA 1
ATOM 11705 C C . ASP C 1 361 ? -12.385 -61.353 45.031 1.00 27.76 359 ASP C C 1
ATOM 11706 O O . ASP C 1 361 ? -11.390 -61.723 44.380 1.00 25.25 359 ASP C O 1
ATOM 11711 N N . ASN C 1 362 ? -12.498 -60.159 45.616 1.00 24.05 360 ASN C N 1
ATOM 11712 C CA . ASN C 1 362 ? -11.490 -59.108 45.474 1.00 24.49 360 ASN C CA 1
ATOM 11713 C C . ASN C 1 362 ? -11.233 -58.744 44.036 1.00 25.74 360 ASN C C 1
ATOM 11714 O O . ASN C 1 362 ? -10.130 -58.287 43.703 1.00 25.56 360 ASN C O 1
ATOM 11719 N N . ASP C 1 363 ? -12.201 -58.969 43.155 1.00 25.13 361 ASP C N 1
ATOM 11720 C CA . ASP C 1 363 ? -11.935 -58.723 41.737 1.00 27.40 361 ASP C CA 1
ATOM 11721 C C . ASP C 1 363 ? -12.214 -57.252 41.436 1.00 28.90 361 ASP C C 1
ATOM 11722 O O . ASP C 1 363 ? -13.387 -56.837 41.353 1.00 27.78 361 ASP C O 1
ATOM 11727 N N . ARG C 1 364 ? -11.153 -56.469 41.242 1.00 27.96 362 ARG C N 1
ATOM 11728 C CA . ARG C 1 364 ? -11.304 -55.029 41.071 1.00 29.40 362 ARG C CA 1
ATOM 11729 C C . ARG C 1 364 ? -12.221 -54.646 39.889 1.00 28.95 362 ARG C C 1
ATOM 11730 O O . ARG C 1 364 ? -12.820 -53.572 39.905 1.00 26.76 362 ARG C O 1
ATOM 11738 N N . ARG C 1 365 ? -12.355 -55.528 38.898 1.00 27.61 363 ARG C N 1
ATOM 11739 C CA . ARG C 1 365 ? -13.204 -55.244 37.747 1.00 28.74 363 ARG C CA 1
ATOM 11740 C C . ARG C 1 365 ? -14.656 -55.275 38.199 1.00 28.30 363 ARG C C 1
ATOM 11741 O O . ARG C 1 365 ? -15.458 -54.423 37.791 1.00 25.75 363 ARG C O 1
ATOM 11749 N N . ARG C 1 366 ? -14.967 -56.200 39.116 1.00 27.01 364 ARG C N 1
ATOM 11750 C CA . ARG C 1 366 ? -16.320 -56.291 39.695 1.00 27.91 364 ARG C CA 1
ATOM 11751 C C . ARG C 1 366 ? -16.628 -55.227 40.717 1.00 27.68 364 ARG C C 1
ATOM 11752 O O . ARG C 1 366 ? -17.758 -54.707 40.778 1.00 25.93 364 ARG C O 1
ATOM 11760 N N . ILE C 1 367 ? -15.626 -54.886 41.517 1.00 26.69 365 ILE C N 1
ATOM 11761 C CA . ILE C 1 367 ? -15.773 -53.809 42.457 1.00 25.09 365 ILE C CA 1
ATOM 11762 C C . ILE C 1 367 ? -16.079 -52.518 41.703 1.00 25.50 365 ILE C C 1
ATOM 11763 O O . ILE C 1 367 ? -17.051 -51.825 42.036 1.00 24.98 365 ILE C O 1
ATOM 11768 N N . GLU C 1 368 ? -15.295 -52.211 40.667 1.00 26.41 366 GLU C N 1
ATOM 11769 C CA . GLU C 1 368 ? -15.544 -51.002 39.872 1.00 26.23 366 GLU C CA 1
ATOM 11770 C C . GLU C 1 368 ? -16.912 -51.051 39.221 1.00 26.81 366 GLU C C 1
ATOM 11771 O O . GLU C 1 368 ? -17.670 -50.098 39.298 1.00 27.80 366 GLU C O 1
ATOM 11777 N N . LEU C 1 369 ? -17.255 -52.184 38.620 1.00 28.94 367 LEU C N 1
ATOM 11778 C CA . LEU C 1 369 ? -18.561 -52.310 37.995 1.00 28.28 367 LEU C CA 1
ATOM 11779 C C . LEU C 1 369 ? -19.711 -51.947 38.927 1.00 27.19 367 LEU C C 1
ATOM 11780 O O . LEU C 1 369 ? -20.513 -51.100 38.576 1.00 26.40 367 LEU C O 1
ATOM 11785 N N . LEU C 1 370 ? -19.818 -52.609 40.075 1.00 26.17 368 LEU C N 1
ATOM 11786 C CA . LEU C 1 370 ? -20.921 -52.336 40.994 1.00 28.34 368 LEU C CA 1
ATOM 11787 C C . LEU C 1 370 ? -20.916 -50.917 41.516 1.00 27.13 368 LEU C C 1
ATOM 11788 O O . LEU C 1 370 ? -21.970 -50.299 41.657 1.00 26.70 368 LEU C O 1
ATOM 11793 N N . ASN C 1 371 ? -19.741 -50.407 41.823 1.00 27.29 369 ASN C N 1
ATOM 11794 C CA . ASN C 1 371 ? -19.634 -48.996 42.174 1.00 27.54 369 ASN C CA 1
ATOM 11795 C C . ASN C 1 371 ? -20.126 -48.086 41.061 1.00 26.81 369 ASN C C 1
ATOM 11796 O O . ASN C 1 371 ? -20.748 -47.085 41.351 1.00 27.43 369 ASN C O 1
ATOM 11801 N N . THR C 1 372 ? -19.875 -48.401 39.793 1.00 25.80 370 THR C N 1
ATOM 11802 C CA . THR C 1 372 ? -20.353 -47.470 38.772 1.00 26.47 370 THR C CA 1
ATOM 11803 C C . THR C 1 372 ? -21.871 -47.518 38.721 1.00 28.09 370 THR C C 1
ATOM 11804 O O . THR C 1 372 ? -22.500 -46.497 38.486 1.00 26.41 370 THR C O 1
ATOM 11808 N N . VAL C 1 373 ? -22.448 -48.700 38.971 1.00 29.05 371 VAL C N 1
ATOM 11809 C CA . VAL C 1 373 ? -23.898 -48.841 38.963 1.00 29.89 371 VAL C CA 1
ATOM 11810 C C . VAL C 1 373 ? -24.516 -48.147 40.158 1.00 29.60 371 VAL C C 1
ATOM 11811 O O . VAL C 1 373 ? -25.515 -47.470 40.010 1.00 29.74 371 VAL C O 1
ATOM 11815 N N . LEU C 1 374 ? -23.900 -48.295 41.326 1.00 30.14 372 LEU C N 1
ATOM 11816 C CA . LEU C 1 374 ? -24.248 -47.499 42.506 1.00 30.55 372 LEU C CA 1
ATOM 11817 C C . LEU C 1 374 ? -24.326 -45.989 42.210 1.00 29.98 372 LEU C C 1
ATOM 11818 O O . LEU C 1 374 ? -25.229 -45.308 42.695 1.00 32.46 372 LEU C O 1
ATOM 11823 N N . LEU C 1 375 ? -23.344 -45.473 41.471 1.00 27.26 373 LEU C N 1
ATOM 11824 C CA . LEU C 1 375 ? -23.259 -44.050 41.197 1.00 27.65 373 LEU C CA 1
ATOM 11825 C C . LEU C 1 375 ? -24.146 -43.610 40.012 1.00 26.93 373 LEU C C 1
ATOM 11826 O O . LEU C 1 375 ? -24.405 -42.424 39.844 1.00 27.61 373 LEU C O 1
ATOM 11831 N N . ALA C 1 376 ? -24.587 -44.552 39.195 1.00 26.92 374 ALA C N 1
ATOM 11832 C CA . ALA C 1 376 ? -25.314 -44.238 37.950 1.00 28.14 374 ALA C CA 1
ATOM 11833 C C . ALA C 1 376 ? -26.820 -44.365 38.098 1.00 27.85 374 ALA C C 1
ATOM 11834 O O . ALA C 1 376 ? -27.570 -43.796 37.303 1.00 27.28 374 ALA C O 1
ATOM 11836 N N . LEU C 1 377 ? -27.258 -45.121 39.095 1.00 29.18 375 LEU C N 1
ATOM 11837 C CA . LEU C 1 377 ? -28.689 -45.261 39.389 1.00 33.90 375 LEU C CA 1
ATOM 11838 C C . LEU C 1 377 ? -29.268 -44.034 40.107 1.00 33.53 375 LEU C C 1
ATOM 11839 O O . LEU C 1 377 ? -28.503 -43.190 40.619 1.00 31.86 375 LEU C O 1
ATOM 11844 N N . PRO C 1 378 ? -30.621 -43.901 40.097 1.00 34.27 376 PRO C N 1
ATOM 11845 C CA . PRO C 1 378 ? -31.214 -42.688 40.649 1.00 35.59 376 PRO C CA 1
ATOM 11846 C C . PRO C 1 378 ? -31.111 -42.655 42.158 1.00 34.80 376 PRO C C 1
ATOM 11847 O O . PRO C 1 378 ? -31.481 -43.599 42.835 1.00 37.84 376 PRO C O 1
ATOM 11851 N N . GLY C 1 379 ? -30.556 -41.579 42.666 1.00 34.28 377 GLY C N 1
ATOM 11852 C CA . GLY C 1 379 ? -30.500 -41.362 44.093 1.00 34.91 377 GLY C CA 1
ATOM 11853 C C . GLY C 1 379 ? -29.201 -40.714 44.483 1.00 34.54 377 GLY C C 1
ATOM 11854 O O . GLY C 1 379 ? -28.443 -40.262 43.622 1.00 34.43 377 GLY C O 1
ATOM 11855 N N . SER C 1 380 ? -28.974 -40.671 45.791 1.00 32.96 378 SER C N 1
ATOM 11856 C CA . SER C 1 380 ? -27.736 -40.181 46.363 1.00 31.98 378 SER C CA 1
ATOM 11857 C C . SER C 1 380 ? -27.003 -41.373 46.956 1.00 30.80 378 SER C C 1
ATOM 11858 O O . SER C 1 380 ? -27.520 -42.052 47.857 1.00 31.11 378 SER C O 1
ATOM 11861 N N . PRO C 1 381 ? -25.784 -41.627 46.481 1.00 31.37 379 PRO C N 1
ATOM 11862 C CA . PRO C 1 381 ? -25.070 -42.836 46.894 1.00 31.56 379 PRO C CA 1
ATOM 11863 C C . PRO C 1 381 ? -24.449 -42.720 48.279 1.00 30.86 379 PRO C C 1
ATOM 11864 O O . PRO C 1 381 ? -24.046 -41.636 48.688 1.00 32.65 379 PRO C O 1
ATOM 11868 N N . VAL C 1 382 ? -24.378 -43.830 48.997 1.00 31.79 380 VAL C N 1
ATOM 11869 C CA . VAL C 1 382 ? -23.636 -43.879 50.266 1.00 31.91 380 VAL C CA 1
ATOM 11870 C C . VAL C 1 382 ? -22.526 -44.935 50.183 1.00 29.81 380 VAL C C 1
ATOM 11871 O O . VAL C 1 382 ? -22.749 -46.075 49.761 1.00 30.34 380 VAL C O 1
ATOM 11875 N N . LEU C 1 383 ? -21.325 -44.502 50.539 1.00 29.04 381 LEU C N 1
ATOM 11876 C CA . LEU C 1 383 ? -20.162 -45.354 50.608 1.00 29.75 381 LEU C CA 1
ATOM 11877 C C . LEU C 1 383 ? -19.990 -45.848 52.055 1.00 28.62 381 LEU C C 1
ATOM 11878 O O . LEU C 1 383 ? -20.128 -45.075 53.021 1.00 26.00 381 LEU C O 1
ATOM 11883 N N . TYR C 1 384 ? -19.660 -47.128 52.204 1.00 26.10 382 TYR C N 1
ATOM 11884 C CA . TYR C 1 384 ? -19.327 -47.664 53.518 1.00 25.67 382 TYR C CA 1
ATOM 11885 C C . TYR C 1 384 ? -17.815 -47.509 53.786 1.00 25.91 382 TYR C C 1
ATOM 11886 O O . TYR C 1 384 ? -17.028 -47.932 52.953 1.00 24.45 382 TYR C O 1
ATOM 11895 N N . TYR C 1 385 ? -17.419 -46.917 54.924 1.00 23.77 383 TYR C N 1
ATOM 11896 C CA . TYR C 1 385 ? -16.008 -46.612 55.165 1.00 24.52 383 TYR C CA 1
ATOM 11897 C C . TYR C 1 385 ? -15.115 -47.791 54.841 1.00 23.64 383 TYR C C 1
ATOM 11898 O O . TYR C 1 385 ? -15.399 -48.925 55.232 1.00 23.29 383 TYR C O 1
ATOM 11907 N N . GLY C 1 386 ? -14.050 -47.522 54.105 1.00 23.03 384 GLY C N 1
ATOM 11908 C CA . GLY C 1 386 ? -13.056 -48.533 53.826 1.00 25.07 384 GLY C CA 1
ATOM 11909 C C . GLY C 1 386 ? -13.315 -49.364 52.588 1.00 25.41 384 GLY C C 1
ATOM 11910 O O . GLY C 1 386 ? -12.399 -50.032 52.079 1.00 25.98 384 GLY C O 1
ATOM 11911 N N . ASP C 1 387 ? -14.540 -49.343 52.068 1.00 25.39 385 ASP C N 1
ATOM 11912 C CA . ASP C 1 387 ? -14.764 -49.986 50.759 1.00 25.89 385 ASP C CA 1
ATOM 11913 C C . ASP C 1 387 ? -13.986 -49.282 49.625 1.00 24.21 385 ASP C C 1
ATOM 11914 O O . ASP C 1 387 ? -13.632 -49.902 48.630 1.00 24.23 385 ASP C O 1
ATOM 11919 N N . GLU C 1 388 ? -13.685 -48.004 49.810 1.00 22.21 386 GLU C N 1
ATOM 11920 C CA . GLU C 1 388 ? -12.967 -47.238 48.817 1.00 21.88 386 GLU C CA 1
ATOM 11921 C C . GLU C 1 388 ? -11.494 -47.667 48.698 1.00 23.25 386 GLU C C 1
ATOM 11922 O O . GLU C 1 388 ? -10.858 -47.343 47.698 1.00 22.82 386 GLU C O 1
ATOM 11928 N N . ILE C 1 389 ? -10.971 -48.414 49.687 1.00 22.57 387 ILE C N 1
ATOM 11929 C CA . ILE C 1 389 ? -9.634 -49.021 49.569 1.00 23.66 387 ILE C CA 1
ATOM 11930 C C . ILE C 1 389 ? -9.628 -50.552 49.404 1.00 24.83 387 ILE C C 1
ATOM 11931 O O . ILE C 1 389 ? -8.553 -51.165 49.277 1.00 26.96 387 ILE C O 1
ATOM 11936 N N . GLY C 1 390 ? -10.800 -51.173 49.403 1.00 23.99 388 GLY C N 1
ATOM 11937 C CA . GLY C 1 390 ? -10.903 -52.635 49.296 1.00 24.11 388 GLY C CA 1
ATOM 11938 C C . GLY C 1 390 ? -10.722 -53.418 50.594 1.00 26.09 388 GLY C C 1
ATOM 11939 O O . GLY C 1 390 ? -10.135 -54.504 50.587 1.00 24.14 388 GLY C O 1
ATOM 11940 N N . MET C 1 391 ? -11.254 -52.902 51.705 1.00 24.86 389 MET C N 1
ATOM 11941 C CA . MET C 1 391 ? -11.166 -53.641 52.981 1.00 25.64 389 MET C CA 1
ATOM 11942 C C . MET C 1 391 ? -11.889 -54.993 52.894 1.00 25.44 389 MET C C 1
ATOM 11943 O O . MET C 1 391 ? -12.835 -55.168 52.123 1.00 26.03 389 MET C O 1
ATOM 11948 N N . GLY C 1 392 ? -11.378 -55.952 53.649 1.00 23.79 390 GLY C N 1
ATOM 11949 C CA . GLY C 1 392 ? -12.003 -57.248 53.807 1.00 24.99 390 GLY C CA 1
ATOM 11950 C C . GLY C 1 392 ? -12.676 -57.342 55.158 1.00 25.60 390 GLY C C 1
ATOM 11951 O O . GLY C 1 392 ? -13.011 -56.326 55.766 1.00 26.91 390 GLY C O 1
ATOM 11952 N N . ASP C 1 393 ? -12.890 -58.559 55.632 1.00 27.12 391 ASP C N 1
ATOM 11953 C CA . ASP C 1 393 ? -13.657 -58.757 56.851 1.00 28.92 391 ASP C CA 1
ATOM 11954 C C . ASP C 1 393 ? -12.984 -59.742 57.773 1.00 28.44 391 ASP C C 1
ATOM 11955 O O . ASP C 1 393 ? -12.031 -60.382 57.393 1.00 27.51 391 ASP C O 1
ATOM 11960 N N . ASP C 1 394 ? -13.491 -59.860 58.997 1.00 29.55 392 ASP C N 1
ATOM 11961 C CA . ASP C 1 394 ? -12.927 -60.786 59.966 1.00 28.66 392 ASP C CA 1
ATOM 11962 C C . ASP C 1 394 ? -14.040 -61.591 60.597 1.00 29.42 392 ASP C C 1
ATOM 11963 O O . ASP C 1 394 ? -14.650 -61.155 61.580 1.00 29.21 392 ASP C O 1
ATOM 11968 N N . LEU C 1 395 ? -14.270 -62.780 60.056 1.00 29.88 393 LEU C N 1
ATOM 11969 C CA . LEU C 1 395 ? -15.318 -63.665 60.533 1.00 33.35 393 LEU C CA 1
ATOM 11970 C C . LEU C 1 395 ? -15.047 -64.292 61.914 1.00 32.66 393 LEU C C 1
ATOM 11971 O O . LEU C 1 395 ? -15.918 -64.966 62.461 1.00 33.37 393 LEU C O 1
ATOM 11976 N N . GLY C 1 396 ? -13.872 -64.072 62.486 1.00 28.42 394 GLY C N 1
ATOM 11977 C CA . GLY C 1 396 ? -13.641 -64.427 63.874 1.00 31.09 394 GLY C CA 1
ATOM 11978 C C . GLY C 1 396 ? -14.267 -63.469 64.891 1.00 31.93 394 GLY C C 1
ATOM 11979 O O . GLY C 1 396 ? -14.215 -63.733 66.108 1.00 30.15 394 GLY C O 1
ATOM 11980 N N . LEU C 1 397 ? -14.808 -62.338 64.416 1.00 29.94 395 LEU C N 1
ATOM 11981 C CA . LEU C 1 397 ? -15.529 -61.425 65.301 1.00 29.02 395 LEU C CA 1
ATOM 11982 C C . LEU C 1 397 ? -17.014 -61.801 65.306 1.00 28.45 395 LEU C C 1
ATOM 11983 O O . LEU C 1 397 ? -17.564 -62.172 64.265 1.00 28.09 395 LEU C O 1
ATOM 11988 N N . PRO C 1 398 ? -17.661 -61.718 66.475 1.00 26.89 396 PRO C N 1
ATOM 11989 C CA . PRO C 1 398 ? -19.045 -62.170 66.536 1.00 28.49 396 PRO C CA 1
ATOM 11990 C C . PRO C 1 398 ? -20.012 -61.258 65.792 1.00 28.25 396 PRO C C 1
ATOM 11991 O O . PRO C 1 398 ? -19.673 -60.120 65.449 1.00 27.87 396 PRO C O 1
ATOM 11995 N N . ASP C 1 399 ? -21.212 -61.776 65.556 1.00 27.00 397 ASP C N 1
ATOM 11996 C CA . ASP C 1 399 ? -22.329 -60.963 65.119 1.00 27.86 397 ASP C CA 1
ATOM 11997 C C . ASP C 1 399 ? -21.956 -60.318 63.762 1.00 28.32 397 ASP C C 1
ATOM 11998 O O . ASP C 1 399 ? -21.529 -61.053 62.848 1.00 25.93 397 ASP C O 1
ATOM 12003 N N . ARG C 1 400 ? -22.085 -58.994 63.617 1.00 27.03 398 ARG C N 1
ATOM 12004 C CA . ARG C 1 400 ? -21.746 -58.318 62.356 1.00 26.96 398 ARG C CA 1
ATOM 12005 C C . ARG C 1 400 ? -20.494 -57.446 62.483 1.00 27.86 398 ARG C C 1
ATOM 12006 O O . ARG C 1 400 ? -20.197 -56.617 61.596 1.00 30.95 398 ARG C O 1
ATOM 12014 N N . ASN C 1 401 ? -19.729 -57.661 63.542 1.00 24.18 399 ASN C N 1
ATOM 12015 C CA . ASN C 1 401 ? -18.537 -56.878 63.784 1.00 25.90 399 ASN C CA 1
ATOM 12016 C C . ASN C 1 401 ? -17.374 -57.171 62.854 1.00 26.28 399 ASN C C 1
ATOM 12017 O O . ASN C 1 401 ? -16.478 -56.341 62.738 1.00 28.29 399 ASN C O 1
ATOM 12022 N N . GLY C 1 402 ? -17.419 -58.312 62.159 1.00 25.41 400 GLY C N 1
ATOM 12023 C CA . GLY C 1 402 ? -16.428 -58.679 61.163 1.00 25.24 400 GLY C CA 1
ATOM 12024 C C . GLY C 1 402 ? -16.303 -57.724 59.985 1.00 26.21 400 GLY C C 1
ATOM 12025 O O . GLY C 1 402 ? -15.220 -57.619 59.378 1.00 26.02 400 GLY C O 1
ATOM 12026 N N . VAL C 1 403 ? -17.383 -57.005 59.671 1.00 26.27 401 VAL C N 1
ATOM 12027 C CA . VAL C 1 403 ? -17.320 -55.934 58.683 1.00 25.27 401 VAL C CA 1
ATOM 12028 C C . VAL C 1 403 ? -17.037 -54.564 59.286 1.00 25.84 401 VAL C C 1
ATOM 12029 O O . VAL C 1 403 ? -17.130 -53.533 58.579 1.00 24.49 401 VAL C O 1
ATOM 12033 N N . ARG C 1 404 ? -16.673 -54.509 60.566 1.00 26.25 402 ARG C N 1
ATOM 12034 C CA . ARG C 1 404 ? -16.545 -53.175 61.232 1.00 26.03 402 ARG C CA 1
ATOM 12035 C C . ARG C 1 404 ? -15.162 -52.920 61.821 1.00 25.16 402 ARG C C 1
ATOM 12036 O O . ARG C 1 404 ? -15.018 -52.106 62.731 1.00 24.94 402 ARG C O 1
ATOM 12044 N N . THR C 1 405 ? -14.150 -53.587 61.273 1.00 24.11 403 THR C N 1
ATOM 12045 C CA . THR C 1 405 ? -12.788 -53.478 61.759 1.00 22.97 403 THR C CA 1
ATOM 12046 C C . THR C 1 405 ? -12.193 -52.093 61.483 1.00 23.40 403 THR C C 1
ATOM 12047 O O . THR C 1 405 ? -12.659 -51.379 60.618 1.00 27.21 403 THR C O 1
ATOM 12051 N N . PRO C 1 406 ? -11.177 -51.686 62.238 1.00 23.26 404 PRO C N 1
ATOM 12052 C CA . PRO C 1 406 ? -10.677 -50.321 62.075 1.00 22.69 404 PRO C CA 1
ATOM 12053 C C . PRO C 1 406 ? -10.234 -49.938 60.661 1.00 22.95 404 PRO C C 1
ATOM 12054 O O . PRO C 1 406 ? -9.649 -50.748 59.919 1.00 23.75 404 PRO C O 1
ATOM 12058 N N . MET C 1 407 ? -10.468 -48.685 60.315 1.00 22.62 405 MET C N 1
ATOM 12059 C CA . MET C 1 407 ? -10.071 -48.150 59.026 1.00 23.01 405 MET C CA 1
ATOM 12060 C C . MET C 1 407 ? -8.556 -48.310 58.867 1.00 24.70 405 MET C C 1
ATOM 12061 O O . MET C 1 407 ? -7.813 -48.233 59.845 1.00 24.81 405 MET C O 1
ATOM 12066 N N . GLN C 1 408 ? -8.095 -48.555 57.644 1.00 23.87 406 GLN C N 1
ATOM 12067 C CA . GLN C 1 408 ? -6.707 -48.926 57.427 1.00 24.31 406 GLN C CA 1
ATOM 12068 C C . GLN C 1 408 ? -5.963 -47.797 56.716 1.00 22.95 406 GLN C C 1
ATOM 12069 O O . GLN C 1 408 ? -5.943 -47.724 55.506 1.00 24.03 406 GLN C O 1
ATOM 12075 N N . TRP C 1 409 ? -5.312 -46.946 57.502 1.00 23.09 407 TRP C N 1
ATOM 12076 C CA . TRP C 1 409 ? -4.706 -45.709 57.012 1.00 23.90 407 TRP C CA 1
ATOM 12077 C C . TRP C 1 409 ? -3.302 -45.857 56.413 1.00 24.03 407 TRP C C 1
ATOM 12078 O O . TRP C 1 409 ? -2.947 -45.139 55.493 1.00 23.89 407 TRP C O 1
ATOM 12089 N N . ASN C 1 410 ? -2.492 -46.732 56.980 1.00 24.38 408 ASN C N 1
ATOM 12090 C CA . ASN C 1 410 ? -1.114 -46.954 56.499 1.00 24.02 408 ASN C CA 1
ATOM 12091 C C . ASN C 1 410 ? -0.608 -48.309 57.004 1.00 24.49 408 ASN C C 1
ATOM 12092 O O . ASN C 1 410 ? -1.361 -49.045 57.634 1.00 23.82 408 ASN C O 1
ATOM 12097 N N . ALA C 1 411 ? 0.649 -48.637 56.731 1.00 25.60 409 ALA C N 1
ATOM 12098 C CA . ALA C 1 411 ? 1.213 -49.936 57.087 1.00 26.15 409 ALA C CA 1
ATOM 12099 C C . ALA C 1 411 ? 1.874 -49.934 58.467 1.00 26.72 409 ALA C C 1
ATOM 12100 O O . ALA C 1 411 ? 2.500 -50.910 58.855 1.00 28.60 409 ALA C O 1
ATOM 12102 N N . GLY C 1 412 ? 1.720 -48.850 59.211 1.00 27.22 410 GLY C N 1
ATOM 12103 C CA . GLY C 1 412 ? 2.232 -48.764 60.585 1.00 25.90 410 GLY C CA 1
ATOM 12104 C C . GLY C 1 412 ? 1.412 -49.543 61.612 1.00 27.24 410 GLY C C 1
ATOM 12105 O O . GLY C 1 412 ? 0.577 -50.415 61.300 1.00 26.85 410 GLY C O 1
ATOM 12106 N N . THR C 1 413 ? 1.689 -49.216 62.857 1.00 27.85 411 THR C N 1
ATOM 12107 C CA . THR C 1 413 ? 1.313 -50.001 64.011 1.00 31.62 411 THR C CA 1
ATOM 12108 C C . THR C 1 413 ? -0.008 -50.769 63.987 1.00 34.38 411 THR C C 1
ATOM 12109 O O . THR C 1 413 ? -0.011 -52.027 64.101 1.00 46.53 411 THR C O 1
ATOM 12113 N N . SER C 1 414 ? -1.115 -50.084 63.885 1.00 29.16 412 SER C N 1
ATOM 12114 C CA . SER C 1 414 ? -2.360 -50.871 63.814 1.00 26.80 412 SER C CA 1
ATOM 12115 C C . SER C 1 414 ? -3.042 -50.437 62.520 1.00 24.46 412 SER C C 1
ATOM 12116 O O . SER C 1 414 ? -4.164 -49.983 62.534 1.00 24.48 412 SER C O 1
ATOM 12119 N N . GLY C 1 415 ? -2.325 -50.495 61.406 1.00 22.49 413 GLY C N 1
ATOM 12120 C CA . GLY C 1 415 ? -2.814 -49.884 60.183 1.00 24.09 413 GLY C CA 1
ATOM 12121 C C . GLY C 1 415 ? -2.944 -48.360 60.312 1.00 24.51 413 GLY C C 1
ATOM 12122 O O . GLY C 1 415 ? -3.642 -47.732 59.530 1.00 25.10 413 GLY C O 1
ATOM 12123 N N . GLY C 1 416 ? -2.260 -47.773 61.295 1.00 23.45 414 GLY C N 1
ATOM 12124 C CA . GLY C 1 416 ? -2.325 -46.349 61.566 1.00 23.53 414 GLY C CA 1
ATOM 12125 C C . GLY C 1 416 ? -3.621 -45.817 62.157 1.00 24.25 414 GLY C C 1
ATOM 12126 O O . GLY C 1 416 ? -3.786 -44.602 62.276 1.00 25.93 414 GLY C O 1
ATOM 12127 N N . PHE C 1 417 ? -4.549 -46.707 62.488 1.00 23.66 415 PHE C N 1
ATOM 12128 C CA . PHE C 1 417 ? -5.770 -46.357 63.171 1.00 23.41 415 PHE C CA 1
ATOM 12129 C C . PHE C 1 417 ? -5.448 -46.028 64.625 1.00 23.99 415 PHE C C 1
ATOM 12130 O O . PHE C 1 417 ? -6.185 -45.314 65.253 1.00 22.89 415 PHE C O 1
ATOM 12138 N N . SER C 1 418 ? -4.361 -46.576 65.170 1.00 24.62 416 SER C N 1
ATOM 12139 C CA . SER C 1 418 ? -4.021 -46.361 66.573 1.00 24.67 416 SER C CA 1
ATOM 12140 C C . SER C 1 418 ? -2.560 -46.689 66.859 1.00 26.25 416 SER C C 1
ATOM 12141 O O . SER C 1 418 ? -1.920 -47.460 66.134 1.00 28.16 416 SER C O 1
ATOM 12144 N N . THR C 1 419 ? -2.037 -46.110 67.931 1.00 27.10 417 THR C N 1
ATOM 12145 C CA . THR C 1 419 ? -0.692 -46.429 68.403 1.00 25.07 417 THR C CA 1
ATOM 12146 C C . THR C 1 419 ? -0.763 -47.585 69.363 1.00 24.42 417 THR C C 1
ATOM 12147 O O . THR C 1 419 ? 0.258 -48.135 69.736 1.00 26.62 417 THR C O 1
ATOM 12151 N N . ALA C 1 420 ? -1.959 -47.945 69.806 1.00 25.35 418 ALA C N 1
ATOM 12152 C CA . ALA C 1 420 ? -2.132 -49.172 70.551 1.00 25.39 418 ALA C CA 1
ATOM 12153 C C . ALA C 1 420 ? -1.905 -50.376 69.620 1.00 28.71 418 ALA C C 1
ATOM 12154 O O . ALA C 1 420 ? -2.190 -50.325 68.408 1.00 28.40 418 ALA C O 1
ATOM 12156 N N . GLN C 1 421 ? -1.401 -51.463 70.197 1.00 30.47 419 GLN C N 1
ATOM 12157 C CA . GLN C 1 421 ? -1.170 -52.686 69.457 1.00 32.55 419 GLN C CA 1
ATOM 12158 C C . GLN C 1 421 ? -2.535 -53.235 69.001 1.00 32.82 419 GLN C C 1
ATOM 12159 O O . GLN C 1 421 ? -3.568 -52.999 69.659 1.00 32.10 419 GLN C O 1
ATOM 12165 N N . PRO C 1 422 ? -2.547 -53.945 67.874 1.00 30.75 420 PRO C N 1
ATOM 12166 C CA . PRO C 1 422 ? -3.787 -54.414 67.245 1.00 31.41 420 PRO C CA 1
ATOM 12167 C C . PRO C 1 422 ? -4.712 -55.132 68.204 1.00 31.20 420 PRO C C 1
ATOM 12168 O O . PRO C 1 422 ? -5.916 -54.922 68.165 1.00 28.08 420 PRO C O 1
ATOM 12172 N N . SER C 1 423 ? -4.147 -55.959 69.076 1.00 31.59 421 SER C N 1
ATOM 12173 C CA . SER C 1 423 ? -4.985 -56.745 69.977 1.00 33.00 421 SER C CA 1
ATOM 12174 C C . SER C 1 423 ? -5.501 -55.946 71.164 1.00 32.44 421 SER C C 1
ATOM 12175 O O . SER C 1 423 ? -6.267 -56.479 71.940 1.00 33.34 421 SER C O 1
ATOM 12178 N N . ASP C 1 424 ? -5.089 -54.677 71.313 1.00 32.77 422 ASP C N 1
ATOM 12179 C CA . ASP C 1 424 ? -5.734 -53.753 72.259 1.00 29.70 422 ASP C CA 1
ATOM 12180 C C . ASP C 1 424 ? -6.736 -52.807 71.607 1.00 28.75 422 ASP C C 1
ATOM 12181 O O . ASP C 1 424 ? -7.352 -51.990 72.286 1.00 28.06 422 ASP C O 1
ATOM 12186 N N . CYS C 1 425 ? -6.929 -52.928 70.300 1.00 27.94 423 CYS C N 1
ATOM 12187 C CA . CYS C 1 425 ? -7.909 -52.111 69.607 1.00 26.75 423 CYS C CA 1
ATOM 12188 C C . CYS C 1 425 ? -9.326 -52.628 69.885 1.00 28.47 423 CYS C C 1
ATOM 12189 O O . CYS C 1 425 ? -9.544 -53.818 70.093 1.00 27.99 423 CYS C O 1
ATOM 12192 N N . PHE C 1 426 ? -10.297 -51.730 69.893 1.00 29.04 424 PHE C N 1
ATOM 12193 C CA . PHE C 1 426 ? -11.682 -52.119 70.160 1.00 28.29 424 PHE C CA 1
ATOM 12194 C C . PHE C 1 426 ? -12.094 -53.313 69.320 1.00 27.63 424 PHE C C 1
ATOM 12195 O O . PHE C 1 426 ? -12.734 -54.215 69.819 1.00 28.00 424 PHE C O 1
ATOM 12203 N N . PHE C 1 427 ? -11.801 -53.265 68.027 1.00 27.71 425 PHE C N 1
ATOM 12204 C CA . PHE C 1 427 ? -11.853 -54.450 67.170 1.00 27.13 425 PHE C CA 1
ATOM 12205 C C . PHE C 1 427 ? -10.451 -54.551 66.545 1.00 27.58 425 PHE C C 1
ATOM 12206 O O . PHE C 1 427 ? -9.794 -53.525 66.293 1.00 26.24 425 PHE C O 1
ATOM 12214 N N . PRO C 1 428 ? -9.981 -55.774 66.292 1.00 25.95 426 PRO C N 1
ATOM 12215 C CA . PRO C 1 428 ? -8.629 -55.880 65.726 1.00 28.01 426 PRO C CA 1
ATOM 12216 C C . PRO C 1 428 ? -8.573 -55.470 64.250 1.00 28.35 426 PRO C C 1
ATOM 12217 O O . PRO C 1 428 ? -9.449 -55.832 63.476 1.00 29.75 426 PRO C O 1
ATOM 12221 N N . PRO C 1 429 ? -7.553 -54.699 63.866 1.00 28.88 427 PRO C N 1
ATOM 12222 C CA . PRO C 1 429 ? -7.288 -54.453 62.453 1.00 29.49 427 PRO C CA 1
ATOM 12223 C C . PRO C 1 429 ? -7.012 -55.745 61.701 1.00 27.94 427 PRO C C 1
ATOM 12224 O O . PRO C 1 429 ? -6.414 -56.659 62.237 1.00 24.52 427 PRO C O 1
ATOM 12228 N N . ILE C 1 430 ? -7.428 -55.798 60.457 1.00 26.51 428 ILE C N 1
ATOM 12229 C CA . ILE C 1 430 ? -7.227 -56.969 59.643 1.00 25.56 428 ILE C CA 1
ATOM 12230 C C . ILE C 1 430 ? -5.744 -56.997 59.271 1.00 26.91 428 ILE C C 1
ATOM 12231 O O . ILE C 1 430 ? -5.175 -55.969 58.866 1.00 25.24 428 ILE C O 1
ATOM 12236 N N . GLN C 1 431 ? -5.138 -58.177 59.430 1.00 26.27 429 GLN C N 1
ATOM 12237 C CA . GLN C 1 431 ? -3.763 -58.408 59.101 1.00 28.42 429 GLN C CA 1
ATOM 12238 C C . GLN C 1 431 ? -3.540 -59.612 58.194 1.00 27.03 429 GLN C C 1
ATOM 12239 O O . GLN C 1 431 ? -2.416 -60.053 58.066 1.00 29.26 429 GLN C O 1
ATOM 12245 N N . ASP C 1 432 ? -4.561 -60.151 57.543 1.00 28.33 430 ASP C N 1
ATOM 12246 C CA . ASP C 1 432 ? -4.322 -61.300 56.650 1.00 27.37 430 ASP C CA 1
ATOM 12247 C C . ASP C 1 432 ? -3.508 -60.932 55.391 1.00 26.81 430 ASP C C 1
ATOM 12248 O O . ASP C 1 432 ? -3.319 -59.753 55.076 1.00 25.81 430 ASP C O 1
ATOM 12253 N N . PRO C 1 433 ? -2.996 -61.941 54.678 1.00 26.41 431 PRO C N 1
ATOM 12254 C CA . PRO C 1 433 ? -2.147 -61.652 53.517 1.00 26.71 431 PRO C CA 1
ATOM 12255 C C . PRO C 1 433 ? -2.805 -60.937 52.344 1.00 25.57 431 PRO C C 1
ATOM 12256 O O . PRO C 1 433 ? -2.111 -60.341 51.549 1.00 26.09 431 PRO C O 1
ATOM 12260 N N . VAL C 1 434 ? -4.125 -60.994 52.243 1.00 25.94 432 VAL C N 1
ATOM 12261 C CA . VAL C 1 434 ? -4.852 -60.381 51.126 1.00 25.91 432 VAL C CA 1
ATOM 12262 C C . VAL C 1 434 ? -5.381 -58.949 51.424 1.00 25.37 432 VAL C C 1
ATOM 12263 O O . VAL C 1 434 ? -5.200 -58.040 50.619 1.00 24.35 432 VAL C O 1
ATOM 12267 N N . TYR C 1 435 ? -6.056 -58.805 52.562 1.00 24.19 433 TYR C N 1
ATOM 12268 C CA . TYR C 1 435 ? -6.805 -57.609 52.953 1.00 23.72 433 TYR C CA 1
ATOM 12269 C C . TYR C 1 435 ? -6.155 -56.842 54.087 1.00 23.25 433 TYR C C 1
ATOM 12270 O O . TYR C 1 435 ? -6.626 -55.777 54.460 1.00 22.21 433 TYR C O 1
ATOM 12279 N N . GLY C 1 436 ? -5.062 -57.372 54.631 1.00 24.73 434 GLY C N 1
ATOM 12280 C CA . GLY C 1 436 ? -4.414 -56.780 55.809 1.00 24.95 434 GLY C CA 1
ATOM 12281 C C . GLY C 1 436 ? -3.834 -55.413 55.515 1.00 26.10 434 GLY C C 1
ATOM 12282 O O . GLY C 1 436 ? -3.546 -55.094 54.351 1.00 25.39 434 GLY C O 1
ATOM 12283 N N . PHE C 1 437 ? -3.645 -54.611 56.559 1.00 24.83 435 PHE C N 1
ATOM 12284 C CA . PHE C 1 437 ? -3.161 -53.239 56.370 1.00 25.86 435 PHE C CA 1
ATOM 12285 C C . PHE C 1 437 ? -1.784 -53.071 55.696 1.00 26.35 435 PHE C C 1
ATOM 12286 O O . PHE C 1 437 ? -1.454 -51.974 55.204 1.00 23.28 435 PHE C O 1
ATOM 12294 N N . GLY C 1 438 ? -0.983 -54.133 55.679 1.00 27.32 436 GLY C N 1
ATOM 12295 C CA . GLY C 1 438 ? 0.295 -54.115 54.953 1.00 27.17 436 GLY C CA 1
ATOM 12296 C C . GLY C 1 438 ? 0.065 -53.999 53.462 1.00 28.17 436 GLY C C 1
ATOM 12297 O O . GLY C 1 438 ? 0.888 -53.412 52.733 1.00 29.02 436 GLY C O 1
ATOM 12298 N N . ARG C 1 439 ? -1.057 -54.548 53.006 1.00 27.00 437 ARG C N 1
ATOM 12299 C CA . ARG C 1 439 ? -1.385 -54.571 51.584 1.00 28.93 437 ARG C CA 1
ATOM 12300 C C . ARG C 1 439 ? -2.438 -53.536 51.180 1.00 28.06 437 ARG C C 1
ATOM 12301 O O . ARG C 1 439 ? -2.351 -52.944 50.108 1.00 27.50 437 ARG C O 1
ATOM 12309 N N . VAL C 1 440 ? -3.428 -53.339 52.040 1.00 26.96 438 VAL C N 1
ATOM 12310 C CA . VAL C 1 440 ? -4.596 -52.525 51.758 1.00 26.72 438 VAL C CA 1
ATOM 12311 C C . VAL C 1 440 ? -4.578 -51.384 52.775 1.00 26.40 438 VAL C C 1
ATOM 12312 O O . VAL C 1 440 ? -4.845 -51.595 53.967 1.00 27.90 438 VAL C O 1
ATOM 12316 N N . ASN C 1 441 ? -4.210 -50.191 52.326 1.00 24.38 439 ASN C N 1
ATOM 12317 C CA . ASN C 1 441 ? -4.218 -49.018 53.202 1.00 23.92 439 ASN C CA 1
ATOM 12318 C C . ASN C 1 441 ? -4.202 -47.729 52.395 1.00 23.75 439 ASN C C 1
ATOM 12319 O O . ASN C 1 441 ? -3.759 -47.705 51.234 1.00 20.67 439 ASN C O 1
ATOM 12324 N N . VAL C 1 442 ? -4.700 -46.661 53.033 1.00 24.82 440 VAL C N 1
ATOM 12325 C CA . VAL C 1 442 ? -4.854 -45.345 52.411 1.00 23.37 440 VAL C CA 1
ATOM 12326 C C . VAL C 1 442 ? -3.534 -44.805 51.863 1.00 24.14 440 VAL C C 1
ATOM 12327 O O . VAL C 1 442 ? -3.480 -44.385 50.687 1.00 23.41 440 VAL C O 1
ATOM 12331 N N . GLN C 1 443 ? -2.490 -44.819 52.686 1.00 25.69 441 GLN C N 1
ATOM 12332 C CA . GLN C 1 443 ? -1.212 -44.206 52.311 1.00 27.36 441 GLN C CA 1
ATOM 12333 C C . GLN C 1 443 ? -0.723 -44.808 50.978 1.00 27.25 441 GLN C C 1
ATOM 12334 O O . GLN C 1 443 ? -0.429 -44.058 50.024 1.00 24.54 441 GLN C O 1
ATOM 12340 N N . SER C 1 444 ? -0.694 -46.143 50.903 1.00 26.12 442 SER C N 1
ATOM 12341 C CA . SER C 1 444 ? -0.304 -46.846 49.678 1.00 27.89 442 SER C CA 1
ATOM 12342 C C . SER C 1 444 ? -1.115 -46.363 48.518 1.00 25.64 442 SER C C 1
ATOM 12343 O O . SER C 1 444 ? -0.595 -46.106 47.438 1.00 24.41 442 SER C O 1
ATOM 12346 N N . GLN C 1 445 ? -2.414 -46.268 48.728 1.00 25.43 443 GLN C N 1
ATOM 12347 C CA . GLN C 1 445 ? -3.285 -45.900 47.621 1.00 25.75 443 GLN C CA 1
ATOM 12348 C C . GLN C 1 445 ? -3.257 -44.422 47.248 1.00 25.92 443 GLN C C 1
ATOM 12349 O O . GLN C 1 445 ? -3.709 -44.051 46.155 1.00 27.36 443 GLN C O 1
ATOM 12355 N N . LEU C 1 446 ? -2.742 -43.566 48.121 1.00 23.66 444 LEU C N 1
ATOM 12356 C CA . LEU C 1 446 ? -2.551 -42.185 47.728 1.00 24.29 444 LEU C CA 1
ATOM 12357 C C . LEU C 1 446 ? -1.278 -42.052 46.904 1.00 25.12 444 LEU C C 1
ATOM 12358 O O . LEU C 1 446 ? -1.123 -41.123 46.146 1.00 25.34 444 LEU C O 1
ATOM 12363 N N . GLN C 1 447 ? -0.347 -42.971 47.076 1.00 27.70 445 GLN C N 1
ATOM 12364 C CA . GLN C 1 447 ? 0.919 -42.928 46.339 1.00 27.66 445 GLN C CA 1
ATOM 12365 C C . GLN C 1 447 ? 0.792 -43.731 45.053 1.00 28.58 445 GLN C C 1
ATOM 12366 O O . GLN C 1 447 ? 1.470 -43.451 44.090 1.00 26.89 445 GLN C O 1
ATOM 12372 N N . ASP C 1 448 ? -0.089 -44.731 45.060 1.00 31.06 446 ASP C N 1
ATOM 12373 C CA . ASP C 1 448 ? -0.342 -45.594 43.906 1.00 28.66 446 ASP C CA 1
ATOM 12374 C C . ASP C 1 448 ? -1.192 -44.880 42.856 1.00 29.28 446 ASP C C 1
ATOM 12375 O O . ASP C 1 448 ? -2.372 -44.632 43.068 1.00 27.29 446 ASP C O 1
ATOM 12380 N N . PRO C 1 449 ? -0.599 -44.562 41.696 1.00 29.57 447 PRO C N 1
ATOM 12381 C CA . PRO C 1 449 ? -1.360 -43.762 40.725 1.00 27.47 447 PRO C CA 1
ATOM 12382 C C . PRO C 1 449 ? -2.664 -44.417 40.224 1.00 29.66 447 PRO C C 1
ATOM 12383 O O . PRO C 1 449 ? -3.547 -43.712 39.767 1.00 29.66 447 PRO C O 1
ATOM 12387 N N . SER C 1 450 ? -2.803 -45.743 40.315 1.00 27.89 448 SER C N 1
ATOM 12388 C CA . SER C 1 450 ? -3.989 -46.393 39.754 1.00 28.12 448 SER C CA 1
ATOM 12389 C C . SER C 1 450 ? -4.792 -47.149 40.783 1.00 26.02 448 SER C C 1
ATOM 12390 O O . SER C 1 450 ? -5.495 -48.077 40.432 1.00 26.62 448 SER C O 1
ATOM 12393 N N . SER C 1 451 ? -4.756 -46.691 42.033 1.00 25.41 449 SER C N 1
ATOM 12394 C CA . SER C 1 451 ? -5.410 -47.374 43.121 1.00 24.33 449 SER C CA 1
ATOM 12395 C C . SER C 1 451 ? -6.927 -47.267 43.054 1.00 23.52 449 SER C C 1
ATOM 12396 O O . SER C 1 451 ? -7.468 -46.400 42.401 1.00 23.22 449 SER C O 1
ATOM 12399 N N . LEU C 1 452 ? -7.580 -48.156 43.791 1.00 22.25 450 LEU C N 1
ATOM 12400 C CA . LEU C 1 452 ? -9.002 -48.156 43.941 1.00 23.08 450 LEU C CA 1
ATOM 12401 C C . LEU C 1 452 ? -9.501 -46.850 44.573 1.00 24.53 450 LEU C C 1
ATOM 12402 O O . LEU C 1 452 ? -10.546 -46.330 44.175 1.00 25.73 450 LEU C O 1
ATOM 12407 N N . LEU C 1 453 ? -8.745 -46.330 45.536 1.00 24.41 451 LEU C N 1
ATOM 12408 C CA . LEU C 1 453 ? -9.040 -45.055 46.185 1.00 26.00 451 LEU C CA 1
ATOM 12409 C C . LEU C 1 453 ? -9.099 -43.896 45.178 1.00 27.13 451 LEU C C 1
ATOM 12410 O O . LEU C 1 453 ? -10.048 -43.094 45.168 1.00 25.70 451 LEU C O 1
ATOM 12415 N N . LYS C 1 454 ? -8.044 -43.794 44.384 1.00 26.17 452 LYS C N 1
ATOM 12416 C CA . LYS C 1 454 ? -7.979 -42.830 43.290 1.00 27.42 452 LYS C CA 1
ATOM 12417 C C . LYS C 1 454 ? -9.129 -43.025 42.291 1.00 25.66 452 LYS C C 1
ATOM 12418 O O . LYS C 1 454 ? -9.742 -42.067 41.843 1.00 25.56 452 LYS C O 1
ATOM 12424 N N . TRP C 1 455 ? -9.383 -44.273 41.919 1.00 24.71 453 TRP C N 1
ATOM 12425 C CA . TRP C 1 455 ? -10.413 -44.575 40.958 1.00 25.78 453 TRP C CA 1
ATOM 12426 C C . TRP C 1 455 ? -11.766 -44.104 41.512 1.00 25.76 453 TRP C C 1
ATOM 12427 O O . TRP C 1 455 ? -12.562 -43.487 40.797 1.00 24.29 453 TRP C O 1
ATOM 12438 N N . THR C 1 456 ? -11.993 -44.371 42.790 1.00 24.18 454 THR C N 1
ATOM 12439 C CA . THR C 1 456 ? -13.210 -43.931 43.453 1.00 24.55 454 THR C CA 1
ATOM 12440 C C . THR C 1 456 ? -13.386 -42.412 43.394 1.00 24.33 454 THR C C 1
ATOM 12441 O O . THR C 1 456 ? -14.433 -41.946 42.966 1.00 24.97 454 THR C O 1
ATOM 12445 N N . ALA C 1 457 ? -12.363 -41.667 43.815 1.00 23.79 455 ALA C N 1
ATOM 12446 C CA . ALA C 1 457 ? -12.346 -40.221 43.755 1.00 25.24 455 ALA C CA 1
ATOM 12447 C C . ALA C 1 457 ? -12.598 -39.721 42.337 1.00 25.80 455 ALA C C 1
ATOM 12448 O O . ALA C 1 457 ? -13.402 -38.824 42.122 1.00 24.01 455 ALA C O 1
ATOM 12450 N N . ARG C 1 458 ? -11.900 -40.295 41.373 1.00 27.96 456 ARG C N 1
ATOM 12451 C CA . ARG C 1 458 ? -12.096 -39.912 39.970 1.00 31.93 456 ARG C CA 1
ATOM 12452 C C . ARG C 1 458 ? -13.522 -40.227 39.498 1.00 28.48 456 ARG C C 1
ATOM 12453 O O . ARG C 1 458 ? -14.149 -39.409 38.836 1.00 28.93 456 ARG C O 1
ATOM 12461 N N . GLN C 1 459 ? -14.071 -41.376 39.869 1.00 25.91 457 GLN C N 1
ATOM 12462 C CA . GLN C 1 459 ? -15.424 -41.701 39.427 1.00 25.65 457 GLN C CA 1
ATOM 12463 C C . GLN C 1 459 ? -16.483 -40.805 40.027 1.00 26.48 457 GLN C C 1
ATOM 12464 O O . GLN C 1 459 ? -17.444 -40.443 39.337 1.00 24.59 457 GLN C O 1
ATOM 12470 N N . LEU C 1 460 ? -16.326 -40.487 41.316 1.00 26.99 458 LEU C N 1
ATOM 12471 C CA . LEU C 1 460 ? -17.159 -39.463 41.974 1.00 28.29 458 LEU C CA 1
ATOM 12472 C C . LEU C 1 460 ? -17.078 -38.089 41.309 1.00 26.98 458 LEU C C 1
ATOM 12473 O O . LEU C 1 460 ? -18.074 -37.390 41.204 1.00 26.23 458 LEU C O 1
ATOM 12478 N N . GLU C 1 461 ? -15.878 -37.693 40.915 1.00 28.58 459 GLU C N 1
ATOM 12479 C CA . GLU C 1 461 ? -15.668 -36.425 40.223 1.00 30.07 459 GLU C CA 1
ATOM 12480 C C . GLU C 1 461 ? -16.463 -36.418 38.906 1.00 30.34 459 GLU C C 1
ATOM 12481 O O . GLU C 1 461 ? -17.205 -35.491 38.598 1.00 30.02 459 GLU C O 1
ATOM 12487 N N . LEU C 1 462 ? -16.307 -37.494 38.155 1.00 32.42 460 LEU C N 1
ATOM 12488 C CA . LEU C 1 462 ? -17.046 -37.728 36.933 1.00 32.30 460 LEU C CA 1
ATOM 12489 C C . LEU C 1 462 ? -18.547 -37.608 37.170 1.00 31.41 460 LEU C C 1
ATOM 12490 O O . LEU C 1 462 ? -19.235 -36.983 36.372 1.00 29.81 460 LEU C O 1
ATOM 12495 N N . ARG C 1 463 ? -19.048 -38.225 38.248 1.00 28.30 461 ARG C N 1
ATOM 12496 C CA . ARG C 1 463 ? -20.469 -38.204 38.553 1.00 28.03 461 ARG C CA 1
ATOM 12497 C C . ARG C 1 463 ? -20.916 -36.779 38.842 1.00 29.32 461 ARG C C 1
ATOM 12498 O O . ARG C 1 463 ? -21.945 -36.331 38.346 1.00 27.16 461 ARG C O 1
ATOM 12506 N N . ARG C 1 464 ? -20.131 -36.072 39.641 1.00 31.36 462 ARG C N 1
ATOM 12507 C CA . ARG C 1 464 ? -20.444 -34.693 40.001 1.00 34.30 462 ARG C CA 1
ATOM 12508 C C . ARG C 1 464 ? -20.473 -33.752 38.773 1.00 31.81 462 ARG C C 1
ATOM 12509 O O . ARG C 1 464 ? -21.223 -32.787 38.744 1.00 30.93 462 ARG C O 1
ATOM 12517 N N . ALA C 1 465 ? -19.681 -34.034 37.746 1.00 29.62 463 ALA C N 1
ATOM 12518 C CA . ALA C 1 465 ? -19.677 -33.171 36.577 1.00 29.05 463 ALA C CA 1
ATOM 12519 C C . ALA C 1 465 ? -20.949 -33.351 35.736 1.00 30.39 463 ALA C C 1
ATOM 12520 O O . ALA C 1 465 ? -21.122 -32.632 34.755 1.00 30.51 463 ALA C O 1
ATOM 12522 N N . HIS C 1 466 ? -21.817 -34.314 36.099 1.00 29.54 464 HIS C N 1
ATOM 12523 C CA . HIS C 1 466 ? -23.056 -34.565 35.363 1.00 27.62 464 HIS C CA 1
ATOM 12524 C C . HIS C 1 466 ? -24.240 -34.735 36.301 1.00 28.45 464 HIS C C 1
ATOM 12525 O O . HIS C 1 466 ? -24.556 -35.837 36.741 1.00 28.33 464 HIS C O 1
ATOM 12532 N N . PRO C 1 467 ? -24.928 -33.624 36.598 1.00 30.93 465 PRO C N 1
ATOM 12533 C CA . PRO C 1 467 ? -26.070 -33.600 37.524 1.00 31.02 465 PRO C CA 1
ATOM 12534 C C . PRO C 1 467 ? -27.217 -34.528 37.188 1.00 29.63 465 PRO C C 1
ATOM 12535 O O . PRO C 1 467 ? -28.033 -34.802 38.055 1.00 35.21 465 PRO C O 1
ATOM 12539 N N . ALA C 1 468 ? -27.305 -35.024 35.962 1.00 28.89 466 ALA C N 1
ATOM 12540 C CA . ALA C 1 468 ? -28.341 -36.020 35.630 1.00 28.62 466 ALA C CA 1
ATOM 12541 C C . ALA C 1 468 ? -28.212 -37.274 36.481 1.00 27.38 466 ALA C C 1
ATOM 12542 O O . ALA C 1 468 ? -29.201 -37.972 36.733 1.00 27.63 466 ALA C O 1
ATOM 12544 N N . PHE C 1 469 ? -27.004 -37.574 36.928 1.00 27.96 467 PHE C N 1
ATOM 12545 C CA . PHE C 1 469 ? -26.842 -38.720 37.823 1.00 28.03 467 PHE C CA 1
ATOM 12546 C C . PHE C 1 469 ? -27.602 -38.465 39.119 1.00 27.27 467 PHE C C 1
ATOM 12547 O O . PHE C 1 469 ? -28.321 -39.330 39.604 1.00 27.01 467 PHE C O 1
ATOM 12555 N N . ALA C 1 470 ? -27.459 -37.276 39.693 1.00 29.09 468 ALA C N 1
ATOM 12556 C CA . ALA C 1 470 ? -28.125 -37.010 40.989 1.00 30.22 468 ALA C CA 1
ATOM 12557 C C . ALA C 1 470 ? -29.627 -36.680 40.856 1.00 31.79 468 ALA C C 1
ATOM 12558 O O . ALA C 1 470 ? -30.380 -36.903 41.793 1.00 33.46 468 ALA C O 1
ATOM 12560 N N . HIS C 1 471 ? -30.046 -36.161 39.696 1.00 32.00 469 HIS C N 1
ATOM 12561 C CA . HIS C 1 471 ? -31.368 -35.542 39.538 1.00 32.09 469 HIS C CA 1
ATOM 12562 C C . HIS C 1 471 ? -32.201 -36.037 38.349 1.00 31.71 469 HIS C C 1
ATOM 12563 O O . HIS C 1 471 ? -33.362 -35.702 38.263 1.00 32.44 469 HIS C O 1
ATOM 12570 N N . GLY C 1 472 ? -31.634 -36.854 37.463 1.00 30.12 470 GLY C N 1
ATOM 12571 C CA . GLY C 1 472 ? -32.307 -37.185 36.230 1.00 31.60 470 GLY C CA 1
ATOM 12572 C C . GLY C 1 472 ? -33.369 -38.231 36.401 1.00 30.87 470 GLY C C 1
ATOM 12573 O O . GLY C 1 472 ? -33.417 -38.943 37.382 1.00 30.33 470 GLY C O 1
ATOM 12574 N N . ASP C 1 473 ? -34.231 -38.339 35.420 1.00 31.40 471 ASP C N 1
ATOM 12575 C CA . ASP C 1 473 ? -35.115 -39.470 35.363 1.00 32.74 471 ASP C CA 1
ATOM 12576 C C . ASP C 1 473 ? -34.299 -40.735 34.976 1.00 33.73 471 ASP C C 1
ATOM 12577 O O . ASP C 1 473 ? -33.075 -40.663 34.781 1.00 31.89 471 ASP C O 1
ATOM 12582 N N . LEU C 1 474 ? -34.992 -41.865 34.837 1.00 33.87 472 LEU C N 1
ATOM 12583 C CA . LEU C 1 474 ? -34.370 -43.130 34.496 1.00 34.18 472 LEU C CA 1
ATOM 12584 C C . LEU C 1 474 ? -35.223 -43.881 33.504 1.00 32.61 472 LEU C C 1
ATOM 12585 O O . LEU C 1 474 ? -36.398 -44.094 33.737 1.00 32.83 472 LEU C O 1
ATOM 12590 N N . THR C 1 475 ? -34.623 -44.327 32.412 1.00 32.22 473 THR C N 1
ATOM 12591 C CA . THR C 1 475 ? -35.331 -45.151 31.460 1.00 31.28 473 THR C CA 1
ATOM 12592 C C . THR C 1 475 ? -34.427 -46.273 31.012 1.00 30.15 473 THR C C 1
ATOM 12593 O O . THR C 1 475 ? -33.334 -46.037 30.467 1.00 29.49 473 THR C O 1
ATOM 12597 N N . PHE C 1 476 ? -34.881 -47.496 31.214 1.00 27.36 474 PHE C N 1
ATOM 12598 C CA . PHE C 1 476 ? -34.112 -48.643 30.780 1.00 29.15 474 PHE C CA 1
ATOM 12599 C C . PHE C 1 476 ? -34.237 -48.832 29.282 1.00 29.17 474 PHE C C 1
ATOM 12600 O O . PHE C 1 476 ? -35.243 -48.475 28.700 1.00 32.38 474 PHE C O 1
ATOM 12608 N N . ILE C 1 477 ? -33.213 -49.415 28.682 1.00 31.10 475 ILE C N 1
ATOM 12609 C CA . ILE C 1 477 ? -33.090 -49.602 27.234 1.00 33.62 475 ILE C CA 1
ATOM 12610 C C . ILE C 1 477 ? -32.953 -51.092 26.923 1.00 35.12 475 ILE C C 1
ATOM 12611 O O . ILE C 1 477 ? -32.136 -51.777 27.550 1.00 39.31 475 ILE C O 1
ATOM 12616 N N . GLU C 1 478 ? -33.715 -51.596 25.946 1.00 35.15 476 GLU C N 1
ATOM 12617 C CA . GLU C 1 478 ? -33.498 -52.950 25.443 1.00 34.79 476 GLU C CA 1
ATOM 12618 C C . GLU C 1 478 ? -32.069 -53.110 24.947 1.00 31.88 476 GLU C C 1
ATOM 12619 O O . GLU C 1 478 ? -31.546 -52.245 24.265 1.00 29.47 476 GLU C O 1
ATOM 12625 N N . THR C 1 479 ? -31.454 -54.225 25.308 1.00 30.51 477 THR C N 1
ATOM 12626 C CA . THR C 1 479 ? -30.117 -54.554 24.867 1.00 31.53 477 THR C CA 1
ATOM 12627 C C . THR C 1 479 ? -30.025 -55.851 24.072 1.00 32.26 477 THR C C 1
ATOM 12628 O O . THR C 1 479 ? -28.990 -56.120 23.462 1.00 33.87 477 THR C O 1
ATOM 12632 N N . GLY C 1 480 ? -31.073 -56.669 24.087 1.00 30.99 478 GLY C N 1
ATOM 12633 C CA . GLY C 1 480 ? -31.013 -57.951 23.408 1.00 33.43 478 GLY C CA 1
ATOM 12634 C C . GLY C 1 480 ? -30.012 -58.925 24.046 1.00 36.43 478 GLY C C 1
ATOM 12635 O O . GLY C 1 480 ? -29.590 -59.884 23.401 1.00 37.63 478 GLY C O 1
ATOM 12636 N N . ASN C 1 481 ? -29.621 -58.677 25.302 1.00 33.58 479 ASN C N 1
ATOM 12637 C CA . ASN C 1 481 ? -28.727 -59.579 26.033 1.00 30.42 479 ASN C CA 1
ATOM 12638 C C . ASN C 1 481 ? -28.875 -59.293 27.522 1.00 30.55 479 ASN C C 1
ATOM 12639 O O . ASN C 1 481 ? -28.460 -58.249 27.996 1.00 28.64 479 ASN C O 1
ATOM 12644 N N . PRO C 1 482 ? -29.465 -60.222 28.269 1.00 30.68 480 PRO C N 1
ATOM 12645 C CA . PRO C 1 482 ? -29.700 -59.959 29.702 1.00 31.64 480 PRO C CA 1
ATOM 12646 C C . PRO C 1 482 ? -28.423 -59.614 30.494 1.00 29.78 480 PRO C C 1
ATOM 12647 O O . PRO C 1 482 ? -28.488 -58.933 31.504 1.00 30.96 480 PRO C O 1
ATOM 12651 N N . ALA C 1 483 ? -27.266 -60.066 30.031 1.00 30.17 481 ALA C N 1
ATOM 12652 C CA . ALA C 1 483 ? -26.003 -59.746 30.692 1.00 28.68 481 ALA C CA 1
ATOM 12653 C C . ALA C 1 483 ? -25.666 -58.254 30.676 1.00 28.91 481 ALA C C 1
ATOM 12654 O O . ALA C 1 483 ? -24.862 -57.782 31.518 1.00 26.81 481 ALA C O 1
ATOM 12656 N N . ILE C 1 484 ? -26.236 -57.523 29.717 1.00 25.99 482 ILE C N 1
ATOM 12657 C CA . ILE C 1 484 ? -25.923 -56.124 29.522 1.00 26.36 482 ILE C CA 1
ATOM 12658 C C . ILE C 1 484 ? -27.122 -55.329 29.980 1.00 28.84 482 ILE C C 1
ATOM 12659 O O . ILE C 1 484 ? -28.235 -55.565 29.484 1.00 27.81 482 ILE C O 1
ATOM 12664 N N . LEU C 1 485 ? -26.887 -54.387 30.906 1.00 28.11 483 LEU C N 1
ATOM 12665 C CA . LEU C 1 485 ? -27.936 -53.484 31.409 1.00 28.67 483 LEU C CA 1
ATOM 12666 C C . LEU C 1 485 ? -27.636 -52.115 30.844 1.00 28.86 483 LEU C C 1
ATOM 12667 O O . LEU C 1 485 ? -26.474 -51.670 30.901 1.00 27.52 483 LEU C O 1
ATOM 12672 N N . ALA C 1 486 ? -28.683 -51.454 30.339 1.00 26.85 484 ALA C N 1
ATOM 12673 C CA . ALA C 1 486 ? -28.572 -50.130 29.734 1.00 29.38 484 ALA C CA 1
ATOM 12674 C C . ALA C 1 486 ? -29.735 -49.226 30.147 1.00 28.80 484 ALA C C 1
ATOM 12675 O O . ALA C 1 486 ? -30.899 -49.634 30.190 1.00 29.03 484 ALA C O 1
ATOM 12677 N N . PHE C 1 487 ? -29.403 -47.996 30.487 1.00 29.53 485 PHE C N 1
ATOM 12678 C CA . PHE C 1 487 ? -30.424 -47.013 30.793 1.00 28.87 485 PHE C CA 1
ATOM 12679 C C . PHE C 1 487 ? -29.975 -45.621 30.457 1.00 27.67 485 PHE C C 1
ATOM 12680 O O . PHE C 1 487 ? -28.785 -45.357 30.315 1.00 30.32 485 PHE C O 1
ATOM 12688 N N . THR C 1 488 ? -30.939 -44.742 30.257 1.00 27.39 486 THR C N 1
ATOM 12689 C CA . THR C 1 488 ? -30.628 -43.338 30.149 1.00 29.00 486 THR C CA 1
ATOM 12690 C C . THR C 1 488 ? -31.023 -42.625 31.433 1.00 28.82 486 THR C C 1
ATOM 12691 O O . THR C 1 488 ? -31.897 -43.081 32.173 1.00 31.30 486 THR C O 1
ATOM 12695 N N . ARG C 1 489 ? -30.341 -41.522 31.690 1.00 29.15 487 ARG C N 1
ATOM 12696 C CA . ARG C 1 489 ? -30.689 -40.596 32.740 1.00 30.25 487 ARG C CA 1
ATOM 12697 C C . ARG C 1 489 ? -30.811 -39.237 32.028 1.00 32.63 487 ARG C C 1
ATOM 12698 O O . ARG C 1 489 ? -29.897 -38.851 31.299 1.00 33.96 487 ARG C O 1
ATOM 12706 N N . GLN C 1 490 ? -31.915 -38.519 32.222 1.00 34.57 488 GLN C N 1
ATOM 12707 C CA . GLN C 1 490 ? -32.094 -37.225 31.555 1.00 36.33 488 GLN C CA 1
ATOM 12708 C C . GLN C 1 490 ? -32.397 -36.124 32.541 1.00 32.74 488 GLN C C 1
ATOM 12709 O O . GLN C 1 490 ? -33.230 -36.289 33.420 1.00 34.99 488 GLN C O 1
ATOM 12715 N N . TYR C 1 491 ? -31.706 -35.004 32.402 1.00 31.21 489 TYR C N 1
ATOM 12716 C CA . TYR C 1 491 ? -31.922 -33.870 33.270 1.00 32.48 489 TYR C CA 1
ATOM 12717 C C . TYR C 1 491 ? -31.489 -32.594 32.602 1.00 33.76 489 TYR C C 1
ATOM 12718 O O . TYR C 1 491 ? -30.404 -32.522 32.032 1.00 33.83 489 TYR C O 1
ATOM 12727 N N . ASP C 1 492 ? -32.342 -31.580 32.685 1.00 39.46 490 ASP C N 1
ATOM 12728 C CA . ASP C 1 492 ? -31.954 -30.230 32.322 1.00 41.55 490 ASP C CA 1
ATOM 12729 C C . ASP C 1 492 ? -31.211 -30.233 30.985 1.00 38.91 490 ASP C C 1
ATOM 12730 O O . ASP C 1 492 ? -30.153 -29.651 30.851 1.00 39.08 490 ASP C O 1
ATOM 12735 N N . GLY C 1 493 ? -31.752 -30.935 30.000 1.00 40.71 491 GLY C N 1
ATOM 12736 C CA . GLY C 1 493 ? -31.147 -30.946 28.667 1.00 42.63 491 GLY C CA 1
ATOM 12737 C C . GLY C 1 493 ? -29.983 -31.901 28.403 1.00 44.47 491 GLY C C 1
ATOM 12738 O O . GLY C 1 493 ? -29.477 -31.934 27.285 1.00 44.25 491 GLY C O 1
ATOM 12739 N N . GLU C 1 494 ? -29.514 -32.660 29.396 1.00 42.49 492 GLU C N 1
ATOM 12740 C CA . GLU C 1 494 ? -28.474 -33.651 29.116 1.00 38.88 492 GLU C CA 1
ATOM 12741 C C . GLU C 1 494 ? -29.094 -35.034 29.173 1.00 37.36 492 GLU C C 1
ATOM 12742 O O . GLU C 1 494 ? -29.918 -35.306 30.042 1.00 34.21 492 GLU C O 1
ATOM 12748 N N . THR C 1 495 ? -28.723 -35.887 28.217 1.00 35.78 493 THR C N 1
ATOM 12749 C CA . THR C 1 495 ? -29.112 -37.294 28.235 1.00 36.00 493 THR C CA 1
ATOM 12750 C C . THR C 1 495 ? -27.875 -38.193 28.380 1.00 36.26 493 THR C C 1
ATOM 12751 O O . THR C 1 495 ? -27.025 -38.260 27.471 1.00 35.45 493 THR C O 1
ATOM 12755 N N . LEU C 1 496 ? -27.769 -38.860 29.530 1.00 32.00 494 LEU C N 1
ATOM 12756 C CA . LEU C 1 496 ? -26.692 -39.812 29.769 1.00 30.53 494 LEU C CA 1
ATOM 12757 C C . LEU C 1 496 ? -27.164 -41.205 29.340 1.00 29.57 494 LEU C C 1
ATOM 12758 O O . LEU C 1 496 ? -28.357 -41.511 29.396 1.00 30.39 494 LEU C O 1
ATOM 12763 N N . LEU C 1 497 ? -26.215 -42.030 28.911 1.00 26.77 495 LEU C N 1
ATOM 12764 C CA . LEU C 1 497 ? -26.479 -43.392 28.477 1.00 28.01 495 LEU C CA 1
ATOM 12765 C C . LEU C 1 497 ? -25.430 -44.258 29.182 1.00 26.99 495 LEU C C 1
ATOM 12766 O O . LEU C 1 497 ? -24.223 -44.130 28.957 1.00 26.05 495 LEU C O 1
ATOM 12771 N N . ILE C 1 498 ? -25.909 -45.105 30.080 1.00 28.44 496 ILE C N 1
ATOM 12772 C CA . ILE C 1 498 ? -25.049 -45.902 30.925 1.00 28.09 496 ILE C CA 1
ATOM 12773 C C . ILE C 1 498 ? -25.247 -47.354 30.540 1.00 27.62 496 ILE C C 1
ATOM 12774 O O . ILE C 1 498 ? -26.378 -47.885 30.634 1.00 29.79 496 ILE C O 1
ATOM 12779 N N . VAL C 1 499 ? -24.165 -47.996 30.117 1.00 25.17 497 VAL C N 1
ATOM 12780 C CA . VAL C 1 499 ? -24.222 -49.394 29.644 1.00 25.44 497 VAL C CA 1
ATOM 12781 C C . VAL C 1 499 ? -23.232 -50.208 30.430 1.00 25.03 497 VAL C C 1
ATOM 12782 O O . VAL C 1 499 ? -22.036 -49.880 30.455 1.00 25.03 497 VAL C O 1
ATOM 12786 N N . SER C 1 500 ? -23.721 -51.282 31.039 1.00 26.37 498 SER C N 1
ATOM 12787 C CA . SER C 1 500 ? -22.940 -52.061 31.998 1.00 26.92 498 SER C CA 1
ATOM 12788 C C . SER C 1 500 ? -23.036 -53.554 31.711 1.00 26.32 498 SER C C 1
ATOM 12789 O O . SER C 1 500 ? -24.128 -54.072 31.558 1.00 26.13 498 SER C O 1
ATOM 12792 N N . ASN C 1 501 ? -21.886 -54.234 31.678 1.00 27.18 499 ASN C N 1
ATOM 12793 C CA . ASN C 1 501 ? -21.824 -55.677 31.431 1.00 26.28 499 ASN C CA 1
ATOM 12794 C C . ASN C 1 501 ? -21.650 -56.450 32.734 1.00 27.18 499 ASN C C 1
ATOM 12795 O O . ASN C 1 501 ? -20.605 -56.317 33.386 1.00 25.53 499 ASN C O 1
ATOM 12800 N N . PHE C 1 502 ? -22.643 -57.266 33.100 1.00 24.19 500 PHE C N 1
ATOM 12801 C CA . PHE C 1 502 ? -22.576 -58.034 34.340 1.00 25.95 500 PHE C CA 1
ATOM 12802 C C . PHE C 1 502 ? -21.962 -59.419 34.172 1.00 27.03 500 PHE C C 1
ATOM 12803 O O . PHE C 1 502 ? -21.987 -60.214 35.114 1.00 26.63 500 PHE C O 1
ATOM 12811 N N . ALA C 1 503 ? -21.422 -59.700 32.987 1.00 27.31 501 ALA C N 1
ATOM 12812 C CA . ALA C 1 503 ? -20.775 -60.967 32.719 1.00 28.60 501 ALA C CA 1
ATOM 12813 C C . ALA C 1 503 ? -19.266 -60.865 32.838 1.00 31.11 501 ALA C C 1
ATOM 12814 O O . ALA C 1 503 ? -18.682 -59.786 32.654 1.00 30.62 501 ALA C O 1
ATOM 12816 N N . GLY C 1 504 ? -18.654 -62.024 33.087 1.00 29.43 502 GLY C N 1
ATOM 12817 C CA . GLY C 1 504 ? -17.207 -62.146 33.237 1.00 30.71 502 GLY C CA 1
ATOM 12818 C C . GLY C 1 504 ? -16.450 -62.472 31.955 1.00 30.34 502 GLY C C 1
ATOM 12819 O O . GLY C 1 504 ? -15.258 -62.766 31.998 1.00 30.15 502 GLY C O 1
ATOM 12820 N N . ASN C 1 505 ? -17.126 -62.433 30.817 1.00 29.30 503 ASN C N 1
ATOM 12821 C CA . ASN C 1 505 ? -16.430 -62.508 29.537 1.00 28.23 503 ASN C CA 1
ATOM 12822 C C . ASN C 1 505 ? -17.109 -61.567 28.570 1.00 29.34 503 ASN C C 1
ATOM 12823 O O . ASN C 1 505 ? -18.154 -60.990 28.912 1.00 31.53 503 ASN C O 1
ATOM 12828 N N . ALA C 1 506 ? -16.525 -61.369 27.386 1.00 28.79 504 ALA C N 1
ATOM 12829 C CA . ALA C 1 506 ? -17.092 -60.410 26.435 1.00 29.03 504 ALA C CA 1
ATOM 12830 C C . ALA C 1 506 ? -18.526 -60.761 25.982 1.00 29.03 504 ALA C C 1
ATOM 12831 O O . ALA C 1 506 ? -18.908 -61.929 25.878 1.00 28.43 504 ALA C O 1
ATOM 12833 N N . GLN C 1 507 ? -19.326 -59.722 25.750 1.00 29.47 505 GLN C N 1
ATOM 12834 C CA . GLN C 1 507 ? -20.746 -59.880 25.469 1.00 28.98 505 GLN C CA 1
ATOM 12835 C C . GLN C 1 507 ? -21.154 -58.960 24.349 1.00 28.69 505 GLN C C 1
ATOM 12836 O O . GLN C 1 507 ? -20.627 -57.879 24.245 1.00 28.05 505 GLN C O 1
ATOM 12842 N N . ALA C 1 508 ? -22.076 -59.417 23.501 1.00 30.61 506 ALA C N 1
ATOM 12843 C CA . ALA C 1 508 ? -22.632 -58.595 22.414 1.00 31.19 506 ALA C CA 1
ATOM 12844 C C . ALA C 1 508 ? -24.029 -58.160 22.756 1.00 32.08 506 ALA C C 1
ATOM 12845 O O . ALA C 1 508 ? -24.763 -58.859 23.451 1.00 34.31 506 ALA C O 1
ATOM 12847 N N . GLY C 1 509 ? -24.414 -57.002 22.242 1.00 34.73 507 GLY C N 1
ATOM 12848 C CA . GLY C 1 509 ? -25.757 -56.509 22.463 1.00 34.42 507 GLY C CA 1
ATOM 12849 C C . GLY C 1 509 ? -26.201 -55.666 21.304 1.00 32.19 507 GLY C C 1
ATOM 12850 O O . GLY C 1 509 ? -25.424 -55.346 20.413 1.00 29.94 507 GLY C O 1
ATOM 12851 N N . LEU C 1 510 ? -27.479 -55.337 21.324 1.00 31.95 508 LEU C N 1
ATOM 12852 C CA . LEU C 1 510 ? -28.097 -54.512 20.309 1.00 31.70 508 LEU C CA 1
ATOM 12853 C C . LEU C 1 510 ? -29.021 -53.598 21.073 1.00 33.15 508 LEU C C 1
ATOM 12854 O O . LEU C 1 510 ? -30.050 -54.019 21.584 1.00 36.39 508 LEU C O 1
ATOM 12859 N N . LEU C 1 511 ? -28.595 -52.355 21.196 1.00 33.09 509 LEU C N 1
ATOM 12860 C CA . LEU C 1 511 ? -29.183 -51.390 22.071 1.00 35.14 509 LEU C CA 1
ATOM 12861 C C . LEU C 1 511 ? -30.298 -50.702 21.308 1.00 37.84 509 LEU C C 1
ATOM 12862 O O . LEU C 1 511 ? -30.061 -50.209 20.198 1.00 37.18 509 LEU C O 1
ATOM 12867 N N . ASP C 1 512 ? -31.502 -50.665 21.883 1.00 36.01 510 ASP C N 1
ATOM 12868 C CA . ASP C 1 512 ? -32.603 -49.929 21.266 1.00 37.46 510 ASP C CA 1
ATOM 12869 C C . ASP C 1 512 ? -32.468 -48.444 21.502 1.00 37.65 510 ASP C C 1
ATOM 12870 O O . ASP C 1 512 ? -32.894 -47.955 22.538 1.00 36.56 510 ASP C O 1
ATOM 12875 N N . LEU C 1 513 ? -31.902 -47.737 20.525 1.00 35.97 511 LEU C N 1
ATOM 12876 C CA . LEU C 1 513 ? -31.731 -46.309 20.610 1.00 35.30 511 LEU C CA 1
ATOM 12877 C C . LEU C 1 513 ? -32.576 -45.584 19.535 1.00 36.83 511 LEU C C 1
ATOM 12878 O O . LEU C 1 513 ? -32.173 -44.550 18.986 1.00 36.30 511 LEU C O 1
ATOM 12883 N N . ALA C 1 514 ? -33.768 -46.106 19.266 1.00 35.83 512 ALA C N 1
ATOM 12884 C CA . ALA C 1 514 ? -34.619 -45.541 18.225 1.00 37.14 512 ALA C CA 1
ATOM 12885 C C . ALA C 1 514 ? -34.913 -44.082 18.498 1.00 34.57 512 ALA C C 1
ATOM 12886 O O . ALA C 1 514 ? -34.933 -43.284 17.585 1.00 34.60 512 ALA C O 1
ATOM 12888 N N . PRO C 1 515 ? -35.084 -43.710 19.769 1.00 35.44 513 PRO C N 1
ATOM 12889 C CA . PRO C 1 515 ? -35.412 -42.308 20.002 1.00 35.29 513 PRO C CA 1
ATOM 12890 C C . PRO C 1 515 ? -34.276 -41.326 19.755 1.00 36.15 513 PRO C C 1
ATOM 12891 O O . PRO C 1 515 ? -34.487 -40.107 19.887 1.00 36.07 513 PRO C O 1
ATOM 12895 N N . PHE C 1 516 ? -33.092 -41.825 19.398 1.00 34.73 514 PHE C N 1
ATOM 12896 C CA . PHE C 1 516 ? -31.919 -40.970 19.342 1.00 33.86 514 PHE C CA 1
ATOM 12897 C C . PHE C 1 516 ? -31.224 -40.952 18.000 1.00 34.05 514 PHE C C 1
ATOM 12898 O O . PHE C 1 516 ? -30.082 -40.535 17.917 1.00 34.79 514 PHE C O 1
ATOM 12906 N N . VAL C 1 517 ? -31.919 -41.366 16.945 1.00 35.25 515 VAL C N 1
ATOM 12907 C CA . VAL C 1 517 ? -31.339 -41.347 15.595 1.00 37.32 515 VAL C CA 1
ATOM 12908 C C . VAL C 1 517 ? -30.827 -39.944 15.285 1.00 36.71 515 VAL C C 1
ATOM 12909 O O . VAL C 1 517 ? -31.478 -38.965 15.622 1.00 33.82 515 VAL C O 1
ATOM 12913 N N . GLY C 1 518 ? -29.642 -39.870 14.677 1.00 37.14 516 GLY C N 1
ATOM 12914 C CA . GLY C 1 518 ? -28.994 -38.605 14.355 1.00 37.02 516 GLY C CA 1
ATOM 12915 C C . GLY C 1 518 ? -28.094 -38.082 15.466 1.00 37.93 516 GLY C C 1
ATOM 12916 O O . GLY C 1 518 ? -27.455 -37.039 15.322 1.00 35.31 516 GLY C O 1
ATOM 12917 N N . ARG C 1 519 ? -28.038 -38.809 16.576 1.00 38.19 517 ARG C N 1
ATOM 12918 C CA . ARG C 1 519 ? -27.227 -38.402 17.724 1.00 39.27 517 ARG C CA 1
ATOM 12919 C C . ARG C 1 519 ? -26.031 -39.327 17.957 1.00 35.36 517 ARG C C 1
ATOM 12920 O O . ARG C 1 519 ? -26.115 -40.537 17.748 1.00 36.72 517 ARG C O 1
ATOM 12928 N N . ALA C 1 520 ? -24.938 -38.744 18.425 1.00 34.65 518 ALA C N 1
ATOM 12929 C CA . ALA C 1 520 ? -23.701 -39.484 18.678 1.00 33.52 518 ALA C CA 1
ATOM 12930 C C . ALA C 1 520 ? -23.535 -39.713 20.166 1.00 31.08 518 ALA C C 1
ATOM 12931 O O . ALA C 1 520 ? -23.595 -38.764 20.939 1.00 33.41 518 ALA C O 1
ATOM 12933 N N . PRO C 1 521 ? -23.347 -40.970 20.576 1.00 30.12 519 PRO C N 1
ATOM 12934 C CA . PRO C 1 521 ? -22.883 -41.231 21.930 1.00 29.47 519 PRO C CA 1
ATOM 12935 C C . PRO C 1 521 ? -21.472 -40.741 22.058 1.00 29.28 519 PRO C C 1
ATOM 12936 O O . PRO C 1 521 ? -20.681 -40.969 21.153 1.00 32.20 519 PRO C O 1
ATOM 12940 N N . VAL C 1 522 ? -21.162 -40.019 23.122 1.00 29.66 520 VAL C N 1
ATOM 12941 C CA . VAL C 1 522 ? -19.786 -39.674 23.398 1.00 32.18 520 VAL C CA 1
ATOM 12942 C C . VAL C 1 522 ? -19.381 -40.008 24.846 1.00 31.56 520 VAL C C 1
ATOM 12943 O O . VAL C 1 522 ? -20.173 -39.912 25.776 1.00 34.05 520 VAL C O 1
ATOM 12947 N N . THR C 1 523 ? -18.131 -40.422 25.016 1.00 30.76 521 THR C N 1
ATOM 12948 C CA . THR C 1 523 ? -17.643 -40.834 26.324 1.00 30.25 521 THR C CA 1
ATOM 12949 C C . THR C 1 523 ? -17.603 -39.631 27.231 1.00 29.65 521 THR C C 1
ATOM 12950 O O . THR C 1 523 ? -17.201 -38.570 26.810 1.00 31.95 521 THR C O 1
ATOM 12954 N N . LEU C 1 524 ? -18.070 -39.791 28.462 1.00 30.13 522 LEU C N 1
ATOM 12955 C CA . LEU C 1 524 ? -17.952 -38.734 29.444 1.00 32.76 522 LEU C CA 1
ATOM 12956 C C . LEU C 1 524 ? -16.483 -38.554 29.803 1.00 35.92 522 LEU C C 1
ATOM 12957 O O . LEU C 1 524 ? -16.068 -37.468 30.180 1.00 36.65 522 LEU C O 1
ATOM 12962 N N . SER C 1 525 ? -15.705 -39.626 29.710 1.00 38.38 523 SER C N 1
ATOM 12963 C CA . SER C 1 525 ? -14.283 -39.572 30.019 1.00 39.03 523 SER C CA 1
ATOM 12964 C C . SER C 1 525 ? -13.520 -39.351 28.731 1.00 37.95 523 SER C C 1
ATOM 12965 O O . SER C 1 525 ? -13.445 -40.227 27.872 1.00 36.18 523 SER C O 1
ATOM 12968 N N . GLY C 1 526 ? -12.966 -38.166 28.574 1.00 36.29 524 GLY C N 1
ATOM 12969 C CA . GLY C 1 526 ? -12.111 -37.903 27.428 1.00 37.54 524 GLY C CA 1
ATOM 12970 C C . GLY C 1 526 ? -12.811 -37.649 26.115 1.00 38.64 524 GLY C C 1
ATOM 12971 O O . GLY C 1 526 ? -12.153 -37.534 25.101 1.00 41.41 524 GLY C O 1
ATOM 12972 N N . ALA C 1 527 ? -14.139 -37.567 26.115 1.00 40.21 525 ALA C N 1
ATOM 12973 C CA . ALA C 1 527 ? -14.894 -37.120 24.943 1.00 40.83 525 ALA C CA 1
ATOM 12974 C C . ALA C 1 527 ? -14.503 -37.781 23.613 1.00 41.88 525 ALA C C 1
ATOM 12975 O O . ALA C 1 527 ? -14.179 -37.095 22.647 1.00 41.34 525 ALA C O 1
ATOM 12977 N N . SER C 1 528 ? -14.531 -39.104 23.545 1.00 39.98 526 SER C N 1
ATOM 12978 C CA . SER C 1 528 ? -14.341 -39.749 22.254 1.00 40.27 526 SER C CA 1
ATOM 12979 C C . SER C 1 528 ? -15.739 -40.130 21.762 1.00 36.35 526 SER C C 1
ATOM 12980 O O . SER C 1 528 ? -16.491 -40.764 22.477 1.00 34.81 526 SER C O 1
ATOM 12983 N N . PRO C 1 529 ? -16.126 -39.661 20.573 1.00 38.77 527 PRO C N 1
ATOM 12984 C CA . PRO C 1 529 ? -17.454 -40.034 20.094 1.00 38.05 527 PRO C CA 1
ATOM 12985 C C . PRO C 1 529 ? -17.483 -41.428 19.518 1.00 34.96 527 PRO C C 1
ATOM 12986 O O . PRO C 1 529 ? -16.504 -41.898 18.954 1.00 37.71 527 PRO C O 1
ATOM 12990 N N . LEU C 1 530 ? -18.613 -42.079 19.703 1.00 33.54 528 LEU C N 1
ATOM 12991 C CA . LEU C 1 530 ? -18.926 -43.346 19.062 1.00 34.97 528 LEU C CA 1
ATOM 12992 C C . LEU C 1 530 ? -19.764 -43.050 17.811 1.00 34.19 528 LEU C C 1
ATOM 12993 O O . LEU C 1 530 ? -20.255 -41.940 17.647 1.00 32.95 528 LEU C O 1
ATOM 12998 N N . PRO C 1 531 ? -19.923 -44.025 16.904 1.00 35.84 529 PRO C N 1
ATOM 12999 C CA . PRO C 1 531 ? -20.684 -43.707 15.677 1.00 35.67 529 PRO C CA 1
ATOM 13000 C C . PRO C 1 531 ? -22.119 -43.173 15.926 1.00 35.98 529 PRO C C 1
ATOM 13001 O O . PRO C 1 531 ? -22.752 -43.501 16.945 1.00 33.56 529 PRO C O 1
ATOM 13005 N N . VAL C 1 532 ? -22.600 -42.344 15.000 1.00 32.52 530 VAL C N 1
ATOM 13006 C CA . VAL C 1 532 ? -23.924 -41.769 15.096 1.00 32.90 530 VAL C CA 1
ATOM 13007 C C . VAL C 1 532 ? -24.986 -42.850 15.065 1.00 31.79 530 VAL C C 1
ATOM 13008 O O . VAL C 1 532 ? -24.840 -43.853 14.364 1.00 33.18 530 VAL C O 1
ATOM 13012 N N . VAL C 1 533 ? -26.030 -42.679 15.874 1.00 32.80 531 VAL C N 1
ATOM 13013 C CA . VAL C 1 533 ? -27.167 -43.597 15.833 1.00 34.35 531 VAL C CA 1
ATOM 13014 C C . VAL C 1 533 ? -27.873 -43.352 14.499 1.00 36.72 531 VAL C C 1
ATOM 13015 O O . VAL C 1 533 ? -28.156 -42.191 14.153 1.00 34.03 531 VAL C O 1
ATOM 13019 N N . THR C 1 534 ? -28.140 -44.423 13.746 1.00 39.21 532 THR C N 1
ATOM 13020 C CA . THR C 1 534 ? -28.790 -44.291 12.422 1.00 41.45 532 THR C CA 1
ATOM 13021 C C . THR C 1 534 ? -29.875 -45.341 12.191 1.00 41.46 532 THR C C 1
ATOM 13022 O O . THR C 1 534 ? -30.006 -46.290 12.968 1.00 39.62 532 THR C O 1
ATOM 13026 N N . GLY C 1 535 ? -30.646 -45.154 11.114 1.00 41.60 533 GLY C N 1
ATOM 13027 C CA . GLY C 1 535 ? -31.630 -46.152 10.652 1.00 40.93 533 GLY C CA 1
ATOM 13028 C C . GLY C 1 535 ? -32.779 -46.394 11.614 1.00 40.16 533 GLY C C 1
ATOM 13029 O O . GLY C 1 535 ? -33.474 -45.463 12.006 1.00 41.85 533 GLY C O 1
ATOM 13030 N N . ASN C 1 536 ? -32.973 -47.655 11.993 1.00 39.92 534 ASN C N 1
ATOM 13031 C CA . ASN C 1 536 ? -33.934 -48.027 13.037 1.00 42.49 534 ASN C CA 1
ATOM 13032 C C . ASN C 1 536 ? -33.424 -47.808 14.460 1.00 42.11 534 ASN C C 1
ATOM 13033 O O . ASN C 1 536 ? -34.151 -48.071 15.426 1.00 47.47 534 ASN C O 1
ATOM 13038 N N . GLY C 1 537 ? -32.172 -47.374 14.597 1.00 38.39 535 GLY C N 1
ATOM 13039 C CA . GLY C 1 537 ? -31.626 -47.028 15.893 1.00 37.96 535 GLY C CA 1
ATOM 13040 C C . GLY C 1 537 ? -31.163 -48.223 16.720 1.00 36.74 535 GLY C C 1
ATOM 13041 O O . GLY C 1 537 ? -30.733 -48.040 17.846 1.00 36.09 535 GLY C O 1
ATOM 13042 N N . GLN C 1 538 ? -31.249 -49.435 16.169 1.00 35.56 536 GLN C N 1
ATOM 13043 C CA . GLN C 1 538 ? -30.780 -50.641 16.861 1.00 37.31 536 GLN C CA 1
ATOM 13044 C C . GLN C 1 538 ? -29.248 -50.677 16.741 1.00 38.67 536 GLN C C 1
ATOM 13045 O O . GLN C 1 538 ? -28.704 -50.823 15.637 1.00 36.80 536 GLN C O 1
ATOM 13051 N N . TYR C 1 539 ? -28.565 -50.491 17.873 1.00 35.20 537 TYR C N 1
ATOM 13052 C CA . TYR C 1 539 ? -27.165 -50.080 17.865 1.00 35.23 537 TYR C CA 1
ATOM 13053 C C . TYR C 1 539 ? -26.285 -51.189 18.435 1.00 34.46 537 TYR C C 1
ATOM 13054 O O . TYR C 1 539 ? -26.314 -51.440 19.632 1.00 32.63 537 TYR C O 1
ATOM 13063 N N . PRO C 1 540 ? -25.519 -51.878 17.575 1.00 33.32 538 PRO C N 1
ATOM 13064 C CA . PRO C 1 540 ? -24.785 -53.015 18.076 1.00 32.97 538 PRO C CA 1
ATOM 13065 C C . PRO C 1 540 ? -23.615 -52.598 18.955 1.00 32.44 538 PRO C C 1
ATOM 13066 O O . PRO C 1 540 ? -22.975 -51.571 18.716 1.00 29.84 538 PRO C O 1
ATOM 13070 N N . VAL C 1 541 ? -23.375 -53.388 19.994 1.00 31.35 539 VAL C N 1
ATOM 13071 C CA . VAL C 1 541 ? -22.240 -53.178 20.857 1.00 31.03 539 VAL C CA 1
ATOM 13072 C C . VAL C 1 541 ? -21.603 -54.498 21.202 1.00 30.58 539 VAL C C 1
ATOM 13073 O O . VAL C 1 541 ? -22.215 -55.569 21.085 1.00 33.41 539 VAL C O 1
ATOM 13077 N N . VAL C 1 542 ? -20.346 -54.396 21.591 1.00 29.57 540 VAL C N 1
ATOM 13078 C CA . VAL C 1 542 ? -19.647 -55.456 22.241 1.00 29.15 540 VAL C CA 1
ATOM 13079 C C . VAL C 1 542 ? -19.083 -54.825 23.488 1.00 29.30 540 VAL C C 1
ATOM 13080 O O . VAL C 1 542 ? -18.857 -53.601 23.519 1.00 28.97 540 VAL C O 1
ATOM 13084 N N . MET C 1 543 ? -18.920 -55.641 24.525 1.00 26.17 541 MET C N 1
ATOM 13085 C CA . MET C 1 543 ? -18.414 -55.180 25.803 1.00 25.55 541 MET C CA 1
ATOM 13086 C C . MET C 1 543 ? -17.462 -56.238 26.355 1.00 26.21 541 MET C C 1
ATOM 13087 O O . MET C 1 543 ? -17.716 -57.423 26.249 1.00 27.20 541 MET C O 1
ATOM 13092 N N . GLY C 1 544 ? -16.355 -55.795 26.925 1.00 26.11 542 GLY C N 1
ATOM 13093 C CA . GLY C 1 544 ? -15.470 -56.670 27.659 1.00 26.42 542 GLY C CA 1
ATOM 13094 C C . GLY C 1 544 ? -16.081 -56.975 29.014 1.00 26.66 542 GLY C C 1
ATOM 13095 O O . GLY C 1 544 ? -17.013 -56.299 29.488 1.00 25.12 542 GLY C O 1
ATOM 13096 N N . LYS C 1 545 ? -15.534 -57.999 29.644 1.00 27.01 543 LYS C N 1
ATOM 13097 C CA . LYS C 1 545 ? -15.982 -58.427 30.951 1.00 27.73 543 LYS C CA 1
ATOM 13098 C C . LYS C 1 545 ? -16.062 -57.270 31.929 1.00 25.97 543 LYS C C 1
ATOM 13099 O O . LYS C 1 545 ? -15.149 -56.446 32.010 1.00 25.89 543 LYS C O 1
ATOM 13105 N N . TYR C 1 546 ? -17.191 -57.211 32.624 1.00 24.05 544 TYR C N 1
ATOM 13106 C CA . TYR C 1 546 ? -17.506 -56.172 33.605 1.00 25.49 544 TYR C CA 1
ATOM 13107 C C . TYR C 1 546 ? -17.333 -54.701 33.166 1.00 26.30 544 TYR C C 1
ATOM 13108 O O . TYR C 1 546 ? -17.232 -53.822 34.001 1.00 26.29 544 TYR C O 1
ATOM 13117 N N . ASP C 1 547 ? -17.336 -54.432 31.866 1.00 26.91 545 ASP C N 1
ATOM 13118 C CA . ASP C 1 547 ? -17.203 -53.076 31.384 1.00 26.51 545 ASP C CA 1
ATOM 13119 C C . ASP C 1 547 ? -18.365 -52.200 31.814 1.00 25.80 545 ASP C C 1
ATOM 13120 O O . ASP C 1 547 ? -19.481 -52.683 32.023 1.00 25.48 545 ASP C O 1
ATOM 13125 N N . TYR C 1 548 ? -18.057 -50.906 31.938 1.00 25.52 546 TYR C N 1
ATOM 13126 C CA . TYR C 1 548 ? -19.030 -49.837 32.155 1.00 26.14 546 TYR C CA 1
ATOM 13127 C C . TYR C 1 548 ? -18.777 -48.746 31.130 1.00 25.36 546 TYR C C 1
ATOM 13128 O O . TYR C 1 548 ? -17.681 -48.208 31.044 1.00 24.16 546 TYR C O 1
ATOM 13137 N N . TYR C 1 549 ? -19.783 -48.436 30.324 1.00 25.35 547 TYR C N 1
ATOM 13138 C CA . TYR C 1 549 ? -19.657 -47.338 29.382 1.00 26.41 547 TYR C CA 1
ATOM 13139 C C . TYR C 1 549 ? -20.516 -46.185 29.907 1.00 26.13 547 TYR C C 1
ATOM 13140 O O . TYR C 1 549 ? -21.726 -46.279 29.945 1.00 26.15 547 TYR C O 1
ATOM 13149 N N . TRP C 1 550 ? -19.862 -45.125 30.347 1.00 26.49 548 TRP C N 1
ATOM 13150 C CA . TRP C 1 550 ? -20.545 -43.914 30.792 1.00 28.06 548 TRP C CA 1
ATOM 13151 C C . TRP C 1 550 ? -20.527 -42.919 29.646 1.00 28.66 548 TRP C C 1
ATOM 13152 O O . TRP C 1 550 ? -19.478 -42.319 29.366 1.00 28.35 548 TRP C O 1
ATOM 13163 N N . LEU C 1 551 ? -21.674 -42.803 28.962 1.00 29.80 549 LEU C N 1
ATOM 13164 C CA . LEU C 1 551 ? -21.793 -42.018 27.733 1.00 30.79 549 LEU C CA 1
ATOM 13165 C C . LEU C 1 551 ? -22.817 -40.902 27.852 1.00 31.25 549 LEU C C 1
ATOM 13166 O O . LEU C 1 551 ? -23.658 -40.869 28.762 1.00 31.01 549 LEU C O 1
ATOM 13171 N N . ARG C 1 552 ? -22.732 -40.020 26.868 1.00 31.90 550 ARG C N 1
ATOM 13172 C CA . ARG C 1 552 ? -23.605 -38.883 26.685 1.00 34.67 550 ARG C CA 1
ATOM 13173 C C . ARG C 1 552 ? -24.202 -38.996 25.291 1.00 35.18 550 ARG C C 1
ATOM 13174 O O . ARG C 1 552 ? -23.462 -39.209 24.327 1.00 35.61 550 ARG C O 1
ATOM 13182 N N . LEU C 1 553 ? -25.516 -38.819 25.163 1.00 36.36 551 LEU C N 1
ATOM 13183 C CA . LEU C 1 553 ? -26.150 -38.693 23.837 1.00 35.83 551 LEU C CA 1
ATOM 13184 C C . LEU C 1 553 ? -26.192 -37.223 23.471 1.00 34.43 551 LEU C C 1
ATOM 13185 O O . LEU C 1 553 ? -27.030 -36.463 23.960 1.00 33.17 551 LEU C O 1
ATOM 13190 N N . ASN C 1 554 ? -25.219 -36.837 22.655 1.00 35.93 552 ASN C N 1
ATOM 13191 C CA . ASN C 1 554 ? -25.044 -35.472 22.192 1.00 41.15 552 ASN C CA 1
ATOM 13192 C C . ASN C 1 554 ? -26.290 -35.053 21.404 1.00 42.90 552 ASN C C 1
ATOM 13193 O O . ASN C 1 554 ? -27.018 -35.912 20.946 1.00 38.96 552 ASN C O 1
ATOM 13198 N N . SER C 1 555 ? -26.557 -33.758 21.250 1.00 48.11 553 SER C N 1
ATOM 13199 C CA . SER C 1 555 ? -27.752 -33.294 20.477 1.00 49.59 553 SER C CA 1
ATOM 13200 C C . SER C 1 555 ? -27.824 -33.754 19.019 1.00 50.57 553 SER C C 1
ATOM 13201 O O . SER C 1 555 ? -26.933 -33.471 18.232 1.00 51.34 553 SER C O 1
ATOM 13204 N N . PRO D 1 8 ? 31.069 -44.494 59.611 1.00 56.99 6 PRO D N 1
ATOM 13205 C CA . PRO D 1 8 ? 30.209 -45.436 60.285 1.00 56.16 6 PRO D CA 1
ATOM 13206 C C . PRO D 1 8 ? 29.305 -44.945 61.430 1.00 48.18 6 PRO D C 1
ATOM 13207 O O . PRO D 1 8 ? 28.150 -45.335 61.402 1.00 49.25 6 PRO D O 1
ATOM 13211 N N . GLU D 1 9 ? 29.739 -44.146 62.419 1.00 43.60 7 GLU D N 1
ATOM 13212 C CA . GLU D 1 9 ? 28.770 -43.849 63.537 1.00 41.35 7 GLU D CA 1
ATOM 13213 C C . GLU D 1 9 ? 27.505 -43.184 62.968 1.00 35.30 7 GLU D C 1
ATOM 13214 O O . GLU D 1 9 ? 27.602 -42.306 62.111 1.00 34.16 7 GLU D O 1
ATOM 13220 N N . TRP D 1 10 ? 26.331 -43.619 63.434 1.00 33.69 8 TRP D N 1
ATOM 13221 C CA . TRP D 1 10 ? 25.059 -43.196 62.839 1.00 33.05 8 TRP D CA 1
ATOM 13222 C C . TRP D 1 10 ? 24.923 -41.667 62.744 1.00 32.63 8 TRP D C 1
ATOM 13223 O O . TRP D 1 10 ? 24.438 -41.164 61.764 1.00 32.11 8 TRP D O 1
ATOM 13234 N N . TYR D 1 11 ? 25.404 -40.945 63.744 1.00 33.11 9 TYR D N 1
ATOM 13235 C CA . TYR D 1 11 ? 25.199 -39.489 63.824 1.00 33.46 9 TYR D CA 1
ATOM 13236 C C . TYR D 1 11 ? 25.974 -38.696 62.760 1.00 33.08 9 TYR D C 1
ATOM 13237 O O . TYR D 1 11 ? 25.642 -37.539 62.464 1.00 31.19 9 TYR D O 1
ATOM 13246 N N . LYS D 1 12 ? 27.006 -39.316 62.199 1.00 32.82 10 LYS D N 1
ATOM 13247 C CA . LYS D 1 12 ? 27.747 -38.705 61.096 1.00 33.17 10 LYS D CA 1
ATOM 13248 C C . LYS D 1 12 ? 26.982 -38.778 59.790 1.00 32.75 10 LYS D C 1
ATOM 13249 O O . LYS D 1 12 ? 27.308 -38.062 58.874 1.00 35.74 10 LYS D O 1
ATOM 13255 N N . SER D 1 13 ? 26.007 -39.671 59.695 1.00 33.42 11 SER D N 1
ATOM 13256 C CA . SER D 1 13 ? 25.253 -39.878 58.463 1.00 34.80 11 SER D CA 1
ATOM 13257 C C . SER D 1 13 ? 23.885 -39.266 58.550 1.00 34.10 11 SER D C 1
ATOM 13258 O O . SER D 1 13 ? 23.171 -39.247 57.556 1.00 34.51 11 SER D O 1
ATOM 13261 N N . ALA D 1 14 ? 23.516 -38.789 59.739 1.00 31.97 12 ALA D N 1
ATOM 13262 C CA . ALA D 1 14 ? 22.176 -38.313 60.007 1.00 30.05 12 ALA D CA 1
ATOM 13263 C C . ALA D 1 14 ? 21.926 -36.874 59.556 1.00 28.96 12 ALA D C 1
ATOM 13264 O O . ALA D 1 14 ? 22.789 -35.986 59.633 1.00 26.92 12 ALA D O 1
ATOM 13266 N N . VAL D 1 15 ? 20.693 -36.663 59.121 1.00 26.24 13 VAL D N 1
ATOM 13267 C CA . VAL D 1 15 ? 20.131 -35.351 59.002 1.00 25.03 13 VAL D CA 1
ATOM 13268 C C . VAL D 1 15 ? 19.271 -35.129 60.235 1.00 24.77 13 VAL D C 1
ATOM 13269 O O . VAL D 1 15 ? 18.394 -35.945 60.541 1.00 26.67 13 VAL D O 1
ATOM 13273 N N . PHE D 1 16 ? 19.541 -34.042 60.949 1.00 26.79 14 PHE D N 1
ATOM 13274 C CA . PHE D 1 16 ? 18.798 -33.677 62.176 1.00 25.67 14 PHE D CA 1
ATOM 13275 C C . PHE D 1 16 ? 17.730 -32.633 61.891 1.00 23.88 14 PHE D C 1
ATOM 13276 O O . PHE D 1 16 ? 17.823 -31.882 60.939 1.00 22.17 14 PHE D O 1
ATOM 13284 N N . TYR D 1 17 ? 16.728 -32.587 62.751 1.00 24.50 15 TYR D N 1
ATOM 13285 C CA . TYR D 1 17 ? 15.595 -31.686 62.629 1.00 23.65 15 TYR D CA 1
ATOM 13286 C C . TYR D 1 17 ? 15.276 -31.233 64.029 1.00 24.36 15 TYR D C 1
ATOM 13287 O O . TYR D 1 17 ? 15.036 -32.061 64.886 1.00 24.52 15 TYR D O 1
ATOM 13296 N N . GLU D 1 18 ? 15.316 -29.924 64.266 1.00 25.14 16 GLU D N 1
ATOM 13297 C CA . GLU D 1 18 ? 15.080 -29.346 65.583 1.00 25.56 16 GLU D CA 1
ATOM 13298 C C . GLU D 1 18 ? 13.615 -28.959 65.682 1.00 26.11 16 GLU D C 1
ATOM 13299 O O . GLU D 1 18 ? 13.098 -28.253 64.789 1.00 25.68 16 GLU D O 1
ATOM 13305 N N . LEU D 1 19 ? 12.942 -29.412 66.741 1.00 24.37 17 LEU D N 1
ATOM 13306 C CA . LEU D 1 19 ? 11.541 -29.044 66.931 1.00 25.86 17 LEU D CA 1
ATOM 13307 C C . LEU D 1 19 ? 11.196 -28.905 68.407 1.00 26.23 17 LEU D C 1
ATOM 13308 O O . LEU D 1 19 ? 11.929 -29.372 69.257 1.00 26.23 17 LEU D O 1
ATOM 13313 N N . SER D 1 20 ? 10.083 -28.228 68.674 1.00 25.65 18 SER D N 1
ATOM 13314 C CA . SER D 1 20 ? 9.581 -27.997 70.006 1.00 25.88 18 SER D CA 1
ATOM 13315 C C . SER D 1 20 ? 8.219 -28.655 70.083 1.00 27.93 18 SER D C 1
ATOM 13316 O O . SER D 1 20 ? 7.301 -28.345 69.293 1.00 29.47 18 SER D O 1
ATOM 13319 N N . VAL D 1 21 ? 8.077 -29.587 71.011 1.00 27.89 19 VAL D N 1
ATOM 13320 C CA . VAL D 1 21 ? 6.882 -30.420 71.033 1.00 26.63 19 VAL D CA 1
ATOM 13321 C C . VAL D 1 21 ? 5.647 -29.539 71.225 1.00 25.90 19 VAL D C 1
ATOM 13322 O O . VAL D 1 21 ? 4.626 -29.781 70.609 1.00 26.40 19 VAL D O 1
ATOM 13326 N N . ARG D 1 22 ? 5.765 -28.488 72.038 1.00 26.81 20 ARG D N 1
ATOM 13327 C CA . ARG D 1 22 ? 4.630 -27.618 72.397 1.00 27.38 20 ARG D CA 1
ATOM 13328 C C . ARG D 1 22 ? 4.076 -26.810 71.207 1.00 26.42 20 ARG D C 1
ATOM 13329 O O . ARG D 1 22 ? 2.964 -26.298 71.243 1.00 25.21 20 ARG D O 1
ATOM 13337 N N . THR D 1 23 ? 4.851 -26.786 70.143 1.00 27.23 21 THR D N 1
ATOM 13338 C CA . THR D 1 23 ? 4.701 -25.868 69.050 1.00 26.99 21 THR D CA 1
ATOM 13339 C C . THR D 1 23 ? 4.537 -26.670 67.711 1.00 26.75 21 THR D C 1
ATOM 13340 O O . THR D 1 23 ? 4.281 -26.068 66.678 1.00 25.16 21 THR D O 1
ATOM 13344 N N . PHE D 1 24 ? 4.608 -28.014 67.732 1.00 23.54 22 PHE D N 1
ATOM 13345 C CA . PHE D 1 24 ? 4.618 -28.779 66.492 1.00 23.31 22 PHE D CA 1
ATOM 13346 C C . PHE D 1 24 ? 3.245 -29.269 66.056 1.00 25.17 22 PHE D C 1
ATOM 13347 O O . PHE D 1 24 ? 2.766 -28.879 64.987 1.00 26.24 22 PHE D O 1
ATOM 13355 N N . GLN D 1 25 ? 2.609 -30.124 66.851 1.00 24.84 23 GLN D N 1
ATOM 13356 C CA . GLN D 1 25 ? 1.259 -30.595 66.531 1.00 23.53 23 GLN D CA 1
ATOM 13357 C C . GLN D 1 25 ? 0.468 -30.860 67.794 1.00 23.94 23 GLN D C 1
ATOM 13358 O O . GLN D 1 25 ? 0.848 -31.690 68.608 1.00 24.20 23 GLN D O 1
ATOM 13364 N N . ASP D 1 26 ? -0.632 -30.144 67.949 1.00 24.52 24 ASP D N 1
ATOM 13365 C CA . ASP D 1 26 ? -1.575 -30.357 69.029 1.00 25.47 24 ASP D CA 1
ATOM 13366 C C . ASP D 1 26 ? -2.540 -31.463 68.625 1.00 27.69 24 ASP D C 1
ATOM 13367 O O . ASP D 1 26 ? -3.278 -31.278 67.666 1.00 28.80 24 ASP D O 1
ATOM 13372 N N . GLY D 1 27 ? -2.562 -32.578 69.376 1.00 29.22 25 GLY D N 1
ATOM 13373 C CA . GLY D 1 27 ? -3.445 -33.715 69.099 1.00 28.50 25 GLY D CA 1
ATOM 13374 C C . GLY D 1 27 ? -4.832 -33.687 69.735 1.00 30.50 25 GLY D C 1
ATOM 13375 O O . GLY D 1 27 ? -5.777 -34.246 69.196 1.00 33.81 25 GLY D O 1
ATOM 13376 N N . ASN D 1 28 ? -4.984 -33.030 70.872 1.00 31.25 26 ASN D N 1
ATOM 13377 C CA . ASN D 1 28 ? -6.267 -33.040 71.583 1.00 33.01 26 ASN D CA 1
ATOM 13378 C C . ASN D 1 28 ? -7.055 -31.696 71.584 1.00 33.92 26 ASN D C 1
ATOM 13379 O O . ASN D 1 28 ? -8.160 -31.608 72.137 1.00 34.68 26 ASN D O 1
ATOM 13384 N N . GLY D 1 29 ? -6.479 -30.658 70.997 1.00 31.99 27 GLY D N 1
ATOM 13385 C CA . GLY D 1 29 ? -7.193 -29.409 70.776 1.00 30.65 27 GLY D CA 1
ATOM 13386 C C . GLY D 1 29 ? -7.131 -28.377 71.880 1.00 30.66 27 GLY D C 1
ATOM 13387 O O . GLY D 1 29 ? -7.871 -27.389 71.813 1.00 31.07 27 GLY D O 1
ATOM 13388 N N . ASP D 1 30 ? -6.262 -28.564 72.884 1.00 28.98 28 ASP D N 1
ATOM 13389 C CA . ASP D 1 30 ? -6.108 -27.550 73.963 1.00 29.02 28 ASP D CA 1
ATOM 13390 C C . ASP D 1 30 ? -5.228 -26.327 73.611 1.00 28.71 28 ASP D C 1
ATOM 13391 O O . ASP D 1 30 ? -5.032 -25.460 74.448 1.00 27.29 28 ASP D O 1
ATOM 13396 N N . GLY D 1 31 ? -4.665 -26.284 72.396 1.00 29.39 29 GLY D N 1
ATOM 13397 C CA . GLY D 1 31 ? -3.818 -25.174 71.957 1.00 26.48 29 GLY D CA 1
ATOM 13398 C C . GLY D 1 31 ? -2.350 -25.478 72.151 1.00 27.94 29 GLY D C 1
ATOM 13399 O O . GLY D 1 31 ? -1.472 -24.650 71.833 1.00 25.54 29 GLY D O 1
ATOM 13400 N N . LYS D 1 32 ? -2.059 -26.647 72.702 1.00 28.00 30 LYS D N 1
ATOM 13401 C CA . LYS D 1 32 ? -0.682 -26.984 73.023 1.00 28.82 30 LYS D CA 1
ATOM 13402 C C . LYS D 1 32 ? -0.269 -28.227 72.281 1.00 28.00 30 LYS D C 1
ATOM 13403 O O . LYS D 1 32 ? -1.004 -29.210 72.240 1.00 26.82 30 LYS D O 1
ATOM 13409 N N . GLY D 1 33 ? 0.927 -28.173 71.712 1.00 27.53 31 GLY D N 1
ATOM 13410 C CA . GLY D 1 33 ? 1.472 -29.294 70.991 1.00 28.95 31 GLY D CA 1
ATOM 13411 C C . GLY D 1 33 ? 1.871 -30.367 71.992 1.00 28.65 31 GLY D C 1
ATOM 13412 O O . GLY D 1 33 ? 2.227 -30.054 73.131 1.00 28.09 31 GLY D O 1
ATOM 13413 N N . ASP D 1 34 ? 1.792 -31.619 71.569 1.00 25.75 32 ASP D N 1
ATOM 13414 C CA . ASP D 1 34 ? 1.918 -32.737 72.472 1.00 26.27 32 ASP D CA 1
ATOM 13415 C C . ASP D 1 34 ? 2.509 -33.935 71.745 1.00 26.36 32 ASP D C 1
ATOM 13416 O O . ASP D 1 34 ? 2.659 -33.917 70.516 1.00 25.80 32 ASP D O 1
ATOM 13421 N N . PHE D 1 35 ? 2.849 -34.967 72.526 1.00 25.29 33 PHE D N 1
ATOM 13422 C CA . PHE D 1 35 ? 3.489 -36.133 72.015 1.00 25.39 33 PHE D CA 1
ATOM 13423 C C . PHE D 1 35 ? 2.635 -36.963 71.064 1.00 25.30 33 PHE D C 1
ATOM 13424 O O . PHE D 1 35 ? 3.150 -37.397 70.029 1.00 23.90 33 PHE D O 1
ATOM 13432 N N . PRO D 1 36 ? 1.356 -37.206 71.399 1.00 25.52 34 PRO D N 1
ATOM 13433 C CA . PRO D 1 36 ? 0.545 -37.921 70.405 1.00 25.49 34 PRO D CA 1
ATOM 13434 C C . PRO D 1 36 ? 0.431 -37.155 69.073 1.00 26.10 34 PRO D C 1
ATOM 13435 O O . PRO D 1 36 ? 0.416 -37.761 68.011 1.00 25.10 34 PRO D O 1
ATOM 13439 N N . GLY D 1 37 ? 0.383 -35.829 69.139 1.00 25.40 35 GLY D N 1
ATOM 13440 C CA . GLY D 1 37 ? 0.457 -35.010 67.950 1.00 25.52 35 GLY D CA 1
ATOM 13441 C C . GLY D 1 37 ? 1.738 -35.191 67.153 1.00 25.52 35 GLY D C 1
ATOM 13442 O O . GLY D 1 37 ? 1.696 -35.387 65.942 1.00 24.87 35 GLY D O 1
ATOM 13443 N N . LEU D 1 38 ? 2.879 -35.108 67.832 1.00 25.21 36 LEU D N 1
ATOM 13444 C CA . LEU D 1 38 ? 4.152 -35.292 67.163 1.00 25.35 36 LEU D CA 1
ATOM 13445 C C . LEU D 1 38 ? 4.206 -36.690 66.566 1.00 25.15 36 LEU D C 1
ATOM 13446 O O . LEU D 1 38 ? 4.671 -36.866 65.444 1.00 24.44 36 LEU D O 1
ATOM 13451 N N . THR D 1 39 ? 3.734 -37.686 67.309 1.00 24.35 37 THR D N 1
ATOM 13452 C CA . THR D 1 39 ? 3.750 -39.060 66.806 1.00 25.43 37 THR D CA 1
ATOM 13453 C C . THR D 1 39 ? 2.998 -39.198 65.448 1.00 25.78 37 THR D C 1
ATOM 13454 O O . THR D 1 39 ? 3.480 -39.891 64.550 1.00 24.11 37 THR D O 1
ATOM 13458 N N . SER D 1 40 ? 1.872 -38.498 65.283 1.00 25.11 38 SER D N 1
ATOM 13459 C CA . SER D 1 40 ? 1.128 -38.537 64.023 1.00 26.37 38 SER D CA 1
ATOM 13460 C C . SER D 1 40 ? 1.847 -37.869 62.863 1.00 27.61 38 SER D C 1
ATOM 13461 O O . SER D 1 40 ? 1.439 -38.048 61.728 1.00 28.70 38 SER D O 1
ATOM 13464 N N . ARG D 1 41 ? 2.920 -37.120 63.128 1.00 27.03 39 ARG D N 1
ATOM 13465 C CA . ARG D 1 41 ? 3.690 -36.449 62.066 1.00 26.95 39 ARG D CA 1
ATOM 13466 C C . ARG D 1 41 ? 5.039 -37.092 61.762 1.00 26.91 39 ARG D C 1
ATOM 13467 O O . ARG D 1 41 ? 5.874 -36.483 61.091 1.00 24.46 39 ARG D O 1
ATOM 13475 N N . LEU D 1 42 ? 5.280 -38.297 62.269 1.00 26.29 40 LEU D N 1
ATOM 13476 C CA . LEU D 1 42 ? 6.599 -38.925 62.060 1.00 27.96 40 LEU D CA 1
ATOM 13477 C C . LEU D 1 42 ? 6.830 -39.322 60.616 1.00 26.73 40 LEU D C 1
ATOM 13478 O O . LEU D 1 42 ? 7.941 -39.218 60.124 1.00 27.32 40 LEU D O 1
ATOM 13483 N N . ASP D 1 43 ? 5.786 -39.769 59.939 1.00 27.36 41 ASP D N 1
ATOM 13484 C CA . ASP D 1 43 ? 5.882 -40.079 58.505 1.00 28.46 41 ASP D CA 1
ATOM 13485 C C . ASP D 1 43 ? 6.305 -38.853 57.695 1.00 27.09 41 ASP D C 1
ATOM 13486 O O . ASP D 1 43 ? 7.101 -38.971 56.782 1.00 26.17 41 ASP D O 1
ATOM 13491 N N . TYR D 1 44 ? 5.787 -37.677 58.052 1.00 24.87 42 TYR D N 1
ATOM 13492 C CA . TYR D 1 44 ? 6.199 -36.449 57.384 1.00 25.64 42 TYR D CA 1
ATOM 13493 C C . TYR D 1 44 ? 7.709 -36.235 57.518 1.00 24.96 42 TYR D C 1
ATOM 13494 O O . TYR D 1 44 ? 8.357 -35.938 56.552 1.00 26.79 42 TYR D O 1
ATOM 13503 N N . LEU D 1 45 ? 8.256 -36.385 58.711 1.00 23.58 43 LEU D N 1
ATOM 13504 C CA . LEU D 1 45 ? 9.675 -36.125 58.918 1.00 25.12 43 LEU D CA 1
ATOM 13505 C C . LEU D 1 45 ? 10.533 -37.190 58.252 1.00 25.20 43 LEU D C 1
ATOM 13506 O O . LEU D 1 45 ? 11.541 -36.886 57.658 1.00 23.63 43 LEU D O 1
ATOM 13511 N N . LYS D 1 46 ? 10.082 -38.435 58.298 1.00 28.23 44 LYS D N 1
ATOM 13512 C CA . LYS D 1 46 ? 10.755 -39.517 57.611 1.00 29.81 44 LYS D CA 1
ATOM 13513 C C . LYS D 1 46 ? 10.796 -39.269 56.088 1.00 29.89 44 LYS D C 1
ATOM 13514 O O . LYS D 1 46 ? 11.857 -39.391 55.460 1.00 30.39 44 LYS D O 1
ATOM 13520 N N . ASN D 1 47 ? 9.646 -38.933 55.512 1.00 28.69 45 ASN D N 1
ATOM 13521 C CA . ASN D 1 47 ? 9.532 -38.703 54.077 1.00 30.51 45 ASN D CA 1
ATOM 13522 C C . ASN D 1 47 ? 10.343 -37.517 53.647 1.00 28.93 45 ASN D C 1
ATOM 13523 O O . ASN D 1 47 ? 10.829 -37.477 52.530 1.00 28.32 45 ASN D O 1
ATOM 13528 N N . LEU D 1 48 ? 10.480 -36.544 54.537 1.00 27.68 46 LEU D N 1
ATOM 13529 C CA . LEU D 1 48 ? 11.297 -35.384 54.251 1.00 29.07 46 LEU D CA 1
ATOM 13530 C C . LEU D 1 48 ? 12.790 -35.742 54.101 1.00 28.74 46 LEU D C 1
ATOM 13531 O O . LEU D 1 48 ? 13.524 -35.081 53.379 1.00 28.70 46 LEU D O 1
ATOM 13536 N N . GLY D 1 49 ? 13.226 -36.789 54.790 1.00 29.10 47 GLY D N 1
ATOM 13537 C CA . GLY D 1 49 ? 14.616 -37.238 54.742 1.00 29.00 47 GLY D CA 1
ATOM 13538 C C . GLY D 1 49 ? 15.378 -36.987 56.024 1.00 29.73 47 GLY D C 1
ATOM 13539 O O . GLY D 1 49 ? 16.618 -36.996 56.048 1.00 28.95 47 GLY D O 1
ATOM 13540 N N . VAL D 1 50 ? 14.626 -36.786 57.094 1.00 30.60 48 VAL D N 1
ATOM 13541 C CA . VAL D 1 50 ? 15.184 -36.559 58.423 1.00 31.76 48 VAL D CA 1
ATOM 13542 C C . VAL D 1 50 ? 15.523 -37.910 59.043 1.00 30.00 48 VAL D C 1
ATOM 13543 O O . VAL D 1 50 ? 14.797 -38.869 58.822 1.00 31.14 48 VAL D O 1
ATOM 13547 N N . ASP D 1 51 ? 16.618 -37.969 59.807 1.00 30.15 49 ASP D N 1
ATOM 13548 C CA . ASP D 1 51 ? 17.024 -39.199 60.529 1.00 31.59 49 ASP D CA 1
ATOM 13549 C C . ASP D 1 51 ? 16.933 -39.073 62.045 1.00 31.63 49 ASP D C 1
ATOM 13550 O O . ASP D 1 51 ? 16.632 -40.075 62.729 1.00 29.93 49 ASP D O 1
ATOM 13555 N N . CYS D 1 52 ? 17.237 -37.875 62.562 1.00 28.39 50 CYS D N 1
ATOM 13556 C CA . CYS D 1 52 ? 17.288 -37.653 64.009 1.00 29.11 50 CYS D CA 1
ATOM 13557 C C . CYS D 1 52 ? 16.488 -36.423 64.419 1.00 27.74 50 CYS D C 1
ATOM 13558 O O . CYS D 1 52 ? 16.727 -35.349 63.900 1.00 25.77 50 CYS D O 1
ATOM 13561 N N . LEU D 1 53 ? 15.542 -36.591 65.342 1.00 26.61 51 LEU D N 1
ATOM 13562 C CA . LEU D 1 53 ? 14.792 -35.455 65.906 1.00 25.87 51 LEU D CA 1
ATOM 13563 C C . LEU D 1 53 ? 15.505 -34.979 67.147 1.00 25.13 51 LEU D C 1
ATOM 13564 O O . LEU D 1 53 ? 15.797 -35.774 68.006 1.00 25.22 51 LEU D O 1
ATOM 13569 N N . TRP D 1 54 ? 15.784 -33.693 67.245 1.00 25.46 52 TRP D N 1
ATOM 13570 C CA . TRP D 1 54 ? 16.208 -33.102 68.486 1.00 27.14 52 TRP D CA 1
ATOM 13571 C C . TRP D 1 54 ? 15.006 -32.344 68.999 1.00 28.82 52 TRP D C 1
ATOM 13572 O O . TRP D 1 54 ? 14.507 -31.435 68.337 1.00 30.64 52 TRP D O 1
ATOM 13583 N N . LEU D 1 55 ? 14.496 -32.767 70.149 1.00 27.06 53 LEU D N 1
ATOM 13584 C CA . LEU D 1 55 ? 13.341 -32.137 70.741 1.00 27.47 53 LEU D CA 1
ATOM 13585 C C . LEU D 1 55 ? 13.799 -31.137 71.803 1.00 28.98 53 LEU D C 1
ATOM 13586 O O . LEU D 1 55 ? 14.645 -31.451 72.629 1.00 28.95 53 LEU D O 1
ATOM 13591 N N . LEU D 1 56 ? 13.219 -29.955 71.802 1.00 30.61 54 LEU D N 1
ATOM 13592 C CA . LEU D 1 56 ? 13.454 -28.991 72.883 1.00 33.59 54 LEU D CA 1
ATOM 13593 C C . LEU D 1 56 ? 13.015 -29.606 74.243 1.00 32.01 54 LEU D C 1
ATOM 13594 O O . LEU D 1 56 ? 12.327 -30.621 74.279 1.00 29.01 54 LEU D O 1
ATOM 13599 N N . PRO D 1 57 ? 13.464 -29.014 75.355 1.00 30.18 55 PRO D N 1
ATOM 13600 C CA . PRO D 1 57 ? 13.113 -29.527 76.670 1.00 29.46 55 PRO D CA 1
ATOM 13601 C C . PRO D 1 57 ? 11.617 -29.819 76.807 1.00 29.09 55 PRO D C 1
ATOM 13602 O O . PRO D 1 57 ? 10.777 -28.945 76.568 1.00 29.32 55 PRO D O 1
ATOM 13606 N N . TRP D 1 58 ? 11.315 -31.050 77.200 1.00 28.80 56 TRP D N 1
ATOM 13607 C CA . TRP D 1 58 ? 9.949 -31.549 77.338 1.00 29.59 56 TRP D CA 1
ATOM 13608 C C . TRP D 1 58 ? 9.538 -31.699 78.813 1.00 29.21 56 TRP D C 1
ATOM 13609 O O . TRP D 1 58 ? 8.566 -32.395 79.124 1.00 25.70 56 TRP D O 1
ATOM 13620 N N . PHE D 1 59 ? 10.295 -31.055 79.714 1.00 30.08 57 PHE D N 1
ATOM 13621 C CA . PHE D 1 59 ? 10.198 -31.323 81.172 1.00 28.09 57 PHE D CA 1
ATOM 13622 C C . PHE D 1 59 ? 9.288 -30.365 81.892 1.00 25.86 57 PHE D C 1
ATOM 13623 O O . PHE D 1 59 ? 9.157 -29.209 81.483 1.00 25.69 57 PHE D O 1
ATOM 13631 N N . PRO D 1 60 ? 8.679 -30.823 83.002 1.00 26.15 58 PRO D N 1
ATOM 13632 C CA . PRO D 1 60 ? 7.887 -29.900 83.811 1.00 26.17 58 PRO D CA 1
ATOM 13633 C C . PRO D 1 60 ? 8.693 -28.643 84.112 1.00 26.95 58 PRO D C 1
ATOM 13634 O O . PRO D 1 60 ? 9.926 -28.723 84.327 1.00 27.30 58 PRO D O 1
ATOM 13638 N N . SER D 1 61 ? 8.008 -27.500 84.094 1.00 27.47 59 SER D N 1
ATOM 13639 C CA . SER D 1 61 ? 8.653 -26.188 84.034 1.00 27.86 59 SER D CA 1
ATOM 13640 C C . SER D 1 61 ? 7.583 -25.112 83.977 1.00 29.01 59 SER D C 1
ATOM 13641 O O . SER D 1 61 ? 6.539 -25.325 83.347 1.00 32.48 59 SER D O 1
ATOM 13644 N N . PRO D 1 62 ? 7.827 -23.950 84.622 1.00 28.80 60 PRO D N 1
ATOM 13645 C CA . PRO D 1 62 ? 6.910 -22.820 84.488 1.00 29.46 60 PRO D CA 1
ATOM 13646 C C . PRO D 1 62 ? 7.189 -22.023 83.189 1.00 29.30 60 PRO D C 1
ATOM 13647 O O . PRO D 1 62 ? 6.510 -21.044 82.906 1.00 30.55 60 PRO D O 1
ATOM 13651 N N . LEU D 1 63 ? 8.188 -22.444 82.425 1.00 28.10 61 LEU D N 1
ATOM 13652 C CA . LEU D 1 63 ? 8.417 -21.964 81.077 1.00 27.80 61 LEU D CA 1
ATOM 13653 C C . LEU D 1 63 ? 8.831 -20.506 80.972 1.00 28.60 61 LEU D C 1
ATOM 13654 O O . LEU D 1 63 ? 8.560 -19.865 79.959 1.00 28.92 61 LEU D O 1
ATOM 13659 N N . ARG D 1 64 ? 9.528 -19.983 81.974 1.00 29.45 62 ARG D N 1
ATOM 13660 C CA . ARG D 1 64 ? 10.031 -18.608 81.905 1.00 29.43 62 ARG D CA 1
ATOM 13661 C C . ARG D 1 64 ? 11.150 -18.481 80.862 1.00 29.03 62 ARG D C 1
ATOM 13662 O O . ARG D 1 64 ? 11.364 -17.414 80.293 1.00 31.05 62 ARG D O 1
ATOM 13670 N N . ASP D 1 65 ? 11.861 -19.568 80.593 1.00 27.30 63 ASP D N 1
ATOM 13671 C CA . ASP D 1 65 ? 12.733 -19.626 79.423 1.00 29.00 63 ASP D CA 1
ATOM 13672 C C . ASP D 1 65 ? 12.290 -20.800 78.526 1.00 28.39 63 ASP D C 1
ATOM 13673 O O . ASP D 1 65 ? 13.102 -21.603 78.083 1.00 26.33 63 ASP D O 1
ATOM 13678 N N . ASP D 1 66 ? 10.980 -20.890 78.318 1.00 29.24 64 ASP D N 1
ATOM 13679 C CA . ASP D 1 66 ? 10.363 -21.822 77.376 1.00 31.61 64 ASP D CA 1
ATOM 13680 C C . ASP D 1 66 ? 10.748 -23.278 77.602 1.00 32.32 64 ASP D C 1
ATOM 13681 O O . ASP D 1 66 ? 10.748 -24.064 76.661 1.00 32.83 64 ASP D O 1
ATOM 13686 N N . GLY D 1 67 ? 11.067 -23.622 78.854 1.00 30.55 65 GLY D N 1
ATOM 13687 C CA . GLY D 1 67 ? 11.373 -24.984 79.242 1.00 31.29 65 GLY D CA 1
ATOM 13688 C C . GLY D 1 67 ? 12.826 -25.271 79.556 1.00 30.72 65 GLY D C 1
ATOM 13689 O O . GLY D 1 67 ? 13.133 -26.325 80.092 1.00 30.43 65 GLY D O 1
ATOM 13690 N N . TYR D 1 68 ? 13.714 -24.346 79.203 1.00 31.27 66 TYR D N 1
ATOM 13691 C CA . TYR D 1 68 ? 15.126 -24.428 79.594 1.00 33.61 66 TYR D CA 1
ATOM 13692 C C . TYR D 1 68 ? 15.331 -24.078 81.090 1.00 34.65 66 TYR D C 1
ATOM 13693 O O . TYR D 1 68 ? 16.457 -24.072 81.590 1.00 35.71 66 TYR D O 1
ATOM 13702 N N . ASP D 1 69 ? 14.217 -23.750 81.758 1.00 34.92 67 ASP D N 1
ATOM 13703 C CA . ASP D 1 69 ? 14.098 -23.723 83.205 1.00 32.15 67 ASP D CA 1
ATOM 13704 C C . ASP D 1 69 ? 13.380 -24.984 83.727 1.00 32.81 67 ASP D C 1
ATOM 13705 O O . ASP D 1 69 ? 12.143 -25.026 83.892 1.00 32.84 67 ASP D O 1
ATOM 13710 N N . VAL D 1 70 ? 14.181 -26.007 84.022 1.00 31.95 68 VAL D N 1
ATOM 13711 C CA . VAL D 1 70 ? 13.652 -27.323 84.335 1.00 32.85 68 VAL D CA 1
ATOM 13712 C C . VAL D 1 70 ? 13.285 -27.393 85.802 1.00 34.80 68 VAL D C 1
ATOM 13713 O O . VAL D 1 70 ? 14.051 -26.947 86.671 1.00 36.90 68 VAL D O 1
ATOM 13717 N N . ALA D 1 71 ? 12.084 -27.888 86.066 1.00 32.48 69 ALA D N 1
ATOM 13718 C CA . ALA D 1 71 ? 11.612 -28.048 87.432 1.00 34.33 69 ALA D CA 1
ATOM 13719 C C . ALA D 1 71 ? 11.608 -29.522 87.872 1.00 33.72 69 ALA D C 1
ATOM 13720 O O . ALA D 1 71 ? 11.401 -29.804 89.046 1.00 33.18 69 ALA D O 1
ATOM 13722 N N . ASP D 1 72 ? 11.866 -30.440 86.929 1.00 32.03 70 ASP D N 1
ATOM 13723 C CA . ASP D 1 72 ? 11.858 -31.898 87.162 1.00 30.40 70 ASP D CA 1
ATOM 13724 C C . ASP D 1 72 ? 12.514 -32.637 85.974 1.00 31.41 70 ASP D C 1
ATOM 13725 O O . ASP D 1 72 ? 11.925 -32.703 84.894 1.00 29.22 70 ASP D O 1
ATOM 13730 N N . TYR D 1 73 ? 13.702 -33.214 86.161 1.00 31.70 71 TYR D N 1
ATOM 13731 C CA . TYR D 1 73 ? 14.419 -33.815 85.035 1.00 32.69 71 TYR D CA 1
ATOM 13732 C C . TYR D 1 73 ? 13.878 -35.172 84.626 1.00 33.40 71 TYR D C 1
ATOM 13733 O O . TYR D 1 73 ? 14.418 -35.768 83.688 1.00 34.56 71 TYR D O 1
ATOM 13742 N N . ARG D 1 74 ? 12.857 -35.685 85.311 1.00 34.24 72 ARG D N 1
ATOM 13743 C CA . ARG D 1 74 ? 12.389 -37.061 85.043 1.00 36.97 72 ARG D CA 1
ATOM 13744 C C . ARG D 1 74 ? 10.906 -37.202 84.767 1.00 36.42 72 ARG D C 1
ATOM 13745 O O . ARG D 1 74 ? 10.331 -38.278 84.997 1.00 39.44 72 ARG D O 1
ATOM 13753 N N . GLY D 1 75 ? 10.301 -36.126 84.272 1.00 34.28 73 GLY D N 1
ATOM 13754 C CA . GLY D 1 75 ? 8.894 -36.108 83.920 1.00 31.98 73 GLY D CA 1
ATOM 13755 C C . GLY D 1 75 ? 8.700 -35.486 82.545 1.00 31.69 73 GLY D C 1
ATOM 13756 O O . GLY D 1 75 ? 9.639 -35.006 81.906 1.00 28.78 73 GLY D O 1
ATOM 13757 N N . ILE D 1 76 ? 7.455 -35.531 82.105 1.00 31.34 74 ILE D N 1
ATOM 13758 C CA . ILE D 1 76 ? 7.000 -34.861 80.925 1.00 31.44 74 ILE D CA 1
ATOM 13759 C C . ILE D 1 76 ? 6.106 -33.722 81.406 1.00 31.43 74 ILE D C 1
ATOM 13760 O O . ILE D 1 76 ? 5.228 -33.937 82.256 1.00 30.74 74 ILE D O 1
ATOM 13765 N N . HIS D 1 77 ? 6.345 -32.517 80.883 1.00 28.18 75 HIS D N 1
ATOM 13766 C CA . HIS D 1 77 ? 5.489 -31.372 81.149 1.00 26.36 75 HIS D CA 1
ATOM 13767 C C . HIS D 1 77 ? 4.053 -31.752 80.789 1.00 28.76 75 HIS D C 1
ATOM 13768 O O . HIS D 1 77 ? 3.835 -32.314 79.707 1.00 27.98 75 HIS D O 1
ATOM 13775 N N . PRO D 1 78 ? 3.075 -31.473 81.691 1.00 30.59 76 PRO D N 1
ATOM 13776 C CA . PRO D 1 78 ? 1.664 -31.839 81.480 1.00 30.52 76 PRO D CA 1
ATOM 13777 C C . PRO D 1 78 ? 1.063 -31.356 80.167 1.00 30.37 76 PRO D C 1
ATOM 13778 O O . PRO D 1 78 ? 0.225 -32.034 79.632 1.00 34.64 76 PRO D O 1
ATOM 13782 N N . ASP D 1 79 ? 1.465 -30.185 79.683 1.00 30.11 77 ASP D N 1
ATOM 13783 C CA . ASP D 1 79 ? 1.121 -29.685 78.337 1.00 31.08 77 ASP D CA 1
ATOM 13784 C C . ASP D 1 79 ? 1.344 -30.688 77.209 1.00 32.25 77 ASP D C 1
ATOM 13785 O O . ASP D 1 79 ? 0.647 -30.661 76.196 1.00 34.13 77 ASP D O 1
ATOM 13790 N N . LEU D 1 80 ? 2.371 -31.507 77.349 1.00 31.54 78 LEU D N 1
ATOM 13791 C CA . LEU D 1 80 ? 2.850 -32.323 76.242 1.00 31.25 78 LEU D CA 1
ATOM 13792 C C . LEU D 1 80 ? 2.304 -33.745 76.300 1.00 29.51 78 LEU D C 1
ATOM 13793 O O . LEU D 1 80 ? 2.569 -34.537 75.401 1.00 30.57 78 LEU D O 1
ATOM 13798 N N . GLY D 1 81 ? 1.546 -34.054 77.351 1.00 27.81 79 GLY D N 1
ATOM 13799 C CA . GLY D 1 81 ? 0.991 -35.390 77.548 1.00 28.87 79 GLY D CA 1
ATOM 13800 C C . GLY D 1 81 ? 1.651 -36.056 78.754 1.00 32.79 79 GLY D C 1
ATOM 13801 O O . GLY D 1 81 ? 2.098 -35.384 79.692 1.00 31.45 79 GLY D O 1
ATOM 13802 N N . THR D 1 82 ? 1.705 -37.382 78.741 1.00 33.14 80 THR D N 1
ATOM 13803 C CA . THR D 1 82 ? 2.261 -38.156 79.848 1.00 30.82 80 THR D CA 1
ATOM 13804 C C . THR D 1 82 ? 3.533 -38.870 79.432 1.00 31.39 80 THR D C 1
ATOM 13805 O O . THR D 1 82 ? 3.909 -38.920 78.252 1.00 29.56 80 THR D O 1
ATOM 13809 N N . LEU D 1 83 ? 4.182 -39.474 80.415 1.00 34.04 81 LEU D N 1
ATOM 13810 C CA . LEU D 1 83 ? 5.377 -40.292 80.159 1.00 34.38 81 LEU D CA 1
ATOM 13811 C C . LEU D 1 83 ? 5.033 -41.497 79.266 1.00 32.57 81 LEU D C 1
ATOM 13812 O O . LEU D 1 83 ? 5.840 -41.926 78.434 1.00 32.98 81 LEU D O 1
ATOM 13817 N N . ASP D 1 84 ? 3.825 -42.031 79.426 1.00 32.28 82 ASP D N 1
ATOM 13818 C CA . ASP D 1 84 ? 3.307 -43.053 78.497 1.00 31.37 82 ASP D CA 1
ATOM 13819 C C . ASP D 1 84 ? 3.265 -42.578 77.032 1.00 29.53 82 ASP D C 1
ATOM 13820 O O . ASP D 1 84 ? 3.741 -43.279 76.142 1.00 28.15 82 ASP D O 1
ATOM 13825 N N . ASP D 1 85 ? 2.720 -41.385 76.805 1.00 28.33 83 ASP D N 1
ATOM 13826 C CA . ASP D 1 85 ? 2.795 -40.736 75.503 1.00 28.40 83 ASP D CA 1
ATOM 13827 C C . ASP D 1 85 ? 4.226 -40.624 74.987 1.00 27.52 83 ASP D C 1
ATOM 13828 O O . ASP D 1 85 ? 4.492 -40.864 73.816 1.00 26.29 83 ASP D O 1
ATOM 13833 N N . PHE D 1 86 ? 5.140 -40.203 75.853 1.00 27.29 84 PHE D N 1
ATOM 13834 C CA . PHE D 1 86 ? 6.542 -40.121 75.461 1.00 28.43 84 PHE D CA 1
ATOM 13835 C C . PHE D 1 86 ? 7.101 -41.479 75.005 1.00 28.79 84 PHE D C 1
ATOM 13836 O O . PHE D 1 86 ? 7.786 -41.553 73.976 1.00 30.52 84 PHE D O 1
ATOM 13844 N N . LYS D 1 87 ? 6.810 -42.543 75.761 1.00 28.87 85 LYS D N 1
ATOM 13845 C CA . LYS D 1 87 ? 7.335 -43.877 75.419 1.00 30.31 85 LYS D CA 1
ATOM 13846 C C . LYS D 1 87 ? 6.796 -44.369 74.084 1.00 28.14 85 LYS D C 1
ATOM 13847 O O . LYS D 1 87 ? 7.543 -44.919 73.284 1.00 29.24 85 LYS D O 1
ATOM 13853 N N . VAL D 1 88 ? 5.489 -44.206 73.877 1.00 27.15 86 VAL D N 1
ATOM 13854 C CA . VAL D 1 88 ? 4.838 -44.603 72.625 1.00 25.91 86 VAL D CA 1
ATOM 13855 C C . VAL D 1 88 ? 5.485 -43.834 71.483 1.00 27.11 86 VAL D C 1
ATOM 13856 O O . VAL D 1 88 ? 5.810 -44.419 70.456 1.00 28.52 86 VAL D O 1
ATOM 13860 N N . PHE D 1 89 ? 5.726 -42.536 71.691 1.00 26.16 87 PHE D N 1
ATOM 13861 C CA . PHE D 1 89 ? 6.353 -41.699 70.682 1.00 26.71 87 PHE D CA 1
ATOM 13862 C C . PHE D 1 89 ? 7.719 -42.248 70.318 1.00 27.88 87 PHE D C 1
ATOM 13863 O O . PHE D 1 89 ? 8.097 -42.337 69.128 1.00 27.23 87 PHE D O 1
ATOM 13871 N N . LEU D 1 90 ? 8.464 -42.627 71.342 1.00 27.88 88 LEU D N 1
ATOM 13872 C CA . LEU D 1 90 ? 9.826 -43.078 71.130 1.00 28.36 88 LEU D CA 1
ATOM 13873 C C . LEU D 1 90 ? 9.811 -44.410 70.376 1.00 29.31 88 LEU D C 1
ATOM 13874 O O . LEU D 1 90 ? 10.590 -44.631 69.449 1.00 30.51 88 LEU D O 1
ATOM 13879 N N . ARG D 1 91 ? 8.907 -45.293 70.775 1.00 29.85 89 ARG D N 1
ATOM 13880 C CA . ARG D 1 91 ? 8.750 -46.564 70.111 1.00 30.43 89 ARG D CA 1
ATOM 13881 C C . ARG D 1 91 ? 8.410 -46.321 68.620 1.00 28.91 89 ARG D C 1
ATOM 13882 O O . ARG D 1 91 ? 9.035 -46.887 67.712 1.00 29.12 89 ARG D O 1
ATOM 13890 N N . GLU D 1 92 ? 7.466 -45.430 68.372 1.00 26.34 90 GLU D N 1
ATOM 13891 C CA . GLU D 1 92 ? 7.033 -45.134 66.994 1.00 27.45 90 GLU D CA 1
ATOM 13892 C C . GLU D 1 92 ? 8.127 -44.477 66.125 1.00 26.19 90 GLU D C 1
ATOM 13893 O O . GLU D 1 92 ? 8.211 -44.718 64.925 1.00 27.49 90 GLU D O 1
ATOM 13899 N N . ALA D 1 93 ? 8.970 -43.649 66.713 1.00 25.92 91 ALA D N 1
ATOM 13900 C CA . ALA D 1 93 ? 10.065 -43.073 65.937 1.00 26.44 91 ALA D CA 1
ATOM 13901 C C . ALA D 1 93 ? 11.068 -44.129 65.557 1.00 27.41 91 ALA D C 1
ATOM 13902 O O . ALA D 1 93 ? 11.551 -44.157 64.423 1.00 30.73 91 ALA D O 1
ATOM 13904 N N . HIS D 1 94 ? 11.393 -45.005 66.506 1.00 29.70 92 HIS D N 1
ATOM 13905 C CA . HIS D 1 94 ? 12.410 -46.065 66.273 1.00 28.95 92 HIS D CA 1
ATOM 13906 C C . HIS D 1 94 ? 11.881 -47.072 65.290 1.00 27.55 92 HIS D C 1
ATOM 13907 O O . HIS D 1 94 ? 12.591 -47.516 64.419 1.00 30.23 92 HIS D O 1
ATOM 13914 N N . ALA D 1 95 ? 10.601 -47.396 65.410 1.00 28.93 93 ALA D N 1
ATOM 13915 C CA . ALA D 1 95 ? 9.913 -48.262 64.451 1.00 28.39 93 ALA D CA 1
ATOM 13916 C C . ALA D 1 95 ? 10.080 -47.791 63.013 1.00 28.98 93 ALA D C 1
ATOM 13917 O O . ALA D 1 95 ? 10.085 -48.603 62.111 1.00 30.07 93 ALA D O 1
ATOM 13919 N N . ARG D 1 96 ? 10.225 -46.484 62.797 1.00 30.17 94 ARG D N 1
ATOM 13920 C CA . ARG D 1 96 ? 10.413 -45.936 61.458 1.00 30.20 94 ARG D CA 1
ATOM 13921 C C . ARG D 1 96 ? 11.873 -45.695 61.140 1.00 31.66 94 ARG D C 1
ATOM 13922 O O . ARG D 1 96 ? 12.199 -45.099 60.101 1.00 32.51 94 ARG D O 1
ATOM 13930 N N . GLY D 1 97 ? 12.761 -46.121 62.036 1.00 31.08 95 GLY D N 1
ATOM 13931 C CA . GLY D 1 97 ? 14.187 -45.937 61.817 1.00 31.41 95 GLY D CA 1
ATOM 13932 C C . GLY D 1 97 ? 14.630 -44.503 62.085 1.00 33.37 95 GLY D C 1
ATOM 13933 O O . GLY D 1 97 ? 15.650 -44.066 61.570 1.00 32.72 95 GLY D O 1
ATOM 13934 N N . LEU D 1 98 ? 13.867 -43.764 62.895 1.00 32.62 96 LEU D N 1
ATOM 13935 C CA . LEU D 1 98 ? 14.323 -42.449 63.333 1.00 32.82 96 LEU D CA 1
ATOM 13936 C C . LEU D 1 98 ? 15.094 -42.592 64.640 1.00 30.99 96 LEU D C 1
ATOM 13937 O O . LEU D 1 98 ? 14.812 -43.481 65.436 1.00 32.32 96 LEU D O 1
ATOM 13942 N N . TRP D 1 99 ? 16.066 -41.716 64.838 1.00 29.23 97 TRP D N 1
ATOM 13943 C CA . TRP D 1 99 ? 16.706 -41.518 66.128 1.00 29.00 97 TRP D CA 1
ATOM 13944 C C . TRP D 1 99 ? 16.115 -40.280 66.804 1.00 28.71 97 TRP D C 1
ATOM 13945 O O . TRP D 1 99 ? 15.647 -39.349 66.140 1.00 28.34 97 TRP D O 1
ATOM 13956 N N . VAL D 1 100 ? 16.113 -40.259 68.130 1.00 27.86 98 VAL D N 1
ATOM 13957 C CA . VAL D 1 100 ? 15.613 -39.102 68.863 1.00 27.72 98 VAL D CA 1
ATOM 13958 C C . VAL D 1 100 ? 16.595 -38.696 69.949 1.00 28.43 98 VAL D C 1
ATOM 13959 O O . VAL D 1 100 ? 16.964 -39.557 70.758 1.00 28.21 98 VAL D O 1
ATOM 13963 N N . ILE D 1 101 ? 16.975 -37.406 69.995 1.00 25.91 99 ILE D N 1
ATOM 13964 C CA . ILE D 1 101 ? 17.684 -36.849 71.153 1.00 27.54 99 ILE D CA 1
ATOM 13965 C C . ILE D 1 101 ? 16.877 -35.773 71.882 1.00 27.30 99 ILE D C 1
ATOM 13966 O O . ILE D 1 101 ? 15.998 -35.118 71.322 1.00 26.31 99 ILE D O 1
ATOM 13971 N N . GLY D 1 102 ? 17.185 -35.637 73.158 1.00 28.24 100 GLY D N 1
ATOM 13972 C CA . GLY D 1 102 ? 16.532 -34.676 74.037 1.00 29.36 100 GLY D CA 1
ATOM 13973 C C . GLY D 1 102 ? 17.494 -33.555 74.384 1.00 28.19 100 GLY D C 1
ATOM 13974 O O . GLY D 1 102 ? 18.604 -33.482 73.863 1.00 26.06 100 GLY D O 1
ATOM 13975 N N . ASP D 1 103 ? 17.044 -32.666 75.251 1.00 29.18 101 ASP D N 1
ATOM 13976 C CA . ASP D 1 103 ? 17.798 -31.471 75.572 1.00 32.13 101 ASP D CA 1
ATOM 13977 C C . ASP D 1 103 ? 18.126 -31.549 77.043 1.00 29.89 101 ASP D C 1
ATOM 13978 O O . ASP D 1 103 ? 17.246 -31.454 77.872 1.00 32.31 101 ASP D O 1
ATOM 13983 N N . LEU D 1 104 ? 19.399 -31.737 77.353 1.00 29.33 102 LEU D N 1
ATOM 13984 C CA . LEU D 1 104 ? 19.845 -31.908 78.718 1.00 30.40 102 LEU D CA 1
ATOM 13985 C C . LEU D 1 104 ? 20.372 -30.591 79.254 1.00 29.45 102 LEU D C 1
ATOM 13986 O O . LEU D 1 104 ? 21.415 -30.098 78.828 1.00 31.78 102 LEU D O 1
ATOM 13991 N N . VAL D 1 105 ? 19.638 -30.030 80.202 1.00 31.57 103 VAL D N 1
ATOM 13992 C CA . VAL D 1 105 ? 19.917 -28.711 80.739 1.00 31.38 103 VAL D CA 1
ATOM 13993 C C . VAL D 1 105 ? 20.686 -28.810 82.055 1.00 33.31 103 VAL D C 1
ATOM 13994 O O . VAL D 1 105 ? 20.120 -28.856 83.152 1.00 32.50 103 VAL D O 1
ATOM 13998 N N . THR D 1 106 ? 22.000 -28.814 81.897 1.00 35.68 104 THR D N 1
ATOM 13999 C CA . THR D 1 106 ? 22.944 -29.164 82.939 1.00 37.53 104 THR D CA 1
ATOM 14000 C C . THR D 1 106 ? 23.395 -27.982 83.771 1.00 35.79 104 THR D C 1
ATOM 14001 O O . THR D 1 106 ? 23.718 -28.156 84.953 1.00 34.29 104 THR D O 1
ATOM 14005 N N . ASN D 1 107 ? 23.438 -26.796 83.171 1.00 31.61 105 ASN D N 1
ATOM 14006 C CA . ASN D 1 107 ? 24.001 -25.650 83.860 1.00 30.56 105 ASN D CA 1
ATOM 14007 C C . ASN D 1 107 ? 23.140 -25.074 84.955 1.00 30.83 105 ASN D C 1
ATOM 14008 O O . ASN D 1 107 ? 23.662 -24.486 85.888 1.00 30.82 105 ASN D O 1
ATOM 14013 N N . HIS D 1 108 ? 21.825 -25.212 84.838 1.00 31.69 106 HIS D N 1
ATOM 14014 C CA . HIS D 1 108 ? 20.920 -24.531 85.771 1.00 30.45 106 HIS D CA 1
ATOM 14015 C C . HIS D 1 108 ? 19.592 -25.245 85.802 1.00 29.68 106 HIS D C 1
ATOM 14016 O O . HIS D 1 108 ? 19.343 -26.081 84.948 1.00 30.23 106 HIS D O 1
ATOM 14023 N N . THR D 1 109 ? 18.772 -24.911 86.807 1.00 30.07 107 THR D N 1
ATOM 14024 C CA . THR D 1 109 ? 17.398 -25.398 86.968 1.00 28.41 107 THR D CA 1
ATOM 14025 C C . THR D 1 109 ? 16.501 -24.197 87.043 1.00 27.30 107 THR D C 1
ATOM 14026 O O . THR D 1 109 ? 16.981 -23.067 87.173 1.00 28.61 107 THR D O 1
ATOM 14030 N N . SER D 1 110 ? 15.201 -24.446 86.921 1.00 28.04 108 SER D N 1
ATOM 14031 C CA . SER D 1 110 ? 14.184 -23.476 87.291 1.00 27.83 108 SER D CA 1
ATOM 14032 C C . SER D 1 110 ? 14.294 -23.207 88.776 1.00 27.97 108 SER D C 1
ATOM 14033 O O . SER D 1 110 ? 14.661 -24.086 89.565 1.00 28.18 108 SER D O 1
ATOM 14036 N N . SER D 1 111 ? 13.934 -22.000 89.166 1.00 30.89 109 SER D N 1
ATOM 14037 C CA . SER D 1 111 ? 13.862 -21.664 90.577 1.00 31.70 109 SER D CA 1
ATOM 14038 C C . SER D 1 111 ? 12.671 -22.368 91.224 1.00 31.37 109 SER D C 1
ATOM 14039 O O . SER D 1 111 ? 12.594 -22.434 92.454 1.00 31.25 109 SER D O 1
ATOM 14042 N N . ASP D 1 112 ? 11.772 -22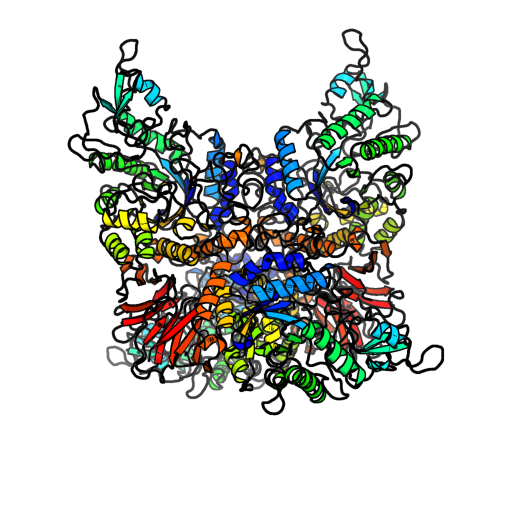.920 90.404 1.00 31.15 110 ASP D N 1
ATOM 14043 C CA . ASP D 1 112 ? 10.666 -23.763 90.890 1.00 32.71 110 ASP D CA 1
ATOM 14044 C C . ASP D 1 112 ? 11.044 -25.233 91.102 1.00 32.52 110 ASP D C 1
ATOM 14045 O O . ASP D 1 112 ? 10.247 -26.019 91.597 1.00 29.18 110 ASP D O 1
ATOM 14050 N N . HIS D 1 113 ? 12.267 -25.601 90.743 1.00 31.85 111 HIS D N 1
ATOM 14051 C CA . HIS D 1 113 ? 12.738 -26.938 90.975 1.00 31.86 111 HIS D CA 1
ATOM 14052 C C . HIS D 1 113 ? 12.784 -27.132 92.501 1.00 32.98 111 HIS D C 1
ATOM 14053 O O . HIS D 1 113 ? 13.225 -26.229 93.238 1.00 29.80 111 HIS D O 1
ATOM 14060 N N . PRO D 1 114 ? 12.303 -28.292 92.989 1.00 34.24 112 PRO D N 1
ATOM 14061 C CA . PRO D 1 114 ? 12.342 -28.556 94.433 1.00 34.89 112 PRO D CA 1
ATOM 14062 C C . PRO D 1 114 ? 13.732 -28.409 95.062 1.00 32.85 112 PRO D C 1
ATOM 14063 O O . PRO D 1 114 ? 13.850 -27.920 96.170 1.00 34.34 112 PRO D O 1
ATOM 14067 N N . TRP D 1 115 ? 14.778 -28.820 94.364 1.00 32.74 113 TRP D N 1
ATOM 14068 C CA . TRP D 1 115 ? 16.131 -28.561 94.837 1.00 30.71 113 TRP D CA 1
ATOM 14069 C C . TRP D 1 115 ? 16.328 -27.108 95.275 1.00 34.04 113 TRP D C 1
ATOM 14070 O O . TRP D 1 115 ? 16.900 -26.844 96.346 1.00 35.72 113 TRP D O 1
ATOM 14081 N N . PHE D 1 116 ? 15.884 -26.163 94.451 1.00 33.09 114 PHE D N 1
ATOM 14082 C CA . PHE D 1 116 ? 16.141 -24.770 94.733 1.00 32.29 114 PHE D CA 1
ATOM 14083 C C . PHE D 1 116 ? 15.162 -24.242 95.770 1.00 34.26 114 PHE D C 1
ATOM 14084 O O . PHE D 1 116 ? 15.516 -23.372 96.574 1.00 32.22 114 PHE D O 1
ATOM 14092 N N . GLN D 1 117 ? 13.931 -24.765 95.756 1.00 36.20 115 GLN D N 1
ATOM 14093 C CA . GLN D 1 117 ? 12.953 -24.441 96.801 1.00 39.40 115 GLN D CA 1
ATOM 14094 C C . GLN D 1 117 ? 13.500 -24.847 98.172 1.00 39.19 115 GLN D C 1
ATOM 14095 O O . GLN D 1 117 ? 13.369 -24.100 99.142 1.00 39.70 115 GLN D O 1
ATOM 14101 N N . ALA D 1 118 ? 14.116 -26.027 98.231 1.00 36.94 116 ALA D N 1
ATOM 14102 C CA . ALA D 1 118 ? 14.820 -26.470 99.413 1.00 37.26 116 ALA D CA 1
ATOM 14103 C C . ALA D 1 118 ? 16.030 -25.576 99.691 1.00 39.70 116 ALA D C 1
ATOM 14104 O O . ALA D 1 118 ? 16.141 -24.983 100.775 1.00 38.35 116 ALA D O 1
ATOM 14106 N N . ALA D 1 119 ? 16.915 -25.456 98.704 1.00 37.41 117 ALA D N 1
ATOM 14107 C CA . ALA D 1 119 ? 18.162 -24.719 98.874 1.00 37.34 117 ALA D CA 1
ATOM 14108 C C . ALA D 1 119 ? 18.001 -23.315 99.457 1.00 39.00 117 ALA D C 1
ATOM 14109 O O . ALA D 1 119 ? 18.794 -22.919 100.309 1.00 39.37 117 ALA D O 1
ATOM 14111 N N . ARG D 1 120 ? 16.972 -22.582 99.030 1.00 38.57 118 ARG D N 1
ATOM 14112 C CA . ARG D 1 120 ? 16.797 -21.172 99.436 1.00 39.33 118 ARG D CA 1
ATOM 14113 C C . ARG D 1 120 ? 16.372 -20.992 100.909 1.00 42.60 118 ARG D C 1
ATOM 14114 O O . ARG D 1 120 ? 16.303 -19.861 101.423 1.00 41.57 118 ARG D O 1
ATOM 14122 N N . ARG D 1 121 ? 16.091 -22.109 101.574 1.00 44.36 119 ARG D N 1
ATOM 14123 C CA . ARG D 1 121 ? 15.751 -22.108 102.981 1.00 47.00 119 ARG D CA 1
ATOM 14124 C C . ARG D 1 121 ? 16.984 -21.874 103.831 1.00 47.55 119 ARG D C 1
ATOM 14125 O O . ARG D 1 121 ? 16.860 -21.521 104.999 1.00 44.03 119 ARG D O 1
ATOM 14133 N N . GLY D 1 122 ? 18.165 -22.047 103.234 1.00 45.46 120 GLY D N 1
ATOM 14134 C CA . GLY D 1 122 ? 19.423 -21.659 103.858 1.00 43.41 120 GLY D CA 1
ATOM 14135 C C . GLY D 1 122 ? 20.189 -22.888 104.274 1.00 40.21 120 GLY D C 1
ATOM 14136 O O . GLY D 1 122 ? 19.768 -23.991 103.983 1.00 40.79 120 GLY D O 1
ATOM 14137 N N . PRO D 1 123 ? 21.315 -22.706 104.979 1.00 42.20 121 PRO D N 1
ATOM 14138 C CA . PRO D 1 123 ? 22.129 -23.870 105.339 1.00 42.17 121 PRO D CA 1
ATOM 14139 C C . PRO D 1 123 ? 21.470 -24.848 106.330 1.00 40.42 121 PRO D C 1
ATOM 14140 O O . PRO D 1 123 ? 21.819 -26.023 106.351 1.00 36.99 121 PRO D O 1
ATOM 14144 N N . THR D 1 124 ? 20.536 -24.394 107.153 1.00 41.29 122 THR D N 1
ATOM 14145 C CA . THR D 1 124 ? 19.985 -25.311 108.152 1.00 48.65 122 THR D CA 1
ATOM 14146 C C . THR D 1 124 ? 18.459 -25.248 108.144 1.00 46.37 122 THR D C 1
ATOM 14147 O O . THR D 1 124 ? 17.871 -24.174 108.050 1.00 48.01 122 THR D O 1
ATOM 14151 N N . LEU D 1 125 ? 17.833 -26.411 108.254 1.00 44.18 123 LEU D N 1
ATOM 14152 C CA . LEU D 1 125 ? 16.384 -26.513 108.239 1.00 44.17 123 LEU D CA 1
ATOM 14153 C C . LEU D 1 125 ? 15.827 -26.071 109.590 1.00 46.00 123 LEU D C 1
ATOM 14154 O O . LEU D 1 125 ? 16.600 -25.899 110.556 1.00 44.59 123 LEU D O 1
ATOM 14159 N N . PRO D 1 126 ? 14.493 -25.847 109.664 1.00 46.67 124 PRO D N 1
ATOM 14160 C CA . PRO D 1 126 ? 13.839 -25.467 110.923 1.00 48.73 124 PRO D CA 1
ATOM 14161 C C . PRO D 1 126 ? 14.018 -26.455 112.077 1.00 50.25 124 PRO D C 1
ATOM 14162 O O . PRO D 1 126 ? 13.947 -26.050 113.240 1.00 57.27 124 PRO D O 1
ATOM 14166 N N . ASP D 1 127 ? 14.249 -27.726 111.762 1.00 47.83 125 ASP D N 1
ATOM 14167 C CA . ASP D 1 127 ? 14.497 -28.732 112.785 1.00 51.35 125 ASP D CA 1
ATOM 14168 C C . ASP D 1 127 ? 15.972 -28.729 113.252 1.00 51.03 125 ASP D C 1
ATOM 14169 O O . ASP D 1 127 ? 16.398 -29.649 113.961 1.00 49.07 125 ASP D O 1
ATOM 14174 N N . GLY D 1 128 ? 16.759 -27.737 112.815 1.00 51.54 126 GLY D N 1
ATOM 14175 C CA . GLY D 1 128 ? 18.190 -27.645 113.171 1.00 50.29 126 GLY D CA 1
ATOM 14176 C C . GLY D 1 128 ? 19.138 -28.495 112.329 1.00 50.10 126 GLY D C 1
ATOM 14177 O O . GLY D 1 128 ? 20.358 -28.335 112.419 1.00 47.12 126 GLY D O 1
ATOM 14178 N N . SER D 1 129 ? 18.598 -29.398 111.509 1.00 49.34 127 SER D N 1
ATOM 14179 C CA . SER D 1 129 ? 19.432 -30.296 110.708 1.00 52.62 127 SER D CA 1
ATOM 14180 C C . SER D 1 129 ? 20.035 -29.533 109.529 1.00 49.87 127 SER D C 1
ATOM 14181 O O . SER D 1 129 ? 19.448 -28.554 109.063 1.00 47.32 127 SER D O 1
ATOM 14184 N N . PRO D 1 130 ? 21.206 -29.978 109.037 1.00 51.18 128 PRO D N 1
ATOM 14185 C CA . PRO D 1 130 ? 21.774 -29.293 107.863 1.00 50.84 128 PRO D CA 1
ATOM 14186 C C . PRO D 1 130 ? 20.929 -29.524 106.603 1.00 48.12 128 PRO D C 1
ATOM 14187 O O . PRO D 1 130 ? 20.375 -30.607 106.408 1.00 50.70 128 PRO D O 1
ATOM 14191 N N . ASN D 1 131 ? 20.816 -28.493 105.779 1.00 45.04 129 ASN D N 1
ATOM 14192 C CA . ASN D 1 131 ? 20.016 -28.549 104.567 1.00 43.42 129 ASN D CA 1
ATOM 14193 C C . ASN D 1 131 ? 20.905 -29.017 103.420 1.00 42.24 129 ASN D C 1
ATOM 14194 O O . ASN D 1 131 ? 21.745 -28.256 102.945 1.00 40.01 129 ASN D O 1
ATOM 14199 N N . GLU D 1 132 ? 20.703 -30.261 102.983 1.00 43.83 130 GLU D N 1
ATOM 14200 C CA . GLU D 1 132 ? 21.569 -30.909 101.976 1.00 48.47 130 GLU D CA 1
ATOM 14201 C C . GLU D 1 132 ? 21.450 -30.307 100.569 1.00 45.10 130 GLU D C 1
ATOM 14202 O O . GLU D 1 132 ? 22.319 -30.502 99.722 1.00 47.25 130 GLU D O 1
ATOM 14208 N N . TYR D 1 133 ? 20.374 -29.574 100.326 1.00 41.26 131 TYR D N 1
ATOM 14209 C CA . TYR D 1 133 ? 20.116 -29.002 99.029 1.00 39.28 131 TYR D CA 1
ATOM 14210 C C . TYR D 1 133 ? 20.730 -27.635 98.881 1.00 40.56 131 TYR D C 1
ATOM 14211 O O . TYR D 1 133 ? 20.862 -27.150 97.765 1.00 38.08 131 TYR D O 1
ATOM 14220 N N . HIS D 1 134 ? 21.114 -27.009 99.995 1.00 39.42 132 HIS D N 1
ATOM 14221 C CA . HIS D 1 134 ? 21.651 -25.657 99.947 1.00 38.67 132 HIS D CA 1
ATOM 14222 C C . HIS D 1 134 ? 22.870 -25.549 99.029 1.00 37.85 132 HIS D C 1
ATOM 14223 O O . HIS D 1 134 ? 22.971 -24.600 98.243 1.00 40.60 132 HIS D O 1
ATOM 14230 N N . ASP D 1 135 ? 23.769 -26.522 99.100 1.00 36.40 133 ASP D N 1
ATOM 14231 C CA . ASP D 1 135 ? 25.006 -26.503 98.299 1.00 37.66 133 ASP D CA 1
ATOM 14232 C C . ASP D 1 135 ? 24.860 -27.012 96.872 1.00 35.90 133 ASP D C 1
ATOM 14233 O O . ASP D 1 135 ? 25.853 -27.111 96.161 1.00 33.53 133 ASP D O 1
ATOM 14238 N N . TYR D 1 136 ? 23.644 -27.372 96.477 1.00 34.25 134 TYR D N 1
ATOM 14239 C CA . TYR D 1 136 ? 23.331 -27.631 95.068 1.00 34.31 134 TYR D CA 1
ATOM 14240 C C . TYR D 1 136 ? 23.476 -26.381 94.185 1.00 34.07 134 TYR D C 1
ATOM 14241 O O . TYR D 1 136 ? 23.678 -26.497 92.967 1.00 32.33 134 TYR D O 1
ATOM 14250 N N . TYR D 1 137 ? 23.335 -25.200 94.789 1.00 33.85 135 TYR D N 1
ATOM 14251 C CA . TYR D 1 137 ? 23.453 -23.934 94.065 1.00 34.57 135 TYR D CA 1
ATOM 14252 C C . TYR D 1 137 ? 24.649 -23.088 94.538 1.00 34.89 135 TYR D C 1
ATOM 14253 O O . TYR D 1 137 ? 25.409 -23.502 95.411 1.00 34.22 135 TYR D O 1
ATOM 14262 N N . VAL D 1 138 ? 24.823 -21.926 93.917 1.00 36.40 136 VAL D N 1
ATOM 14263 C CA . VAL D 1 138 ? 26.033 -21.121 94.090 1.00 36.39 136 VAL D CA 1
ATOM 14264 C C . VAL D 1 138 ? 25.704 -19.811 94.804 1.00 37.71 136 VAL D C 1
ATOM 14265 O O . VAL D 1 138 ? 25.173 -18.860 94.208 1.00 34.19 136 VAL D O 1
ATOM 14269 N N . TRP D 1 139 ? 26.041 -19.782 96.094 1.00 38.36 137 TRP D N 1
ATOM 14270 C CA . TRP D 1 139 ? 25.659 -18.694 96.977 1.00 39.37 137 TRP D CA 1
ATOM 14271 C C . TRP D 1 139 ? 26.837 -17.755 97.290 1.00 40.80 137 TRP D C 1
ATOM 14272 O O . TRP D 1 139 ? 28.008 -18.161 97.257 1.00 40.42 137 TRP D O 1
ATOM 14283 N N . SER D 1 140 ? 26.490 -16.512 97.615 1.00 39.57 138 SER D N 1
ATOM 14284 C CA . SER D 1 140 ? 27.436 -15.471 97.921 1.00 41.73 138 SER D CA 1
ATOM 14285 C C . SER D 1 140 ? 26.782 -14.500 98.883 1.00 44.34 138 SER D C 1
ATOM 14286 O O . SER D 1 140 ? 25.578 -14.201 98.756 1.00 42.23 138 SER D O 1
ATOM 14289 N N . ASP D 1 141 ? 27.580 -13.988 99.825 1.00 45.86 139 ASP D N 1
ATOM 14290 C CA . ASP D 1 141 ? 27.104 -13.012 100.816 1.00 44.22 139 ASP D CA 1
ATOM 14291 C C . ASP D 1 141 ? 26.893 -11.640 100.187 1.00 46.78 139 ASP D C 1
ATOM 14292 O O . ASP D 1 141 ? 25.949 -10.941 100.547 1.00 45.46 139 ASP D O 1
ATOM 14297 N N . GLU D 1 142 ? 27.766 -11.231 99.265 1.00 50.46 140 GLU D N 1
ATOM 14298 C CA . GLU D 1 142 ? 27.617 -9.900 98.645 1.00 54.01 140 GLU D CA 1
ATOM 14299 C C . GLU D 1 142 ? 27.577 -9.872 97.128 1.00 52.56 140 GLU D C 1
ATOM 14300 O O . GLU D 1 142 ? 27.394 -8.805 96.538 1.00 49.38 140 GLU D O 1
ATOM 14306 N N . GLY D 1 143 ? 27.736 -11.027 96.491 1.00 51.37 141 GLY D N 1
ATOM 14307 C CA . GLY D 1 143 ? 27.720 -11.093 95.031 1.00 51.61 141 GLY D CA 1
ATOM 14308 C C . GLY D 1 143 ? 28.842 -10.305 94.376 1.00 50.00 141 GLY D C 1
ATOM 14309 O O . GLY D 1 143 ? 28.632 -9.644 93.346 1.00 45.65 141 GLY D O 1
ATOM 14310 N N . LYS D 1 144 ? 30.027 -10.363 94.980 1.00 47.87 142 LYS D N 1
ATOM 14311 C CA . LYS D 1 144 ? 31.175 -9.635 94.450 1.00 52.74 142 LYS D CA 1
ATOM 14312 C C . LYS D 1 144 ? 32.193 -10.539 93.744 1.00 45.15 142 LYS D C 1
ATOM 14313 O O . LYS D 1 144 ? 33.060 -10.040 93.051 1.00 43.13 142 LYS D O 1
ATOM 14319 N N . GLU D 1 145 ? 32.056 -11.857 93.878 1.00 41.94 143 GLU D N 1
ATOM 14320 C CA . GLU D 1 145 ? 32.919 -12.804 93.163 1.00 43.70 143 GLU D CA 1
ATOM 14321 C C . GLU D 1 145 ? 32.635 -12.776 91.650 1.00 41.38 143 GLU D C 1
ATOM 14322 O O . GLU D 1 145 ? 31.607 -12.285 91.205 1.00 42.57 143 GLU D O 1
ATOM 14328 N N . TYR D 1 146 ? 33.550 -13.327 90.870 1.00 42.70 144 TYR D N 1
ATOM 14329 C CA . TYR D 1 146 ? 33.388 -13.462 89.415 1.00 43.12 144 TYR D CA 1
ATOM 14330 C C . TYR D 1 146 ? 32.935 -12.180 88.694 1.00 45.28 144 TYR D C 1
ATOM 14331 O O . TYR D 1 146 ? 32.207 -12.258 87.695 1.00 40.66 144 TYR D O 1
ATOM 14340 N N . ALA D 1 147 ? 33.350 -11.008 89.178 1.00 47.00 145 ALA D N 1
ATOM 14341 C CA . ALA D 1 147 ? 33.010 -9.743 88.500 1.00 50.41 145 ALA D CA 1
ATOM 14342 C C . ALA D 1 147 ? 33.668 -9.753 87.115 1.00 50.96 145 ALA D C 1
ATOM 14343 O O . ALA D 1 147 ? 34.606 -10.523 86.876 1.00 53.37 145 ALA D O 1
ATOM 14345 N N . ASP D 1 148 ? 33.178 -8.925 86.201 1.00 55.27 146 ASP D N 1
ATOM 14346 C CA . ASP D 1 148 ? 33.657 -8.945 84.803 1.00 63.60 146 ASP D CA 1
ATOM 14347 C C . ASP D 1 148 ? 33.388 -10.295 84.102 1.00 61.08 146 ASP D C 1
ATOM 14348 O O . ASP D 1 148 ? 34.154 -10.711 83.223 1.00 64.49 146 ASP D O 1
ATOM 14353 N N . THR D 1 149 ? 32.341 -11.004 84.514 1.00 54.52 147 THR D N 1
ATOM 14354 C CA . THR D 1 149 ? 31.861 -12.109 83.713 1.00 49.52 147 THR D CA 1
ATOM 14355 C C . THR D 1 149 ? 30.853 -11.443 82.788 1.00 44.62 147 THR D C 1
ATOM 14356 O O . THR D 1 149 ? 30.197 -10.478 83.155 1.00 42.91 147 THR D O 1
ATOM 14360 N N . ARG D 1 150 ? 30.793 -11.912 81.562 1.00 42.24 148 ARG D N 1
ATOM 14361 C CA . ARG D 1 150 ? 29.850 -11.390 80.606 1.00 40.03 148 ARG D CA 1
ATOM 14362 C C . ARG D 1 150 ? 28.431 -11.775 81.045 1.00 38.86 148 ARG D C 1
ATOM 14363 O O . ARG D 1 150 ? 28.198 -12.883 81.554 1.00 35.50 148 ARG D O 1
ATOM 14371 N N . ILE D 1 151 ? 27.503 -10.843 80.868 1.00 35.80 149 ILE D N 1
ATOM 14372 C CA . ILE D 1 151 ? 26.089 -11.113 81.058 1.00 37.32 149 ILE D CA 1
ATOM 14373 C C . ILE D 1 151 ? 25.501 -11.546 79.709 1.00 36.63 149 ILE D C 1
ATOM 14374 O O . ILE D 1 151 ? 25.478 -10.776 78.766 1.00 39.19 149 ILE D O 1
ATOM 14379 N N . ILE D 1 152 ? 25.040 -12.789 79.629 1.00 34.18 150 ILE D N 1
ATOM 14380 C CA . ILE D 1 152 ? 24.597 -13.346 78.354 1.00 34.34 150 ILE D CA 1
ATOM 14381 C C . ILE D 1 152 ? 23.263 -12.747 77.899 1.00 33.38 150 ILE D C 1
ATOM 14382 O O . ILE D 1 152 ? 23.128 -12.330 76.750 1.00 31.67 150 ILE D O 1
ATOM 14387 N N . PHE D 1 153 ? 22.285 -12.698 78.798 1.00 32.25 151 PHE D N 1
ATOM 14388 C CA . PHE D 1 153 ? 20.999 -12.091 78.467 1.00 32.41 151 PHE D CA 1
ATOM 14389 C C . PHE D 1 153 ? 21.085 -10.566 78.661 1.00 32.99 151 PHE D C 1
ATOM 14390 O O . PHE D 1 153 ? 20.439 -9.997 79.567 1.00 29.76 151 PHE D O 1
ATOM 14398 N N . THR D 1 154 ? 21.876 -9.895 77.806 1.00 35.59 152 THR D N 1
ATOM 14399 C CA . THR D 1 154 ? 22.228 -8.473 78.060 1.00 38.83 152 THR D CA 1
ATOM 14400 C C . THR D 1 154 ? 21.019 -7.557 78.102 1.00 35.36 152 THR D C 1
ATOM 14401 O O . THR D 1 154 ? 21.052 -6.547 78.745 1.00 37.12 152 THR D O 1
ATOM 14405 N N . ASP D 1 155 ? 19.942 -7.926 77.432 1.00 35.29 153 ASP D N 1
ATOM 14406 C CA . ASP D 1 155 ? 18.787 -7.055 77.347 1.00 34.24 153 ASP D CA 1
ATOM 14407 C C . ASP D 1 155 ? 17.871 -7.130 78.574 1.00 35.38 153 ASP D C 1
ATOM 14408 O O . ASP D 1 155 ? 17.030 -6.246 78.785 1.00 38.80 153 ASP D O 1
ATOM 14413 N N . THR D 1 156 ? 18.068 -8.139 79.414 1.00 32.73 154 THR D N 1
ATOM 14414 C CA . THR D 1 156 ? 17.169 -8.361 80.542 1.00 33.51 154 THR D CA 1
ATOM 14415 C C . THR D 1 156 ? 17.848 -8.236 81.888 1.00 33.22 154 THR D C 1
ATOM 14416 O O . THR D 1 156 ? 17.292 -7.604 82.792 1.00 34.01 154 THR D O 1
ATOM 14420 N N . GLU D 1 157 ? 19.028 -8.848 82.016 1.00 33.21 155 GLU D N 1
ATOM 14421 C CA . GLU D 1 157 ? 19.693 -9.031 83.305 1.00 35.78 155 GLU D CA 1
ATOM 14422 C C . GLU D 1 157 ? 20.777 -7.980 83.534 1.00 37.33 155 GLU D C 1
ATOM 14423 O O . GLU D 1 157 ? 21.563 -7.673 82.635 1.00 39.63 155 GLU D O 1
ATOM 14429 N N . VAL D 1 158 ? 20.802 -7.418 84.735 1.00 38.66 156 VAL D N 1
ATOM 14430 C CA . VAL D 1 158 ? 21.816 -6.431 85.099 1.00 39.69 156 VAL D CA 1
ATOM 14431 C C . VAL D 1 158 ? 23.022 -7.081 85.778 1.00 38.29 156 VAL D C 1
ATOM 14432 O O . VAL D 1 158 ? 24.109 -6.519 85.777 1.00 42.45 156 VAL D O 1
ATOM 14436 N N . SER D 1 159 ? 22.853 -8.280 86.317 1.00 35.06 157 SER D N 1
ATOM 14437 C CA . SER D 1 159 ? 23.934 -8.935 87.024 1.00 33.22 157 SER D CA 1
ATOM 14438 C C . SER D 1 159 ? 23.785 -10.452 86.958 1.00 32.59 157 SER D C 1
ATOM 14439 O O . SER D 1 159 ? 22.696 -10.971 86.827 1.00 34.49 157 SER D O 1
ATOM 14442 N N . ASN D 1 160 ? 24.896 -11.160 87.066 1.00 33.91 158 ASN D N 1
ATOM 14443 C CA . ASN D 1 160 ? 24.871 -12.609 87.262 1.00 34.32 158 ASN D CA 1
ATOM 14444 C C . ASN D 1 160 ? 24.555 -13.065 88.698 1.00 33.95 158 ASN D C 1
ATOM 14445 O O . ASN D 1 160 ? 24.383 -14.269 88.950 1.00 32.13 158 ASN D O 1
ATOM 14450 N N . TRP D 1 161 ? 24.443 -12.110 89.627 1.00 32.52 159 TRP D N 1
ATOM 14451 C CA . TRP D 1 161 ? 24.050 -12.396 91.010 1.00 33.35 159 TRP D CA 1
ATOM 14452 C C . TRP D 1 161 ? 22.653 -11.838 91.284 1.00 33.42 159 TRP D C 1
ATOM 14453 O O . TRP D 1 161 ? 22.341 -10.726 90.885 1.00 32.36 159 TRP D O 1
ATOM 14464 N N . THR D 1 162 ? 21.831 -12.593 91.994 1.00 33.11 160 THR D N 1
ATOM 14465 C CA . THR D 1 162 ? 20.549 -12.077 92.448 1.00 36.54 160 THR D CA 1
ATOM 14466 C C . THR D 1 162 ? 20.274 -12.454 93.906 1.00 36.87 160 THR D C 1
ATOM 14467 O O . THR D 1 162 ? 20.471 -13.597 94.324 1.00 37.69 160 THR D O 1
ATOM 14471 N N . LEU D 1 163 ? 19.784 -11.481 94.661 1.00 39.53 161 LEU D N 1
ATOM 14472 C CA . LEU D 1 163 ? 19.566 -11.648 96.088 1.00 40.23 161 LEU D CA 1
ATOM 14473 C C . LEU D 1 163 ? 18.298 -12.462 96.303 1.00 42.14 161 LEU D C 1
ATOM 14474 O O . LEU D 1 163 ? 17.211 -11.988 95.978 1.00 40.40 161 LEU D O 1
ATOM 14479 N N . ASP D 1 164 ? 18.409 -13.676 96.837 1.00 43.32 162 ASP D N 1
ATOM 14480 C CA . ASP D 1 164 ? 17.197 -14.425 97.189 1.00 44.86 162 ASP D CA 1
ATOM 14481 C C . ASP D 1 164 ? 16.736 -13.932 98.546 1.00 48.76 162 ASP D C 1
ATOM 14482 O O . ASP D 1 164 ? 17.512 -13.930 99.502 1.00 45.71 162 ASP D O 1
ATOM 14487 N N . GLU D 1 165 ? 15.477 -13.518 98.639 1.00 56.50 163 GLU D N 1
ATOM 14488 C CA . GLU D 1 165 ? 15.007 -12.846 99.855 1.00 64.13 163 GLU D CA 1
ATOM 14489 C C . GLU D 1 165 ? 14.828 -13.838 101.014 1.00 63.34 163 GLU D C 1
ATOM 14490 O O . GLU D 1 165 ? 14.949 -13.450 102.180 1.00 66.93 163 GLU D O 1
ATOM 14496 N N . GLN D 1 166 ? 14.573 -15.110 100.697 1.00 58.14 164 GLN D N 1
ATOM 14497 C CA . GLN D 1 166 ? 14.447 -16.126 101.730 1.00 54.41 164 GLN D CA 1
ATOM 14498 C C . GLN D 1 166 ? 15.798 -16.482 102.303 1.00 51.70 164 GLN D C 1
ATOM 14499 O O . GLN D 1 166 ? 15.997 -16.401 103.508 1.00 53.49 164 GLN D O 1
ATOM 14505 N N . ALA D 1 167 ? 16.732 -16.853 101.442 1.00 47.97 165 ALA D N 1
ATOM 14506 C CA . ALA D 1 167 ? 18.061 -17.221 101.895 1.00 45.49 165 ALA D CA 1
ATOM 14507 C C . ALA D 1 167 ? 18.826 -16.026 102.457 1.00 45.24 165 ALA D C 1
ATOM 14508 O O . ALA D 1 167 ? 19.805 -16.203 103.176 1.00 45.35 165 ALA D O 1
ATOM 14510 N N . GLY D 1 168 ? 18.401 -14.815 102.110 1.00 44.33 166 GLY D N 1
ATOM 14511 C CA . GLY D 1 168 ? 19.142 -13.611 102.467 1.00 45.71 166 GLY D CA 1
ATOM 14512 C C . GLY D 1 168 ? 20.544 -13.601 101.870 1.00 47.33 166 GLY D C 1
ATOM 14513 O O . GLY D 1 168 ? 21.479 -13.098 102.478 1.00 43.46 166 GLY D O 1
ATOM 14514 N N . LYS D 1 169 ? 20.688 -14.180 100.682 1.00 45.62 167 LYS D N 1
ATOM 14515 C CA . LYS D 1 169 ? 21.976 -14.295 100.028 1.00 46.88 167 LYS D CA 1
ATOM 14516 C C . LYS D 1 169 ? 21.828 -14.258 98.510 1.00 43.02 167 LYS D C 1
ATOM 14517 O O . LYS D 1 169 ? 20.755 -14.549 97.985 1.00 41.46 167 LYS D O 1
ATOM 14523 N N . TYR D 1 170 ? 22.922 -13.915 97.829 1.00 39.44 168 TYR D N 1
ATOM 14524 C CA . TYR D 1 170 ? 22.948 -13.851 96.384 1.00 39.25 168 TYR D CA 1
ATOM 14525 C C . TYR D 1 170 ? 23.214 -15.210 95.806 1.00 40.41 168 TYR D C 1
ATOM 14526 O O . TYR D 1 170 ? 24.053 -15.938 96.322 1.00 38.35 168 TYR D O 1
ATOM 14535 N N . TYR D 1 171 ? 22.528 -15.539 94.710 1.00 37.81 169 TYR D N 1
ATOM 14536 C CA . TYR D 1 171 ? 22.820 -16.776 93.984 1.00 35.89 169 TYR D CA 1
ATOM 14537 C C . TYR D 1 171 ? 23.196 -16.465 92.531 1.00 34.27 169 TYR D C 1
ATOM 14538 O O . TYR D 1 171 ? 22.743 -15.472 91.962 1.00 31.72 169 TYR D O 1
ATOM 14547 N N . TRP D 1 172 ? 24.040 -17.325 91.968 1.00 32.63 170 TRP D N 1
ATOM 14548 C CA . TRP D 1 172 ? 24.595 -17.172 90.624 1.00 33.15 170 TRP D CA 1
ATOM 14549 C C . TRP D 1 172 ? 23.626 -17.666 89.555 1.00 32.73 170 TRP D C 1
ATOM 14550 O O . TRP D 1 172 ? 22.933 -18.681 89.737 1.00 35.39 170 TRP D O 1
ATOM 14561 N N . HIS D 1 173 ? 23.576 -16.943 88.441 1.00 33.49 171 HIS D N 1
ATOM 14562 C CA . HIS D 1 173 ? 22.796 -17.373 87.271 1.00 32.36 171 HIS D CA 1
ATOM 14563 C C . HIS D 1 173 ? 23.342 -16.730 86.012 1.00 30.52 171 HIS D C 1
ATOM 14564 O O . HIS D 1 173 ? 23.393 -15.497 85.904 1.00 31.62 171 HIS D O 1
ATOM 14571 N N . ARG D 1 174 ? 23.775 -17.574 85.080 1.00 29.94 172 ARG D N 1
ATOM 14572 C CA . ARG D 1 174 ? 24.261 -17.117 83.784 1.00 30.63 172 ARG D CA 1
ATOM 14573 C C . ARG D 1 174 ? 23.109 -16.693 82.864 1.00 31.12 172 ARG D C 1
ATOM 14574 O O . ARG D 1 174 ? 23.327 -15.905 81.941 1.00 28.27 172 ARG D O 1
ATOM 14582 N N . PHE D 1 175 ? 21.901 -17.192 83.139 1.00 30.47 173 PHE D N 1
ATOM 14583 C CA . PHE D 1 175 ? 20.712 -16.861 82.353 1.00 31.25 173 PHE D CA 1
ATOM 14584 C C . PHE D 1 175 ? 19.693 -16.086 83.219 1.00 33.25 173 PHE D C 1
ATOM 14585 O O . PHE D 1 175 ? 20.142 -15.247 84.012 1.00 34.53 173 PHE D O 1
ATOM 14593 N N . PHE D 1 176 ? 18.368 -16.287 83.086 1.00 31.60 174 PHE D N 1
ATOM 14594 C CA . PHE D 1 176 ? 17.424 -15.464 83.877 1.00 33.06 174 PHE D CA 1
ATOM 14595 C C . PHE D 1 176 ? 17.611 -15.744 85.369 1.00 35.02 174 PHE D C 1
ATOM 14596 O O . PHE D 1 176 ? 18.179 -16.789 85.771 1.00 31.16 174 PHE D O 1
ATOM 14604 N N . ALA D 1 177 ? 17.147 -14.794 86.186 1.00 35.13 175 ALA D N 1
ATOM 14605 C CA . ALA D 1 177 ? 17.182 -14.951 87.635 1.00 33.27 175 ALA D CA 1
ATOM 14606 C C . ALA D 1 177 ? 16.316 -16.135 88.055 1.00 33.00 175 ALA D C 1
ATOM 14607 O O . ALA D 1 177 ? 16.555 -16.709 89.097 1.00 34.05 175 ALA D O 1
ATOM 14609 N N . SER D 1 178 ? 15.345 -16.533 87.229 1.00 31.60 176 SER D N 1
ATOM 14610 C CA . SER D 1 178 ? 14.558 -17.763 87.475 1.00 29.83 176 SER D CA 1
ATOM 14611 C C . SER D 1 178 ? 15.277 -19.068 87.062 1.00 29.15 176 SER D C 1
ATOM 14612 O O . SER D 1 178 ? 14.671 -20.133 87.057 1.00 30.34 176 SER D O 1
ATOM 14615 N N . GLN D 1 179 ? 16.548 -18.966 86.684 1.00 27.66 177 GLN D N 1
ATOM 14616 C CA . GLN D 1 179 ? 17.371 -20.089 86.294 1.00 29.37 177 GLN D CA 1
ATOM 14617 C C . GLN D 1 179 ? 18.680 -20.143 87.129 1.00 30.06 177 GLN D C 1
ATOM 14618 O O . GLN D 1 179 ? 19.800 -19.981 86.595 1.00 31.17 177 GLN D O 1
ATOM 14624 N N . PRO D 1 180 ? 18.545 -20.389 88.432 1.00 30.69 178 PRO D N 1
ATOM 14625 C CA . PRO D 1 180 ? 19.738 -20.546 89.294 1.00 29.78 178 PRO D CA 1
ATOM 14626 C C . PRO D 1 180 ? 20.712 -21.649 88.835 1.00 30.18 178 PRO D C 1
ATOM 14627 O O . PRO D 1 180 ? 20.298 -22.818 88.661 1.00 30.51 178 PRO D O 1
ATOM 14631 N N . ASP D 1 181 ? 21.984 -21.269 88.640 1.00 28.21 179 ASP D N 1
ATOM 14632 C CA . ASP D 1 181 ? 23.045 -22.214 88.266 1.00 29.38 179 ASP D CA 1
ATOM 14633 C C . ASP D 1 181 ? 23.259 -23.238 89.349 1.00 30.93 179 ASP D C 1
ATOM 14634 O O . ASP D 1 181 ? 23.200 -22.925 90.572 1.00 29.19 179 ASP D O 1
ATOM 14639 N N . LEU D 1 182 ? 23.552 -24.448 88.877 1.00 31.01 180 LEU D N 1
ATOM 14640 C CA . LEU D 1 182 ? 23.925 -25.577 89.719 1.00 32.22 180 LEU D CA 1
ATOM 14641 C C . LEU D 1 182 ? 25.409 -25.560 90.075 1.00 32.50 180 LEU D C 1
ATOM 14642 O O . LEU D 1 182 ? 26.270 -25.140 89.283 1.00 29.11 180 LEU D O 1
ATOM 14647 N N . ASN D 1 183 ? 25.697 -26.045 91.280 1.00 33.68 181 ASN D N 1
ATOM 14648 C CA . ASN D 1 183 ? 27.063 -26.023 91.803 1.00 35.05 181 ASN D CA 1
ATOM 14649 C C . ASN D 1 183 ? 27.786 -27.303 91.437 1.00 34.71 181 ASN D C 1
ATOM 14650 O O . ASN D 1 183 ? 27.594 -28.338 92.073 1.00 36.09 181 ASN D O 1
ATOM 14655 N N . TYR D 1 184 ? 28.618 -27.235 90.409 1.00 34.35 182 TYR D N 1
ATOM 14656 C CA . TYR D 1 184 ? 29.344 -28.419 89.968 1.00 34.83 182 TYR D CA 1
ATOM 14657 C C . TYR D 1 184 ? 30.599 -28.702 90.780 1.00 34.55 182 TYR D C 1
ATOM 14658 O O . TYR D 1 184 ? 31.252 -29.700 90.530 1.00 34.68 182 TYR D O 1
ATOM 14667 N N . ASP D 1 185 ? 30.927 -27.861 91.759 1.00 32.99 183 ASP D N 1
ATOM 14668 C CA . ASP D 1 185 ? 31.970 -28.238 92.723 1.00 37.54 183 ASP D CA 1
ATOM 14669 C C . ASP D 1 185 ? 31.386 -29.121 93.834 1.00 39.05 183 ASP D C 1
ATOM 14670 O O . ASP D 1 185 ? 32.115 -29.601 94.666 1.00 43.02 183 ASP D O 1
ATOM 14675 N N . ASN D 1 186 ? 30.066 -29.301 93.833 1.00 38.63 184 ASN D N 1
ATOM 14676 C CA . ASN D 1 186 ? 29.388 -30.245 94.688 1.00 36.35 184 ASN D CA 1
ATOM 14677 C C . ASN D 1 186 ? 29.280 -31.574 93.929 1.00 37.85 184 ASN D C 1
ATOM 14678 O O . ASN D 1 186 ? 28.625 -31.636 92.891 1.00 40.92 184 ASN D O 1
ATOM 14683 N N . PRO D 1 187 ? 29.922 -32.646 94.431 1.00 37.83 185 PRO D N 1
ATOM 14684 C CA . PRO D 1 187 ? 29.829 -33.955 93.739 1.00 36.64 185 PRO D CA 1
ATOM 14685 C C . PRO D 1 187 ? 28.430 -34.594 93.645 1.00 37.88 185 PRO D C 1
ATOM 14686 O O . PRO D 1 187 ? 28.225 -35.465 92.804 1.00 37.72 185 PRO D O 1
ATOM 14690 N N . LYS D 1 188 ? 27.500 -34.217 94.522 1.00 40.24 186 LYS D N 1
ATOM 14691 C CA . LYS D 1 188 ? 26.122 -34.712 94.442 1.00 44.05 186 LYS D CA 1
ATOM 14692 C C . LYS D 1 188 ? 25.432 -34.163 93.206 1.00 41.08 186 LYS D C 1
ATOM 14693 O O . LYS D 1 188 ? 24.714 -34.892 92.535 1.00 40.19 186 LYS D O 1
ATOM 14699 N N . VAL D 1 189 ? 25.643 -32.878 92.922 1.00 37.91 187 VAL D N 1
ATOM 14700 C CA . VAL D 1 189 ? 25.121 -32.259 91.689 1.00 36.50 187 VAL D CA 1
ATOM 14701 C C . VAL D 1 189 ? 25.545 -33.022 90.419 1.00 36.87 187 VAL D C 1
ATOM 14702 O O . VAL D 1 189 ? 24.709 -33.345 89.560 1.00 33.13 187 VAL D O 1
ATOM 14706 N N . VAL D 1 190 ? 26.835 -33.311 90.301 1.00 33.95 188 VAL D N 1
ATOM 14707 C CA . VAL D 1 190 ? 27.294 -34.125 89.188 1.00 35.11 188 VAL D CA 1
ATOM 14708 C C . VAL D 1 190 ? 26.509 -35.452 89.113 1.00 37.30 188 VAL D C 1
ATOM 14709 O O . VAL D 1 190 ? 26.114 -35.901 88.026 1.00 34.95 188 VAL D O 1
ATOM 14713 N N . GLU D 1 191 ? 26.259 -36.072 90.262 1.00 35.65 189 GLU D N 1
ATOM 14714 C CA . GLU D 1 191 ? 25.613 -37.381 90.253 1.00 38.22 189 GLU D CA 1
ATOM 14715 C C . GLU D 1 191 ? 24.141 -37.283 89.869 1.00 34.35 189 GLU D C 1
ATOM 14716 O O . GLU D 1 191 ? 23.648 -38.130 89.132 1.00 33.98 189 GLU D O 1
ATOM 14722 N N . GLU D 1 192 ? 23.454 -36.260 90.370 1.00 30.70 190 GLU D N 1
ATOM 14723 C CA . GLU D 1 192 ? 22.063 -35.996 90.012 1.00 32.20 190 GLU D CA 1
ATOM 14724 C C . GLU D 1 192 ? 21.903 -35.864 88.493 1.00 32.95 190 GLU D C 1
ATOM 14725 O O . GLU D 1 192 ? 20.932 -36.356 87.926 1.00 34.83 190 GLU D O 1
ATOM 14731 N N . LEU D 1 193 ? 22.839 -35.201 87.831 1.00 33.60 191 LEU D N 1
ATOM 14732 C CA . LEU D 1 193 ? 22.717 -35.047 86.389 1.00 35.68 191 LEU D CA 1
ATOM 14733 C C . LEU D 1 193 ? 23.165 -36.256 85.596 1.00 37.08 191 LEU D C 1
ATOM 14734 O O . LEU D 1 193 ? 22.562 -36.547 84.567 1.00 37.49 191 LEU D O 1
ATOM 14739 N N . HIS D 1 194 ? 24.144 -37.005 86.089 1.00 35.98 192 HIS D N 1
ATOM 14740 C CA . HIS D 1 194 ? 24.329 -38.366 85.584 1.00 37.24 192 HIS D CA 1
ATOM 14741 C C . HIS D 1 194 ? 23.054 -39.187 85.710 1.00 34.03 192 HIS D C 1
ATOM 14742 O O . HIS D 1 194 ? 22.644 -39.836 84.767 1.00 36.19 192 HIS D O 1
ATOM 14749 N N . GLY D 1 195 ? 22.408 -39.150 86.862 1.00 33.61 193 GLY D N 1
ATOM 14750 C CA . GLY D 1 195 ? 21.150 -39.882 87.041 1.00 33.63 193 GLY D CA 1
ATOM 14751 C C . GLY D 1 195 ? 19.997 -39.477 86.114 1.00 34.69 193 GLY D C 1
ATOM 14752 O O . GLY D 1 195 ? 19.263 -40.319 85.598 1.00 35.15 193 GLY D O 1
ATOM 14753 N N . ALA D 1 196 ? 19.828 -38.175 85.922 1.00 35.80 194 ALA D N 1
ATOM 14754 C CA . ALA D 1 196 ? 18.804 -37.642 85.037 1.00 34.84 194 ALA D CA 1
ATOM 14755 C C . ALA D 1 196 ? 19.045 -38.152 83.628 1.00 33.29 194 ALA D C 1
ATOM 14756 O O . ALA D 1 196 ? 18.104 -38.618 82.958 1.00 34.72 194 ALA D O 1
ATOM 14758 N N . ALA D 1 197 ? 20.300 -38.090 83.188 1.00 30.71 195 ALA D N 1
ATOM 14759 C CA . ALA D 1 197 ? 20.707 -38.651 81.888 1.00 32.28 195 ALA D CA 1
ATOM 14760 C C . ALA D 1 197 ? 20.346 -40.136 81.789 1.00 32.66 195 ALA D C 1
ATOM 14761 O O . ALA D 1 197 ? 19.699 -40.555 80.829 1.00 32.62 195 ALA D O 1
ATOM 14763 N N . ARG D 1 198 ? 20.739 -40.910 82.801 1.00 32.51 196 ARG D N 1
ATOM 14764 C CA . ARG D 1 198 ? 20.384 -42.334 82.876 1.00 33.58 196 ARG D CA 1
ATOM 14765 C C . ARG D 1 198 ? 18.896 -42.571 82.726 1.00 33.10 196 ARG D C 1
ATOM 14766 O O . ARG D 1 198 ? 18.483 -43.526 82.075 1.00 32.45 196 ARG D O 1
ATOM 14774 N N . PHE D 1 199 ? 18.092 -41.741 83.373 1.00 31.33 197 PHE D N 1
ATOM 14775 C CA . PHE D 1 199 ? 16.656 -41.935 83.337 1.00 32.06 197 PHE D CA 1
ATOM 14776 C C . PHE D 1 199 ? 16.124 -42.038 81.885 1.00 33.47 197 PHE D C 1
ATOM 14777 O O . PHE D 1 199 ? 15.373 -42.965 81.555 1.00 32.31 197 PHE D O 1
ATOM 14785 N N . TRP D 1 200 ? 16.553 -41.121 81.015 1.00 31.40 198 TRP D N 1
ATOM 14786 C CA . TRP D 1 200 ? 16.050 -41.074 79.636 1.00 30.65 198 TRP D CA 1
ATOM 14787 C C . TRP D 1 200 ? 16.741 -42.106 78.737 1.00 30.55 198 TRP D C 1
ATOM 14788 O O . TRP D 1 200 ? 16.089 -42.739 77.886 1.00 29.60 198 TRP D O 1
ATOM 14799 N N . LEU D 1 201 ? 18.041 -42.306 78.954 1.00 28.91 199 LEU D N 1
ATOM 14800 C CA . LEU D 1 201 ? 18.796 -43.307 78.208 1.00 29.21 199 LEU D CA 1
ATOM 14801 C C . LEU D 1 201 ? 18.335 -44.726 78.488 1.00 29.43 199 LEU D C 1
ATOM 14802 O O . LEU D 1 201 ? 18.350 -45.568 77.595 1.00 31.81 199 LEU D O 1
ATOM 14807 N N . ASP D 1 202 ? 17.929 -45.007 79.720 1.00 30.06 200 ASP D N 1
ATOM 14808 C CA . ASP D 1 202 ? 17.303 -46.298 80.038 1.00 31.39 200 ASP D CA 1
ATOM 14809 C C . ASP D 1 202 ? 15.969 -46.498 79.348 1.00 30.73 200 ASP D C 1
ATOM 14810 O O . ASP D 1 202 ? 15.554 -47.630 79.183 1.00 30.63 200 ASP D O 1
ATOM 14815 N N . LEU D 1 203 ? 15.272 -45.425 78.974 1.00 31.75 201 LEU D N 1
ATOM 14816 C CA . LEU D 1 203 ? 14.001 -45.581 78.247 1.00 31.39 201 LEU D CA 1
ATOM 14817 C C . LEU D 1 203 ? 14.246 -45.765 76.748 1.00 30.18 201 LEU D C 1
ATOM 14818 O O . LEU D 1 203 ? 13.324 -46.072 76.001 1.00 29.60 201 LEU D O 1
ATOM 14823 N N . GLY D 1 204 ? 15.485 -45.567 76.314 1.00 29.16 202 GLY D N 1
ATOM 14824 C CA . GLY D 1 204 ? 15.851 -45.775 74.927 1.00 29.40 202 GLY D CA 1
ATOM 14825 C C . GLY D 1 204 ? 16.186 -44.504 74.155 1.00 29.78 202 GLY D C 1
ATOM 14826 O O . GLY D 1 204 ? 16.425 -44.564 72.951 1.00 28.85 202 GLY D O 1
ATOM 14827 N N . LEU D 1 205 ? 16.241 -43.361 74.831 1.00 29.86 203 LEU D N 1
ATOM 14828 C CA . LEU D 1 205 ? 16.646 -42.116 74.168 1.00 29.53 203 LEU D CA 1
ATOM 14829 C C . LEU D 1 205 ? 18.041 -42.283 73.527 1.00 30.76 203 LEU D C 1
ATOM 14830 O O . LEU D 1 205 ? 18.957 -42.870 74.133 1.00 32.39 203 LEU D O 1
ATOM 14835 N N . ASP D 1 206 ? 18.202 -41.782 72.298 1.00 29.07 204 ASP D N 1
ATOM 14836 C CA . ASP D 1 206 ? 19.417 -42.039 71.521 1.00 26.85 204 ASP D CA 1
ATOM 14837 C C . ASP D 1 206 ? 20.558 -41.095 71.845 1.00 25.12 204 ASP D C 1
ATOM 14838 O O . ASP D 1 206 ? 21.639 -41.225 71.303 1.00 24.15 204 ASP D O 1
ATOM 14843 N N . GLY D 1 207 ? 20.321 -40.137 72.729 1.00 27.16 205 GLY D N 1
ATOM 14844 C CA . GLY D 1 207 ? 21.323 -39.133 73.063 1.00 27.53 205 GLY D CA 1
ATOM 14845 C C . GLY D 1 207 ? 20.765 -37.843 73.612 1.00 26.73 205 GLY D C 1
ATOM 14846 O O . GLY D 1 207 ? 19.576 -37.721 73.880 1.00 29.75 205 GLY D O 1
ATOM 14847 N N . PHE D 1 208 ? 21.638 -36.879 73.814 1.00 26.96 206 PHE D N 1
ATOM 14848 C CA . PHE D 1 208 ? 21.214 -35.569 74.233 1.00 28.82 206 PHE D CA 1
ATOM 14849 C C . PHE D 1 208 ? 21.945 -34.489 73.501 1.00 28.66 206 PHE D C 1
ATOM 14850 O O . PHE D 1 208 ? 23.142 -34.588 73.242 1.00 28.12 206 PHE D O 1
ATOM 14858 N N . ARG D 1 209 ? 21.210 -33.434 73.200 1.00 30.05 207 ARG D N 1
ATOM 14859 C CA . ARG D 1 209 ? 21.822 -32.175 73.016 1.00 31.19 207 ARG D CA 1
ATOM 14860 C C . ARG D 1 209 ? 22.002 -31.554 74.401 1.00 33.41 207 ARG D C 1
ATOM 14861 O O . ARG D 1 209 ? 21.022 -31.387 75.150 1.00 33.10 207 ARG D O 1
ATOM 14869 N N . VAL D 1 210 ? 23.242 -31.171 74.706 1.00 32.09 208 VAL D N 1
ATOM 14870 C CA . VAL D 1 210 ? 23.586 -30.645 75.998 1.00 33.22 208 VAL D CA 1
ATOM 14871 C C . VAL D 1 210 ? 23.734 -29.113 75.944 1.00 33.95 208 VAL D C 1
ATOM 14872 O O . VAL D 1 210 ? 24.596 -28.566 75.266 1.00 33.28 208 VAL D O 1
ATOM 14876 N N . ASP D 1 211 ? 22.862 -28.461 76.703 1.00 33.04 209 ASP D N 1
ATOM 14877 C CA . ASP D 1 211 ? 22.660 -27.036 76.695 1.00 32.28 209 ASP D CA 1
ATOM 14878 C C . ASP D 1 211 ? 23.772 -26.306 77.471 1.00 32.44 209 ASP D C 1
ATOM 14879 O O . ASP D 1 211 ? 24.204 -26.790 78.512 1.00 31.80 209 ASP D O 1
ATOM 14884 N N . ALA D 1 212 ? 24.224 -25.163 76.942 1.00 28.64 210 ALA D N 1
ATOM 14885 C CA . ALA D 1 212 ? 25.059 -24.199 77.683 1.00 29.76 210 ALA D CA 1
ATOM 14886 C C . ALA D 1 212 ? 26.302 -24.781 78.378 1.00 28.49 210 ALA D C 1
ATOM 14887 O O . ALA D 1 212 ? 26.657 -24.373 79.473 1.00 29.57 210 ALA D O 1
ATOM 14889 N N . VAL D 1 213 ? 26.996 -25.674 77.688 1.00 30.31 211 VAL D N 1
ATOM 14890 C CA . VAL D 1 213 ? 28.080 -26.441 78.283 1.00 31.31 211 VAL D CA 1
ATOM 14891 C C . VAL D 1 213 ? 29.279 -25.616 78.739 1.00 32.72 211 VAL D C 1
ATOM 14892 O O . VAL D 1 213 ? 29.995 -26.066 79.613 1.00 30.95 211 VAL D O 1
ATOM 14896 N N . PRO D 1 214 ? 29.519 -24.434 78.128 1.00 31.52 212 PRO D N 1
ATOM 14897 C CA . PRO D 1 214 ? 30.699 -23.712 78.555 1.00 32.65 212 PRO D CA 1
ATOM 14898 C C . PRO D 1 214 ? 30.651 -23.101 79.946 1.00 32.15 212 PRO D C 1
ATOM 14899 O O . PRO D 1 214 ? 31.685 -22.647 80.399 1.00 33.06 212 PRO D O 1
ATOM 14903 N N . TYR D 1 215 ? 29.496 -23.107 80.617 1.00 32.84 213 TYR D N 1
ATOM 14904 C CA . TYR D 1 215 ? 29.313 -22.299 81.824 1.00 33.23 213 TYR D CA 1
ATOM 14905 C C . TYR D 1 215 ? 29.170 -23.081 83.152 1.00 32.19 213 TYR D C 1
ATOM 14906 O O . TYR D 1 215 ? 28.787 -22.505 84.179 1.00 31.22 213 TYR D O 1
ATOM 14915 N N . LEU D 1 216 ? 29.493 -24.370 83.154 1.00 30.65 214 LEU D N 1
ATOM 14916 C CA . LEU D 1 216 ? 29.277 -25.181 84.350 1.00 31.33 214 LEU D CA 1
ATOM 14917 C C . LEU D 1 216 ? 30.037 -24.612 85.550 1.00 30.93 214 LEU D C 1
ATOM 14918 O O . LEU D 1 216 ? 29.414 -24.226 86.543 1.00 31.57 214 LEU D O 1
ATOM 14923 N N . ILE D 1 217 ? 31.359 -24.503 85.425 1.00 30.53 215 ILE D N 1
ATOM 14924 C CA . ILE D 1 217 ? 32.214 -24.088 86.528 1.00 32.28 215 ILE D CA 1
ATOM 14925 C C . ILE D 1 217 ? 32.578 -22.600 86.431 1.00 35.21 215 ILE D C 1
ATOM 14926 O O . ILE D 1 217 ? 32.934 -22.086 85.362 1.00 34.21 215 ILE D O 1
ATOM 14931 N N . GLU D 1 218 ? 32.456 -21.909 87.563 1.00 36.90 216 GLU D N 1
ATOM 14932 C CA . GLU D 1 218 ? 32.995 -20.568 87.721 1.00 38.21 216 GLU D CA 1
ATOM 14933 C C . GLU D 1 218 ? 34.317 -20.646 88.517 1.00 38.96 216 GLU D C 1
ATOM 14934 O O . GLU D 1 218 ? 34.442 -21.473 89.418 1.00 36.98 216 GLU D O 1
ATOM 14940 N N . ARG D 1 219 ? 35.287 -19.798 88.167 1.00 39.47 217 ARG D N 1
ATOM 14941 C CA . ARG D 1 219 ? 36.512 -19.602 88.964 1.00 39.23 217 ARG D CA 1
ATOM 14942 C C . ARG D 1 219 ? 36.943 -18.137 88.953 1.00 39.78 217 ARG D C 1
ATOM 14943 O O . ARG D 1 219 ? 37.013 -17.527 87.888 1.00 39.26 217 ARG D O 1
ATOM 14951 N N . GLU D 1 220 ? 37.266 -17.596 90.131 1.00 39.19 218 GLU D N 1
ATOM 14952 C CA . GLU D 1 220 ? 37.701 -16.203 90.275 1.00 40.52 218 GLU D CA 1
ATOM 14953 C C . GLU D 1 220 ? 38.929 -15.963 89.423 1.00 39.27 218 GLU D C 1
ATOM 14954 O O . GLU D 1 220 ? 39.761 -16.838 89.260 1.00 37.33 218 GLU D O 1
ATOM 14960 N N . GLY D 1 221 ? 39.015 -14.777 88.849 1.00 42.25 219 GLY D N 1
ATOM 14961 C CA . GLY D 1 221 ? 40.119 -14.433 87.956 1.00 43.87 219 GLY D CA 1
ATOM 14962 C C . GLY D 1 221 ? 40.081 -15.041 86.565 1.00 44.19 219 GLY D C 1
ATOM 14963 O O . GLY D 1 221 ? 41.045 -14.911 85.822 1.00 47.40 219 GLY D O 1
ATOM 14964 N N . THR D 1 222 ? 38.984 -15.706 86.206 1.00 43.87 220 THR D N 1
ATOM 14965 C CA . THR D 1 222 ? 38.778 -16.205 84.846 1.00 41.40 220 THR D CA 1
ATOM 14966 C C . THR D 1 222 ? 37.469 -15.649 84.299 1.00 39.86 220 THR D C 1
ATOM 14967 O O . THR D 1 222 ? 36.682 -15.074 85.033 1.00 37.60 220 THR D O 1
ATOM 14971 N N . SER D 1 223 ? 37.205 -15.887 83.025 1.00 37.32 221 SER D N 1
ATOM 14972 C CA . SER D 1 223 ? 35.922 -15.481 82.420 1.00 40.22 221 SER D CA 1
ATOM 14973 C C . SER D 1 223 ? 34.750 -16.421 82.779 1.00 40.35 221 SER D C 1
ATOM 14974 O O . SER D 1 223 ? 33.610 -16.145 82.419 1.00 43.03 221 SER D O 1
ATOM 14977 N N . CYS D 1 224 ? 35.040 -17.526 83.466 1.00 36.71 222 CYS D N 1
ATOM 14978 C CA . CYS D 1 224 ? 34.031 -18.514 83.828 1.00 38.33 222 CYS D CA 1
ATOM 14979 C C . CYS D 1 224 ? 33.322 -19.139 82.597 1.00 38.38 222 CYS D C 1
ATOM 14980 O O . CYS D 1 224 ? 32.140 -19.475 82.655 1.00 37.18 222 CYS D O 1
ATOM 14983 N N . GLU D 1 225 ? 34.080 -19.312 81.515 1.00 37.09 223 GLU D N 1
ATOM 14984 C CA . GLU D 1 225 ? 33.644 -20.008 80.310 1.00 38.58 223 GLU D CA 1
ATOM 14985 C C . GLU D 1 225 ? 34.735 -20.959 79.947 1.00 36.47 223 GLU D C 1
ATOM 14986 O O . GLU D 1 225 ? 35.892 -20.583 80.011 1.00 34.19 223 GLU D O 1
ATOM 14992 N N . ASN D 1 226 ? 34.395 -22.171 79.526 1.00 35.87 224 ASN D N 1
ATOM 14993 C CA . ASN D 1 226 ? 35.397 -23.072 78.927 1.00 36.84 224 ASN D CA 1
ATOM 14994 C C . ASN D 1 226 ? 36.520 -23.503 79.867 1.00 37.18 224 ASN D C 1
ATOM 14995 O O . ASN D 1 226 ? 37.563 -23.977 79.419 1.00 35.56 224 ASN D O 1
ATOM 15000 N N . LEU D 1 227 ? 36.312 -23.367 81.172 1.00 39.26 225 LEU D N 1
ATOM 15001 C CA . LEU D 1 227 ? 37.370 -23.677 82.123 1.00 40.32 225 LEU D CA 1
ATOM 15002 C C . LEU D 1 227 ? 37.706 -25.158 82.031 1.00 39.06 225 LEU D C 1
ATOM 15003 O O . LEU D 1 227 ? 36.837 -25.947 81.705 1.00 34.51 225 LEU D O 1
ATOM 15008 N N . PRO D 1 228 ? 38.980 -25.531 82.296 1.00 40.94 226 PRO D N 1
ATOM 15009 C CA . PRO D 1 228 ? 39.400 -26.955 82.257 1.00 39.72 226 PRO D CA 1
ATOM 15010 C C . PRO D 1 228 ? 38.529 -27.885 83.116 1.00 37.48 226 PRO D C 1
ATOM 15011 O O . PRO D 1 228 ? 38.247 -29.006 82.715 1.00 35.13 226 PRO D O 1
ATOM 15015 N N . GLU D 1 229 ? 38.087 -27.398 84.270 1.00 38.16 227 GLU D N 1
ATOM 15016 C CA . GLU D 1 229 ? 37.233 -28.174 85.165 1.00 40.91 227 GLU D CA 1
ATOM 15017 C C . GLU D 1 229 ? 35.839 -28.450 84.571 1.00 40.66 227 GLU D C 1
ATOM 15018 O O . GLU D 1 229 ? 35.231 -29.492 84.847 1.00 38.91 227 GLU D O 1
ATOM 15024 N N . THR D 1 230 ? 35.335 -27.522 83.758 1.00 37.61 228 THR D N 1
ATOM 15025 C CA . THR D 1 230 ? 34.080 -27.752 83.034 1.00 37.00 228 THR D CA 1
ATOM 15026 C C . THR D 1 230 ? 34.263 -28.887 82.021 1.00 33.18 228 THR D C 1
ATOM 15027 O O . THR D 1 230 ? 33.514 -29.845 82.020 1.00 30.96 228 THR D O 1
ATOM 15031 N N . HIS D 1 231 ? 35.283 -28.791 81.185 1.00 32.34 229 HIS D N 1
ATOM 15032 C CA . HIS D 1 231 ? 35.623 -29.904 80.280 1.00 35.81 229 HIS D CA 1
ATOM 15033 C C . HIS D 1 231 ? 35.809 -31.239 81.007 1.00 39.20 229 HIS D C 1
ATOM 15034 O O . HIS D 1 231 ? 35.475 -32.287 80.477 1.00 39.58 229 HIS D O 1
ATOM 15041 N N . GLU D 1 232 ? 36.363 -31.199 82.210 1.00 41.37 230 GLU D N 1
ATOM 15042 C CA . GLU D 1 232 ? 36.595 -32.425 82.957 1.00 45.10 230 GLU D CA 1
ATOM 15043 C C . GLU D 1 232 ? 35.242 -33.046 83.303 1.00 40.15 230 GLU D C 1
ATOM 15044 O O . GLU D 1 232 ? 35.044 -34.251 83.165 1.00 38.45 230 GLU D O 1
ATOM 15050 N N . ILE D 1 233 ? 34.308 -32.216 83.751 1.00 39.03 231 ILE D N 1
ATOM 15051 C CA . ILE D 1 233 ? 32.975 -32.694 84.065 1.00 37.43 231 ILE D CA 1
ATOM 15052 C C . ILE D 1 233 ? 32.321 -33.299 82.825 1.00 36.16 231 ILE D C 1
ATOM 15053 O O . ILE D 1 233 ? 31.709 -34.362 82.895 1.00 34.38 231 ILE D O 1
ATOM 15058 N N . LEU D 1 234 ? 32.505 -32.654 81.684 1.00 32.68 232 LEU D N 1
ATOM 15059 C CA . LEU D 1 234 ? 31.854 -33.109 80.462 1.00 34.96 232 LEU D CA 1
ATOM 15060 C C . LEU D 1 234 ? 32.431 -34.456 80.029 1.00 33.43 232 LEU D C 1
ATOM 15061 O O . LEU D 1 234 ? 31.708 -35.352 79.614 1.00 32.75 232 LEU D O 1
ATOM 15066 N N . LYS D 1 235 ? 33.732 -34.615 80.191 1.00 31.93 233 LYS D N 1
ATOM 15067 C CA . LYS D 1 235 ? 34.385 -35.885 79.922 1.00 34.07 233 LYS D CA 1
ATOM 15068 C C . LYS D 1 235 ? 33.809 -37.009 80.760 1.00 34.22 233 LYS D C 1
ATOM 15069 O O . LYS D 1 235 ? 33.761 -38.151 80.316 1.00 36.94 233 LYS D O 1
ATOM 15075 N N . GLY D 1 236 ? 33.372 -36.682 81.971 1.00 33.65 234 GLY D N 1
ATOM 15076 C CA . GLY D 1 236 ? 32.699 -37.645 82.819 1.00 34.60 234 GLY D CA 1
ATOM 15077 C C . GLY D 1 236 ? 31.333 -38.084 82.301 1.00 37.13 234 GLY D C 1
ATOM 15078 O O . GLY D 1 236 ? 30.950 -39.250 82.467 1.00 36.07 234 GLY D O 1
ATOM 15079 N N . PHE D 1 237 ? 30.578 -37.173 81.684 1.00 35.72 235 PHE D N 1
ATOM 15080 C CA . PHE D 1 237 ? 29.327 -37.587 81.030 1.00 36.47 235 PHE D CA 1
ATOM 15081 C C . PHE D 1 237 ? 29.635 -38.542 79.880 1.00 35.50 235 PHE D C 1
ATOM 15082 O O . PHE D 1 237 ? 28.952 -39.554 79.693 1.00 33.50 235 PHE D O 1
ATOM 15090 N N . ARG D 1 238 ? 30.673 -38.224 79.110 1.00 35.26 236 ARG D N 1
ATOM 15091 C CA . ARG D 1 238 ? 31.051 -39.056 77.961 1.00 34.35 236 ARG D CA 1
ATOM 15092 C C . ARG D 1 238 ? 31.471 -40.466 78.395 1.00 35.66 236 ARG D C 1
ATOM 15093 O O . ARG D 1 238 ? 31.075 -41.457 77.791 1.00 33.79 236 ARG D O 1
ATOM 15101 N N . ALA D 1 239 ? 32.287 -40.545 79.442 1.00 36.84 237 ALA D N 1
ATOM 15102 C CA . ALA D 1 239 ? 32.727 -41.832 79.981 1.00 38.15 237 ALA D CA 1
ATOM 15103 C C . ALA D 1 239 ? 31.523 -42.694 80.418 1.00 39.73 237 ALA D C 1
ATOM 15104 O O . ALA D 1 239 ? 31.396 -43.890 80.054 1.00 38.91 237 ALA D O 1
ATOM 15106 N N . MET D 1 240 ? 30.643 -42.064 81.192 1.00 38.50 238 MET D N 1
ATOM 15107 C CA . MET D 1 240 ? 29.422 -42.682 81.656 1.00 39.97 238 MET D CA 1
ATOM 15108 C C . MET D 1 240 ? 28.622 -43.251 80.479 1.00 39.79 238 MET D C 1
ATOM 15109 O O . MET D 1 240 ? 28.199 -44.418 80.495 1.00 40.00 238 MET D O 1
ATOM 15114 N N . VAL D 1 241 ? 28.457 -42.442 79.438 1.00 38.51 239 VAL D N 1
ATOM 15115 C CA . VAL D 1 241 ? 27.765 -42.877 78.216 1.00 37.08 239 VAL D CA 1
ATOM 15116 C C . VAL D 1 241 ? 28.525 -43.983 77.483 1.00 37.74 239 VAL D C 1
ATOM 15117 O O . VAL D 1 241 ? 27.945 -45.010 77.112 1.00 35.92 239 VAL D O 1
ATOM 15121 N N . ASP D 1 242 ? 29.820 -43.798 77.280 1.00 40.73 240 ASP D N 1
ATOM 15122 C CA . ASP D 1 242 ? 30.607 -44.824 76.581 1.00 43.29 240 ASP D CA 1
ATOM 15123 C C . ASP D 1 242 ? 30.587 -46.185 77.306 1.00 41.73 240 ASP D C 1
ATOM 15124 O O . ASP D 1 242 ? 30.571 -47.222 76.678 1.00 40.69 240 ASP D O 1
ATOM 15129 N N . ARG D 1 243 ? 30.557 -46.175 78.628 1.00 42.11 241 ARG D N 1
ATOM 15130 C CA . ARG D 1 243 ? 30.574 -47.421 79.378 1.00 45.36 241 ARG D CA 1
ATOM 15131 C C . ARG D 1 243 ? 29.162 -48.005 79.492 1.00 41.64 241 ARG D C 1
ATOM 15132 O O . ARG D 1 243 ? 28.992 -49.199 79.344 1.00 42.24 241 ARG D O 1
ATOM 15140 N N . GLU D 1 244 ? 28.156 -47.174 79.745 1.00 37.85 242 GLU D N 1
ATOM 15141 C CA . GLU D 1 244 ? 26.828 -47.688 80.064 1.00 38.08 242 GLU D CA 1
ATOM 15142 C C . GLU D 1 244 ? 25.850 -47.704 78.899 1.00 36.89 242 GLU D C 1
ATOM 15143 O O . GLU D 1 244 ? 24.913 -48.481 78.899 1.00 36.49 242 GLU D O 1
ATOM 15149 N N . TYR D 1 245 ? 26.067 -46.860 77.900 1.00 38.64 243 TYR D N 1
ATOM 15150 C CA . TYR D 1 245 ? 25.112 -46.715 76.809 1.00 36.20 243 TYR D CA 1
ATOM 15151 C C . TYR D 1 245 ? 25.853 -46.481 75.510 1.00 37.71 243 TYR D C 1
ATOM 15152 O O . TYR D 1 245 ? 25.718 -45.413 74.906 1.00 36.20 243 TYR D O 1
ATOM 15161 N N . PRO D 1 246 ? 26.666 -47.468 75.084 1.00 38.72 244 PRO D N 1
ATOM 15162 C CA . PRO D 1 246 ? 27.470 -47.293 73.867 1.00 37.49 244 PRO D CA 1
ATOM 15163 C C . PRO D 1 246 ? 26.605 -46.994 72.634 1.00 34.42 244 PRO D C 1
ATOM 15164 O O . PRO D 1 246 ? 25.498 -47.505 72.509 1.00 31.70 244 PRO D O 1
ATOM 15168 N N . GLY D 1 247 ? 27.117 -46.163 71.736 1.00 34.84 245 GLY D N 1
ATOM 15169 C CA . GLY D 1 247 ? 26.355 -45.752 70.556 1.00 34.62 245 GLY D CA 1
ATOM 15170 C C . GLY D 1 247 ? 25.456 -44.518 70.703 1.00 34.65 245 GLY D C 1
ATOM 15171 O O . GLY D 1 247 ? 25.056 -43.951 69.705 1.00 35.55 245 GLY D O 1
ATOM 15172 N N . ARG D 1 248 ? 25.144 -44.081 71.922 1.00 34.87 246 ARG D N 1
ATOM 15173 C CA . ARG D 1 248 ? 24.334 -42.883 72.098 1.00 35.59 246 ARG D CA 1
ATOM 15174 C C . ARG D 1 248 ? 25.125 -41.582 71.891 1.00 36.80 246 ARG D C 1
ATOM 15175 O O . ARG D 1 248 ? 26.331 -41.533 72.113 1.00 38.51 246 ARG D O 1
ATOM 15183 N N . LEU D 1 249 ? 24.411 -40.522 71.498 1.00 34.70 247 LEU D N 1
ATOM 15184 C CA . LEU D 1 249 ? 25.027 -39.260 71.085 1.00 33.88 247 LEU D CA 1
ATOM 15185 C C . LEU D 1 249 ? 25.022 -38.167 72.171 1.00 33.79 247 LEU D C 1
ATOM 15186 O O . LEU D 1 249 ? 24.017 -37.933 72.831 1.00 33.13 247 LEU D O 1
ATOM 15191 N N . LEU D 1 250 ? 26.137 -37.459 72.288 1.00 32.09 248 LEU D N 1
ATOM 15192 C CA . LEU D 1 250 ? 26.239 -36.251 73.093 1.00 31.36 248 LEU D CA 1
ATOM 15193 C C . LEU D 1 250 ? 26.604 -35.136 72.129 1.00 31.60 248 LEU D C 1
ATOM 15194 O O . LEU D 1 250 ? 27.648 -35.195 71.498 1.00 31.65 248 LEU D O 1
ATOM 15199 N N . LEU D 1 251 ? 25.728 -34.136 72.005 1.00 31.75 249 LEU D N 1
ATOM 15200 C CA . LEU D 1 251 ? 25.912 -33.006 71.096 1.00 30.13 249 LEU D CA 1
ATOM 15201 C C . LEU D 1 251 ? 25.960 -31.745 71.953 1.00 29.56 249 LEU D C 1
ATOM 15202 O O . LEU D 1 251 ? 25.072 -31.517 72.763 1.00 28.84 249 LEU D O 1
ATOM 15207 N N . ALA D 1 252 ? 26.989 -30.941 71.768 1.00 27.61 250 ALA D N 1
ATOM 15208 C CA . ALA D 1 252 ? 27.193 -29.742 72.575 1.00 30.63 250 ALA D CA 1
ATOM 15209 C C . ALA D 1 252 ? 26.675 -28.464 71.930 1.00 28.60 250 ALA D C 1
ATOM 15210 O O . ALA D 1 252 ? 26.917 -28.224 70.754 1.00 31.51 250 ALA D O 1
ATOM 15212 N N . GLU D 1 253 ? 25.983 -27.644 72.713 1.00 28.76 251 GLU D N 1
ATOM 15213 C CA . GLU D 1 253 ? 25.796 -26.236 72.371 1.00 30.94 251 GLU D CA 1
ATOM 15214 C C . GLU D 1 253 ? 26.927 -25.422 73.048 1.00 33.14 251 GLU D C 1
ATOM 15215 O O . GLU D 1 253 ? 26.844 -25.095 74.252 1.00 35.16 251 GLU D O 1
ATOM 15221 N N . ALA D 1 254 ? 27.982 -25.123 72.287 1.00 31.50 252 ALA D N 1
ATOM 15222 C CA . ALA D 1 254 ? 29.020 -24.187 72.725 1.00 32.59 252 ALA D CA 1
ATOM 15223 C C . ALA D 1 254 ? 29.202 -23.061 71.698 1.00 34.93 252 ALA D C 1
ATOM 15224 O O . ALA D 1 254 ? 29.869 -23.229 70.660 1.00 34.70 252 ALA D O 1
ATOM 15226 N N . ALA D 1 255 ? 28.595 -21.916 71.975 1.00 34.85 253 ALA D N 1
ATOM 15227 C CA . ALA D 1 255 ? 28.717 -20.751 71.104 1.00 34.15 253 ALA D CA 1
ATOM 15228 C C . ALA D 1 255 ? 29.969 -19.981 71.487 1.00 32.43 253 ALA D C 1
ATOM 15229 O O . ALA D 1 255 ? 29.935 -19.109 72.317 1.00 32.77 253 ALA D O 1
ATOM 15231 N N . GLN D 1 256 ? 31.095 -20.333 70.912 1.00 34.59 254 GLN D N 1
ATOM 15232 C CA . GLN D 1 256 ? 32.377 -19.801 71.368 1.00 35.87 254 GLN D CA 1
ATOM 15233 C C . GLN D 1 256 ? 33.271 -19.662 70.150 1.00 37.16 254 GLN D C 1
ATOM 15234 O O . GLN D 1 256 ? 32.901 -20.112 69.078 1.00 36.47 254 GLN D O 1
ATOM 15240 N N . TRP D 1 257 ? 34.440 -19.045 70.298 1.00 37.76 255 TRP D N 1
ATOM 15241 C CA . TRP D 1 257 ? 35.371 -18.924 69.150 1.00 41.15 255 TRP D CA 1
ATOM 15242 C C . TRP D 1 257 ? 35.879 -20.325 68.725 1.00 37.72 255 TRP D C 1
ATOM 15243 O O . TRP D 1 257 ? 35.827 -21.259 69.525 1.00 35.37 255 TRP D O 1
ATOM 15254 N N . PRO D 1 258 ? 36.310 -20.484 67.450 1.00 38.95 256 PRO D N 1
ATOM 15255 C CA . PRO D 1 258 ? 36.649 -21.819 66.883 1.00 41.18 256 PRO D CA 1
ATOM 15256 C C . PRO D 1 258 ? 37.481 -22.737 67.801 1.00 43.96 256 PRO D C 1
ATOM 15257 O O . PRO D 1 258 ? 37.125 -23.912 68.022 1.00 42.83 256 PRO D O 1
ATOM 15261 N N . GLU D 1 259 ? 38.563 -22.197 68.352 1.00 47.35 257 GLU D N 1
ATOM 15262 C CA . GLU D 1 259 ? 39.528 -23.038 69.084 1.00 51.49 257 GLU D CA 1
ATOM 15263 C C . GLU D 1 259 ? 38.986 -23.441 70.467 1.00 43.69 257 GLU D C 1
ATOM 15264 O O . GLU D 1 259 ? 39.320 -24.502 70.974 1.00 43.76 257 GLU D O 1
ATOM 15270 N N . GLU D 1 260 ? 38.107 -22.627 71.040 1.00 41.15 258 GLU D N 1
ATOM 15271 C CA . GLU D 1 260 ? 37.412 -23.013 72.281 1.00 42.17 258 GLU D CA 1
ATOM 15272 C C . GLU D 1 260 ? 36.348 -24.069 72.017 1.00 39.77 258 GLU D C 1
ATOM 15273 O O . GLU D 1 260 ? 36.157 -24.977 72.840 1.00 40.41 258 GLU D O 1
ATOM 15279 N N . VAL D 1 261 ? 35.673 -23.970 70.869 1.00 35.25 259 VAL D N 1
ATOM 15280 C CA . VAL D 1 261 ? 34.624 -24.927 70.524 1.00 35.28 259 VAL D CA 1
ATOM 15281 C C . VAL D 1 261 ? 35.230 -26.310 70.324 1.00 36.27 259 VAL D C 1
ATOM 15282 O O . VAL D 1 261 ? 34.736 -27.285 70.900 1.00 35.65 259 VAL D O 1
ATOM 15286 N N . VAL D 1 262 ? 36.290 -26.394 69.513 1.00 33.46 260 VAL D N 1
ATOM 15287 C CA . VAL D 1 262 ? 36.901 -27.678 69.194 1.00 35.79 260 VAL D CA 1
ATOM 15288 C C . VAL D 1 262 ? 37.343 -28.419 70.455 1.00 33.92 260 VAL D C 1
ATOM 15289 O O . VAL D 1 262 ? 37.270 -29.641 70.520 1.00 31.75 260 VAL D O 1
ATOM 15293 N N . GLU D 1 263 ? 37.779 -27.673 71.453 1.00 35.55 261 GLU D N 1
ATOM 15294 C CA . GLU D 1 263 ? 38.076 -28.263 72.752 1.00 39.98 261 GLU D CA 1
ATOM 15295 C C . GLU D 1 263 ? 36.960 -29.229 73.226 1.00 37.96 261 GLU D C 1
ATOM 15296 O O . GLU D 1 263 ? 37.234 -30.253 73.827 1.00 33.52 261 GLU D O 1
ATOM 15302 N N . TYR D 1 264 ? 35.704 -28.894 72.932 1.00 35.28 262 TYR D N 1
ATOM 15303 C CA . TYR D 1 264 ? 34.575 -29.685 73.391 1.00 32.59 262 TYR D CA 1
ATOM 15304 C C . TYR D 1 264 ? 34.463 -31.077 72.806 1.00 31.45 262 TYR D C 1
ATOM 15305 O O . TYR D 1 264 ? 33.775 -31.913 73.381 1.00 34.28 262 TYR D O 1
ATOM 15314 N N . PHE D 1 265 ? 35.162 -31.373 71.723 1.00 30.41 263 PHE D N 1
ATOM 15315 C CA . PHE D 1 265 ? 35.258 -32.767 71.301 1.00 30.76 263 PHE D CA 1
ATOM 15316 C C . PHE D 1 265 ? 36.118 -33.637 72.253 1.00 32.66 263 PHE D C 1
ATOM 15317 O O . PHE D 1 265 ? 35.958 -34.858 72.298 1.00 35.24 263 PHE D O 1
ATOM 15325 N N . GLY D 1 266 ? 37.013 -33.020 73.021 1.00 34.42 264 GLY D N 1
ATOM 15326 C CA . GLY D 1 266 ? 38.019 -33.766 73.797 1.00 36.02 264 GLY D CA 1
ATOM 15327 C C . GLY D 1 266 ? 39.113 -34.304 72.888 1.00 35.58 264 GLY D C 1
ATOM 15328 O O . GLY D 1 266 ? 39.450 -33.666 71.913 1.00 37.55 264 GLY D O 1
ATOM 15329 N N . THR D 1 267 ? 39.653 -35.481 73.202 1.00 35.95 265 THR D N 1
ATOM 15330 C CA . THR D 1 267 ? 40.713 -36.108 72.397 1.00 37.41 265 THR D CA 1
ATOM 15331 C C . THR D 1 267 ? 40.407 -37.585 72.226 1.00 39.67 265 THR D C 1
ATOM 15332 O O . THR D 1 267 ? 39.485 -38.097 72.855 1.00 39.14 265 THR D O 1
ATOM 15336 N N . GLU D 1 268 ? 41.194 -38.271 71.400 1.00 40.05 266 GLU D N 1
ATOM 15337 C CA . GLU D 1 268 ? 41.053 -39.712 71.243 1.00 41.52 266 GLU D CA 1
ATOM 15338 C C . GLU D 1 268 ? 41.120 -40.354 72.625 1.00 41.90 266 GLU D C 1
ATOM 15339 O O . GLU D 1 268 ? 40.276 -41.171 72.977 1.00 42.06 266 GLU D O 1
ATOM 15345 N N . ALA D 1 269 ? 42.118 -39.953 73.410 1.00 42.88 267 ALA D N 1
ATOM 15346 C CA . ALA D 1 269 ? 42.376 -40.573 74.706 1.00 41.05 267 ALA D CA 1
ATOM 15347 C C . ALA D 1 269 ? 41.314 -40.176 75.723 1.00 41.89 267 ALA D C 1
ATOM 15348 O O . ALA D 1 269 ? 40.878 -40.997 76.522 1.00 40.89 267 ALA D O 1
ATOM 15350 N N . GLU D 1 270 ? 40.896 -38.917 75.684 1.00 40.94 268 GLU D N 1
ATOM 15351 C CA . GLU D 1 270 ? 39.940 -38.386 76.655 1.00 40.62 268 GLU D CA 1
ATOM 15352 C C . GLU D 1 270 ? 38.700 -37.798 75.952 1.00 38.91 268 GLU D C 1
ATOM 15353 O O . GLU D 1 270 ? 38.534 -36.588 75.883 1.00 36.39 268 GLU D O 1
ATOM 15359 N N . PRO D 1 271 ? 37.822 -38.665 75.423 1.00 39.53 269 PRO D N 1
ATOM 15360 C CA . PRO D 1 271 ? 36.734 -38.115 74.609 1.00 41.18 269 PRO D CA 1
ATOM 15361 C C . PRO D 1 271 ? 35.763 -37.280 75.437 1.00 40.01 269 PRO D C 1
ATOM 15362 O O . PRO D 1 271 ? 35.563 -37.552 76.633 1.00 39.13 269 PRO D O 1
ATOM 15366 N N . GLU D 1 272 ? 35.176 -36.274 74.795 1.00 37.25 270 GLU D N 1
ATOM 15367 C CA . GLU D 1 272 ? 34.174 -35.422 75.411 1.00 33.18 270 GLU D CA 1
ATOM 15368 C C . GLU D 1 272 ? 32.908 -35.509 74.537 1.00 33.17 270 GLU D C 1
ATOM 15369 O O . GLU D 1 272 ? 32.270 -36.550 74.516 1.00 29.54 270 GLU D O 1
ATOM 15375 N N . PHE D 1 273 ? 32.564 -34.469 73.771 1.00 32.50 271 PHE D N 1
ATOM 15376 C CA . PHE D 1 273 ? 31.400 -34.544 72.891 1.00 32.22 271 PHE D CA 1
ATOM 15377 C C . PHE D 1 273 ? 31.677 -35.252 71.552 1.00 31.68 271 PHE D C 1
ATOM 15378 O O . PHE D 1 273 ? 32.763 -35.130 70.985 1.00 32.61 271 PHE D O 1
ATOM 15386 N N . HIS D 1 274 ? 30.692 -36.010 71.069 1.00 29.59 272 HIS D N 1
ATOM 15387 C CA . HIS D 1 274 ? 30.720 -36.558 69.710 1.00 29.39 272 HIS D CA 1
ATOM 15388 C C . HIS D 1 274 ? 30.540 -35.452 68.670 1.00 28.12 272 HIS D C 1
ATOM 15389 O O . HIS D 1 274 ? 31.190 -35.444 67.610 1.00 29.10 272 HIS D O 1
ATOM 15396 N N . MET D 1 275 ? 29.627 -34.536 68.963 1.00 26.33 273 MET D N 1
ATOM 15397 C CA . MET D 1 275 ? 29.288 -33.465 68.035 1.00 25.93 273 MET D CA 1
ATOM 15398 C C . MET D 1 275 ? 29.238 -32.123 68.732 1.00 25.24 273 MET D C 1
ATOM 15399 O O . MET D 1 275 ? 28.923 -32.050 69.900 1.00 23.77 273 MET D O 1
ATOM 15404 N N . CYS D 1 276 ? 29.548 -31.077 67.970 1.00 27.72 274 CYS D N 1
ATOM 15405 C CA . CYS D 1 276 ? 29.453 -29.697 68.383 1.00 29.73 274 CYS D CA 1
ATOM 15406 C C . CYS D 1 276 ? 28.859 -28.944 67.231 1.00 31.35 274 CYS D C 1
ATOM 15407 O O . CYS D 1 276 ? 29.207 -29.215 66.066 1.00 31.87 274 CYS D O 1
ATOM 15410 N N . PHE D 1 277 ? 27.968 -28.003 67.550 1.00 32.21 275 PHE D N 1
ATOM 15411 C CA . PHE D 1 277 ? 27.382 -27.136 66.536 1.00 33.32 275 PHE D CA 1
ATOM 15412 C C . PHE D 1 277 ? 28.479 -26.235 66.013 1.00 34.02 275 PHE D C 1
ATOM 15413 O O . PHE D 1 277 ? 29.248 -25.674 66.814 1.00 33.94 275 PHE D O 1
ATOM 15421 N N . ASN D 1 278 ? 28.539 -26.095 64.684 1.00 33.01 276 ASN D N 1
ATOM 15422 C CA . ASN D 1 278 ? 29.469 -25.174 64.041 1.00 32.89 276 ASN D CA 1
ATOM 15423 C C . ASN D 1 278 ? 28.932 -23.741 64.106 1.00 33.48 276 ASN D C 1
ATOM 15424 O O . ASN D 1 278 ? 28.454 -23.193 63.098 1.00 33.17 276 ASN D O 1
ATOM 15429 N N . PHE D 1 279 ? 29.017 -23.139 65.297 1.00 32.46 277 PHE D N 1
ATOM 15430 C CA . PHE D 1 279 ? 28.628 -21.738 65.479 1.00 31.81 277 PHE D CA 1
ATOM 15431 C C . PHE D 1 279 ? 29.526 -20.782 64.714 1.00 31.97 277 PHE D C 1
ATOM 15432 O O . PHE D 1 279 ? 29.046 -19.803 64.183 1.00 36.23 277 PHE D O 1
ATOM 15440 N N . PRO D 1 280 ? 30.835 -21.058 64.645 1.00 30.86 278 PRO D N 1
ATOM 15441 C CA . PRO D 1 280 ? 31.668 -20.114 63.915 1.00 31.43 278 PRO D CA 1
ATOM 15442 C C . PRO D 1 280 ? 31.263 -19.848 62.465 1.00 31.87 278 PRO D C 1
ATOM 15443 O O . PRO D 1 280 ? 31.243 -18.697 62.051 1.00 34.07 278 PRO D O 1
ATOM 15447 N N . VAL D 1 281 ? 30.962 -20.875 61.683 1.00 32.53 279 VAL D N 1
ATOM 15448 C CA . VAL D 1 281 ? 30.641 -20.615 60.260 1.00 33.36 279 VAL D CA 1
ATOM 15449 C C . VAL D 1 281 ? 29.271 -19.928 60.023 1.00 31.71 279 VAL D C 1
ATOM 15450 O O . VAL D 1 281 ? 29.093 -19.188 59.038 1.00 29.66 279 VAL D O 1
ATOM 15454 N N . MET D 1 282 ? 28.315 -20.191 60.914 1.00 31.48 280 MET D N 1
ATOM 15455 C CA . MET D 1 282 ? 26.925 -19.798 60.687 1.00 30.55 280 MET D CA 1
ATOM 15456 C C . MET D 1 282 ? 26.782 -18.312 60.337 1.00 29.76 280 MET D C 1
ATOM 15457 O O . MET D 1 282 ? 26.234 -17.985 59.293 1.00 31.23 280 MET D O 1
ATOM 15462 N N . PRO D 1 283 ? 27.317 -17.402 61.162 1.00 29.18 281 PRO D N 1
ATOM 15463 C CA . PRO D 1 283 ? 27.099 -16.001 60.837 1.00 28.27 281 PRO D CA 1
ATOM 15464 C C . PRO D 1 283 ? 27.835 -15.527 59.561 1.00 29.82 281 PRO D C 1
ATOM 15465 O O . PRO D 1 283 ? 27.408 -14.552 58.938 1.00 27.14 281 PRO D O 1
ATOM 15469 N N . ARG D 1 284 ? 28.908 -16.221 59.183 1.00 29.22 282 ARG D N 1
ATOM 15470 C CA . ARG D 1 284 ? 29.682 -15.880 57.984 1.00 30.61 282 ARG D CA 1
ATOM 15471 C C . ARG D 1 284 ? 28.952 -16.228 56.662 1.00 29.99 282 ARG D C 1
ATOM 15472 O O . ARG D 1 284 ? 29.195 -15.621 55.621 1.00 27.45 282 ARG D O 1
ATOM 15480 N N . LEU D 1 285 ? 28.084 -17.220 56.706 1.00 29.26 283 LEU D N 1
ATOM 15481 C CA . LEU D 1 285 ? 27.240 -17.531 55.544 1.00 32.40 283 LEU D CA 1
ATOM 15482 C C . LEU D 1 285 ? 26.376 -16.319 55.178 1.00 30.24 283 LEU D C 1
ATOM 15483 O O . LEU D 1 285 ? 26.315 -15.896 54.021 1.00 27.84 283 LEU D O 1
ATOM 15488 N N . TYR D 1 286 ? 25.734 -15.753 56.187 1.00 27.70 284 TYR D N 1
ATOM 15489 C CA . TYR D 1 286 ? 24.851 -14.643 55.957 1.00 28.12 284 TYR D CA 1
ATOM 15490 C C . TYR D 1 286 ? 25.613 -13.375 55.566 1.00 29.66 284 TYR D C 1
ATOM 15491 O O . TYR D 1 286 ? 25.170 -12.589 54.685 1.00 28.53 284 TYR D O 1
ATOM 15500 N N . MET D 1 287 ? 26.747 -13.169 56.218 1.00 29.81 285 MET D N 1
ATOM 15501 C CA . MET D 1 287 ? 27.557 -11.994 55.968 1.00 32.45 285 MET D CA 1
ATOM 15502 C C . MET D 1 287 ? 28.134 -12.048 54.550 1.00 30.90 285 MET D C 1
ATOM 15503 O O . MET D 1 287 ? 28.206 -11.018 53.858 1.00 26.87 285 MET D O 1
ATOM 15508 N N . SER D 1 288 ? 28.535 -13.247 54.112 1.00 29.84 286 SER D N 1
ATOM 15509 C CA . SER D 1 288 ? 29.153 -13.401 52.788 1.00 30.50 286 SER D CA 1
ATOM 15510 C C . SER D 1 288 ? 28.138 -13.120 51.681 1.00 30.40 286 SER D C 1
ATOM 15511 O O . SER D 1 288 ? 28.490 -12.673 50.597 1.00 27.73 286 SER D O 1
ATOM 15514 N N . LEU D 1 289 ? 26.881 -13.433 51.962 1.00 32.01 287 LEU D N 1
ATOM 15515 C CA . LEU D 1 289 ? 25.796 -13.256 51.001 1.00 35.45 287 LEU D CA 1
ATOM 15516 C C . LEU D 1 289 ? 25.563 -11.750 50.776 1.00 36.48 287 LEU D C 1
ATOM 15517 O O . LEU D 1 289 ? 25.527 -11.274 49.636 1.00 35.56 287 LEU D O 1
ATOM 15522 N N . LYS D 1 290 ? 25.496 -11.001 51.872 1.00 33.52 288 LYS D N 1
ATOM 15523 C CA . LYS D 1 290 ? 25.291 -9.562 51.806 1.00 36.64 288 LYS D CA 1
ATOM 15524 C C . LYS D 1 290 ? 26.527 -8.766 51.341 1.00 37.62 288 LYS D C 1
ATOM 15525 O O . LYS D 1 290 ? 26.385 -7.707 50.683 1.00 32.44 288 LYS D O 1
ATOM 15531 N N . ARG D 1 291 ? 27.720 -9.251 51.711 1.00 34.69 289 ARG D N 1
ATOM 15532 C CA . ARG D 1 291 ? 28.966 -8.714 51.173 1.00 36.88 289 ARG D CA 1
ATOM 15533 C C . ARG D 1 291 ? 29.219 -9.122 49.726 1.00 35.16 289 ARG D C 1
ATOM 15534 O O . ARG D 1 291 ? 29.956 -8.444 49.040 1.00 34.09 289 ARG D O 1
ATOM 15542 N N . GLU D 1 292 ? 28.660 -10.246 49.291 1.00 33.99 290 GLU D N 1
ATOM 15543 C CA . GLU D 1 292 ? 28.969 -10.831 47.978 1.00 34.76 290 GLU D CA 1
ATOM 15544 C C . GLU D 1 292 ? 30.465 -11.149 47.910 1.00 34.39 290 GLU D C 1
ATOM 15545 O O . GLU D 1 292 ? 31.157 -10.859 46.924 1.00 31.22 290 GLU D O 1
ATOM 15551 N N . ASP D 1 293 ? 30.936 -11.761 49.001 1.00 33.95 291 ASP D N 1
ATOM 15552 C CA . ASP D 1 293 ? 32.351 -12.013 49.235 1.00 33.60 291 ASP D CA 1
ATOM 15553 C C . ASP D 1 293 ? 32.411 -13.160 50.238 1.00 29.91 291 ASP D C 1
ATOM 15554 O O . ASP D 1 293 ? 31.885 -13.051 51.317 1.00 31.59 291 ASP D O 1
ATOM 15559 N N . THR D 1 294 ? 33.006 -14.280 49.856 1.00 31.09 292 THR D N 1
ATOM 15560 C CA . THR D 1 294 ? 32.916 -15.506 50.648 1.00 29.97 292 THR D CA 1
ATOM 15561 C C . THR D 1 294 ? 34.191 -15.766 51.449 1.00 29.64 292 THR D C 1
ATOM 15562 O O . THR D 1 294 ? 34.329 -16.784 52.104 1.00 29.63 292 THR D O 1
ATOM 15566 N N . SER D 1 295 ? 35.102 -14.814 51.439 1.00 29.18 293 SER D N 1
ATOM 15567 C CA . SER D 1 295 ? 36.400 -15.017 52.059 1.00 33.07 293 SER D CA 1
ATOM 15568 C C . SER D 1 295 ? 36.276 -15.257 53.559 1.00 31.39 293 SER D C 1
ATOM 15569 O O . SER D 1 295 ? 37.100 -15.967 54.113 1.00 33.48 293 SER D O 1
ATOM 15572 N N . SER D 1 296 ? 35.232 -14.728 54.200 1.00 30.54 294 SER D N 1
ATOM 15573 C CA . SER D 1 296 ? 35.056 -14.967 55.631 1.00 31.56 294 SER D CA 1
ATOM 15574 C C . SER D 1 296 ? 34.710 -16.414 55.901 1.00 33.25 294 SER D C 1
ATOM 15575 O O . SER D 1 296 ? 35.004 -16.915 56.978 1.00 32.24 294 SER D O 1
ATOM 15578 N N . ILE D 1 297 ? 34.108 -17.102 54.927 1.00 32.95 295 ILE D N 1
ATOM 15579 C CA . ILE D 1 297 ? 33.753 -18.501 55.124 1.00 32.16 295 ILE D CA 1
ATOM 15580 C C . ILE D 1 297 ? 35.000 -19.352 55.105 1.00 34.47 295 ILE D C 1
ATOM 15581 O O . ILE D 1 297 ? 35.160 -20.237 55.950 1.00 34.27 295 ILE D O 1
ATOM 15586 N N . ARG D 1 298 ? 35.868 -19.101 54.132 1.00 35.30 296 ARG D N 1
ATOM 15587 C CA . ARG D 1 298 ? 37.145 -19.794 54.073 1.00 35.01 296 ARG D CA 1
ATOM 15588 C C . ARG D 1 298 ? 38.016 -19.526 55.306 1.00 35.92 296 ARG D C 1
ATOM 15589 O O . ARG D 1 298 ? 38.664 -20.450 55.815 1.00 35.41 296 ARG D O 1
ATOM 15597 N N . GLU D 1 299 ? 38.004 -18.289 55.809 1.00 33.40 297 GLU D N 1
ATOM 15598 C CA . GLU D 1 299 ? 38.855 -17.930 56.928 1.00 34.49 297 GLU D CA 1
ATOM 15599 C C . GLU D 1 299 ? 38.424 -18.613 58.219 1.00 35.30 297 GLU D C 1
ATOM 15600 O O . GLU D 1 299 ? 39.252 -19.178 58.939 1.00 35.33 297 GLU D O 1
ATOM 15606 N N . ILE D 1 300 ? 37.134 -18.543 58.522 1.00 34.31 298 ILE D N 1
ATOM 15607 C CA . ILE D 1 300 ? 36.602 -19.175 59.727 1.00 34.75 298 ILE D CA 1
ATOM 15608 C C . ILE D 1 300 ? 36.662 -20.707 59.651 1.00 34.04 298 ILE D C 1
ATOM 15609 O O . ILE D 1 300 ? 36.926 -21.357 60.646 1.00 33.58 298 ILE D O 1
ATOM 15614 N N . MET D 1 301 ? 36.422 -21.292 58.486 1.00 35.39 299 MET D N 1
ATOM 15615 C CA . MET D 1 301 ? 36.562 -22.735 58.348 1.00 36.15 299 MET D CA 1
ATOM 15616 C C . MET D 1 301 ? 38.033 -23.114 58.512 1.00 38.53 299 MET D C 1
ATOM 15617 O O . MET D 1 301 ? 38.345 -24.109 59.147 1.00 40.12 299 MET D O 1
ATOM 15622 N N . GLY D 1 302 ? 38.935 -22.319 57.948 1.00 39.94 300 GLY D N 1
ATOM 15623 C CA . GLY D 1 302 ? 40.367 -22.590 58.060 1.00 41.93 300 GLY D CA 1
ATOM 15624 C C . GLY D 1 302 ? 40.882 -22.532 59.492 1.00 43.68 300 GLY D C 1
ATOM 15625 O O . GLY D 1 302 ? 41.853 -23.195 59.823 1.00 42.24 300 GLY D O 1
ATOM 15626 N N . ARG D 1 303 ? 40.219 -21.727 60.325 1.00 47.10 301 ARG D N 1
ATOM 15627 C CA . ARG D 1 303 ? 40.546 -21.570 61.748 1.00 46.74 301 ARG D CA 1
ATOM 15628 C C . ARG D 1 303 ? 40.054 -22.699 62.660 1.00 47.81 301 ARG D C 1
ATOM 15629 O O . ARG D 1 303 ? 40.209 -22.605 63.875 1.00 49.84 301 ARG D O 1
ATOM 15637 N N . LEU D 1 304 ? 39.467 -23.753 62.092 1.00 47.05 302 LEU D N 1
ATOM 15638 C CA . LEU D 1 304 ? 38.946 -24.867 62.884 1.00 44.53 302 LEU D CA 1
ATOM 15639 C C . LEU D 1 304 ? 39.937 -26.001 62.874 1.00 47.16 302 LEU D C 1
ATOM 15640 O O . LEU D 1 304 ? 40.208 -26.566 61.814 1.00 48.76 302 LEU D O 1
ATOM 15645 N N . PRO D 1 305 ? 40.484 -26.354 64.049 1.00 48.19 303 PRO D N 1
ATOM 15646 C CA . PRO D 1 305 ? 41.408 -27.483 64.056 1.00 49.11 303 PRO D CA 1
ATOM 15647 C C . PRO D 1 305 ? 40.721 -28.783 63.677 1.00 50.12 303 PRO D C 1
ATOM 15648 O O . PRO D 1 305 ? 39.497 -28.900 63.791 1.00 49.08 303 PRO D O 1
ATOM 15652 N N . LYS D 1 306 ? 41.517 -29.733 63.205 1.00 50.06 304 LYS D N 1
ATOM 15653 C CA . LYS D 1 306 ? 41.104 -31.115 63.088 1.00 50.84 304 LYS D CA 1
ATOM 15654 C C . LYS D 1 306 ? 40.388 -31.537 64.385 1.00 47.10 304 LYS D C 1
ATOM 15655 O O . LYS D 1 306 ? 40.758 -31.139 65.487 1.00 44.13 304 LYS D O 1
ATOM 15661 N N . ILE D 1 307 ? 39.349 -32.339 64.239 1.00 44.33 305 ILE D N 1
ATOM 15662 C CA . ILE D 1 307 ? 38.622 -32.864 65.377 1.00 40.81 305 ILE D CA 1
ATOM 15663 C C . ILE D 1 307 ? 38.881 -34.377 65.462 1.00 40.73 305 ILE D C 1
ATOM 15664 O O . ILE D 1 307 ? 39.365 -34.978 64.502 1.00 41.39 305 ILE D O 1
ATOM 15669 N N . PRO D 1 308 ? 38.562 -35.005 66.607 1.00 37.46 306 PRO D N 1
ATOM 15670 C CA . PRO D 1 308 ? 38.863 -36.426 66.741 1.00 36.91 306 PRO D CA 1
ATOM 15671 C C . PRO D 1 308 ? 38.115 -37.321 65.768 1.00 36.88 306 PRO D C 1
ATOM 15672 O O . PRO D 1 308 ? 37.172 -36.878 65.119 1.00 37.37 306 PRO D O 1
ATOM 15676 N N . SER D 1 309 ? 38.551 -38.578 65.702 1.00 35.74 307 SER D N 1
ATOM 15677 C CA . SER D 1 309 ? 38.009 -39.577 64.799 1.00 37.17 307 SER D CA 1
ATOM 15678 C C . SER D 1 309 ? 36.495 -39.721 64.956 1.00 36.67 307 SER D C 1
ATOM 15679 O O . SER D 1 309 ? 35.779 -39.837 63.982 1.00 35.85 307 SER D O 1
ATOM 15682 N N . PHE D 1 310 ? 36.025 -39.741 66.198 1.00 35.34 308 PHE D N 1
ATOM 15683 C CA . PHE D 1 310 ? 34.607 -39.927 66.484 1.00 33.46 308 PHE D CA 1
ATOM 15684 C C . PHE D 1 310 ? 33.805 -38.642 66.255 1.00 33.63 308 PHE D C 1
ATOM 15685 O O . PHE D 1 310 ? 32.573 -38.668 66.304 1.00 33.75 308 PHE D O 1
ATOM 15693 N N . GLY D 1 311 ? 34.488 -37.525 66.034 1.00 31.38 309 GLY D N 1
ATOM 15694 C CA . GLY D 1 311 ? 33.823 -36.233 65.996 1.00 33.29 309 GLY D CA 1
ATOM 15695 C C . GLY D 1 311 ? 33.122 -35.920 64.692 1.00 33.77 309 GLY D C 1
ATOM 15696 O O . GLY D 1 311 ? 33.558 -36.356 63.630 1.00 31.63 309 GLY D O 1
ATOM 15697 N N . GLN D 1 312 ? 32.037 -35.147 64.791 1.00 34.42 310 GLN D N 1
ATOM 15698 C CA . GLN D 1 312 ? 31.305 -34.623 63.631 1.00 31.43 310 GLN D CA 1
ATOM 15699 C C . GLN D 1 312 ? 30.722 -33.278 63.973 1.00 31.91 310 GLN D C 1
ATOM 15700 O O . GLN D 1 312 ? 30.064 -33.127 64.993 1.00 33.94 310 GLN D O 1
ATOM 15706 N N . TRP D 1 313 ? 30.947 -32.300 63.108 1.00 33.67 311 TRP D N 1
ATOM 15707 C CA . TRP D 1 313 ? 30.306 -31.010 63.226 1.00 33.27 311 TRP D CA 1
ATOM 15708 C C . TRP D 1 313 ? 28.809 -31.150 62.951 1.00 34.35 311 TRP D C 1
ATOM 15709 O O . TRP D 1 313 ? 28.389 -31.995 62.171 1.00 33.55 311 TRP D O 1
ATOM 15720 N N . CYS D 1 314 ? 28.015 -30.328 63.619 1.00 36.14 312 CYS D N 1
ATOM 15721 C CA . CYS D 1 314 ? 26.598 -30.162 63.300 1.00 38.92 312 CYS D CA 1
ATOM 15722 C C . CYS D 1 314 ? 26.428 -28.773 62.695 1.00 36.43 312 CYS D C 1
ATOM 15723 O O . CYS D 1 314 ? 26.582 -27.781 63.392 1.00 38.58 312 CYS D O 1
ATOM 15726 N N . ILE D 1 315 ? 26.132 -28.709 61.403 1.00 36.20 313 ILE D N 1
ATOM 15727 C CA . ILE D 1 315 ? 26.033 -27.431 60.663 1.00 37.49 313 ILE D CA 1
ATOM 15728 C C . ILE D 1 315 ? 24.577 -26.999 60.679 1.00 35.51 313 ILE D C 1
ATOM 15729 O O . ILE D 1 315 ? 23.670 -27.844 60.553 1.00 31.07 313 ILE D O 1
ATOM 15734 N N . PHE D 1 316 ? 24.358 -25.693 60.849 1.00 32.02 314 PHE D N 1
ATOM 15735 C CA . PHE D 1 316 ? 23.014 -25.151 60.929 1.00 31.13 314 PHE D CA 1
ATOM 15736 C C . PHE D 1 316 ? 22.957 -23.698 60.432 1.00 29.89 314 PHE D C 1
ATOM 15737 O O . PHE D 1 316 ? 23.945 -22.956 60.501 1.00 30.02 314 PHE D O 1
ATOM 15745 N N . LEU D 1 317 ? 21.782 -23.302 59.954 1.00 28.14 315 LEU D N 1
ATOM 15746 C CA . LEU D 1 317 ? 21.523 -21.922 59.548 1.00 27.73 315 LEU D CA 1
ATOM 15747 C C . LEU D 1 317 ? 20.809 -21.128 60.628 1.00 25.14 315 LEU D C 1
ATOM 15748 O O . LEU D 1 317 ? 21.120 -19.975 60.872 1.00 26.67 315 LEU D O 1
ATOM 15753 N N . ARG D 1 318 ? 19.811 -21.729 61.247 1.00 24.49 316 ARG D N 1
ATOM 15754 C CA . ARG D 1 318 ? 19.050 -21.044 62.260 1.00 24.07 316 ARG D CA 1
ATOM 15755 C C . ARG D 1 318 ? 18.611 -22.062 63.272 1.00 24.16 316 ARG D C 1
ATOM 15756 O O . ARG D 1 318 ? 18.786 -23.261 63.068 1.00 23.20 316 ARG D O 1
ATOM 15764 N N . ASN D 1 319 ? 18.059 -21.567 64.372 1.00 24.11 317 ASN D N 1
ATOM 15765 C CA . ASN D 1 319 ? 17.582 -22.404 65.435 1.00 24.49 317 ASN D CA 1
ATOM 15766 C C . ASN D 1 319 ? 16.518 -21.657 66.240 1.00 25.81 317 ASN D C 1
ATOM 15767 O O . ASN D 1 319 ? 16.002 -20.626 65.792 1.00 27.27 317 ASN D O 1
ATOM 15772 N N . HIS D 1 320 ? 16.175 -22.182 67.410 1.00 25.77 318 HIS D N 1
ATOM 15773 C CA . HIS D 1 320 ? 15.110 -21.589 68.246 1.00 28.13 318 HIS D CA 1
ATOM 15774 C C . HIS D 1 320 ? 15.554 -20.309 68.952 1.00 27.10 318 HIS D C 1
ATOM 15775 O O . HIS D 1 320 ? 14.755 -19.656 69.633 1.00 26.38 318 HIS D O 1
ATOM 15782 N N . ASP D 1 321 ? 16.817 -19.945 68.788 1.00 28.07 319 ASP D N 1
ATOM 15783 C CA . ASP D 1 321 ? 17.357 -18.748 69.410 1.00 29.84 319 ASP D CA 1
ATOM 15784 C C . ASP D 1 321 ? 17.533 -17.673 68.344 1.00 29.54 319 ASP D C 1
ATOM 15785 O O . ASP D 1 321 ? 17.215 -17.885 67.188 1.00 27.07 319 ASP D O 1
ATOM 15790 N N . GLU D 1 322 ? 17.991 -16.502 68.763 1.00 28.92 320 GLU D N 1
ATOM 15791 C CA . GLU D 1 322 ? 18.380 -15.447 67.833 1.00 29.77 320 GLU D CA 1
ATOM 15792 C C . GLU D 1 322 ? 19.579 -15.957 67.038 1.00 28.56 320 GLU D C 1
ATOM 15793 O O . GLU D 1 322 ? 20.303 -16.838 67.505 1.00 26.96 320 GLU D O 1
ATOM 15799 N N . LEU D 1 323 ? 19.769 -15.411 65.845 1.00 28.05 321 LEU D N 1
ATOM 15800 C CA . LEU D 1 323 ? 21.011 -15.558 65.122 1.00 27.57 321 LEU D CA 1
ATOM 15801 C C . LEU D 1 323 ? 22.062 -14.795 65.930 1.00 29.70 321 LEU D C 1
ATOM 15802 O O . LEU D 1 323 ? 22.049 -13.571 65.973 1.00 29.26 321 LEU D O 1
ATOM 15807 N N . THR D 1 324 ? 22.935 -15.517 66.629 1.00 32.25 322 THR D N 1
ATOM 15808 C CA . THR D 1 324 ? 23.865 -14.868 67.543 1.00 30.56 322 THR D CA 1
ATOM 15809 C C . THR D 1 324 ? 25.027 -14.235 66.819 1.00 32.34 322 THR D C 1
ATOM 15810 O O . THR D 1 324 ? 25.630 -14.863 65.939 1.00 37.07 322 THR D O 1
ATOM 15814 N N . LEU D 1 325 ? 25.326 -12.995 67.194 1.00 30.26 323 LEU D N 1
ATOM 15815 C CA . LEU D 1 325 ? 26.472 -12.251 66.687 1.00 32.70 323 LEU D CA 1
ATOM 15816 C C . LEU D 1 325 ? 27.549 -12.023 67.769 1.00 33.04 323 LEU D C 1
ATOM 15817 O O . LEU D 1 325 ? 28.437 -11.176 67.630 1.00 30.97 323 LEU D O 1
ATOM 15822 N N . GLU D 1 326 ? 27.482 -12.802 68.828 1.00 33.79 324 GLU D N 1
ATOM 15823 C CA . GLU D 1 326 ? 28.348 -12.583 69.953 1.00 37.33 324 GLU D CA 1
ATOM 15824 C C . GLU D 1 326 ? 29.806 -12.885 69.607 1.00 36.08 324 GLU D C 1
ATOM 15825 O O . GLU D 1 326 ? 30.691 -12.278 70.157 1.00 35.44 324 GLU D O 1
ATOM 15831 N N . MET D 1 327 ? 30.067 -13.804 68.695 1.00 38.44 325 MET D N 1
ATOM 15832 C CA . MET D 1 327 ? 31.437 -14.240 68.477 1.00 42.26 325 MET D CA 1
ATOM 15833 C C . MET D 1 327 ? 31.958 -13.793 67.104 1.00 44.08 325 MET D C 1
ATOM 15834 O O . MET D 1 327 ? 32.608 -14.580 66.399 1.00 58.24 325 MET D O 1
ATOM 15839 N N . VAL D 1 328 ? 31.647 -12.547 66.717 1.00 36.89 326 VAL D N 1
ATOM 15840 C CA . VAL D 1 328 ? 32.185 -11.900 65.509 1.00 33.85 326 VAL D CA 1
ATOM 15841 C C . VAL D 1 328 ? 32.797 -10.597 65.968 1.00 33.83 326 VAL D C 1
ATOM 15842 O O . VAL D 1 328 ? 32.604 -10.205 67.124 1.00 33.17 326 VAL D O 1
ATOM 15846 N N . THR D 1 329 ? 33.521 -9.918 65.082 1.00 35.41 327 THR D N 1
ATOM 15847 C CA . THR D 1 329 ? 34.167 -8.641 65.452 1.00 36.64 327 THR D CA 1
ATOM 15848 C C . THR D 1 329 ? 33.134 -7.540 65.499 1.00 36.05 327 THR D C 1
ATOM 15849 O O . THR D 1 329 ? 32.047 -7.683 64.944 1.00 37.58 327 THR D O 1
ATOM 15853 N N . ASP D 1 330 ? 33.472 -6.443 66.167 1.00 36.38 328 ASP D N 1
ATOM 15854 C CA . ASP D 1 330 ? 32.592 -5.281 66.225 1.00 36.30 328 ASP D CA 1
ATOM 15855 C C . ASP D 1 330 ? 32.193 -4.814 64.820 1.00 35.40 328 ASP D C 1
ATOM 15856 O O . ASP D 1 330 ? 31.040 -4.500 64.592 1.00 35.02 328 ASP D O 1
ATOM 15861 N N . ASP D 1 331 ? 33.142 -4.769 63.888 1.00 37.23 329 ASP D N 1
ATOM 15862 C CA . ASP D 1 331 ? 32.860 -4.346 62.511 1.00 38.34 329 ASP D CA 1
ATOM 15863 C C . ASP D 1 331 ? 31.858 -5.307 61.830 1.00 37.85 329 ASP D C 1
ATOM 15864 O O . ASP D 1 331 ? 30.902 -4.868 61.187 1.00 39.35 329 ASP D O 1
ATOM 15869 N N . GLU D 1 332 ? 32.092 -6.610 61.975 1.00 35.88 330 GLU D N 1
ATOM 15870 C CA . GLU D 1 332 ? 31.223 -7.614 61.394 1.00 34.40 330 GLU D CA 1
ATOM 15871 C C . GLU D 1 332 ? 29.813 -7.473 61.958 1.00 37.20 330 GLU D C 1
ATOM 15872 O O . GLU D 1 332 ? 28.821 -7.524 61.199 1.00 37.08 330 GLU D O 1
ATOM 15878 N N . ARG D 1 333 ? 29.729 -7.256 63.272 1.00 33.17 331 ARG D N 1
ATOM 15879 C CA . ARG D 1 333 ? 28.449 -7.118 63.960 1.00 34.27 331 ARG D CA 1
ATOM 15880 C C . ARG D 1 333 ? 27.659 -5.926 63.444 1.00 32.14 331 ARG D C 1
ATOM 15881 O O . ARG D 1 333 ? 26.435 -6.022 63.201 1.00 30.69 331 ARG D O 1
ATOM 15889 N N . ALA D 1 334 ? 28.345 -4.806 63.274 1.00 30.43 332 ALA D N 1
ATOM 15890 C CA . ALA D 1 334 ? 27.697 -3.596 62.752 1.00 31.14 332 ALA D CA 1
ATOM 15891 C C . ALA D 1 334 ? 27.225 -3.837 61.315 1.00 30.47 332 ALA D C 1
ATOM 15892 O O . ALA D 1 334 ? 26.136 -3.402 60.922 1.00 31.01 332 ALA D O 1
ATOM 15894 N N . PHE D 1 335 ? 28.031 -4.559 60.548 1.00 31.82 333 PHE D N 1
ATOM 15895 C CA . PHE D 1 335 ? 27.655 -4.900 59.178 1.00 33.32 333 PHE D CA 1
ATOM 15896 C C . PHE D 1 335 ? 26.384 -5.736 59.164 1.00 31.48 333 PHE D C 1
ATOM 15897 O O . PHE D 1 335 ? 25.456 -5.446 58.432 1.00 31.00 333 PHE D O 1
ATOM 15905 N N . MET D 1 336 ? 26.356 -6.767 59.993 1.00 31.74 334 MET D N 1
ATOM 15906 C CA . MET D 1 336 ? 25.217 -7.661 60.069 1.00 31.10 334 MET D CA 1
ATOM 15907 C C . MET D 1 336 ? 23.931 -7.002 60.574 1.00 30.40 334 MET D C 1
ATOM 15908 O O . MET D 1 336 ? 22.838 -7.276 60.063 1.00 28.55 334 MET D O 1
ATOM 15913 N N . TYR D 1 337 ? 24.054 -6.127 61.564 1.00 31.32 335 TYR D N 1
ATOM 15914 C CA . TYR D 1 337 ? 22.891 -5.384 62.047 1.00 31.76 335 TYR D CA 1
ATOM 15915 C C . TYR D 1 337 ? 22.293 -4.515 60.961 1.00 32.05 335 TYR D C 1
ATOM 15916 O O . TYR D 1 337 ? 21.088 -4.465 60.810 1.00 33.26 335 TYR D O 1
ATOM 15925 N N . ALA D 1 338 ? 23.154 -3.799 60.245 1.00 31.40 336 ALA D N 1
ATOM 15926 C CA . ALA D 1 338 ? 22.728 -2.958 59.136 1.00 32.19 336 ALA D CA 1
ATOM 15927 C C . ALA D 1 338 ? 22.050 -3.788 58.066 1.00 31.64 336 ALA D C 1
ATOM 15928 O O . ALA D 1 338 ? 21.027 -3.399 57.537 1.00 33.51 336 ALA D O 1
ATOM 15930 N N . ALA D 1 339 ? 22.632 -4.932 57.728 1.00 31.40 337 ALA D N 1
ATOM 15931 C CA . ALA D 1 339 ? 22.113 -5.725 56.624 1.00 30.26 337 ALA D CA 1
ATOM 15932 C C . ALA D 1 339 ? 20.847 -6.462 57.017 1.00 29.86 337 ALA D C 1
ATOM 15933 O O . ALA D 1 339 ? 19.946 -6.584 56.209 1.00 29.42 337 ALA D O 1
ATOM 15935 N N . TYR D 1 340 ? 20.778 -6.943 58.256 1.00 28.31 338 TYR D N 1
ATOM 15936 C CA . TYR D 1 340 ? 19.770 -7.952 58.634 1.00 27.77 338 TYR D CA 1
ATOM 15937 C C . TYR D 1 340 ? 18.869 -7.573 59.821 1.00 29.73 338 TYR D C 1
ATOM 15938 O O . TYR D 1 340 ? 17.955 -8.333 60.182 1.00 28.48 338 TYR D O 1
ATOM 15947 N N . ALA D 1 341 ? 19.104 -6.394 60.408 1.00 28.84 339 ALA D N 1
ATOM 15948 C CA . ALA D 1 341 ? 18.262 -5.912 61.474 1.00 29.31 339 ALA D CA 1
ATOM 15949 C C . ALA D 1 341 ? 17.906 -4.460 61.233 1.00 28.42 339 ALA D C 1
ATOM 15950 O O . ALA D 1 341 ? 18.277 -3.607 62.035 1.00 27.12 339 ALA D O 1
ATOM 15952 N N . PRO D 1 342 ? 17.202 -4.170 60.123 1.00 29.19 340 PRO D N 1
ATOM 15953 C CA . PRO D 1 342 ? 16.825 -2.789 59.813 1.00 30.10 340 PRO D CA 1
ATOM 15954 C C . PRO D 1 342 ? 15.923 -2.140 60.861 1.00 29.53 340 PRO D C 1
ATOM 15955 O O . PRO D 1 342 ? 15.929 -0.918 60.996 1.00 30.57 340 PRO D O 1
ATOM 15959 N N . ASP D 1 343 ? 15.141 -2.941 61.576 1.00 27.73 341 ASP D N 1
ATOM 15960 C CA . ASP D 1 343 ? 14.322 -2.445 62.693 1.00 28.28 341 ASP D CA 1
ATOM 15961 C C . ASP D 1 343 ? 15.040 -2.870 63.999 1.00 29.21 341 ASP D C 1
ATOM 15962 O O . ASP D 1 343 ? 15.427 -4.034 64.162 1.00 27.25 341 ASP D O 1
ATOM 15967 N N . ALA D 1 344 ? 15.249 -1.934 64.921 1.00 29.13 342 ALA D N 1
ATOM 15968 C CA . ALA D 1 344 ? 16.008 -2.246 66.154 1.00 29.92 342 ALA D CA 1
ATOM 15969 C C . ALA D 1 344 ? 15.352 -3.349 67.008 1.00 29.59 342 ALA D C 1
ATOM 15970 O O . ALA D 1 344 ? 16.031 -4.028 67.775 1.00 29.51 342 ALA D O 1
ATOM 15972 N N . ARG D 1 345 ? 14.037 -3.519 66.878 1.00 29.24 343 ARG D N 1
ATOM 15973 C CA . ARG D 1 345 ? 13.311 -4.591 67.593 1.00 29.23 343 ARG D CA 1
ATOM 15974 C C . ARG D 1 345 ? 13.784 -5.980 67.173 1.00 29.17 343 ARG D C 1
ATOM 15975 O O . ARG D 1 345 ? 13.554 -6.948 67.893 1.00 27.19 343 ARG D O 1
ATOM 15983 N N . MET D 1 346 ? 14.401 -6.068 65.988 1.00 25.42 344 MET D N 1
ATOM 15984 C CA . MET D 1 346 ? 14.887 -7.313 65.464 1.00 26.26 344 MET D CA 1
ATOM 15985 C C . MET D 1 346 ? 16.159 -7.756 66.172 1.00 27.53 344 MET D C 1
ATOM 15986 O O . MET D 1 346 ? 16.611 -8.881 65.934 1.00 25.42 344 MET D O 1
ATOM 15991 N N . LYS D 1 347 ? 16.760 -6.867 66.974 1.00 27.43 345 LYS D N 1
ATOM 15992 C CA . LYS D 1 347 ? 17.968 -7.210 67.746 1.00 30.93 345 LYS D CA 1
ATOM 15993 C C . LYS D 1 347 ? 17.599 -7.767 69.112 1.00 31.02 345 LYS D C 1
ATOM 15994 O O . LYS D 1 347 ? 16.580 -7.363 69.670 1.00 31.46 345 LYS D O 1
ATOM 16000 N N . ILE D 1 348 ? 18.423 -8.698 69.622 1.00 29.56 346 ILE D N 1
ATOM 16001 C CA . ILE D 1 348 ? 18.332 -9.181 71.001 1.00 29.57 346 ILE D CA 1
ATOM 16002 C C . ILE D 1 348 ? 19.614 -9.914 71.430 1.00 29.75 346 ILE D C 1
ATOM 16003 O O . ILE D 1 348 ? 20.171 -10.717 70.676 1.00 28.99 346 ILE D O 1
ATOM 16008 N N . ASN D 1 349 ? 20.079 -9.599 72.644 1.00 30.58 347 ASN D N 1
ATOM 16009 C CA . ASN D 1 349 ? 21.232 -10.255 73.282 1.00 30.80 347 ASN D CA 1
ATOM 16010 C C . ASN D 1 349 ? 22.432 -10.414 72.353 1.00 29.43 347 ASN D C 1
ATOM 16011 O O . ASN D 1 349 ? 23.037 -11.478 72.291 1.00 29.37 347 ASN D O 1
ATOM 16016 N N . VAL D 1 350 ? 22.777 -9.356 71.638 1.00 28.89 348 VAL D N 1
ATOM 16017 C CA . VAL D 1 350 ? 23.914 -9.394 70.719 1.00 29.15 348 VAL D CA 1
ATOM 16018 C C . VAL D 1 350 ? 23.651 -10.391 69.580 1.00 30.10 348 VAL D C 1
ATOM 16019 O O . VAL D 1 350 ? 24.513 -11.187 69.202 1.00 31.51 348 VAL D O 1
ATOM 16023 N N . GLY D 1 351 ? 22.453 -10.317 69.015 1.00 30.87 349 GLY D N 1
ATOM 16024 C CA . GLY D 1 351 ? 22.084 -11.145 67.863 1.00 29.96 349 GLY D CA 1
ATOM 16025 C C . GLY D 1 351 ? 20.781 -10.648 67.258 1.00 28.59 349 GLY D C 1
ATOM 16026 O O . GLY D 1 351 ? 20.272 -9.601 67.670 1.00 27.68 349 GLY D O 1
ATOM 16027 N N . ILE D 1 352 ? 20.232 -11.420 66.322 1.00 26.27 350 ILE D N 1
ATOM 16028 C CA . ILE D 1 352 ? 19.111 -10.987 65.506 1.00 26.84 350 ILE D CA 1
ATOM 16029 C C . ILE D 1 352 ? 18.041 -12.054 65.562 1.00 25.89 350 ILE D C 1
ATOM 16030 O O . ILE D 1 352 ? 18.289 -13.204 65.224 1.00 27.29 350 ILE D O 1
ATOM 16035 N N . ARG D 1 353 ? 16.854 -11.675 65.998 1.00 25.83 351 ARG D N 1
ATOM 16036 C CA . ARG D 1 353 ? 15.801 -12.649 66.293 1.00 27.51 351 ARG D CA 1
ATOM 16037 C C . ARG D 1 353 ? 14.785 -12.722 65.163 1.00 25.87 351 ARG D C 1
ATOM 16038 O O . ARG D 1 353 ? 13.631 -12.331 65.311 1.00 25.53 351 ARG D O 1
ATOM 16046 N N . ARG D 1 354 ? 15.242 -13.253 64.030 1.00 26.05 352 ARG D N 1
ATOM 16047 C CA . ARG D 1 354 ? 14.411 -13.432 62.842 1.00 25.53 352 ARG D CA 1
ATOM 16048 C C . ARG D 1 354 ? 14.607 -14.834 62.261 1.00 25.75 352 ARG D C 1
ATOM 16049 O O . ARG D 1 354 ? 15.668 -15.431 62.413 1.00 25.43 352 ARG D O 1
ATOM 16057 N N . ARG D 1 355 ? 13.592 -15.342 61.573 1.00 24.58 353 ARG D N 1
ATOM 16058 C CA . ARG D 1 355 ? 13.717 -16.613 60.873 1.00 24.68 353 ARG D CA 1
ATOM 16059 C C . ARG D 1 355 ? 14.492 -16.526 59.552 1.00 26.13 353 ARG D C 1
ATOM 16060 O O . ARG D 1 355 ? 14.679 -15.439 59.003 1.00 26.15 353 ARG D O 1
ATOM 16068 N N . LEU D 1 356 ? 14.866 -17.694 59.010 1.00 26.90 354 LEU D N 1
ATOM 16069 C CA . LEU D 1 356 ? 15.658 -17.798 57.771 1.00 24.79 354 LEU D CA 1
ATOM 16070 C C . LEU D 1 356 ? 15.059 -17.033 56.598 1.00 25.52 354 LEU D C 1
ATOM 16071 O O . LEU D 1 356 ? 15.716 -16.200 55.977 1.00 23.19 354 LEU D O 1
ATOM 16076 N N . ALA D 1 357 ? 13.800 -17.310 56.286 1.00 27.01 355 ALA D N 1
ATOM 16077 C CA . ALA D 1 357 ? 13.205 -16.730 55.092 1.00 25.73 355 ALA D CA 1
ATOM 16078 C C . ALA D 1 357 ? 13.130 -15.190 55.170 1.00 27.03 355 ALA D C 1
ATOM 16079 O O . ALA D 1 357 ? 13.548 -14.496 54.228 1.00 25.50 355 ALA D O 1
ATOM 16081 N N . PRO D 1 358 ? 12.622 -14.631 56.291 1.00 26.35 356 PRO D N 1
ATOM 16082 C CA . PRO D 1 358 ? 12.586 -13.159 56.407 1.00 26.32 356 PRO D CA 1
ATOM 16083 C C . PRO D 1 358 ? 13.958 -12.531 56.298 1.00 27.71 356 PRO D C 1
ATOM 16084 O O . PRO D 1 358 ? 14.113 -11.451 55.698 1.00 27.87 356 PRO D O 1
ATOM 16088 N N . LEU D 1 359 ? 14.949 -13.193 56.895 1.00 26.67 357 LEU D N 1
ATOM 16089 C CA . LEU D 1 359 ? 16.324 -12.713 56.842 1.00 25.65 357 LEU D CA 1
ATOM 16090 C C . LEU D 1 359 ? 16.778 -12.560 55.426 1.00 24.63 357 LEU D C 1
ATOM 16091 O O . LEU D 1 359 ? 17.556 -11.698 55.113 1.00 24.48 357 LEU D O 1
ATOM 16096 N N . LEU D 1 360 ? 16.308 -13.443 54.574 1.00 26.10 358 LEU D N 1
ATOM 16097 C CA . LEU D 1 360 ? 16.714 -13.466 53.191 1.00 26.87 358 LEU D CA 1
ATOM 16098 C C . LEU D 1 360 ? 15.653 -12.857 52.264 1.00 27.37 358 LEU D C 1
ATOM 16099 O O . LEU D 1 360 ? 15.589 -13.191 51.069 1.00 24.83 358 LEU D O 1
ATOM 16104 N N . ASP D 1 361 ? 14.845 -11.950 52.812 1.00 28.97 359 ASP D N 1
ATOM 16105 C CA . ASP D 1 361 ? 13.772 -11.286 52.060 1.00 31.57 359 ASP D CA 1
ATOM 16106 C C . ASP D 1 361 ? 12.872 -12.236 51.303 1.00 30.71 359 ASP D C 1
ATOM 16107 O O . ASP D 1 361 ? 12.380 -11.927 50.215 1.00 29.18 359 ASP D O 1
ATOM 16112 N N . ASN D 1 362 ? 12.630 -13.383 51.915 1.00 27.06 360 ASN D N 1
ATOM 16113 C CA . ASN D 1 362 ? 11.813 -14.408 51.323 1.00 27.54 360 ASN D CA 1
ATOM 16114 C C . ASN D 1 362 ? 12.278 -14.783 49.920 1.00 27.18 360 ASN D C 1
ATOM 16115 O O . ASN D 1 362 ? 11.492 -15.229 49.132 1.00 25.78 360 ASN D O 1
ATOM 16120 N N . ASP D 1 363 ? 13.554 -14.590 49.617 1.00 28.29 361 ASP D N 1
ATOM 16121 C CA . ASP D 1 363 ? 14.059 -14.878 48.284 1.00 28.45 361 ASP D CA 1
ATOM 16122 C C . ASP D 1 363 ? 14.394 -16.361 48.220 1.00 30.18 361 ASP D C 1
ATOM 16123 O O . ASP D 1 363 ? 15.431 -16.809 48.766 1.00 30.68 361 ASP D O 1
ATOM 16128 N N . ARG D 1 364 ? 13.570 -17.115 47.506 1.00 27.45 362 ARG D N 1
ATOM 16129 C CA . ARG D 1 364 ? 13.798 -18.529 47.422 1.00 28.01 362 ARG D CA 1
ATOM 16130 C C . ARG D 1 364 ? 15.155 -18.909 46.804 1.00 26.86 362 ARG D C 1
ATOM 16131 O O . ARG D 1 364 ? 15.739 -19.906 47.189 1.00 25.03 362 ARG D O 1
ATOM 16139 N N . ARG D 1 365 ? 15.653 -18.124 45.868 1.00 25.88 363 ARG D N 1
ATOM 16140 C CA . ARG D 1 365 ? 16.974 -18.369 45.322 1.00 28.13 363 ARG D CA 1
ATOM 16141 C C . ARG D 1 365 ? 18.068 -18.312 46.422 1.00 30.46 363 ARG D C 1
ATOM 16142 O O . ARG D 1 365 ? 18.970 -19.154 46.447 1.00 29.04 363 ARG D O 1
ATOM 16150 N N . ARG D 1 366 ? 17.973 -17.334 47.326 1.00 26.81 364 ARG D N 1
ATOM 16151 C CA . ARG D 1 366 ? 18.921 -17.244 48.413 1.00 27.05 364 ARG D CA 1
ATOM 16152 C C . ARG D 1 366 ? 18.702 -18.322 49.450 1.00 25.90 364 ARG D C 1
ATOM 16153 O O . ARG D 1 366 ? 19.654 -18.852 50.003 1.00 24.54 364 ARG D O 1
ATOM 16161 N N . ILE D 1 367 ? 17.440 -18.648 49.716 1.00 26.60 365 ILE D N 1
ATOM 16162 C CA . ILE D 1 367 ? 17.118 -19.704 50.662 1.00 24.97 365 ILE D CA 1
ATOM 16163 C C . ILE D 1 367 ? 17.711 -21.023 50.186 1.00 24.87 365 ILE D C 1
ATOM 16164 O O . ILE D 1 367 ? 18.338 -21.730 50.970 1.00 23.47 365 ILE D O 1
ATOM 16169 N N . GLU D 1 368 ? 17.558 -21.328 48.902 1.00 25.79 366 GLU D N 1
ATOM 16170 C CA . GLU D 1 368 ? 18.174 -22.539 48.344 1.00 26.36 366 GLU D CA 1
ATOM 16171 C C . GLU D 1 368 ? 19.683 -22.451 48.421 1.00 25.75 366 GLU D C 1
ATOM 16172 O O . GLU D 1 368 ? 20.327 -23.398 48.848 1.00 30.24 366 GLU D O 1
ATOM 16178 N N . LEU D 1 369 ? 20.267 -21.328 48.029 1.00 25.22 367 LEU D N 1
ATOM 16179 C CA . LEU D 1 369 ? 21.715 -21.258 48.038 1.00 25.93 367 LEU D CA 1
ATOM 16180 C C . LEU D 1 369 ? 22.286 -21.619 49.404 1.00 25.13 367 LEU D C 1
ATOM 16181 O O . LEU D 1 369 ? 23.167 -22.473 49.500 1.00 26.44 367 LEU D O 1
ATOM 16186 N N . LEU D 1 370 ? 21.806 -20.971 50.455 1.00 25.43 368 LEU D N 1
ATOM 16187 C CA . LEU D 1 370 ? 22.339 -21.219 51.791 1.00 27.57 368 LEU D CA 1
ATOM 16188 C C . LEU D 1 370 ? 22.081 -22.637 52.264 1.00 28.38 368 LEU D C 1
ATOM 16189 O O . LEU D 1 370 ? 22.974 -23.246 52.846 1.00 28.63 368 LEU D O 1
ATOM 16194 N N . ASN D 1 371 ? 20.887 -23.164 51.997 1.00 29.27 369 ASN D N 1
ATOM 16195 C CA . ASN D 1 371 ? 20.601 -24.572 52.265 1.00 29.41 369 ASN D CA 1
ATOM 16196 C C . ASN D 1 371 ? 21.558 -25.511 51.537 1.00 29.41 369 ASN D C 1
ATOM 16197 O O . ASN D 1 371 ? 21.951 -26.537 52.097 1.00 29.30 369 ASN D O 1
ATOM 16202 N N . THR D 1 372 ? 21.935 -25.207 50.299 1.00 26.97 370 THR D N 1
ATOM 16203 C CA . THR D 1 372 ? 22.865 -26.118 49.639 1.00 26.26 370 THR D CA 1
ATOM 16204 C C . THR D 1 372 ? 24.218 -26.047 50.337 1.00 27.06 370 THR D C 1
ATOM 16205 O O . THR D 1 372 ? 24.867 -27.062 50.532 1.00 27.03 370 THR D O 1
ATOM 16209 N N . VAL D 1 373 ? 24.615 -24.856 50.751 1.00 27.27 371 VAL D N 1
ATOM 16210 C CA . VAL D 1 373 ? 25.898 -24.675 51.402 1.00 29.19 371 VAL D CA 1
ATOM 16211 C C . VAL D 1 373 ? 25.861 -25.413 52.738 1.00 30.66 371 VAL D C 1
ATOM 16212 O O . VAL D 1 373 ? 26.816 -26.065 53.122 1.00 29.71 371 VAL D O 1
ATOM 16216 N N . LEU D 1 374 ? 24.735 -25.324 53.433 1.00 30.97 372 LEU D N 1
ATOM 16217 C CA . LEU D 1 374 ? 24.542 -26.032 54.698 1.00 30.31 372 LEU D CA 1
ATOM 16218 C C . LEU D 1 374 ? 24.700 -27.534 54.499 1.00 31.10 372 LEU D C 1
ATOM 16219 O O . LEU D 1 374 ? 25.266 -28.215 55.352 1.00 30.77 372 LEU D O 1
ATOM 16224 N N . LEU D 1 375 ? 24.183 -28.052 53.383 1.00 29.61 373 LEU D N 1
ATOM 16225 C CA . LEU D 1 375 ? 24.261 -29.485 53.096 1.00 30.22 373 LEU D CA 1
ATOM 16226 C C . LEU D 1 375 ? 25.587 -29.920 52.513 1.00 30.46 373 LEU D C 1
ATOM 16227 O O . LEU D 1 375 ? 25.918 -31.113 52.553 1.00 32.60 373 LEU D O 1
ATOM 16232 N N . ALA D 1 376 ? 26.357 -28.974 51.997 1.00 28.89 374 ALA D N 1
ATOM 16233 C CA . ALA D 1 376 ? 27.590 -29.294 51.276 1.00 29.29 374 ALA D CA 1
ATOM 16234 C C . ALA D 1 376 ? 28.861 -29.172 52.112 1.00 28.30 374 ALA D C 1
ATOM 16235 O O . ALA D 1 376 ? 29.879 -29.761 51.759 1.00 28.19 374 ALA D O 1
ATOM 16237 N N . LEU D 1 377 ? 28.799 -28.431 53.214 1.00 29.33 375 LEU D N 1
ATOM 16238 C CA . LEU D 1 377 ? 29.935 -28.289 54.113 1.00 31.35 375 LEU D CA 1
ATOM 16239 C C . LEU D 1 377 ? 30.101 -29.513 54.982 1.00 31.49 375 LEU D C 1
ATOM 16240 O O . LEU D 1 377 ? 29.155 -30.283 55.152 1.00 30.03 375 LEU D O 1
ATOM 16245 N N . PRO D 1 378 ? 31.310 -29.705 55.533 1.00 32.07 376 PRO D N 1
ATOM 16246 C CA . PRO D 1 378 ? 31.516 -30.925 56.319 1.00 33.36 376 PRO D CA 1
ATOM 16247 C C . PRO D 1 378 ? 30.689 -30.926 57.598 1.00 34.29 376 PRO D C 1
ATOM 16248 O O . PRO D 1 378 ? 30.577 -29.903 58.261 1.00 40.14 376 PRO D O 1
ATOM 16252 N N . GLY D 1 379 ? 30.074 -32.063 57.886 1.00 33.79 377 GLY D N 1
ATOM 16253 C CA . GLY D 1 379 ? 29.235 -32.232 59.066 1.00 37.57 377 GLY D CA 1
ATOM 16254 C C . GLY D 1 379 ? 27.926 -32.954 58.784 1.00 35.09 377 GLY D C 1
ATOM 16255 O O . GLY D 1 379 ? 27.731 -33.525 57.709 1.00 34.14 377 GLY D O 1
ATOM 16256 N N . SER D 1 380 ? 27.068 -32.931 59.796 1.00 32.85 378 SER D N 1
ATOM 16257 C CA . SER D 1 380 ? 25.698 -33.410 59.733 1.00 33.61 378 SER D CA 1
ATOM 16258 C C . SER D 1 380 ? 24.749 -32.200 59.903 1.00 33.24 378 SER D C 1
ATOM 16259 O O . SER D 1 380 ? 24.786 -31.517 60.934 1.00 33.73 378 SER D O 1
ATOM 16262 N N . PRO D 1 381 ? 23.869 -31.953 58.922 1.00 31.61 379 PRO D N 1
ATOM 16263 C CA . PRO D 1 381 ? 23.049 -30.741 59.002 1.00 30.16 379 PRO D CA 1
ATOM 16264 C C . PRO D 1 381 ? 21.886 -30.863 59.988 1.00 28.07 379 PRO D C 1
ATOM 16265 O O . PRO D 1 381 ? 21.388 -31.954 60.215 1.00 29.52 379 PRO D O 1
ATOM 16269 N N . VAL D 1 382 ? 21.462 -29.749 60.563 1.00 28.18 380 VAL D N 1
ATOM 16270 C CA . VAL D 1 382 ? 20.255 -29.710 61.369 1.00 30.46 380 VAL D CA 1
ATOM 16271 C C . VAL D 1 382 ? 19.315 -28.655 60.783 1.00 30.25 380 VAL D C 1
ATOM 16272 O O . VAL D 1 382 ? 19.724 -27.520 60.531 1.00 32.75 380 VAL D O 1
ATOM 16276 N N . LEU D 1 383 ? 18.082 -29.060 60.512 1.00 28.77 381 LEU D N 1
ATOM 16277 C CA . LEU D 1 383 ? 17.063 -28.174 59.963 1.00 30.20 381 LEU D CA 1
ATOM 16278 C C . LEU D 1 383 ? 16.164 -27.689 61.080 1.00 28.67 381 LEU D C 1
ATOM 16279 O O . LEU D 1 383 ? 15.786 -28.468 61.945 1.00 28.77 381 LEU D O 1
ATOM 16284 N N . TYR D 1 384 ? 15.814 -26.407 61.054 1.00 26.15 382 TYR D N 1
ATOM 16285 C CA . TYR D 1 384 ? 14.937 -25.848 62.062 1.00 25.48 382 TYR D CA 1
ATOM 16286 C C . TYR D 1 384 ? 13.508 -26.026 61.562 1.00 25.07 382 TYR D C 1
ATOM 16287 O O . TYR D 1 384 ? 13.184 -25.623 60.447 1.00 21.61 382 TYR D O 1
ATOM 16296 N N . TYR D 1 385 ? 12.661 -26.641 62.390 1.00 25.17 383 TYR D N 1
ATOM 16297 C CA . TYR D 1 385 ? 11.256 -26.919 62.003 1.00 24.19 383 TYR D CA 1
ATOM 16298 C C . TYR D 1 385 ? 10.596 -25.711 61.359 1.00 25.43 383 TYR D C 1
ATOM 16299 O O . TYR D 1 385 ? 10.719 -24.580 61.836 1.00 25.65 383 TYR D O 1
ATOM 16308 N N . GLY D 1 386 ? 9.920 -25.966 60.246 1.00 26.40 384 GLY D N 1
ATOM 16309 C CA . GLY D 1 386 ? 9.272 -24.928 59.508 1.00 26.29 384 GLY D CA 1
ATOM 16310 C C . GLY D 1 386 ? 10.114 -24.219 58.480 1.00 26.49 384 GLY D C 1
ATOM 16311 O O . GLY D 1 386 ? 9.537 -23.557 57.608 1.00 25.38 384 GLY D O 1
ATOM 16312 N N . ASP D 1 387 ? 11.453 -24.309 58.558 1.00 26.34 385 ASP D N 1
ATOM 16313 C CA . ASP D 1 387 ? 12.279 -23.637 57.556 1.00 26.68 385 ASP D CA 1
ATOM 16314 C C . ASP D 1 387 ? 12.124 -24.313 56.190 1.00 25.83 385 ASP D C 1
ATOM 16315 O O . ASP D 1 387 ? 12.278 -23.667 55.150 1.00 23.13 385 ASP D O 1
ATOM 16320 N N . GLU D 1 388 ? 11.788 -25.602 56.208 1.00 26.48 386 GLU D N 1
ATOM 16321 C CA . GLU D 1 388 ? 11.597 -26.411 54.986 1.00 24.52 386 GLU D CA 1
ATOM 16322 C C . GLU D 1 388 ? 10.361 -25.984 54.178 1.00 24.84 386 GLU D C 1
ATOM 16323 O O . GLU D 1 388 ? 10.248 -26.336 53.006 1.00 23.61 386 GLU D O 1
ATOM 16329 N N . ILE D 1 389 ? 9.441 -25.227 54.807 1.00 24.00 387 ILE D N 1
ATOM 16330 C CA . ILE D 1 389 ? 8.346 -24.587 54.080 1.00 22.65 387 ILE D CA 1
ATOM 16331 C C . ILE D 1 389 ? 8.416 -23.062 53.948 1.00 24.01 387 ILE D C 1
ATOM 16332 O O . ILE D 1 389 ? 7.548 -22.452 53.289 1.00 23.54 387 ILE D O 1
ATOM 16337 N N . GLY D 1 390 ? 9.420 -22.441 54.580 1.00 23.33 388 GLY D N 1
ATOM 16338 C CA . GLY D 1 390 ? 9.639 -21.004 54.480 1.00 22.82 388 GLY D CA 1
ATOM 16339 C C . GLY D 1 390 ? 8.827 -20.202 55.476 1.00 23.66 388 GLY D C 1
ATOM 16340 O O . GLY D 1 390 ? 8.341 -19.115 55.172 1.00 21.68 388 GLY D O 1
ATOM 16341 N N . MET D 1 391 ? 8.703 -20.723 56.688 1.00 23.64 389 MET D N 1
ATOM 16342 C CA . MET D 1 391 ? 8.026 -19.986 57.745 1.00 25.40 389 MET D CA 1
ATOM 16343 C C . MET D 1 391 ? 8.669 -18.613 58.048 1.00 25.99 389 MET D C 1
ATOM 16344 O O . MET D 1 391 ? 9.890 -18.363 57.833 1.00 24.24 389 MET D O 1
ATOM 16349 N N . GLY D 1 392 ? 7.803 -17.725 58.505 1.00 24.88 390 GLY D N 1
ATOM 16350 C CA . GLY D 1 392 ? 8.198 -16.396 58.927 1.00 27.10 390 GLY D CA 1
ATOM 16351 C C . GLY D 1 392 ? 8.296 -16.330 60.439 1.00 25.62 390 GLY D C 1
ATOM 16352 O O . GLY D 1 392 ? 8.397 -17.372 61.101 1.00 24.35 390 GLY D O 1
ATOM 16353 N N . ASP D 1 393 ? 8.272 -15.102 60.967 1.00 26.17 391 ASP D N 1
ATOM 16354 C CA . ASP D 1 393 ? 8.426 -14.850 62.399 1.00 28.10 391 ASP D CA 1
ATOM 16355 C C . ASP D 1 393 ? 7.397 -13.836 62.873 1.00 29.04 391 ASP D C 1
ATOM 16356 O O . ASP D 1 393 ? 6.727 -13.214 62.057 1.00 27.80 391 ASP D O 1
ATOM 16361 N N . ASP D 1 394 ? 7.262 -13.674 64.187 1.00 29.11 392 ASP D N 1
ATOM 16362 C CA . ASP D 1 394 ? 6.305 -12.737 64.770 1.00 28.61 392 ASP D CA 1
ATOM 16363 C C . ASP D 1 394 ? 6.998 -11.995 65.905 1.00 32.25 392 ASP D C 1
ATOM 16364 O O . ASP D 1 394 ? 7.060 -12.497 67.059 1.00 28.44 392 ASP D O 1
ATOM 16369 N N . LEU D 1 395 ? 7.513 -10.808 65.577 1.00 32.75 393 LEU D N 1
ATOM 16370 C CA . LEU D 1 395 ? 8.190 -9.962 66.542 1.00 37.49 393 LEU D CA 1
ATOM 16371 C C . LEU D 1 395 ? 7.247 -9.327 67.565 1.00 34.34 393 LEU D C 1
ATOM 16372 O O . LEU D 1 395 ? 7.697 -8.678 68.495 1.00 34.52 393 LEU D O 1
ATOM 16377 N N . GLY D 1 396 ? 5.947 -9.518 67.398 1.00 32.47 394 GLY D N 1
ATOM 16378 C CA . GLY D 1 396 ? 4.989 -9.197 68.444 1.00 31.45 394 GLY D CA 1
ATOM 16379 C C . GLY D 1 396 ? 5.112 -10.076 69.682 1.00 31.95 394 GLY D C 1
ATOM 16380 O O . GLY D 1 396 ? 4.558 -9.734 70.718 1.00 32.18 394 GLY D O 1
ATOM 16381 N N . LEU D 1 397 ? 5.792 -11.224 69.569 1.00 29.81 395 LEU D N 1
ATOM 16382 C CA . LEU D 1 397 ? 5.998 -12.123 70.700 1.00 29.55 395 LEU D CA 1
ATOM 16383 C C . LEU D 1 397 ? 7.298 -11.765 71.398 1.00 30.63 395 LEU D C 1
ATOM 16384 O O . LEU D 1 397 ? 8.266 -11.380 70.729 1.00 31.50 395 LEU D O 1
ATOM 16389 N N . PRO D 1 398 ? 7.336 -11.901 72.736 1.00 28.38 396 PRO D N 1
ATOM 16390 C CA . PRO D 1 398 ? 8.523 -11.497 73.492 1.00 29.82 396 PRO D CA 1
ATOM 16391 C C . PRO D 1 398 ? 9.731 -12.379 73.296 1.00 31.01 396 PRO D C 1
ATOM 16392 O O . PRO D 1 398 ? 9.610 -13.540 72.876 1.00 34.15 396 PRO D O 1
ATOM 16396 N N . ASP D 1 399 ? 10.891 -11.824 73.640 1.00 29.93 397 ASP D N 1
ATOM 16397 C CA . ASP D 1 399 ? 12.120 -12.597 73.735 1.00 28.21 397 ASP D CA 1
ATOM 16398 C C . ASP D 1 399 ? 12.438 -13.276 72.369 1.00 27.65 397 ASP D C 1
ATOM 16399 O O . ASP D 1 399 ? 12.429 -12.597 71.318 1.00 27.27 397 ASP D O 1
ATOM 16404 N N . ARG D 1 400 ? 12.713 -14.582 72.359 1.00 26.49 398 ARG D N 1
ATOM 16405 C CA . ARG D 1 400 ? 12.996 -15.289 71.115 1.00 26.23 398 ARG D CA 1
ATOM 16406 C C . ARG D 1 400 ? 11.807 -16.080 70.629 1.00 25.81 398 ARG D C 1
ATOM 16407 O O . ARG D 1 400 ? 11.936 -16.921 69.753 1.00 25.93 398 ARG D O 1
ATOM 16415 N N . ASN D 1 401 ? 10.636 -15.801 71.165 1.00 25.12 399 ASN D N 1
ATOM 16416 C CA . ASN D 1 401 ? 9.492 -16.633 70.844 1.00 27.38 399 ASN D CA 1
ATOM 16417 C C . ASN D 1 401 ? 8.923 -16.395 69.461 1.00 28.11 399 ASN D C 1
ATOM 16418 O O . ASN D 1 401 ? 8.191 -17.251 68.961 1.00 27.96 399 ASN D O 1
ATOM 16423 N N . GLY D 1 402 ? 9.296 -15.261 68.842 1.00 25.36 400 GLY D N 1
ATOM 16424 C CA . GLY D 1 402 ? 8.848 -14.917 67.522 1.00 25.94 400 GLY D CA 1
ATOM 16425 C C . GLY D 1 402 ? 9.290 -15.900 66.452 1.00 26.54 400 GLY D C 1
ATOM 16426 O O . GLY D 1 402 ? 8.694 -15.926 65.369 1.00 26.13 400 GLY D O 1
ATOM 16427 N N . VAL D 1 403 ? 10.311 -16.718 66.735 1.00 26.00 401 VAL D N 1
ATOM 16428 C CA . VAL D 1 403 ? 10.734 -17.750 65.774 1.00 25.57 401 VAL D CA 1
ATOM 16429 C C . VAL D 1 403 ? 10.198 -19.130 66.126 1.00 26.15 401 VAL D C 1
ATOM 16430 O O . VAL D 1 403 ? 10.569 -20.123 65.482 1.00 25.78 401 VAL D O 1
ATOM 16434 N N . ARG D 1 404 ? 9.312 -19.192 67.125 1.00 24.36 402 ARG D N 1
ATOM 16435 C CA . ARG D 1 404 ? 8.848 -20.460 67.691 1.00 23.17 402 ARG D CA 1
ATOM 16436 C C . ARG D 1 404 ? 7.335 -20.677 67.513 1.00 24.34 402 ARG D C 1
ATOM 16437 O O . ARG D 1 404 ? 6.703 -21.466 68.253 1.00 24.50 402 ARG D O 1
ATOM 16445 N N . THR D 1 405 ? 6.742 -20.002 66.531 1.00 24.14 403 THR D N 1
ATOM 16446 C CA . THR D 1 405 ? 5.306 -20.103 66.335 1.00 24.10 403 THR D CA 1
ATOM 16447 C C . THR D 1 405 ? 4.937 -21.500 65.832 1.00 23.60 403 THR D C 1
ATOM 16448 O O . THR D 1 405 ? 5.792 -22.259 65.359 1.00 23.88 403 THR D O 1
ATOM 16452 N N . PRO D 1 406 ? 3.660 -21.862 65.947 1.00 23.55 404 PRO D N 1
ATOM 16453 C CA . PRO D 1 406 ? 3.299 -23.234 65.586 1.00 24.55 404 PRO D CA 1
ATOM 16454 C C . PRO D 1 406 ? 3.596 -23.634 64.146 1.00 24.98 404 PRO D C 1
ATOM 16455 O O . PRO D 1 406 ? 3.512 -22.833 63.216 1.00 25.11 404 PRO D O 1
ATOM 16459 N N . MET D 1 407 ? 3.938 -24.896 63.966 1.00 25.60 405 MET D N 1
ATOM 16460 C CA . MET D 1 407 ? 4.232 -25.418 62.650 1.00 25.64 405 MET D CA 1
ATOM 16461 C C . MET D 1 407 ? 3.004 -25.251 61.756 1.00 24.59 405 MET D C 1
ATOM 16462 O O . MET D 1 407 ? 1.886 -25.341 62.245 1.00 25.08 405 MET D O 1
ATOM 16467 N N . GLN D 1 408 ? 3.204 -24.978 60.467 1.00 24.17 406 GLN D N 1
ATOM 16468 C CA . GLN D 1 408 ? 2.074 -24.643 59.573 1.00 24.55 406 GLN D CA 1
ATOM 16469 C C . GLN D 1 408 ? 1.747 -25.780 58.579 1.00 23.95 406 GLN D C 1
ATOM 16470 O O . GLN D 1 408 ? 2.293 -25.857 57.492 1.00 23.53 406 GLN D O 1
ATOM 16476 N N . TRP D 1 409 ? 0.811 -26.634 58.972 1.00 25.09 407 TRP D N 1
ATOM 16477 C CA . TRP D 1 409 ? 0.490 -27.871 58.246 1.00 24.10 407 TRP D CA 1
ATOM 16478 C C . TRP D 1 409 ? -0.488 -27.728 57.065 1.00 24.00 407 TRP D C 1
ATOM 16479 O O . TRP D 1 409 ? -0.389 -28.457 56.082 1.00 24.49 407 TRP D O 1
ATOM 16490 N N . ASN D 1 410 ? -1.439 -26.822 57.164 1.00 23.75 408 ASN D N 1
ATOM 16491 C CA . ASN D 1 410 ? -2.450 -26.672 56.117 1.00 24.32 408 ASN D CA 1
ATOM 16492 C C . ASN D 1 410 ? -3.135 -25.330 56.305 1.00 25.54 408 ASN D C 1
ATOM 16493 O O . ASN D 1 410 ? -2.762 -24.569 57.203 1.00 29.00 408 ASN D O 1
ATOM 16498 N N . ALA D 1 411 ? -4.147 -25.033 55.502 1.00 26.32 409 ALA D N 1
ATOM 16499 C CA . ALA D 1 411 ? -4.757 -23.715 55.545 1.00 26.37 409 ALA D CA 1
ATOM 16500 C C . ALA D 1 411 ? -5.974 -23.697 56.449 1.00 25.63 409 ALA D C 1
ATOM 16501 O O . ALA D 1 411 ? -6.718 -22.723 56.477 1.00 27.09 409 ALA D O 1
ATOM 16503 N N . GLY D 1 412 ? -6.163 -24.772 57.202 1.00 25.43 410 GLY D N 1
ATOM 16504 C CA . GLY D 1 412 ? -7.282 -24.907 58.113 1.00 25.25 410 GLY D CA 1
ATOM 16505 C C . GLY D 1 412 ? -7.115 -24.108 59.399 1.00 26.34 410 GLY D C 1
ATOM 16506 O O . GLY D 1 412 ? -6.213 -23.262 59.551 1.00 23.59 410 GLY D O 1
ATOM 16507 N N . THR D 1 413 ? -7.995 -24.414 60.334 1.00 27.91 411 THR D N 1
ATOM 16508 C CA . THR D 1 413 ? -8.216 -23.621 61.542 1.00 30.92 411 THR D CA 1
ATOM 16509 C C . THR D 1 413 ? -7.017 -22.875 62.178 1.00 35.12 411 THR D C 1
ATOM 16510 O O . THR D 1 413 ? -7.060 -21.617 62.283 1.00 53.15 411 THR D O 1
ATOM 16514 N N . SER D 1 414 ? -5.977 -23.546 62.614 1.00 28.97 412 SER D N 1
ATOM 16515 C CA . SER D 1 414 ? -4.860 -22.726 63.168 1.00 25.51 412 SER D CA 1
ATOM 16516 C C . SER D 1 414 ? -3.613 -23.155 62.407 1.00 24.31 412 SER D C 1
ATOM 16517 O O . SER D 1 414 ? -2.610 -23.543 62.989 1.00 23.71 412 SER D O 1
ATOM 16520 N N . GLY D 1 415 ? -3.720 -23.133 61.083 1.00 22.76 413 GLY D N 1
ATOM 16521 C CA . GLY D 1 415 ? -2.715 -23.711 60.221 1.00 23.82 413 GLY D CA 1
ATOM 16522 C C . GLY D 1 415 ? -2.611 -25.222 60.348 1.00 22.01 413 GLY D C 1
ATOM 16523 O O . GLY D 1 415 ? -1.582 -25.803 59.986 1.00 21.25 413 GLY D O 1
ATOM 16524 N N . GLY D 1 416 ? -3.662 -25.859 60.858 1.00 21.22 414 GLY D N 1
ATOM 16525 C CA . GLY D 1 416 ? -3.649 -27.301 61.116 1.00 22.28 414 GLY D CA 1
ATOM 16526 C C . GLY D 1 416 ? -2.856 -27.750 62.342 1.00 23.83 414 GLY D C 1
ATOM 16527 O O . GLY D 1 416 ? -2.749 -28.954 62.626 1.00 23.40 414 GLY D O 1
ATOM 16528 N N . PHE D 1 417 ? -2.306 -26.794 63.086 1.00 23.71 415 PHE D N 1
ATOM 16529 C CA . PHE D 1 417 ? -1.575 -27.104 64.311 1.00 24.19 415 PHE D CA 1
ATOM 16530 C C . PHE D 1 417 ? -2.555 -27.525 65.422 1.00 24.94 415 PHE D C 1
ATOM 16531 O O . PHE D 1 417 ? -2.218 -28.297 66.304 1.00 25.38 415 PHE D O 1
ATOM 16539 N N . SER D 1 418 ? -3.758 -26.970 65.393 1.00 24.92 416 SER D N 1
ATOM 16540 C CA . SER D 1 418 ? -4.719 -27.182 66.458 1.00 24.85 416 SER D CA 1
ATOM 16541 C C . SER D 1 418 ? -6.099 -26.840 65.954 1.00 24.96 416 SER D C 1
ATOM 16542 O O . SER D 1 418 ? -6.251 -25.997 65.070 1.00 25.15 416 SER D O 1
ATOM 16545 N N . THR D 1 419 ? -7.091 -27.500 66.528 1.00 24.57 417 THR D N 1
ATOM 16546 C CA . THR D 1 419 ? -8.495 -27.122 66.362 1.00 25.28 417 THR D CA 1
ATOM 16547 C C . THR D 1 419 ? -8.900 -25.957 67.297 1.00 25.64 417 THR D C 1
ATOM 16548 O O . THR D 1 419 ? -10.025 -25.436 67.184 1.00 26.47 417 THR D O 1
ATOM 16552 N N . ALA D 1 420 ? -8.027 -25.599 68.245 1.00 25.98 418 ALA D N 1
ATOM 16553 C CA . ALA D 1 420 ? -8.180 -24.361 69.035 1.00 26.81 418 ALA D CA 1
ATOM 16554 C C . ALA D 1 420 ? -7.966 -23.144 68.131 1.00 28.69 418 ALA D C 1
ATOM 16555 O O . ALA D 1 420 ? -7.119 -23.162 67.232 1.00 29.54 418 ALA D O 1
ATOM 16557 N N . GLN D 1 421 ? -8.696 -22.070 68.400 1.00 30.08 419 GLN D N 1
ATOM 16558 C CA . GLN D 1 421 ? -8.485 -20.826 67.682 1.00 32.15 419 GLN D CA 1
ATOM 16559 C C . GLN D 1 421 ? -7.042 -20.338 67.853 1.00 29.95 419 GLN D C 1
ATOM 16560 O O . GLN D 1 421 ? -6.369 -20.643 68.849 1.00 26.72 419 GLN D O 1
ATOM 16566 N N . PRO D 1 422 ? -6.541 -19.612 66.856 1.00 30.00 420 PRO D N 1
ATOM 16567 C CA . PRO D 1 422 ? -5.172 -19.102 66.903 1.00 30.06 420 PRO D CA 1
ATOM 16568 C C . PRO D 1 422 ? -4.834 -18.399 68.211 1.00 31.43 420 PRO D C 1
ATOM 16569 O O . PRO D 1 422 ? -3.765 -18.614 68.770 1.00 30.88 420 PRO D O 1
ATOM 16573 N N . SER D 1 423 ? -5.741 -17.570 68.700 1.00 31.27 421 SER D N 1
ATOM 16574 C CA . SER D 1 423 ? -5.489 -16.846 69.935 1.00 36.24 421 SER D CA 1
ATOM 16575 C C . SER D 1 423 ? -5.512 -17.707 71.194 1.00 34.86 421 SER D C 1
ATOM 16576 O O . SER D 1 423 ? -5.039 -17.270 72.235 1.00 32.73 421 SER D O 1
ATOM 16579 N N . ASP D 1 424 ? -6.044 -18.927 71.107 1.00 34.72 422 ASP D N 1
ATOM 16580 C CA . ASP D 1 424 ? -5.904 -19.914 72.197 1.00 34.91 422 ASP D CA 1
ATOM 16581 C C . ASP D 1 424 ? -4.700 -20.871 72.102 1.00 32.99 422 ASP D C 1
ATOM 16582 O O . ASP D 1 424 ? -4.489 -21.670 72.995 1.00 30.64 422 ASP D O 1
ATOM 16587 N N . CYS D 1 425 ? -3.902 -20.765 71.050 1.00 29.82 423 CYS D N 1
ATOM 16588 C CA . CYS D 1 425 ? -2.697 -21.561 70.939 1.00 28.45 423 CYS D CA 1
ATOM 16589 C C . CYS D 1 425 ? -1.567 -21.003 71.791 1.00 30.11 423 CYS D C 1
ATOM 16590 O O . CYS D 1 425 ? -1.492 -19.803 72.042 1.00 29.01 423 CYS D O 1
ATOM 16593 N N . PHE D 1 426 ? -0.656 -21.872 72.204 1.00 31.03 424 PHE D N 1
ATOM 16594 C CA . PHE D 1 426 ? 0.381 -21.479 73.149 1.00 29.75 424 PHE D CA 1
ATOM 16595 C C . PHE D 1 426 ? 1.149 -20.284 72.597 1.00 30.63 424 PHE D C 1
ATOM 16596 O O . PHE D 1 426 ? 1.341 -19.292 73.298 1.00 28.66 424 PHE D O 1
ATOM 16604 N N . PHE D 1 427 ? 1.598 -20.385 71.348 1.00 28.22 425 PHE D N 1
ATOM 16605 C CA . PHE D 1 427 ? 2.009 -19.206 70.585 1.00 28.33 425 PHE D CA 1
ATOM 16606 C C . PHE D 1 427 ? 1.064 -19.093 69.383 1.00 28.94 425 PHE D C 1
ATOM 16607 O O . PHE D 1 427 ? 0.624 -20.120 68.873 1.00 30.30 425 PHE D O 1
ATOM 16615 N N . PRO D 1 428 ? 0.728 -17.851 68.940 1.00 27.86 426 PRO D N 1
ATOM 16616 C CA . PRO D 1 428 ? -0.235 -17.701 67.848 1.00 27.86 426 PRO D CA 1
ATOM 16617 C C . PRO D 1 428 ? 0.359 -18.073 66.471 1.00 27.07 426 PRO D C 1
ATOM 16618 O O . PRO D 1 428 ? 1.481 -17.683 66.143 1.00 25.29 426 PRO D O 1
ATOM 16622 N N . PRO D 1 429 ? -0.379 -18.862 65.684 1.00 25.86 427 PRO D N 1
ATOM 16623 C CA . PRO D 1 429 ? 0.135 -19.190 64.351 1.00 27.60 427 PRO D CA 1
ATOM 16624 C C . PRO D 1 429 ? 0.243 -17.937 63.461 1.00 27.22 427 PRO D C 1
ATOM 16625 O O . PRO D 1 429 ? -0.645 -17.097 63.490 1.00 28.36 427 PRO D O 1
ATOM 16629 N N . ILE D 1 430 ? 1.302 -17.825 62.675 1.00 25.28 428 ILE D N 1
ATOM 16630 C CA . ILE D 1 430 ? 1.465 -16.668 61.799 1.00 26.90 428 ILE D CA 1
ATOM 16631 C C . ILE D 1 430 ? 0.343 -16.585 60.739 1.00 27.40 428 ILE D C 1
ATOM 16632 O O . ILE D 1 430 ? 0.016 -17.567 60.091 1.00 27.33 428 ILE D O 1
ATOM 16637 N N . GLN D 1 431 ? -0.272 -15.409 60.617 1.00 29.53 429 GLN D N 1
ATOM 16638 C CA . GLN D 1 431 ? -1.385 -15.200 59.689 1.00 29.72 429 GLN D CA 1
ATOM 16639 C C . GLN D 1 431 ? -1.179 -13.999 58.792 1.00 28.16 429 GLN D C 1
ATOM 16640 O O . GLN D 1 431 ? -2.146 -13.514 58.209 1.00 25.12 429 GLN D O 1
ATOM 16646 N N . ASP D 1 432 ? 0.047 -13.511 58.659 1.00 27.46 430 ASP D N 1
ATOM 16647 C CA . ASP D 1 432 ? 0.250 -12.351 57.801 1.00 28.92 430 ASP D CA 1
ATOM 16648 C C . ASP D 1 432 ? 0.163 -12.738 56.322 1.00 28.47 430 ASP D C 1
ATOM 16649 O O . ASP D 1 432 ? 0.170 -13.920 55.989 1.00 28.54 430 ASP D O 1
ATOM 16654 N N . PRO D 1 433 ? 0.025 -11.740 55.434 1.00 28.80 431 PRO D N 1
ATOM 16655 C CA . PRO D 1 433 ? -0.173 -11.973 54.014 1.00 27.98 431 PRO D CA 1
ATOM 16656 C C . PRO D 1 433 ? 0.975 -12.659 53.309 1.00 27.20 431 PRO D C 1
ATOM 16657 O O . PRO D 1 433 ? 0.744 -13.274 52.273 1.00 27.98 431 PRO D O 1
ATOM 16661 N N . VAL D 1 434 ? 2.195 -12.534 53.833 1.00 25.89 432 VAL D N 1
ATOM 16662 C CA . VAL D 1 434 ? 3.386 -13.098 53.178 1.00 24.68 432 VAL D CA 1
ATOM 16663 C C . VAL D 1 434 ? 3.680 -14.501 53.688 1.00 25.20 432 VAL D C 1
ATOM 16664 O O . VAL D 1 434 ? 3.839 -15.443 52.899 1.00 22.74 432 VAL D O 1
ATOM 16668 N N . TYR D 1 435 ? 3.690 -14.650 55.015 1.00 25.20 433 TYR D N 1
ATOM 16669 C CA . TYR D 1 435 ? 4.121 -15.883 55.658 1.00 25.95 433 TYR D CA 1
ATOM 16670 C C . TYR D 1 435 ? 3.013 -16.683 56.346 1.00 24.84 433 TYR D C 1
ATOM 16671 O O . TYR D 1 435 ? 3.280 -17.724 56.936 1.00 24.84 433 TYR D O 1
ATOM 16680 N N . GLY D 1 436 ? 1.782 -16.202 56.300 1.00 24.42 434 GLY D N 1
ATOM 16681 C CA . GLY D 1 436 ? 0.706 -16.795 57.104 1.00 24.60 434 GLY D CA 1
ATOM 16682 C C . GLY D 1 436 ? 0.387 -18.197 56.611 1.00 24.93 434 GLY D C 1
ATOM 16683 O O . GLY D 1 436 ? 0.805 -18.568 55.505 1.00 23.04 434 GLY D O 1
ATOM 16684 N N . PHE D 1 437 ? -0.360 -18.960 57.407 1.00 23.78 435 PHE D N 1
ATOM 16685 C CA . PHE D 1 437 ? -0.644 -20.350 57.048 1.00 24.68 435 PHE D CA 1
ATOM 16686 C C . PHE D 1 437 ? -1.532 -20.544 55.807 1.00 25.91 435 PHE D C 1
ATOM 16687 O O . PHE D 1 437 ? -1.458 -21.596 55.154 1.00 26.31 435 PHE D O 1
ATOM 16695 N N . GLY D 1 438 ? -2.329 -19.527 55.459 1.00 27.14 436 GLY D N 1
ATOM 16696 C CA . GLY D 1 438 ? -3.093 -19.548 54.223 1.00 25.68 436 GLY D CA 1
ATOM 16697 C C . GLY D 1 438 ? -2.159 -19.634 53.031 1.00 26.13 436 GLY D C 1
ATOM 16698 O O . GLY D 1 438 ? -2.496 -20.244 52.032 1.00 27.08 436 GLY D O 1
ATOM 16699 N N . ARG D 1 439 ? -0.968 -19.051 53.145 1.00 25.51 437 ARG D N 1
ATOM 16700 C CA . ARG D 1 439 ? -0.007 -19.019 52.053 1.00 26.29 437 ARG D CA 1
ATOM 16701 C C . ARG D 1 439 ? 1.167 -20.019 52.175 1.00 28.06 437 ARG D C 1
ATOM 16702 O O . ARG D 1 439 ? 1.664 -20.531 51.169 1.00 26.76 437 ARG D O 1
ATOM 16710 N N . VAL D 1 440 ? 1.623 -20.261 53.402 1.00 25.85 438 VAL D N 1
ATOM 16711 C CA . VAL D 1 440 ? 2.775 -21.095 53.652 1.00 25.91 438 VAL D CA 1
ATOM 16712 C C . VAL D 1 440 ? 2.299 -22.224 54.530 1.00 25.21 438 VAL D C 1
ATOM 16713 O O . VAL D 1 440 ? 2.040 -22.028 55.721 1.00 26.82 438 VAL D O 1
ATOM 16717 N N . ASN D 1 441 ? 2.131 -23.402 53.948 1.00 24.17 439 ASN D N 1
ATOM 16718 C CA . ASN D 1 441 ? 1.803 -24.556 54.745 1.00 23.57 439 ASN D CA 1
ATOM 16719 C C . ASN D 1 441 ? 2.199 -25.841 54.077 1.00 24.25 439 ASN D C 1
ATOM 16720 O O . ASN D 1 441 ? 2.305 -25.905 52.855 1.00 24.53 439 ASN D O 1
ATOM 16725 N N . VAL D 1 442 ? 2.364 -26.884 54.893 1.00 23.54 440 VAL D N 1
ATOM 16726 C CA . VAL D 1 442 ? 2.782 -28.167 54.394 1.00 24.59 440 VAL D CA 1
ATOM 16727 C C . VAL D 1 442 ? 1.890 -28.723 53.268 1.00 24.35 440 VAL D C 1
ATOM 16728 O O . VAL D 1 442 ? 2.416 -29.178 52.241 1.00 22.32 440 VAL D O 1
ATOM 16732 N N . GLN D 1 443 ? 0.575 -28.713 53.463 1.00 23.99 441 GLN D N 1
ATOM 16733 C CA . GLN D 1 443 ? -0.325 -29.404 52.552 1.00 25.86 441 GLN D CA 1
ATOM 16734 C C . GLN D 1 443 ? -0.239 -28.794 51.138 1.00 26.92 441 GLN D C 1
ATOM 16735 O O . GLN D 1 443 ? -0.154 -29.534 50.164 1.00 26.83 441 GLN D O 1
ATOM 16741 N N . SER D 1 444 ? -0.266 -27.464 51.037 1.00 25.46 442 SER D N 1
ATOM 16742 C CA . SER D 1 444 ? 0.024 -26.770 49.780 1.00 28.50 442 SER D CA 1
ATOM 16743 C C . SER D 1 444 ? 1.309 -27.245 49.131 1.00 25.59 442 SER D C 1
ATOM 16744 O O . SER D 1 444 ? 1.396 -27.362 47.921 1.00 24.76 442 SER D O 1
ATOM 16747 N N . GLN D 1 445 ? 2.352 -27.374 49.929 1.00 24.05 443 GLN D N 1
ATOM 16748 C CA . GLN D 1 445 ? 3.647 -27.673 49.379 1.00 25.47 443 GLN D CA 1
ATOM 16749 C C . GLN D 1 445 ? 3.784 -29.133 48.996 1.00 24.46 443 GLN D C 1
ATOM 16750 O O . GLN D 1 445 ? 4.572 -29.441 48.113 1.00 24.43 443 GLN D O 1
ATOM 16756 N N . LEU D 1 446 ? 2.992 -30.004 49.617 1.00 24.89 444 LEU D N 1
ATOM 16757 C CA . LEU D 1 446 ? 2.917 -31.393 49.189 1.00 26.72 444 LEU D CA 1
ATOM 16758 C C . LEU D 1 446 ? 2.242 -31.528 47.811 1.00 28.08 444 LEU D C 1
ATOM 16759 O O . LEU D 1 446 ? 2.595 -32.402 47.043 1.00 30.84 444 LEU D O 1
ATOM 16764 N N . GLN D 1 447 ? 1.334 -30.630 47.472 1.00 27.93 445 GLN D N 1
ATOM 16765 C CA . GLN D 1 447 ? 0.625 -30.686 46.188 1.00 28.45 445 GLN D CA 1
ATOM 16766 C C . GLN D 1 447 ? 1.280 -29.887 45.090 1.00 28.73 445 GLN D C 1
ATOM 16767 O O . GLN D 1 447 ? 1.009 -30.110 43.922 1.00 27.91 445 GLN D O 1
ATOM 16773 N N . ASP D 1 448 ? 2.138 -28.953 45.479 1.00 29.00 446 ASP D N 1
ATOM 16774 C CA . ASP D 1 448 ? 2.800 -28.032 44.563 1.00 28.18 446 ASP D CA 1
ATOM 16775 C C . ASP D 1 448 ? 4.066 -28.681 44.086 1.00 28.60 446 ASP D C 1
ATOM 16776 O O . ASP D 1 448 ? 5.016 -28.820 44.853 1.00 31.90 446 ASP D O 1
ATOM 16781 N N . PRO D 1 449 ? 4.116 -29.034 42.802 1.00 28.27 447 PRO D N 1
ATOM 16782 C CA . PRO D 1 449 ? 5.270 -29.810 42.322 1.00 27.75 447 PRO D CA 1
ATOM 16783 C C . PRO D 1 449 ? 6.616 -29.116 42.528 1.00 28.06 447 PRO D C 1
ATOM 16784 O O . PRO D 1 449 ? 7.619 -29.775 42.597 1.00 29.49 447 PRO D O 1
ATOM 16788 N N . SER D 1 450 ? 6.648 -27.795 42.624 1.00 26.55 448 SER D N 1
ATOM 16789 C CA . SER D 1 450 ? 7.914 -27.100 42.698 1.00 26.01 448 SER D CA 1
ATOM 16790 C C . SER D 1 450 ? 8.151 -26.378 44.022 1.00 26.00 448 SER D C 1
ATOM 16791 O O . SER D 1 450 ? 8.979 -25.487 44.097 1.00 27.98 448 SER D O 1
ATOM 16794 N N . SER D 1 451 ? 7.480 -26.804 45.082 1.00 26.72 449 SER D N 1
ATOM 16795 C CA . SER D 1 451 ? 7.606 -26.150 46.397 1.00 26.69 449 SER D CA 1
ATOM 16796 C C . SER D 1 451 ? 9.012 -26.229 47.043 1.00 25.75 449 SER D C 1
ATOM 16797 O O . SER D 1 451 ? 9.814 -27.108 46.757 1.00 24.09 449 SER D O 1
ATOM 16800 N N . LEU D 1 452 ? 9.244 -25.322 47.981 1.00 25.52 450 LEU D N 1
ATOM 16801 C CA . LEU D 1 452 ? 10.421 -25.374 48.821 1.00 25.96 450 LEU D CA 1
ATOM 16802 C C . LEU D 1 452 ? 10.531 -26.740 49.567 1.00 25.06 450 LEU D C 1
ATOM 16803 O O . LEU D 1 452 ? 11.614 -27.315 49.664 1.00 24.87 450 LEU D O 1
ATOM 16808 N N . LEU D 1 453 ? 9.404 -27.234 50.067 1.00 25.06 451 LEU D N 1
ATOM 16809 C CA . LEU D 1 453 ? 9.343 -28.518 50.744 1.00 27.06 451 LEU D CA 1
ATOM 16810 C C . LEU D 1 453 ? 9.885 -29.658 49.862 1.00 27.00 451 LEU D C 1
ATOM 16811 O O . LEU D 1 453 ? 10.817 -30.369 50.265 1.00 26.71 451 LEU D O 1
ATOM 16816 N N . LYS D 1 454 ? 9.304 -29.816 48.672 1.00 28.74 452 LYS D N 1
ATOM 16817 C CA . LYS D 1 454 ? 9.766 -30.801 47.697 1.00 30.15 452 LYS D CA 1
ATOM 16818 C C . LYS D 1 454 ? 11.243 -30.572 47.383 1.00 27.73 452 LYS D C 1
ATOM 16819 O O . LYS D 1 454 ? 12.039 -31.502 47.352 1.00 29.00 452 LYS D O 1
ATOM 16825 N N . TRP D 1 455 ? 11.601 -29.326 47.133 1.00 27.32 453 TRP D N 1
ATOM 16826 C CA . TRP D 1 455 ? 12.977 -28.981 46.839 1.00 27.04 453 TRP D CA 1
ATOM 16827 C C . TRP D 1 455 ? 13.910 -29.477 47.937 1.00 27.48 453 TRP D C 1
ATOM 16828 O O . TRP D 1 455 ? 14.925 -30.088 47.658 1.00 28.22 453 TRP D O 1
ATOM 16839 N N . THR D 1 456 ? 13.548 -29.204 49.183 1.00 28.34 454 THR D N 1
ATOM 16840 C CA . THR D 1 456 ? 14.324 -29.642 50.352 1.00 27.50 454 THR D CA 1
ATOM 16841 C C . THR D 1 456 ? 14.452 -31.162 50.390 1.00 26.86 454 THR D C 1
ATOM 16842 O O . THR D 1 456 ? 15.550 -31.701 50.548 1.00 25.48 454 THR D O 1
ATOM 16846 N N . ALA D 1 457 ? 13.342 -31.864 50.230 1.00 26.45 455 ALA D N 1
ATOM 16847 C CA . ALA D 1 457 ? 13.388 -33.324 50.265 1.00 26.09 455 ALA D CA 1
ATOM 16848 C C . ALA D 1 457 ? 14.307 -33.830 49.168 1.00 27.77 455 ALA D C 1
ATOM 16849 O O . ALA D 1 457 ? 15.061 -34.766 49.377 1.00 25.78 455 ALA D O 1
ATOM 16851 N N . ARG D 1 458 ? 14.230 -33.215 47.996 1.00 29.11 456 ARG D N 1
ATOM 16852 C CA . ARG D 1 458 ? 14.963 -33.699 46.847 1.00 33.28 456 ARG D CA 1
ATOM 16853 C C . ARG D 1 458 ? 16.450 -33.416 47.030 1.00 31.63 456 ARG D C 1
ATOM 16854 O O . ARG D 1 458 ? 17.299 -34.212 46.612 1.00 27.15 456 ARG D O 1
ATOM 16862 N N . GLN D 1 459 ? 16.771 -32.278 47.644 1.00 29.79 457 GLN D N 1
ATOM 16863 C CA . GLN D 1 459 ? 18.174 -31.923 47.854 1.00 29.54 457 GLN D CA 1
ATOM 16864 C C . GLN D 1 459 ? 18.800 -32.843 48.904 1.00 27.98 457 GLN D C 1
ATOM 16865 O O . GLN D 1 459 ? 19.949 -33.240 48.756 1.00 28.49 457 GLN D O 1
ATOM 16871 N N . LEU D 1 460 ? 18.032 -33.233 49.925 1.00 26.98 458 LEU D N 1
ATOM 16872 C CA . LEU D 1 460 ? 18.538 -34.162 50.939 1.00 26.82 458 LEU D CA 1
ATOM 16873 C C . LEU D 1 460 ? 18.783 -35.514 50.316 1.00 28.91 458 LEU D C 1
ATOM 16874 O O . LEU D 1 460 ? 19.785 -36.151 50.592 1.00 28.91 458 LEU D O 1
ATOM 16879 N N . GLU D 1 461 ? 17.868 -35.950 49.461 1.00 30.93 459 GLU D N 1
ATOM 16880 C CA . GLU D 1 461 ? 18.044 -37.184 48.719 1.00 32.41 459 GLU D CA 1
ATOM 16881 C C . GLU D 1 461 ? 19.336 -37.163 47.872 1.00 32.49 459 GLU D C 1
ATOM 16882 O O . GLU D 1 461 ? 20.106 -38.138 47.795 1.00 31.06 459 GLU D O 1
ATOM 16888 N N . LEU D 1 462 ? 19.568 -36.042 47.228 1.00 33.69 460 LEU D N 1
ATOM 16889 C CA . LEU D 1 462 ? 20.752 -35.878 46.410 1.00 34.73 460 LEU D CA 1
ATOM 16890 C C . LEU D 1 462 ? 22.005 -35.964 47.304 1.00 32.47 460 LEU D C 1
ATOM 16891 O O . LEU D 1 462 ? 22.982 -36.611 46.959 1.00 30.76 460 LEU D O 1
ATOM 16896 N N . ARG D 1 463 ? 21.961 -35.328 48.469 1.00 29.87 461 ARG D N 1
ATOM 16897 C CA . ARG D 1 463 ? 23.074 -35.387 49.408 1.00 29.69 461 ARG D CA 1
ATOM 16898 C C . ARG D 1 463 ? 23.317 -36.815 49.901 1.00 30.02 461 ARG D C 1
ATOM 16899 O O . ARG D 1 463 ? 24.451 -37.246 50.094 1.00 30.92 461 ARG D O 1
ATOM 16907 N N . ARG D 1 464 ? 22.228 -37.509 50.158 1.00 29.42 462 ARG D N 1
ATOM 16908 C CA . ARG D 1 464 ? 22.266 -38.857 50.690 1.00 33.15 462 ARG D CA 1
ATOM 16909 C C . ARG D 1 464 ? 22.887 -39.824 49.717 1.00 31.26 462 ARG D C 1
ATOM 16910 O O . ARG D 1 464 ? 23.465 -40.802 50.133 1.00 30.57 462 ARG D O 1
ATOM 16918 N N . ALA D 1 465 ? 22.754 -39.548 48.421 1.00 31.54 463 ALA D N 1
ATOM 16919 C CA . ALA D 1 465 ? 23.325 -40.413 47.398 1.00 31.33 463 ALA D CA 1
ATOM 16920 C C . ALA D 1 465 ? 24.826 -40.208 47.234 1.00 31.40 463 ALA D C 1
ATOM 16921 O O . ALA D 1 465 ? 25.420 -40.860 46.399 1.00 35.47 463 ALA D O 1
ATOM 16923 N N . HIS D 1 466 ? 25.442 -39.303 47.995 1.00 30.87 464 HIS D N 1
ATOM 16924 C CA . HIS D 1 466 ? 26.878 -39.066 47.873 1.00 29.86 464 HIS D CA 1
ATOM 16925 C C . HIS D 1 466 ? 27.516 -38.961 49.249 1.00 30.46 464 HIS D C 1
ATOM 16926 O O . HIS D 1 466 ? 27.528 -37.897 49.870 1.00 34.32 464 HIS D O 1
ATOM 16933 N N . PRO D 1 467 ? 28.038 -40.078 49.763 1.00 31.92 465 PRO D N 1
ATOM 16934 C CA . PRO D 1 467 ? 28.570 -40.040 51.152 1.00 31.43 465 PRO D CA 1
ATOM 16935 C C . PRO D 1 467 ? 29.716 -39.048 51.432 1.00 29.88 465 PRO D C 1
ATOM 16936 O O . PRO D 1 467 ? 29.954 -38.712 52.597 1.00 31.01 465 PRO D O 1
ATOM 16940 N N . ALA D 1 468 ? 30.397 -38.554 50.396 1.00 27.45 466 ALA D N 1
ATOM 16941 C CA . ALA D 1 468 ? 31.409 -37.524 50.562 1.00 27.93 466 ALA D CA 1
ATOM 16942 C C . ALA D 1 468 ? 30.906 -36.275 51.291 1.00 29.18 466 ALA D C 1
ATOM 16943 O O . ALA D 1 468 ? 31.692 -35.583 51.934 1.00 29.80 466 ALA D O 1
ATOM 16945 N N . PHE D 1 469 ? 29.602 -35.990 51.200 1.00 29.32 467 PHE D N 1
ATOM 16946 C CA . PHE D 1 469 ? 29.029 -34.828 51.874 1.00 28.81 467 PHE D CA 1
ATOM 16947 C C . PHE D 1 469 ? 29.068 -35.049 53.365 1.00 29.57 467 PHE D C 1
ATOM 16948 O O . PHE D 1 469 ? 29.418 -34.154 54.131 1.00 30.33 467 PHE D O 1
ATOM 16956 N N . ALA D 1 470 ? 28.677 -36.239 53.788 1.00 29.76 468 ALA D N 1
ATOM 16957 C CA . ALA D 1 470 ? 28.669 -36.550 55.222 1.00 31.93 468 ALA D CA 1
ATOM 16958 C C . ALA D 1 470 ? 30.072 -36.797 55.798 1.00 30.21 468 ALA D C 1
ATOM 16959 O O . ALA D 1 470 ? 30.312 -36.514 56.953 1.00 31.22 468 ALA D O 1
ATOM 16961 N N . HIS D 1 471 ? 30.978 -37.342 54.994 1.00 31.63 469 HIS D N 1
ATOM 16962 C CA . HIS D 1 471 ? 32.221 -37.920 55.518 1.00 32.43 469 HIS D CA 1
ATOM 16963 C C . HIS D 1 471 ? 33.497 -37.418 54.869 1.00 33.46 469 HIS D C 1
ATOM 16964 O O . HIS D 1 471 ? 34.558 -37.703 55.361 1.00 33.81 469 HIS D O 1
ATOM 16971 N N . GLY D 1 472 ? 33.416 -36.689 53.767 1.00 33.02 470 GLY D N 1
ATOM 16972 C CA . GLY D 1 472 ? 34.610 -36.367 53.011 1.00 32.07 470 GLY D CA 1
ATOM 16973 C C . GLY D 1 472 ? 35.425 -35.274 53.652 1.00 32.59 470 GLY D C 1
ATOM 16974 O O . GLY D 1 472 ? 34.933 -34.518 54.502 1.00 33.80 470 GLY D O 1
ATOM 16975 N N . ASP D 1 473 ? 36.681 -35.176 53.245 1.00 32.86 471 ASP D N 1
ATOM 16976 C CA . ASP D 1 473 ? 37.497 -34.043 53.638 1.00 34.25 471 ASP D CA 1
ATOM 16977 C C . ASP D 1 473 ? 36.945 -32.798 52.922 1.00 33.89 471 ASP D C 1
ATOM 16978 O O . ASP D 1 473 ? 35.941 -32.877 52.206 1.00 36.41 471 ASP D O 1
ATOM 16983 N N . LEU D 1 474 ? 37.593 -31.658 53.118 1.00 33.75 472 LEU D N 1
ATOM 16984 C CA . LEU D 1 474 ? 37.192 -30.425 52.461 1.00 34.39 472 LEU D CA 1
ATOM 16985 C C . LEU D 1 474 ? 38.440 -29.690 52.028 1.00 32.12 472 LEU D C 1
ATOM 16986 O O . LEU D 1 474 ? 39.392 -29.617 52.778 1.00 33.48 472 LEU D O 1
ATOM 16991 N N . THR D 1 475 ? 38.406 -29.127 50.831 1.00 31.83 473 THR D N 1
ATOM 16992 C CA . THR D 1 475 ? 39.510 -28.359 50.277 1.00 31.90 473 THR D CA 1
ATOM 16993 C C . THR D 1 475 ? 38.955 -27.181 49.499 1.00 31.47 473 THR D C 1
ATOM 16994 O O . THR D 1 475 ? 38.317 -27.376 48.479 1.00 30.58 473 THR D O 1
ATOM 16998 N N . PHE D 1 476 ? 39.246 -25.962 49.929 1.00 32.54 474 PHE D N 1
ATOM 16999 C CA . PHE D 1 476 ? 38.813 -24.796 49.149 1.00 36.86 474 PHE D CA 1
ATOM 17000 C C . PHE D 1 476 ? 39.629 -24.640 47.876 1.00 37.33 474 PHE D C 1
ATOM 17001 O O . PHE D 1 476 ? 40.797 -24.971 47.844 1.00 40.65 474 PHE D O 1
ATOM 17009 N N . ILE D 1 477 ? 38.983 -24.113 46.850 1.00 38.76 475 ILE D N 1
ATOM 17010 C CA . ILE D 1 477 ? 39.535 -23.973 45.503 1.00 39.56 475 ILE D CA 1
ATOM 17011 C C . ILE D 1 477 ? 39.523 -22.497 45.136 1.00 39.90 475 ILE D C 1
ATOM 17012 O O . ILE D 1 477 ? 38.481 -21.839 45.242 1.00 41.20 475 ILE D O 1
ATOM 17017 N N . GLU D 1 478 ? 40.656 -21.979 44.692 1.00 37.81 476 GLU D N 1
ATOM 17018 C CA . GLU D 1 478 ? 40.723 -20.621 44.191 1.00 40.14 476 GLU D CA 1
ATOM 17019 C C . GLU D 1 478 ? 39.684 -20.405 43.068 1.00 36.26 476 GLU D C 1
ATOM 17020 O O . GLU D 1 478 ? 39.496 -21.288 42.216 1.00 33.86 476 GLU D O 1
ATOM 17026 N N . THR D 1 479 ? 39.018 -19.253 43.060 1.00 30.64 477 THR D N 1
ATOM 17027 C CA . THR D 1 479 ? 38.039 -18.944 42.012 1.00 31.20 477 THR D CA 1
ATOM 17028 C C . THR D 1 479 ? 38.357 -17.692 41.225 1.00 33.17 477 THR D C 1
ATOM 17029 O O . THR D 1 479 ? 37.796 -17.496 40.157 1.00 33.66 477 THR D O 1
ATOM 17033 N N . GLY D 1 480 ? 39.241 -16.842 41.744 1.00 34.26 478 GLY D N 1
ATOM 17034 C CA . GLY D 1 480 ? 39.484 -15.523 41.145 1.00 33.81 478 GLY D CA 1
ATOM 17035 C C . GLY D 1 480 ? 38.332 -14.550 41.352 1.00 34.02 478 GLY D C 1
ATOM 17036 O O . GLY D 1 480 ? 38.322 -13.477 40.794 1.00 34.34 478 GLY D O 1
ATOM 17037 N N . ASN D 1 481 ? 37.340 -14.912 42.152 1.00 35.49 479 ASN D N 1
ATOM 17038 C CA . ASN D 1 481 ? 36.200 -14.033 42.359 1.00 32.62 479 ASN D CA 1
ATOM 17039 C C . ASN D 1 481 ? 35.646 -14.302 43.743 1.00 30.43 479 ASN D C 1
ATOM 17040 O O . ASN D 1 481 ? 35.145 -15.392 44.004 1.00 29.84 479 ASN D O 1
ATOM 17045 N N . PRO D 1 482 ? 35.724 -13.302 44.633 1.00 31.18 480 PRO D N 1
ATOM 17046 C CA . PRO D 1 482 ? 35.293 -13.546 46.014 1.00 30.62 480 PRO D CA 1
ATOM 17047 C C . PRO D 1 482 ? 33.803 -13.912 46.142 1.00 32.65 480 PRO D C 1
ATOM 17048 O O . PRO D 1 482 ? 33.413 -14.624 47.094 1.00 32.36 480 PRO D O 1
ATOM 17052 N N . ALA D 1 483 ? 32.986 -13.486 45.176 1.00 31.27 481 ALA D N 1
ATOM 17053 C CA . ALA D 1 483 ? 31.579 -13.845 45.183 1.00 30.84 481 ALA D CA 1
ATOM 17054 C C . ALA D 1 483 ? 31.392 -15.357 45.009 1.00 30.75 481 ALA D C 1
ATOM 17055 O O . ALA D 1 483 ? 30.418 -15.937 45.500 1.00 30.93 481 ALA D O 1
ATOM 17057 N N . ILE D 1 484 ? 32.330 -16.009 44.337 1.00 31.01 482 ILE D N 1
ATOM 17058 C CA . ILE D 1 484 ? 32.179 -17.442 44.050 1.00 30.23 482 ILE D CA 1
ATOM 17059 C C . ILE D 1 484 ? 33.015 -18.264 45.030 1.00 29.27 482 ILE D C 1
ATOM 17060 O O . ILE D 1 484 ? 34.238 -18.100 45.095 1.00 28.36 482 ILE D O 1
ATOM 17065 N N . LEU D 1 485 ? 32.329 -19.132 45.782 1.00 29.86 483 LEU D N 1
ATOM 17066 C CA . LEU D 1 485 ? 32.939 -20.072 46.705 1.00 30.43 483 LEU D CA 1
ATOM 17067 C C . LEU D 1 485 ? 33.004 -21.435 46.058 1.00 32.71 483 LEU D C 1
ATOM 17068 O O . LEU D 1 485 ? 31.992 -21.926 45.527 1.00 32.11 483 LEU D O 1
ATOM 17073 N N . ALA D 1 486 ? 34.172 -22.069 46.119 1.00 30.74 484 ALA D N 1
ATOM 17074 C CA . ALA D 1 486 ? 34.320 -23.380 45.499 1.00 32.35 484 ALA D CA 1
ATOM 17075 C C . ALA D 1 486 ? 35.126 -24.297 46.384 1.00 30.56 484 ALA D C 1
ATOM 17076 O O . ALA D 1 486 ? 36.138 -23.899 46.926 1.00 30.43 484 ALA D O 1
ATOM 17078 N N . PHE D 1 487 ? 34.677 -25.532 46.515 1.00 29.60 485 PHE D N 1
ATOM 17079 C CA . PHE D 1 487 ? 35.437 -26.492 47.291 1.00 30.71 485 PHE D CA 1
ATOM 17080 C C . PHE D 1 487 ? 35.159 -27.906 46.846 1.00 27.97 485 PHE D C 1
ATOM 17081 O O . PHE D 1 487 ? 34.109 -28.203 46.278 1.00 28.57 485 PHE D O 1
ATOM 17089 N N . THR D 1 488 ? 36.108 -28.786 47.113 1.00 29.05 486 THR D N 1
ATOM 17090 C CA . THR D 1 488 ? 35.898 -30.218 46.910 1.00 28.65 486 THR D CA 1
ATOM 17091 C C . THR D 1 488 ? 35.700 -30.933 48.229 1.00 28.34 486 THR D C 1
ATOM 17092 O O . THR D 1 488 ? 36.150 -30.477 49.268 1.00 29.89 486 THR D O 1
ATOM 17096 N N . ARG D 1 489 ? 34.954 -32.024 48.159 1.00 29.95 487 ARG D N 1
ATOM 17097 C CA . ARG D 1 489 ? 34.737 -32.947 49.249 1.00 31.13 487 ARG D CA 1
ATOM 17098 C C . ARG D 1 489 ? 35.104 -34.310 48.686 1.00 33.15 487 ARG D C 1
ATOM 17099 O O . ARG D 1 489 ? 34.546 -34.732 47.656 1.00 34.25 487 ARG D O 1
ATOM 17107 N N . GLN D 1 490 ? 36.006 -35.014 49.367 1.00 35.23 488 GLN D N 1
ATOM 17108 C CA . GLN D 1 490 ? 36.602 -36.243 48.826 1.00 38.84 488 GLN D CA 1
ATOM 17109 C C . GLN D 1 490 ? 36.456 -37.419 49.818 1.00 36.23 488 GLN D C 1
ATOM 17110 O O . GLN D 1 490 ? 36.791 -37.304 51.009 1.00 35.97 488 GLN D O 1
ATOM 17116 N N . TYR D 1 491 ? 35.932 -38.540 49.332 1.00 34.49 489 TYR D N 1
ATOM 17117 C CA . TYR D 1 491 ? 35.668 -39.700 50.184 1.00 35.12 489 TYR D CA 1
ATOM 17118 C C . TYR D 1 491 ? 35.407 -40.938 49.357 1.00 35.63 489 TYR D C 1
ATOM 17119 O O . TYR D 1 491 ? 34.590 -40.930 48.428 1.00 34.13 489 TYR D O 1
ATOM 17128 N N . ASP D 1 492 ? 36.120 -41.996 49.720 1.00 37.61 490 ASP D N 1
ATOM 17129 C CA . ASP D 1 492 ? 35.924 -43.326 49.176 1.00 40.37 490 ASP D CA 1
ATOM 17130 C C . ASP D 1 492 ? 35.824 -43.389 47.657 1.00 37.72 490 ASP D C 1
ATOM 17131 O O . ASP D 1 492 ? 34.861 -43.917 47.138 1.00 38.58 490 ASP D O 1
ATOM 17136 N N . GLY D 1 493 ? 36.819 -42.857 46.961 1.00 35.32 491 GLY D N 1
ATOM 17137 C CA . GLY D 1 493 ? 36.840 -42.902 45.507 1.00 36.26 491 GLY D CA 1
ATOM 17138 C C . GLY D 1 493 ? 36.009 -41.840 44.784 1.00 39.36 491 GLY D C 1
ATOM 17139 O O . GLY D 1 493 ? 35.972 -41.843 43.565 1.00 38.90 491 GLY D O 1
ATOM 17140 N N . GLU D 1 494 ? 35.336 -40.939 45.509 1.00 39.10 492 GLU D N 1
ATOM 17141 C CA . GLU D 1 494 ? 34.548 -39.879 44.868 1.00 38.21 492 GLU D CA 1
ATOM 17142 C C . GLU D 1 494 ? 35.018 -38.510 45.298 1.00 36.64 492 GLU D C 1
ATOM 17143 O O . GLU D 1 494 ? 35.287 -38.268 46.476 1.00 35.91 492 GLU D O 1
ATOM 17149 N N . THR D 1 495 ? 35.117 -37.619 44.319 1.00 36.63 493 THR D N 1
ATOM 17150 C CA . THR D 1 495 ? 35.503 -36.230 44.539 1.00 35.88 493 THR D CA 1
ATOM 17151 C C . THR D 1 495 ? 34.342 -35.374 44.065 1.00 33.53 493 THR D C 1
ATOM 17152 O O . THR D 1 495 ? 33.983 -35.408 42.896 1.00 33.84 493 THR D O 1
ATOM 17156 N N . LEU D 1 496 ? 33.726 -34.665 44.996 1.00 31.43 494 LEU D N 1
ATOM 17157 C CA . LEU D 1 496 ? 32.678 -33.732 44.672 1.00 31.77 494 LEU D CA 1
ATOM 17158 C C . LEU D 1 496 ? 33.287 -32.366 44.475 1.00 30.81 494 LEU D C 1
ATOM 17159 O O . LEU D 1 496 ? 34.309 -32.035 45.090 1.00 30.51 494 LEU D O 1
ATOM 17164 N N . LEU D 1 497 ? 32.670 -31.591 43.584 1.00 28.80 495 LEU D N 1
ATOM 17165 C CA . LEU D 1 497 ? 33.042 -30.209 43.382 1.00 29.29 495 LEU D CA 1
ATOM 17166 C C . LEU D 1 497 ? 31.800 -29.346 43.518 1.00 28.50 495 LEU D C 1
ATOM 17167 O O . LEU D 1 497 ? 30.851 -29.475 42.744 1.00 28.14 495 LEU D O 1
ATOM 17172 N N . ILE D 1 498 ? 31.832 -28.460 44.497 1.00 28.10 496 ILE D N 1
ATOM 17173 C CA . ILE D 1 498 ? 30.681 -27.665 44.871 1.00 29.30 496 ILE D CA 1
ATOM 17174 C C . ILE D 1 498 ? 31.044 -26.211 44.667 1.00 27.98 496 ILE D C 1
ATOM 17175 O O . ILE D 1 498 ? 31.977 -25.731 45.283 1.00 27.21 496 ILE D O 1
ATOM 17180 N 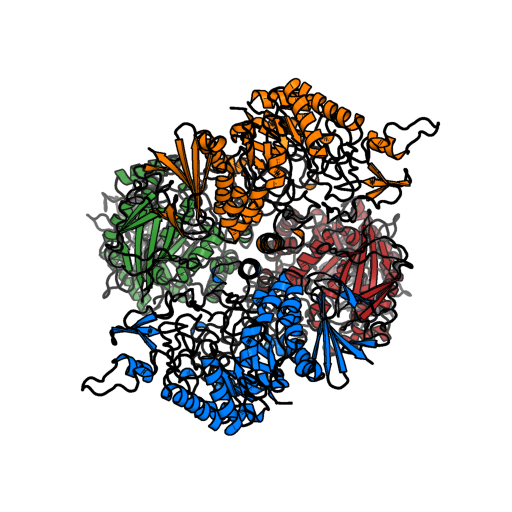N . VAL D 1 499 ? 30.290 -25.523 43.819 1.00 27.32 497 VAL D N 1
ATOM 17181 C CA . VAL D 1 499 ? 30.563 -24.137 43.432 1.00 28.70 497 VAL D CA 1
ATOM 17182 C C . VAL D 1 499 ? 29.289 -23.307 43.660 1.00 30.02 497 VAL D C 1
ATOM 17183 O O . VAL D 1 499 ? 28.213 -23.664 43.186 1.00 30.03 497 VAL D O 1
ATOM 17187 N N . SER D 1 500 ? 29.433 -22.205 44.385 1.00 28.74 498 SER D N 1
ATOM 17188 C CA . SER D 1 500 ? 28.310 -21.442 44.890 1.00 29.08 498 SER D CA 1
ATOM 17189 C C . SER D 1 500 ? 28.517 -19.953 44.643 1.00 30.19 498 SER D C 1
ATOM 17190 O O . SER D 1 500 ? 29.569 -19.398 44.981 1.00 30.81 498 SER D O 1
ATOM 17193 N N . ASN D 1 501 ? 27.521 -19.304 44.038 1.00 28.09 499 ASN D N 1
ATOM 17194 C CA . ASN D 1 501 ? 27.598 -17.879 43.796 1.00 27.97 499 ASN D CA 1
ATOM 17195 C C . ASN D 1 501 ? 26.800 -17.127 44.854 1.00 27.75 499 ASN D C 1
ATOM 17196 O O . ASN D 1 501 ? 25.571 -17.216 44.889 1.00 27.13 499 ASN D O 1
ATOM 17201 N N . PHE D 1 502 ? 27.512 -16.342 45.668 1.00 26.83 500 PHE D N 1
ATOM 17202 C CA . PHE D 1 502 ? 26.919 -15.540 46.746 1.00 26.57 500 PHE D CA 1
ATOM 17203 C C . PHE D 1 502 ? 26.458 -14.134 46.330 1.00 27.25 500 PHE D C 1
ATOM 17204 O O . PHE D 1 502 ? 26.000 -13.355 47.182 1.00 30.76 500 PHE D O 1
ATOM 17212 N N . ALA D 1 503 ? 26.576 -13.813 45.046 1.00 26.95 501 ALA D N 1
ATOM 17213 C CA . ALA D 1 503 ? 26.111 -12.552 44.496 1.00 28.14 501 ALA D CA 1
ATOM 17214 C C . ALA D 1 503 ? 24.689 -12.698 43.893 1.00 31.11 501 ALA D C 1
ATOM 17215 O O . ALA D 1 503 ? 24.283 -13.796 43.452 1.00 29.44 501 ALA D O 1
ATOM 17217 N N . GLY D 1 504 ? 23.950 -11.585 43.886 1.00 30.23 502 GLY D N 1
ATOM 17218 C CA . GLY D 1 504 ? 22.639 -11.504 43.269 1.00 31.36 502 GLY D CA 1
ATOM 17219 C C . GLY D 1 504 ? 22.621 -11.117 41.790 1.00 32.79 502 GLY D C 1
ATOM 17220 O O . GLY D 1 504 ? 21.570 -10.764 41.260 1.00 32.78 502 GLY D O 1
ATOM 17221 N N . ASN D 1 505 ? 23.766 -11.162 41.119 1.00 31.59 503 ASN D N 1
ATOM 17222 C CA . ASN D 1 505 ? 23.799 -11.101 39.655 1.00 31.62 503 ASN D CA 1
ATOM 17223 C C . ASN D 1 505 ? 24.872 -12.065 39.123 1.00 31.02 503 ASN D C 1
ATOM 17224 O O . ASN D 1 505 ? 25.641 -12.620 39.927 1.00 31.00 503 ASN D O 1
ATOM 17229 N N . ALA D 1 506 ? 24.917 -12.282 37.802 1.00 29.08 504 ALA D N 1
ATOM 17230 C CA . ALA D 1 506 ? 25.877 -13.223 37.239 1.00 29.88 504 ALA D CA 1
ATOM 17231 C C . ALA D 1 506 ? 27.329 -12.815 37.517 1.00 30.23 504 ALA D C 1
ATOM 17232 O O . ALA D 1 506 ? 27.650 -11.623 37.609 1.00 31.44 504 ALA D O 1
ATOM 17234 N N . GLN D 1 507 ? 28.196 -13.817 37.667 1.00 28.89 505 GLN D N 1
ATOM 17235 C CA . GLN D 1 507 ? 29.601 -13.604 38.039 1.00 28.74 505 GLN D CA 1
ATOM 17236 C C . GLN D 1 507 ? 30.488 -14.528 37.257 1.00 28.64 505 GLN D C 1
ATOM 17237 O O . GLN D 1 507 ? 30.140 -15.683 37.050 1.00 29.02 505 GLN D O 1
ATOM 17243 N N . ALA D 1 508 ? 31.662 -14.051 36.865 1.00 29.22 506 ALA D N 1
ATOM 17244 C CA . ALA D 1 508 ? 32.580 -14.903 36.128 1.00 29.84 506 ALA D CA 1
ATOM 17245 C C . ALA D 1 508 ? 33.609 -15.373 37.090 1.00 30.62 506 ALA D C 1
ATOM 17246 O O . ALA D 1 508 ? 33.951 -14.658 38.020 1.00 31.74 506 ALA D O 1
ATOM 17248 N N . GLY D 1 509 ? 34.086 -16.591 36.873 1.00 31.71 507 GLY D N 1
ATOM 17249 C CA . GLY D 1 509 ? 35.122 -17.175 37.706 1.00 32.49 507 GLY D CA 1
ATOM 17250 C C . GLY D 1 509 ? 36.166 -17.900 36.885 1.00 32.63 507 GLY D C 1
ATOM 17251 O O . GLY D 1 509 ? 35.966 -18.178 35.701 1.00 33.49 507 GLY D O 1
ATOM 17252 N N . LEU D 1 510 ? 37.279 -18.202 37.539 1.00 32.98 508 LEU D N 1
ATOM 17253 C CA . LEU D 1 510 ? 38.352 -19.004 36.962 1.00 35.50 508 LEU D CA 1
ATOM 17254 C C . LEU D 1 510 ? 38.851 -19.980 38.032 1.00 35.51 508 LEU D C 1
ATOM 17255 O O . LEU D 1 510 ? 39.680 -19.628 38.853 1.00 36.60 508 LEU D O 1
ATOM 17260 N N . LEU D 1 511 ? 38.306 -21.194 38.017 1.00 36.71 509 LEU D N 1
ATOM 17261 C CA . LEU D 1 511 ? 38.511 -22.187 39.077 1.00 38.26 509 LEU D CA 1
ATOM 17262 C C . LEU D 1 511 ? 39.861 -22.861 38.928 1.00 37.79 509 LEU D C 1
ATOM 17263 O O . LEU D 1 511 ? 40.212 -23.286 37.829 1.00 37.86 509 LEU D O 1
ATOM 17268 N N . ASP D 1 512 ? 40.605 -22.977 40.023 1.00 37.51 510 ASP D N 1
ATOM 17269 C CA . ASP D 1 512 ? 41.899 -23.656 39.978 1.00 38.11 510 ASP D CA 1
ATOM 17270 C C . ASP D 1 512 ? 41.683 -25.140 40.126 1.00 36.59 510 ASP D C 1
ATOM 17271 O O . ASP D 1 512 ? 41.541 -25.621 41.234 1.00 36.66 510 ASP D O 1
ATOM 17276 N N . LEU D 1 513 ? 41.642 -25.852 39.005 1.00 35.28 511 LEU D N 1
ATOM 17277 C CA . LEU D 1 513 ? 41.443 -27.291 39.013 1.00 35.68 511 LEU D CA 1
ATOM 17278 C C . LEU D 1 513 ? 42.675 -28.048 38.476 1.00 38.46 511 LEU D C 1
ATOM 17279 O O . LEU D 1 513 ? 42.545 -29.161 37.953 1.00 34.84 511 LEU D O 1
ATOM 17284 N N . ALA D 1 514 ? 43.868 -27.455 38.642 1.00 40.67 512 ALA D N 1
ATOM 17285 C CA . ALA D 1 514 ? 45.132 -28.054 38.156 1.00 41.88 512 ALA D CA 1
ATOM 17286 C C . ALA D 1 514 ? 45.294 -29.497 38.612 1.00 41.66 512 ALA D C 1
ATOM 17287 O O . ALA D 1 514 ? 45.764 -30.328 37.846 1.00 43.37 512 ALA D O 1
ATOM 17289 N N . PRO D 1 515 ? 44.869 -29.808 39.848 1.00 40.29 513 PRO D N 1
ATOM 17290 C CA . PRO D 1 515 ? 44.984 -31.204 40.265 1.00 41.26 513 PRO D CA 1
ATOM 17291 C C . PRO D 1 515 ? 44.058 -32.180 39.538 1.00 41.89 513 PRO D C 1
ATOM 17292 O O . PRO D 1 515 ? 44.103 -33.358 39.836 1.00 42.60 513 PRO D O 1
ATOM 17296 N N . PHE D 1 516 ? 43.217 -31.714 38.613 1.00 40.67 514 PHE D N 1
ATOM 17297 C CA . PHE D 1 516 ? 42.255 -32.606 37.960 1.00 41.31 514 PHE D CA 1
ATOM 17298 C C . PHE D 1 516 ? 42.307 -32.542 36.442 1.00 39.48 514 PHE D C 1
ATOM 17299 O O . PHE D 1 516 ? 41.307 -32.837 35.797 1.00 38.74 514 PHE D O 1
ATOM 17307 N N . VAL D 1 517 ? 43.452 -32.171 35.868 1.00 38.59 515 VAL D N 1
ATOM 17308 C CA . VAL D 1 517 ? 43.577 -32.136 34.411 1.00 36.91 515 VAL D CA 1
ATOM 17309 C C . VAL D 1 517 ? 43.247 -33.529 33.915 1.00 37.71 515 VAL D C 1
ATOM 17310 O O . VAL D 1 517 ? 43.641 -34.497 34.530 1.00 36.25 515 VAL D O 1
ATOM 17314 N N . GLY D 1 518 ? 42.460 -33.623 32.847 1.00 39.78 516 GLY D N 1
ATOM 17315 C CA . GLY D 1 518 ? 42.064 -34.909 32.301 1.00 38.91 516 GLY D CA 1
ATOM 17316 C C . GLY D 1 518 ? 40.787 -35.482 32.884 1.00 40.60 516 GLY D C 1
ATOM 17317 O O . GLY D 1 518 ? 40.323 -36.546 32.450 1.00 41.32 516 GLY D O 1
ATOM 17318 N N . ARG D 1 519 ? 40.197 -34.799 33.859 1.00 39.34 517 ARG D N 1
ATOM 17319 C CA . ARG D 1 519 ? 38.916 -35.249 34.390 1.00 39.31 517 ARG D CA 1
ATOM 17320 C C . ARG D 1 519 ? 37.790 -34.316 33.966 1.00 38.14 517 ARG D C 1
ATOM 17321 O O . ARG D 1 519 ? 38.011 -33.125 33.830 1.00 38.15 517 ARG D O 1
ATOM 17329 N N . ALA D 1 520 ? 36.587 -34.858 33.791 1.00 37.18 518 ALA D N 1
ATOM 17330 C CA . ALA D 1 520 ? 35.406 -34.053 33.468 1.00 36.69 518 ALA D CA 1
ATOM 17331 C C . ALA D 1 520 ? 34.534 -33.858 34.691 1.00 36.80 518 ALA D C 1
ATOM 17332 O O . ALA D 1 520 ? 34.224 -34.828 35.387 1.00 33.89 518 ALA D O 1
ATOM 17334 N N . PRO D 1 521 ? 34.120 -32.601 34.949 1.00 36.65 519 PRO D N 1
ATOM 17335 C CA . PRO D 1 521 ? 33.103 -32.392 35.959 1.00 36.34 519 PRO D CA 1
ATOM 17336 C C . PRO D 1 521 ? 31.781 -32.822 35.365 1.00 35.62 519 PRO D C 1
ATOM 17337 O O . PRO D 1 521 ? 31.564 -32.601 34.192 1.00 34.50 519 PRO D O 1
ATOM 17341 N N . VAL D 1 522 ? 30.927 -33.455 36.157 1.00 36.10 520 VAL D N 1
ATOM 17342 C CA . VAL D 1 522 ? 29.582 -33.789 35.713 1.00 36.69 520 VAL D CA 1
ATOM 17343 C C . VAL D 1 522 ? 28.582 -33.435 36.809 1.00 34.17 520 VAL D C 1
ATOM 17344 O O . VAL D 1 522 ? 28.919 -33.484 37.996 1.00 33.23 520 VAL D O 1
ATOM 17348 N N . THR D 1 523 ? 27.363 -33.070 36.413 1.00 30.69 521 THR D N 1
ATOM 17349 C CA . THR D 1 523 ? 26.365 -32.651 37.375 1.00 29.46 521 THR D CA 1
ATOM 17350 C C . THR D 1 523 ? 25.936 -33.881 38.157 1.00 29.54 521 THR D C 1
ATOM 17351 O O . THR D 1 523 ? 25.803 -34.963 37.601 1.00 27.64 521 THR D O 1
ATOM 17355 N N . LEU D 1 524 ? 25.752 -33.696 39.452 1.00 29.84 522 LEU D N 1
ATOM 17356 C CA . LEU D 1 524 ? 25.190 -34.729 40.283 1.00 33.77 522 LEU D CA 1
ATOM 17357 C C . LEU D 1 524 ? 23.738 -34.975 39.912 1.00 34.19 522 LEU D C 1
ATOM 17358 O O . LEU D 1 524 ? 23.244 -36.074 40.049 1.00 32.78 522 LEU D O 1
ATOM 17363 N N . SER D 1 525 ? 23.065 -33.922 39.482 1.00 35.27 523 SER D N 1
ATOM 17364 C CA . SER D 1 525 ? 21.671 -33.979 39.099 1.00 38.46 523 SER D CA 1
ATOM 17365 C C . SER D 1 525 ? 21.590 -34.126 37.586 1.00 38.39 523 SER D C 1
ATOM 17366 O O . SER D 1 525 ? 21.988 -33.218 36.849 1.00 36.48 523 SER D O 1
ATOM 17369 N N . GLY D 1 526 ? 21.107 -35.272 37.117 1.00 36.84 524 GLY D N 1
ATOM 17370 C CA . GLY D 1 526 ? 20.936 -35.509 35.667 1.00 38.36 524 GLY D CA 1
ATOM 17371 C C . GLY D 1 526 ? 22.171 -35.842 34.828 1.00 41.51 524 GLY D C 1
ATOM 17372 O O . GLY D 1 526 ? 22.083 -35.893 33.594 1.00 41.42 524 GLY D O 1
ATOM 17373 N N . ALA D 1 527 ? 23.322 -36.036 35.475 1.00 43.05 525 ALA D N 1
ATOM 17374 C CA . ALA D 1 527 ? 24.531 -36.522 34.808 1.00 47.50 525 ALA D CA 1
ATOM 17375 C C . ALA D 1 527 ? 24.838 -35.844 33.477 1.00 48.10 525 ALA D C 1
ATOM 17376 O O . ALA D 1 527 ? 25.053 -36.518 32.476 1.00 48.35 525 ALA D O 1
ATOM 17378 N N . SER D 1 528 ? 24.870 -34.517 33.468 1.00 46.89 526 SER D N 1
ATOM 17379 C CA . SER D 1 528 ? 25.291 -33.787 32.276 1.00 46.08 526 SER D CA 1
ATOM 17380 C C . SER D 1 528 ? 26.766 -33.455 32.459 1.00 42.96 526 SER D C 1
ATOM 17381 O O . SER D 1 528 ? 27.158 -32.855 33.452 1.00 39.15 526 SER D O 1
ATOM 17384 N N . PRO D 1 529 ? 27.604 -33.882 31.516 1.00 44.04 527 PRO D N 1
ATOM 17385 C CA . PRO D 1 529 ? 29.016 -33.581 31.695 1.00 43.92 527 PRO D CA 1
ATOM 17386 C C . PRO D 1 529 ? 29.408 -32.181 31.201 1.00 38.93 527 PRO D C 1
ATOM 17387 O O . PRO D 1 529 ? 28.836 -31.665 30.242 1.00 42.70 527 PRO D O 1
ATOM 17391 N N . LEU D 1 530 ? 30.377 -31.584 31.880 1.00 35.58 528 LEU D N 1
ATOM 17392 C CA . LEU D 1 530 ? 30.936 -30.287 31.515 1.00 36.54 528 LEU D CA 1
ATOM 17393 C C . LEU D 1 530 ? 32.299 -30.562 30.848 1.00 35.72 528 LEU D C 1
ATOM 17394 O O . LEU D 1 530 ? 32.825 -31.653 30.993 1.00 37.05 528 LEU D O 1
ATOM 17399 N N . PRO D 1 531 ? 32.859 -29.602 30.093 1.00 36.53 529 PRO D N 1
ATOM 17400 C CA . PRO D 1 531 ? 34.118 -29.871 29.402 1.00 36.85 529 PRO D CA 1
ATOM 17401 C C . PRO D 1 531 ? 35.203 -30.363 30.332 1.00 37.34 529 PRO D C 1
ATOM 17402 O O . PRO D 1 531 ? 35.295 -29.921 31.476 1.00 35.88 529 PRO D O 1
ATOM 17406 N N . VAL D 1 532 ? 36.010 -31.279 29.817 1.00 37.72 530 VAL D N 1
ATOM 17407 C CA . VAL D 1 532 ? 37.122 -31.866 30.533 1.00 36.84 530 VAL D CA 1
ATOM 17408 C C . VAL D 1 532 ? 38.116 -30.770 30.908 1.00 36.11 530 VAL D C 1
ATOM 17409 O O . VAL D 1 532 ? 38.317 -29.819 30.157 1.00 32.87 530 VAL D O 1
ATOM 17413 N N . VAL D 1 533 ? 38.725 -30.901 32.083 1.00 36.99 531 VAL D N 1
ATOM 17414 C CA . VAL D 1 533 ? 39.799 -29.992 32.489 1.00 38.99 531 VAL D CA 1
ATOM 17415 C C . VAL D 1 533 ? 41.089 -30.269 31.673 1.00 40.27 531 VAL D C 1
ATOM 17416 O O . VAL D 1 533 ? 41.474 -31.426 31.474 1.00 42.88 531 VAL D O 1
ATOM 17420 N N . THR D 1 534 ? 41.741 -29.201 31.219 1.00 40.07 532 THR D N 1
ATOM 17421 C CA . THR D 1 534 ? 42.839 -29.285 30.262 1.00 42.80 532 THR D CA 1
ATOM 17422 C C . THR D 1 534 ? 43.888 -28.226 30.548 1.00 43.52 532 THR D C 1
ATOM 17423 O O . THR D 1 534 ? 43.664 -27.315 31.357 1.00 40.38 532 THR D O 1
ATOM 17427 N N . GLY D 1 535 ? 45.035 -28.353 29.876 1.00 44.91 533 GLY D N 1
ATOM 17428 C CA . GLY D 1 535 ? 46.080 -27.328 29.913 1.00 41.32 533 GLY D CA 1
ATOM 17429 C C . GLY D 1 535 ? 46.515 -27.114 31.336 1.00 39.41 533 GLY D C 1
ATOM 17430 O O . GLY D 1 535 ? 46.762 -28.066 32.047 1.00 39.06 533 GLY D O 1
ATOM 17431 N N . ASN D 1 536 ? 46.552 -25.871 31.775 1.00 37.91 534 ASN D N 1
ATOM 17432 C CA . ASN D 1 536 ? 46.951 -25.561 33.155 1.00 40.74 534 ASN D CA 1
ATOM 17433 C C . ASN D 1 536 ? 45.846 -25.745 34.223 1.00 40.56 534 ASN D C 1
ATOM 17434 O O . ASN D 1 536 ? 45.972 -25.235 35.335 1.00 38.94 534 ASN D O 1
ATOM 17439 N N . GLY D 1 537 ? 44.738 -26.404 33.865 1.00 39.71 535 GLY D N 1
ATOM 17440 C CA . GLY D 1 537 ? 43.632 -26.628 34.791 1.00 39.27 535 GLY D CA 1
ATOM 17441 C C . GLY D 1 537 ? 42.916 -25.400 35.357 1.00 37.97 535 GLY D C 1
ATOM 17442 O O . GLY D 1 537 ? 42.108 -25.542 36.267 1.00 38.80 535 GLY D O 1
ATOM 17443 N N . GLN D 1 538 ? 43.182 -24.211 34.816 1.00 37.22 536 GLN D N 1
ATOM 17444 C CA . GLN D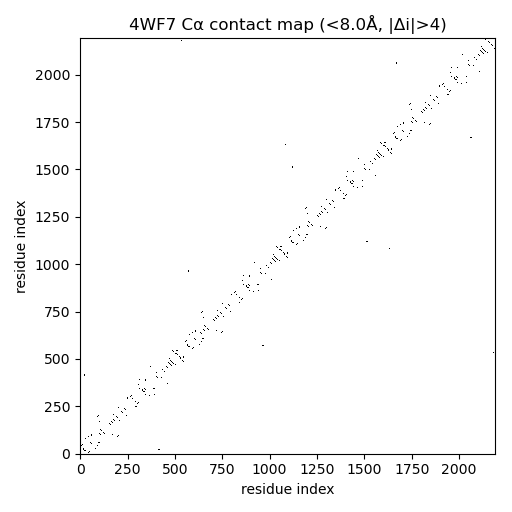 1 538 ? 42.438 -22.998 35.184 1.00 39.59 536 GLN D CA 1
ATOM 17445 C C . GLN D 1 538 ? 41.120 -22.968 34.410 1.00 39.00 536 GLN D C 1
ATOM 17446 O O . GLN D 1 538 ? 41.110 -22.784 33.198 1.00 40.18 536 GLN D O 1
ATOM 17452 N N . TYR D 1 539 ? 40.009 -23.159 35.118 1.00 38.45 537 TYR D N 1
ATOM 17453 C CA . TYR D 1 539 ? 38.737 -23.510 34.477 1.00 36.76 537 TYR D CA 1
ATOM 17454 C C . TYR D 1 539 ? 37.708 -22.370 34.508 1.00 36.25 537 TYR D C 1
ATOM 17455 O O . TYR D 1 539 ? 37.117 -22.086 35.558 1.00 36.12 537 TYR D O 1
ATOM 17464 N N . PRO D 1 540 ? 37.461 -21.733 33.357 1.00 34.90 538 PRO D N 1
ATOM 17465 C CA . PRO D 1 540 ? 36.471 -20.656 33.366 1.00 34.62 538 PRO D CA 1
ATOM 17466 C C . PRO D 1 540 ? 35.048 -21.147 33.658 1.00 33.85 538 PRO D C 1
ATOM 17467 O O . PRO D 1 540 ? 34.626 -22.183 33.154 1.00 33.23 538 PRO D O 1
ATOM 17471 N N . VAL D 1 541 ? 34.332 -20.399 34.492 1.00 32.40 539 VAL D N 1
ATOM 17472 C CA . VAL D 1 541 ? 32.914 -20.629 34.712 1.00 30.32 539 VAL D CA 1
ATOM 17473 C C . VAL D 1 541 ? 32.222 -19.286 34.652 1.00 29.91 539 VAL D C 1
ATOM 17474 O O . VAL D 1 541 ? 32.856 -18.250 34.833 1.00 27.10 539 VAL D O 1
ATOM 17478 N N . VAL D 1 542 ? 30.937 -19.311 34.336 1.00 31.93 540 VAL D N 1
ATOM 17479 C CA . VAL D 1 542 ? 30.042 -18.207 34.677 1.00 33.55 540 VAL D CA 1
ATOM 17480 C C . VAL D 1 542 ? 28.932 -18.823 35.542 1.00 33.63 540 VAL D C 1
ATOM 17481 O O . VAL D 1 542 ? 28.650 -20.012 35.453 1.00 32.87 540 VAL D O 1
ATOM 17485 N N . MET D 1 543 ? 28.339 -18.010 36.403 1.00 32.94 541 MET D N 1
ATOM 17486 C CA . MET D 1 543 ? 27.237 -18.445 37.242 1.00 30.99 541 MET D CA 1
ATOM 17487 C C . MET D 1 543 ? 26.191 -17.347 37.254 1.00 30.10 541 MET D C 1
ATOM 17488 O O . MET D 1 543 ? 26.529 -16.164 37.368 1.00 31.88 541 MET D O 1
ATOM 17493 N N . GLY D 1 544 ? 24.925 -17.727 37.138 1.00 28.69 542 GLY D N 1
ATOM 17494 C CA . GLY D 1 544 ? 23.839 -16.819 37.478 1.00 28.57 542 GLY D CA 1
ATOM 17495 C C . GLY D 1 544 ? 23.769 -16.478 38.953 1.00 30.00 542 GLY D C 1
ATOM 17496 O O . GLY D 1 544 ? 24.444 -17.081 39.806 1.00 29.86 542 GLY D O 1
ATOM 17497 N N . LYS D 1 545 ? 22.935 -15.502 39.266 1.00 31.26 543 LYS D N 1
ATOM 17498 C CA . LYS D 1 545 ? 22.673 -15.143 40.654 1.00 32.45 543 LYS D CA 1
ATOM 17499 C C . LYS D 1 545 ? 22.291 -16.317 41.561 1.00 30.02 543 LYS D C 1
ATOM 17500 O O . LYS D 1 545 ? 21.387 -17.106 41.274 1.00 29.33 543 LYS D O 1
ATOM 17506 N N . TYR D 1 546 ? 23.016 -16.422 42.656 1.00 27.87 544 TYR D N 1
ATOM 17507 C CA . TYR D 1 546 ? 22.766 -17.435 43.687 1.00 27.24 544 TYR D CA 1
ATOM 17508 C C . TYR D 1 546 ? 22.746 -18.875 43.189 1.00 26.51 544 TYR D C 1
ATOM 17509 O O . TYR D 1 546 ? 22.162 -19.728 43.825 1.00 27.38 544 TYR D O 1
ATOM 17518 N N . ASP D 1 547 ? 23.437 -19.164 42.091 1.00 27.35 545 ASP D N 1
ATOM 17519 C CA . ASP D 1 547 ? 23.505 -20.529 41.595 1.00 27.62 545 ASP D CA 1
ATOM 17520 C C . ASP D 1 547 ? 24.378 -21.384 42.497 1.00 29.81 545 ASP D C 1
ATOM 17521 O O . ASP D 1 547 ? 25.341 -20.902 43.162 1.00 28.48 545 ASP D O 1
ATOM 17526 N N . TYR D 1 548 ? 24.051 -22.669 42.468 1.00 27.35 546 TYR D N 1
ATOM 17527 C CA . TYR D 1 548 ? 24.835 -23.697 43.111 1.00 26.67 546 TYR D CA 1
ATOM 17528 C C . TYR D 1 548 ? 25.061 -24.790 42.077 1.00 27.92 546 TYR D C 1
ATOM 17529 O O . TYR D 1 548 ? 24.104 -25.315 41.498 1.00 26.52 546 TYR D O 1
ATOM 17538 N N . TYR D 1 549 ? 26.330 -25.100 41.822 1.00 27.04 547 TYR D N 1
ATOM 17539 C CA . TYR D 1 549 ? 26.695 -26.211 40.956 1.00 28.09 547 TYR D CA 1
ATOM 17540 C C . TYR D 1 549 ? 27.184 -27.381 41.824 1.00 28.84 547 TYR D C 1
ATOM 17541 O O . TYR D 1 549 ? 28.261 -27.321 42.397 1.00 30.24 547 TYR D O 1
ATOM 17550 N N . TRP D 1 550 ? 26.378 -28.427 41.936 1.00 27.10 548 TRP D N 1
ATOM 17551 C CA . TRP D 1 550 ? 26.813 -29.664 42.592 1.00 28.00 548 TRP D CA 1
ATOM 17552 C C . TRP D 1 550 ? 27.329 -30.629 41.534 1.00 28.45 548 TRP D C 1
ATOM 17553 O O . TRP D 1 550 ? 26.556 -31.135 40.714 1.00 29.31 548 TRP D O 1
ATOM 17564 N N . LEU D 1 551 ? 28.640 -30.837 41.553 1.00 27.99 549 LEU D N 1
ATOM 17565 C CA . LEU D 1 551 ? 29.343 -31.617 40.548 1.00 28.83 549 LEU D CA 1
ATOM 17566 C C . LEU D 1 551 ? 30.118 -32.738 41.180 1.00 29.45 549 LEU D C 1
ATOM 17567 O O . LEU D 1 551 ? 30.479 -32.676 42.361 1.00 30.24 549 LEU D O 1
ATOM 17572 N N . ARG D 1 552 ? 30.413 -33.762 40.397 1.00 30.50 550 ARG D N 1
ATOM 17573 C CA . ARG D 1 552 ? 31.509 -34.639 40.765 1.00 34.14 550 ARG D CA 1
ATOM 17574 C C . ARG D 1 552 ? 32.578 -34.609 39.701 1.00 35.40 550 ARG D C 1
ATOM 17575 O O . ARG D 1 552 ? 32.318 -34.303 38.535 1.00 38.01 550 ARG D O 1
ATOM 17583 N N . LEU D 1 553 ? 33.796 -34.889 40.128 1.00 37.37 551 LEU D N 1
ATOM 17584 C CA . LEU D 1 553 ? 34.919 -34.959 39.215 1.00 38.17 551 LEU D CA 1
ATOM 17585 C C . LEU D 1 553 ? 35.128 -36.401 38.847 1.00 39.42 551 LEU D C 1
ATOM 17586 O O . LEU D 1 553 ? 35.609 -37.188 39.643 1.00 40.26 551 LEU D O 1
ATOM 17591 N N . ASN D 1 554 ? 34.712 -36.750 37.638 1.00 43.00 552 ASN D N 1
ATOM 17592 C CA . ASN D 1 554 ? 34.875 -38.107 37.112 1.00 47.21 552 ASN D CA 1
ATOM 17593 C C . ASN D 1 554 ? 36.354 -38.524 37.033 1.00 48.29 552 ASN D C 1
ATOM 17594 O O . ASN D 1 554 ? 37.215 -37.660 36.967 1.00 44.10 552 ASN D O 1
ATOM 17599 N N . SER D 1 555 ? 36.646 -39.829 36.998 1.00 53.67 553 SER D N 1
ATOM 17600 C CA . SER D 1 555 ? 37.998 -40.332 36.616 1.00 57.50 553 SER D CA 1
ATOM 17601 C C . SER D 1 555 ? 38.341 -40.119 35.122 1.00 58.70 553 SER D C 1
ATOM 17602 O O . SER D 1 555 ? 39.518 -40.130 34.718 1.00 63.57 553 SER D O 1
#

InterPro domains:
  IPR006047 Glycosyl hydrolase family 13, catalytic domain [PF00128] (20-330)
  IPR006047 Glycosyl hydrolase family 13, catalytic domain [PF00128] (353-470)
  IPR006047 Glycosyl hydrolase family 13, catalytic domain [SM00642] (16-416)
  IPR012810 Trehalose synthase/alpha-amylase, N-terminal [TIGR02456] (7-552)
  IPR013780 Glycosyl hydrolase, all-beta [G3DSA:2.60.40.1180] (470-552)
  IPR017853 Glycoside hydrolase superfamily [SSF51445] (6-467)
  IPR032091 Maltogenic amylase-like, C-terminal [PF16657] (472-548)
  IPR045857 Oligo-1,6-glucosidase, domain 2 [G3DSA:3.90.400.10] (111-177)

Nearest PDB structures (foldseek):
  4wf7-assembly1_D  TM=1.000E+00  e=0.000E+00  Deinococcus radiodurans R1 = ATCC 13939 = DSM 20539
  4tvu-assembly1_B  TM=1.001E+00  e=0.000E+00  Deinococcus radiodurans R1 = ATCC 13939 = DSM 20539
  8z2s-assembly4_D  TM=1.001E+00  e=0.000E+00  Deinococcus radiodurans R1 = ATCC 13939 = DSM 20539
  8z2q-assembly4_F  TM=9.996E-01  e=0.000E+00  Deinococcus radiodurans R1 = ATCC 13939 = DSM 20539
  8z2u-assembly1_C  TM=1.000E+00  e=0.000E+00  Deinococcus radiodurans R1 = ATCC 13939 = DSM 20539

Radius of gyration: 39.94 Å; Cα contacts (8 Å, |Δi|>4): 5104; chains: 4; bounding box: 116×93×117 Å

Secondary structure (DSSP, 8-state):
--GGGS--EEEE-HHHH--SSSSSS--HHHHHTTHHHHHHHT--EEEE---S----TTTTSS-S-TTS--GGG--HHHHHHHHHHHHHTT-EEEEEE--SB--TTSHHHHHHTT-SB-TTS-B-TTGGGB-EESSS-TTTTPPPSSTTT-S-SEEEETTTTEEEE-SS-TTSPBB-TTSHHHHHHHHHHHHHHHHTT--EEEETTGGGS---TTS-SSS-HHHHHHHHHHHHHHHHHSTT-EEEE---S-HHHHHGGGB-SSSB--SEEE-TTHHHHHHHHHHHT--HHHHHHHHTS----TT-EEEEES--SS-EE-TTS-HHHHHHHHHHH--SGGGB-SSEE---HHHHTTT-HHHHHHHHHHHHHSSSEEEEETTGGGT----TTSSTTGGG-PPP---SSGGGGT-SS-GGGSSSPPP-STTTSTTTS-HHHHHH-TT-HHHHHHHHHHHHHT-THHHH---EEE--S-TTEEEEEEEETTEEEEEEEE-SSS-EEEEEE-GGGTT-EEEETTTTPBPPPP-TT-EEEEEE-TT-EEEEEEE-/--HHHH--EEEE-HHHH--SSSSSS--HHHHHTTHHHHHHHT--EEEEPP-S----TTTTSS-S-TTS--GGG--HHHHHHHHHHHHHTT-EEEEEE--SB--TTSHHHHHHTT-SB-TTSSB-TTGGGB-EESSS-TT-S---S-TTT-S-SEEEETTTTEEEE-SS-TTSPBB-TTSHHHHHHHHHHHHHHHTTT--EEEETTGGGS---TTS-SSS-HHHHHHHHHHHHHHHHHSTT-EEEE---S-HHHHHGGGB-SSSB--SEEE-TTHHHHHHHHHHHT--HHHHHHHHTS----TT-EEEE-S--SS-EE-TTS-HHHHHHHHHHH--SGGGB-SSEE---HHHHTTT-HHHHHHHHHHHHHSSSEEEEETTGGGT----TTSSTTGGG-PPP--SSSTTTTS-SS-GGGSSSPPP-STTTSTTTS-HHHHHH-TT-HHHHHHHHHHHHHT-THHHH---EEE--S-TTEEEEEEEETTEEEEEEEE-SSS-EEEEEE-GGGTT-EEEETTT-PBPPPP-TT-EEEEEE-TT-EEEEEEE-/--GGGSPPEEEE-HHHH--SSSSSS--HHHHHTTHHHHHHHT--EEEEPP-S----TTTTSS-S-TTS--GGG--HHHHHHHHHHHHHTT-EEEEEE--SB--TTSHHHHHHTT-SB-TTSSB-GGGGGB-EESSS-TT-S---SSTTT-S-SEEEETTTTEEEE-SS-TTSPBB-TTSHHHHHHHHHHHHHHHHTT--EEEETTGGGS---TTS-SSS-HHHHHHHHHHHHHHHHHSTT-EEEE---S-HHHHHGGGB-SSSB--SEEE-TTHHHHHHHHHHHT--HHHHHHHHTS----TT-EEEEES--SS-EE-TTS-HHHHHHHHHHH-SSGGGB-SSEE---HHHHTTT-HHHHHHHHHHHHHSSSEEEEETTGGGT----TTSSTTGGG-PPP--SSSTTTTS-SS-GGGSSSPPP-STTTSTTTS-HHHHHHSTT-HHHHHHHHHHHHHT-THHHH---EE---S-TTEEEEEEEETTEEEEEEEE-SSS-EEEEEE-GGGTT--EEETTT-PBPPPP-TT-EEEEEE-TT-EEEEEE--/--GGGTPPEEEE-HHHH--SSSSSS--HHHHHHTHHHHHHHT--EEEEPP-S----TTTTSS-S-TTS--GGG--HHHHHHHHHHHHHTT-EEEEEE--SB--TTSHHHHHHTT-SB-TTS-B-TTGGGB-EESSS-TTTT---SSTTT-S-SEEEETTTTEEEE-SS-TTSPBB-TTSHHHHHHHHHHHHHHHTTT--EEEETTGGGS---TTS-SSS-HHHHHHHHHHHHHHHHHSTT-EEEE---S-HHHHHHTTB-SSSB--SEEE-TTHHHHHHHHHHHT--HHHHHHHHTS----TT-EEEEES--SS-EE-TTS-HHHHHHHHHHH-SSGGGB-SSEE---HHHHTTT-HHHHHHHHHHHHHSSSEEEEETTGGGT----TTSSTTGGG-PPP--SSSTTTTS-SS-GGGSSSPPP-STTTSTTTS-HHHHHH-TT-HHHHHHHHHHHHHT-THHHH---EE---S-TTEEEEEEEETTEEEEEEEE-SSS-EEEEEE-GGGTT--EEETTT-PBPPPP-TT-EEEEEE-TT-EEEEEE--

Solvent-accessible surface area: 72587 Å² total; per-residue (Å²): 120,70,47,4,26,60,2,11,1,0,0,0,7,4,8,2,0,16,9,45,105,34,69,0,64,0,6,0,60,1,0,26,83,68,1,80,28,0,94,116,6,32,4,42,0,0,5,0,6,7,0,2,27,13,52,36,118,10,16,1,12,0,0,17,58,9,115,12,16,14,107,22,2,23,76,55,99,38,0,86,59,0,5,139,43,0,75,84,69,39,2,86,0,0,0,0,1,0,0,0,3,0,0,19,60,8,85,32,4,82,25,0,42,125,3,76,73,56,116,114,55,39,114,10,114,64,14,78,2,3,20,42,7,117,114,18,140,73,40,72,152,20,64,43,28,12,66,78,82,24,145,43,7,21,41,98,9,157,97,19,48,43,65,15,1,0,2,24,27,30,19,0,0,0,0,22,10,81,22,107,102,0,34,90,30,0,23,9,2,2,61,57,1,2,98,55,23,0,17,0,1,4,5,12,4,0,1,17,1,5,10,84,112,80,56,66,0,17,24,15,91,68,0,17,115,25,4,44,30,9,11,53,2,4,67,158,63,22,95,56,61,0,6,1,0,28,0,27,7,71,1,70,55,0,14,92,0,0,15,71,108,93,87,35,1,5,14,0,0,8,0,17,3,0,2,5,9,0,0,5,1,7,73,81,72,41,2,33,18,0,86,111,6,17,66,108,23,61,195,42,18,80,20,6,17,20,0,0,2,6,5,16,4,23,24,0,22,0,42,29,5,70,99,68,39,42,13,8,0,42,19,12,2,5,100,82,54,110,25,77,17,14,30,0,0,36,33,2,3,3,9,3,0,54,32,18,84,24,37,5,3,0,0,14,1,0,2,3,0,0,24,2,0,0,5,9,5,1,0,16,5,4,6,0,0,27,42,18,55,26,92,37,16,25,4,0,4,0,0,0,0,6,45,63,39,68,1,0,17,1,5,116,17,110,27,104,94,11,66,20,49,5,9,113,55,48,10,25,2,20,33,37,15,1,5,78,4,9,86,89,5,66,23,3,13,8,71,23,5,32,126,4,8,108,28,11,190,69,20,73,2,0,10,44,11,77,46,65,52,14,111,9,74,24,81,4,3,2,1,0,1,1,62,79,132,87,39,8,0,2,0,0,0,0,0,0,25,21,8,21,18,10,94,2,52,0,50,101,16,77,50,51,31,1,10,7,21,36,68,50,10,96,9,74,76,0,97,65,110,1,66,15,58,6,5,0,4,34,24,3,31,5,14,5,71,3,59,125,139,62,44,5,22,59,2,10,1,0,1,0,10,3,9,2,0,16,9,48,103,35,68,0,64,0,4,0,60,1,0,27,85,64,0,79,30,0,94,120,6,31,3,42,0,0,4,0,6,7,0,2,29,13,51,35,118,10,18,1,11,0,0,17,59,9,111,13,16,18,104,22,2,20,79,56,101,42,0,89,59,0,7,140,43,0,72,82,68,37,2,86,0,0,0,0,2,0,0,0,3,0,0,19,59,9,86,32,4,83,27,0,30,123,6,74,74,60,121,110,57,45,92,9,126,86,10,84,6,4,19,40,8,115,108,21,142,74,40,72,158,19,66,49,28,12,67,73,84,24,140,43,7,22,40,94,6,142,98,21,50,46,63,15,1,0,2,24,28,29,20,0,0,0,1,30,11,83,20,109,112,0,34,84,36,0,20,10,2,2,62,50,1,3,99,53,26,0,18,0,1,4,5,12,3,0,2,16,1,5,9,76,112,81,57,65,0,16,29,16,102,67,0,19,110,24,3,41,27,9,12,50,4,3,63,162,63,20,93,56,65,0,6,1,0,27,0,26,7,66,1,73,58,0,17,99,0,0,16,70,112,96,88,33,2,3,14,0,0,7,0,17,3,0,2,6,8,0,0,7,1,8,71,90,68,39,2,29,20,0,84,110,6,17,67,102,20,74,199,39,19,79,20,5,15,17,0,0,2,5,5,14,4,24,22,0,21,0,46,26,5,68,99,68,38,46,13,12,0,43,21,11,3,5,99,74,57,110,25,78,13,15,36,0,0,36,28,1,4,3,10,2,0,49,30,18,82,22,36,5,3,0,0,13,0,0,2,2,0,0,27,1,0,0,4,7,6,1,0,14,5,4,6,0,0,26,41,17,55,27,91,38,14,26,2,1,5,0,0,0,0,5,47,63,36,72,0,0,17,0,6,116,16,109,24,106,94,10,67,21,48,4,8,115,56,45,9,25,2,19,34,38,13,2,4,80,5,9,83,95,5,68,21,2,13,8,74,21,4,30,123,4,7,105,28,12,183,68,19,72,1,0,10,54,8,80,44,67,46,14,103,11,80,25,79,4,3,2,1,0,1,1,62,88,131,84,38,7,0,1,0,1,0,0,0,0,22,21,9,21,18,9,89,2,50,0,50,100,13,78,54,51,31,0,12,7,22,36,66,51,10,95,8,74,77,1,91,65,113,1,68,15,58,6,6,0,5,32,25,4,28,4,16,4,76,3,59,125,138,66,45,5,26,58,2,11,0,0,1,0,13,4,10,3,0,16,8,30,91,26,67,0,65,0,8,0,36,2,0,9,80,61,0,42,27,0,87,105,6,21,1,26,0,0,4,0,7,7,0,2,28,14,49,34,121,10,19,0,11,0,0,15,57,9,110,13,16,16,108,21,1,21,77,54,100,33,0,86,40,0,5,89,5,0,69,76,54,42,3,82,0,0,0,0,4,0,1,0,2,0,0,20,61,10,83,32,3,70,18,0,43,154,7,83,79,63,143,115,54,47,92,9,114,75,9,83,0,4,19,39,7,113,111,20,139,74,39,65,148,25,75,45,27,12,62,98,88,27,140,41,6,22,39,100,10,149,98,21,51,46,68,13,1,0,1,24,31,32,20,0,0,0,0,28,10,83,23,104,95,0,34,92,39,0,23,10,1,3,62,51,1,4,100,55,27,0,18,0,1,4,6,11,4,0,1,15,1,4,9,80,111,81,49,64,0,27,24,18,96,65,0,18,101,26,3,40,28,12,12,54,4,5,63,167,60,19,90,54,70,0,6,1,0,29,0,28,13,148,3,114,52,0,14,103,0,0,16,71,109,93,87,34,2,6,13,0,0,9,0,15,3,0,2,4,15,0,0,2,0,5,72,105,70,45,3,50,20,0,98,103,2,18,64,115,24,50,192,32,17,84,18,6,17,20,0,0,2,5,4,17,4,23,24,0,16,0,52,23,11,80,111,112,29,46,59,62,0,45,85,24,1,9,105,58,70,124,27,87,18,14,36,0,0,37,28,2,6,3,11,2,0,51,28,21,84,26,34,6,2,0,0,12,0,0,3,2,0,0,25,2,0,0,4,8,6,1,0,15,4,3,7,0,0,27,41,31,64,25,94,38,14,24,4,1,4,0,1,0,0,6,21,61,28,36,0,0,18,0,6,38,14,85,21,102,99,11,65,21,46,6,9,112,58,61,11,26,2,20,30,35,15,1,5,49,2,8,98,90,5,71,20,2,14,6,68,8,5,31,97,3,5,71,27,11,162,66,26,72,2,0,10,50,10,78,47,66,52,18,115,12,75,25,80,6,3,2,1,0,1,1,68,76,133,89,46,10,0,1,0,0,0,0,0,0,30,25,10,22,15,9,89,3,43,0,49,103,14,74,54,62,20,0,10,5,20,38,41,49,21,94,7,77,75,0,93,66,108,1,66,21,52,8,4,0,6,48,23,4,30,6,16,6,60,5,63,124,145,69,44,5,27,60,2,10,1,0,1,0,10,4,10,3,0,15,9,29,89,22,72,0,68,0,8,0,39,2,0,8,82,64,0,42,24,0,85,108,5,29,1,21,0,0,4,0,5,5,0,2,28,12,52,33,120,11,16,0,10,0,0,16,56,8,110,14,16,16,107,24,1,20,77,55,98,34,0,91,45,0,5,90,5,0,68,78,58,39,3,84,0,0,0,0,2,0,0,0,3,0,0,20,61,9,86,32,4,82,24,0,41,116,4,80,84,56,117,113,58,38,95,11,127,84,11,85,5,4,18,41,8,115,130,20,150,74,41,68,146,14,73,42,27,12,67,98,83,30,142,41,11,22,42,96,9,141,90,19,51,42,63,14,2,0,2,25,30,30,19,0,0,0,0,30,11,81,21,110,110,0,34,85,35,0,21,12,2,2,62,50,0,3,96,58,25,0,19,0,1,4,7,12,4,0,2,15,1,4,10,79,110,82,55,62,0,28,28,16,100,68,0,14,111,25,4,49,27,10,9,51,3,3,64,162,62,20,89,55,68,0,5,1,0,31,0,28,5,71,1,78,60,0,17,101,0,0,14,71,104,93,94,36,2,4,13,0,0,8,0,19,4,0,2,7,10,0,0,2,0,5,78,99,72,45,3,34,12,0,101,106,4,17,65,106,24,64,179,30,14,79,19,7,16,18,0,0,3,6,6,17,5,21,25,0,20,0,42,29,7,70,110,118,30,43,61,59,0,46,81,27,2,10,102,51,72,135,28,82,16,15,38,0,0,39,30,2,4,2,11,3,0,54,29,21,85,26,34,5,2,0,0,16,0,1,2,3,0,0,24,2,0,0,5,11,6,1,0,17,5,3,7,0,0,25,42,32,67,23,94,38,16,24,4,1,4,0,0,0,0,5,23,61,27,38,0,0,18,0,6,39,14,84,22,102,97,10,64,22,46,5,9,111,54,59,11,26,2,20,30,36,14,1,6,44,2,8,96,86,4,68,20,3,13,6,76,15,6,30,98,2,6,93,28,11,194,67,25,73,1,0,11,54,8,76,45,63,53,18,120,10,66,26,81,4,4,2,1,0,1,1,59,83,131,92,49,16,0,1,1,0,1,0,0,0,29,29,10,22,16,9,86,2,49,0,50,101,20,74,52,62,18,1,9,8,21,36,39,58,17,96,7,78,74,2,94,65,110,0,64,18,56,8,4,0,6,51,23,3,28,5,14,6,66,7,53,128

Sequence (2192 aa):
PEWYKSAVFYELSVRTFQDGNGDGKGDFPGLTSRLDYLKNLGVDCLWLLPWFPSPLRDDGYDVADYRGIHPDLGTLDDFKVFLREAHARGLWVIGDLVTNHTSSDHPWFQAARRGPTLPDGSPNEYHDYYVWSDEGKEYADTRIIFTDTEVSNWTLDEQAGKYYWHRFFASQPDLNYDNPKVVEELHGAARFWLDLGLDGFRVDAVPYLIEREGTSCENLPETHEILKGFRAMVDREYPGRLLLAEAAQWPEEVVEYFGTEAEPEFHMCFNFPVMPRLYMSLKREDTSSIREIMGRLPKIPSFGQWCIFLRNHDELTLEMVTDDERAFMYAAYAPDARMKINVGIRRRLAPLLDNDRRRIELLNTVLLALPGSPVLYYGDEIGMGDDLGLPDRNGVRTPMQWNAGTSGGFSTAQPSDCFFPPIQDPVYGFGRVNVQSQLQDPSSLLKWTARQLELRRAHPAFAHGDLTFIETGNPAILAFTRQYDGETLLIVSNFAGNAQAGLLDLAPFVGRAPVTLSGASPLPVVTGNGQYPVVMGKYDYYWLRLNSPEWYKSAVFYELSVRTFQDGNGDGKGDFPGLTSRLDYLKNLGVDCLWLLPWFPSPLRDDGYDVADYRGIHPDLGTLDDFKVFLREAHARGLWVIGDLVTNHTSSDHPWFQAARRGPTLPDGSPNEYHDYYVWSDEGKEYADTRIIFTDTEVSNWTLDEQAGKYYWHRFFASQPDLNYDNPKVVEELHGAARFWLDLGLDGFRVDAVPYLIEREGTSCENLPETHEILKGFRAMVDREYPGRLLLAEAAQWPEEVVEYFGTEAEPEFHMCFNFPVMPRLYMSLKREDTSSIREIMGRLPKIPSFGQWCIFLRNHDELTLEMVTDDERAFMYAAYAPDARMKINVGIRRRLAPLLDNDRRRIELLNTVLLALPGSPVLYYGDEIGMGDDLGLPDRNGVRTPMQWNAGTSGGFSTAQPSDCFFPPIQDPVYGFGRVNVQSQLQDPSSLLKWTARQLELRRAHPAFAHGDLTFIETGNPAILAFTRQYDGETLLIVSNFAGNAQAGLLDLAPFVGRAPVTLSGASPLPVVTGNGQYPVVMGKYDYYWLRLNSPEWYKSAVFYELSVRTFQDGNGDGKGDFPGLTSRLDYLKNLGVDCLWLLPWFPSPLRDDGYDVADYRGIHPDLGTLDDFKVFLREAHARGLWVIGDLVTNHTSSDHPWFQAARRGPTLPDGSPNEYHDYYVWSDEGKEYADTRIIFTDTEVSNWTLDEQAGKYYWHRFFASQPDLNYDNPKVVEELHGAARFWLDLGLDGFRVDAVPYLIEREGTSCENLPETHEILKGFRAMVDREYPGRLLLAEAAQWPEEVVEYFGTEAEPEFHMCFNFPVMPRLYMSLKREDTSSIREIMGRLPKIPSFGQWCIFLRNHDELTLEMVTDDERAFMYAAYAPDARMKINVGIRRRLAPLLDNDRRRIELLNTVLLALPGSPVLYYGDEIGMGDDLGLPDRNGVRTPMQWNAGTSGGFSTAQPSDCFFPPIQDPVYGFGRVNVQSQLQDPSSLLKWTARQLELRRAHPAFAHGDLTFIETGNPAILAFTRQYDGETLLIVSNFAGNAQAGLLDLAPFVGRAPVTLSGASPLPVVTGNGQYPVVMGKYDYYWLRLNSPEWYKSAVFYELSVRTFQDGNGDGKGDFPGLTSRLDYLKNLGVDCLWLLPWFPSPLRDDGYDVADYRGIHPDLGTLDDFKVFLREAHARGLWVIGDLVTNHTSSDHPWFQAARRGPTLPDGSPNEYHDYYVWSDEGKEYADTRIIFTDTEVSNWTLDEQAGKYYWHRFFASQPDLNYDNPKVVEELHGAARFWLDLGLDGFRVDAVPYLIEREGTSCENLPETHEILKGFRAMVDREYPGRLLLAEAAQWPEEVVEYFGTEAEPEFHMCFNFPVMPRLYMSLKREDTSSIREIMGRLPKIPSFGQWCIFLRNHDELTLEMVTDDERAFMYAAYAPDARMKINVGIRRRLAPLLDNDRRRIELLNTVLLALPGSPVLYYGDEIGMGDDLGLPDRNGVRTPMQWNAGTSGGFSTAQPSDCFFPPIQDPVYGFGRVNVQSQLQDPSSLLKWTARQLELRRAHPAFAHGDLTFIETGNPAILAFTRQYDGETLLIVSNFAGNAQAGLLDLAPFVGRAPVTLSGASPLPVVTGNGQYPVVMGKYDYYWLRLNS

Foldseek 3Di:
DFPQLLFAEAEAEQQFEFCPPFQQGGALVRVLVCLVVCLLLQGQEYEYEAQAADPCPVDRLAHQDLQWGHVSHPGVVSVLVSCVSCVVSNHAYAYAQNQWWHFCNRVLNVQLLQEQAHPVRHGSPSVQQFAWDQELPFPPPQDAQQVVADPHQWDQDPNHRIITGHSHDPRTTTTHPVDVVSLVVSLVSQCSVVVSVRQEHEYPPQQQRDADGPDSSGLDVVSLVSQLVSVVSCVVPPNSGFYEYERQEQQVSQLCQQPEPVRGGGLEYEPNQQQLLLLVCLVVLFNVSNVVRVVSHDDHYPSHFYEYENDELAFSAQPHPDPVSLVVCCVQQPVDPLQDGRRGGLWDDCSSVVVDPLSLVLVVLVQQQAEGHYYHYAQVLQRATFDSVDPHNCRVNHHAQAAQPAQNNSRPHHQVSNPHGADCDPPHGSNPTHNVVQVPDCPGSSNVSSVSSVLSSVDCLSSVFDKDWWAWQGRQKTWIWTDDDQWIKIKIWGSAQAKDKTFTQQQVQQQWWKAASPPGHTDDGQHDSRRHMDMDGGGDMGIIITHD/DQVQLQFAEAEAEQQFEFDPPFQQGGALVRVLVCLVVCLLLLGAEYEYEAQAAAPCPVDRLAHQDLQWGHVSHPGPVSVLVSCVSCVVSNHAYAYAQNQFWHFCNRVLNVQLLQEQADPVGHGSPSVQQFAWDQEQPFPPPADAQQVVADPHQWDQDPNNNITTGHSHDPRTTTTAPVDVVSLVVSLVSQCSVVVSPRQEYEYPPQQQRDDDGPDSNGLDVVSLVSQLVSVVSCCVPPNSGFYEYEDLEQQVSQLCQQPEPVRGGGLEYEPNQQQLLLLVCLQVLFNVSNVVSVVSHDDHYPSHFYEYENDELAFSAQPHDDPVSLVSCCVLQVPDPLQDGRRGGLWDDCVSVVVDPLQLVLVVLVQQQAEGHYYHYQQVLQRATFDSVDPHNCRVNHHAQAALDAQSNNRPHHQVSHPHGQDCDPPHGSNVTHNVVQVVDPDGSSNVSSVSSVLSSVDCLRSDFDKDWWAWQGRQKTWIWRDDPPWIKIKIWGSYQAKDKTFTQPQVQQQWWKAASPPGHTDDGQHDNRRHMDMDGGGDMGIIITHD/DQVQLLFAEAEAEQQFEFCDPFQQGGALVRVLVCLVVCVLLVGAEYEYEAQAAAPCPVDRLAHQDLQWGHVSHPGVVSVLVSCVSNVVSNHAYAYAQNQWWHFCNRVLNVQLLQEQADPVGHGRPSVLQFAWDQPQPFLPPADQQQVVPDDHQWDQDPNSRITTGDSHDPRTTTTAVVDVVSLVVSLVSVVSVVVSVHQEHAYPPQQQRDDDGPDNNGLDPVSLVSQLVSVVSCCVPPNSGFYEYEHQEAQVSQLCQQPEPVRGGGLEYEPNQQQLLLLLCLVVLFNVSNVVRVVPHDDHYPSHFYEYENDELAFSAPPHPDPVSLVSCCVLQVVDPLQDGSRGGQWDDCVSVVVPVLSLVLSVLVQQQDEGHYYHYQQSLQRATFDSVDPHNCRVNHHAQAALDAQSNSRPHHQVSHPHGADCDPPRGSHHTHNVVQVVDPDGSSNVSSVSSVLSSVDCLSSDFDKDWWAWQGRQKTWIWGDDPPWIKIKIWGSAQAKDKTWTQQQVQAPWWKFASPPTDTDDGQHDNRRHMDMDGGGDMGIITTHD/DQPQLLFAEAEAEQQFEFCDPFQQGGALVRVLVCLVVCVLLRGAEYEYEAQAADPCPVDRLAHQDLQWGHVSHPGVVSVLVSCVSNVVSNHAYAYAQNQFWHFCNHVLNVQLLQEQADPVRHGRPSVQQFAWDQPLPFLPPQDQQQVVPDPHQWDQDPNHRIITGDSHDPRTTTTAPVDVVSLVVSLVSQVSVVVSPHQEYEYPPQQQRDDDGPDNNGLDVVSQVSQLVSVVSCCVPPNSGFYEYEDQEQQVSQLCQQPEPVRGGGLEYEPLQQQLLLLLCLVVLFNVSNVVSVVPHDDHYPSHFYEYENDELAFSAPPHDDPVSLVSCCVLQVVDVLQDGSRGGQWDDCVSVVVDVLSLVLSVLVSQQDEGHYYHYQQVLQRATFDSVDPHNCRVNHHAQAALDAQSNSRPHHQVSHPHGADCDPPHGSNPTHNVVQVPDCDGSSVVSSVSSVLSSVDCLSSDFDKDWWAWVGRQKTWIWRDDDPWIKIKIWGSYQAKDKTWTQQQVQQQWWKFASPPGDTDDGQHDNRGHIDMDGGGDMGIIITHD

CATH classification: 3.20.20.80 (+2 more: 3.90.400.10, 2.60.40.1180)

Organism: Deinococcus radiodurans (strain ATCC 13939 / DSM 20539 / JCM 16871 / CCUG 27074 / LMG 4051 / NBRC 15346 / NCIMB 9279 / VKM B-1422 / R1) (NCBI:txid243230)